Protein 2K5F (pdb70)

Nearest PDB structures (foldseek):
  2k5f-assembly1_A  TM=7.513E-01  e=4.625E-15  Chlorobaculum tepidum
  2k5l-assembly1_A  TM=8.642E-01  e=2.853E-08  Acetivibrio thermocellus ATCC 27405
  2k4y-assembly1_A  TM=8.181E-01  e=1.866E-08  Clostridium acetobutylicum
  7r7b-assembly2_B  TM=9.013E-01  e=3.863E-07  Bacteroides fragilis
  2k5i-assembly1_A  TM=9.332E-01  e=1.867E-06  Acetivibrio thermocellus

InterPro domains:
  IPR007167 Ferrous iron transporter FeoA-like domain [PF04023] (1-71)
  IPR007167 Ferrous iron transporter FeoA-like domain [SM00899] (1-73)
  IPR008988 Transcriptional repressor, C-terminal [SSF50037] (4-72)
  IPR038157 Ferrous iron transporter, core domain [G3DSA:2.30.30.90] (1-83)
  IPR052713 Fe(2+) transport protein A [PTHR42954] (1-72)

Foldseek 3Di:
DFLLPDDQFWKWFWQDWDDPPVVVVVCVVQPRDGGWIKGFHDADPVSPFTWIQTPNGTDTGGSVRRRRIDIGTPDPDDPDPDDDPDDDDDDDDDDDDPDDDPDDD

Sequence (105 aa):
MKLSELKAGDRAEVTSVAAEPAVRRRLMDLGLVRGAKLKVLRFAPLGDPIEVNCNGMLLTMRRNEAEGITVHILAGDEGHPHGWPGFRRRHRFGKRALEHHHHHHMKLSELKAGDRAEVTSVAAEPAVRRRLMDLGLVRGAKLKVLRFAPLGDPIEVNCNGMLLTMRRNEAEGITVHILAGDEGHPHGWPGFRRRHRFGKRALEHHHHHHMKLSELKAGDRAEVTSVAAEPAVRRRLMDLGLVRGAKLKVLRFAPLGDPIEVNCNGMLLTMRRNEAEGITVHILAGDEGHPHGWPGFRRRHRFGKRALEHHHHHHMKLSELKAGDRAEVTSVAAEPAVRRRLMDLGLVRGAKLKVLRFAPLGDPIEVNCNGMLLTMRRNEAEGITVHILAGDEGHPHGWPGFRRRHRFGKRALEHHHHHHMKLSELKAGDRAEVTSVAAEPAVRRRLMDLGLVRGAKLKVLRFAPLGDPIEVNCNGMLLTMRRNEAEGITVHILAGDEGHPHGWPGFRRRHRFGKRALEHHHHHHMKLSELKAGDRAEVTSVAAEPAVRRRLMDLGLVRGAKLKVLRFAPLGDPIEVNCNGMLLTMRRNEAEGITVHILAGDEGHPHGWPGFRRRHRFGKRALEHHHHHHMKLSELKAGDRAEVTSVAAEPAVRRRLMDLGLVRGAKLKVLRFAPLGDPIEVNCNGMLLTMRRNEAEGITVHILAGDEGHPHGWPGFRRRHRFGKRALEHHHHHHMKLSELKAGDRAEVTSVAAEPAVRRRLMDLGLVRGAKLKVLRFAPLGDPIEVNCNGMLLTMRRNEAEGITVHILAGDEGHPHGWPGFRRRHRFGKRALEHHHHHHMKLSELKAGDRAEVTSVAAEPAVRRRLMDLGLVRGAKLKVLRFAPLGDPIEVNCNGMLLTMRRNEAEGITVHILAGDEGHPHGWPGFRRRHRFGKRALEHHHHHHMKLSELKAGDRAEVTSVAAEPAVRRRLMDLGLVRGAKLKVLRFAPLGDPIEVNCNGMLLTMRRNEAEGITVHILAGDEGHPHGWPGFRRRHRFGKRALEHHHHHHMKLSELKAGDRAEVTSVAAEPAVRRRLMDLGLVRGAKLKVLRFAPLGDPIEVNCNGMLLTMRRNEAEGITVHILAGDEGHPHGWPGFRRRHRFGKRALEHHHHHHMKLSELKAGDRAEVTSVAAEPAVRRRLMDLGLVRGAKLKVLRFAPLGDPIEVNCNGMLLTMRRNEAEGITVHILAGDEGHPHGWPGFRRRHRFGKRALEHHHHHHMKLSELKAGDRAEVTSVAAEPAVRRRLMDLGLVRGAKLKVLRFAPLGDPIEVNCNGMLLTMRRNEAEGITVHILAGDEGHPHGWPGFRRRHRFGKRALEHHHHHHMKLSELKAGDRAEVTSVAAEPAVRRRLMDLGLVRGAKLKVLRFAPLGDPIEVNCNGMLLTMRRNEAEGITVHILAGDEGHPHGWPGFRRRHRFGKRALEHHHHHHMKLSELKAGDRAEVTSVAAEPAVRRRLMDLGLVRGAKLKVLRFAPLGDPIEVNCNGMLLTMRRNEAEGITVHILAGDEGHPHGWPGFRRRHRFGKRALEHHHHHHMKLSELKAGDRAEVTSVAAEPAVRRRLMDLGLVRGAKLKVLRFAPLGDPIEVNCNGMLLTMRRNEAEGITVHILAGDEGHPHGWPGFRRRHRFGKRALEHHHHHHMKLSELKAGDRAEVTSVAAEPAVRRRLMDLGLVRGAKLKVLRFAPLGDPIEVNCNGMLLTMRRNEAEGITVHILAGDEGHPHGWPGFRRRHRFGKRALEHHHHHHMKLSELKAGDRAEVTSVAAEPAVRRRLMDLGLVRGAKLKVLRFAPLGDPIEVNCNGMLLTMRRNEAEGITVHILAGDEGHPHGWPGFRRRHRFGKRALEHHHHHHMKLSELKAGDRAEVTSVAAEPAVRRRLMDLGLVRGAKLKVLRFAPLGDPIEVNCNGMLLTMRRNEAEGITVHILAGDEGHPHGWPGFRRRHRFGKRALEHHHHHHMKLSELKAGDRAEVTSVAAEPAVRRRLMDLGLVRGAKLKVLRFAPLGDPIEVNCNGMLLTMRRNEAEGITVHILAGDEGHPHGWPGFRRRHRFGKRALEHHHHHH

Secondary structure (DSSP, 8-state):
-BGGGS-TT-EEEEEEE-S-HHHHHHHHHHT-STT-EEEEEEE-SSS-SEEEEETTEEEEE-HHHHHHEEEEES----SS---SS-SS----S-S-SSTT-SS--

Solvent-accessible surface area: 8730 Å² total; per-residue (Å²): 93,76,0,10,95,10,131,67,33,12,135,0,43,1,44,56,10,70,37,104,91,67,37,95,156,169,10,76,100,82,17,0,55,174,31,2,112,5,94,0,62,163,52,24,130,174,17,68,38,0,77,0,35,0,76,60,80,123,9,89,3,137,112,109,31,0,72,20,0,55,7,83,47,72,35,91,101,165,72,157,85,148,62,222,121,26,141,234,198,196,175,220,201,45,160,185,82,98,134,155,90,161,166,128,254

Organism: Chlorobaculum tepidum (strain ATCC 49652 / DSM 12025 / NBRC 103806 / TLS) (NCBI:txid194439)

Structure (mmCIF, N/CA/C/O backbone):
data_2K5F
#
_entry.id   2K5F
#
loop_
_atom_site.group_PDB
_atom_site.id
_atom_site.type_symbol
_atom_site.label_atom_id
_atom_site.label_alt_id
_atom_site.label_comp_id
_atom_site.label_asym_id
_atom_site.label_entity_id
_atom_site.label_seq_id
_atom_site.pdbx_PDB_ins_code
_atom_site.Cartn_x
_atom_site.Cartn_y
_atom_site.Cartn_z
_atom_site.occupancy
_atom_site.B_iso_or_equiv
_atom_site.auth_seq_id
_atom_site.auth_comp_id
_atom_site.auth_asym_id
_atom_site.auth_atom_id
_atom_site.pdbx_PDB_model_num
ATOM 1 N N . MET A 1 1 ? -4.720 -10.895 -3.972 1.00 0.00 1 MET A N 1
ATOM 2 C CA . MET A 1 1 ? -4.844 -9.699 -4.835 1.00 0.00 1 MET A CA 1
ATOM 3 C C . MET A 1 1 ? -3.817 -8.654 -4.422 1.00 0.00 1 MET A C 1
ATOM 4 O O . MET A 1 1 ? -3.664 -8.365 -3.237 1.00 0.00 1 MET A O 1
ATOM 20 N N . LYS A 1 2 ? -3.126 -8.089 -5.398 1.00 0.00 2 LYS A N 1
ATOM 21 C CA . LYS A 1 2 ? -2.068 -7.123 -5.131 1.00 0.00 2 LYS A CA 1
ATOM 22 C C . LYS A 1 2 ? -2.633 -5.758 -4.790 1.00 0.00 2 LYS A C 1
ATOM 23 O O . LYS A 1 2 ? -3.727 -5.394 -5.224 1.00 0.00 2 LYS A O 1
ATOM 42 N N . LEU A 1 3 ? -1.868 -5.008 -4.019 1.00 0.00 3 LEU A N 1
ATOM 43 C CA . LEU A 1 3 ? -2.150 -3.602 -3.785 1.00 0.00 3 LEU A CA 1
ATOM 44 C C . LEU A 1 3 ? -1.996 -2.834 -5.098 1.00 0.00 3 LEU A C 1
ATOM 45 O O . LEU A 1 3 ? -2.676 -1.840 -5.346 1.00 0.00 3 LEU A O 1
ATOM 61 N N . SER A 1 4 ? -1.107 -3.338 -5.944 1.00 0.00 4 SER A N 1
ATOM 62 C CA . SER A 1 4 ? -0.867 -2.766 -7.263 1.00 0.00 4 SER A CA 1
ATOM 63 C C . SER A 1 4 ? -2.008 -3.107 -8.232 1.00 0.00 4 SER A C 1
ATOM 64 O O . SER A 1 4 ? -2.131 -2.501 -9.298 1.00 0.00 4 SER A O 1
ATOM 72 N N . GLU A 1 5 ? -2.858 -4.061 -7.853 1.00 0.00 5 GLU A N 1
ATOM 73 C CA . GLU A 1 5 ? -3.962 -4.478 -8.717 1.00 0.00 5 GLU A CA 1
ATOM 74 C C . GLU A 1 5 ? -5.207 -3.642 -8.452 1.00 0.00 5 GLU A C 1
ATOM 75 O O . GLU A 1 5 ? -6.268 -3.885 -9.034 1.00 0.00 5 GLU A O 1
ATOM 87 N N . LEU A 1 6 ? -5.072 -2.661 -7.575 1.00 0.00 6 LEU A N 1
ATOM 88 C CA . LEU A 1 6 ? -6.177 -1.762 -7.264 1.00 0.00 6 LEU A CA 1
ATOM 89 C C . LEU A 1 6 ? -6.341 -0.686 -8.326 1.00 0.00 6 LEU A C 1
ATOM 90 O O . LEU A 1 6 ? -5.575 -0.616 -9.290 1.00 0.00 6 LEU A O 1
ATOM 106 N N . LYS A 1 7 ? -7.352 0.146 -8.139 1.00 0.00 7 LYS A N 1
ATOM 107 C CA . LYS A 1 7 ? -7.642 1.224 -9.069 1.00 0.00 7 LYS A CA 1
ATOM 108 C C . LYS A 1 7 ? -7.447 2.567 -8.384 1.00 0.00 7 LYS A C 1
ATOM 109 O O . LYS A 1 7 ? -7.415 2.639 -7.154 1.00 0.00 7 LYS A O 1
ATOM 128 N N . ALA A 1 8 ? -7.326 3.624 -9.173 1.00 0.00 8 ALA A N 1
ATOM 129 C CA . ALA A 1 8 ? -7.221 4.965 -8.624 1.00 0.00 8 ALA A CA 1
ATOM 130 C C . ALA A 1 8 ? -8.548 5.365 -7.992 1.00 0.00 8 ALA A C 1
ATOM 131 O O . ALA A 1 8 ? -9.518 5.665 -8.688 1.00 0.00 8 ALA A O 1
ATOM 138 N N . GLY A 1 9 ? -8.587 5.340 -6.672 1.00 0.00 9 GLY A N 1
ATOM 139 C CA . GLY A 1 9 ? -9.810 5.616 -5.955 1.00 0.00 9 GLY A CA 1
ATOM 140 C C . GLY A 1 9 ? -10.361 4.381 -5.271 1.00 0.00 9 GLY A C 1
ATOM 141 O O . GLY A 1 9 ? -11.415 4.441 -4.638 1.00 0.00 9 GLY A O 1
ATOM 145 N N . ASP A 1 10 ? -9.652 3.258 -5.386 1.00 0.00 10 ASP A N 1
ATOM 146 C CA . ASP A 1 10 ? -10.120 2.007 -4.787 1.00 0.00 10 ASP A CA 1
ATOM 147 C C . ASP A 1 10 ? -9.921 2.026 -3.275 1.00 0.00 10 ASP A C 1
ATOM 148 O O . ASP A 1 10 ? -9.157 2.838 -2.745 1.00 0.00 10 ASP A O 1
ATOM 157 N N . ARG A 1 11 ? -10.598 1.115 -2.589 1.00 0.00 11 ARG A N 1
ATOM 158 C CA . ARG A 1 11 ? -10.547 1.051 -1.133 1.00 0.00 11 ARG A CA 1
ATOM 159 C C . ARG A 1 11 ? -10.215 -0.369 -0.706 1.00 0.00 11 ARG A C 1
ATOM 160 O O . ARG A 1 11 ? -10.957 -1.305 -1.016 1.00 0.00 11 ARG A O 1
ATOM 181 N N . ALA A 1 12 ? -9.118 -0.541 0.008 1.00 0.00 12 ALA A N 1
ATOM 182 C CA . ALA A 1 12 ? -8.700 -1.869 0.405 1.00 0.00 12 ALA A CA 1
ATOM 183 C C . ALA A 1 12 ? -8.163 -1.885 1.823 1.00 0.00 12 ALA A C 1
ATOM 184 O O . ALA A 1 12 ? -7.798 -0.846 2.378 1.00 0.00 12 ALA A O 1
ATOM 191 N N . GLU A 1 13 ? -8.143 -3.069 2.404 1.00 0.00 13 GLU A N 1
ATOM 192 C CA . GLU A 1 13 ? -7.540 -3.280 3.701 1.00 0.00 13 GLU A CA 1
ATOM 193 C C . GLU A 1 13 ? -6.405 -4.285 3.558 1.00 0.00 13 GLU A C 1
ATOM 194 O O . GLU A 1 13 ? -6.585 -5.355 2.972 1.00 0.00 13 GLU A O 1
ATOM 206 N N . VAL A 1 14 ? -5.234 -3.924 4.058 1.00 0.00 14 VAL A N 1
ATOM 207 C CA . VAL A 1 14 ? -4.056 -4.773 3.938 1.00 0.00 14 VAL A CA 1
ATOM 208 C C . VAL A 1 14 ? -4.228 -6.062 4.734 1.00 0.00 14 VAL A C 1
ATOM 209 O O . VAL A 1 14 ? -4.547 -6.031 5.925 1.00 0.00 14 VAL A O 1
ATOM 222 N N . THR A 1 15 ? -4.031 -7.192 4.069 1.00 0.00 15 THR A N 1
ATOM 223 C CA . THR A 1 15 ? -4.120 -8.484 4.725 1.00 0.00 15 THR A CA 1
ATOM 224 C C . THR A 1 15 ? -2.732 -9.050 5.013 1.00 0.00 15 THR A C 1
ATOM 225 O O . THR A 1 15 ? -2.513 -9.679 6.050 1.00 0.00 15 THR A O 1
ATOM 236 N N . SER A 1 16 ? -1.796 -8.817 4.099 1.00 0.00 16 SER A N 1
ATOM 237 C CA . SER A 1 16 ? -0.432 -9.296 4.267 1.00 0.00 16 SER A CA 1
ATOM 238 C C . SER A 1 16 ? 0.523 -8.518 3.364 1.00 0.00 16 SER A C 1
ATOM 239 O O . SER A 1 16 ? 0.149 -8.088 2.272 1.00 0.00 16 SER A O 1
ATOM 247 N N . VAL A 1 17 ? 1.754 -8.336 3.829 1.00 0.00 17 VAL A N 1
ATOM 248 C CA . VAL A 1 17 ? 2.769 -7.614 3.071 1.00 0.00 17 VAL A CA 1
ATOM 249 C C . VAL A 1 17 ? 3.997 -8.492 2.852 1.00 0.00 17 VAL A C 1
ATOM 250 O O . VAL A 1 17 ? 4.667 -8.890 3.811 1.00 0.00 17 VAL A O 1
ATOM 263 N N . ALA A 1 18 ? 4.280 -8.802 1.597 1.00 0.00 18 ALA A N 1
ATOM 264 C CA . ALA A 1 18 ? 5.474 -9.557 1.248 1.00 0.00 18 ALA A CA 1
ATOM 265 C C . ALA A 1 18 ? 6.507 -8.621 0.639 1.00 0.00 18 ALA A C 1
ATOM 266 O O . ALA A 1 18 ? 6.424 -8.259 -0.536 1.00 0.00 18 ALA A O 1
ATOM 273 N N . ALA A 1 19 ? 7.459 -8.206 1.458 1.00 0.00 19 ALA A N 1
ATOM 274 C CA . ALA A 1 19 ? 8.452 -7.223 1.054 1.00 0.00 19 ALA A CA 1
ATOM 275 C C . ALA A 1 19 ? 9.707 -7.371 1.895 1.00 0.00 19 ALA A C 1
ATOM 276 O O . ALA A 1 19 ? 9.812 -8.301 2.700 1.00 0.00 19 ALA A O 1
ATOM 283 N N . GLU A 1 20 ? 10.664 -6.472 1.686 1.00 0.00 20 GLU A N 1
ATOM 284 C CA . GLU A 1 20 ? 11.851 -6.411 2.525 1.00 0.00 20 GLU A CA 1
ATOM 285 C C . GLU A 1 20 ? 11.439 -6.324 3.991 1.00 0.00 20 GLU A C 1
ATOM 286 O O . GLU A 1 20 ? 10.467 -5.642 4.327 1.00 0.00 20 GLU A O 1
ATOM 298 N N . PRO A 1 21 ? 12.176 -6.993 4.882 1.00 0.00 21 PRO A N 1
ATOM 299 C CA . PRO A 1 21 ? 11.886 -6.968 6.313 1.00 0.00 21 PRO A CA 1
ATOM 300 C C . PRO A 1 21 ? 11.925 -5.550 6.868 1.00 0.00 21 PRO A C 1
ATOM 301 O O . PRO A 1 21 ? 11.116 -5.182 7.720 1.00 0.00 21 PRO A O 1
ATOM 312 N N . ALA A 1 22 ? 12.853 -4.751 6.356 1.00 0.00 22 ALA A N 1
ATOM 313 C CA . ALA A 1 22 ? 12.979 -3.364 6.772 1.00 0.00 22 ALA A CA 1
ATOM 314 C C . ALA A 1 22 ? 11.867 -2.507 6.175 1.00 0.00 22 ALA A C 1
ATOM 315 O O . ALA A 1 22 ? 11.388 -1.565 6.807 1.00 0.00 22 ALA A O 1
ATOM 322 N N . VAL A 1 23 ? 11.444 -2.853 4.964 1.00 0.00 23 VAL A N 1
ATOM 323 C CA . VAL A 1 23 ? 10.417 -2.092 4.269 1.00 0.00 23 VAL A CA 1
ATOM 324 C C . VAL A 1 23 ? 9.060 -2.350 4.901 1.00 0.00 23 VAL A C 1
ATOM 325 O O . VAL A 1 23 ? 8.310 -1.419 5.190 1.00 0.00 23 VAL A O 1
ATOM 338 N N . ARG A 1 24 ? 8.767 -3.620 5.139 1.00 0.00 24 ARG A N 1
ATOM 339 C CA . ARG A 1 24 ? 7.534 -4.011 5.798 1.00 0.00 24 ARG A CA 1
ATOM 340 C C . ARG A 1 24 ? 7.460 -3.376 7.182 1.00 0.00 24 ARG A C 1
ATOM 341 O O . ARG A 1 24 ? 6.418 -2.871 7.587 1.00 0.00 24 ARG A O 1
ATOM 362 N N . ARG A 1 25 ? 8.586 -3.386 7.884 1.00 0.00 25 ARG A N 1
ATOM 363 C CA . ARG A 1 25 ? 8.694 -2.745 9.187 1.00 0.00 25 ARG A CA 1
ATOM 364 C C . ARG A 1 25 ? 8.396 -1.253 9.058 1.00 0.00 25 ARG A C 1
ATOM 365 O O . ARG A 1 25 ? 7.556 -0.721 9.773 1.00 0.00 25 ARG A O 1
ATOM 386 N N . ARG A 1 26 ? 9.059 -0.601 8.104 1.00 0.00 26 ARG A N 1
ATOM 387 C CA . ARG A 1 26 ? 8.895 0.831 7.875 1.00 0.00 26 ARG A CA 1
ATOM 388 C C . ARG A 1 26 ? 7.434 1.177 7.605 1.00 0.00 26 ARG A C 1
ATOM 389 O O . ARG A 1 26 ? 6.897 2.134 8.169 1.00 0.00 26 ARG A O 1
ATOM 410 N N . LEU A 1 27 ? 6.797 0.388 6.748 1.00 0.00 27 LEU A N 1
ATOM 411 C CA . LEU A 1 27 ? 5.401 0.602 6.398 1.00 0.00 27 LEU A CA 1
ATOM 412 C C . LEU A 1 27 ? 4.500 0.385 7.608 1.00 0.00 27 LEU A C 1
ATOM 413 O O . LEU A 1 27 ? 3.565 1.152 7.842 1.00 0.00 27 LEU A O 1
ATOM 429 N N . MET A 1 28 ? 4.803 -0.640 8.393 1.00 0.00 28 MET A N 1
ATOM 430 C CA . MET A 1 28 ? 3.980 -0.978 9.545 1.00 0.00 28 MET A CA 1
ATOM 431 C C . MET A 1 28 ? 4.207 0.011 10.681 1.00 0.00 28 MET A C 1
ATOM 432 O O . MET A 1 28 ? 3.293 0.295 11.454 1.00 0.00 28 MET A O 1
ATOM 446 N N . ASP A 1 29 ? 5.422 0.544 10.763 1.00 0.00 29 ASP A N 1
ATOM 447 C CA . ASP A 1 29 ? 5.727 1.604 11.718 1.00 0.00 29 ASP A CA 1
ATOM 448 C C . ASP A 1 29 ? 4.925 2.857 11.390 1.00 0.00 29 ASP A C 1
ATOM 449 O O . ASP A 1 29 ? 4.571 3.633 12.281 1.00 0.00 29 ASP A O 1
ATOM 458 N N . LEU A 1 30 ? 4.653 3.058 10.103 1.00 0.00 30 LEU A N 1
ATOM 459 C CA . LEU A 1 30 ? 3.816 4.163 9.666 1.00 0.00 30 LEU A CA 1
ATOM 460 C C . LEU A 1 30 ? 2.370 3.889 10.040 1.00 0.00 30 LEU A C 1
ATOM 461 O O . LEU A 1 30 ? 1.686 4.745 10.598 1.00 0.00 30 LEU A O 1
ATOM 477 N N . GLY A 1 31 ? 1.920 2.677 9.754 1.00 0.00 31 GLY A N 1
ATOM 478 C CA . GLY A 1 31 ? 0.556 2.302 10.059 1.00 0.00 31 GLY A CA 1
ATOM 479 C C . GLY A 1 31 ? -0.005 1.308 9.064 1.00 0.00 31 GLY A C 1
ATOM 480 O O . GLY A 1 31 ? -1.146 0.863 9.200 1.00 0.00 31 GLY A O 1
ATOM 484 N N . LEU A 1 32 ? 0.792 0.961 8.061 1.00 0.00 32 LEU A N 1
ATOM 485 C CA . LEU A 1 32 ? 0.372 0.002 7.051 1.00 0.00 32 LEU A CA 1
ATOM 486 C C . LEU A 1 32 ? 0.605 -1.414 7.570 1.00 0.00 32 LEU A C 1
ATOM 487 O O . LEU A 1 32 ? 1.649 -2.017 7.329 1.00 0.00 32 LEU A O 1
ATOM 503 N N . VAL A 1 33 ? -0.358 -1.914 8.326 1.00 0.00 33 VAL A N 1
ATOM 504 C CA . VAL A 1 33 ? -0.285 -3.255 8.889 1.00 0.00 33 VAL A CA 1
ATOM 505 C C . VAL A 1 33 ? -1.478 -4.078 8.425 1.00 0.00 33 VAL A C 1
ATOM 506 O O . VAL A 1 33 ? -2.276 -3.614 7.610 1.00 0.00 33 VAL A O 1
ATOM 519 N N . ARG A 1 34 ? -1.605 -5.293 8.939 1.00 0.00 34 ARG A N 1
ATOM 520 C CA . ARG A 1 34 ? -2.789 -6.094 8.676 1.00 0.00 34 ARG A CA 1
ATOM 521 C C . ARG A 1 34 ? -3.990 -5.449 9.354 1.00 0.00 34 ARG A C 1
ATOM 522 O O . ARG A 1 34 ? -4.044 -5.350 10.582 1.00 0.00 34 ARG A O 1
ATOM 543 N N . GLY A 1 35 ? -4.944 -5.012 8.550 1.00 0.00 35 GLY A N 1
ATOM 544 C CA . GLY A 1 35 ? -6.088 -4.295 9.074 1.00 0.00 35 GLY A CA 1
ATOM 545 C C . GLY A 1 35 ? -6.030 -2.815 8.760 1.00 0.00 35 GLY A C 1
ATOM 546 O O . GLY A 1 35 ? -6.944 -2.062 9.102 1.00 0.00 35 GLY A O 1
ATOM 550 N N . ALA A 1 36 ? -4.955 -2.394 8.107 1.00 0.00 36 ALA A N 1
ATOM 551 C CA . ALA A 1 36 ? -4.819 -1.011 7.684 1.00 0.00 36 ALA A CA 1
ATOM 552 C C . ALA A 1 36 ? -5.702 -0.729 6.476 1.00 0.00 36 ALA A C 1
ATOM 553 O O . ALA A 1 36 ? -5.631 -1.435 5.469 1.00 0.00 36 ALA A O 1
ATOM 560 N N . LYS A 1 37 ? -6.528 0.300 6.583 1.00 0.00 37 LYS A N 1
ATOM 561 C CA . LYS A 1 37 ? -7.421 0.686 5.501 1.00 0.00 37 LYS A CA 1
ATOM 562 C C . LYS A 1 37 ? -6.798 1.817 4.699 1.00 0.00 37 LYS A C 1
ATOM 563 O O . LYS A 1 37 ? -6.374 2.827 5.266 1.00 0.00 37 LYS A O 1
ATOM 582 N N . LEU A 1 38 ? -6.730 1.652 3.390 1.00 0.00 38 LEU A N 1
ATOM 583 C CA . LEU A 1 38 ? -6.091 2.648 2.550 1.00 0.00 38 LEU A CA 1
ATOM 584 C C . LEU A 1 38 ? -6.862 2.869 1.257 1.00 0.00 38 LEU A C 1
ATOM 585 O O . LEU A 1 38 ? -7.502 1.955 0.731 1.00 0.00 38 LEU A O 1
ATOM 601 N N . LYS A 1 39 ? -6.802 4.094 0.763 1.00 0.00 39 LYS A N 1
ATOM 602 C CA . LYS A 1 39 ? -7.375 4.435 -0.524 1.00 0.00 39 LYS A CA 1
ATOM 603 C C . LYS A 1 39 ? -6.252 4.725 -1.510 1.00 0.00 39 LYS A C 1
ATOM 604 O O . LYS A 1 39 ? -5.371 5.540 -1.229 1.00 0.00 39 LYS A O 1
ATOM 623 N N . VAL A 1 40 ? -6.268 4.043 -2.644 1.00 0.00 40 VAL A N 1
ATOM 624 C CA . VAL A 1 40 ? -5.305 4.309 -3.701 1.00 0.00 40 VAL A CA 1
ATOM 625 C C . VAL A 1 40 ? -5.609 5.659 -4.324 1.00 0.00 40 VAL A C 1
ATOM 626 O O . VAL A 1 40 ? -6.574 5.799 -5.066 1.00 0.00 40 VAL A O 1
ATOM 639 N N . LEU A 1 41 ? -4.807 6.654 -3.991 1.00 0.00 41 LEU A N 1
ATOM 640 C CA . LEU A 1 41 ? -5.044 8.007 -4.464 1.00 0.00 41 LEU A CA 1
ATOM 641 C C . LEU A 1 41 ? -4.734 8.110 -5.944 1.00 0.00 41 LEU A C 1
ATOM 642 O O . LEU A 1 41 ? -5.612 8.400 -6.754 1.00 0.00 41 LEU A O 1
ATOM 658 N N . ARG A 1 42 ? -3.484 7.853 -6.293 1.00 0.00 42 ARG A N 1
ATOM 659 C CA . ARG A 1 42 ? -3.049 7.947 -7.672 1.00 0.00 42 ARG A CA 1
ATOM 660 C C . ARG A 1 42 ? -1.775 7.164 -7.894 1.00 0.00 42 ARG A C 1
ATOM 661 O O . ARG A 1 42 ? -0.988 6.950 -6.972 1.00 0.00 42 ARG A O 1
ATOM 682 N N . PHE A 1 43 ? -1.598 6.722 -9.119 1.00 0.00 43 PHE A N 1
ATOM 683 C CA . PHE A 1 43 ? -0.318 6.235 -9.570 1.00 0.00 43 PHE A CA 1
ATOM 684 C C . PHE A 1 43 ? 0.402 7.416 -10.194 1.00 0.00 43 PHE A C 1
ATOM 685 O O . PHE A 1 43 ? -0.253 8.361 -10.640 1.00 0.00 43 PHE A O 1
ATOM 702 N N . ALA A 1 44 ? 1.723 7.396 -10.205 1.00 0.00 44 ALA A N 1
ATOM 703 C CA . ALA A 1 44 ? 2.477 8.452 -10.858 1.00 0.00 44 ALA A CA 1
ATOM 704 C C . ALA A 1 44 ? 2.082 8.541 -12.330 1.00 0.00 44 ALA A C 1
ATOM 705 O O . ALA A 1 44 ? 1.623 7.555 -12.907 1.00 0.00 44 ALA A O 1
ATOM 712 N N . PRO A 1 45 ? 2.260 9.720 -12.954 1.00 0.00 45 PRO A N 1
ATOM 713 C CA . PRO A 1 45 ? 1.891 9.971 -14.365 1.00 0.00 45 PRO A CA 1
ATOM 714 C C . PRO A 1 45 ? 2.580 9.041 -15.376 1.00 0.00 45 PRO A C 1
ATOM 715 O O . PRO A 1 45 ? 2.455 9.231 -16.587 1.00 0.00 45 PRO A O 1
ATOM 726 N N . LEU A 1 46 ? 3.283 8.032 -14.881 1.00 0.00 46 LEU A N 1
ATOM 727 C CA . LEU A 1 46 ? 4.002 7.097 -15.732 1.00 0.00 46 LEU A CA 1
ATOM 728 C C . LEU A 1 46 ? 3.693 5.658 -15.323 1.00 0.00 46 LEU A C 1
ATOM 729 O O . LEU A 1 46 ? 3.604 4.774 -16.172 1.00 0.00 46 LEU A O 1
ATOM 745 N N . GLY A 1 47 ? 3.548 5.419 -14.022 1.00 0.00 47 GLY A N 1
ATOM 746 C CA . GLY A 1 47 ? 3.202 4.087 -13.554 1.00 0.00 47 GLY A CA 1
ATOM 747 C C . GLY A 1 47 ? 3.699 3.809 -12.149 1.00 0.00 47 GLY A C 1
ATOM 748 O O . GLY A 1 47 ? 3.146 2.972 -11.437 1.00 0.00 47 GLY A O 1
ATOM 752 N N . ASP A 1 48 ? 4.750 4.515 -11.763 1.00 0.00 48 ASP A N 1
ATOM 753 C CA . ASP A 1 48 ? 5.411 4.317 -10.476 1.00 0.00 48 ASP A CA 1
ATOM 754 C C . ASP A 1 48 ? 6.043 5.630 -10.028 1.00 0.00 48 ASP A C 1
ATOM 755 O O . ASP A 1 48 ? 6.556 6.383 -10.860 1.00 0.00 48 ASP A O 1
ATOM 764 N N . PRO A 1 49 ? 6.013 5.946 -8.725 1.00 0.00 49 PRO A N 1
ATOM 765 C CA . PRO A 1 49 ? 5.438 5.083 -7.693 1.00 0.00 49 PRO A CA 1
ATOM 766 C C . PRO A 1 49 ? 3.927 5.261 -7.531 1.00 0.00 49 PRO A C 1
ATOM 767 O O . PRO A 1 49 ? 3.263 5.879 -8.368 1.00 0.00 49 PRO A O 1
ATOM 778 N N . ILE A 1 50 ? 3.397 4.705 -6.452 1.00 0.00 50 ILE A N 1
ATOM 779 C CA . ILE A 1 50 ? 1.971 4.781 -6.152 1.00 0.00 50 ILE A CA 1
ATOM 780 C C . ILE A 1 50 ? 1.740 5.548 -4.850 1.00 0.00 50 ILE A C 1
ATOM 781 O O . ILE A 1 50 ? 2.450 5.342 -3.863 1.00 0.00 50 ILE A O 1
ATOM 797 N N . GLU A 1 51 ? 0.756 6.437 -4.854 1.00 0.00 51 GLU A N 1
ATOM 798 C CA . GLU A 1 51 ? 0.400 7.184 -3.658 1.00 0.00 51 GLU A CA 1
ATOM 799 C C . GLU A 1 51 ? -0.874 6.614 -3.049 1.00 0.00 51 GLU A C 1
ATOM 800 O O . GLU A 1 51 ? -1.930 6.615 -3.687 1.00 0.00 51 GLU A O 1
ATOM 812 N N . VAL A 1 52 ? -0.778 6.117 -1.827 1.00 0.00 52 VAL A N 1
ATOM 813 C CA . VAL A 1 52 ? -1.935 5.556 -1.147 1.00 0.00 52 VAL A CA 1
ATOM 814 C C . VAL A 1 52 ? -2.187 6.264 0.177 1.00 0.00 52 VAL A C 1
ATOM 815 O O . VAL A 1 52 ? -1.258 6.560 0.925 1.00 0.00 52 VAL A O 1
ATOM 828 N N . ASN A 1 53 ? -3.446 6.555 0.453 1.00 0.00 53 ASN A N 1
ATOM 829 C CA . ASN A 1 53 ? -3.821 7.182 1.711 1.00 0.00 53 ASN A CA 1
ATOM 830 C C . ASN A 1 53 ? -4.207 6.104 2.712 1.00 0.00 53 ASN A C 1
ATOM 831 O O . ASN A 1 53 ? -5.319 5.578 2.671 1.00 0.00 53 ASN A O 1
ATOM 842 N N . CYS A 1 54 ? -3.286 5.777 3.603 1.00 0.00 54 CYS A N 1
ATOM 843 C CA . CYS A 1 54 ? -3.475 4.679 4.533 1.00 0.00 54 CYS A CA 1
ATOM 844 C C . CYS A 1 54 ? -3.723 5.193 5.942 1.00 0.00 54 CYS A C 1
ATOM 845 O O . CYS A 1 54 ? -2.857 5.836 6.537 1.00 0.00 54 CYS A O 1
ATOM 853 N N . ASN A 1 55 ? -4.917 4.911 6.458 1.00 0.00 55 ASN A N 1
ATOM 854 C CA . ASN A 1 55 ? -5.300 5.301 7.813 1.00 0.00 55 ASN A CA 1
ATOM 855 C C . ASN A 1 55 ? -5.103 6.801 8.033 1.00 0.00 55 ASN A C 1
ATOM 856 O O . ASN A 1 55 ? -4.736 7.238 9.123 1.00 0.00 55 ASN A O 1
ATOM 867 N N . GLY A 1 56 ? -5.358 7.582 6.988 1.00 0.00 56 GLY A N 1
ATOM 868 C CA . GLY A 1 56 ? -5.258 9.026 7.090 1.00 0.00 56 GLY A CA 1
ATOM 869 C C . GLY A 1 56 ? -3.914 9.556 6.628 1.00 0.00 56 GLY A C 1
ATOM 870 O O . GLY A 1 56 ? -3.792 10.724 6.265 1.00 0.00 56 GLY A O 1
ATOM 874 N N . MET A 1 57 ? -2.914 8.693 6.606 1.00 0.00 57 MET A N 1
ATOM 875 C CA . MET A 1 57 ? -1.563 9.092 6.238 1.00 0.00 57 MET A CA 1
ATOM 876 C C . MET A 1 57 ? -1.288 8.776 4.778 1.00 0.00 57 MET A C 1
ATOM 877 O O . MET A 1 57 ? -1.576 7.680 4.306 1.00 0.00 57 MET A O 1
ATOM 891 N N . LEU A 1 58 ? -0.757 9.748 4.057 1.00 0.00 58 LEU A N 1
ATOM 892 C CA . LEU A 1 58 ? -0.418 9.550 2.657 1.00 0.00 58 LEU A CA 1
ATOM 893 C C . LEU A 1 58 ? 0.928 8.857 2.544 1.00 0.00 58 LEU A C 1
ATOM 894 O O . LEU A 1 58 ? 1.975 9.460 2.781 1.00 0.00 58 LEU A O 1
ATOM 910 N N . LEU A 1 59 ? 0.897 7.584 2.193 1.00 0.00 59 LEU A N 1
ATOM 911 C CA . LEU A 1 59 ? 2.110 6.792 2.127 1.00 0.00 59 LEU A CA 1
ATOM 912 C C . LEU A 1 59 ? 2.513 6.594 0.672 1.00 0.00 59 LEU A C 1
ATOM 913 O O . LEU A 1 59 ? 1.708 6.159 -0.154 1.00 0.00 59 LEU A O 1
ATOM 929 N N . THR A 1 60 ? 3.750 6.930 0.360 1.00 0.00 60 THR A N 1
ATOM 930 C CA . THR A 1 60 ? 4.258 6.783 -0.991 1.00 0.00 60 THR A CA 1
ATOM 931 C C . THR A 1 60 ? 5.248 5.628 -1.064 1.00 0.00 60 THR A C 1
ATOM 932 O O . THR A 1 60 ? 6.263 5.623 -0.368 1.00 0.00 60 THR A O 1
ATOM 943 N N . MET A 1 61 ? 4.943 4.651 -1.903 1.00 0.00 61 MET A N 1
ATOM 944 C CA . MET A 1 61 ? 5.795 3.483 -2.054 1.00 0.00 61 MET A CA 1
ATOM 945 C C . MET A 1 61 ? 5.871 3.073 -3.517 1.00 0.00 61 MET A C 1
ATOM 946 O O . MET A 1 61 ? 5.137 3.599 -4.356 1.00 0.00 61 MET A O 1
ATOM 960 N N . ARG A 1 62 ? 6.755 2.137 -3.819 1.00 0.00 62 ARG A N 1
ATOM 961 C CA . ARG A 1 62 ? 7.022 1.762 -5.197 1.00 0.00 62 ARG A CA 1
ATOM 962 C C . ARG A 1 62 ? 6.036 0.693 -5.649 1.00 0.00 62 ARG A C 1
ATOM 963 O O . ARG A 1 62 ? 5.553 -0.101 -4.842 1.00 0.00 62 ARG A O 1
ATOM 984 N N . ARG A 1 63 ? 5.750 0.671 -6.941 1.00 0.00 63 ARG A N 1
ATOM 985 C CA . ARG A 1 63 ? 4.778 -0.258 -7.503 1.00 0.00 63 ARG A CA 1
ATOM 986 C C . ARG A 1 63 ? 5.166 -1.710 -7.228 1.00 0.00 63 ARG A C 1
ATOM 987 O O . ARG A 1 63 ? 4.311 -2.549 -6.940 1.00 0.00 63 ARG A O 1
ATOM 1008 N N . ASN A 1 64 ? 6.460 -1.999 -7.299 1.00 0.00 64 ASN A N 1
ATOM 1009 C CA . ASN A 1 64 ? 6.946 -3.351 -7.049 1.00 0.00 64 ASN A CA 1
ATOM 1010 C C . ASN A 1 64 ? 6.698 -3.751 -5.596 1.00 0.00 64 ASN A C 1
ATOM 1011 O O . ASN A 1 64 ? 6.513 -4.930 -5.293 1.00 0.00 64 ASN A O 1
ATOM 1022 N N . GLU A 1 65 ? 6.672 -2.763 -4.705 1.00 0.00 65 GLU A N 1
ATOM 1023 C CA . GLU A 1 65 ? 6.369 -3.008 -3.302 1.00 0.00 65 GLU A CA 1
ATOM 1024 C C . GLU A 1 65 ? 4.891 -3.347 -3.154 1.00 0.00 65 GLU A C 1
ATOM 1025 O O . GLU A 1 65 ? 4.520 -4.233 -2.384 1.00 0.00 65 GLU A O 1
ATOM 1037 N N . ALA A 1 66 ? 4.061 -2.660 -3.934 1.00 0.00 66 ALA A N 1
ATOM 1038 C CA . ALA A 1 66 ? 2.619 -2.885 -3.926 1.00 0.00 66 ALA A CA 1
ATOM 1039 C C . ALA A 1 66 ? 2.266 -4.268 -4.461 1.00 0.00 66 ALA A C 1
ATOM 1040 O O . ALA A 1 66 ? 1.242 -4.844 -4.091 1.00 0.00 66 ALA A O 1
ATOM 1047 N N . GLU A 1 67 ? 3.102 -4.787 -5.350 1.00 0.00 67 GLU A N 1
ATOM 1048 C CA . GLU A 1 67 ? 2.933 -6.142 -5.861 1.00 0.00 67 GLU A CA 1
ATOM 1049 C C . GLU A 1 67 ? 3.095 -7.168 -4.745 1.00 0.00 67 GLU A C 1
ATOM 1050 O O . GLU A 1 67 ? 2.374 -8.161 -4.686 1.00 0.00 67 GLU A O 1
ATOM 1062 N N . GLY A 1 68 ? 4.064 -6.928 -3.875 1.00 0.00 68 GLY A N 1
ATOM 1063 C CA . GLY A 1 68 ? 4.278 -7.799 -2.735 1.00 0.00 68 GLY A CA 1
ATOM 1064 C C . GLY A 1 68 ? 3.147 -7.743 -1.724 1.00 0.00 68 GLY A C 1
ATOM 1065 O O . GLY A 1 68 ? 3.006 -8.631 -0.887 1.00 0.00 68 GLY A O 1
ATOM 1069 N N . ILE A 1 69 ? 2.345 -6.693 -1.786 1.00 0.00 69 ILE A N 1
ATOM 1070 C CA . ILE A 1 69 ? 1.290 -6.487 -0.807 1.00 0.00 69 ILE A CA 1
ATOM 1071 C C . ILE A 1 69 ? -0.028 -7.087 -1.280 1.00 0.00 69 ILE A C 1
ATOM 1072 O O . ILE A 1 69 ? -0.479 -6.830 -2.396 1.00 0.00 69 ILE A O 1
ATOM 1088 N N . THR A 1 70 ? -0.629 -7.890 -0.421 1.00 0.00 70 THR A N 1
ATOM 1089 C CA . THR A 1 70 ? -1.927 -8.476 -0.690 1.00 0.00 70 THR A CA 1
ATOM 1090 C C . THR A 1 70 ? -3.004 -7.690 0.058 1.00 0.00 70 THR A C 1
ATOM 1091 O O . THR A 1 70 ? -2.871 -7.425 1.258 1.00 0.00 70 THR A O 1
ATOM 1102 N N . VAL A 1 71 ? -4.056 -7.295 -0.646 1.00 0.00 71 VAL A N 1
ATOM 1103 C CA . VAL A 1 71 ? -5.110 -6.492 -0.040 1.00 0.00 71 VAL A CA 1
ATOM 1104 C C . VAL A 1 71 ? -6.469 -7.164 -0.165 1.00 0.00 71 VAL A C 1
ATOM 1105 O O . VAL A 1 71 ? -6.664 -8.056 -0.993 1.00 0.00 71 VAL A O 1
ATOM 1118 N N . HIS A 1 72 ? -7.394 -6.736 0.679 1.00 0.00 72 HIS A N 1
ATOM 1119 C CA . HIS A 1 72 ? -8.779 -7.161 0.588 1.00 0.00 72 HIS A CA 1
ATOM 1120 C C . HIS A 1 72 ? -9.650 -5.959 0.247 1.00 0.00 72 HIS A C 1
ATOM 1121 O O . HIS A 1 72 ? -9.528 -4.902 0.867 1.00 0.00 72 HIS A O 1
ATOM 1135 N N . ILE A 1 73 ? -10.512 -6.120 -0.744 1.00 0.00 73 ILE A N 1
ATOM 1136 C CA . ILE A 1 73 ? -11.359 -5.032 -1.217 1.00 0.00 73 ILE A CA 1
ATOM 1137 C C . ILE A 1 73 ? -12.439 -4.685 -0.196 1.00 0.00 73 ILE A C 1
ATOM 1138 O O . ILE A 1 73 ? -13.200 -5.548 0.240 1.00 0.00 73 ILE A O 1
ATOM 1154 N N . LEU A 1 74 ? -12.512 -3.407 0.165 1.00 0.00 74 LEU A N 1
ATOM 1155 C CA . LEU A 1 74 ? -13.491 -2.936 1.142 1.00 0.00 74 LEU A CA 1
ATOM 1156 C C . LEU A 1 74 ? -14.810 -2.595 0.471 1.00 0.00 74 LEU A C 1
ATOM 1157 O O . LEU A 1 74 ? -15.454 -1.592 0.789 1.00 0.00 74 LEU A O 1
ATOM 1173 N N . ALA A 1 75 ? -15.210 -3.460 -0.435 1.00 0.00 75 ALA A N 1
ATOM 1174 C CA . ALA A 1 75 ? -16.441 -3.290 -1.185 1.00 0.00 75 ALA A CA 1
ATOM 1175 C C . ALA A 1 75 ? -17.002 -4.648 -1.573 1.00 0.00 75 ALA A C 1
ATOM 1176 O O . ALA A 1 75 ? -16.514 -5.297 -2.501 1.00 0.00 75 ALA A O 1
ATOM 1183 N N . GLY A 1 76 ? -18.011 -5.087 -0.837 1.00 0.00 76 GLY A N 1
ATOM 1184 C CA . GLY A 1 76 ? -18.617 -6.375 -1.102 1.00 0.00 76 GLY A CA 1
ATOM 1185 C C . GLY A 1 76 ? -19.643 -6.313 -2.209 1.00 0.00 76 GLY A C 1
ATOM 1186 O O . GLY A 1 76 ? -20.847 -6.399 -1.956 1.00 0.00 76 GLY A O 1
ATOM 1190 N N . ASP A 1 77 ? -19.170 -6.144 -3.430 1.00 0.00 77 ASP A N 1
ATOM 1191 C CA . ASP A 1 77 ? -20.048 -6.102 -4.589 1.00 0.00 77 ASP A CA 1
ATOM 1192 C C . ASP A 1 77 ? -20.191 -7.494 -5.178 1.00 0.00 77 ASP A C 1
ATOM 1193 O O . ASP A 1 77 ? -19.538 -8.436 -4.728 1.00 0.00 77 ASP A O 1
ATOM 1202 N N . GLU A 1 78 ? -21.035 -7.622 -6.188 1.00 0.00 78 GLU A N 1
ATOM 1203 C CA . GLU A 1 78 ? -21.154 -8.872 -6.916 1.00 0.00 78 GLU A CA 1
ATOM 1204 C C . GLU A 1 78 ? -20.338 -8.801 -8.203 1.00 0.00 78 GLU A C 1
ATOM 1205 O O . GLU A 1 78 ? -19.486 -7.922 -8.356 1.00 0.00 78 GLU A O 1
ATOM 1217 N N . GLY A 1 79 ? -20.587 -9.722 -9.116 1.00 0.00 79 GLY A N 1
ATOM 1218 C CA . GLY A 1 79 ? -19.777 -9.806 -10.311 1.00 0.00 79 GLY A CA 1
ATOM 1219 C C . GLY A 1 79 ? -18.630 -10.764 -10.092 1.00 0.00 79 GLY A C 1
ATOM 1220 O O . GLY A 1 79 ? -17.477 -10.453 -10.404 1.00 0.00 79 GLY A O 1
ATOM 1224 N N . HIS A 1 80 ? -18.975 -11.923 -9.531 1.00 0.00 80 HIS A N 1
ATOM 1225 C CA . HIS A 1 80 ? -18.016 -12.944 -9.119 1.00 0.00 80 HIS A CA 1
ATOM 1226 C C . HIS A 1 80 ? -17.181 -12.427 -7.947 1.00 0.00 80 HIS A C 1
ATOM 1227 O O . HIS A 1 80 ? -16.026 -12.032 -8.111 1.00 0.00 80 HIS A O 1
ATOM 1241 N N . PRO A 1 81 ? -17.788 -12.389 -6.747 1.00 0.00 81 PRO A N 1
ATOM 1242 C CA . PRO A 1 81 ? -17.155 -11.827 -5.554 1.00 0.00 81 PRO A CA 1
ATOM 1243 C C . PRO A 1 81 ? -16.270 -12.822 -4.801 1.00 0.00 81 PRO A C 1
ATOM 1244 O O . PRO A 1 81 ? -15.577 -12.448 -3.852 1.00 0.00 81 PRO A O 1
ATOM 1255 N N . HIS A 1 82 ? -16.296 -14.083 -5.210 1.00 0.00 82 HIS A N 1
ATOM 1256 C CA . HIS A 1 82 ? -15.482 -15.105 -4.562 1.00 0.00 82 HIS A CA 1
ATOM 1257 C C . HIS A 1 82 ? -14.406 -15.602 -5.515 1.00 0.00 82 HIS A C 1
ATOM 1258 O O . HIS A 1 82 ? -14.690 -15.928 -6.667 1.00 0.00 82 HIS A O 1
ATOM 1272 N N . GLY A 1 83 ? -13.171 -15.642 -5.035 1.00 0.00 83 GLY A N 1
ATOM 1273 C CA . GLY A 1 83 ? -12.068 -16.082 -5.867 1.00 0.00 83 GLY A CA 1
ATOM 1274 C C . GLY A 1 83 ? -11.468 -17.390 -5.393 1.00 0.00 83 GLY A C 1
ATOM 1275 O O . GLY A 1 83 ? -12.114 -18.435 -5.451 1.00 0.00 83 GLY A O 1
ATOM 1279 N N . TRP A 1 84 ? -10.231 -17.329 -4.917 1.00 0.00 84 TRP A N 1
ATOM 1280 C CA . TRP A 1 84 ? -9.537 -18.520 -4.450 1.00 0.00 84 TRP A CA 1
ATOM 1281 C C . TRP A 1 84 ? -9.967 -18.899 -3.043 1.00 0.00 84 TRP A C 1
ATOM 1282 O O . TRP A 1 84 ? -10.286 -18.035 -2.222 1.00 0.00 84 TRP A O 1
ATOM 1303 N N . PRO A 1 85 ? -9.983 -20.205 -2.759 1.00 0.00 85 PRO A N 1
ATOM 1304 C CA . PRO A 1 85 ? -10.364 -20.726 -1.450 1.00 0.00 85 PRO A CA 1
ATOM 1305 C C . PRO A 1 85 ? -9.274 -20.512 -0.400 1.00 0.00 85 PRO A C 1
ATOM 1306 O O . PRO A 1 85 ? -8.397 -21.356 -0.209 1.00 0.00 85 PRO A O 1
ATOM 1317 N N . GLY A 1 86 ? -9.314 -19.357 0.245 1.00 0.00 86 GLY A N 1
ATOM 1318 C CA . GLY A 1 86 ? -8.371 -19.059 1.303 1.00 0.00 86 GLY A CA 1
ATOM 1319 C C . GLY A 1 86 ? -8.920 -18.030 2.267 1.00 0.00 86 GLY A C 1
ATOM 1320 O O . GLY A 1 86 ? -8.166 -17.327 2.937 1.00 0.00 86 GLY A O 1
ATOM 1324 N N . PHE A 1 87 ? -10.243 -17.941 2.330 1.00 0.00 87 PHE A N 1
ATOM 1325 C CA . PHE A 1 87 ? -10.905 -16.971 3.195 1.00 0.00 87 PHE A CA 1
ATOM 1326 C C . PHE A 1 87 ? -11.694 -17.670 4.293 1.00 0.00 87 PHE A C 1
ATOM 1327 O O . PHE A 1 87 ? -11.864 -17.130 5.388 1.00 0.00 87 PHE A O 1
ATOM 1344 N N . ARG A 1 88 ? -12.183 -18.868 3.997 1.00 0.00 88 ARG A N 1
ATOM 1345 C CA . ARG A 1 88 ? -12.921 -19.651 4.979 1.00 0.00 88 ARG A CA 1
ATOM 1346 C C . ARG A 1 88 ? -12.034 -20.760 5.520 1.00 0.00 88 ARG A C 1
ATOM 1347 O O . ARG A 1 88 ? -12.125 -21.140 6.689 1.00 0.00 88 ARG A O 1
ATOM 1368 N N . ARG A 1 89 ? -11.169 -21.262 4.656 1.00 0.00 89 ARG A N 1
ATOM 1369 C CA . ARG A 1 89 ? -10.217 -22.295 5.026 1.00 0.00 89 ARG A CA 1
ATOM 1370 C C . ARG A 1 89 ? -8.851 -21.972 4.435 1.00 0.00 89 ARG A C 1
ATOM 1371 O O . ARG A 1 89 ? -8.689 -21.912 3.218 1.00 0.00 89 ARG A O 1
ATOM 1392 N N . ARG A 1 90 ? -7.879 -21.748 5.301 1.00 0.00 90 ARG A N 1
ATOM 1393 C CA . ARG A 1 90 ? -6.537 -21.404 4.863 1.00 0.00 90 ARG A CA 1
ATOM 1394 C C . ARG A 1 90 ? -5.513 -22.228 5.631 1.00 0.00 90 ARG A C 1
ATOM 1395 O O . ARG A 1 90 ? -5.298 -22.007 6.822 1.00 0.00 90 ARG A O 1
ATOM 1416 N N . HIS A 1 91 ? -4.903 -23.194 4.958 1.00 0.00 91 HIS A N 1
ATOM 1417 C CA . HIS A 1 91 ? -3.931 -24.063 5.602 1.00 0.00 91 HIS A CA 1
ATOM 1418 C C . HIS A 1 91 ? -2.748 -24.342 4.681 1.00 0.00 91 HIS A C 1
ATOM 1419 O O . HIS A 1 91 ? -2.906 -24.905 3.595 1.00 0.00 91 HIS A O 1
ATOM 1433 N N . ARG A 1 92 ? -1.573 -23.922 5.119 1.00 0.00 92 ARG A N 1
ATOM 1434 C CA . ARG A 1 92 ? -0.326 -24.225 4.433 1.00 0.00 92 ARG A CA 1
ATOM 1435 C C . ARG A 1 92 ? 0.819 -24.244 5.436 1.00 0.00 92 ARG A C 1
ATOM 1436 O O . ARG A 1 92 ? 0.899 -23.376 6.308 1.00 0.00 92 ARG A O 1
ATOM 1457 N N . PHE A 1 93 ? 1.677 -25.249 5.330 1.00 0.00 93 PHE A N 1
ATOM 1458 C CA . PHE A 1 93 ? 2.863 -25.335 6.168 1.00 0.00 93 PHE A CA 1
ATOM 1459 C C . PHE A 1 93 ? 3.784 -24.145 5.903 1.00 0.00 93 PHE A C 1
ATOM 1460 O O . PHE A 1 93 ? 4.297 -23.976 4.795 1.00 0.00 93 PHE A O 1
ATOM 1477 N N . GLY A 1 94 ? 3.977 -23.325 6.920 1.00 0.00 94 GLY A N 1
ATOM 1478 C CA . GLY A 1 94 ? 4.809 -22.149 6.793 1.00 0.00 94 GLY A CA 1
ATOM 1479 C C . GLY A 1 94 ? 4.923 -21.422 8.112 1.00 0.00 94 GLY A C 1
ATOM 1480 O O . GLY A 1 94 ? 4.610 -22.003 9.152 1.00 0.00 94 GLY A O 1
ATOM 1484 N N . LYS A 1 95 ? 5.363 -20.160 8.067 1.00 0.00 95 LYS A N 1
ATOM 1485 C CA . LYS A 1 95 ? 5.504 -19.328 9.268 1.00 0.00 95 LYS A CA 1
ATOM 1486 C C . LYS A 1 95 ? 6.673 -19.810 10.137 1.00 0.00 95 LYS A C 1
ATOM 1487 O O . LYS A 1 95 ? 7.114 -20.954 10.030 1.00 0.00 95 LYS A O 1
ATOM 1506 N N . ARG A 1 96 ? 7.198 -18.916 10.970 1.00 0.00 96 ARG A N 1
ATOM 1507 C CA . ARG A 1 96 ? 8.167 -19.297 11.983 1.00 0.00 96 ARG A CA 1
ATOM 1508 C C . ARG A 1 96 ? 7.459 -20.147 13.034 1.00 0.00 96 ARG A C 1
ATOM 1509 O O . ARG A 1 96 ? 6.819 -19.615 13.942 1.00 0.00 96 ARG A O 1
ATOM 1530 N N . ALA A 1 97 ? 7.542 -21.462 12.868 1.00 0.00 97 ALA A N 1
ATOM 1531 C CA . ALA A 1 97 ? 6.810 -22.399 13.715 1.00 0.00 97 ALA A CA 1
ATOM 1532 C C . ALA A 1 97 ? 7.133 -22.208 15.192 1.00 0.00 97 ALA A C 1
ATOM 1533 O O . ALA A 1 97 ? 6.230 -22.206 16.032 1.00 0.00 97 ALA A O 1
ATOM 1540 N N . LEU A 1 98 ? 8.410 -22.038 15.507 1.00 0.00 98 LEU A N 1
ATOM 1541 C CA . LEU A 1 98 ? 8.828 -21.822 16.886 1.00 0.00 98 LEU A CA 1
ATOM 1542 C C . LEU A 1 98 ? 8.520 -20.389 17.317 1.00 0.00 98 LEU A C 1
ATOM 1543 O O . LEU A 1 98 ? 9.385 -19.509 17.301 1.00 0.00 98 LEU A O 1
ATOM 1559 N N . GLU A 1 99 ? 7.267 -20.156 17.678 1.00 0.00 99 GLU A N 1
ATOM 1560 C CA . GLU A 1 99 ? 6.809 -18.830 18.050 1.00 0.00 99 GLU A CA 1
ATOM 1561 C C . GLU A 1 99 ? 7.195 -18.513 19.494 1.00 0.00 99 GLU A C 1
ATOM 1562 O O . GLU A 1 99 ? 6.377 -18.630 20.410 1.00 0.00 99 GLU A O 1
ATOM 1574 N N . HIS A 1 100 ? 8.462 -18.153 19.682 1.00 0.00 100 HIS A N 1
ATOM 1575 C CA . HIS A 1 100 ? 8.982 -17.768 20.989 1.00 0.00 100 HIS A CA 1
ATOM 1576 C C . HIS A 1 100 ? 10.451 -17.370 20.875 1.00 0.00 100 HIS A C 1
ATOM 1577 O O . HIS A 1 100 ? 10.881 -16.363 21.442 1.00 0.00 100 HIS A O 1
ATOM 1591 N N . HIS A 1 101 ? 11.218 -18.161 20.134 1.00 0.00 101 HIS A N 1
ATOM 1592 C CA . HIS A 1 101 ? 12.655 -17.943 20.031 1.00 0.00 101 HIS A CA 1
ATOM 1593 C C . HIS A 1 101 ? 12.996 -17.016 18.877 1.00 0.00 101 HIS A C 1
ATOM 1594 O O . HIS A 1 101 ? 13.053 -17.428 17.718 1.00 0.00 101 HIS A O 1
ATOM 1608 N N . HIS A 1 102 ? 13.196 -15.753 19.210 1.00 0.00 102 HIS A N 1
ATOM 1609 C CA . HIS A 1 102 ? 13.589 -14.748 18.234 1.00 0.00 102 HIS A CA 1
ATOM 1610 C C . HIS A 1 102 ? 14.964 -14.191 18.590 1.00 0.00 102 HIS A C 1
ATOM 1611 O O . HIS A 1 102 ? 15.732 -13.774 17.721 1.00 0.00 102 HIS A O 1
ATOM 1625 N N . HIS A 1 103 ? 15.273 -14.206 19.878 1.00 0.00 103 HIS A N 1
ATOM 1626 C CA . HIS A 1 103 ? 16.521 -13.640 20.376 1.00 0.00 103 HIS A CA 1
ATOM 1627 C C . HIS A 1 103 ? 17.535 -14.739 20.664 1.00 0.00 103 HIS A C 1
ATOM 1628 O O . HIS A 1 103 ? 18.689 -14.463 20.994 1.00 0.00 103 HIS A O 1
ATOM 1642 N N . HIS A 1 104 ? 17.098 -15.983 20.538 1.00 0.00 104 HIS A N 1
ATOM 1643 C CA . HIS A 1 104 ? 17.938 -17.124 20.874 1.00 0.00 104 HIS A CA 1
ATOM 1644 C C . HIS A 1 104 ? 18.299 -17.931 19.640 1.00 0.00 104 HIS A C 1
ATOM 1645 O O . HIS A 1 104 ? 17.422 -18.292 18.854 1.00 0.00 104 HIS A O 1
ATOM 1659 N N . HIS A 1 105 ? 19.597 -18.185 19.482 1.00 0.00 105 HIS A N 1
ATOM 1660 C CA . HIS A 1 105 ? 20.114 -19.075 18.445 1.00 0.00 105 HIS A CA 1
ATOM 1661 C C . HIS A 1 105 ? 19.768 -18.549 17.051 1.00 0.00 105 HIS A C 1
ATOM 1662 O O . HIS A 1 105 ? 18.866 -19.111 16.390 1.00 0.00 105 HIS A O 1
ATOM 1677 N N . MET A 1 1 ? -5.633 -10.409 -3.777 1.00 0.00 1 MET A N 2
ATOM 1678 C CA . MET A 1 1 ? -5.481 -9.283 -4.727 1.00 0.00 1 MET A CA 2
ATOM 1679 C C . MET A 1 1 ? -4.289 -8.416 -4.331 1.00 0.00 1 MET A C 2
ATOM 1680 O O . MET A 1 1 ? -3.999 -8.258 -3.145 1.00 0.00 1 MET A O 2
ATOM 1696 N N . LYS A 1 2 ? -3.594 -7.868 -5.322 1.00 0.00 2 LYS A N 2
ATOM 1697 C CA . LYS A 1 2 ? -2.427 -7.028 -5.075 1.00 0.00 2 LYS A CA 2
ATOM 1698 C C . LYS A 1 2 ? -2.833 -5.595 -4.770 1.00 0.00 2 LYS A C 2
ATOM 1699 O O . LYS A 1 2 ? -3.824 -5.092 -5.299 1.00 0.00 2 LYS A O 2
ATOM 1718 N N . LEU A 1 3 ? -2.056 -4.946 -3.915 1.00 0.00 3 LEU A N 2
ATOM 1719 C CA . LEU A 1 3 ? -2.203 -3.515 -3.674 1.00 0.00 3 LEU A CA 2
ATOM 1720 C C . LEU A 1 3 ? -1.862 -2.752 -4.952 1.00 0.00 3 LEU A C 2
ATOM 1721 O O . LEU A 1 3 ? -2.409 -1.688 -5.230 1.00 0.00 3 LEU A O 2
ATOM 1737 N N . SER A 1 4 ? -0.975 -3.339 -5.739 1.00 0.00 4 SER A N 2
ATOM 1738 C CA . SER A 1 4 ? -0.591 -2.790 -7.030 1.00 0.00 4 SER A CA 2
ATOM 1739 C C . SER A 1 4 ? -1.689 -3.024 -8.077 1.00 0.00 4 SER A C 2
ATOM 1740 O O . SER A 1 4 ? -1.654 -2.448 -9.164 1.00 0.00 4 SER A O 2
ATOM 1748 N N . GLU A 1 5 ? -2.673 -3.857 -7.744 1.00 0.00 5 GLU A N 2
ATOM 1749 C CA . GLU A 1 5 ? -3.754 -4.171 -8.676 1.00 0.00 5 GLU A CA 2
ATOM 1750 C C . GLU A 1 5 ? -4.942 -3.245 -8.443 1.00 0.00 5 GLU A C 2
ATOM 1751 O O . GLU A 1 5 ? -5.948 -3.312 -9.146 1.00 0.00 5 GLU A O 2
ATOM 1763 N N . LEU A 1 6 ? -4.824 -2.379 -7.446 1.00 0.00 6 LEU A N 2
ATOM 1764 C CA . LEU A 1 6 ? -5.885 -1.429 -7.137 1.00 0.00 6 LEU A CA 2
ATOM 1765 C C . LEU A 1 6 ? -5.891 -0.274 -8.127 1.00 0.00 6 LEU A C 2
ATOM 1766 O O . LEU A 1 6 ? -4.897 -0.018 -8.808 1.00 0.00 6 LEU A O 2
ATOM 1782 N N . LYS A 1 7 ? -7.020 0.417 -8.208 1.00 0.00 7 LYS A N 2
ATOM 1783 C CA . LYS A 1 7 ? -7.160 1.548 -9.111 1.00 0.00 7 LYS A CA 2
ATOM 1784 C C . LYS A 1 7 ? -7.260 2.838 -8.301 1.00 0.00 7 LYS A C 2
ATOM 1785 O O . LYS A 1 7 ? -7.424 2.797 -7.080 1.00 0.00 7 LYS A O 2
ATOM 1804 N N . ALA A 1 8 ? -7.177 3.976 -8.977 1.00 0.00 8 ALA A N 2
ATOM 1805 C CA . ALA A 1 8 ? -7.226 5.268 -8.307 1.00 0.00 8 ALA A CA 2
ATOM 1806 C C . ALA A 1 8 ? -8.631 5.549 -7.790 1.00 0.00 8 ALA A C 2
ATOM 1807 O O . ALA A 1 8 ? -9.555 5.802 -8.565 1.00 0.00 8 ALA A O 2
ATOM 1814 N N . GLY A 1 9 ? -8.782 5.499 -6.477 1.00 0.00 9 GLY A N 2
ATOM 1815 C CA . GLY A 1 9 ? -10.079 5.687 -5.870 1.00 0.00 9 GLY A CA 2
ATOM 1816 C C . GLY A 1 9 ? -10.568 4.438 -5.165 1.00 0.00 9 GLY A C 2
ATOM 1817 O O . GLY A 1 9 ? -11.534 4.486 -4.403 1.00 0.00 9 GLY A O 2
ATOM 1821 N N . ASP A 1 10 ? -9.896 3.316 -5.412 1.00 0.00 10 ASP A N 2
ATOM 1822 C CA . ASP A 1 10 ? -10.270 2.053 -4.787 1.00 0.00 10 ASP A CA 2
ATOM 1823 C C . ASP A 1 10 ? -9.821 2.004 -3.338 1.00 0.00 10 ASP A C 2
ATOM 1824 O O . ASP A 1 10 ? -8.707 2.419 -3.004 1.00 0.00 10 ASP A O 2
ATOM 1833 N N . ARG A 1 11 ? -10.696 1.495 -2.485 1.00 0.00 11 ARG A N 2
ATOM 1834 C CA . ARG A 1 11 ? -10.431 1.430 -1.060 1.00 0.00 11 ARG A CA 2
ATOM 1835 C C . ARG A 1 11 ? -10.348 -0.026 -0.618 1.00 0.00 11 ARG A C 2
ATOM 1836 O O . ARG A 1 11 ? -11.288 -0.798 -0.816 1.00 0.00 11 ARG A O 2
ATOM 1857 N N . ALA A 1 12 ? -9.228 -0.402 -0.025 1.00 0.00 12 ALA A N 2
ATOM 1858 C CA . ALA A 1 12 ? -8.989 -1.790 0.343 1.00 0.00 12 ALA A CA 2
ATOM 1859 C C . ALA A 1 12 ? -8.267 -1.879 1.677 1.00 0.00 12 ALA A C 2
ATOM 1860 O O . ALA A 1 12 ? -7.630 -0.920 2.109 1.00 0.00 12 ALA A O 2
ATOM 1867 N N . GLU A 1 13 ? -8.372 -3.023 2.333 1.00 0.00 13 GLU A N 2
ATOM 1868 C CA . GLU A 1 13 ? -7.639 -3.245 3.567 1.00 0.00 13 GLU A CA 2
ATOM 1869 C C . GLU A 1 13 ? -6.507 -4.237 3.334 1.00 0.00 13 GLU A C 2
ATOM 1870 O O . GLU A 1 13 ? -6.632 -5.157 2.526 1.00 0.00 13 GLU A O 2
ATOM 1882 N N . VAL A 1 14 ? -5.400 -4.026 4.024 1.00 0.00 14 VAL A N 2
ATOM 1883 C CA . VAL A 1 14 ? -4.237 -4.887 3.892 1.00 0.00 14 VAL A CA 2
ATOM 1884 C C . VAL A 1 14 ? -4.457 -6.195 4.636 1.00 0.00 14 VAL A C 2
ATOM 1885 O O . VAL A 1 14 ? -4.636 -6.204 5.855 1.00 0.00 14 VAL A O 2
ATOM 1898 N N . THR A 1 15 ? -4.457 -7.293 3.901 1.00 0.00 15 THR A N 2
ATOM 1899 C CA . THR A 1 15 ? -4.629 -8.602 4.498 1.00 0.00 15 THR A CA 2
ATOM 1900 C C . THR A 1 15 ? -3.277 -9.278 4.712 1.00 0.00 15 THR A C 2
ATOM 1901 O O . THR A 1 15 ? -3.118 -10.101 5.614 1.00 0.00 15 THR A O 2
ATOM 1912 N N . SER A 1 16 ? -2.300 -8.907 3.892 1.00 0.00 16 SER A N 2
ATOM 1913 C CA . SER A 1 16 ? -0.972 -9.491 3.981 1.00 0.00 16 SER A CA 2
ATOM 1914 C C . SER A 1 16 ? 0.058 -8.581 3.316 1.00 0.00 16 SER A C 2
ATOM 1915 O O . SER A 1 16 ? -0.286 -7.758 2.466 1.00 0.00 16 SER A O 2
ATOM 1923 N N . VAL A 1 17 ? 1.316 -8.735 3.706 1.00 0.00 17 VAL A N 2
ATOM 1924 C CA . VAL A 1 17 ? 2.400 -7.929 3.161 1.00 0.00 17 VAL A CA 2
ATOM 1925 C C . VAL A 1 17 ? 3.661 -8.781 3.011 1.00 0.00 17 VAL A C 2
ATOM 1926 O O . VAL A 1 17 ? 4.033 -9.523 3.924 1.00 0.00 17 VAL A O 2
ATOM 1939 N N . ALA A 1 18 ? 4.308 -8.688 1.861 1.00 0.00 18 ALA A N 2
ATOM 1940 C CA . ALA A 1 18 ? 5.509 -9.465 1.605 1.00 0.00 18 ALA A CA 2
ATOM 1941 C C . ALA A 1 18 ? 6.601 -8.586 1.013 1.00 0.00 18 ALA A C 2
ATOM 1942 O O . ALA A 1 18 ? 6.495 -8.128 -0.126 1.00 0.00 18 ALA A O 2
ATOM 1949 N N . ALA A 1 19 ? 7.637 -8.345 1.805 1.00 0.00 19 ALA A N 2
ATOM 1950 C CA . ALA A 1 19 ? 8.756 -7.506 1.394 1.00 0.00 19 ALA A CA 2
ATOM 1951 C C . ALA A 1 19 ? 9.941 -7.720 2.326 1.00 0.00 19 ALA A C 2
ATOM 1952 O O . ALA A 1 19 ? 9.832 -8.438 3.321 1.00 0.00 19 ALA A O 2
ATOM 1959 N N . GLU A 1 20 ? 11.069 -7.106 1.991 1.00 0.00 20 GLU A N 2
ATOM 1960 C CA . GLU A 1 20 ? 12.251 -7.134 2.844 1.00 0.00 20 GLU A CA 2
ATOM 1961 C C . GLU A 1 20 ? 11.933 -6.536 4.211 1.00 0.00 20 GLU A C 2
ATOM 1962 O O . GLU A 1 20 ? 11.128 -5.610 4.313 1.00 0.00 20 GLU A O 2
ATOM 1974 N N . PRO A 1 21 ? 12.568 -7.057 5.277 1.00 0.00 21 PRO A N 2
ATOM 1975 C CA . PRO A 1 21 ? 12.298 -6.639 6.657 1.00 0.00 21 PRO A CA 2
ATOM 1976 C C . PRO A 1 21 ? 12.390 -5.125 6.855 1.00 0.00 21 PRO A C 2
ATOM 1977 O O . PRO A 1 21 ? 11.556 -4.535 7.543 1.00 0.00 21 PRO A O 2
ATOM 1988 N N . ALA A 1 22 ? 13.382 -4.493 6.231 1.00 0.00 22 ALA A N 2
ATOM 1989 C CA . ALA A 1 22 ? 13.570 -3.052 6.363 1.00 0.00 22 ALA A CA 2
ATOM 1990 C C . ALA A 1 22 ? 12.418 -2.289 5.723 1.00 0.00 22 ALA A C 2
ATOM 1991 O O . ALA A 1 22 ? 11.905 -1.317 6.287 1.00 0.00 22 ALA A O 2
ATOM 1998 N N . VAL A 1 23 ? 12.008 -2.742 4.547 1.00 0.00 23 VAL A N 2
ATOM 1999 C CA . VAL A 1 23 ? 10.911 -2.118 3.824 1.00 0.00 23 VAL A CA 2
ATOM 2000 C C . VAL A 1 23 ? 9.596 -2.370 4.554 1.00 0.00 23 VAL A C 2
ATOM 2001 O O . VAL A 1 23 ? 8.768 -1.471 4.702 1.00 0.00 23 VAL A O 2
ATOM 2014 N N . ARG A 1 24 ? 9.435 -3.596 5.033 1.00 0.00 24 ARG A N 2
ATOM 2015 C CA . ARG A 1 24 ? 8.252 -3.984 5.789 1.00 0.00 24 ARG A CA 2
ATOM 2016 C C . ARG A 1 24 ? 8.123 -3.148 7.056 1.00 0.00 24 ARG A C 2
ATOM 2017 O O . ARG A 1 24 ? 7.054 -2.624 7.356 1.00 0.00 24 ARG A O 2
ATOM 2038 N N . ARG A 1 25 ? 9.227 -3.026 7.789 1.00 0.00 25 ARG A N 2
ATOM 2039 C CA . ARG A 1 25 ? 9.261 -2.246 9.023 1.00 0.00 25 ARG A CA 2
ATOM 2040 C C . ARG A 1 25 ? 8.845 -0.804 8.758 1.00 0.00 25 ARG A C 2
ATOM 2041 O O . ARG A 1 25 ? 8.104 -0.208 9.538 1.00 0.00 25 ARG A O 2
ATOM 2062 N N . ARG A 1 26 ? 9.319 -0.257 7.646 1.00 0.00 26 ARG A N 2
ATOM 2063 C CA . ARG A 1 26 ? 8.950 1.085 7.238 1.00 0.00 26 ARG A CA 2
ATOM 2064 C C . ARG A 1 26 ? 7.446 1.176 6.992 1.00 0.00 26 ARG A C 2
ATOM 2065 O O . ARG A 1 26 ? 6.788 2.104 7.459 1.00 0.00 26 ARG A O 2
ATOM 2086 N N . LEU A 1 27 ? 6.907 0.200 6.270 1.00 0.00 27 LEU A N 2
ATOM 2087 C CA . LEU A 1 27 ? 5.480 0.164 5.982 1.00 0.00 27 LEU A CA 2
ATOM 2088 C C . LEU A 1 27 ? 4.676 0.041 7.272 1.00 0.00 27 LEU A C 2
ATOM 2089 O O . LEU A 1 27 ? 3.672 0.726 7.454 1.00 0.00 27 LEU A O 2
ATOM 2105 N N . MET A 1 28 ? 5.143 -0.817 8.174 1.00 0.00 28 MET A N 2
ATOM 2106 C CA . MET A 1 28 ? 4.476 -1.020 9.457 1.00 0.00 28 MET A CA 2
ATOM 2107 C C . MET A 1 28 ? 4.450 0.271 10.269 1.00 0.00 28 MET A C 2
ATOM 2108 O O . MET A 1 28 ? 3.460 0.576 10.935 1.00 0.00 28 MET A O 2
ATOM 2122 N N . ASP A 1 29 ? 5.535 1.035 10.200 1.00 0.00 29 ASP A N 2
ATOM 2123 C CA . ASP A 1 29 ? 5.621 2.308 10.910 1.00 0.00 29 ASP A CA 2
ATOM 2124 C C . ASP A 1 29 ? 4.692 3.339 10.275 1.00 0.00 29 ASP A C 2
ATOM 2125 O O . ASP A 1 29 ? 4.151 4.210 10.959 1.00 0.00 29 ASP A O 2
ATOM 2134 N N . LEU A 1 30 ? 4.484 3.208 8.969 1.00 0.00 30 LEU A N 2
ATOM 2135 C CA . LEU A 1 30 ? 3.591 4.095 8.228 1.00 0.00 30 LEU A CA 2
ATOM 2136 C C . LEU A 1 30 ? 2.131 3.702 8.446 1.00 0.00 30 LEU A C 2
ATOM 2137 O O . LEU A 1 30 ? 1.221 4.317 7.895 1.00 0.00 30 LEU A O 2
ATOM 2153 N N . GLY A 1 31 ? 1.920 2.667 9.247 1.00 0.00 31 GLY A N 2
ATOM 2154 C CA . GLY A 1 31 ? 0.578 2.249 9.591 1.00 0.00 31 GLY A CA 2
ATOM 2155 C C . GLY A 1 31 ? 0.025 1.213 8.637 1.00 0.00 31 GLY A C 2
ATOM 2156 O O . GLY A 1 31 ? -1.184 0.981 8.595 1.00 0.00 31 GLY A O 2
ATOM 2160 N N . LEU A 1 32 ? 0.906 0.585 7.871 1.00 0.00 32 LEU A N 2
ATOM 2161 C CA . LEU A 1 32 ? 0.496 -0.426 6.911 1.00 0.00 32 LEU A CA 2
ATOM 2162 C C . LEU A 1 32 ? 0.699 -1.817 7.509 1.00 0.00 32 LEU A C 2
ATOM 2163 O O . LEU A 1 32 ? 1.794 -2.379 7.462 1.00 0.00 32 LEU A O 2
ATOM 2179 N N . VAL A 1 33 ? -0.359 -2.344 8.106 1.00 0.00 33 VAL A N 2
ATOM 2180 C CA . VAL A 1 33 ? -0.337 -3.672 8.709 1.00 0.00 33 VAL A CA 2
ATOM 2181 C C . VAL A 1 33 ? -1.606 -4.427 8.327 1.00 0.00 33 VAL A C 2
ATOM 2182 O O . VAL A 1 33 ? -2.467 -3.880 7.638 1.00 0.00 33 VAL A O 2
ATOM 2195 N N . ARG A 1 34 ? -1.730 -5.674 8.770 1.00 0.00 34 ARG A N 2
ATOM 2196 C CA . ARG A 1 34 ? -2.938 -6.441 8.496 1.00 0.00 34 ARG A CA 2
ATOM 2197 C C . ARG A 1 34 ? -4.119 -5.809 9.221 1.00 0.00 34 ARG A C 2
ATOM 2198 O O . ARG A 1 34 ? -4.093 -5.638 10.440 1.00 0.00 34 ARG A O 2
ATOM 2219 N N . GLY A 1 35 ? -5.138 -5.446 8.464 1.00 0.00 35 GLY A N 2
ATOM 2220 C CA . GLY A 1 35 ? -6.297 -4.801 9.040 1.00 0.00 35 GLY A CA 2
ATOM 2221 C C . GLY A 1 35 ? -6.334 -3.322 8.720 1.00 0.00 35 GLY A C 2
ATOM 2222 O O . GLY A 1 35 ? -7.383 -2.682 8.822 1.00 0.00 35 GLY A O 2
ATOM 2226 N N . ALA A 1 36 ? -5.183 -2.782 8.322 1.00 0.00 36 ALA A N 2
ATOM 2227 C CA . ALA A 1 36 ? -5.084 -1.376 7.965 1.00 0.00 36 ALA A CA 2
ATOM 2228 C C . ALA A 1 36 ? -5.801 -1.124 6.653 1.00 0.00 36 ALA A C 2
ATOM 2229 O O . ALA A 1 36 ? -5.626 -1.867 5.688 1.00 0.00 36 ALA A O 2
ATOM 2236 N N . LYS A 1 37 ? -6.608 -0.085 6.626 1.00 0.00 37 LYS A N 2
ATOM 2237 C CA . LYS A 1 37 ? -7.435 0.199 5.469 1.00 0.00 37 LYS A CA 2
ATOM 2238 C C . LYS A 1 37 ? -6.947 1.439 4.738 1.00 0.00 37 LYS A C 2
ATOM 2239 O O . LYS A 1 37 ? -6.704 2.482 5.347 1.00 0.00 37 LYS A O 2
ATOM 2258 N N . LEU A 1 38 ? -6.794 1.310 3.431 1.00 0.00 38 LEU A N 2
ATOM 2259 C CA . LEU A 1 38 ? -6.214 2.362 2.622 1.00 0.00 38 LEU A CA 2
ATOM 2260 C C . LEU A 1 38 ? -7.036 2.626 1.368 1.00 0.00 38 LEU A C 2
ATOM 2261 O O . LEU A 1 38 ? -7.878 1.816 0.976 1.00 0.00 38 LEU A O 2
ATOM 2277 N N . LYS A 1 39 ? -6.787 3.766 0.747 1.00 0.00 39 LYS A N 2
ATOM 2278 C CA . LYS A 1 39 ? -7.389 4.086 -0.532 1.00 0.00 39 LYS A CA 2
ATOM 2279 C C . LYS A 1 39 ? -6.336 4.671 -1.461 1.00 0.00 39 LYS A C 2
ATOM 2280 O O . LYS A 1 39 ? -5.543 5.522 -1.052 1.00 0.00 39 LYS A O 2
ATOM 2299 N N . VAL A 1 40 ? -6.323 4.208 -2.700 1.00 0.00 40 VAL A N 2
ATOM 2300 C CA . VAL A 1 40 ? -5.371 4.695 -3.686 1.00 0.00 40 VAL A CA 2
ATOM 2301 C C . VAL A 1 40 ? -5.747 6.102 -4.134 1.00 0.00 40 VAL A C 2
ATOM 2302 O O . VAL A 1 40 ? -6.880 6.347 -4.551 1.00 0.00 40 VAL A O 2
ATOM 2315 N N . LEU A 1 41 ? -4.796 7.019 -4.039 1.00 0.00 41 LEU A N 2
ATOM 2316 C CA . LEU A 1 41 ? -5.038 8.411 -4.386 1.00 0.00 41 LEU A CA 2
ATOM 2317 C C . LEU A 1 41 ? -4.707 8.670 -5.849 1.00 0.00 41 LEU A C 2
ATOM 2318 O O . LEU A 1 41 ? -5.544 9.161 -6.603 1.00 0.00 41 LEU A O 2
ATOM 2334 N N . ARG A 1 42 ? -3.486 8.334 -6.253 1.00 0.00 42 ARG A N 2
ATOM 2335 C CA . ARG A 1 42 ? -3.048 8.577 -7.620 1.00 0.00 42 ARG A CA 2
ATOM 2336 C C . ARG A 1 42 ? -1.892 7.661 -8.003 1.00 0.00 42 ARG A C 2
ATOM 2337 O O . ARG A 1 42 ? -1.290 7.006 -7.147 1.00 0.00 42 ARG A O 2
ATOM 2358 N N . PHE A 1 43 ? -1.590 7.633 -9.293 1.00 0.00 43 PHE A N 2
ATOM 2359 C CA . PHE A 1 43 ? -0.448 6.899 -9.816 1.00 0.00 43 PHE A CA 2
ATOM 2360 C C . PHE A 1 43 ? 0.438 7.843 -10.611 1.00 0.00 43 PHE A C 2
ATOM 2361 O O . PHE A 1 43 ? -0.049 8.805 -11.205 1.00 0.00 43 PHE A O 2
ATOM 2378 N N . ALA A 1 44 ? 1.734 7.580 -10.608 1.00 0.00 44 ALA A N 2
ATOM 2379 C CA . ALA A 1 44 ? 2.660 8.320 -11.450 1.00 0.00 44 ALA A CA 2
ATOM 2380 C C . ALA A 1 44 ? 2.523 7.860 -12.905 1.00 0.00 44 ALA A C 2
ATOM 2381 O O . ALA A 1 44 ? 1.933 6.808 -13.162 1.00 0.00 44 ALA A O 2
ATOM 2388 N N . PRO A 1 45 ? 3.079 8.617 -13.874 1.00 0.00 45 PRO A N 2
ATOM 2389 C CA . PRO A 1 45 ? 2.955 8.308 -15.314 1.00 0.00 45 PRO A CA 2
ATOM 2390 C C . PRO A 1 45 ? 3.589 6.974 -15.725 1.00 0.00 45 PRO A C 2
ATOM 2391 O O . PRO A 1 45 ? 3.639 6.647 -16.910 1.00 0.00 45 PRO A O 2
ATOM 2402 N N . LEU A 1 46 ? 4.056 6.205 -14.752 1.00 0.00 46 LEU A N 2
ATOM 2403 C CA . LEU A 1 46 ? 4.704 4.929 -15.027 1.00 0.00 46 LEU A CA 2
ATOM 2404 C C . LEU A 1 46 ? 4.132 3.841 -14.127 1.00 0.00 46 LEU A C 2
ATOM 2405 O O . LEU A 1 46 ? 4.676 2.740 -14.049 1.00 0.00 46 LEU A O 2
ATOM 2421 N N . GLY A 1 47 ? 3.027 4.156 -13.451 1.00 0.00 47 GLY A N 2
ATOM 2422 C CA . GLY A 1 47 ? 2.444 3.227 -12.494 1.00 0.00 47 GLY A CA 2
ATOM 2423 C C . GLY A 1 47 ? 3.284 3.119 -11.239 1.00 0.00 47 GLY A C 2
ATOM 2424 O O . GLY A 1 47 ? 3.046 2.268 -10.385 1.00 0.00 47 GLY A O 2
ATOM 2428 N N . ASP A 1 48 ? 4.263 4.005 -11.140 1.00 0.00 48 ASP A N 2
ATOM 2429 C CA . ASP A 1 48 ? 5.226 4.004 -10.052 1.00 0.00 48 ASP A CA 2
ATOM 2430 C C . ASP A 1 48 ? 5.904 5.366 -9.988 1.00 0.00 48 ASP A C 2
ATOM 2431 O O . ASP A 1 48 ? 6.395 5.853 -11.003 1.00 0.00 48 ASP A O 2
ATOM 2440 N N . PRO A 1 49 ? 5.926 6.009 -8.812 1.00 0.00 49 PRO A N 2
ATOM 2441 C CA . PRO A 1 49 ? 5.366 5.460 -7.577 1.00 0.00 49 PRO A CA 2
ATOM 2442 C C . PRO A 1 49 ? 3.843 5.578 -7.495 1.00 0.00 49 PRO A C 2
ATOM 2443 O O . PRO A 1 49 ? 3.185 6.082 -8.411 1.00 0.00 49 PRO A O 2
ATOM 2454 N N . ILE A 1 50 ? 3.303 5.105 -6.384 1.00 0.00 50 ILE A N 2
ATOM 2455 C CA . ILE A 1 50 ? 1.877 5.150 -6.114 1.00 0.00 50 ILE A CA 2
ATOM 2456 C C . ILE A 1 50 ? 1.636 5.911 -4.812 1.00 0.00 50 ILE A C 2
ATOM 2457 O O . ILE A 1 50 ? 2.368 5.728 -3.838 1.00 0.00 50 ILE A O 2
ATOM 2473 N N . GLU A 1 51 ? 0.629 6.770 -4.790 1.00 0.00 51 GLU A N 2
ATOM 2474 C CA . GLU A 1 51 ? 0.304 7.511 -3.580 1.00 0.00 51 GLU A CA 2
ATOM 2475 C C . GLU A 1 51 ? -1.023 7.036 -3.016 1.00 0.00 51 GLU A C 2
ATOM 2476 O O . GLU A 1 51 ? -2.034 7.020 -3.720 1.00 0.00 51 GLU A O 2
ATOM 2488 N N . VAL A 1 52 ? -1.017 6.630 -1.752 1.00 0.00 52 VAL A N 2
ATOM 2489 C CA . VAL A 1 52 ? -2.211 6.085 -1.120 1.00 0.00 52 VAL A CA 2
ATOM 2490 C C . VAL A 1 52 ? -2.438 6.691 0.260 1.00 0.00 52 VAL A C 2
ATOM 2491 O O . VAL A 1 52 ? -1.511 7.203 0.890 1.00 0.00 52 VAL A O 2
ATOM 2504 N N . ASN A 1 53 ? -3.681 6.641 0.709 1.00 0.00 53 ASN A N 2
ATOM 2505 C CA . ASN A 1 53 ? -4.033 7.049 2.060 1.00 0.00 53 ASN A CA 2
ATOM 2506 C C . ASN A 1 53 ? -4.298 5.797 2.887 1.00 0.00 53 ASN A C 2
ATOM 2507 O O . ASN A 1 53 ? -5.365 5.195 2.777 1.00 0.00 53 ASN A O 2
ATOM 2518 N N . CYS A 1 54 ? -3.326 5.400 3.692 1.00 0.00 54 CYS A N 2
ATOM 2519 C CA . CYS A 1 54 ? -3.419 4.159 4.446 1.00 0.00 54 CYS A CA 2
ATOM 2520 C C . CYS A 1 54 ? -3.549 4.436 5.933 1.00 0.00 54 CYS A C 2
ATOM 2521 O O . CYS A 1 54 ? -2.638 4.985 6.544 1.00 0.00 54 CYS A O 2
ATOM 2529 N N . ASN A 1 55 ? -4.695 4.068 6.502 1.00 0.00 55 ASN A N 2
ATOM 2530 C CA . ASN A 1 55 ? -4.930 4.178 7.946 1.00 0.00 55 ASN A CA 2
ATOM 2531 C C . ASN A 1 55 ? -4.907 5.638 8.399 1.00 0.00 55 ASN A C 2
ATOM 2532 O O . ASN A 1 55 ? -4.731 5.931 9.583 1.00 0.00 55 ASN A O 2
ATOM 2543 N N . GLY A 1 56 ? -5.111 6.550 7.457 1.00 0.00 56 GLY A N 2
ATOM 2544 C CA . GLY A 1 56 ? -5.048 7.965 7.767 1.00 0.00 56 GLY A CA 2
ATOM 2545 C C . GLY A 1 56 ? -3.684 8.550 7.461 1.00 0.00 56 GLY A C 2
ATOM 2546 O O . GLY A 1 56 ? -3.450 9.746 7.649 1.00 0.00 56 GLY A O 2
ATOM 2550 N N . MET A 1 57 ? -2.784 7.701 6.994 1.00 0.00 57 MET A N 2
ATOM 2551 C CA . MET A 1 57 ? -1.444 8.120 6.613 1.00 0.00 57 MET A CA 2
ATOM 2552 C C . MET A 1 57 ? -1.384 8.362 5.114 1.00 0.00 57 MET A C 2
ATOM 2553 O O . MET A 1 57 ? -1.796 7.513 4.330 1.00 0.00 57 MET A O 2
ATOM 2567 N N . LEU A 1 58 ? -0.905 9.523 4.714 1.00 0.00 58 LEU A N 2
ATOM 2568 C CA . LEU A 1 58 ? -0.679 9.796 3.306 1.00 0.00 58 LEU A CA 2
ATOM 2569 C C . LEU A 1 58 ? 0.774 9.521 2.967 1.00 0.00 58 LEU A C 2
ATOM 2570 O O . LEU A 1 58 ? 1.669 10.287 3.329 1.00 0.00 58 LEU A O 2
ATOM 2586 N N . LEU A 1 59 ? 1.009 8.414 2.290 1.00 0.00 59 LEU A N 2
ATOM 2587 C CA . LEU A 1 59 ? 2.361 7.970 2.015 1.00 0.00 59 LEU A CA 2
ATOM 2588 C C . LEU A 1 59 ? 2.546 7.633 0.544 1.00 0.00 59 LEU A C 2
ATOM 2589 O O . LEU A 1 59 ? 1.655 7.071 -0.099 1.00 0.00 59 LEU A O 2
ATOM 2605 N N . THR A 1 60 ? 3.701 8.002 0.018 1.00 0.00 60 THR A N 2
ATOM 2606 C CA . THR A 1 60 ? 4.078 7.639 -1.332 1.00 0.00 60 THR A CA 2
ATOM 2607 C C . THR A 1 60 ? 4.925 6.372 -1.301 1.00 0.00 60 THR A C 2
ATOM 2608 O O . THR A 1 60 ? 5.931 6.302 -0.592 1.00 0.00 60 THR A O 2
ATOM 2619 N N . MET A 1 61 ? 4.511 5.377 -2.058 1.00 0.00 61 MET A N 2
ATOM 2620 C CA . MET A 1 61 ? 5.196 4.097 -2.080 1.00 0.00 61 MET A CA 2
ATOM 2621 C C . MET A 1 61 ? 5.418 3.645 -3.512 1.00 0.00 61 MET A C 2
ATOM 2622 O O . MET A 1 61 ? 4.762 4.129 -4.426 1.00 0.00 61 MET A O 2
ATOM 2636 N N . ARG A 1 62 ? 6.346 2.729 -3.711 1.00 0.00 62 ARG A N 2
ATOM 2637 C CA . ARG A 1 62 ? 6.672 2.275 -5.050 1.00 0.00 62 ARG A CA 2
ATOM 2638 C C . ARG A 1 62 ? 5.757 1.130 -5.459 1.00 0.00 62 ARG A C 2
ATOM 2639 O O . ARG A 1 62 ? 5.197 0.432 -4.609 1.00 0.00 62 ARG A O 2
ATOM 2660 N N . ARG A 1 63 ? 5.610 0.939 -6.763 1.00 0.00 63 ARG A N 2
ATOM 2661 C CA . ARG A 1 63 ? 4.733 -0.098 -7.289 1.00 0.00 63 ARG A CA 2
ATOM 2662 C C . ARG A 1 63 ? 5.195 -1.475 -6.831 1.00 0.00 63 ARG A C 2
ATOM 2663 O O . ARG A 1 63 ? 4.387 -2.285 -6.387 1.00 0.00 63 ARG A O 2
ATOM 2684 N N . ASN A 1 64 ? 6.502 -1.718 -6.913 1.00 0.00 64 ASN A N 2
ATOM 2685 C CA . ASN A 1 64 ? 7.067 -3.015 -6.541 1.00 0.00 64 ASN A CA 2
ATOM 2686 C C . ASN A 1 64 ? 6.780 -3.335 -5.075 1.00 0.00 64 ASN A C 2
ATOM 2687 O O . ASN A 1 64 ? 6.668 -4.502 -4.698 1.00 0.00 64 ASN A O 2
ATOM 2698 N N . GLU A 1 65 ? 6.648 -2.296 -4.254 1.00 0.00 65 GLU A N 2
ATOM 2699 C CA . GLU A 1 65 ? 6.333 -2.471 -2.842 1.00 0.00 65 GLU A CA 2
ATOM 2700 C C . GLU A 1 65 ? 4.882 -2.917 -2.693 1.00 0.00 65 GLU A C 2
ATOM 2701 O O . GLU A 1 65 ? 4.563 -3.776 -1.873 1.00 0.00 65 GLU A O 2
ATOM 2713 N N . ALA A 1 66 ? 4.016 -2.347 -3.523 1.00 0.00 66 ALA A N 2
ATOM 2714 C CA . ALA A 1 66 ? 2.592 -2.660 -3.500 1.00 0.00 66 ALA A CA 2
ATOM 2715 C C . ALA A 1 66 ? 2.306 -4.041 -4.089 1.00 0.00 66 ALA A C 2
ATOM 2716 O O . ALA A 1 66 ? 1.296 -4.665 -3.767 1.00 0.00 66 ALA A O 2
ATOM 2723 N N . GLU A 1 67 ? 3.187 -4.497 -4.971 1.00 0.00 67 GLU A N 2
ATOM 2724 C CA . GLU A 1 67 ? 3.064 -5.821 -5.580 1.00 0.00 67 GLU A CA 2
ATOM 2725 C C . GLU A 1 67 ? 3.096 -6.914 -4.514 1.00 0.00 67 GLU A C 2
ATOM 2726 O O . GLU A 1 67 ? 2.283 -7.840 -4.528 1.00 0.00 67 GLU A O 2
ATOM 2738 N N . GLY A 1 68 ? 4.053 -6.798 -3.601 1.00 0.00 68 GLY A N 2
ATOM 2739 C CA . GLY A 1 68 ? 4.187 -7.759 -2.518 1.00 0.00 68 GLY A CA 2
ATOM 2740 C C . GLY A 1 68 ? 3.034 -7.710 -1.529 1.00 0.00 68 GLY A C 2
ATOM 2741 O O . GLY A 1 68 ? 2.836 -8.638 -0.748 1.00 0.00 68 GLY A O 2
ATOM 2745 N N . ILE A 1 69 ? 2.270 -6.627 -1.562 1.00 0.00 69 ILE A N 2
ATOM 2746 C CA . ILE A 1 69 ? 1.205 -6.421 -0.595 1.00 0.00 69 ILE A CA 2
ATOM 2747 C C . ILE A 1 69 ? -0.120 -6.977 -1.103 1.00 0.00 69 ILE A C 2
ATOM 2748 O O . ILE A 1 69 ? -0.517 -6.742 -2.247 1.00 0.00 69 ILE A O 2
ATOM 2764 N N . THR A 1 70 ? -0.795 -7.707 -0.234 1.00 0.00 70 THR A N 2
ATOM 2765 C CA . THR A 1 70 ? -2.066 -8.321 -0.559 1.00 0.00 70 THR A CA 2
ATOM 2766 C C . THR A 1 70 ? -3.195 -7.580 0.154 1.00 0.00 70 THR A C 2
ATOM 2767 O O . THR A 1 70 ? -3.161 -7.409 1.376 1.00 0.00 70 THR A O 2
ATOM 2778 N N . VAL A 1 71 ? -4.179 -7.124 -0.609 1.00 0.00 71 VAL A N 2
ATOM 2779 C CA . VAL A 1 71 ? -5.266 -6.331 -0.056 1.00 0.00 71 VAL A CA 2
ATOM 2780 C C . VAL A 1 71 ? -6.625 -6.903 -0.438 1.00 0.00 71 VAL A C 2
ATOM 2781 O O . VAL A 1 71 ? -6.741 -7.699 -1.374 1.00 0.00 71 VAL A O 2
ATOM 2794 N N . HIS A 1 72 ? -7.638 -6.494 0.305 1.00 0.00 72 HIS A N 2
ATOM 2795 C CA . HIS A 1 72 ? -9.014 -6.862 0.023 1.00 0.00 72 HIS A CA 2
ATOM 2796 C C . HIS A 1 72 ? -9.856 -5.599 -0.097 1.00 0.00 72 HIS A C 2
ATOM 2797 O O . HIS A 1 72 ? -9.928 -4.805 0.843 1.00 0.00 72 HIS A O 2
ATOM 2811 N N . ILE A 1 73 ? -10.465 -5.406 -1.261 1.00 0.00 73 ILE A N 2
ATOM 2812 C CA . ILE A 1 73 ? -11.268 -4.218 -1.518 1.00 0.00 73 ILE A CA 2
ATOM 2813 C C . ILE A 1 73 ? -12.476 -4.175 -0.593 1.00 0.00 73 ILE A C 2
ATOM 2814 O O . ILE A 1 73 ? -13.192 -5.164 -0.439 1.00 0.00 73 ILE A O 2
ATOM 2830 N N . LEU A 1 74 ? -12.700 -3.020 0.012 1.00 0.00 74 LEU A N 2
ATOM 2831 C CA . LEU A 1 74 ? -13.798 -2.838 0.946 1.00 0.00 74 LEU A CA 2
ATOM 2832 C C . LEU A 1 74 ? -15.050 -2.393 0.219 1.00 0.00 74 LEU A C 2
ATOM 2833 O O . LEU A 1 74 ? -15.700 -1.415 0.593 1.00 0.00 74 LEU A O 2
ATOM 2849 N N . ALA A 1 75 ? -15.389 -3.137 -0.813 1.00 0.00 75 ALA A N 2
ATOM 2850 C CA . ALA A 1 75 ? -16.544 -2.827 -1.636 1.00 0.00 75 ALA A CA 2
ATOM 2851 C C . ALA A 1 75 ? -17.812 -3.350 -0.979 1.00 0.00 75 ALA A C 2
ATOM 2852 O O . ALA A 1 75 ? -18.833 -2.663 -0.919 1.00 0.00 75 ALA A O 2
ATOM 2859 N N . GLY A 1 76 ? -17.724 -4.569 -0.483 1.00 0.00 76 GLY A N 2
ATOM 2860 C CA . GLY A 1 76 ? -18.809 -5.156 0.266 1.00 0.00 76 GLY A CA 2
ATOM 2861 C C . GLY A 1 76 ? -18.374 -5.494 1.673 1.00 0.00 76 GLY A C 2
ATOM 2862 O O . GLY A 1 76 ? -18.236 -4.604 2.518 1.00 0.00 76 GLY A O 2
ATOM 2866 N N . ASP A 1 77 ? -18.132 -6.771 1.921 1.00 0.00 77 ASP A N 2
ATOM 2867 C CA . ASP A 1 77 ? -17.659 -7.218 3.222 1.00 0.00 77 ASP A CA 2
ATOM 2868 C C . ASP A 1 77 ? -16.815 -8.476 3.079 1.00 0.00 77 ASP A C 2
ATOM 2869 O O . ASP A 1 77 ? -15.608 -8.449 3.326 1.00 0.00 77 ASP A O 2
ATOM 2878 N N . GLU A 1 78 ? -17.461 -9.560 2.647 1.00 0.00 78 GLU A N 2
ATOM 2879 C CA . GLU A 1 78 ? -16.816 -10.865 2.494 1.00 0.00 78 GLU A CA 2
ATOM 2880 C C . GLU A 1 78 ? -16.371 -11.431 3.840 1.00 0.00 78 GLU A C 2
ATOM 2881 O O . GLU A 1 78 ? -15.335 -11.045 4.387 1.00 0.00 78 GLU A O 2
ATOM 2893 N N . GLY A 1 79 ? -17.170 -12.342 4.377 1.00 0.00 79 GLY A N 2
ATOM 2894 C CA . GLY A 1 79 ? -16.837 -12.970 5.637 1.00 0.00 79 GLY A CA 2
ATOM 2895 C C . GLY A 1 79 ? -15.840 -14.094 5.459 1.00 0.00 79 GLY A C 2
ATOM 2896 O O . GLY A 1 79 ? -16.216 -15.264 5.416 1.00 0.00 79 GLY A O 2
ATOM 2900 N N . HIS A 1 80 ? -14.574 -13.732 5.327 1.00 0.00 80 HIS A N 2
ATOM 2901 C CA . HIS A 1 80 ? -13.498 -14.700 5.171 1.00 0.00 80 HIS A CA 2
ATOM 2902 C C . HIS A 1 80 ? -12.679 -14.777 6.457 1.00 0.00 80 HIS A C 2
ATOM 2903 O O . HIS A 1 80 ? -11.731 -14.016 6.630 1.00 0.00 80 HIS A O 2
ATOM 2917 N N . PRO A 1 81 ? -13.076 -15.653 7.395 1.00 0.00 81 PRO A N 2
ATOM 2918 C CA . PRO A 1 81 ? -12.443 -15.748 8.716 1.00 0.00 81 PRO A CA 2
ATOM 2919 C C . PRO A 1 81 ? -10.923 -15.865 8.647 1.00 0.00 81 PRO A C 2
ATOM 2920 O O . PRO A 1 81 ? -10.379 -16.830 8.099 1.00 0.00 81 PRO A O 2
ATOM 2931 N N . HIS A 1 82 ? -10.249 -14.866 9.197 1.00 0.00 82 HIS A N 2
ATOM 2932 C CA . HIS A 1 82 ? -8.799 -14.872 9.298 1.00 0.00 82 HIS A CA 2
ATOM 2933 C C . HIS A 1 82 ? -8.382 -14.260 10.629 1.00 0.00 82 HIS A C 2
ATOM 2934 O O . HIS A 1 82 ? -9.233 -13.855 11.423 1.00 0.00 82 HIS A O 2
ATOM 2948 N N . GLY A 1 83 ? -7.085 -14.196 10.870 1.00 0.00 83 GLY A N 2
ATOM 2949 C CA . GLY A 1 83 ? -6.601 -13.685 12.133 1.00 0.00 83 GLY A CA 2
ATOM 2950 C C . GLY A 1 83 ? -6.661 -14.737 13.213 1.00 0.00 83 GLY A C 2
ATOM 2951 O O . GLY A 1 83 ? -7.271 -14.533 14.263 1.00 0.00 83 GLY A O 2
ATOM 2955 N N . TRP A 1 84 ? -6.035 -15.869 12.938 1.00 0.00 84 TRP A N 2
ATOM 2956 C CA . TRP A 1 84 ? -5.996 -16.977 13.880 1.00 0.00 84 TRP A CA 2
ATOM 2957 C C . TRP A 1 84 ? -5.191 -16.571 15.113 1.00 0.00 84 TRP A C 2
ATOM 2958 O O . TRP A 1 84 ? -4.258 -15.770 14.999 1.00 0.00 84 TRP A O 2
ATOM 2979 N N . PRO A 1 85 ? -5.576 -17.062 16.310 1.00 0.00 85 PRO A N 2
ATOM 2980 C CA . PRO A 1 85 ? -4.805 -16.863 17.542 1.00 0.00 85 PRO A CA 2
ATOM 2981 C C . PRO A 1 85 ? -3.353 -17.320 17.392 1.00 0.00 85 PRO A C 2
ATOM 2982 O O . PRO A 1 85 ? -3.004 -18.468 17.682 1.00 0.00 85 PRO A O 2
ATOM 2993 N N . GLY A 1 86 ? -2.530 -16.413 16.903 1.00 0.00 86 GLY A N 2
ATOM 2994 C CA . GLY A 1 86 ? -1.134 -16.691 16.678 1.00 0.00 86 GLY A CA 2
ATOM 2995 C C . GLY A 1 86 ? -0.367 -15.408 16.484 1.00 0.00 86 GLY A C 2
ATOM 2996 O O . GLY A 1 86 ? -0.958 -14.328 16.562 1.00 0.00 86 GLY A O 2
ATOM 3000 N N . PHE A 1 87 ? 0.927 -15.517 16.213 1.00 0.00 87 PHE A N 2
ATOM 3001 C CA . PHE A 1 87 ? 1.800 -14.353 16.110 1.00 0.00 87 PHE A CA 2
ATOM 3002 C C . PHE A 1 87 ? 1.783 -13.600 17.438 1.00 0.00 87 PHE A C 2
ATOM 3003 O O . PHE A 1 87 ? 1.198 -12.524 17.566 1.00 0.00 87 PHE A O 2
ATOM 3020 N N . ARG A 1 88 ? 2.391 -14.218 18.436 1.00 0.00 88 ARG A N 2
ATOM 3021 C CA . ARG A 1 88 ? 2.394 -13.696 19.791 1.00 0.00 88 ARG A CA 2
ATOM 3022 C C . ARG A 1 88 ? 3.766 -13.890 20.417 1.00 0.00 88 ARG A C 2
ATOM 3023 O O . ARG A 1 88 ? 4.343 -14.979 20.336 1.00 0.00 88 ARG A O 2
ATOM 3044 N N . ARG A 1 89 ? 4.288 -12.839 21.026 1.00 0.00 89 ARG A N 2
ATOM 3045 C CA . ARG A 1 89 ? 5.573 -12.915 21.699 1.00 0.00 89 ARG A CA 2
ATOM 3046 C C . ARG A 1 89 ? 5.699 -11.830 22.758 1.00 0.00 89 ARG A C 2
ATOM 3047 O O . ARG A 1 89 ? 6.046 -10.688 22.462 1.00 0.00 89 ARG A O 2
ATOM 3068 N N . ARG A 1 90 ? 5.373 -12.191 23.989 1.00 0.00 90 ARG A N 2
ATOM 3069 C CA . ARG A 1 90 ? 5.582 -11.313 25.132 1.00 0.00 90 ARG A CA 2
ATOM 3070 C C . ARG A 1 90 ? 5.639 -12.163 26.397 1.00 0.00 90 ARG A C 2
ATOM 3071 O O . ARG A 1 90 ? 5.254 -11.722 27.480 1.00 0.00 90 ARG A O 2
ATOM 3092 N N . HIS A 1 91 ? 6.120 -13.392 26.240 1.00 0.00 91 HIS A N 2
ATOM 3093 C CA . HIS A 1 91 ? 6.185 -14.342 27.341 1.00 0.00 91 HIS A CA 2
ATOM 3094 C C . HIS A 1 91 ? 7.204 -13.871 28.375 1.00 0.00 91 HIS A C 2
ATOM 3095 O O . HIS A 1 91 ? 8.409 -13.905 28.128 1.00 0.00 91 HIS A O 2
ATOM 3109 N N . ARG A 1 92 ? 6.709 -13.420 29.519 1.00 0.00 92 ARG A N 2
ATOM 3110 C CA . ARG A 1 92 ? 7.567 -12.877 30.562 1.00 0.00 92 ARG A CA 2
ATOM 3111 C C . ARG A 1 92 ? 8.251 -14.002 31.328 1.00 0.00 92 ARG A C 2
ATOM 3112 O O . ARG A 1 92 ? 7.731 -15.116 31.402 1.00 0.00 92 ARG A O 2
ATOM 3133 N N . PHE A 1 93 ? 9.413 -13.711 31.890 1.00 0.00 93 PHE A N 2
ATOM 3134 C CA . PHE A 1 93 ? 10.134 -14.685 32.693 1.00 0.00 93 PHE A CA 2
ATOM 3135 C C . PHE A 1 93 ? 10.295 -14.154 34.115 1.00 0.00 93 PHE A C 2
ATOM 3136 O O . PHE A 1 93 ? 10.412 -12.945 34.319 1.00 0.00 93 PHE A O 2
ATOM 3153 N N . GLY A 1 94 ? 10.297 -15.051 35.090 1.00 0.00 94 GLY A N 2
ATOM 3154 C CA . GLY A 1 94 ? 10.321 -14.635 36.479 1.00 0.00 94 GLY A CA 2
ATOM 3155 C C . GLY A 1 94 ? 11.713 -14.628 37.079 1.00 0.00 94 GLY A C 2
ATOM 3156 O O . GLY A 1 94 ? 12.574 -15.420 36.690 1.00 0.00 94 GLY A O 2
ATOM 3160 N N . LYS A 1 95 ? 11.931 -13.722 38.025 1.00 0.00 95 LYS A N 2
ATOM 3161 C CA . LYS A 1 95 ? 13.184 -13.644 38.766 1.00 0.00 95 LYS A CA 2
ATOM 3162 C C . LYS A 1 95 ? 12.899 -13.605 40.260 1.00 0.00 95 LYS A C 2
ATOM 3163 O O . LYS A 1 95 ? 12.324 -12.636 40.761 1.00 0.00 95 LYS A O 2
ATOM 3182 N N . ARG A 1 96 ? 13.285 -14.657 40.963 1.00 0.00 96 ARG A N 2
ATOM 3183 C CA . ARG A 1 96 ? 13.066 -14.735 42.399 1.00 0.00 96 ARG A CA 2
ATOM 3184 C C . ARG A 1 96 ? 14.127 -15.608 43.055 1.00 0.00 96 ARG A C 2
ATOM 3185 O O . ARG A 1 96 ? 14.063 -16.837 42.990 1.00 0.00 96 ARG A O 2
ATOM 3206 N N . ALA A 1 97 ? 15.124 -14.969 43.647 1.00 0.00 97 ALA A N 2
ATOM 3207 C CA . ALA A 1 97 ? 16.166 -15.683 44.368 1.00 0.00 97 ALA A CA 2
ATOM 3208 C C . ALA A 1 97 ? 15.635 -16.212 45.693 1.00 0.00 97 ALA A C 2
ATOM 3209 O O . ALA A 1 97 ? 14.726 -15.625 46.286 1.00 0.00 97 ALA A O 2
ATOM 3216 N N . LEU A 1 98 ? 16.196 -17.319 46.150 1.00 0.00 98 LEU A N 2
ATOM 3217 C CA . LEU A 1 98 ? 15.786 -17.914 47.409 1.00 0.00 98 LEU A CA 2
ATOM 3218 C C . LEU A 1 98 ? 16.451 -17.193 48.574 1.00 0.00 98 LEU A C 2
ATOM 3219 O O . LEU A 1 98 ? 17.585 -17.498 48.947 1.00 0.00 98 LEU A O 2
ATOM 3235 N N . GLU A 1 99 ? 15.752 -16.215 49.121 1.00 0.00 99 GLU A N 2
ATOM 3236 C CA . GLU A 1 99 ? 16.269 -15.438 50.234 1.00 0.00 99 GLU A CA 2
ATOM 3237 C C . GLU A 1 99 ? 15.758 -15.992 51.560 1.00 0.00 99 GLU A C 2
ATOM 3238 O O . GLU A 1 99 ? 14.550 -16.089 51.787 1.00 0.00 99 GLU A O 2
ATOM 3250 N N . HIS A 1 100 ? 16.686 -16.392 52.416 1.00 0.00 100 HIS A N 2
ATOM 3251 C CA . HIS A 1 100 ? 16.347 -16.882 53.745 1.00 0.00 100 HIS A CA 2
ATOM 3252 C C . HIS A 1 100 ? 16.716 -15.851 54.801 1.00 0.00 100 HIS A C 2
ATOM 3253 O O . HIS A 1 100 ? 17.041 -14.708 54.478 1.00 0.00 100 HIS A O 2
ATOM 3267 N N . HIS A 1 101 ? 16.664 -16.261 56.060 1.00 0.00 101 HIS A N 2
ATOM 3268 C CA . HIS A 1 101 ? 16.941 -15.362 57.173 1.00 0.00 101 HIS A CA 2
ATOM 3269 C C . HIS A 1 101 ? 18.437 -15.117 57.306 1.00 0.00 101 HIS A C 2
ATOM 3270 O O . HIS A 1 101 ? 18.889 -13.974 57.378 1.00 0.00 101 HIS A O 2
ATOM 3284 N N . HIS A 1 102 ? 19.201 -16.198 57.336 1.00 0.00 102 HIS A N 2
ATOM 3285 C CA . HIS A 1 102 ? 20.646 -16.107 57.459 1.00 0.00 102 HIS A CA 2
ATOM 3286 C C . HIS A 1 102 ? 21.306 -16.547 56.160 1.00 0.00 102 HIS A C 2
ATOM 3287 O O . HIS A 1 102 ? 20.953 -17.583 55.592 1.00 0.00 102 HIS A O 2
ATOM 3301 N N . HIS A 1 103 ? 22.248 -15.753 55.676 1.00 0.00 103 HIS A N 2
ATOM 3302 C CA . HIS A 1 103 ? 22.995 -16.108 54.476 1.00 0.00 103 HIS A CA 2
ATOM 3303 C C . HIS A 1 103 ? 24.187 -16.970 54.860 1.00 0.00 103 HIS A C 2
ATOM 3304 O O . HIS A 1 103 ? 24.679 -17.776 54.069 1.00 0.00 103 HIS A O 2
ATOM 3318 N N . HIS A 1 104 ? 24.636 -16.784 56.091 1.00 0.00 104 HIS A N 2
ATOM 3319 C CA . HIS A 1 104 ? 25.698 -17.589 56.666 1.00 0.00 104 HIS A CA 2
ATOM 3320 C C . HIS A 1 104 ? 25.181 -18.262 57.925 1.00 0.00 104 HIS A C 2
ATOM 3321 O O . HIS A 1 104 ? 24.425 -17.643 58.682 1.00 0.00 104 HIS A O 2
ATOM 3335 N N . HIS A 1 105 ? 25.576 -19.519 58.132 1.00 0.00 105 HIS A N 2
ATOM 3336 C CA . HIS A 1 105 ? 25.131 -20.308 59.285 1.00 0.00 105 HIS A CA 2
ATOM 3337 C C . HIS A 1 105 ? 23.661 -20.705 59.109 1.00 0.00 105 HIS A C 2
ATOM 3338 O O . HIS A 1 105 ? 23.084 -20.399 58.041 1.00 0.00 105 HIS A O 2
ATOM 3353 N N . MET A 1 1 ? -5.825 -9.970 -4.084 1.00 0.00 1 MET A N 3
ATOM 3354 C CA . MET A 1 1 ? -5.373 -9.041 -5.142 1.00 0.00 1 MET A CA 3
ATOM 3355 C C . MET A 1 1 ? -4.276 -8.139 -4.592 1.00 0.00 1 MET A C 3
ATOM 3356 O O . MET A 1 1 ? -4.239 -7.860 -3.394 1.00 0.00 1 MET A O 3
ATOM 3372 N N . LYS A 1 2 ? -3.368 -7.702 -5.452 1.00 0.00 2 LYS A N 3
ATOM 3373 C CA . LYS A 1 2 ? -2.241 -6.886 -5.011 1.00 0.00 2 LYS A CA 3
ATOM 3374 C C . LYS A 1 2 ? -2.625 -5.426 -4.847 1.00 0.00 2 LYS A C 3
ATOM 3375 O O . LYS A 1 2 ? -3.574 -4.943 -5.462 1.00 0.00 2 LYS A O 3
ATOM 3394 N N . LEU A 1 3 ? -1.857 -4.731 -4.020 1.00 0.00 3 LEU A N 3
ATOM 3395 C CA . LEU A 1 3 ? -1.967 -3.287 -3.882 1.00 0.00 3 LEU A CA 3
ATOM 3396 C C . LEU A 1 3 ? -1.558 -2.615 -5.195 1.00 0.00 3 LEU A C 3
ATOM 3397 O O . LEU A 1 3 ? -2.053 -1.549 -5.553 1.00 0.00 3 LEU A O 3
ATOM 3413 N N . SER A 1 4 ? -0.660 -3.275 -5.916 1.00 0.00 4 SER A N 3
ATOM 3414 C CA . SER A 1 4 ? -0.226 -2.820 -7.232 1.00 0.00 4 SER A CA 3
ATOM 3415 C C . SER A 1 4 ? -1.326 -3.021 -8.271 1.00 0.00 4 SER A C 3
ATOM 3416 O O . SER A 1 4 ? -1.331 -2.381 -9.327 1.00 0.00 4 SER A O 3
ATOM 3424 N N . GLU A 1 5 ? -2.260 -3.905 -7.962 1.00 0.00 5 GLU A N 3
ATOM 3425 C CA . GLU A 1 5 ? -3.325 -4.239 -8.888 1.00 0.00 5 GLU A CA 3
ATOM 3426 C C . GLU A 1 5 ? -4.564 -3.396 -8.612 1.00 0.00 5 GLU A C 3
ATOM 3427 O O . GLU A 1 5 ? -5.621 -3.618 -9.200 1.00 0.00 5 GLU A O 3
ATOM 3439 N N . LEU A 1 6 ? -4.430 -2.437 -7.708 1.00 0.00 6 LEU A N 3
ATOM 3440 C CA . LEU A 1 6 ? -5.540 -1.550 -7.371 1.00 0.00 6 LEU A CA 3
ATOM 3441 C C . LEU A 1 6 ? -5.670 -0.409 -8.374 1.00 0.00 6 LEU A C 3
ATOM 3442 O O . LEU A 1 6 ? -4.913 -0.322 -9.341 1.00 0.00 6 LEU A O 3
ATOM 3458 N N . LYS A 1 7 ? -6.650 0.456 -8.140 1.00 0.00 7 LYS A N 3
ATOM 3459 C CA . LYS A 1 7 ? -6.925 1.574 -9.034 1.00 0.00 7 LYS A CA 3
ATOM 3460 C C . LYS A 1 7 ? -6.933 2.881 -8.259 1.00 0.00 7 LYS A C 3
ATOM 3461 O O . LYS A 1 7 ? -6.941 2.880 -7.028 1.00 0.00 7 LYS A O 3
ATOM 3480 N N . ALA A 1 8 ? -6.952 3.993 -8.981 1.00 0.00 8 ALA A N 3
ATOM 3481 C CA . ALA A 1 8 ? -7.047 5.297 -8.355 1.00 0.00 8 ALA A CA 3
ATOM 3482 C C . ALA A 1 8 ? -8.462 5.512 -7.840 1.00 0.00 8 ALA A C 3
ATOM 3483 O O . ALA A 1 8 ? -9.406 5.661 -8.622 1.00 0.00 8 ALA A O 3
ATOM 3490 N N . GLY A 1 9 ? -8.610 5.500 -6.528 1.00 0.00 9 GLY A N 3
ATOM 3491 C CA . GLY A 1 9 ? -9.922 5.588 -5.929 1.00 0.00 9 GLY A CA 3
ATOM 3492 C C . GLY A 1 9 ? -10.359 4.262 -5.341 1.00 0.00 9 GLY A C 3
ATOM 3493 O O . GLY A 1 9 ? -11.492 4.122 -4.880 1.00 0.00 9 GLY A O 3
ATOM 3497 N N . ASP A 1 10 ? -9.459 3.281 -5.360 1.00 0.00 10 ASP A N 3
ATOM 3498 C CA . ASP A 1 10 ? -9.756 1.967 -4.807 1.00 0.00 10 ASP A CA 3
ATOM 3499 C C . ASP A 1 10 ? -9.445 1.927 -3.320 1.00 0.00 10 ASP A C 3
ATOM 3500 O O . ASP A 1 10 ? -8.307 2.146 -2.897 1.00 0.00 10 ASP A O 3
ATOM 3509 N N . ARG A 1 11 ? -10.474 1.673 -2.531 1.00 0.00 11 ARG A N 3
ATOM 3510 C CA . ARG A 1 11 ? -10.346 1.600 -1.087 1.00 0.00 11 ARG A CA 3
ATOM 3511 C C . ARG A 1 11 ? -10.294 0.138 -0.652 1.00 0.00 11 ARG A C 3
ATOM 3512 O O . ARG A 1 11 ? -11.233 -0.625 -0.888 1.00 0.00 11 ARG A O 3
ATOM 3533 N N . ALA A 1 12 ? -9.203 -0.245 -0.010 1.00 0.00 12 ALA A N 3
ATOM 3534 C CA . ALA A 1 12 ? -8.966 -1.639 0.321 1.00 0.00 12 ALA A CA 3
ATOM 3535 C C . ALA A 1 12 ? -8.479 -1.792 1.754 1.00 0.00 12 ALA A C 3
ATOM 3536 O O . ALA A 1 12 ? -8.216 -0.804 2.441 1.00 0.00 12 ALA A O 3
ATOM 3543 N N . GLU A 1 13 ? -8.379 -3.032 2.198 1.00 0.00 13 GLU A N 3
ATOM 3544 C CA . GLU A 1 13 ? -7.808 -3.342 3.498 1.00 0.00 13 GLU A CA 3
ATOM 3545 C C . GLU A 1 13 ? -6.648 -4.314 3.318 1.00 0.00 13 GLU A C 3
ATOM 3546 O O . GLU A 1 13 ? -6.774 -5.307 2.603 1.00 0.00 13 GLU A O 3
ATOM 3558 N N . VAL A 1 14 ? -5.519 -4.012 3.943 1.00 0.00 14 VAL A N 3
ATOM 3559 C CA . VAL A 1 14 ? -4.339 -4.862 3.835 1.00 0.00 14 VAL A CA 3
ATOM 3560 C C . VAL A 1 14 ? -4.541 -6.167 4.590 1.00 0.00 14 VAL A C 3
ATOM 3561 O O . VAL A 1 14 ? -4.866 -6.163 5.782 1.00 0.00 14 VAL A O 3
ATOM 3574 N N . THR A 1 15 ? -4.353 -7.276 3.893 1.00 0.00 15 THR A N 3
ATOM 3575 C CA . THR A 1 15 ? -4.455 -8.584 4.505 1.00 0.00 15 THR A CA 3
ATOM 3576 C C . THR A 1 15 ? -3.095 -9.016 5.042 1.00 0.00 15 THR A C 3
ATOM 3577 O O . THR A 1 15 ? -2.950 -9.338 6.218 1.00 0.00 15 THR A O 3
ATOM 3588 N N . SER A 1 16 ? -2.088 -8.964 4.180 1.00 0.00 16 SER A N 3
ATOM 3589 C CA . SER A 1 16 ? -0.735 -9.363 4.544 1.00 0.00 16 SER A CA 3
ATOM 3590 C C . SER A 1 16 ? 0.278 -8.630 3.671 1.00 0.00 16 SER A C 3
ATOM 3591 O O . SER A 1 16 ? 0.088 -8.496 2.460 1.00 0.00 16 SER A O 3
ATOM 3599 N N . VAL A 1 17 ? 1.347 -8.145 4.289 1.00 0.00 17 VAL A N 3
ATOM 3600 C CA . VAL A 1 17 ? 2.353 -7.376 3.577 1.00 0.00 17 VAL A CA 3
ATOM 3601 C C . VAL A 1 17 ? 3.576 -8.233 3.283 1.00 0.00 17 VAL A C 3
ATOM 3602 O O . VAL A 1 17 ? 4.345 -8.565 4.190 1.00 0.00 17 VAL A O 3
ATOM 3615 N N . ALA A 1 18 ? 3.760 -8.586 2.020 1.00 0.00 18 ALA A N 3
ATOM 3616 C CA . ALA A 1 18 ? 4.956 -9.299 1.609 1.00 0.00 18 ALA A CA 3
ATOM 3617 C C . ALA A 1 18 ? 5.955 -8.310 1.040 1.00 0.00 18 ALA A C 3
ATOM 3618 O O . ALA A 1 18 ? 5.769 -7.778 -0.048 1.00 0.00 18 ALA A O 3
ATOM 3625 N N . ALA A 1 19 ? 7.001 -8.040 1.793 1.00 0.00 19 ALA A N 3
ATOM 3626 C CA . ALA A 1 19 ? 7.951 -7.009 1.424 1.00 0.00 19 ALA A CA 3
ATOM 3627 C C . ALA A 1 19 ? 9.299 -7.286 2.053 1.00 0.00 19 ALA A C 3
ATOM 3628 O O . ALA A 1 19 ? 9.440 -8.223 2.842 1.00 0.00 19 ALA A O 3
ATOM 3635 N N . GLU A 1 20 ? 10.283 -6.475 1.697 1.00 0.00 20 GLU A N 3
ATOM 3636 C CA . GLU A 1 20 ? 11.600 -6.566 2.300 1.00 0.00 20 GLU A CA 3
ATOM 3637 C C . GLU A 1 20 ? 11.471 -6.270 3.793 1.00 0.00 20 GLU A C 3
ATOM 3638 O O . GLU A 1 20 ? 10.657 -5.430 4.183 1.00 0.00 20 GLU A O 3
ATOM 3650 N N . PRO A 1 21 ? 12.243 -6.969 4.644 1.00 0.00 21 PRO A N 3
ATOM 3651 C CA . PRO A 1 21 ? 12.173 -6.818 6.102 1.00 0.00 21 PRO A CA 3
ATOM 3652 C C . PRO A 1 21 ? 12.135 -5.359 6.556 1.00 0.00 21 PRO A C 3
ATOM 3653 O O . PRO A 1 21 ? 11.272 -4.968 7.348 1.00 0.00 21 PRO A O 3
ATOM 3664 N N . ALA A 1 22 ? 13.048 -4.552 6.033 1.00 0.00 22 ALA A N 3
ATOM 3665 C CA . ALA A 1 22 ? 13.134 -3.147 6.405 1.00 0.00 22 ALA A CA 3
ATOM 3666 C C . ALA A 1 22 ? 11.971 -2.360 5.825 1.00 0.00 22 ALA A C 3
ATOM 3667 O O . ALA A 1 22 ? 11.417 -1.481 6.481 1.00 0.00 22 ALA A O 3
ATOM 3674 N N . VAL A 1 23 ? 11.587 -2.697 4.603 1.00 0.00 23 VAL A N 3
ATOM 3675 C CA . VAL A 1 23 ? 10.520 -1.986 3.919 1.00 0.00 23 VAL A CA 3
ATOM 3676 C C . VAL A 1 23 ? 9.195 -2.208 4.637 1.00 0.00 23 VAL A C 3
ATOM 3677 O O . VAL A 1 23 ? 8.432 -1.270 4.864 1.00 0.00 23 VAL A O 3
ATOM 3690 N N . ARG A 1 24 ? 8.941 -3.453 5.014 1.00 0.00 24 ARG A N 3
ATOM 3691 C CA . ARG A 1 24 ? 7.742 -3.795 5.762 1.00 0.00 24 ARG A CA 3
ATOM 3692 C C . ARG A 1 24 ? 7.736 -3.051 7.091 1.00 0.00 24 ARG A C 3
ATOM 3693 O O . ARG A 1 24 ? 6.720 -2.496 7.503 1.00 0.00 24 ARG A O 3
ATOM 3714 N N . ARG A 1 25 ? 8.893 -3.032 7.740 1.00 0.00 25 ARG A N 3
ATOM 3715 C CA . ARG A 1 25 ? 9.071 -2.348 9.013 1.00 0.00 25 ARG A CA 3
ATOM 3716 C C . ARG A 1 25 ? 8.770 -0.859 8.871 1.00 0.00 25 ARG A C 3
ATOM 3717 O O . ARG A 1 25 ? 8.148 -0.259 9.747 1.00 0.00 25 ARG A O 3
ATOM 3738 N N . ARG A 1 26 ? 9.205 -0.275 7.761 1.00 0.00 26 ARG A N 3
ATOM 3739 C CA . ARG A 1 26 ? 8.960 1.136 7.484 1.00 0.00 26 ARG A CA 3
ATOM 3740 C C . ARG A 1 26 ? 7.487 1.383 7.190 1.00 0.00 26 ARG A C 3
ATOM 3741 O O . ARG A 1 26 ? 6.883 2.301 7.740 1.00 0.00 26 ARG A O 3
ATOM 3762 N N . LEU A 1 27 ? 6.910 0.553 6.330 1.00 0.00 27 LEU A N 3
ATOM 3763 C CA . LEU A 1 27 ? 5.504 0.680 5.966 1.00 0.00 27 LEU A CA 3
ATOM 3764 C C . LEU A 1 27 ? 4.613 0.517 7.191 1.00 0.00 27 LEU A C 3
ATOM 3765 O O . LEU A 1 27 ? 3.694 1.310 7.416 1.00 0.00 27 LEU A O 3
ATOM 3781 N N . MET A 1 28 ? 4.901 -0.497 7.997 1.00 0.00 28 MET A N 3
ATOM 3782 C CA . MET A 1 28 ? 4.113 -0.757 9.194 1.00 0.00 28 MET A CA 3
ATOM 3783 C C . MET A 1 28 ? 4.339 0.332 10.236 1.00 0.00 28 MET A C 3
ATOM 3784 O O . MET A 1 28 ? 3.449 0.634 11.033 1.00 0.00 28 MET A O 3
ATOM 3798 N N . ASP A 1 29 ? 5.522 0.934 10.209 1.00 0.00 29 ASP A N 3
ATOM 3799 C CA . ASP A 1 29 ? 5.851 2.029 11.117 1.00 0.00 29 ASP A CA 3
ATOM 3800 C C . ASP A 1 29 ? 5.019 3.255 10.775 1.00 0.00 29 ASP A C 3
ATOM 3801 O O . ASP A 1 29 ? 4.598 4.005 11.659 1.00 0.00 29 ASP A O 3
ATOM 3810 N N . LEU A 1 30 ? 4.772 3.440 9.483 1.00 0.00 30 LEU A N 3
ATOM 3811 C CA . LEU A 1 30 ? 3.936 4.535 9.010 1.00 0.00 30 LEU A CA 3
ATOM 3812 C C . LEU A 1 30 ? 2.470 4.253 9.319 1.00 0.00 30 LEU A C 3
ATOM 3813 O O . LEU A 1 30 ? 1.737 5.137 9.761 1.00 0.00 30 LEU A O 3
ATOM 3829 N N . GLY A 1 31 ? 2.051 3.014 9.097 1.00 0.00 31 GLY A N 3
ATOM 3830 C CA . GLY A 1 31 ? 0.687 2.634 9.413 1.00 0.00 31 GLY A CA 3
ATOM 3831 C C . GLY A 1 31 ? 0.101 1.633 8.435 1.00 0.00 31 GLY A C 3
ATOM 3832 O O . GLY A 1 31 ? -1.118 1.476 8.358 1.00 0.00 31 GLY A O 3
ATOM 3836 N N . LEU A 1 32 ? 0.957 0.955 7.684 1.00 0.00 32 LEU A N 3
ATOM 3837 C CA . LEU A 1 32 ? 0.503 -0.041 6.725 1.00 0.00 32 LEU A CA 3
ATOM 3838 C C . LEU A 1 32 ? 0.702 -1.439 7.307 1.00 0.00 32 LEU A C 3
ATOM 3839 O O . LEU A 1 32 ? 1.770 -2.031 7.177 1.00 0.00 32 LEU A O 3
ATOM 3855 N N . VAL A 1 33 ? -0.326 -1.939 7.979 1.00 0.00 33 VAL A N 3
ATOM 3856 C CA . VAL A 1 33 ? -0.278 -3.254 8.616 1.00 0.00 33 VAL A CA 3
ATOM 3857 C C . VAL A 1 33 ? -1.517 -4.064 8.248 1.00 0.00 33 VAL A C 3
ATOM 3858 O O . VAL A 1 33 ? -2.363 -3.597 7.488 1.00 0.00 33 VAL A O 3
ATOM 3871 N N . ARG A 1 34 ? -1.630 -5.273 8.789 1.00 0.00 34 ARG A N 3
ATOM 3872 C CA . ARG A 1 34 ? -2.821 -6.090 8.573 1.00 0.00 34 ARG A CA 3
ATOM 3873 C C . ARG A 1 34 ? -4.033 -5.440 9.229 1.00 0.00 34 ARG A C 3
ATOM 3874 O O . ARG A 1 34 ? -3.985 -5.057 10.399 1.00 0.00 34 ARG A O 3
ATOM 3895 N N . GLY A 1 35 ? -5.105 -5.300 8.466 1.00 0.00 35 GLY A N 3
ATOM 3896 C CA . GLY A 1 35 ? -6.311 -4.695 8.989 1.00 0.00 35 GLY A CA 3
ATOM 3897 C C . GLY A 1 35 ? -6.330 -3.195 8.779 1.00 0.00 35 GLY A C 3
ATOM 3898 O O . GLY A 1 35 ? -7.280 -2.513 9.170 1.00 0.00 35 GLY A O 3
ATOM 3902 N N . ALA A 1 36 ? -5.263 -2.677 8.185 1.00 0.00 36 ALA A N 3
ATOM 3903 C CA . ALA A 1 36 ? -5.191 -1.267 7.853 1.00 0.00 36 ALA A CA 3
ATOM 3904 C C . ALA A 1 36 ? -6.041 -0.970 6.629 1.00 0.00 36 ALA A C 3
ATOM 3905 O O . ALA A 1 36 ? -5.900 -1.619 5.588 1.00 0.00 36 ALA A O 3
ATOM 3912 N N . LYS A 1 37 ? -6.936 -0.009 6.768 1.00 0.00 37 LYS A N 3
ATOM 3913 C CA . LYS A 1 37 ? -7.773 0.415 5.661 1.00 0.00 37 LYS A CA 3
ATOM 3914 C C . LYS A 1 37 ? -7.109 1.569 4.931 1.00 0.00 37 LYS A C 3
ATOM 3915 O O . LYS A 1 37 ? -6.771 2.591 5.534 1.00 0.00 37 LYS A O 3
ATOM 3934 N N . LEU A 1 38 ? -6.919 1.403 3.638 1.00 0.00 38 LEU A N 3
ATOM 3935 C CA . LEU A 1 38 ? -6.226 2.392 2.844 1.00 0.00 38 LEU A CA 3
ATOM 3936 C C . LEU A 1 38 ? -6.959 2.644 1.540 1.00 0.00 38 LEU A C 3
ATOM 3937 O O . LEU A 1 38 ? -7.623 1.758 1.002 1.00 0.00 38 LEU A O 3
ATOM 3953 N N . LYS A 1 39 ? -6.843 3.856 1.045 1.00 0.00 39 LYS A N 3
ATOM 3954 C CA . LYS A 1 39 ? -7.402 4.200 -0.243 1.00 0.00 39 LYS A CA 3
ATOM 3955 C C . LYS A 1 39 ? -6.292 4.635 -1.183 1.00 0.00 39 LYS A C 3
ATOM 3956 O O . LYS A 1 39 ? -5.510 5.533 -0.862 1.00 0.00 39 LYS A O 3
ATOM 3975 N N . VAL A 1 40 ? -6.205 3.980 -2.328 1.00 0.00 40 VAL A N 3
ATOM 3976 C CA . VAL A 1 40 ? -5.232 4.357 -3.337 1.00 0.00 40 VAL A CA 3
ATOM 3977 C C . VAL A 1 40 ? -5.632 5.680 -3.958 1.00 0.00 40 VAL A C 3
ATOM 3978 O O . VAL A 1 40 ? -6.627 5.758 -4.676 1.00 0.00 40 VAL A O 3
ATOM 3991 N N . LEU A 1 41 ? -4.872 6.720 -3.658 1.00 0.00 41 LEU A N 3
ATOM 3992 C CA . LEU A 1 41 ? -5.159 8.039 -4.187 1.00 0.00 41 LEU A CA 3
ATOM 3993 C C . LEU A 1 41 ? -4.959 8.040 -5.692 1.00 0.00 41 LEU A C 3
ATOM 3994 O O . LEU A 1 41 ? -5.870 8.383 -6.449 1.00 0.00 41 LEU A O 3
ATOM 4010 N N . ARG A 1 42 ? -3.772 7.629 -6.122 1.00 0.00 42 ARG A N 3
ATOM 4011 C CA . ARG A 1 42 ? -3.476 7.510 -7.529 1.00 0.00 42 ARG A CA 3
ATOM 4012 C C . ARG A 1 42 ? -2.140 6.827 -7.733 1.00 0.00 42 ARG A C 3
ATOM 4013 O O . ARG A 1 42 ? -1.346 6.679 -6.799 1.00 0.00 42 ARG A O 3
ATOM 4034 N N . PHE A 1 43 ? -1.910 6.410 -8.960 1.00 0.00 43 PHE A N 3
ATOM 4035 C CA . PHE A 1 43 ? -0.600 5.979 -9.393 1.00 0.00 43 PHE A CA 3
ATOM 4036 C C . PHE A 1 43 ? 0.069 7.164 -10.064 1.00 0.00 43 PHE A C 3
ATOM 4037 O O . PHE A 1 43 ? -0.622 8.054 -10.568 1.00 0.00 43 PHE A O 3
ATOM 4054 N N . ALA A 1 44 ? 1.390 7.207 -10.052 1.00 0.00 44 ALA A N 3
ATOM 4055 C CA . ALA A 1 44 ? 2.107 8.254 -10.764 1.00 0.00 44 ALA A CA 3
ATOM 4056 C C . ALA A 1 44 ? 1.851 8.122 -12.262 1.00 0.00 44 ALA A C 3
ATOM 4057 O O . ALA A 1 44 ? 1.424 7.062 -12.720 1.00 0.00 44 ALA A O 3
ATOM 4064 N N . PRO A 1 45 ? 2.115 9.182 -13.050 1.00 0.00 45 PRO A N 3
ATOM 4065 C CA . PRO A 1 45 ? 1.865 9.188 -14.505 1.00 0.00 45 PRO A CA 3
ATOM 4066 C C . PRO A 1 45 ? 2.662 8.125 -15.275 1.00 0.00 45 PRO A C 3
ATOM 4067 O O . PRO A 1 45 ? 2.621 8.082 -16.504 1.00 0.00 45 PRO A O 3
ATOM 4078 N N . LEU A 1 46 ? 3.365 7.264 -14.552 1.00 0.00 46 LEU A N 3
ATOM 4079 C CA . LEU A 1 46 ? 4.151 6.204 -15.162 1.00 0.00 46 LEU A CA 3
ATOM 4080 C C . LEU A 1 46 ? 3.879 4.875 -14.464 1.00 0.00 46 LEU A C 3
ATOM 4081 O O . LEU A 1 46 ? 4.621 3.911 -14.632 1.00 0.00 46 LEU A O 3
ATOM 4097 N N . GLY A 1 47 ? 2.806 4.834 -13.675 1.00 0.00 47 GLY A N 3
ATOM 4098 C CA . GLY A 1 47 ? 2.440 3.619 -12.963 1.00 0.00 47 GLY A CA 3
ATOM 4099 C C . GLY A 1 47 ? 3.170 3.482 -11.642 1.00 0.00 47 GLY A C 3
ATOM 4100 O O . GLY A 1 47 ? 2.731 2.755 -10.750 1.00 0.00 47 GLY A O 3
ATOM 4104 N N . ASP A 1 48 ? 4.279 4.191 -11.522 1.00 0.00 48 ASP A N 3
ATOM 4105 C CA . ASP A 1 48 ? 5.120 4.140 -10.335 1.00 0.00 48 ASP A CA 3
ATOM 4106 C C . ASP A 1 48 ? 5.702 5.524 -10.069 1.00 0.00 48 ASP A C 3
ATOM 4107 O O . ASP A 1 48 ? 6.092 6.221 -11.010 1.00 0.00 48 ASP A O 3
ATOM 4116 N N . PRO A 1 49 ? 5.757 5.960 -8.799 1.00 0.00 49 PRO A N 3
ATOM 4117 C CA . PRO A 1 49 ? 5.300 5.175 -7.651 1.00 0.00 49 PRO A CA 3
ATOM 4118 C C . PRO A 1 49 ? 3.789 5.273 -7.405 1.00 0.00 49 PRO A C 3
ATOM 4119 O O . PRO A 1 49 ? 3.038 5.797 -8.234 1.00 0.00 49 PRO A O 3
ATOM 4130 N N . ILE A 1 50 ? 3.353 4.751 -6.263 1.00 0.00 50 ILE A N 3
ATOM 4131 C CA . ILE A 1 50 ? 1.939 4.747 -5.897 1.00 0.00 50 ILE A CA 3
ATOM 4132 C C . ILE A 1 50 ? 1.711 5.546 -4.616 1.00 0.00 50 ILE A C 3
ATOM 4133 O O . ILE A 1 50 ? 2.523 5.490 -3.683 1.00 0.00 50 ILE A O 3
ATOM 4149 N N . GLU A 1 51 ? 0.612 6.293 -4.584 1.00 0.00 51 GLU A N 3
ATOM 4150 C CA . GLU A 1 51 ? 0.230 7.057 -3.407 1.00 0.00 51 GLU A CA 3
ATOM 4151 C C . GLU A 1 51 ? -0.998 6.433 -2.754 1.00 0.00 51 GLU A C 3
ATOM 4152 O O . GLU A 1 51 ? -2.077 6.406 -3.347 1.00 0.00 51 GLU A O 3
ATOM 4164 N N . VAL A 1 52 ? -0.836 5.930 -1.543 1.00 0.00 52 VAL A N 3
ATOM 4165 C CA . VAL A 1 52 ? -1.943 5.320 -0.823 1.00 0.00 52 VAL A CA 3
ATOM 4166 C C . VAL A 1 52 ? -2.177 6.026 0.505 1.00 0.00 52 VAL A C 3
ATOM 4167 O O . VAL A 1 52 ? -1.234 6.361 1.216 1.00 0.00 52 VAL A O 3
ATOM 4180 N N . ASN A 1 53 ? -3.433 6.280 0.824 1.00 0.00 53 ASN A N 3
ATOM 4181 C CA . ASN A 1 53 ? -3.780 6.897 2.096 1.00 0.00 53 ASN A CA 3
ATOM 4182 C C . ASN A 1 53 ? -4.196 5.813 3.076 1.00 0.00 53 ASN A C 3
ATOM 4183 O O . ASN A 1 53 ? -5.315 5.304 3.009 1.00 0.00 53 ASN A O 3
ATOM 4194 N N . CYS A 1 54 ? -3.287 5.455 3.970 1.00 0.00 54 CYS A N 3
ATOM 4195 C CA . CYS A 1 54 ? -3.506 4.341 4.876 1.00 0.00 54 CYS A CA 3
ATOM 4196 C C . CYS A 1 54 ? -3.771 4.835 6.291 1.00 0.00 54 CYS A C 3
ATOM 4197 O O . CYS A 1 54 ? -2.878 5.382 6.939 1.00 0.00 54 CYS A O 3
ATOM 4205 N N . ASN A 1 55 ? -5.008 4.652 6.751 1.00 0.00 55 ASN A N 3
ATOM 4206 C CA . ASN A 1 55 ? -5.419 5.043 8.104 1.00 0.00 55 ASN A CA 3
ATOM 4207 C C . ASN A 1 55 ? -5.176 6.530 8.372 1.00 0.00 55 ASN A C 3
ATOM 4208 O O . ASN A 1 55 ? -5.017 6.938 9.522 1.00 0.00 55 ASN A O 3
ATOM 4219 N N . GLY A 1 56 ? -5.179 7.340 7.320 1.00 0.00 56 GLY A N 3
ATOM 4220 C CA . GLY A 1 56 ? -4.981 8.770 7.488 1.00 0.00 56 GLY A CA 3
ATOM 4221 C C . GLY A 1 56 ? -3.541 9.197 7.272 1.00 0.00 56 GLY A C 3
ATOM 4222 O O . GLY A 1 56 ? -3.214 10.384 7.371 1.00 0.00 56 GLY A O 3
ATOM 4226 N N . MET A 1 57 ? -2.678 8.230 6.994 1.00 0.00 57 MET A N 3
ATOM 4227 C CA . MET A 1 57 ? -1.289 8.509 6.660 1.00 0.00 57 MET A CA 3
ATOM 4228 C C . MET A 1 57 ? -1.063 8.308 5.171 1.00 0.00 57 MET A C 3
ATOM 4229 O O . MET A 1 57 ? -1.314 7.228 4.636 1.00 0.00 57 MET A O 3
ATOM 4243 N N . LEU A 1 58 ? -0.606 9.353 4.499 1.00 0.00 58 LEU A N 3
ATOM 4244 C CA . LEU A 1 58 ? -0.355 9.284 3.069 1.00 0.00 58 LEU A CA 3
ATOM 4245 C C . LEU A 1 58 ? 1.001 8.629 2.826 1.00 0.00 58 LEU A C 3
ATOM 4246 O O . LEU A 1 58 ? 2.050 9.213 3.110 1.00 0.00 58 LEU A O 3
ATOM 4262 N N . LEU A 1 59 ? 0.975 7.412 2.313 1.00 0.00 59 LEU A N 3
ATOM 4263 C CA . LEU A 1 59 ? 2.188 6.642 2.122 1.00 0.00 59 LEU A CA 3
ATOM 4264 C C . LEU A 1 59 ? 2.541 6.585 0.641 1.00 0.00 59 LEU A C 3
ATOM 4265 O O . LEU A 1 59 ? 1.659 6.465 -0.211 1.00 0.00 59 LEU A O 3
ATOM 4281 N N . THR A 1 60 ? 3.822 6.690 0.340 1.00 0.00 60 THR A N 3
ATOM 4282 C CA . THR A 1 60 ? 4.296 6.594 -1.030 1.00 0.00 60 THR A CA 3
ATOM 4283 C C . THR A 1 60 ? 5.397 5.546 -1.126 1.00 0.00 60 THR A C 3
ATOM 4284 O O . THR A 1 60 ? 6.346 5.560 -0.338 1.00 0.00 60 THR A O 3
ATOM 4295 N N . MET A 1 61 ? 5.261 4.631 -2.073 1.00 0.00 61 MET A N 3
ATOM 4296 C CA . MET A 1 61 ? 6.226 3.548 -2.236 1.00 0.00 61 MET A CA 3
ATOM 4297 C C . MET A 1 61 ? 6.264 3.073 -3.676 1.00 0.00 61 MET A C 3
ATOM 4298 O O . MET A 1 61 ? 5.496 3.551 -4.515 1.00 0.00 61 MET A O 3
ATOM 4312 N N . ARG A 1 62 ? 7.154 2.133 -3.960 1.00 0.00 62 ARG A N 3
ATOM 4313 C CA . ARG A 1 62 ? 7.344 1.662 -5.311 1.00 0.00 62 ARG A CA 3
ATOM 4314 C C . ARG A 1 62 ? 6.254 0.672 -5.662 1.00 0.00 62 ARG A C 3
ATOM 4315 O O . ARG A 1 62 ? 5.754 -0.040 -4.791 1.00 0.00 62 ARG A O 3
ATOM 4336 N N . ARG A 1 63 ? 5.886 0.619 -6.928 1.00 0.00 63 ARG A N 3
ATOM 4337 C CA . ARG A 1 63 ? 4.890 -0.335 -7.371 1.00 0.00 63 ARG A CA 3
ATOM 4338 C C . ARG A 1 63 ? 5.407 -1.749 -7.132 1.00 0.00 63 ARG A C 3
ATOM 4339 O O . ARG A 1 63 ? 4.634 -2.678 -6.892 1.00 0.00 63 ARG A O 3
ATOM 4360 N N . ASN A 1 64 ? 6.729 -1.889 -7.171 1.00 0.00 64 ASN A N 3
ATOM 4361 C CA . ASN A 1 64 ? 7.390 -3.131 -6.791 1.00 0.00 64 ASN A CA 3
ATOM 4362 C C . ASN A 1 64 ? 6.976 -3.559 -5.384 1.00 0.00 64 ASN A C 3
ATOM 4363 O O . ASN A 1 64 ? 6.693 -4.732 -5.141 1.00 0.00 64 ASN A O 3
ATOM 4374 N N . GLU A 1 65 ? 6.915 -2.597 -4.467 1.00 0.00 65 GLU A N 3
ATOM 4375 C CA . GLU A 1 65 ? 6.560 -2.887 -3.083 1.00 0.00 65 GLU A CA 3
ATOM 4376 C C . GLU A 1 65 ? 5.104 -3.334 -3.003 1.00 0.00 65 GLU A C 3
ATOM 4377 O O . GLU A 1 65 ? 4.753 -4.242 -2.248 1.00 0.00 65 GLU A O 3
ATOM 4389 N N . ALA A 1 66 ? 4.269 -2.692 -3.815 1.00 0.00 66 ALA A N 3
ATOM 4390 C CA . ALA A 1 66 ? 2.831 -2.913 -3.794 1.00 0.00 66 ALA A CA 3
ATOM 4391 C C . ALA A 1 66 ? 2.453 -4.292 -4.328 1.00 0.00 66 ALA A C 3
ATOM 4392 O O . ALA A 1 66 ? 1.403 -4.829 -3.977 1.00 0.00 66 ALA A O 3
ATOM 4399 N N . GLU A 1 67 ? 3.288 -4.856 -5.194 1.00 0.00 67 GLU A N 3
ATOM 4400 C CA . GLU A 1 67 ? 3.064 -6.210 -5.690 1.00 0.00 67 GLU A CA 3
ATOM 4401 C C . GLU A 1 67 ? 3.186 -7.221 -4.557 1.00 0.00 67 GLU A C 3
ATOM 4402 O O . GLU A 1 67 ? 2.504 -8.245 -4.539 1.00 0.00 67 GLU A O 3
ATOM 4414 N N . GLY A 1 68 ? 4.085 -6.941 -3.628 1.00 0.00 68 GLY A N 3
ATOM 4415 C CA . GLY A 1 68 ? 4.213 -7.772 -2.451 1.00 0.00 68 GLY A CA 3
ATOM 4416 C C . GLY A 1 68 ? 3.004 -7.680 -1.539 1.00 0.00 68 GLY A C 3
ATOM 4417 O O . GLY A 1 68 ? 2.608 -8.662 -0.909 1.00 0.00 68 GLY A O 3
ATOM 4421 N N . ILE A 1 69 ? 2.404 -6.503 -1.476 1.00 0.00 69 ILE A N 3
ATOM 4422 C CA . ILE A 1 69 ? 1.297 -6.261 -0.565 1.00 0.00 69 ILE A CA 3
ATOM 4423 C C . ILE A 1 69 ? -0.012 -6.797 -1.135 1.00 0.00 69 ILE A C 3
ATOM 4424 O O . ILE A 1 69 ? -0.424 -6.423 -2.235 1.00 0.00 69 ILE A O 3
ATOM 4440 N N . THR A 1 70 ? -0.648 -7.683 -0.389 1.00 0.00 70 THR A N 3
ATOM 4441 C CA . THR A 1 70 ? -1.944 -8.205 -0.767 1.00 0.00 70 THR A CA 3
ATOM 4442 C C . THR A 1 70 ? -3.035 -7.435 -0.030 1.00 0.00 70 THR A C 3
ATOM 4443 O O . THR A 1 70 ? -2.959 -7.244 1.188 1.00 0.00 70 THR A O 3
ATOM 4454 N N . VAL A 1 71 ? -4.029 -6.970 -0.767 1.00 0.00 71 VAL A N 3
ATOM 4455 C CA . VAL A 1 71 ? -5.115 -6.198 -0.185 1.00 0.00 71 VAL A CA 3
ATOM 4456 C C . VAL A 1 71 ? -6.459 -6.705 -0.687 1.00 0.00 71 VAL A C 3
ATOM 4457 O O . VAL A 1 71 ? -6.547 -7.301 -1.761 1.00 0.00 71 VAL A O 3
ATOM 4470 N N . HIS A 1 72 ? -7.496 -6.470 0.093 1.00 0.00 72 HIS A N 3
ATOM 4471 C CA . HIS A 1 72 ? -8.845 -6.823 -0.311 1.00 0.00 72 HIS A CA 3
ATOM 4472 C C . HIS A 1 72 ? -9.676 -5.559 -0.474 1.00 0.00 72 HIS A C 3
ATOM 4473 O O . HIS A 1 72 ? -9.783 -4.756 0.454 1.00 0.00 72 HIS A O 3
ATOM 4487 N N . ILE A 1 73 ? -10.241 -5.376 -1.659 1.00 0.00 73 ILE A N 3
ATOM 4488 C CA . ILE A 1 73 ? -11.053 -4.204 -1.946 1.00 0.00 73 ILE A CA 3
ATOM 4489 C C . ILE A 1 73 ? -12.355 -4.238 -1.167 1.00 0.00 73 ILE A C 3
ATOM 4490 O O . ILE A 1 73 ? -13.142 -5.180 -1.279 1.00 0.00 73 ILE A O 3
ATOM 4506 N N . LEU A 1 74 ? -12.572 -3.204 -0.376 1.00 0.00 74 LEU A N 3
ATOM 4507 C CA . LEU A 1 74 ? -13.786 -3.090 0.399 1.00 0.00 74 LEU A CA 3
ATOM 4508 C C . LEU A 1 74 ? -14.849 -2.383 -0.425 1.00 0.00 74 LEU A C 3
ATOM 4509 O O . LEU A 1 74 ? -15.105 -1.192 -0.252 1.00 0.00 74 LEU A O 3
ATOM 4525 N N . ALA A 1 75 ? -15.414 -3.120 -1.366 1.00 0.00 75 ALA A N 3
ATOM 4526 C CA . ALA A 1 75 ? -16.461 -2.609 -2.235 1.00 0.00 75 ALA A CA 3
ATOM 4527 C C . ALA A 1 75 ? -17.291 -3.760 -2.780 1.00 0.00 75 ALA A C 3
ATOM 4528 O O . ALA A 1 75 ? -17.100 -4.207 -3.913 1.00 0.00 75 ALA A O 3
ATOM 4535 N N . GLY A 1 76 ? -18.175 -4.268 -1.941 1.00 0.00 76 GLY A N 3
ATOM 4536 C CA . GLY A 1 76 ? -19.048 -5.351 -2.337 1.00 0.00 76 GLY A CA 3
ATOM 4537 C C . GLY A 1 76 ? -20.377 -5.266 -1.624 1.00 0.00 76 GLY A C 3
ATOM 4538 O O . GLY A 1 76 ? -21.148 -6.229 -1.596 1.00 0.00 76 GLY A O 3
ATOM 4542 N N . ASP A 1 77 ? -20.638 -4.103 -1.042 1.00 0.00 77 ASP A N 3
ATOM 4543 C CA . ASP A 1 77 ? -21.856 -3.876 -0.282 1.00 0.00 77 ASP A CA 3
ATOM 4544 C C . ASP A 1 77 ? -23.007 -3.657 -1.240 1.00 0.00 77 ASP A C 3
ATOM 4545 O O . ASP A 1 77 ? -24.057 -4.296 -1.137 1.00 0.00 77 ASP A O 3
ATOM 4554 N N . GLU A 1 78 ? -22.788 -2.752 -2.183 1.00 0.00 78 GLU A N 3
ATOM 4555 C CA . GLU A 1 78 ? -23.785 -2.414 -3.179 1.00 0.00 78 GLU A CA 3
ATOM 4556 C C . GLU A 1 78 ? -23.116 -1.685 -4.340 1.00 0.00 78 GLU A C 3
ATOM 4557 O O . GLU A 1 78 ? -22.038 -1.110 -4.178 1.00 0.00 78 GLU A O 3
ATOM 4569 N N . GLY A 1 79 ? -23.745 -1.727 -5.504 1.00 0.00 79 GLY A N 3
ATOM 4570 C CA . GLY A 1 79 ? -23.200 -1.060 -6.665 1.00 0.00 79 GLY A CA 3
ATOM 4571 C C . GLY A 1 79 ? -22.281 -1.962 -7.453 1.00 0.00 79 GLY A C 3
ATOM 4572 O O . GLY A 1 79 ? -21.257 -2.414 -6.945 1.00 0.00 79 GLY A O 3
ATOM 4576 N N . HIS A 1 80 ? -22.649 -2.237 -8.691 1.00 0.00 80 HIS A N 3
ATOM 4577 C CA . HIS A 1 80 ? -21.847 -3.101 -9.541 1.00 0.00 80 HIS A CA 3
ATOM 4578 C C . HIS A 1 80 ? -20.547 -2.404 -9.937 1.00 0.00 80 HIS A C 3
ATOM 4579 O O . HIS A 1 80 ? -20.522 -1.189 -10.145 1.00 0.00 80 HIS A O 3
ATOM 4593 N N . PRO A 1 81 ? -19.449 -3.164 -10.029 1.00 0.00 81 PRO A N 3
ATOM 4594 C CA . PRO A 1 81 ? -18.161 -2.631 -10.462 1.00 0.00 81 PRO A CA 3
ATOM 4595 C C . PRO A 1 81 ? -18.173 -2.253 -11.938 1.00 0.00 81 PRO A C 3
ATOM 4596 O O . PRO A 1 81 ? -18.338 -3.113 -12.810 1.00 0.00 81 PRO A O 3
ATOM 4607 N N . HIS A 1 82 ? -18.014 -0.965 -12.212 1.00 0.00 82 HIS A N 3
ATOM 4608 C CA . HIS A 1 82 ? -18.029 -0.469 -13.579 1.00 0.00 82 HIS A CA 3
ATOM 4609 C C . HIS A 1 82 ? -16.868 -1.021 -14.385 1.00 0.00 82 HIS A C 3
ATOM 4610 O O . HIS A 1 82 ? -15.713 -0.632 -14.200 1.00 0.00 82 HIS A O 3
ATOM 4624 N N . GLY A 1 83 ? -17.199 -1.956 -15.254 1.00 0.00 83 GLY A N 3
ATOM 4625 C CA . GLY A 1 83 ? -16.239 -2.529 -16.165 1.00 0.00 83 GLY A CA 3
ATOM 4626 C C . GLY A 1 83 ? -16.949 -3.119 -17.358 1.00 0.00 83 GLY A C 3
ATOM 4627 O O . GLY A 1 83 ? -17.596 -2.387 -18.110 1.00 0.00 83 GLY A O 3
ATOM 4631 N N . TRP A 1 84 ? -16.857 -4.433 -17.517 1.00 0.00 84 TRP A N 3
ATOM 4632 C CA . TRP A 1 84 ? -17.598 -5.133 -18.557 1.00 0.00 84 TRP A CA 3
ATOM 4633 C C . TRP A 1 84 ? -17.375 -6.635 -18.425 1.00 0.00 84 TRP A C 3
ATOM 4634 O O . TRP A 1 84 ? -16.288 -7.064 -18.042 1.00 0.00 84 TRP A O 3
ATOM 4655 N N . PRO A 1 85 ? -18.407 -7.452 -18.706 1.00 0.00 85 PRO A N 3
ATOM 4656 C CA . PRO A 1 85 ? -18.267 -8.908 -18.742 1.00 0.00 85 PRO A CA 3
ATOM 4657 C C . PRO A 1 85 ? -17.199 -9.344 -19.741 1.00 0.00 85 PRO A C 3
ATOM 4658 O O . PRO A 1 85 ? -17.377 -9.220 -20.954 1.00 0.00 85 PRO A O 3
ATOM 4669 N N . GLY A 1 86 ? -16.084 -9.829 -19.219 1.00 0.00 86 GLY A N 3
ATOM 4670 C CA . GLY A 1 86 ? -14.973 -10.212 -20.063 1.00 0.00 86 GLY A CA 3
ATOM 4671 C C . GLY A 1 86 ? -13.921 -9.127 -20.119 1.00 0.00 86 GLY A C 3
ATOM 4672 O O . GLY A 1 86 ? -12.808 -9.312 -19.622 1.00 0.00 86 GLY A O 3
ATOM 4676 N N . PHE A 1 87 ? -14.277 -8.000 -20.740 1.00 0.00 87 PHE A N 3
ATOM 4677 C CA . PHE A 1 87 ? -13.402 -6.827 -20.823 1.00 0.00 87 PHE A CA 3
ATOM 4678 C C . PHE A 1 87 ? -12.147 -7.150 -21.642 1.00 0.00 87 PHE A C 3
ATOM 4679 O O . PHE A 1 87 ? -11.124 -6.462 -21.544 1.00 0.00 87 PHE A O 3
ATOM 4696 N N . ARG A 1 88 ? -12.264 -8.183 -22.483 1.00 0.00 88 ARG A N 3
ATOM 4697 C CA . ARG A 1 88 ? -11.159 -8.679 -23.303 1.00 0.00 88 ARG A CA 3
ATOM 4698 C C . ARG A 1 88 ? -10.084 -9.316 -22.429 1.00 0.00 88 ARG A C 3
ATOM 4699 O O . ARG A 1 88 ? -9.180 -8.642 -21.927 1.00 0.00 88 ARG A O 3
ATOM 4720 N N . ARG A 1 89 ? -10.202 -10.619 -22.233 1.00 0.00 89 ARG A N 3
ATOM 4721 C CA . ARG A 1 89 ? -9.243 -11.365 -21.436 1.00 0.00 89 ARG A CA 3
ATOM 4722 C C . ARG A 1 89 ? -7.980 -11.626 -22.247 1.00 0.00 89 ARG A C 3
ATOM 4723 O O . ARG A 1 89 ? -7.951 -11.406 -23.458 1.00 0.00 89 ARG A O 3
ATOM 4744 N N . ARG A 1 90 ? -6.944 -12.107 -21.582 1.00 0.00 90 ARG A N 3
ATOM 4745 C CA . ARG A 1 90 ? -5.691 -12.413 -22.251 1.00 0.00 90 ARG A CA 3
ATOM 4746 C C . ARG A 1 90 ? -5.757 -13.803 -22.860 1.00 0.00 90 ARG A C 3
ATOM 4747 O O . ARG A 1 90 ? -5.490 -14.804 -22.192 1.00 0.00 90 ARG A O 3
ATOM 4768 N N . HIS A 1 91 ? -6.150 -13.864 -24.118 1.00 0.00 91 HIS A N 3
ATOM 4769 C CA . HIS A 1 91 ? -6.301 -15.133 -24.802 1.00 0.00 91 HIS A CA 3
ATOM 4770 C C . HIS A 1 91 ? -5.131 -15.380 -25.745 1.00 0.00 91 HIS A C 3
ATOM 4771 O O . HIS A 1 91 ? -5.048 -14.787 -26.821 1.00 0.00 91 HIS A O 3
ATOM 4785 N N . ARG A 1 92 ? -4.209 -16.226 -25.312 1.00 0.00 92 ARG A N 3
ATOM 4786 C CA . ARG A 1 92 ? -3.103 -16.647 -26.154 1.00 0.00 92 ARG A CA 3
ATOM 4787 C C . ARG A 1 92 ? -2.889 -18.147 -26.009 1.00 0.00 92 ARG A C 3
ATOM 4788 O O . ARG A 1 92 ? -2.956 -18.890 -26.988 1.00 0.00 92 ARG A O 3
ATOM 4809 N N . PHE A 1 93 ? -2.668 -18.572 -24.763 1.00 0.00 93 PHE A N 3
ATOM 4810 C CA . PHE A 1 93 ? -2.360 -19.965 -24.435 1.00 0.00 93 PHE A CA 3
ATOM 4811 C C . PHE A 1 93 ? -1.063 -20.425 -25.095 1.00 0.00 93 PHE A C 3
ATOM 4812 O O . PHE A 1 93 ? -1.034 -20.797 -26.269 1.00 0.00 93 PHE A O 3
ATOM 4829 N N . GLY A 1 94 ? 0.013 -20.381 -24.325 1.00 0.00 94 GLY A N 3
ATOM 4830 C CA . GLY A 1 94 ? 1.305 -20.795 -24.820 1.00 0.00 94 GLY A CA 3
ATOM 4831 C C . GLY A 1 94 ? 2.330 -20.859 -23.709 1.00 0.00 94 GLY A C 3
ATOM 4832 O O . GLY A 1 94 ? 2.216 -20.124 -22.723 1.00 0.00 94 GLY A O 3
ATOM 4836 N N . LYS A 1 95 ? 3.318 -21.741 -23.870 1.00 0.00 95 LYS A N 3
ATOM 4837 C CA . LYS A 1 95 ? 4.377 -21.941 -22.879 1.00 0.00 95 LYS A CA 3
ATOM 4838 C C . LYS A 1 95 ? 3.864 -22.641 -21.621 1.00 0.00 95 LYS A C 3
ATOM 4839 O O . LYS A 1 95 ? 2.655 -22.718 -21.375 1.00 0.00 95 LYS A O 3
ATOM 4858 N N . ARG A 1 96 ? 4.812 -23.162 -20.846 1.00 0.00 96 ARG A N 3
ATOM 4859 C CA . ARG A 1 96 ? 4.531 -23.901 -19.622 1.00 0.00 96 ARG A CA 3
ATOM 4860 C C . ARG A 1 96 ? 3.829 -25.215 -19.946 1.00 0.00 96 ARG A C 3
ATOM 4861 O O . ARG A 1 96 ? 2.626 -25.378 -19.733 1.00 0.00 96 ARG A O 3
ATOM 4882 N N . ALA A 1 97 ? 4.597 -26.131 -20.512 1.00 0.00 97 ALA A N 3
ATOM 4883 C CA . ALA A 1 97 ? 4.121 -27.469 -20.824 1.00 0.00 97 ALA A CA 3
ATOM 4884 C C . ALA A 1 97 ? 5.265 -28.462 -20.667 1.00 0.00 97 ALA A C 3
ATOM 4885 O O . ALA A 1 97 ? 6.348 -28.260 -21.216 1.00 0.00 97 ALA A O 3
ATOM 4892 N N . LEU A 1 98 ? 5.028 -29.529 -19.920 1.00 0.00 98 LEU A N 3
ATOM 4893 C CA . LEU A 1 98 ? 6.087 -30.480 -19.597 1.00 0.00 98 LEU A CA 3
ATOM 4894 C C . LEU A 1 98 ? 5.995 -31.729 -20.464 1.00 0.00 98 LEU A C 3
ATOM 4895 O O . LEU A 1 98 ? 6.730 -32.694 -20.247 1.00 0.00 98 LEU A O 3
ATOM 4911 N N . GLU A 1 99 ? 5.100 -31.686 -21.450 1.00 0.00 99 GLU A N 3
ATOM 4912 C CA . GLU A 1 99 ? 4.845 -32.816 -22.341 1.00 0.00 99 GLU A CA 3
ATOM 4913 C C . GLU A 1 99 ? 4.214 -33.965 -21.548 1.00 0.00 99 GLU A C 3
ATOM 4914 O O . GLU A 1 99 ? 3.814 -33.784 -20.394 1.00 0.00 99 GLU A O 3
ATOM 4926 N N . HIS A 1 100 ? 4.092 -35.129 -22.164 1.00 0.00 100 HIS A N 3
ATOM 4927 C CA . HIS A 1 100 ? 3.496 -36.276 -21.503 1.00 0.00 100 HIS A CA 3
ATOM 4928 C C . HIS A 1 100 ? 4.507 -37.407 -21.393 1.00 0.00 100 HIS A C 3
ATOM 4929 O O . HIS A 1 100 ? 4.765 -38.119 -22.365 1.00 0.00 100 HIS A O 3
ATOM 4943 N N . HIS A 1 101 ? 5.102 -37.548 -20.222 1.00 0.00 101 HIS A N 3
ATOM 4944 C CA . HIS A 1 101 ? 6.059 -38.617 -19.979 1.00 0.00 101 HIS A CA 3
ATOM 4945 C C . HIS A 1 101 ? 5.397 -39.746 -19.204 1.00 0.00 101 HIS A C 3
ATOM 4946 O O . HIS A 1 101 ? 5.090 -40.801 -19.768 1.00 0.00 101 HIS A O 3
ATOM 4960 N N . HIS A 1 102 ? 5.166 -39.502 -17.915 1.00 0.00 102 HIS A N 3
ATOM 4961 C CA . HIS A 1 102 ? 4.516 -40.467 -17.027 1.00 0.00 102 HIS A CA 3
ATOM 4962 C C . HIS A 1 102 ? 5.332 -41.754 -16.924 1.00 0.00 102 HIS A C 3
ATOM 4963 O O . HIS A 1 102 ? 6.480 -41.822 -17.372 1.00 0.00 102 HIS A O 3
ATOM 4977 N N . HIS A 1 103 ? 4.747 -42.762 -16.302 1.00 0.00 103 HIS A N 3
ATOM 4978 C CA . HIS A 1 103 ? 5.329 -44.091 -16.302 1.00 0.00 103 HIS A CA 3
ATOM 4979 C C . HIS A 1 103 ? 4.312 -45.081 -16.843 1.00 0.00 103 HIS A C 3
ATOM 4980 O O . HIS A 1 103 ? 3.271 -45.314 -16.230 1.00 0.00 103 HIS A O 3
ATOM 4994 N N . HIS A 1 104 ? 4.602 -45.628 -18.010 1.00 0.00 104 HIS A N 3
ATOM 4995 C CA . HIS A 1 104 ? 3.693 -46.558 -18.658 1.00 0.00 104 HIS A CA 3
ATOM 4996 C C . HIS A 1 104 ? 4.027 -47.984 -18.252 1.00 0.00 104 HIS A C 3
ATOM 4997 O O . HIS A 1 104 ? 3.337 -48.593 -17.433 1.00 0.00 104 HIS A O 3
ATOM 5011 N N . HIS A 1 105 ? 5.101 -48.499 -18.820 1.00 0.00 105 HIS A N 3
ATOM 5012 C CA . HIS A 1 105 ? 5.565 -49.837 -18.521 1.00 0.00 105 HIS A CA 3
ATOM 5013 C C . HIS A 1 105 ? 7.025 -49.780 -18.111 1.00 0.00 105 HIS A C 3
ATOM 5014 O O . HIS A 1 105 ? 7.327 -50.073 -16.942 1.00 0.00 105 HIS A O 3
ATOM 5029 N N . MET A 1 1 ? -5.440 -10.388 -4.645 1.00 0.00 1 MET A N 4
ATOM 5030 C CA . MET A 1 1 ? -5.568 -9.014 -5.179 1.00 0.00 1 MET A CA 4
ATOM 5031 C C . MET A 1 1 ? -4.437 -8.140 -4.652 1.00 0.00 1 MET A C 4
ATOM 5032 O O . MET A 1 1 ? -4.346 -7.881 -3.453 1.00 0.00 1 MET A O 4
ATOM 5048 N N . LYS A 1 2 ? -3.562 -7.705 -5.550 1.00 0.00 2 LYS A N 4
ATOM 5049 C CA . LYS A 1 2 ? -2.415 -6.886 -5.168 1.00 0.00 2 LYS A CA 4
ATOM 5050 C C . LYS A 1 2 ? -2.832 -5.446 -4.927 1.00 0.00 2 LYS A C 4
ATOM 5051 O O . LYS A 1 2 ? -3.842 -4.986 -5.460 1.00 0.00 2 LYS A O 4
ATOM 5070 N N . LEU A 1 3 ? -2.046 -4.743 -4.129 1.00 0.00 3 LEU A N 4
ATOM 5071 C CA . LEU A 1 3 ? -2.245 -3.319 -3.910 1.00 0.00 3 LEU A CA 4
ATOM 5072 C C . LEU A 1 3 ? -1.985 -2.553 -5.207 1.00 0.00 3 LEU A C 4
ATOM 5073 O O . LEU A 1 3 ? -2.608 -1.528 -5.477 1.00 0.00 3 LEU A O 4
ATOM 5089 N N . SER A 1 4 ? -1.073 -3.078 -6.013 1.00 0.00 4 SER A N 4
ATOM 5090 C CA . SER A 1 4 ? -0.745 -2.486 -7.300 1.00 0.00 4 SER A CA 4
ATOM 5091 C C . SER A 1 4 ? -1.801 -2.812 -8.356 1.00 0.00 4 SER A C 4
ATOM 5092 O O . SER A 1 4 ? -1.823 -2.215 -9.432 1.00 0.00 4 SER A O 4
ATOM 5100 N N . GLU A 1 5 ? -2.671 -3.765 -8.041 1.00 0.00 5 GLU A N 4
ATOM 5101 C CA . GLU A 1 5 ? -3.731 -4.169 -8.957 1.00 0.00 5 GLU A CA 4
ATOM 5102 C C . GLU A 1 5 ? -4.965 -3.299 -8.771 1.00 0.00 5 GLU A C 4
ATOM 5103 O O . GLU A 1 5 ? -5.936 -3.411 -9.524 1.00 0.00 5 GLU A O 4
ATOM 5115 N N . LEU A 1 6 ? -4.929 -2.445 -7.758 1.00 0.00 6 LEU A N 4
ATOM 5116 C CA . LEU A 1 6 ? -6.028 -1.525 -7.483 1.00 0.00 6 LEU A CA 4
ATOM 5117 C C . LEU A 1 6 ? -6.016 -0.349 -8.453 1.00 0.00 6 LEU A C 4
ATOM 5118 O O . LEU A 1 6 ? -5.132 -0.235 -9.303 1.00 0.00 6 LEU A O 4
ATOM 5134 N N . LYS A 1 7 ? -7.011 0.513 -8.333 1.00 0.00 7 LYS A N 4
ATOM 5135 C CA . LYS A 1 7 ? -7.096 1.707 -9.158 1.00 0.00 7 LYS A CA 4
ATOM 5136 C C . LYS A 1 7 ? -7.255 2.936 -8.273 1.00 0.00 7 LYS A C 4
ATOM 5137 O O . LYS A 1 7 ? -7.462 2.815 -7.065 1.00 0.00 7 LYS A O 4
ATOM 5156 N N . ALA A 1 8 ? -7.160 4.114 -8.872 1.00 0.00 8 ALA A N 4
ATOM 5157 C CA . ALA A 1 8 ? -7.318 5.357 -8.132 1.00 0.00 8 ALA A CA 4
ATOM 5158 C C . ALA A 1 8 ? -8.741 5.490 -7.599 1.00 0.00 8 ALA A C 4
ATOM 5159 O O . ALA A 1 8 ? -9.693 5.617 -8.369 1.00 0.00 8 ALA A O 4
ATOM 5166 N N . GLY A 1 9 ? -8.875 5.453 -6.279 1.00 0.00 9 GLY A N 4
ATOM 5167 C CA . GLY A 1 9 ? -10.179 5.548 -5.655 1.00 0.00 9 GLY A CA 4
ATOM 5168 C C . GLY A 1 9 ? -10.565 4.283 -4.914 1.00 0.00 9 GLY A C 4
ATOM 5169 O O . GLY A 1 9 ? -11.534 4.280 -4.151 1.00 0.00 9 GLY A O 4
ATOM 5173 N N . ASP A 1 10 ? -9.813 3.207 -5.134 1.00 0.00 10 ASP A N 4
ATOM 5174 C CA . ASP A 1 10 ? -10.089 1.936 -4.464 1.00 0.00 10 ASP A CA 4
ATOM 5175 C C . ASP A 1 10 ? -9.792 2.017 -2.974 1.00 0.00 10 ASP A C 4
ATOM 5176 O O . ASP A 1 10 ? -8.824 2.654 -2.550 1.00 0.00 10 ASP A O 4
ATOM 5185 N N . ARG A 1 11 ? -10.639 1.366 -2.190 1.00 0.00 11 ARG A N 4
ATOM 5186 C CA . ARG A 1 11 ? -10.453 1.275 -0.748 1.00 0.00 11 ARG A CA 4
ATOM 5187 C C . ARG A 1 11 ? -10.261 -0.183 -0.368 1.00 0.00 11 ARG A C 4
ATOM 5188 O O . ARG A 1 11 ? -11.132 -1.010 -0.635 1.00 0.00 11 ARG A O 4
ATOM 5209 N N . ALA A 1 12 ? -9.137 -0.501 0.247 1.00 0.00 12 ALA A N 4
ATOM 5210 C CA . ALA A 1 12 ? -8.828 -1.884 0.571 1.00 0.00 12 ALA A CA 4
ATOM 5211 C C . ALA A 1 12 ? -8.137 -1.992 1.923 1.00 0.00 12 ALA A C 4
ATOM 5212 O O . ALA A 1 12 ? -7.534 -1.030 2.396 1.00 0.00 12 ALA A O 4
ATOM 5219 N N . GLU A 1 13 ? -8.246 -3.156 2.548 1.00 0.00 13 GLU A N 4
ATOM 5220 C CA . GLU A 1 13 ? -7.496 -3.434 3.761 1.00 0.00 13 GLU A CA 4
ATOM 5221 C C . GLU A 1 13 ? -6.376 -4.420 3.454 1.00 0.00 13 GLU A C 4
ATOM 5222 O O . GLU A 1 13 ? -6.561 -5.369 2.687 1.00 0.00 13 GLU A O 4
ATOM 5234 N N . VAL A 1 14 ? -5.211 -4.172 4.030 1.00 0.00 14 VAL A N 4
ATOM 5235 C CA . VAL A 1 14 ? -4.046 -5.018 3.804 1.00 0.00 14 VAL A CA 4
ATOM 5236 C C . VAL A 1 14 ? -4.206 -6.371 4.491 1.00 0.00 14 VAL A C 4
ATOM 5237 O O . VAL A 1 14 ? -4.516 -6.435 5.680 1.00 0.00 14 VAL A O 4
ATOM 5250 N N . THR A 1 15 ? -4.008 -7.447 3.739 1.00 0.00 15 THR A N 4
ATOM 5251 C CA . THR A 1 15 ? -4.054 -8.787 4.304 1.00 0.00 15 THR A CA 4
ATOM 5252 C C . THR A 1 15 ? -2.646 -9.262 4.632 1.00 0.00 15 THR A C 4
ATOM 5253 O O . THR A 1 15 ? -2.401 -9.855 5.682 1.00 0.00 15 THR A O 4
ATOM 5264 N N . SER A 1 16 ? -1.719 -8.981 3.727 1.00 0.00 16 SER A N 4
ATOM 5265 C CA . SER A 1 16 ? -0.331 -9.367 3.902 1.00 0.00 16 SER A CA 4
ATOM 5266 C C . SER A 1 16 ? 0.573 -8.476 3.061 1.00 0.00 16 SER A C 4
ATOM 5267 O O . SER A 1 16 ? 0.209 -8.083 1.951 1.00 0.00 16 SER A O 4
ATOM 5275 N N . VAL A 1 17 ? 1.737 -8.144 3.594 1.00 0.00 17 VAL A N 4
ATOM 5276 C CA . VAL A 1 17 ? 2.697 -7.327 2.872 1.00 0.00 17 VAL A CA 4
ATOM 5277 C C . VAL A 1 17 ? 3.999 -8.098 2.661 1.00 0.00 17 VAL A C 4
ATOM 5278 O O . VAL A 1 17 ? 4.740 -8.374 3.608 1.00 0.00 17 VAL A O 4
ATOM 5291 N N . ALA A 1 18 ? 4.261 -8.471 1.414 1.00 0.00 18 ALA A N 4
ATOM 5292 C CA . ALA A 1 18 ? 5.473 -9.203 1.078 1.00 0.00 18 ALA A CA 4
ATOM 5293 C C . ALA A 1 18 ? 6.591 -8.245 0.697 1.00 0.00 18 ALA A C 4
ATOM 5294 O O . ALA A 1 18 ? 6.626 -7.716 -0.417 1.00 0.00 18 ALA A O 4
ATOM 5301 N N . ALA A 1 19 ? 7.483 -8.006 1.643 1.00 0.00 19 ALA A N 4
ATOM 5302 C CA . ALA A 1 19 ? 8.621 -7.130 1.433 1.00 0.00 19 ALA A CA 4
ATOM 5303 C C . ALA A 1 19 ? 9.708 -7.462 2.439 1.00 0.00 19 ALA A C 4
ATOM 5304 O O . ALA A 1 19 ? 9.446 -8.144 3.430 1.00 0.00 19 ALA A O 4
ATOM 5311 N N . GLU A 1 20 ? 10.918 -6.988 2.180 1.00 0.00 20 GLU A N 4
ATOM 5312 C CA . GLU A 1 20 ? 12.030 -7.198 3.095 1.00 0.00 20 GLU A CA 4
ATOM 5313 C C . GLU A 1 20 ? 11.738 -6.526 4.433 1.00 0.00 20 GLU A C 4
ATOM 5314 O O . GLU A 1 20 ? 11.110 -5.467 4.472 1.00 0.00 20 GLU A O 4
ATOM 5326 N N . PRO A 1 21 ? 12.185 -7.141 5.543 1.00 0.00 21 PRO A N 4
ATOM 5327 C CA . PRO A 1 21 ? 11.898 -6.671 6.904 1.00 0.00 21 PRO A CA 4
ATOM 5328 C C . PRO A 1 21 ? 12.129 -5.172 7.097 1.00 0.00 21 PRO A C 4
ATOM 5329 O O . PRO A 1 21 ? 11.271 -4.477 7.636 1.00 0.00 21 PRO A O 4
ATOM 5340 N N . ALA A 1 22 ? 13.280 -4.676 6.648 1.00 0.00 22 ALA A N 4
ATOM 5341 C CA . ALA A 1 22 ? 13.617 -3.259 6.794 1.00 0.00 22 ALA A CA 4
ATOM 5342 C C . ALA A 1 22 ? 12.587 -2.359 6.115 1.00 0.00 22 ALA A C 4
ATOM 5343 O O . ALA A 1 22 ? 12.222 -1.306 6.640 1.00 0.00 22 ALA A O 4
ATOM 5350 N N . VAL A 1 23 ? 12.126 -2.777 4.947 1.00 0.00 23 VAL A N 4
ATOM 5351 C CA . VAL A 1 23 ? 11.137 -2.018 4.197 1.00 0.00 23 VAL A CA 4
ATOM 5352 C C . VAL A 1 23 ? 9.761 -2.175 4.836 1.00 0.00 23 VAL A C 4
ATOM 5353 O O . VAL A 1 23 ? 9.033 -1.199 5.027 1.00 0.00 23 VAL A O 4
ATOM 5366 N N . ARG A 1 24 ? 9.433 -3.414 5.188 1.00 0.00 24 ARG A N 4
ATOM 5367 C CA . ARG A 1 24 ? 8.151 -3.741 5.800 1.00 0.00 24 ARG A CA 4
ATOM 5368 C C . ARG A 1 24 ? 7.970 -2.987 7.112 1.00 0.00 24 ARG A C 4
ATOM 5369 O O . ARG A 1 24 ? 6.891 -2.473 7.394 1.00 0.00 24 ARG A O 4
ATOM 5390 N N . ARG A 1 25 ? 9.039 -2.909 7.900 1.00 0.00 25 ARG A N 4
ATOM 5391 C CA . ARG A 1 25 ? 8.994 -2.224 9.185 1.00 0.00 25 ARG A CA 4
ATOM 5392 C C . ARG A 1 25 ? 8.565 -0.768 9.014 1.00 0.00 25 ARG A C 4
ATOM 5393 O O . ARG A 1 25 ? 7.716 -0.280 9.759 1.00 0.00 25 ARG A O 4
ATOM 5414 N N . ARG A 1 26 ? 9.139 -0.090 8.025 1.00 0.00 26 ARG A N 4
ATOM 5415 C CA . ARG A 1 26 ? 8.792 1.301 7.753 1.00 0.00 26 ARG A CA 4
ATOM 5416 C C . ARG A 1 26 ? 7.305 1.431 7.456 1.00 0.00 26 ARG A C 4
ATOM 5417 O O . ARG A 1 26 ? 6.635 2.332 7.962 1.00 0.00 26 ARG A O 4
ATOM 5438 N N . LEU A 1 27 ? 6.792 0.512 6.650 1.00 0.00 27 LEU A N 4
ATOM 5439 C CA . LEU A 1 27 ? 5.379 0.507 6.294 1.00 0.00 27 LEU A CA 4
ATOM 5440 C C . LEU A 1 27 ? 4.517 0.261 7.528 1.00 0.00 27 LEU A C 4
ATOM 5441 O O . LEU A 1 27 ? 3.471 0.889 7.706 1.00 0.00 27 LEU A O 4
ATOM 5457 N N . MET A 1 28 ? 4.984 -0.632 8.396 1.00 0.00 28 MET A N 4
ATOM 5458 C CA . MET A 1 28 ? 4.251 -0.986 9.606 1.00 0.00 28 MET A CA 4
ATOM 5459 C C . MET A 1 28 ? 4.204 0.200 10.556 1.00 0.00 28 MET A C 4
ATOM 5460 O O . MET A 1 28 ? 3.187 0.454 11.200 1.00 0.00 28 MET A O 4
ATOM 5474 N N . ASP A 1 29 ? 5.311 0.930 10.623 1.00 0.00 29 ASP A N 4
ATOM 5475 C CA . ASP A 1 29 ? 5.398 2.120 11.456 1.00 0.00 29 ASP A CA 4
ATOM 5476 C C . ASP A 1 29 ? 4.458 3.208 10.957 1.00 0.00 29 ASP A C 4
ATOM 5477 O O . ASP A 1 29 ? 3.907 3.970 11.751 1.00 0.00 29 ASP A O 4
ATOM 5486 N N . LEU A 1 30 ? 4.279 3.281 9.643 1.00 0.00 30 LEU A N 4
ATOM 5487 C CA . LEU A 1 30 ? 3.350 4.239 9.056 1.00 0.00 30 LEU A CA 4
ATOM 5488 C C . LEU A 1 30 ? 1.918 3.853 9.400 1.00 0.00 30 LEU A C 4
ATOM 5489 O O . LEU A 1 30 ? 1.082 4.707 9.688 1.00 0.00 30 LEU A O 4
ATOM 5505 N N . GLY A 1 31 ? 1.649 2.555 9.374 1.00 0.00 31 GLY A N 4
ATOM 5506 C CA . GLY A 1 31 ? 0.334 2.061 9.717 1.00 0.00 31 GLY A CA 4
ATOM 5507 C C . GLY A 1 31 ? -0.069 0.873 8.874 1.00 0.00 31 GLY A C 4
ATOM 5508 O O . GLY A 1 31 ? -1.067 0.213 9.154 1.00 0.00 31 GLY A O 4
ATOM 5512 N N . LEU A 1 32 ? 0.719 0.594 7.845 1.00 0.00 32 LEU A N 4
ATOM 5513 C CA . LEU A 1 32 ? 0.403 -0.460 6.892 1.00 0.00 32 LEU A CA 4
ATOM 5514 C C . LEU A 1 32 ? 0.651 -1.835 7.513 1.00 0.00 32 LEU A C 4
ATOM 5515 O O . LEU A 1 32 ? 1.776 -2.337 7.514 1.00 0.00 32 LEU A O 4
ATOM 5531 N N . VAL A 1 33 ? -0.408 -2.410 8.074 1.00 0.00 33 VAL A N 4
ATOM 5532 C CA . VAL A 1 33 ? -0.367 -3.746 8.665 1.00 0.00 33 VAL A CA 4
ATOM 5533 C C . VAL A 1 33 ? -1.641 -4.501 8.299 1.00 0.00 33 VAL A C 4
ATOM 5534 O O . VAL A 1 33 ? -2.514 -3.947 7.625 1.00 0.00 33 VAL A O 4
ATOM 5547 N N . ARG A 1 34 ? -1.753 -5.751 8.735 1.00 0.00 34 ARG A N 4
ATOM 5548 C CA . ARG A 1 34 ? -2.963 -6.534 8.490 1.00 0.00 34 ARG A CA 4
ATOM 5549 C C . ARG A 1 34 ? -4.190 -5.824 9.065 1.00 0.00 34 ARG A C 4
ATOM 5550 O O . ARG A 1 34 ? -4.267 -5.565 10.270 1.00 0.00 34 ARG A O 4
ATOM 5571 N N . GLY A 1 35 ? -5.135 -5.498 8.193 1.00 0.00 35 GLY A N 4
ATOM 5572 C CA . GLY A 1 35 ? -6.369 -4.874 8.627 1.00 0.00 35 GLY A CA 4
ATOM 5573 C C . GLY A 1 35 ? -6.392 -3.375 8.398 1.00 0.00 35 GLY A C 4
ATOM 5574 O O . GLY A 1 35 ? -7.442 -2.744 8.530 1.00 0.00 35 GLY A O 4
ATOM 5578 N N . ALA A 1 36 ? -5.242 -2.804 8.052 1.00 0.00 36 ALA A N 4
ATOM 5579 C CA . ALA A 1 36 ? -5.139 -1.372 7.826 1.00 0.00 36 ALA A CA 4
ATOM 5580 C C . ALA A 1 36 ? -5.897 -0.959 6.575 1.00 0.00 36 ALA A C 4
ATOM 5581 O O . ALA A 1 36 ? -5.690 -1.524 5.498 1.00 0.00 36 ALA A O 4
ATOM 5588 N N . LYS A 1 37 ? -6.777 0.021 6.724 1.00 0.00 37 LYS A N 4
ATOM 5589 C CA . LYS A 1 37 ? -7.557 0.523 5.605 1.00 0.00 37 LYS A CA 4
ATOM 5590 C C . LYS A 1 37 ? -6.757 1.561 4.831 1.00 0.00 37 LYS A C 4
ATOM 5591 O O . LYS A 1 37 ? -6.142 2.454 5.425 1.00 0.00 37 LYS A O 4
ATOM 5610 N N . LEU A 1 38 ? -6.743 1.432 3.516 1.00 0.00 38 LEU A N 4
ATOM 5611 C CA . LEU A 1 38 ? -6.087 2.411 2.669 1.00 0.00 38 LEU A CA 4
ATOM 5612 C C . LEU A 1 38 ? -6.926 2.735 1.437 1.00 0.00 38 LEU A C 4
ATOM 5613 O O . LEU A 1 38 ? -7.732 1.919 0.982 1.00 0.00 38 LEU A O 4
ATOM 5629 N N . LYS A 1 39 ? -6.751 3.942 0.925 1.00 0.00 39 LYS A N 4
ATOM 5630 C CA . LYS A 1 39 ? -7.346 4.334 -0.339 1.00 0.00 39 LYS A CA 4
ATOM 5631 C C . LYS A 1 39 ? -6.247 4.692 -1.326 1.00 0.00 39 LYS A C 4
ATOM 5632 O O . LYS A 1 39 ? -5.353 5.474 -1.003 1.00 0.00 39 LYS A O 4
ATOM 5651 N N . VAL A 1 40 ? -6.303 4.115 -2.512 1.00 0.00 40 VAL A N 4
ATOM 5652 C CA . VAL A 1 40 ? -5.360 4.462 -3.561 1.00 0.00 40 VAL A CA 4
ATOM 5653 C C . VAL A 1 40 ? -5.712 5.833 -4.115 1.00 0.00 40 VAL A C 4
ATOM 5654 O O . VAL A 1 40 ? -6.791 6.026 -4.669 1.00 0.00 40 VAL A O 4
ATOM 5667 N N . LEU A 1 41 ? -4.809 6.784 -3.950 1.00 0.00 41 LEU A N 4
ATOM 5668 C CA . LEU A 1 41 ? -5.081 8.160 -4.326 1.00 0.00 41 LEU A CA 4
ATOM 5669 C C . LEU A 1 41 ? -4.724 8.415 -5.781 1.00 0.00 41 LEU A C 4
ATOM 5670 O O . LEU A 1 41 ? -5.575 8.819 -6.575 1.00 0.00 41 LEU A O 4
ATOM 5686 N N . ARG A 1 42 ? -3.472 8.167 -6.137 1.00 0.00 42 ARG A N 4
ATOM 5687 C CA . ARG A 1 42 ? -2.991 8.524 -7.458 1.00 0.00 42 ARG A CA 4
ATOM 5688 C C . ARG A 1 42 ? -1.810 7.656 -7.856 1.00 0.00 42 ARG A C 4
ATOM 5689 O O . ARG A 1 42 ? -1.146 7.053 -7.013 1.00 0.00 42 ARG A O 4
ATOM 5710 N N . PHE A 1 43 ? -1.573 7.596 -9.149 1.00 0.00 43 PHE A N 4
ATOM 5711 C CA . PHE A 1 43 ? -0.429 6.899 -9.697 1.00 0.00 43 PHE A CA 4
ATOM 5712 C C . PHE A 1 43 ? 0.468 7.898 -10.405 1.00 0.00 43 PHE A C 4
ATOM 5713 O O . PHE A 1 43 ? -0.009 8.916 -10.913 1.00 0.00 43 PHE A O 4
ATOM 5730 N N . ALA A 1 44 ? 1.759 7.624 -10.421 1.00 0.00 44 ALA A N 4
ATOM 5731 C CA . ALA A 1 44 ? 2.691 8.436 -11.181 1.00 0.00 44 ALA A CA 4
ATOM 5732 C C . ALA A 1 44 ? 2.441 8.238 -12.677 1.00 0.00 44 ALA A C 4
ATOM 5733 O O . ALA A 1 44 ? 1.728 7.310 -13.061 1.00 0.00 44 ALA A O 4
ATOM 5740 N N . PRO A 1 45 ? 3.007 9.104 -13.540 1.00 0.00 45 PRO A N 4
ATOM 5741 C CA . PRO A 1 45 ? 2.850 9.015 -15.008 1.00 0.00 45 PRO A CA 4
ATOM 5742 C C . PRO A 1 45 ? 3.326 7.684 -15.613 1.00 0.00 45 PRO A C 4
ATOM 5743 O O . PRO A 1 45 ? 3.360 7.530 -16.836 1.00 0.00 45 PRO A O 4
ATOM 5754 N N . LEU A 1 46 ? 3.677 6.729 -14.762 1.00 0.00 46 LEU A N 4
ATOM 5755 C CA . LEU A 1 46 ? 4.187 5.438 -15.205 1.00 0.00 46 LEU A CA 4
ATOM 5756 C C . LEU A 1 46 ? 3.452 4.305 -14.491 1.00 0.00 46 LEU A C 4
ATOM 5757 O O . LEU A 1 46 ? 3.714 3.128 -14.738 1.00 0.00 46 LEU A O 4
ATOM 5773 N N . GLY A 1 47 ? 2.529 4.667 -13.605 1.00 0.00 47 GLY A N 4
ATOM 5774 C CA . GLY A 1 47 ? 1.880 3.679 -12.762 1.00 0.00 47 GLY A CA 4
ATOM 5775 C C . GLY A 1 47 ? 2.721 3.371 -11.539 1.00 0.00 47 GLY A C 4
ATOM 5776 O O . GLY A 1 47 ? 2.304 2.636 -10.647 1.00 0.00 47 GLY A O 4
ATOM 5780 N N . ASP A 1 48 ? 3.909 3.959 -11.515 1.00 0.00 48 ASP A N 4
ATOM 5781 C CA . ASP A 1 48 ? 4.864 3.777 -10.436 1.00 0.00 48 ASP A CA 4
ATOM 5782 C C . ASP A 1 48 ? 5.687 5.048 -10.281 1.00 0.00 48 ASP A C 4
ATOM 5783 O O . ASP A 1 48 ? 6.152 5.605 -11.277 1.00 0.00 48 ASP A O 4
ATOM 5792 N N . PRO A 1 49 ? 5.862 5.549 -9.045 1.00 0.00 49 PRO A N 4
ATOM 5793 C CA . PRO A 1 49 ? 5.310 4.925 -7.837 1.00 0.00 49 PRO A CA 4
ATOM 5794 C C . PRO A 1 49 ? 3.815 5.201 -7.640 1.00 0.00 49 PRO A C 4
ATOM 5795 O O . PRO A 1 49 ? 3.159 5.817 -8.487 1.00 0.00 49 PRO A O 4
ATOM 5806 N N . ILE A 1 50 ? 3.294 4.739 -6.509 1.00 0.00 50 ILE A N 4
ATOM 5807 C CA . ILE A 1 50 ? 1.877 4.853 -6.194 1.00 0.00 50 ILE A CA 4
ATOM 5808 C C . ILE A 1 50 ? 1.684 5.657 -4.909 1.00 0.00 50 ILE A C 4
ATOM 5809 O O . ILE A 1 50 ? 2.455 5.519 -3.958 1.00 0.00 50 ILE A O 4
ATOM 5825 N N . GLU A 1 51 ? 0.663 6.499 -4.895 1.00 0.00 51 GLU A N 4
ATOM 5826 C CA . GLU A 1 51 ? 0.354 7.319 -3.737 1.00 0.00 51 GLU A CA 4
ATOM 5827 C C . GLU A 1 51 ? -0.961 6.867 -3.117 1.00 0.00 51 GLU A C 4
ATOM 5828 O O . GLU A 1 51 ? -2.005 6.893 -3.774 1.00 0.00 51 GLU A O 4
ATOM 5840 N N . VAL A 1 52 ? -0.910 6.438 -1.863 1.00 0.00 52 VAL A N 4
ATOM 5841 C CA . VAL A 1 52 ? -2.095 5.936 -1.181 1.00 0.00 52 VAL A CA 4
ATOM 5842 C C . VAL A 1 52 ? -2.291 6.622 0.166 1.00 0.00 52 VAL A C 4
ATOM 5843 O O . VAL A 1 52 ? -1.359 7.201 0.725 1.00 0.00 52 VAL A O 4
ATOM 5856 N N . ASN A 1 53 ? -3.510 6.567 0.668 1.00 0.00 53 ASN A N 4
ATOM 5857 C CA . ASN A 1 53 ? -3.820 7.071 1.998 1.00 0.00 53 ASN A CA 4
ATOM 5858 C C . ASN A 1 53 ? -4.143 5.903 2.913 1.00 0.00 53 ASN A C 4
ATOM 5859 O O . ASN A 1 53 ? -5.234 5.343 2.846 1.00 0.00 53 ASN A O 4
ATOM 5870 N N . CYS A 1 54 ? -3.190 5.518 3.744 1.00 0.00 54 CYS A N 4
ATOM 5871 C CA . CYS A 1 54 ? -3.390 4.399 4.648 1.00 0.00 54 CYS A CA 4
ATOM 5872 C C . CYS A 1 54 ? -3.424 4.889 6.083 1.00 0.00 54 CYS A C 4
ATOM 5873 O O . CYS A 1 54 ? -2.516 5.593 6.525 1.00 0.00 54 CYS A O 4
ATOM 5881 N N . ASN A 1 55 ? -4.491 4.536 6.798 1.00 0.00 55 ASN A N 4
ATOM 5882 C CA . ASN A 1 55 ? -4.674 4.955 8.193 1.00 0.00 55 ASN A CA 4
ATOM 5883 C C . ASN A 1 55 ? -4.770 6.473 8.308 1.00 0.00 55 ASN A C 4
ATOM 5884 O O . ASN A 1 55 ? -4.546 7.041 9.377 1.00 0.00 55 ASN A O 4
ATOM 5895 N N . GLY A 1 56 ? -5.120 7.125 7.207 1.00 0.00 56 GLY A N 4
ATOM 5896 C CA . GLY A 1 56 ? -5.214 8.569 7.201 1.00 0.00 56 GLY A CA 4
ATOM 5897 C C . GLY A 1 56 ? -3.886 9.227 6.894 1.00 0.00 56 GLY A C 4
ATOM 5898 O O . GLY A 1 56 ? -3.784 10.452 6.849 1.00 0.00 56 GLY A O 4
ATOM 5902 N N . MET A 1 57 ? -2.864 8.413 6.674 1.00 0.00 57 MET A N 4
ATOM 5903 C CA . MET A 1 57 ? -1.532 8.918 6.390 1.00 0.00 57 MET A CA 4
ATOM 5904 C C . MET A 1 57 ? -1.224 8.776 4.906 1.00 0.00 57 MET A C 4
ATOM 5905 O O . MET A 1 57 ? -1.501 7.738 4.299 1.00 0.00 57 MET A O 4
ATOM 5919 N N . LEU A 1 58 ? -0.678 9.832 4.322 1.00 0.00 58 LEU A N 4
ATOM 5920 C CA . LEU A 1 58 ? -0.317 9.830 2.912 1.00 0.00 58 LEU A CA 4
ATOM 5921 C C . LEU A 1 58 ? 0.971 9.044 2.719 1.00 0.00 58 LEU A C 4
ATOM 5922 O O . LEU A 1 58 ? 2.047 9.505 3.099 1.00 0.00 58 LEU A O 4
ATOM 5938 N N . LEU A 1 59 ? 0.859 7.851 2.161 1.00 0.00 59 LEU A N 4
ATOM 5939 C CA . LEU A 1 59 ? 2.016 6.991 1.983 1.00 0.00 59 LEU A CA 4
ATOM 5940 C C . LEU A 1 59 ? 2.371 6.919 0.507 1.00 0.00 59 LEU A C 4
ATOM 5941 O O . LEU A 1 59 ? 1.486 6.853 -0.351 1.00 0.00 59 LEU A O 4
ATOM 5957 N N . THR A 1 60 ? 3.656 6.956 0.206 1.00 0.00 60 THR A N 4
ATOM 5958 C CA . THR A 1 60 ? 4.111 6.858 -1.167 1.00 0.00 60 THR A CA 4
ATOM 5959 C C . THR A 1 60 ? 5.215 5.816 -1.298 1.00 0.00 60 THR A C 4
ATOM 5960 O O . THR A 1 60 ? 6.279 5.921 -0.676 1.00 0.00 60 THR A O 4
ATOM 5971 N N . MET A 1 61 ? 4.947 4.809 -2.112 1.00 0.00 61 MET A N 4
ATOM 5972 C CA . MET A 1 61 ? 5.877 3.712 -2.332 1.00 0.00 61 MET A CA 4
ATOM 5973 C C . MET A 1 61 ? 5.791 3.266 -3.779 1.00 0.00 61 MET A C 4
ATOM 5974 O O . MET A 1 61 ? 4.941 3.741 -4.530 1.00 0.00 61 MET A O 4
ATOM 5988 N N . ARG A 1 62 ? 6.661 2.354 -4.167 1.00 0.00 62 ARG A N 4
ATOM 5989 C CA . ARG A 1 62 ? 6.735 1.919 -5.540 1.00 0.00 62 ARG A CA 4
ATOM 5990 C C . ARG A 1 62 ? 5.833 0.722 -5.767 1.00 0.00 62 ARG A C 4
ATOM 5991 O O . ARG A 1 62 ? 5.326 0.115 -4.817 1.00 0.00 62 ARG A O 4
ATOM 6012 N N . ARG A 1 63 ? 5.634 0.382 -7.027 1.00 0.00 63 ARG A N 4
ATOM 6013 C CA . ARG A 1 63 ? 4.832 -0.777 -7.376 1.00 0.00 63 ARG A CA 4
ATOM 6014 C C . ARG A 1 63 ? 5.515 -2.047 -6.885 1.00 0.00 63 ARG A C 4
ATOM 6015 O O . ARG A 1 63 ? 4.862 -3.049 -6.608 1.00 0.00 63 ARG A O 4
ATOM 6036 N N . ASN A 1 64 ? 6.838 -1.986 -6.780 1.00 0.00 64 ASN A N 4
ATOM 6037 C CA . ASN A 1 64 ? 7.640 -3.100 -6.278 1.00 0.00 64 ASN A CA 4
ATOM 6038 C C . ASN A 1 64 ? 7.117 -3.577 -4.928 1.00 0.00 64 ASN A C 4
ATOM 6039 O O . ASN A 1 64 ? 6.970 -4.778 -4.693 1.00 0.00 64 ASN A O 4
ATOM 6050 N N . GLU A 1 65 ? 6.837 -2.629 -4.043 1.00 0.00 65 GLU A N 4
ATOM 6051 C CA . GLU A 1 65 ? 6.264 -2.948 -2.747 1.00 0.00 65 GLU A CA 4
ATOM 6052 C C . GLU A 1 65 ? 4.808 -3.375 -2.905 1.00 0.00 65 GLU A C 4
ATOM 6053 O O . GLU A 1 65 ? 4.375 -4.366 -2.318 1.00 0.00 65 GLU A O 4
ATOM 6065 N N . ALA A 1 66 ? 4.072 -2.633 -3.727 1.00 0.00 66 ALA A N 4
ATOM 6066 C CA . ALA A 1 66 ? 2.636 -2.841 -3.904 1.00 0.00 66 ALA A CA 4
ATOM 6067 C C . ALA A 1 66 ? 2.311 -4.233 -4.448 1.00 0.00 66 ALA A C 4
ATOM 6068 O O . ALA A 1 66 ? 1.307 -4.828 -4.062 1.00 0.00 66 ALA A O 4
ATOM 6075 N N . GLU A 1 67 ? 3.150 -4.738 -5.350 1.00 0.00 67 GLU A N 4
ATOM 6076 C CA . GLU A 1 67 ? 2.991 -6.098 -5.871 1.00 0.00 67 GLU A CA 4
ATOM 6077 C C . GLU A 1 67 ? 3.066 -7.118 -4.738 1.00 0.00 67 GLU A C 4
ATOM 6078 O O . GLU A 1 67 ? 2.317 -8.096 -4.708 1.00 0.00 67 GLU A O 4
ATOM 6090 N N . GLY A 1 68 ? 3.992 -6.886 -3.814 1.00 0.00 68 GLY A N 4
ATOM 6091 C CA . GLY A 1 68 ? 4.128 -7.747 -2.659 1.00 0.00 68 GLY A CA 4
ATOM 6092 C C . GLY A 1 68 ? 2.929 -7.659 -1.733 1.00 0.00 68 GLY A C 4
ATOM 6093 O O . GLY A 1 68 ? 2.572 -8.633 -1.068 1.00 0.00 68 GLY A O 4
ATOM 6097 N N . ILE A 1 69 ? 2.308 -6.490 -1.692 1.00 0.00 69 ILE A N 4
ATOM 6098 C CA . ILE A 1 69 ? 1.193 -6.245 -0.789 1.00 0.00 69 ILE A CA 4
ATOM 6099 C C . ILE A 1 69 ? -0.107 -6.814 -1.349 1.00 0.00 69 ILE A C 4
ATOM 6100 O O . ILE A 1 69 ? -0.542 -6.450 -2.443 1.00 0.00 69 ILE A O 4
ATOM 6116 N N . THR A 1 70 ? -0.715 -7.709 -0.591 1.00 0.00 70 THR A N 4
ATOM 6117 C CA . THR A 1 70 ? -2.003 -8.269 -0.952 1.00 0.00 70 THR A CA 4
ATOM 6118 C C . THR A 1 70 ? -3.095 -7.558 -0.154 1.00 0.00 70 THR A C 4
ATOM 6119 O O . THR A 1 70 ? -2.987 -7.418 1.066 1.00 0.00 70 THR A O 4
ATOM 6130 N N . VAL A 1 71 ? -4.127 -7.084 -0.838 1.00 0.00 71 VAL A N 4
ATOM 6131 C CA . VAL A 1 71 ? -5.184 -6.321 -0.188 1.00 0.00 71 VAL A CA 4
ATOM 6132 C C . VAL A 1 71 ? -6.556 -6.895 -0.509 1.00 0.00 71 VAL A C 4
ATOM 6133 O O . VAL A 1 71 ? -6.704 -7.724 -1.409 1.00 0.00 71 VAL A O 4
ATOM 6146 N N . HIS A 1 72 ? -7.551 -6.448 0.242 1.00 0.00 72 HIS A N 4
ATOM 6147 C CA . HIS A 1 72 ? -8.932 -6.842 0.017 1.00 0.00 72 HIS A CA 4
ATOM 6148 C C . HIS A 1 72 ? -9.821 -5.604 -0.017 1.00 0.00 72 HIS A C 4
ATOM 6149 O O . HIS A 1 72 ? -9.834 -4.817 0.932 1.00 0.00 72 HIS A O 4
ATOM 6163 N N . ILE A 1 73 ? -10.552 -5.438 -1.111 1.00 0.00 73 ILE A N 4
ATOM 6164 C CA . ILE A 1 73 ? -11.372 -4.249 -1.328 1.00 0.00 73 ILE A CA 4
ATOM 6165 C C . ILE A 1 73 ? -12.533 -4.179 -0.339 1.00 0.00 73 ILE A C 4
ATOM 6166 O O . ILE A 1 73 ? -13.231 -5.167 -0.103 1.00 0.00 73 ILE A O 4
ATOM 6182 N N . LEU A 1 74 ? -12.730 -3.000 0.233 1.00 0.00 74 LEU A N 4
ATOM 6183 C CA . LEU A 1 74 ? -13.782 -2.782 1.211 1.00 0.00 74 LEU A CA 4
ATOM 6184 C C . LEU A 1 74 ? -15.011 -2.164 0.557 1.00 0.00 74 LEU A C 4
ATOM 6185 O O . LEU A 1 74 ? -15.201 -0.944 0.590 1.00 0.00 74 LEU A O 4
ATOM 6201 N N . ALA A 1 75 ? -15.826 -3.009 -0.054 1.00 0.00 75 ALA A N 4
ATOM 6202 C CA . ALA A 1 75 ? -17.043 -2.566 -0.722 1.00 0.00 75 ALA A CA 4
ATOM 6203 C C . ALA A 1 75 ? -17.989 -3.741 -0.938 1.00 0.00 75 ALA A C 4
ATOM 6204 O O . ALA A 1 75 ? -17.782 -4.560 -1.836 1.00 0.00 75 ALA A O 4
ATOM 6211 N N . GLY A 1 76 ? -19.009 -3.831 -0.098 1.00 0.00 76 GLY A N 4
ATOM 6212 C CA . GLY A 1 76 ? -19.948 -4.934 -0.188 1.00 0.00 76 GLY A CA 4
ATOM 6213 C C . GLY A 1 76 ? -21.388 -4.486 -0.067 1.00 0.00 76 GLY A C 4
ATOM 6214 O O . GLY A 1 76 ? -22.201 -5.160 0.562 1.00 0.00 76 GLY A O 4
ATOM 6218 N N . ASP A 1 77 ? -21.696 -3.335 -0.670 1.00 0.00 77 ASP A N 4
ATOM 6219 C CA . ASP A 1 77 ? -23.049 -2.764 -0.658 1.00 0.00 77 ASP A CA 4
ATOM 6220 C C . ASP A 1 77 ? -23.514 -2.444 0.762 1.00 0.00 77 ASP A C 4
ATOM 6221 O O . ASP A 1 77 ? -24.710 -2.323 1.022 1.00 0.00 77 ASP A O 4
ATOM 6230 N N . GLU A 1 78 ? -22.562 -2.278 1.670 1.00 0.00 78 GLU A N 4
ATOM 6231 C CA . GLU A 1 78 ? -22.873 -1.973 3.060 1.00 0.00 78 GLU A CA 4
ATOM 6232 C C . GLU A 1 78 ? -22.991 -0.470 3.258 1.00 0.00 78 GLU A C 4
ATOM 6233 O O . GLU A 1 78 ? -22.951 0.297 2.294 1.00 0.00 78 GLU A O 4
ATOM 6245 N N . GLY A 1 79 ? -23.129 -0.048 4.508 1.00 0.00 79 GLY A N 4
ATOM 6246 C CA . GLY A 1 79 ? -23.101 1.367 4.824 1.00 0.00 79 GLY A CA 4
ATOM 6247 C C . GLY A 1 79 ? -21.679 1.882 4.881 1.00 0.00 79 GLY A C 4
ATOM 6248 O O . GLY A 1 79 ? -21.254 2.470 5.877 1.00 0.00 79 GLY A O 4
ATOM 6252 N N . HIS A 1 80 ? -20.943 1.638 3.810 1.00 0.00 80 HIS A N 4
ATOM 6253 C CA . HIS A 1 80 ? -19.530 1.982 3.730 1.00 0.00 80 HIS A CA 4
ATOM 6254 C C . HIS A 1 80 ? -19.348 3.420 3.239 1.00 0.00 80 HIS A C 4
ATOM 6255 O O . HIS A 1 80 ? -20.296 4.030 2.739 1.00 0.00 80 HIS A O 4
ATOM 6269 N N . PRO A 1 81 ? -18.134 3.988 3.397 1.00 0.00 81 PRO A N 4
ATOM 6270 C CA . PRO A 1 81 ? -17.812 5.340 2.914 1.00 0.00 81 PRO A CA 4
ATOM 6271 C C . PRO A 1 81 ? -18.176 5.548 1.444 1.00 0.00 81 PRO A C 4
ATOM 6272 O O . PRO A 1 81 ? -18.074 4.632 0.625 1.00 0.00 81 PRO A O 4
ATOM 6283 N N . HIS A 1 82 ? -18.604 6.761 1.124 1.00 0.00 82 HIS A N 4
ATOM 6284 C CA . HIS A 1 82 ? -19.020 7.107 -0.229 1.00 0.00 82 HIS A CA 4
ATOM 6285 C C . HIS A 1 82 ? -17.839 7.620 -1.049 1.00 0.00 82 HIS A C 4
ATOM 6286 O O . HIS A 1 82 ? -16.714 7.703 -0.549 1.00 0.00 82 HIS A O 4
ATOM 6300 N N . GLY A 1 83 ? -18.095 7.950 -2.310 1.00 0.00 83 GLY A N 4
ATOM 6301 C CA . GLY A 1 83 ? -17.039 8.422 -3.184 1.00 0.00 83 GLY A CA 4
ATOM 6302 C C . GLY A 1 83 ? -16.848 9.924 -3.105 1.00 0.00 83 GLY A C 4
ATOM 6303 O O . GLY A 1 83 ? -17.095 10.534 -2.062 1.00 0.00 83 GLY A O 4
ATOM 6307 N N . TRP A 1 84 ? -16.415 10.520 -4.205 1.00 0.00 84 TRP A N 4
ATOM 6308 C CA . TRP A 1 84 ? -16.171 11.958 -4.255 1.00 0.00 84 TRP A CA 4
ATOM 6309 C C . TRP A 1 84 ? -16.471 12.491 -5.656 1.00 0.00 84 TRP A C 4
ATOM 6310 O O . TRP A 1 84 ? -16.158 11.836 -6.650 1.00 0.00 84 TRP A O 4
ATOM 6331 N N . PRO A 1 85 ? -17.069 13.691 -5.753 1.00 0.00 85 PRO A N 4
ATOM 6332 C CA . PRO A 1 85 ? -17.392 14.314 -7.040 1.00 0.00 85 PRO A CA 4
ATOM 6333 C C . PRO A 1 85 ? -16.148 14.705 -7.832 1.00 0.00 85 PRO A C 4
ATOM 6334 O O . PRO A 1 85 ? -15.421 15.624 -7.453 1.00 0.00 85 PRO A O 4
ATOM 6345 N N . GLY A 1 86 ? -15.908 14.000 -8.926 1.00 0.00 86 GLY A N 4
ATOM 6346 C CA . GLY A 1 86 ? -14.757 14.290 -9.749 1.00 0.00 86 GLY A CA 4
ATOM 6347 C C . GLY A 1 86 ? -14.823 13.623 -11.105 1.00 0.00 86 GLY A C 4
ATOM 6348 O O . GLY A 1 86 ? -14.659 14.288 -12.130 1.00 0.00 86 GLY A O 4
ATOM 6352 N N . PHE A 1 87 ? -15.073 12.313 -11.108 1.00 0.00 87 PHE A N 4
ATOM 6353 C CA . PHE A 1 87 ? -15.071 11.515 -12.339 1.00 0.00 87 PHE A CA 4
ATOM 6354 C C . PHE A 1 87 ? -13.730 11.653 -13.054 1.00 0.00 87 PHE A C 4
ATOM 6355 O O . PHE A 1 87 ? -13.659 11.712 -14.282 1.00 0.00 87 PHE A O 4
ATOM 6372 N N . ARG A 1 88 ? -12.665 11.671 -12.265 1.00 0.00 88 ARG A N 4
ATOM 6373 C CA . ARG A 1 88 ? -11.322 11.901 -12.777 1.00 0.00 88 ARG A CA 4
ATOM 6374 C C . ARG A 1 88 ? -10.605 10.583 -13.052 1.00 0.00 88 ARG A C 4
ATOM 6375 O O . ARG A 1 88 ? -9.376 10.528 -13.062 1.00 0.00 88 ARG A O 4
ATOM 6396 N N . ARG A 1 89 ? -11.367 9.524 -13.281 1.00 0.00 89 ARG A N 4
ATOM 6397 C CA . ARG A 1 89 ? -10.776 8.228 -13.571 1.00 0.00 89 ARG A CA 4
ATOM 6398 C C . ARG A 1 89 ? -11.474 7.557 -14.754 1.00 0.00 89 ARG A C 4
ATOM 6399 O O . ARG A 1 89 ? -11.968 6.432 -14.651 1.00 0.00 89 ARG A O 4
ATOM 6420 N N . ARG A 1 90 ? -11.529 8.255 -15.879 1.00 0.00 90 ARG A N 4
ATOM 6421 C CA . ARG A 1 90 ? -11.969 7.634 -17.118 1.00 0.00 90 ARG A CA 4
ATOM 6422 C C . ARG A 1 90 ? -10.812 6.881 -17.745 1.00 0.00 90 ARG A C 4
ATOM 6423 O O . ARG A 1 90 ? -9.958 7.464 -18.410 1.00 0.00 90 ARG A O 4
ATOM 6444 N N . HIS A 1 91 ? -10.767 5.588 -17.488 1.00 0.00 91 HIS A N 4
ATOM 6445 C CA . HIS A 1 91 ? -9.721 4.740 -18.021 1.00 0.00 91 HIS A CA 4
ATOM 6446 C C . HIS A 1 91 ? -10.311 3.387 -18.386 1.00 0.00 91 HIS A C 4
ATOM 6447 O O . HIS A 1 91 ? -10.536 2.534 -17.528 1.00 0.00 91 HIS A O 4
ATOM 6461 N N . ARG A 1 92 ? -10.581 3.210 -19.666 1.00 0.00 92 ARG A N 4
ATOM 6462 C CA . ARG A 1 92 ? -11.252 2.015 -20.148 1.00 0.00 92 ARG A CA 4
ATOM 6463 C C . ARG A 1 92 ? -10.244 1.000 -20.671 1.00 0.00 92 ARG A C 4
ATOM 6464 O O . ARG A 1 92 ? -10.603 0.030 -21.336 1.00 0.00 92 ARG A O 4
ATOM 6485 N N . PHE A 1 93 ? -8.982 1.229 -20.355 1.00 0.00 93 PHE A N 4
ATOM 6486 C CA . PHE A 1 93 ? -7.918 0.333 -20.768 1.00 0.00 93 PHE A CA 4
ATOM 6487 C C . PHE A 1 93 ? -7.502 -0.533 -19.592 1.00 0.00 93 PHE A C 4
ATOM 6488 O O . PHE A 1 93 ? -7.615 -0.113 -18.441 1.00 0.00 93 PHE A O 4
ATOM 6505 N N . GLY A 1 94 ? -7.039 -1.737 -19.869 1.00 0.00 94 GLY A N 4
ATOM 6506 C CA . GLY A 1 94 ? -6.637 -2.622 -18.801 1.00 0.00 94 GLY A CA 4
ATOM 6507 C C . GLY A 1 94 ? -6.012 -3.894 -19.319 1.00 0.00 94 GLY A C 4
ATOM 6508 O O . GLY A 1 94 ? -5.463 -3.908 -20.421 1.00 0.00 94 GLY A O 4
ATOM 6512 N N . LYS A 1 95 ? -6.114 -4.959 -18.523 1.00 0.00 95 LYS A N 4
ATOM 6513 C CA . LYS A 1 95 ? -5.528 -6.262 -18.849 1.00 0.00 95 LYS A CA 4
ATOM 6514 C C . LYS A 1 95 ? -4.003 -6.212 -18.846 1.00 0.00 95 LYS A C 4
ATOM 6515 O O . LYS A 1 95 ? -3.394 -5.148 -18.736 1.00 0.00 95 LYS A O 4
ATOM 6534 N N . ARG A 1 96 ? -3.402 -7.388 -18.948 1.00 0.00 96 ARG A N 4
ATOM 6535 C CA . ARG A 1 96 ? -1.964 -7.530 -19.113 1.00 0.00 96 ARG A CA 4
ATOM 6536 C C . ARG A 1 96 ? -1.676 -8.815 -19.872 1.00 0.00 96 ARG A C 4
ATOM 6537 O O . ARG A 1 96 ? -1.332 -8.788 -21.054 1.00 0.00 96 ARG A O 4
ATOM 6558 N N . ALA A 1 97 ? -1.854 -9.936 -19.185 1.00 0.00 97 ALA A N 4
ATOM 6559 C CA . ALA A 1 97 ? -1.716 -11.250 -19.795 1.00 0.00 97 ALA A CA 4
ATOM 6560 C C . ALA A 1 97 ? -2.222 -12.326 -18.848 1.00 0.00 97 ALA A C 4
ATOM 6561 O O . ALA A 1 97 ? -3.181 -13.030 -19.158 1.00 0.00 97 ALA A O 4
ATOM 6568 N N . LEU A 1 98 ? -1.583 -12.426 -17.683 1.00 0.00 98 LEU A N 4
ATOM 6569 C CA . LEU A 1 98 ? -1.927 -13.441 -16.689 1.00 0.00 98 LEU A CA 4
ATOM 6570 C C . LEU A 1 98 ? -1.840 -14.832 -17.305 1.00 0.00 98 LEU A C 4
ATOM 6571 O O . LEU A 1 98 ? -2.740 -15.657 -17.141 1.00 0.00 98 LEU A O 4
ATOM 6587 N N . GLU A 1 99 ? -0.747 -15.082 -18.014 1.00 0.00 99 GLU A N 4
ATOM 6588 C CA . GLU A 1 99 ? -0.537 -16.355 -18.685 1.00 0.00 99 GLU A CA 4
ATOM 6589 C C . GLU A 1 99 ? -0.203 -17.445 -17.674 1.00 0.00 99 GLU A C 4
ATOM 6590 O O . GLU A 1 99 ? 0.897 -17.474 -17.123 1.00 0.00 99 GLU A O 4
ATOM 6602 N N . HIS A 1 100 ? -1.153 -18.326 -17.418 1.00 0.00 100 HIS A N 4
ATOM 6603 C CA . HIS A 1 100 ? -0.918 -19.447 -16.524 1.00 0.00 100 HIS A CA 4
ATOM 6604 C C . HIS A 1 100 ? -0.350 -20.617 -17.309 1.00 0.00 100 HIS A C 4
ATOM 6605 O O . HIS A 1 100 ? -1.060 -21.269 -18.076 1.00 0.00 100 HIS A O 4
ATOM 6619 N N . HIS A 1 101 ? 0.937 -20.859 -17.141 1.00 0.00 101 HIS A N 4
ATOM 6620 C CA . HIS A 1 101 ? 1.613 -21.913 -17.880 1.00 0.00 101 HIS A CA 4
ATOM 6621 C C . HIS A 1 101 ? 1.549 -23.236 -17.126 1.00 0.00 101 HIS A C 4
ATOM 6622 O O . HIS A 1 101 ? 1.770 -23.289 -15.917 1.00 0.00 101 HIS A O 4
ATOM 6636 N N . HIS A 1 102 ? 1.216 -24.296 -17.842 1.00 0.00 102 HIS A N 4
ATOM 6637 C CA . HIS A 1 102 ? 1.239 -25.636 -17.281 1.00 0.00 102 HIS A CA 4
ATOM 6638 C C . HIS A 1 102 ? 2.198 -26.494 -18.088 1.00 0.00 102 HIS A C 4
ATOM 6639 O O . HIS A 1 102 ? 1.822 -27.089 -19.099 1.00 0.00 102 HIS A O 4
ATOM 6653 N N . HIS A 1 103 ? 3.450 -26.516 -17.660 1.00 0.00 103 HIS A N 4
ATOM 6654 C CA . HIS A 1 103 ? 4.498 -27.206 -18.394 1.00 0.00 103 HIS A CA 4
ATOM 6655 C C . HIS A 1 103 ? 4.445 -28.714 -18.152 1.00 0.00 103 HIS A C 4
ATOM 6656 O O . HIS A 1 103 ? 4.409 -29.498 -19.104 1.00 0.00 103 HIS A O 4
ATOM 6670 N N . HIS A 1 104 ? 4.427 -29.105 -16.876 1.00 0.00 104 HIS A N 4
ATOM 6671 C CA . HIS A 1 104 ? 4.409 -30.515 -16.479 1.00 0.00 104 HIS A CA 4
ATOM 6672 C C . HIS A 1 104 ? 5.652 -31.252 -16.978 1.00 0.00 104 HIS A C 4
ATOM 6673 O O . HIS A 1 104 ? 6.537 -30.662 -17.607 1.00 0.00 104 HIS A O 4
ATOM 6687 N N . HIS A 1 105 ? 5.720 -32.539 -16.686 1.00 0.00 105 HIS A N 4
ATOM 6688 C CA . HIS A 1 105 ? 6.829 -33.366 -17.125 1.00 0.00 105 HIS A CA 4
ATOM 6689 C C . HIS A 1 105 ? 6.300 -34.722 -17.569 1.00 0.00 105 HIS A C 4
ATOM 6690 O O . HIS A 1 105 ? 5.979 -35.553 -16.698 1.00 0.00 105 HIS A O 4
ATOM 6705 N N . MET A 1 1 ? -4.862 -10.316 -4.280 1.00 0.00 1 MET A N 5
ATOM 6706 C CA . MET A 1 1 ? -4.842 -9.105 -5.133 1.00 0.00 1 MET A CA 5
ATOM 6707 C C . MET A 1 1 ? -3.819 -8.114 -4.603 1.00 0.00 1 MET A C 5
ATOM 6708 O O . MET A 1 1 ? -3.733 -7.895 -3.400 1.00 0.00 1 MET A O 5
ATOM 6724 N N . LYS A 1 2 ? -3.046 -7.526 -5.500 1.00 0.00 2 LYS A N 5
ATOM 6725 C CA . LYS A 1 2 ? -1.988 -6.605 -5.111 1.00 0.00 2 LYS A CA 5
ATOM 6726 C C . LYS A 1 2 ? -2.547 -5.226 -4.814 1.00 0.00 2 LYS A C 5
ATOM 6727 O O . LYS A 1 2 ? -3.608 -4.851 -5.311 1.00 0.00 2 LYS A O 5
ATOM 6746 N N . LEU A 1 3 ? -1.818 -4.477 -4.005 1.00 0.00 3 LEU A N 5
ATOM 6747 C CA . LEU A 1 3 ? -2.125 -3.081 -3.757 1.00 0.00 3 LEU A CA 5
ATOM 6748 C C . LEU A 1 3 ? -1.944 -2.280 -5.047 1.00 0.00 3 LEU A C 5
ATOM 6749 O O . LEU A 1 3 ? -2.634 -1.290 -5.288 1.00 0.00 3 LEU A O 5
ATOM 6765 N N . SER A 1 4 ? -1.024 -2.740 -5.883 1.00 0.00 4 SER A N 5
ATOM 6766 C CA . SER A 1 4 ? -0.751 -2.106 -7.162 1.00 0.00 4 SER A CA 5
ATOM 6767 C C . SER A 1 4 ? -1.809 -2.464 -8.215 1.00 0.00 4 SER A C 5
ATOM 6768 O O . SER A 1 4 ? -1.897 -1.821 -9.263 1.00 0.00 4 SER A O 5
ATOM 6776 N N . GLU A 1 5 ? -2.614 -3.491 -7.934 1.00 0.00 5 GLU A N 5
ATOM 6777 C CA . GLU A 1 5 ? -3.667 -3.914 -8.857 1.00 0.00 5 GLU A CA 5
ATOM 6778 C C . GLU A 1 5 ? -4.930 -3.086 -8.647 1.00 0.00 5 GLU A C 5
ATOM 6779 O O . GLU A 1 5 ? -5.912 -3.217 -9.383 1.00 0.00 5 GLU A O 5
ATOM 6791 N N . LEU A 1 6 ? -4.896 -2.236 -7.633 1.00 0.00 6 LEU A N 5
ATOM 6792 C CA . LEU A 1 6 ? -6.003 -1.335 -7.350 1.00 0.00 6 LEU A CA 5
ATOM 6793 C C . LEU A 1 6 ? -6.008 -0.165 -8.322 1.00 0.00 6 LEU A C 5
ATOM 6794 O O . LEU A 1 6 ? -5.053 0.035 -9.072 1.00 0.00 6 LEU A O 5
ATOM 6810 N N . LYS A 1 7 ? -7.094 0.592 -8.321 1.00 0.00 7 LYS A N 5
ATOM 6811 C CA . LYS A 1 7 ? -7.198 1.775 -9.165 1.00 0.00 7 LYS A CA 5
ATOM 6812 C C . LYS A 1 7 ? -7.112 3.025 -8.300 1.00 0.00 7 LYS A C 5
ATOM 6813 O O . LYS A 1 7 ? -7.233 2.947 -7.076 1.00 0.00 7 LYS A O 5
ATOM 6832 N N . ALA A 1 8 ? -6.907 4.175 -8.930 1.00 0.00 8 ALA A N 5
ATOM 6833 C CA . ALA A 1 8 ? -6.840 5.436 -8.207 1.00 0.00 8 ALA A CA 5
ATOM 6834 C C . ALA A 1 8 ? -8.220 5.822 -7.692 1.00 0.00 8 ALA A C 5
ATOM 6835 O O . ALA A 1 8 ? -9.009 6.456 -8.395 1.00 0.00 8 ALA A O 5
ATOM 6842 N N . GLY A 1 9 ? -8.504 5.420 -6.465 1.00 0.00 9 GLY A N 5
ATOM 6843 C CA . GLY A 1 9 ? -9.813 5.631 -5.889 1.00 0.00 9 GLY A CA 5
ATOM 6844 C C . GLY A 1 9 ? -10.328 4.383 -5.206 1.00 0.00 9 GLY A C 5
ATOM 6845 O O . GLY A 1 9 ? -11.333 4.423 -4.493 1.00 0.00 9 GLY A O 5
ATOM 6849 N N . ASP A 1 10 ? -9.632 3.271 -5.422 1.00 0.00 10 ASP A N 5
ATOM 6850 C CA . ASP A 1 10 ? -10.010 1.994 -4.825 1.00 0.00 10 ASP A CA 5
ATOM 6851 C C . ASP A 1 10 ? -9.752 1.990 -3.330 1.00 0.00 10 ASP A C 5
ATOM 6852 O O . ASP A 1 10 ? -8.695 2.425 -2.868 1.00 0.00 10 ASP A O 5
ATOM 6861 N N . ARG A 1 11 ? -10.724 1.494 -2.582 1.00 0.00 11 ARG A N 5
ATOM 6862 C CA . ARG A 1 11 ? -10.588 1.365 -1.142 1.00 0.00 11 ARG A CA 5
ATOM 6863 C C . ARG A 1 11 ? -10.397 -0.105 -0.786 1.00 0.00 11 ARG A C 5
ATOM 6864 O O . ARG A 1 11 ? -11.190 -0.955 -1.192 1.00 0.00 11 ARG A O 5
ATOM 6885 N N . ALA A 1 12 ? -9.352 -0.408 -0.033 1.00 0.00 12 ALA A N 5
ATOM 6886 C CA . ALA A 1 12 ? -9.029 -1.787 0.289 1.00 0.00 12 ALA A CA 5
ATOM 6887 C C . ALA A 1 12 ? -8.466 -1.907 1.699 1.00 0.00 12 ALA A C 5
ATOM 6888 O O . ALA A 1 12 ? -8.240 -0.908 2.379 1.00 0.00 12 ALA A O 5
ATOM 6895 N N . GLU A 1 13 ? -8.258 -3.139 2.127 1.00 0.00 13 GLU A N 5
ATOM 6896 C CA . GLU A 1 13 ? -7.632 -3.422 3.406 1.00 0.00 13 GLU A CA 5
ATOM 6897 C C . GLU A 1 13 ? -6.437 -4.341 3.184 1.00 0.00 13 GLU A C 5
ATOM 6898 O O . GLU A 1 13 ? -6.521 -5.292 2.405 1.00 0.00 13 GLU A O 5
ATOM 6910 N N . VAL A 1 14 ? -5.324 -4.041 3.840 1.00 0.00 14 VAL A N 5
ATOM 6911 C CA . VAL A 1 14 ? -4.107 -4.829 3.681 1.00 0.00 14 VAL A CA 5
ATOM 6912 C C . VAL A 1 14 ? -4.244 -6.184 4.363 1.00 0.00 14 VAL A C 5
ATOM 6913 O O . VAL A 1 14 ? -4.267 -6.270 5.592 1.00 0.00 14 VAL A O 5
ATOM 6926 N N . THR A 1 15 ? -4.330 -7.238 3.562 1.00 0.00 15 THR A N 5
ATOM 6927 C CA . THR A 1 15 ? -4.456 -8.580 4.091 1.00 0.00 15 THR A CA 5
ATOM 6928 C C . THR A 1 15 ? -3.086 -9.185 4.376 1.00 0.00 15 THR A C 5
ATOM 6929 O O . THR A 1 15 ? -2.941 -10.001 5.287 1.00 0.00 15 THR A O 5
ATOM 6940 N N . SER A 1 16 ? -2.081 -8.782 3.599 1.00 0.00 16 SER A N 5
ATOM 6941 C CA . SER A 1 16 ? -0.703 -9.224 3.818 1.00 0.00 16 SER A CA 5
ATOM 6942 C C . SER A 1 16 ? 0.288 -8.294 3.121 1.00 0.00 16 SER A C 5
ATOM 6943 O O . SER A 1 16 ? -0.028 -7.699 2.095 1.00 0.00 16 SER A O 5
ATOM 6951 N N . VAL A 1 17 ? 1.480 -8.166 3.694 1.00 0.00 17 VAL A N 5
ATOM 6952 C CA . VAL A 1 17 ? 2.550 -7.383 3.094 1.00 0.00 17 VAL A CA 5
ATOM 6953 C C . VAL A 1 17 ? 3.768 -8.264 2.826 1.00 0.00 17 VAL A C 5
ATOM 6954 O O . VAL A 1 17 ? 4.434 -8.719 3.754 1.00 0.00 17 VAL A O 5
ATOM 6967 N N . ALA A 1 18 ? 4.041 -8.523 1.555 1.00 0.00 18 ALA A N 5
ATOM 6968 C CA . ALA A 1 18 ? 5.149 -9.395 1.182 1.00 0.00 18 ALA A CA 5
ATOM 6969 C C . ALA A 1 18 ? 6.318 -8.593 0.621 1.00 0.00 18 ALA A C 5
ATOM 6970 O O . ALA A 1 18 ? 6.367 -8.285 -0.572 1.00 0.00 18 ALA A O 5
ATOM 6977 N N . ALA A 1 19 ? 7.254 -8.257 1.486 1.00 0.00 19 ALA A N 5
ATOM 6978 C CA . ALA A 1 19 ? 8.419 -7.477 1.100 1.00 0.00 19 ALA A CA 5
ATOM 6979 C C . ALA A 1 19 ? 9.564 -7.777 2.046 1.00 0.00 19 ALA A C 5
ATOM 6980 O O . ALA A 1 19 ? 9.392 -8.548 2.994 1.00 0.00 19 ALA A O 5
ATOM 6987 N N . GLU A 1 20 ? 10.728 -7.188 1.785 1.00 0.00 20 GLU A N 5
ATOM 6988 C CA . GLU A 1 20 ? 11.873 -7.346 2.671 1.00 0.00 20 GLU A CA 5
ATOM 6989 C C . GLU A 1 20 ? 11.487 -6.974 4.097 1.00 0.00 20 GLU A C 5
ATOM 6990 O O . GLU A 1 20 ? 10.711 -6.044 4.311 1.00 0.00 20 GLU A O 5
ATOM 7002 N N . PRO A 1 21 ? 12.038 -7.690 5.086 1.00 0.00 21 PRO A N 5
ATOM 7003 C CA . PRO A 1 21 ? 11.687 -7.507 6.498 1.00 0.00 21 PRO A CA 5
ATOM 7004 C C . PRO A 1 21 ? 11.824 -6.056 6.951 1.00 0.00 21 PRO A C 5
ATOM 7005 O O . PRO A 1 21 ? 11.029 -5.579 7.763 1.00 0.00 21 PRO A O 5
ATOM 7016 N N . ALA A 1 22 ? 12.818 -5.362 6.408 1.00 0.00 22 ALA A N 5
ATOM 7017 C CA . ALA A 1 22 ? 13.039 -3.956 6.721 1.00 0.00 22 ALA A CA 5
ATOM 7018 C C . ALA A 1 22 ? 11.928 -3.083 6.147 1.00 0.00 22 ALA A C 5
ATOM 7019 O O . ALA A 1 22 ? 11.327 -2.278 6.858 1.00 0.00 22 ALA A O 5
ATOM 7026 N N . VAL A 1 23 ? 11.636 -3.277 4.865 1.00 0.00 23 VAL A N 5
ATOM 7027 C CA . VAL A 1 23 ? 10.630 -2.483 4.168 1.00 0.00 23 VAL A CA 5
ATOM 7028 C C . VAL A 1 23 ? 9.259 -2.747 4.771 1.00 0.00 23 VAL A C 5
ATOM 7029 O O . VAL A 1 23 ? 8.487 -1.825 5.034 1.00 0.00 23 VAL A O 5
ATOM 7042 N N . ARG A 1 24 ? 8.994 -4.024 5.017 1.00 0.00 24 ARG A N 5
ATOM 7043 C CA . ARG A 1 24 ? 7.765 -4.469 5.657 1.00 0.00 24 ARG A CA 5
ATOM 7044 C C . ARG A 1 24 ? 7.563 -3.738 6.984 1.00 0.00 24 ARG A C 5
ATOM 7045 O O . ARG A 1 24 ? 6.457 -3.308 7.305 1.00 0.00 24 ARG A O 5
ATOM 7066 N N . ARG A 1 25 ? 8.645 -3.583 7.740 1.00 0.00 25 ARG A N 5
ATOM 7067 C CA . ARG A 1 25 ? 8.580 -2.920 9.031 1.00 0.00 25 ARG A CA 5
ATOM 7068 C C . ARG A 1 25 ? 8.376 -1.425 8.856 1.00 0.00 25 ARG A C 5
ATOM 7069 O O . ARG A 1 25 ? 7.545 -0.828 9.525 1.00 0.00 25 ARG A O 5
ATOM 7090 N N . ARG A 1 26 ? 9.140 -0.832 7.951 1.00 0.00 26 ARG A N 5
ATOM 7091 C CA . ARG A 1 26 ? 9.079 0.607 7.715 1.00 0.00 26 ARG A CA 5
ATOM 7092 C C . ARG A 1 26 ? 7.677 1.034 7.299 1.00 0.00 26 ARG A C 5
ATOM 7093 O O . ARG A 1 26 ? 7.237 2.139 7.615 1.00 0.00 26 ARG A O 5
ATOM 7114 N N . LEU A 1 27 ? 6.978 0.154 6.598 1.00 0.00 27 LEU A N 5
ATOM 7115 C CA . LEU A 1 27 ? 5.592 0.400 6.242 1.00 0.00 27 LEU A CA 5
ATOM 7116 C C . LEU A 1 27 ? 4.720 0.361 7.489 1.00 0.00 27 LEU A C 5
ATOM 7117 O O . LEU A 1 27 ? 3.896 1.254 7.715 1.00 0.00 27 LEU A O 5
ATOM 7133 N N . MET A 1 28 ? 4.933 -0.656 8.320 1.00 0.00 28 MET A N 5
ATOM 7134 C CA . MET A 1 28 ? 4.156 -0.816 9.545 1.00 0.00 28 MET A CA 5
ATOM 7135 C C . MET A 1 28 ? 4.439 0.319 10.521 1.00 0.00 28 MET A C 5
ATOM 7136 O O . MET A 1 28 ? 3.526 0.822 11.175 1.00 0.00 28 MET A O 5
ATOM 7150 N N . ASP A 1 29 ? 5.701 0.722 10.599 1.00 0.00 29 ASP A N 5
ATOM 7151 C CA . ASP A 1 29 ? 6.118 1.809 11.482 1.00 0.00 29 ASP A CA 5
ATOM 7152 C C . ASP A 1 29 ? 5.465 3.127 11.085 1.00 0.00 29 ASP A C 5
ATOM 7153 O O . ASP A 1 29 ? 5.279 4.011 11.923 1.00 0.00 29 ASP A O 5
ATOM 7162 N N . LEU A 1 30 ? 5.128 3.273 9.809 1.00 0.00 30 LEU A N 5
ATOM 7163 C CA . LEU A 1 30 ? 4.395 4.444 9.364 1.00 0.00 30 LEU A CA 5
ATOM 7164 C C . LEU A 1 30 ? 2.931 4.317 9.758 1.00 0.00 30 LEU A C 5
ATOM 7165 O O . LEU A 1 30 ? 2.333 5.257 10.282 1.00 0.00 30 LEU A O 5
ATOM 7181 N N . GLY A 1 31 ? 2.370 3.139 9.523 1.00 0.00 31 GLY A N 5
ATOM 7182 C CA . GLY A 1 31 ? 0.969 2.907 9.822 1.00 0.00 31 GLY A CA 5
ATOM 7183 C C . GLY A 1 31 ? 0.353 1.853 8.924 1.00 0.00 31 GLY A C 5
ATOM 7184 O O . GLY A 1 31 ? -0.830 1.538 9.045 1.00 0.00 31 GLY A O 5
ATOM 7188 N N . LEU A 1 32 ? 1.152 1.306 8.018 1.00 0.00 32 LEU A N 5
ATOM 7189 C CA . LEU A 1 32 ? 0.680 0.258 7.126 1.00 0.00 32 LEU A CA 5
ATOM 7190 C C . LEU A 1 32 ? 0.938 -1.099 7.764 1.00 0.00 32 LEU A C 5
ATOM 7191 O O . LEU A 1 32 ? 1.965 -1.730 7.523 1.00 0.00 32 LEU A O 5
ATOM 7207 N N . VAL A 1 33 ? 0.024 -1.514 8.620 1.00 0.00 33 VAL A N 5
ATOM 7208 C CA . VAL A 1 33 ? 0.111 -2.821 9.244 1.00 0.00 33 VAL A CA 5
ATOM 7209 C C . VAL A 1 33 ? -0.938 -3.744 8.647 1.00 0.00 33 VAL A C 5
ATOM 7210 O O . VAL A 1 33 ? -1.787 -3.303 7.870 1.00 0.00 33 VAL A O 5
ATOM 7223 N N . ARG A 1 34 ? -0.886 -5.016 8.999 1.00 0.00 34 ARG A N 5
ATOM 7224 C CA . ARG A 1 34 ? -1.862 -5.965 8.499 1.00 0.00 34 ARG A CA 5
ATOM 7225 C C . ARG A 1 34 ? -3.215 -5.694 9.143 1.00 0.00 34 ARG A C 5
ATOM 7226 O O . ARG A 1 34 ? -3.340 -5.705 10.369 1.00 0.00 34 ARG A O 5
ATOM 7247 N N . GLY A 1 35 ? -4.213 -5.426 8.314 1.00 0.00 35 GLY A N 5
ATOM 7248 C CA . GLY A 1 35 ? -5.527 -5.082 8.819 1.00 0.00 35 GLY A CA 5
ATOM 7249 C C . GLY A 1 35 ? -5.835 -3.604 8.667 1.00 0.00 35 GLY A C 5
ATOM 7250 O O . GLY A 1 35 ? -6.939 -3.161 8.974 1.00 0.00 35 GLY A O 5
ATOM 7254 N N . ALA A 1 36 ? -4.855 -2.835 8.202 1.00 0.00 36 ALA A N 5
ATOM 7255 C CA . ALA A 1 36 ? -5.044 -1.407 7.983 1.00 0.00 36 ALA A CA 5
ATOM 7256 C C . ALA A 1 36 ? -5.872 -1.161 6.724 1.00 0.00 36 ALA A C 5
ATOM 7257 O O . ALA A 1 36 ? -5.602 -1.743 5.671 1.00 0.00 36 ALA A O 5
ATOM 7264 N N . LYS A 1 37 ? -6.879 -0.305 6.840 1.00 0.00 37 LYS A N 5
ATOM 7265 C CA . LYS A 1 37 ? -7.735 0.031 5.705 1.00 0.00 37 LYS A CA 5
ATOM 7266 C C . LYS A 1 37 ? -7.196 1.269 5.001 1.00 0.00 37 LYS A C 5
ATOM 7267 O O . LYS A 1 37 ? -6.935 2.289 5.644 1.00 0.00 37 LYS A O 5
ATOM 7286 N N . LEU A 1 38 ? -7.046 1.196 3.690 1.00 0.00 38 LEU A N 5
ATOM 7287 C CA . LEU A 1 38 ? -6.451 2.286 2.937 1.00 0.00 38 LEU A CA 5
ATOM 7288 C C . LEU A 1 38 ? -7.219 2.555 1.649 1.00 0.00 38 LEU A C 5
ATOM 7289 O O . LEU A 1 38 ? -8.026 1.738 1.209 1.00 0.00 38 LEU A O 5
ATOM 7305 N N . LYS A 1 39 ? -6.960 3.707 1.049 1.00 0.00 39 LYS A N 5
ATOM 7306 C CA . LYS A 1 39 ? -7.537 4.041 -0.240 1.00 0.00 39 LYS A CA 5
ATOM 7307 C C . LYS A 1 39 ? -6.446 4.558 -1.166 1.00 0.00 39 LYS A C 5
ATOM 7308 O O . LYS A 1 39 ? -5.631 5.394 -0.766 1.00 0.00 39 LYS A O 5
ATOM 7327 N N . VAL A 1 40 ? -6.423 4.057 -2.388 1.00 0.00 40 VAL A N 5
ATOM 7328 C CA . VAL A 1 40 ? -5.463 4.515 -3.377 1.00 0.00 40 VAL A CA 5
ATOM 7329 C C . VAL A 1 40 ? -5.847 5.904 -3.866 1.00 0.00 40 VAL A C 5
ATOM 7330 O O . VAL A 1 40 ? -7.010 6.160 -4.172 1.00 0.00 40 VAL A O 5
ATOM 7343 N N . LEU A 1 41 ? -4.876 6.802 -3.914 1.00 0.00 41 LEU A N 5
ATOM 7344 C CA . LEU A 1 41 ? -5.133 8.173 -4.321 1.00 0.00 41 LEU A CA 5
ATOM 7345 C C . LEU A 1 41 ? -4.848 8.357 -5.804 1.00 0.00 41 LEU A C 5
ATOM 7346 O O . LEU A 1 41 ? -5.724 8.768 -6.565 1.00 0.00 41 LEU A O 5
ATOM 7362 N N . ARG A 1 42 ? -3.632 8.028 -6.224 1.00 0.00 42 ARG A N 5
ATOM 7363 C CA . ARG A 1 42 ? -3.225 8.251 -7.603 1.00 0.00 42 ARG A CA 5
ATOM 7364 C C . ARG A 1 42 ? -2.060 7.346 -7.984 1.00 0.00 42 ARG A C 5
ATOM 7365 O O . ARG A 1 42 ? -1.307 6.884 -7.124 1.00 0.00 42 ARG A O 5
ATOM 7386 N N . PHE A 1 43 ? -1.928 7.110 -9.278 1.00 0.00 43 PHE A N 5
ATOM 7387 C CA . PHE A 1 43 ? -0.808 6.363 -9.831 1.00 0.00 43 PHE A CA 5
ATOM 7388 C C . PHE A 1 43 ? -0.008 7.271 -10.744 1.00 0.00 43 PHE A C 5
ATOM 7389 O O . PHE A 1 43 ? -0.583 8.057 -11.496 1.00 0.00 43 PHE A O 5
ATOM 7406 N N . ALA A 1 44 ? 1.309 7.178 -10.670 1.00 0.00 44 ALA A N 5
ATOM 7407 C CA . ALA A 1 44 ? 2.170 7.939 -11.560 1.00 0.00 44 ALA A CA 5
ATOM 7408 C C . ALA A 1 44 ? 2.037 7.423 -12.994 1.00 0.00 44 ALA A C 5
ATOM 7409 O O . ALA A 1 44 ? 1.519 6.326 -13.209 1.00 0.00 44 ALA A O 5
ATOM 7416 N N . PRO A 1 45 ? 2.515 8.196 -13.993 1.00 0.00 45 PRO A N 5
ATOM 7417 C CA . PRO A 1 45 ? 2.415 7.831 -15.425 1.00 0.00 45 PRO A CA 5
ATOM 7418 C C . PRO A 1 45 ? 3.136 6.525 -15.793 1.00 0.00 45 PRO A C 5
ATOM 7419 O O . PRO A 1 45 ? 3.215 6.163 -16.966 1.00 0.00 45 PRO A O 5
ATOM 7430 N N . LEU A 1 46 ? 3.643 5.816 -14.795 1.00 0.00 46 LEU A N 5
ATOM 7431 C CA . LEU A 1 46 ? 4.347 4.560 -15.019 1.00 0.00 46 LEU A CA 5
ATOM 7432 C C . LEU A 1 46 ? 3.830 3.490 -14.064 1.00 0.00 46 LEU A C 5
ATOM 7433 O O . LEU A 1 46 ? 4.428 2.422 -13.938 1.00 0.00 46 LEU A O 5
ATOM 7449 N N . GLY A 1 47 ? 2.715 3.780 -13.395 1.00 0.00 47 GLY A N 5
ATOM 7450 C CA . GLY A 1 47 ? 2.196 2.874 -12.382 1.00 0.00 47 GLY A CA 5
ATOM 7451 C C . GLY A 1 47 ? 3.126 2.809 -11.188 1.00 0.00 47 GLY A C 5
ATOM 7452 O O . GLY A 1 47 ? 3.082 1.873 -10.392 1.00 0.00 47 GLY A O 5
ATOM 7456 N N . ASP A 1 48 ? 3.967 3.831 -11.083 1.00 0.00 48 ASP A N 5
ATOM 7457 C CA . ASP A 1 48 ? 5.018 3.903 -10.078 1.00 0.00 48 ASP A CA 5
ATOM 7458 C C . ASP A 1 48 ? 5.667 5.278 -10.134 1.00 0.00 48 ASP A C 5
ATOM 7459 O O . ASP A 1 48 ? 6.035 5.745 -11.215 1.00 0.00 48 ASP A O 5
ATOM 7468 N N . PRO A 1 49 ? 5.782 5.964 -8.987 1.00 0.00 49 PRO A N 5
ATOM 7469 C CA . PRO A 1 49 ? 5.311 5.456 -7.693 1.00 0.00 49 PRO A CA 5
ATOM 7470 C C . PRO A 1 49 ? 3.795 5.557 -7.523 1.00 0.00 49 PRO A C 5
ATOM 7471 O O . PRO A 1 49 ? 3.083 6.038 -8.409 1.00 0.00 49 PRO A O 5
ATOM 7482 N N . ILE A 1 50 ? 3.312 5.114 -6.367 1.00 0.00 50 ILE A N 5
ATOM 7483 C CA . ILE A 1 50 ? 1.887 5.091 -6.079 1.00 0.00 50 ILE A CA 5
ATOM 7484 C C . ILE A 1 50 ? 1.582 5.930 -4.841 1.00 0.00 50 ILE A C 5
ATOM 7485 O O . ILE A 1 50 ? 2.289 5.850 -3.833 1.00 0.00 50 ILE A O 5
ATOM 7501 N N . GLU A 1 51 ? 0.537 6.740 -4.926 1.00 0.00 51 GLU A N 5
ATOM 7502 C CA . GLU A 1 51 ? 0.100 7.552 -3.801 1.00 0.00 51 GLU A CA 5
ATOM 7503 C C . GLU A 1 51 ? -1.115 6.911 -3.151 1.00 0.00 51 GLU A C 5
ATOM 7504 O O . GLU A 1 51 ? -2.151 6.739 -3.796 1.00 0.00 51 GLU A O 5
ATOM 7516 N N . VAL A 1 52 ? -0.990 6.539 -1.887 1.00 0.00 52 VAL A N 5
ATOM 7517 C CA . VAL A 1 52 ? -2.092 5.907 -1.173 1.00 0.00 52 VAL A CA 5
ATOM 7518 C C . VAL A 1 52 ? -2.312 6.552 0.189 1.00 0.00 52 VAL A C 5
ATOM 7519 O O . VAL A 1 52 ? -1.377 7.067 0.808 1.00 0.00 52 VAL A O 5
ATOM 7532 N N . ASN A 1 53 ? -3.557 6.546 0.636 1.00 0.00 53 ASN A N 5
ATOM 7533 C CA . ASN A 1 53 ? -3.882 6.968 1.986 1.00 0.00 53 ASN A CA 5
ATOM 7534 C C . ASN A 1 53 ? -4.132 5.728 2.825 1.00 0.00 53 ASN A C 5
ATOM 7535 O O . ASN A 1 53 ? -5.198 5.120 2.750 1.00 0.00 53 ASN A O 5
ATOM 7546 N N . CYS A 1 54 ? -3.138 5.348 3.606 1.00 0.00 54 CYS A N 5
ATOM 7547 C CA . CYS A 1 54 ? -3.211 4.124 4.371 1.00 0.00 54 CYS A CA 5
ATOM 7548 C C . CYS A 1 54 ? -3.548 4.403 5.823 1.00 0.00 54 CYS A C 5
ATOM 7549 O O . CYS A 1 54 ? -2.719 4.924 6.572 1.00 0.00 54 CYS A O 5
ATOM 7557 N N . ASN A 1 55 ? -4.781 4.078 6.194 1.00 0.00 55 ASN A N 5
ATOM 7558 C CA . ASN A 1 55 ? -5.215 4.100 7.587 1.00 0.00 55 ASN A CA 5
ATOM 7559 C C . ASN A 1 55 ? -5.154 5.512 8.171 1.00 0.00 55 ASN A C 5
ATOM 7560 O O . ASN A 1 55 ? -4.950 5.695 9.374 1.00 0.00 55 ASN A O 5
ATOM 7571 N N . GLY A 1 56 ? -5.371 6.506 7.317 1.00 0.00 56 GLY A N 5
ATOM 7572 C CA . GLY A 1 56 ? -5.372 7.888 7.760 1.00 0.00 56 GLY A CA 5
ATOM 7573 C C . GLY A 1 56 ? -4.034 8.564 7.554 1.00 0.00 56 GLY A C 5
ATOM 7574 O O . GLY A 1 56 ? -3.727 9.563 8.202 1.00 0.00 56 GLY A O 5
ATOM 7578 N N . MET A 1 57 ? -3.243 8.025 6.642 1.00 0.00 57 MET A N 5
ATOM 7579 C CA . MET A 1 57 ? -1.920 8.554 6.359 1.00 0.00 57 MET A CA 5
ATOM 7580 C C . MET A 1 57 ? -1.661 8.568 4.864 1.00 0.00 57 MET A C 5
ATOM 7581 O O . MET A 1 57 ? -1.870 7.574 4.185 1.00 0.00 57 MET A O 5
ATOM 7595 N N . LEU A 1 58 ? -1.226 9.707 4.351 1.00 0.00 58 LEU A N 5
ATOM 7596 C CA . LEU A 1 58 ? -0.915 9.831 2.939 1.00 0.00 58 LEU A CA 5
ATOM 7597 C C . LEU A 1 58 ? 0.573 9.616 2.720 1.00 0.00 58 LEU A C 5
ATOM 7598 O O . LEU A 1 58 ? 1.397 10.439 3.127 1.00 0.00 58 LEU A O 5
ATOM 7614 N N . LEU A 1 59 ? 0.916 8.501 2.096 1.00 0.00 59 LEU A N 5
ATOM 7615 C CA . LEU A 1 59 ? 2.308 8.156 1.866 1.00 0.00 59 LEU A CA 5
ATOM 7616 C C . LEU A 1 59 ? 2.515 7.671 0.439 1.00 0.00 59 LEU A C 5
ATOM 7617 O O . LEU A 1 59 ? 1.726 6.885 -0.090 1.00 0.00 59 LEU A O 5
ATOM 7633 N N . THR A 1 60 ? 3.563 8.180 -0.191 1.00 0.00 60 THR A N 5
ATOM 7634 C CA . THR A 1 60 ? 3.898 7.807 -1.551 1.00 0.00 60 THR A CA 5
ATOM 7635 C C . THR A 1 60 ? 5.054 6.814 -1.554 1.00 0.00 60 THR A C 5
ATOM 7636 O O . THR A 1 60 ? 6.142 7.106 -1.049 1.00 0.00 60 THR A O 5
ATOM 7647 N N . MET A 1 61 ? 4.811 5.646 -2.115 1.00 0.00 61 MET A N 5
ATOM 7648 C CA . MET A 1 61 ? 5.817 4.598 -2.159 1.00 0.00 61 MET A CA 5
ATOM 7649 C C . MET A 1 61 ? 5.843 3.953 -3.532 1.00 0.00 61 MET A C 5
ATOM 7650 O O . MET A 1 61 ? 5.064 4.321 -4.411 1.00 0.00 61 MET A O 5
ATOM 7664 N N . ARG A 1 62 ? 6.723 2.988 -3.711 1.00 0.00 62 ARG A N 5
ATOM 7665 C CA . ARG A 1 62 ? 6.971 2.434 -5.026 1.00 0.00 62 ARG A CA 5
ATOM 7666 C C . ARG A 1 62 ? 6.080 1.227 -5.294 1.00 0.00 62 ARG A C 5
ATOM 7667 O O . ARG A 1 62 ? 5.561 0.601 -4.366 1.00 0.00 62 ARG A O 5
ATOM 7688 N N . ARG A 1 63 ? 5.915 0.899 -6.568 1.00 0.00 63 ARG A N 5
ATOM 7689 C CA . ARG A 1 63 ? 5.065 -0.211 -6.970 1.00 0.00 63 ARG A CA 5
ATOM 7690 C C . ARG A 1 63 ? 5.622 -1.544 -6.483 1.00 0.00 63 ARG A C 5
ATOM 7691 O O . ARG A 1 63 ? 4.859 -2.435 -6.130 1.00 0.00 63 ARG A O 5
ATOM 7712 N N . ASN A 1 64 ? 6.947 -1.681 -6.457 1.00 0.00 64 ASN A N 5
ATOM 7713 C CA . ASN A 1 64 ? 7.574 -2.936 -6.028 1.00 0.00 64 ASN A CA 5
ATOM 7714 C C . ASN A 1 64 ? 7.142 -3.292 -4.610 1.00 0.00 64 ASN A C 5
ATOM 7715 O O . ASN A 1 64 ? 7.062 -4.467 -4.244 1.00 0.00 64 ASN A O 5
ATOM 7726 N N . GLU A 1 65 ? 6.864 -2.267 -3.820 1.00 0.00 65 GLU A N 5
ATOM 7727 C CA . GLU A 1 65 ? 6.367 -2.449 -2.470 1.00 0.00 65 GLU A CA 5
ATOM 7728 C C . GLU A 1 65 ? 4.893 -2.854 -2.504 1.00 0.00 65 GLU A C 5
ATOM 7729 O O . GLU A 1 65 ? 4.472 -3.768 -1.797 1.00 0.00 65 GLU A O 5
ATOM 7741 N N . ALA A 1 66 ? 4.127 -2.191 -3.367 1.00 0.00 66 ALA A N 5
ATOM 7742 C CA . ALA A 1 66 ? 2.690 -2.441 -3.487 1.00 0.00 66 ALA A CA 5
ATOM 7743 C C . ALA A 1 66 ? 2.395 -3.812 -4.102 1.00 0.00 66 ALA A C 5
ATOM 7744 O O . ALA A 1 66 ? 1.411 -4.454 -3.744 1.00 0.00 66 ALA A O 5
ATOM 7751 N N . GLU A 1 67 ? 3.236 -4.233 -5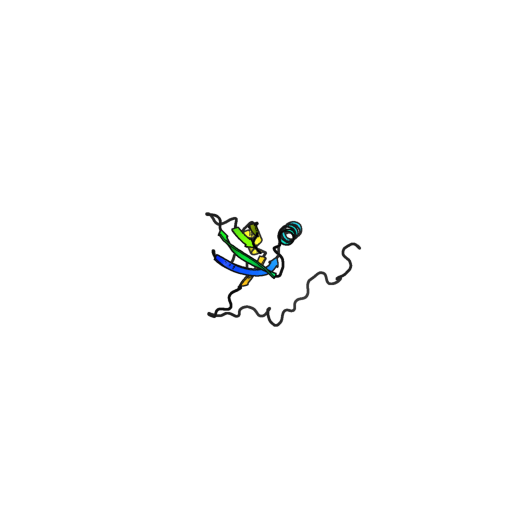.045 1.00 0.00 67 GLU A N 5
ATOM 7752 C CA . GLU A 1 67 ? 3.154 -5.579 -5.626 1.00 0.00 67 GLU A CA 5
ATOM 7753 C C . GLU A 1 67 ? 3.204 -6.642 -4.533 1.00 0.00 67 GLU A C 5
ATOM 7754 O O . GLU A 1 67 ? 2.459 -7.617 -4.560 1.00 0.00 67 GLU A O 5
ATOM 7766 N N . GLY A 1 68 ? 4.110 -6.450 -3.584 1.00 0.00 68 GLY A N 5
ATOM 7767 C CA . GLY A 1 68 ? 4.227 -7.365 -2.469 1.00 0.00 68 GLY A CA 5
ATOM 7768 C C . GLY A 1 68 ? 3.016 -7.324 -1.559 1.00 0.00 68 GLY A C 5
ATOM 7769 O O . GLY A 1 68 ? 2.684 -8.309 -0.904 1.00 0.00 68 GLY A O 5
ATOM 7773 N N . ILE A 1 69 ? 2.361 -6.179 -1.511 1.00 0.00 69 ILE A N 5
ATOM 7774 C CA . ILE A 1 69 ? 1.221 -5.994 -0.636 1.00 0.00 69 ILE A CA 5
ATOM 7775 C C . ILE A 1 69 ? -0.039 -6.590 -1.246 1.00 0.00 69 ILE A C 5
ATOM 7776 O O . ILE A 1 69 ? -0.467 -6.203 -2.332 1.00 0.00 69 ILE A O 5
ATOM 7792 N N . THR A 1 70 ? -0.616 -7.537 -0.540 1.00 0.00 70 THR A N 5
ATOM 7793 C CA . THR A 1 70 ? -1.871 -8.129 -0.933 1.00 0.00 70 THR A CA 5
ATOM 7794 C C . THR A 1 70 ? -3.006 -7.446 -0.175 1.00 0.00 70 THR A C 5
ATOM 7795 O O . THR A 1 70 ? -2.944 -7.299 1.048 1.00 0.00 70 THR A O 5
ATOM 7806 N N . VAL A 1 71 ? -4.016 -6.999 -0.901 1.00 0.00 71 VAL A N 5
ATOM 7807 C CA . VAL A 1 71 ? -5.128 -6.279 -0.304 1.00 0.00 71 VAL A CA 5
ATOM 7808 C C . VAL A 1 71 ? -6.461 -6.901 -0.699 1.00 0.00 71 VAL A C 5
ATOM 7809 O O . VAL A 1 71 ? -6.533 -7.726 -1.613 1.00 0.00 71 VAL A O 5
ATOM 7822 N N . HIS A 1 72 ? -7.506 -6.505 0.007 1.00 0.00 72 HIS A N 5
ATOM 7823 C CA . HIS A 1 72 ? -8.864 -6.896 -0.330 1.00 0.00 72 HIS A CA 5
ATOM 7824 C C . HIS A 1 72 ? -9.732 -5.648 -0.414 1.00 0.00 72 HIS A C 5
ATOM 7825 O O . HIS A 1 72 ? -9.747 -4.838 0.514 1.00 0.00 72 HIS A O 5
ATOM 7839 N N . ILE A 1 73 ? -10.425 -5.484 -1.531 1.00 0.00 73 ILE A N 5
ATOM 7840 C CA . ILE A 1 73 ? -11.256 -4.309 -1.754 1.00 0.00 73 ILE A CA 5
ATOM 7841 C C . ILE A 1 73 ? -12.427 -4.273 -0.779 1.00 0.00 73 ILE A C 5
ATOM 7842 O O . ILE A 1 73 ? -13.126 -5.269 -0.592 1.00 0.00 73 ILE A O 5
ATOM 7858 N N . LEU A 1 74 ? -12.631 -3.119 -0.162 1.00 0.00 74 LEU A N 5
ATOM 7859 C CA . LEU A 1 74 ? -13.689 -2.955 0.823 1.00 0.00 74 LEU A CA 5
ATOM 7860 C C . LEU A 1 74 ? -15.026 -2.704 0.140 1.00 0.00 74 LEU A C 5
ATOM 7861 O O . LEU A 1 74 ? -15.481 -1.565 0.023 1.00 0.00 74 LEU A O 5
ATOM 7877 N N . ALA A 1 75 ? -15.624 -3.787 -0.336 1.00 0.00 75 ALA A N 5
ATOM 7878 C CA . ALA A 1 75 ? -16.906 -3.744 -1.022 1.00 0.00 75 ALA A CA 5
ATOM 7879 C C . ALA A 1 75 ? -17.408 -5.163 -1.234 1.00 0.00 75 ALA A C 5
ATOM 7880 O O . ALA A 1 75 ? -16.835 -6.114 -0.700 1.00 0.00 75 ALA A O 5
ATOM 7887 N N . GLY A 1 76 ? -18.464 -5.309 -2.015 1.00 0.00 76 GLY A N 5
ATOM 7888 C CA . GLY A 1 76 ? -18.987 -6.623 -2.313 1.00 0.00 76 GLY A CA 5
ATOM 7889 C C . GLY A 1 76 ? -18.502 -7.127 -3.654 1.00 0.00 76 GLY A C 5
ATOM 7890 O O . GLY A 1 76 ? -19.230 -7.812 -4.372 1.00 0.00 76 GLY A O 5
ATOM 7894 N N . ASP A 1 77 ? -17.271 -6.781 -3.996 1.00 0.00 77 ASP A N 5
ATOM 7895 C CA . ASP A 1 77 ? -16.682 -7.190 -5.265 1.00 0.00 77 ASP A CA 5
ATOM 7896 C C . ASP A 1 77 ? -15.659 -8.293 -5.037 1.00 0.00 77 ASP A C 5
ATOM 7897 O O . ASP A 1 77 ? -14.578 -8.048 -4.500 1.00 0.00 77 ASP A O 5
ATOM 7906 N N . GLU A 1 78 ? -16.013 -9.507 -5.428 1.00 0.00 78 GLU A N 5
ATOM 7907 C CA . GLU A 1 78 ? -15.137 -10.649 -5.240 1.00 0.00 78 GLU A CA 5
ATOM 7908 C C . GLU A 1 78 ? -15.113 -11.524 -6.490 1.00 0.00 78 GLU A C 5
ATOM 7909 O O . GLU A 1 78 ? -16.040 -12.295 -6.741 1.00 0.00 78 GLU A O 5
ATOM 7921 N N . GLY A 1 79 ? -14.069 -11.365 -7.286 1.00 0.00 79 GLY A N 5
ATOM 7922 C CA . GLY A 1 79 ? -13.868 -12.220 -8.438 1.00 0.00 79 GLY A CA 5
ATOM 7923 C C . GLY A 1 79 ? -12.434 -12.691 -8.517 1.00 0.00 79 GLY A C 5
ATOM 7924 O O . GLY A 1 79 ? -11.903 -12.937 -9.602 1.00 0.00 79 GLY A O 5
ATOM 7928 N N . HIS A 1 80 ? -11.807 -12.809 -7.354 1.00 0.00 80 HIS A N 5
ATOM 7929 C CA . HIS A 1 80 ? -10.399 -13.164 -7.265 1.00 0.00 80 HIS A CA 5
ATOM 7930 C C . HIS A 1 80 ? -10.130 -13.912 -5.960 1.00 0.00 80 HIS A C 5
ATOM 7931 O O . HIS A 1 80 ? -10.919 -13.819 -5.019 1.00 0.00 80 HIS A O 5
ATOM 7945 N N . PRO A 1 81 ? -9.037 -14.683 -5.897 1.00 0.00 81 PRO A N 5
ATOM 7946 C CA . PRO A 1 81 ? -8.583 -15.305 -4.659 1.00 0.00 81 PRO A CA 5
ATOM 7947 C C . PRO A 1 81 ? -7.862 -14.291 -3.775 1.00 0.00 81 PRO A C 5
ATOM 7948 O O . PRO A 1 81 ? -6.941 -13.614 -4.233 1.00 0.00 81 PRO A O 5
ATOM 7959 N N . HIS A 1 82 ? -8.286 -14.187 -2.519 1.00 0.00 82 HIS A N 5
ATOM 7960 C CA . HIS A 1 82 ? -7.743 -13.187 -1.598 1.00 0.00 82 HIS A CA 5
ATOM 7961 C C . HIS A 1 82 ? -6.232 -13.336 -1.469 1.00 0.00 82 HIS A C 5
ATOM 7962 O O . HIS A 1 82 ? -5.480 -12.410 -1.776 1.00 0.00 82 HIS A O 5
ATOM 7976 N N . GLY A 1 83 ? -5.803 -14.507 -1.023 1.00 0.00 83 GLY A N 5
ATOM 7977 C CA . GLY A 1 83 ? -4.390 -14.776 -0.865 1.00 0.00 83 GLY A CA 5
ATOM 7978 C C . GLY A 1 83 ? -4.147 -16.145 -0.271 1.00 0.00 83 GLY A C 5
ATOM 7979 O O . GLY A 1 83 ? -4.911 -16.595 0.584 1.00 0.00 83 GLY A O 5
ATOM 7983 N N . TRP A 1 84 ? -3.102 -16.812 -0.729 1.00 0.00 84 TRP A N 5
ATOM 7984 C CA . TRP A 1 84 ? -2.781 -18.142 -0.242 1.00 0.00 84 TRP A CA 5
ATOM 7985 C C . TRP A 1 84 ? -1.362 -18.182 0.315 1.00 0.00 84 TRP A C 5
ATOM 7986 O O . TRP A 1 84 ? -0.465 -17.522 -0.208 1.00 0.00 84 TRP A O 5
ATOM 8007 N N . PRO A 1 85 ? -1.145 -18.951 1.392 1.00 0.00 85 PRO A N 5
ATOM 8008 C CA . PRO A 1 85 ? 0.156 -19.078 2.036 1.00 0.00 85 PRO A CA 5
ATOM 8009 C C . PRO A 1 85 ? 1.023 -20.168 1.406 1.00 0.00 85 PRO A C 5
ATOM 8010 O O . PRO A 1 85 ? 0.630 -20.810 0.427 1.00 0.00 85 PRO A O 5
ATOM 8021 N N . GLY A 1 86 ? 2.193 -20.381 1.989 1.00 0.00 86 GLY A N 5
ATOM 8022 C CA . GLY A 1 86 ? 3.127 -21.358 1.470 1.00 0.00 86 GLY A CA 5
ATOM 8023 C C . GLY A 1 86 ? 4.541 -20.827 1.508 1.00 0.00 86 GLY A C 5
ATOM 8024 O O . GLY A 1 86 ? 5.157 -20.605 0.467 1.00 0.00 86 GLY A O 5
ATOM 8028 N N . PHE A 1 87 ? 5.046 -20.615 2.715 1.00 0.00 87 PHE A N 5
ATOM 8029 C CA . PHE A 1 87 ? 6.339 -19.974 2.903 1.00 0.00 87 PHE A CA 5
ATOM 8030 C C . PHE A 1 87 ? 7.441 -21.004 3.103 1.00 0.00 87 PHE A C 5
ATOM 8031 O O . PHE A 1 87 ? 8.505 -20.900 2.493 1.00 0.00 87 PHE A O 5
ATOM 8048 N N . ARG A 1 88 ? 7.168 -22.002 3.951 1.00 0.00 88 ARG A N 5
ATOM 8049 C CA . ARG A 1 88 ? 8.157 -23.024 4.308 1.00 0.00 88 ARG A CA 5
ATOM 8050 C C . ARG A 1 88 ? 9.347 -22.382 5.014 1.00 0.00 88 ARG A C 5
ATOM 8051 O O . ARG A 1 88 ? 10.345 -22.026 4.386 1.00 0.00 88 ARG A O 5
ATOM 8072 N N . ARG A 1 89 ? 9.224 -22.218 6.323 1.00 0.00 89 ARG A N 5
ATOM 8073 C CA . ARG A 1 89 ? 10.221 -21.496 7.100 1.00 0.00 89 ARG A CA 5
ATOM 8074 C C . ARG A 1 89 ? 11.489 -22.310 7.318 1.00 0.00 89 ARG A C 5
ATOM 8075 O O . ARG A 1 89 ? 11.473 -23.543 7.301 1.00 0.00 89 ARG A O 5
ATOM 8096 N N . ARG A 1 90 ? 12.578 -21.592 7.529 1.00 0.00 90 ARG A N 5
ATOM 8097 C CA . ARG A 1 90 ? 13.854 -22.177 7.897 1.00 0.00 90 ARG A CA 5
ATOM 8098 C C . ARG A 1 90 ? 14.602 -21.192 8.783 1.00 0.00 90 ARG A C 5
ATOM 8099 O O . ARG A 1 90 ? 14.449 -19.980 8.625 1.00 0.00 90 ARG A O 5
ATOM 8120 N N . HIS A 1 91 ? 15.381 -21.701 9.722 1.00 0.00 91 HIS A N 5
ATOM 8121 C CA . HIS A 1 91 ? 16.195 -20.845 10.573 1.00 0.00 91 HIS A CA 5
ATOM 8122 C C . HIS A 1 91 ? 17.289 -21.662 11.248 1.00 0.00 91 HIS A C 5
ATOM 8123 O O . HIS A 1 91 ? 18.444 -21.608 10.832 1.00 0.00 91 HIS A O 5
ATOM 8137 N N . ARG A 1 92 ? 16.908 -22.430 12.271 1.00 0.00 92 ARG A N 5
ATOM 8138 C CA . ARG A 1 92 ? 17.847 -23.244 13.044 1.00 0.00 92 ARG A CA 5
ATOM 8139 C C . ARG A 1 92 ? 18.852 -22.380 13.808 1.00 0.00 92 ARG A C 5
ATOM 8140 O O . ARG A 1 92 ? 19.805 -21.845 13.234 1.00 0.00 92 ARG A O 5
ATOM 8161 N N . PHE A 1 93 ? 18.623 -22.243 15.107 1.00 0.00 93 PHE A N 5
ATOM 8162 C CA . PHE A 1 93 ? 19.503 -21.465 15.970 1.00 0.00 93 PHE A CA 5
ATOM 8163 C C . PHE A 1 93 ? 19.407 -21.982 17.401 1.00 0.00 93 PHE A C 5
ATOM 8164 O O . PHE A 1 93 ? 18.705 -22.961 1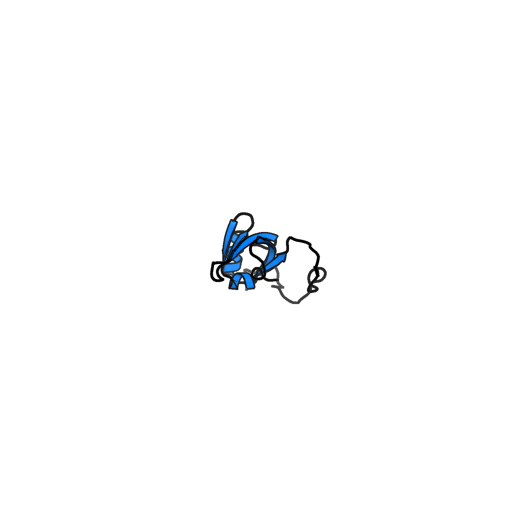7.663 1.00 0.00 93 PHE A O 5
ATOM 8181 N N . GLY A 1 94 ? 20.115 -21.341 18.320 1.00 0.00 94 GLY A N 5
ATOM 8182 C CA . GLY A 1 94 ? 20.010 -21.720 19.711 1.00 0.00 94 GLY A CA 5
ATOM 8183 C C . GLY A 1 94 ? 21.270 -21.440 20.503 1.00 0.00 94 GLY A C 5
ATOM 8184 O O . GLY A 1 94 ? 22.298 -22.086 20.299 1.00 0.00 94 GLY A O 5
ATOM 8188 N N . LYS A 1 95 ? 21.193 -20.472 21.402 1.00 0.00 95 LYS A N 5
ATOM 8189 C CA . LYS A 1 95 ? 22.285 -20.185 22.318 1.00 0.00 95 LYS A CA 5
ATOM 8190 C C . LYS A 1 95 ? 21.861 -20.489 23.744 1.00 0.00 95 LYS A C 5
ATOM 8191 O O . LYS A 1 95 ? 20.695 -20.311 24.109 1.00 0.00 95 LYS A O 5
ATOM 8210 N N . ARG A 1 96 ? 22.802 -20.959 24.544 1.00 0.00 96 ARG A N 5
ATOM 8211 C CA . ARG A 1 96 ? 22.517 -21.323 25.924 1.00 0.00 96 ARG A CA 5
ATOM 8212 C C . ARG A 1 96 ? 22.562 -20.097 26.826 1.00 0.00 96 ARG A C 5
ATOM 8213 O O . ARG A 1 96 ? 22.933 -19.004 26.392 1.00 0.00 96 ARG A O 5
ATOM 8234 N N . ALA A 1 97 ? 22.198 -20.290 28.083 1.00 0.00 97 ALA A N 5
ATOM 8235 C CA . ALA A 1 97 ? 22.246 -19.225 29.068 1.00 0.00 97 ALA A CA 5
ATOM 8236 C C . ALA A 1 97 ? 22.919 -19.722 30.337 1.00 0.00 97 ALA A C 5
ATOM 8237 O O . ALA A 1 97 ? 22.607 -20.809 30.830 1.00 0.00 97 ALA A O 5
ATOM 8244 N N . LEU A 1 98 ? 23.849 -18.940 30.856 1.00 0.00 98 LEU A N 5
ATOM 8245 C CA . LEU A 1 98 ? 24.571 -19.320 32.060 1.00 0.00 98 LEU A CA 5
ATOM 8246 C C . LEU A 1 98 ? 24.533 -18.193 33.083 1.00 0.00 98 LEU A C 5
ATOM 8247 O O . LEU A 1 98 ? 24.823 -17.039 32.768 1.00 0.00 98 LEU A O 5
ATOM 8263 N N . GLU A 1 99 ? 24.154 -18.533 34.303 1.00 0.00 99 GLU A N 5
ATOM 8264 C CA . GLU A 1 99 ? 24.078 -17.562 35.379 1.00 0.00 99 GLU A CA 5
ATOM 8265 C C . GLU A 1 99 ? 24.468 -18.209 36.705 1.00 0.00 99 GLU A C 5
ATOM 8266 O O . GLU A 1 99 ? 24.283 -19.414 36.897 1.00 0.00 99 GLU A O 5
ATOM 8278 N N . HIS A 1 100 ? 25.024 -17.407 37.602 1.00 0.00 100 HIS A N 5
ATOM 8279 C CA . HIS A 1 100 ? 25.328 -17.855 38.953 1.00 0.00 100 HIS A CA 5
ATOM 8280 C C . HIS A 1 100 ? 24.025 -18.003 39.735 1.00 0.00 100 HIS A C 5
ATOM 8281 O O . HIS A 1 100 ? 23.066 -17.268 39.495 1.00 0.00 100 HIS A O 5
ATOM 8295 N N . HIS A 1 101 ? 23.976 -18.964 40.642 1.00 0.00 101 HIS A N 5
ATOM 8296 C CA . HIS A 1 101 ? 22.776 -19.190 41.432 1.00 0.00 101 HIS A CA 5
ATOM 8297 C C . HIS A 1 101 ? 22.653 -18.124 42.516 1.00 0.00 101 HIS A C 5
ATOM 8298 O O . HIS A 1 101 ? 23.562 -17.945 43.330 1.00 0.00 101 HIS A O 5
ATOM 8312 N N . HIS A 1 102 ? 21.533 -17.415 42.522 1.00 0.00 102 HIS A N 5
ATOM 8313 C CA . HIS A 1 102 ? 21.326 -16.336 43.476 1.00 0.00 102 HIS A CA 5
ATOM 8314 C C . HIS A 1 102 ? 20.969 -16.891 44.847 1.00 0.00 102 HIS A C 5
ATOM 8315 O O . HIS A 1 102 ? 19.828 -17.269 45.108 1.00 0.00 102 HIS A O 5
ATOM 8329 N N . HIS A 1 103 ? 21.974 -16.961 45.699 1.00 0.00 103 HIS A N 5
ATOM 8330 C CA . HIS A 1 103 ? 21.815 -17.418 47.068 1.00 0.00 103 HIS A CA 5
ATOM 8331 C C . HIS A 1 103 ? 22.998 -16.913 47.873 1.00 0.00 103 HIS A C 5
ATOM 8332 O O . HIS A 1 103 ? 22.848 -16.197 48.863 1.00 0.00 103 HIS A O 5
ATOM 8346 N N . HIS A 1 104 ? 24.177 -17.288 47.410 1.00 0.00 104 HIS A N 5
ATOM 8347 C CA . HIS A 1 104 ? 25.429 -16.788 47.947 1.00 0.00 104 HIS A CA 5
ATOM 8348 C C . HIS A 1 104 ? 26.500 -16.922 46.876 1.00 0.00 104 HIS A C 5
ATOM 8349 O O . HIS A 1 104 ? 26.348 -17.711 45.937 1.00 0.00 104 HIS A O 5
ATOM 8363 N N . HIS A 1 105 ? 27.563 -16.152 46.993 1.00 0.00 105 HIS A N 5
ATOM 8364 C CA . HIS A 1 105 ? 28.599 -16.155 45.976 1.00 0.00 105 HIS A CA 5
ATOM 8365 C C . HIS A 1 105 ? 29.750 -17.063 46.397 1.00 0.00 105 HIS A C 5
ATOM 8366 O O . HIS A 1 105 ? 29.763 -18.243 45.990 1.00 0.00 105 HIS A O 5
ATOM 8381 N N . MET A 1 1 ? -5.680 -10.307 -4.614 1.00 0.00 1 MET A N 6
ATOM 8382 C CA . MET A 1 1 ? -5.360 -9.123 -5.437 1.00 0.00 1 MET A CA 6
ATOM 8383 C C . MET A 1 1 ? -4.260 -8.296 -4.781 1.00 0.00 1 MET A C 6
ATOM 8384 O O . MET A 1 1 ? -4.260 -8.101 -3.566 1.00 0.00 1 MET A O 6
ATOM 8400 N N . LYS A 1 2 ? -3.328 -7.821 -5.591 1.00 0.00 2 LYS A N 6
ATOM 8401 C CA . LYS A 1 2 ? -2.217 -7.011 -5.105 1.00 0.00 2 LYS A CA 6
ATOM 8402 C C . LYS A 1 2 ? -2.620 -5.552 -4.963 1.00 0.00 2 LYS A C 6
ATOM 8403 O O . LYS A 1 2 ? -3.585 -5.099 -5.579 1.00 0.00 2 LYS A O 6
ATOM 8422 N N . LEU A 1 3 ? -1.867 -4.823 -4.153 1.00 0.00 3 LEU A N 6
ATOM 8423 C CA . LEU A 1 3 ? -2.013 -3.379 -4.054 1.00 0.00 3 LEU A CA 6
ATOM 8424 C C . LEU A 1 3 ? -1.618 -2.734 -5.383 1.00 0.00 3 LEU A C 6
ATOM 8425 O O . LEU A 1 3 ? -2.150 -1.696 -5.772 1.00 0.00 3 LEU A O 6
ATOM 8441 N N . SER A 1 4 ? -0.702 -3.385 -6.091 1.00 0.00 4 SER A N 6
ATOM 8442 C CA . SER A 1 4 ? -0.249 -2.907 -7.390 1.00 0.00 4 SER A CA 6
ATOM 8443 C C . SER A 1 4 ? -1.290 -3.174 -8.476 1.00 0.00 4 SER A C 6
ATOM 8444 O O . SER A 1 4 ? -1.176 -2.668 -9.594 1.00 0.00 4 SER A O 6
ATOM 8452 N N . GLU A 1 5 ? -2.304 -3.971 -8.143 1.00 0.00 5 GLU A N 6
ATOM 8453 C CA . GLU A 1 5 ? -3.351 -4.309 -9.099 1.00 0.00 5 GLU A CA 6
ATOM 8454 C C . GLU A 1 5 ? -4.531 -3.360 -8.967 1.00 0.00 5 GLU A C 6
ATOM 8455 O O . GLU A 1 5 ? -5.450 -3.377 -9.789 1.00 0.00 5 GLU A O 6
ATOM 8467 N N . LEU A 1 6 ? -4.506 -2.538 -7.926 1.00 0.00 6 LEU A N 6
ATOM 8468 C CA . LEU A 1 6 ? -5.525 -1.510 -7.739 1.00 0.00 6 LEU A CA 6
ATOM 8469 C C . LEU A 1 6 ? -5.375 -0.423 -8.802 1.00 0.00 6 LEU A C 6
ATOM 8470 O O . LEU A 1 6 ? -4.337 -0.333 -9.455 1.00 0.00 6 LEU A O 6
ATOM 8486 N N . LYS A 1 7 ? -6.405 0.394 -8.990 1.00 0.00 7 LYS A N 6
ATOM 8487 C CA . LYS A 1 7 ? -6.421 1.321 -10.121 1.00 0.00 7 LYS A CA 6
ATOM 8488 C C . LYS A 1 7 ? -6.823 2.741 -9.720 1.00 0.00 7 LYS A C 6
ATOM 8489 O O . LYS A 1 7 ? -7.282 3.516 -10.562 1.00 0.00 7 LYS A O 6
ATOM 8508 N N . ALA A 1 8 ? -6.604 3.083 -8.453 1.00 0.00 8 ALA A N 6
ATOM 8509 C CA . ALA A 1 8 ? -6.948 4.403 -7.910 1.00 0.00 8 ALA A CA 6
ATOM 8510 C C . ALA A 1 8 ? -8.456 4.574 -7.772 1.00 0.00 8 ALA A C 6
ATOM 8511 O O . ALA A 1 8 ? -9.227 4.190 -8.650 1.00 0.00 8 ALA A O 6
ATOM 8518 N N . GLY A 1 9 ? -8.870 5.144 -6.651 1.00 0.00 9 GLY A N 6
ATOM 8519 C CA . GLY A 1 9 ? -10.282 5.258 -6.353 1.00 0.00 9 GLY A CA 6
ATOM 8520 C C . GLY A 1 9 ? -10.798 3.987 -5.718 1.00 0.00 9 GLY A C 6
ATOM 8521 O O . GLY A 1 9 ? -11.998 3.827 -5.486 1.00 0.00 9 GLY A O 6
ATOM 8525 N N . ASP A 1 10 ? -9.873 3.076 -5.444 1.00 0.00 10 ASP A N 6
ATOM 8526 C CA . ASP A 1 10 ? -10.200 1.795 -4.846 1.00 0.00 10 ASP A CA 6
ATOM 8527 C C . ASP A 1 10 ? -9.849 1.805 -3.370 1.00 0.00 10 ASP A C 6
ATOM 8528 O O . ASP A 1 10 ? -8.719 2.131 -2.997 1.00 0.00 10 ASP A O 6
ATOM 8537 N N . ARG A 1 11 ? -10.817 1.460 -2.540 1.00 0.00 11 ARG A N 6
ATOM 8538 C CA . ARG A 1 11 ? -10.599 1.377 -1.107 1.00 0.00 11 ARG A CA 6
ATOM 8539 C C . ARG A 1 11 ? -10.456 -0.083 -0.695 1.00 0.00 11 ARG A C 6
ATOM 8540 O O . ARG A 1 11 ? -11.368 -0.887 -0.901 1.00 0.00 11 ARG A O 6
ATOM 8561 N N . ALA A 1 12 ? -9.318 -0.424 -0.115 1.00 0.00 12 ALA A N 6
ATOM 8562 C CA . ALA A 1 12 ? -9.024 -1.803 0.228 1.00 0.00 12 ALA A CA 6
ATOM 8563 C C . ALA A 1 12 ? -8.353 -1.894 1.593 1.00 0.00 12 ALA A C 6
ATOM 8564 O O . ALA A 1 12 ? -7.754 -0.927 2.059 1.00 0.00 12 ALA A O 6
ATOM 8571 N N . GLU A 1 13 ? -8.475 -3.044 2.235 1.00 0.00 13 GLU A N 6
ATOM 8572 C CA . GLU A 1 13 ? -7.770 -3.292 3.482 1.00 0.00 13 GLU A CA 6
ATOM 8573 C C . GLU A 1 13 ? -6.588 -4.216 3.228 1.00 0.00 13 GLU A C 6
ATOM 8574 O O . GLU A 1 13 ? -6.682 -5.146 2.426 1.00 0.00 13 GLU A O 6
ATOM 8586 N N . VAL A 1 14 ? -5.480 -3.952 3.900 1.00 0.00 14 VAL A N 6
ATOM 8587 C CA . VAL A 1 14 ? -4.294 -4.786 3.781 1.00 0.00 14 VAL A CA 6
ATOM 8588 C C . VAL A 1 14 ? -4.466 -6.078 4.570 1.00 0.00 14 VAL A C 6
ATOM 8589 O O . VAL A 1 14 ? -4.470 -6.069 5.807 1.00 0.00 14 VAL A O 6
ATOM 8602 N N . THR A 1 15 ? -4.615 -7.182 3.853 1.00 0.00 15 THR A N 6
ATOM 8603 C CA . THR A 1 15 ? -4.762 -8.483 4.477 1.00 0.00 15 THR A CA 6
ATOM 8604 C C . THR A 1 15 ? -3.399 -9.070 4.822 1.00 0.00 15 THR A C 6
ATOM 8605 O O . THR A 1 15 ? -3.237 -9.735 5.844 1.00 0.00 15 THR A O 6
ATOM 8616 N N . SER A 1 16 ? -2.422 -8.823 3.960 1.00 0.00 16 SER A N 6
ATOM 8617 C CA . SER A 1 16 ? -1.052 -9.247 4.205 1.00 0.00 16 SER A CA 6
ATOM 8618 C C . SER A 1 16 ? -0.079 -8.373 3.428 1.00 0.00 16 SER A C 6
ATOM 8619 O O . SER A 1 16 ? -0.226 -8.192 2.218 1.00 0.00 16 SER A O 6
ATOM 8627 N N . VAL A 1 17 ? 0.904 -7.826 4.126 1.00 0.00 17 VAL A N 6
ATOM 8628 C CA . VAL A 1 17 ? 1.914 -6.995 3.490 1.00 0.00 17 VAL A CA 6
ATOM 8629 C C . VAL A 1 17 ? 3.263 -7.715 3.446 1.00 0.00 17 VAL A C 6
ATOM 8630 O O . VAL A 1 17 ? 3.909 -7.929 4.475 1.00 0.00 17 VAL A O 6
ATOM 8643 N N . ALA A 1 18 ? 3.664 -8.119 2.250 1.00 0.00 18 ALA A N 6
ATOM 8644 C CA . ALA A 1 18 ? 4.958 -8.744 2.046 1.00 0.00 18 ALA A CA 6
ATOM 8645 C C . ALA A 1 18 ? 5.904 -7.776 1.353 1.00 0.00 18 ALA A C 6
ATOM 8646 O O . ALA A 1 18 ? 5.490 -7.017 0.474 1.00 0.00 18 ALA A O 6
ATOM 8653 N N . ALA A 1 19 ? 7.162 -7.798 1.765 1.00 0.00 19 ALA A N 6
ATOM 8654 C CA . ALA A 1 19 ? 8.179 -6.918 1.209 1.00 0.00 19 ALA A CA 6
ATOM 8655 C C . ALA A 1 19 ? 9.542 -7.306 1.751 1.00 0.00 19 ALA A C 6
ATOM 8656 O O . ALA A 1 19 ? 9.668 -8.298 2.474 1.00 0.00 19 ALA A O 6
ATOM 8663 N N . GLU A 1 20 ? 10.567 -6.548 1.395 1.00 0.00 20 GLU A N 6
ATOM 8664 C CA . GLU A 1 20 ? 11.880 -6.757 1.975 1.00 0.00 20 GLU A CA 6
ATOM 8665 C C . GLU A 1 20 ? 11.825 -6.442 3.468 1.00 0.00 20 GLU A C 6
ATOM 8666 O O . GLU A 1 20 ? 11.108 -5.532 3.876 1.00 0.00 20 GLU A O 6
ATOM 8678 N N . PRO A 1 21 ? 12.579 -7.187 4.292 1.00 0.00 21 PRO A N 6
ATOM 8679 C CA . PRO A 1 21 ? 12.533 -7.072 5.756 1.00 0.00 21 PRO A CA 6
ATOM 8680 C C . PRO A 1 21 ? 12.604 -5.625 6.243 1.00 0.00 21 PRO A C 6
ATOM 8681 O O . PRO A 1 21 ? 11.819 -5.209 7.096 1.00 0.00 21 PRO A O 6
ATOM 8692 N N . ALA A 1 22 ? 13.531 -4.862 5.679 1.00 0.00 22 ALA A N 6
ATOM 8693 C CA . ALA A 1 22 ? 13.712 -3.467 6.058 1.00 0.00 22 ALA A CA 6
ATOM 8694 C C . ALA A 1 22 ? 12.514 -2.624 5.651 1.00 0.00 22 ALA A C 6
ATOM 8695 O O . ALA A 1 22 ? 12.000 -1.833 6.441 1.00 0.00 22 ALA A O 6
ATOM 8702 N N . VAL A 1 23 ? 12.064 -2.818 4.423 1.00 0.00 23 VAL A N 6
ATOM 8703 C CA . VAL A 1 23 ? 10.994 -2.013 3.861 1.00 0.00 23 VAL A CA 6
ATOM 8704 C C . VAL A 1 23 ? 9.663 -2.347 4.518 1.00 0.00 23 VAL A C 6
ATOM 8705 O O . VAL A 1 23 ? 8.898 -1.456 4.870 1.00 0.00 23 VAL A O 6
ATOM 8718 N N . ARG A 1 24 ? 9.404 -3.635 4.699 1.00 0.00 24 ARG A N 6
ATOM 8719 C CA . ARG A 1 24 ? 8.170 -4.088 5.321 1.00 0.00 24 ARG A CA 6
ATOM 8720 C C . ARG A 1 24 ? 8.088 -3.566 6.754 1.00 0.00 24 ARG A C 6
ATOM 8721 O O . ARG A 1 24 ? 7.022 -3.176 7.222 1.00 0.00 24 ARG A O 6
ATOM 8742 N N . ARG A 1 25 ? 9.230 -3.535 7.432 1.00 0.00 25 ARG A N 6
ATOM 8743 C CA . ARG A 1 25 ? 9.314 -2.984 8.778 1.00 0.00 25 ARG A CA 6
ATOM 8744 C C . ARG A 1 25 ? 9.050 -1.477 8.742 1.00 0.00 25 ARG A C 6
ATOM 8745 O O . ARG A 1 25 ? 8.254 -0.952 9.522 1.00 0.00 25 ARG A O 6
ATOM 8766 N N . ARG A 1 26 ? 9.710 -0.806 7.807 1.00 0.00 26 ARG A N 6
ATOM 8767 C CA . ARG A 1 26 ? 9.603 0.635 7.641 1.00 0.00 26 ARG A CA 6
ATOM 8768 C C . ARG A 1 26 ? 8.167 1.036 7.305 1.00 0.00 26 ARG A C 6
ATOM 8769 O O . ARG A 1 26 ? 7.657 2.033 7.815 1.00 0.00 26 ARG A O 6
ATOM 8790 N N . LEU A 1 27 ? 7.513 0.247 6.460 1.00 0.00 27 LEU A N 6
ATOM 8791 C CA . LEU A 1 27 ? 6.122 0.502 6.098 1.00 0.00 27 LEU A CA 6
ATOM 8792 C C . LEU A 1 27 ? 5.212 0.342 7.307 1.00 0.00 27 LEU A C 6
ATOM 8793 O O . LEU A 1 27 ? 4.272 1.118 7.498 1.00 0.00 27 LEU A O 6
ATOM 8809 N N . MET A 1 28 ? 5.507 -0.649 8.137 1.00 0.00 28 MET A N 6
ATOM 8810 C CA . MET A 1 28 ? 4.691 -0.905 9.315 1.00 0.00 28 MET A CA 6
ATOM 8811 C C . MET A 1 28 ? 4.908 0.178 10.359 1.00 0.00 28 MET A C 6
ATOM 8812 O O . MET A 1 28 ? 3.996 0.518 11.113 1.00 0.00 28 MET A O 6
ATOM 8826 N N . ASP A 1 29 ? 6.118 0.728 10.393 1.00 0.00 29 ASP A N 6
ATOM 8827 C CA . ASP A 1 29 ? 6.428 1.843 11.282 1.00 0.00 29 ASP A CA 6
ATOM 8828 C C . ASP A 1 29 ? 5.676 3.096 10.854 1.00 0.00 29 ASP A C 6
ATOM 8829 O O . ASP A 1 29 ? 5.342 3.944 11.686 1.00 0.00 29 ASP A O 6
ATOM 8838 N N . LEU A 1 30 ? 5.415 3.216 9.556 1.00 0.00 30 LEU A N 6
ATOM 8839 C CA . LEU A 1 30 ? 4.619 4.319 9.041 1.00 0.00 30 LEU A CA 6
ATOM 8840 C C . LEU A 1 30 ? 3.159 4.124 9.427 1.00 0.00 30 LEU A C 6
ATOM 8841 O O . LEU A 1 30 ? 2.491 5.062 9.865 1.00 0.00 30 LEU A O 6
ATOM 8857 N N . GLY A 1 31 ? 2.677 2.896 9.289 1.00 0.00 31 GLY A N 6
ATOM 8858 C CA . GLY A 1 31 ? 1.308 2.595 9.653 1.00 0.00 31 GLY A CA 6
ATOM 8859 C C . GLY A 1 31 ? 0.676 1.552 8.753 1.00 0.00 31 GLY A C 6
ATOM 8860 O O . GLY A 1 31 ? -0.517 1.268 8.867 1.00 0.00 31 GLY A O 6
ATOM 8864 N N . LEU A 1 32 ? 1.468 0.981 7.857 1.00 0.00 32 LEU A N 6
ATOM 8865 C CA . LEU A 1 32 ? 0.963 -0.028 6.941 1.00 0.00 32 LEU A CA 6
ATOM 8866 C C . LEU A 1 32 ? 1.168 -1.419 7.537 1.00 0.00 32 LEU A C 6
ATOM 8867 O O . LEU A 1 32 ? 2.234 -2.018 7.401 1.00 0.00 32 LEU A O 6
ATOM 8883 N N . VAL A 1 33 ? 0.150 -1.908 8.232 1.00 0.00 33 VAL A N 6
ATOM 8884 C CA . VAL A 1 33 ? 0.187 -3.235 8.836 1.00 0.00 33 VAL A CA 6
ATOM 8885 C C . VAL A 1 33 ? -1.049 -4.028 8.421 1.00 0.00 33 VAL A C 6
ATOM 8886 O O . VAL A 1 33 ? -1.877 -3.536 7.655 1.00 0.00 33 VAL A O 6
ATOM 8899 N N . ARG A 1 34 ? -1.176 -5.247 8.925 1.00 0.00 34 ARG A N 6
ATOM 8900 C CA . ARG A 1 34 ? -2.345 -6.067 8.635 1.00 0.00 34 ARG A CA 6
ATOM 8901 C C . ARG A 1 34 ? -3.582 -5.452 9.284 1.00 0.00 34 ARG A C 6
ATOM 8902 O O . ARG A 1 34 ? -3.636 -5.275 10.502 1.00 0.00 34 ARG A O 6
ATOM 8923 N N . GLY A 1 35 ? -4.568 -5.119 8.465 1.00 0.00 35 GLY A N 6
ATOM 8924 C CA . GLY A 1 35 ? -5.782 -4.521 8.979 1.00 0.00 35 GLY A CA 6
ATOM 8925 C C . GLY A 1 35 ? -5.855 -3.038 8.687 1.00 0.00 35 GLY A C 6
ATOM 8926 O O . GLY A 1 35 ? -6.806 -2.366 9.085 1.00 0.00 35 GLY A O 6
ATOM 8930 N N . ALA A 1 36 ? -4.833 -2.523 8.016 1.00 0.00 36 ALA A N 6
ATOM 8931 C CA . ALA A 1 36 ? -4.808 -1.128 7.608 1.00 0.00 36 ALA A CA 6
ATOM 8932 C C . ALA A 1 36 ? -5.726 -0.897 6.414 1.00 0.00 36 ALA A C 6
ATOM 8933 O O . ALA A 1 36 ? -5.650 -1.616 5.419 1.00 0.00 36 ALA A O 6
ATOM 8940 N N . LYS A 1 37 ? -6.598 0.093 6.521 1.00 0.00 37 LYS A N 6
ATOM 8941 C CA . LYS A 1 37 ? -7.499 0.426 5.426 1.00 0.00 37 LYS A CA 6
ATOM 8942 C C . LYS A 1 37 ? -6.903 1.554 4.601 1.00 0.00 37 LYS A C 6
ATOM 8943 O O . LYS A 1 37 ? -6.560 2.608 5.137 1.00 0.00 37 LYS A O 6
ATOM 8962 N N . LEU A 1 38 ? -6.783 1.340 3.303 1.00 0.00 38 LEU A N 6
ATOM 8963 C CA . LEU A 1 38 ? -6.199 2.340 2.431 1.00 0.00 38 LEU A CA 6
ATOM 8964 C C . LEU A 1 38 ? -7.066 2.595 1.205 1.00 0.00 38 LEU A C 6
ATOM 8965 O O . LEU A 1 38 ? -7.863 1.747 0.800 1.00 0.00 38 LEU A O 6
ATOM 8981 N N . LYS A 1 39 ? -6.925 3.783 0.643 1.00 0.00 39 LYS A N 6
ATOM 8982 C CA . LYS A 1 39 ? -7.560 4.108 -0.620 1.00 0.00 39 LYS A CA 6
ATOM 8983 C C . LYS A 1 39 ? -6.507 4.610 -1.590 1.00 0.00 39 LYS A C 6
ATOM 8984 O O . LYS A 1 39 ? -5.779 5.557 -1.282 1.00 0.00 39 LYS A O 6
ATOM 9003 N N . VAL A 1 40 ? -6.406 3.966 -2.740 1.00 0.00 40 VAL A N 6
ATOM 9004 C CA . VAL A 1 40 ? -5.446 4.380 -3.752 1.00 0.00 40 VAL A CA 6
ATOM 9005 C C . VAL A 1 40 ? -5.843 5.735 -4.319 1.00 0.00 40 VAL A C 6
ATOM 9006 O O . VAL A 1 40 ? -6.909 5.878 -4.918 1.00 0.00 40 VAL A O 6
ATOM 9019 N N . LEU A 1 41 ? -4.994 6.725 -4.108 1.00 0.00 41 LEU A N 6
ATOM 9020 C CA . LEU A 1 41 ? -5.290 8.084 -4.517 1.00 0.00 41 LEU A CA 6
ATOM 9021 C C . LEU A 1 41 ? -5.026 8.258 -6.004 1.00 0.00 41 LEU A C 6
ATOM 9022 O O . LEU A 1 41 ? -5.923 8.627 -6.768 1.00 0.00 41 LEU A O 6
ATOM 9038 N N . ARG A 1 42 ? -3.797 7.965 -6.414 1.00 0.00 42 ARG A N 6
ATOM 9039 C CA . ARG A 1 42 ? -3.394 8.121 -7.800 1.00 0.00 42 ARG A CA 6
ATOM 9040 C C . ARG A 1 42 ? -2.040 7.463 -8.010 1.00 0.00 42 ARG A C 6
ATOM 9041 O O . ARG A 1 42 ? -1.340 7.152 -7.047 1.00 0.00 42 ARG A O 6
ATOM 9062 N N . PHE A 1 43 ? -1.681 7.244 -9.258 1.00 0.00 43 PHE A N 6
ATOM 9063 C CA . PHE A 1 43 ? -0.381 6.691 -9.586 1.00 0.00 43 PHE A CA 6
ATOM 9064 C C . PHE A 1 43 ? 0.488 7.764 -10.208 1.00 0.00 43 PHE A C 6
ATOM 9065 O O . PHE A 1 43 ? -0.020 8.751 -10.743 1.00 0.00 43 PHE A O 6
ATOM 9082 N N . ALA A 1 44 ? 1.794 7.579 -10.129 1.00 0.00 44 ALA A N 6
ATOM 9083 C CA . ALA A 1 44 ? 2.723 8.435 -10.842 1.00 0.00 44 ALA A CA 6
ATOM 9084 C C . ALA A 1 44 ? 2.535 8.255 -12.348 1.00 0.00 44 ALA A C 6
ATOM 9085 O O . ALA A 1 44 ? 1.836 7.332 -12.768 1.00 0.00 44 ALA A O 6
ATOM 9092 N N . PRO A 1 45 ? 3.124 9.138 -13.182 1.00 0.00 45 PRO A N 6
ATOM 9093 C CA . PRO A 1 45 ? 3.023 9.051 -14.653 1.00 0.00 45 PRO A CA 6
ATOM 9094 C C . PRO A 1 45 ? 3.447 7.691 -15.222 1.00 0.00 45 PRO A C 6
ATOM 9095 O O . PRO A 1 45 ? 3.275 7.427 -16.411 1.00 0.00 45 PRO A O 6
ATOM 9106 N N . LEU A 1 46 ? 3.982 6.824 -14.373 1.00 0.00 46 LEU A N 6
ATOM 9107 C CA . LEU A 1 46 ? 4.425 5.503 -14.797 1.00 0.00 46 LEU A CA 6
ATOM 9108 C C . LEU A 1 46 ? 3.894 4.439 -13.843 1.00 0.00 46 LEU A C 6
ATOM 9109 O O . LEU A 1 46 ? 4.413 3.325 -13.789 1.00 0.00 46 LEU A O 6
ATOM 9125 N N . GLY A 1 47 ? 2.855 4.787 -13.095 1.00 0.00 47 GLY A N 6
ATOM 9126 C CA . GLY A 1 47 ? 2.268 3.860 -12.142 1.00 0.00 47 GLY A CA 6
ATOM 9127 C C . GLY A 1 47 ? 3.022 3.837 -10.827 1.00 0.00 47 GLY A C 6
ATOM 9128 O O . GLY A 1 47 ? 2.425 3.792 -9.756 1.00 0.00 47 GLY A O 6
ATOM 9132 N N . ASP A 1 48 ? 4.340 3.877 -10.927 1.00 0.00 48 ASP A N 6
ATOM 9133 C CA . ASP A 1 48 ? 5.223 3.858 -9.767 1.00 0.00 48 ASP A CA 6
ATOM 9134 C C . ASP A 1 48 ? 5.919 5.209 -9.613 1.00 0.00 48 ASP A C 6
ATOM 9135 O O . ASP A 1 48 ? 6.445 5.749 -10.588 1.00 0.00 48 ASP A O 6
ATOM 9144 N N . PRO A 1 49 ? 5.929 5.790 -8.395 1.00 0.00 49 PRO A N 6
ATOM 9145 C CA . PRO A 1 49 ? 5.318 5.202 -7.198 1.00 0.00 49 PRO A CA 6
ATOM 9146 C C . PRO A 1 49 ? 3.803 5.409 -7.128 1.00 0.00 49 PRO A C 6
ATOM 9147 O O . PRO A 1 49 ? 3.198 6.015 -8.017 1.00 0.00 49 PRO A O 6
ATOM 9158 N N . ILE A 1 50 ? 3.209 4.918 -6.048 1.00 0.00 50 ILE A N 6
ATOM 9159 C CA . ILE A 1 50 ? 1.766 4.953 -5.863 1.00 0.00 50 ILE A CA 6
ATOM 9160 C C . ILE A 1 50 ? 1.398 5.803 -4.648 1.00 0.00 50 ILE A C 6
ATOM 9161 O O . ILE A 1 50 ? 2.017 5.691 -3.586 1.00 0.00 50 ILE A O 6
ATOM 9177 N N . GLU A 1 51 ? 0.404 6.659 -4.821 1.00 0.00 51 GLU A N 6
ATOM 9178 C CA . GLU A 1 51 ? -0.101 7.492 -3.740 1.00 0.00 51 GLU A CA 6
ATOM 9179 C C . GLU A 1 51 ? -1.294 6.810 -3.088 1.00 0.00 51 GLU A C 6
ATOM 9180 O O . GLU A 1 51 ? -2.314 6.583 -3.742 1.00 0.00 51 GLU A O 6
ATOM 9192 N N . VAL A 1 52 ? -1.176 6.479 -1.812 1.00 0.00 52 VAL A N 6
ATOM 9193 C CA . VAL A 1 52 ? -2.259 5.800 -1.108 1.00 0.00 52 VAL A CA 6
ATOM 9194 C C . VAL A 1 52 ? -2.575 6.475 0.222 1.00 0.00 52 VAL A C 6
ATOM 9195 O O . VAL A 1 52 ? -1.681 6.938 0.931 1.00 0.00 52 VAL A O 6
ATOM 9208 N N . ASN A 1 53 ? -3.855 6.548 0.543 1.00 0.00 53 ASN A N 6
ATOM 9209 C CA . ASN A 1 53 ? -4.287 7.035 1.842 1.00 0.00 53 ASN A CA 6
ATOM 9210 C C . ASN A 1 53 ? -4.491 5.844 2.762 1.00 0.00 53 ASN A C 6
ATOM 9211 O O . ASN A 1 53 ? -5.505 5.158 2.675 1.00 0.00 53 ASN A O 6
ATOM 9222 N N . CYS A 1 54 ? -3.522 5.595 3.624 1.00 0.00 54 CYS A N 6
ATOM 9223 C CA . CYS A 1 54 ? -3.536 4.416 4.472 1.00 0.00 54 CYS A CA 6
ATOM 9224 C C . CYS A 1 54 ? -3.795 4.801 5.920 1.00 0.00 54 CYS A C 6
ATOM 9225 O O . CYS A 1 54 ? -2.986 5.495 6.535 1.00 0.00 54 CYS A O 6
ATOM 9233 N N . ASN A 1 55 ? -4.938 4.365 6.444 1.00 0.00 55 ASN A N 6
ATOM 9234 C CA . ASN A 1 55 ? -5.318 4.625 7.835 1.00 0.00 55 ASN A CA 6
ATOM 9235 C C . ASN A 1 55 ? -5.498 6.116 8.100 1.00 0.00 55 ASN A C 6
ATOM 9236 O O . ASN A 1 55 ? -5.309 6.591 9.220 1.00 0.00 55 ASN A O 6
ATOM 9247 N N . GLY A 1 56 ? -5.890 6.849 7.066 1.00 0.00 56 GLY A N 6
ATOM 9248 C CA . GLY A 1 56 ? -6.077 8.281 7.200 1.00 0.00 56 GLY A CA 6
ATOM 9249 C C . GLY A 1 56 ? -4.763 9.027 7.126 1.00 0.00 56 GLY A C 6
ATOM 9250 O O . GLY A 1 56 ? -4.672 10.200 7.492 1.00 0.00 56 GLY A O 6
ATOM 9254 N N . MET A 1 57 ? -3.738 8.329 6.668 1.00 0.00 57 MET A N 6
ATOM 9255 C CA . MET A 1 57 ? -2.417 8.907 6.522 1.00 0.00 57 MET A CA 6
ATOM 9256 C C . MET A 1 57 ? -2.008 8.871 5.056 1.00 0.00 57 MET A C 6
ATOM 9257 O O . MET A 1 57 ? -2.338 7.929 4.339 1.00 0.00 57 MET A O 6
ATOM 9271 N N . LEU A 1 58 ? -1.327 9.908 4.604 1.00 0.00 58 LEU A N 6
ATOM 9272 C CA . LEU A 1 58 ? -0.850 9.962 3.230 1.00 0.00 58 LEU A CA 6
ATOM 9273 C C . LEU A 1 58 ? 0.462 9.197 3.094 1.00 0.00 58 LEU A C 6
ATOM 9274 O O . LEU A 1 58 ? 1.486 9.603 3.643 1.00 0.00 58 LEU A O 6
ATOM 9290 N N . LEU A 1 59 ? 0.420 8.078 2.384 1.00 0.00 59 LEU A N 6
ATOM 9291 C CA . LEU A 1 59 ? 1.600 7.250 2.184 1.00 0.00 59 LEU A CA 6
ATOM 9292 C C . LEU A 1 59 ? 2.005 7.255 0.717 1.00 0.00 59 LEU A C 6
ATOM 9293 O O . LEU A 1 59 ? 1.156 7.349 -0.173 1.00 0.00 59 LEU A O 6
ATOM 9309 N N . THR A 1 60 ? 3.297 7.163 0.479 1.00 0.00 60 THR A N 6
ATOM 9310 C CA . THR A 1 60 ? 3.826 6.987 -0.863 1.00 0.00 60 THR A CA 6
ATOM 9311 C C . THR A 1 60 ? 4.769 5.791 -0.877 1.00 0.00 60 THR A C 6
ATOM 9312 O O . THR A 1 60 ? 5.768 5.768 -0.156 1.00 0.00 60 THR A O 6
ATOM 9323 N N . MET A 1 61 ? 4.440 4.795 -1.683 1.00 0.00 61 MET A N 6
ATOM 9324 C CA . MET A 1 61 ? 5.242 3.582 -1.775 1.00 0.00 61 MET A CA 6
ATOM 9325 C C . MET A 1 61 ? 5.441 3.182 -3.229 1.00 0.00 61 MET A C 6
ATOM 9326 O O . MET A 1 61 ? 4.784 3.714 -4.124 1.00 0.00 61 MET A O 6
ATOM 9340 N N . ARG A 1 62 ? 6.346 2.248 -3.463 1.00 0.00 62 ARG A N 6
ATOM 9341 C CA . ARG A 1 62 ? 6.706 1.871 -4.818 1.00 0.00 62 ARG A CA 6
ATOM 9342 C C . ARG A 1 62 ? 5.895 0.669 -5.278 1.00 0.00 62 ARG A C 6
ATOM 9343 O O . ARG A 1 62 ? 5.303 -0.042 -4.463 1.00 0.00 62 ARG A O 6
ATOM 9364 N N . ARG A 1 63 ? 5.881 0.439 -6.585 1.00 0.00 63 ARG A N 6
ATOM 9365 C CA . ARG A 1 63 ? 5.122 -0.665 -7.158 1.00 0.00 63 ARG A CA 6
ATOM 9366 C C . ARG A 1 63 ? 5.666 -2.018 -6.700 1.00 0.00 63 ARG A C 6
ATOM 9367 O O . ARG A 1 63 ? 4.897 -2.944 -6.442 1.00 0.00 63 ARG A O 6
ATOM 9388 N N . ASN A 1 64 ? 6.988 -2.129 -6.586 1.00 0.00 64 ASN A N 6
ATOM 9389 C CA . ASN A 1 64 ? 7.614 -3.390 -6.181 1.00 0.00 64 ASN A CA 6
ATOM 9390 C C . ASN A 1 64 ? 7.144 -3.799 -4.787 1.00 0.00 64 ASN A C 6
ATOM 9391 O O . ASN A 1 64 ? 6.988 -4.985 -4.496 1.00 0.00 64 ASN A O 6
ATOM 9402 N N . GLU A 1 65 ? 6.902 -2.807 -3.935 1.00 0.00 65 GLU A N 6
ATOM 9403 C CA . GLU A 1 65 ? 6.394 -3.054 -2.595 1.00 0.00 65 GLU A CA 6
ATOM 9404 C C . GLU A 1 65 ? 4.915 -3.416 -2.656 1.00 0.00 65 GLU A C 6
ATOM 9405 O O . GLU A 1 65 ? 4.434 -4.253 -1.896 1.00 0.00 65 GLU A O 6
ATOM 9417 N N . ALA A 1 66 ? 4.207 -2.796 -3.594 1.00 0.00 66 ALA A N 6
ATOM 9418 C CA . ALA A 1 66 ? 2.774 -3.002 -3.747 1.00 0.00 66 ALA A CA 6
ATOM 9419 C C . ALA A 1 66 ? 2.451 -4.422 -4.197 1.00 0.00 66 ALA A C 6
ATOM 9420 O O . ALA A 1 66 ? 1.385 -4.948 -3.882 1.00 0.00 66 ALA A O 6
ATOM 9427 N N . GLU A 1 67 ? 3.365 -5.034 -4.939 1.00 0.00 67 GLU A N 6
ATOM 9428 C CA . GLU A 1 67 ? 3.169 -6.402 -5.395 1.00 0.00 67 GLU A CA 6
ATOM 9429 C C . GLU A 1 67 ? 3.147 -7.361 -4.215 1.00 0.00 67 GLU A C 6
ATOM 9430 O O . GLU A 1 67 ? 2.395 -8.330 -4.209 1.00 0.00 67 GLU A O 6
ATOM 9442 N N . GLY A 1 68 ? 3.994 -7.093 -3.229 1.00 0.00 68 GLY A N 6
ATOM 9443 C CA . GLY A 1 68 ? 4.014 -7.897 -2.025 1.00 0.00 68 GLY A CA 6
ATOM 9444 C C . GLY A 1 68 ? 2.745 -7.745 -1.206 1.00 0.00 68 GLY A C 6
ATOM 9445 O O . GLY A 1 68 ? 2.318 -8.673 -0.521 1.00 0.00 68 GLY A O 6
ATOM 9449 N N . ILE A 1 69 ? 2.141 -6.572 -1.288 1.00 0.00 69 ILE A N 6
ATOM 9450 C CA . ILE A 1 69 ? 0.970 -6.252 -0.489 1.00 0.00 69 ILE A CA 6
ATOM 9451 C C . ILE A 1 69 ? -0.302 -6.817 -1.119 1.00 0.00 69 ILE A C 6
ATOM 9452 O O . ILE A 1 69 ? -0.636 -6.504 -2.262 1.00 0.00 69 ILE A O 6
ATOM 9468 N N . THR A 1 70 ? -0.995 -7.660 -0.371 1.00 0.00 70 THR A N 6
ATOM 9469 C CA . THR A 1 70 ? -2.277 -8.191 -0.798 1.00 0.00 70 THR A CA 6
ATOM 9470 C C . THR A 1 70 ? -3.403 -7.439 -0.088 1.00 0.00 70 THR A C 6
ATOM 9471 O O . THR A 1 70 ? -3.344 -7.224 1.127 1.00 0.00 70 THR A O 6
ATOM 9482 N N . VAL A 1 71 ? -4.406 -7.015 -0.848 1.00 0.00 71 VAL A N 6
ATOM 9483 C CA . VAL A 1 71 ? -5.489 -6.210 -0.299 1.00 0.00 71 VAL A CA 6
ATOM 9484 C C . VAL A 1 71 ? -6.855 -6.810 -0.612 1.00 0.00 71 VAL A C 6
ATOM 9485 O O . VAL A 1 71 ? -7.002 -7.613 -1.538 1.00 0.00 71 VAL A O 6
ATOM 9498 N N . HIS A 1 72 ? -7.845 -6.421 0.177 1.00 0.00 72 HIS A N 6
ATOM 9499 C CA . HIS A 1 72 ? -9.226 -6.811 -0.062 1.00 0.00 72 HIS A CA 6
ATOM 9500 C C . HIS A 1 72 ? -10.095 -5.561 -0.177 1.00 0.00 72 HIS A C 6
ATOM 9501 O O . HIS A 1 72 ? -10.134 -4.740 0.741 1.00 0.00 72 HIS A O 6
ATOM 9515 N N . ILE A 1 73 ? -10.766 -5.417 -1.312 1.00 0.00 73 ILE A N 6
ATOM 9516 C CA . ILE A 1 73 ? -11.593 -4.243 -1.583 1.00 0.00 73 ILE A CA 6
ATOM 9517 C C . ILE A 1 73 ? -12.777 -4.151 -0.622 1.00 0.00 73 ILE A C 6
ATOM 9518 O O . ILE A 1 73 ? -13.559 -5.090 -0.484 1.00 0.00 73 ILE A O 6
ATOM 9534 N N . LEU A 1 74 ? -12.897 -3.006 0.035 1.00 0.00 74 LEU A N 6
ATOM 9535 C CA . LEU A 1 74 ? -13.997 -2.758 0.949 1.00 0.00 74 LEU A CA 6
ATOM 9536 C C . LEU A 1 74 ? -15.155 -2.120 0.197 1.00 0.00 74 LEU A C 6
ATOM 9537 O O . LEU A 1 74 ? -15.314 -0.897 0.185 1.00 0.00 74 LEU A O 6
ATOM 9553 N N . ALA A 1 75 ? -15.933 -2.961 -0.460 1.00 0.00 75 ALA A N 6
ATOM 9554 C CA . ALA A 1 75 ? -17.042 -2.505 -1.286 1.00 0.00 75 ALA A CA 6
ATOM 9555 C C . ALA A 1 75 ? -18.126 -3.570 -1.344 1.00 0.00 75 ALA A C 6
ATOM 9556 O O . ALA A 1 75 ? -18.248 -4.388 -0.429 1.00 0.00 75 ALA A O 6
ATOM 9563 N N . GLY A 1 76 ? -18.916 -3.554 -2.412 1.00 0.00 76 GLY A N 6
ATOM 9564 C CA . GLY A 1 76 ? -19.981 -4.528 -2.567 1.00 0.00 76 GLY A CA 6
ATOM 9565 C C . GLY A 1 76 ? -19.473 -5.874 -3.053 1.00 0.00 76 GLY A C 6
ATOM 9566 O O . GLY A 1 76 ? -19.760 -6.288 -4.178 1.00 0.00 76 GLY A O 6
ATOM 9570 N N . ASP A 1 77 ? -18.709 -6.547 -2.207 1.00 0.00 77 ASP A N 6
ATOM 9571 C CA . ASP A 1 77 ? -18.182 -7.870 -2.519 1.00 0.00 77 ASP A CA 6
ATOM 9572 C C . ASP A 1 77 ? -18.280 -8.754 -1.285 1.00 0.00 77 ASP A C 6
ATOM 9573 O O . ASP A 1 77 ? -18.254 -8.251 -0.159 1.00 0.00 77 ASP A O 6
ATOM 9582 N N . GLU A 1 78 ? -18.425 -10.054 -1.489 1.00 0.00 78 GLU A N 6
ATOM 9583 C CA . GLU A 1 78 ? -18.536 -10.985 -0.379 1.00 0.00 78 GLU A CA 6
ATOM 9584 C C . GLU A 1 78 ? -17.155 -11.401 0.112 1.00 0.00 78 GLU A C 6
ATOM 9585 O O . GLU A 1 78 ? -16.619 -10.797 1.039 1.00 0.00 78 GLU A O 6
ATOM 9597 N N . GLY A 1 79 ? -16.576 -12.415 -0.522 1.00 0.00 79 GLY A N 6
ATOM 9598 C CA . GLY A 1 79 ? -15.253 -12.876 -0.142 1.00 0.00 79 GLY A CA 6
ATOM 9599 C C . GLY A 1 79 ? -15.213 -13.426 1.272 1.00 0.00 79 GLY A C 6
ATOM 9600 O O . GLY A 1 79 ? -15.501 -14.598 1.500 1.00 0.00 79 GLY A O 6
ATOM 9604 N N . HIS A 1 80 ? -14.867 -12.571 2.223 1.00 0.00 80 HIS A N 6
ATOM 9605 C CA . HIS A 1 80 ? -14.786 -12.956 3.623 1.00 0.00 80 HIS A CA 6
ATOM 9606 C C . HIS A 1 80 ? -15.297 -11.806 4.487 1.00 0.00 80 HIS A C 6
ATOM 9607 O O . HIS A 1 80 ? -15.428 -10.686 3.995 1.00 0.00 80 HIS A O 6
ATOM 9621 N N . PRO A 1 81 ? -15.612 -12.067 5.770 1.00 0.00 81 PRO A N 6
ATOM 9622 C CA . PRO A 1 81 ? -16.074 -11.029 6.694 1.00 0.00 81 PRO A CA 6
ATOM 9623 C C . PRO A 1 81 ? -15.083 -9.871 6.808 1.00 0.00 81 PRO A C 6
ATOM 9624 O O . PRO A 1 81 ? -14.043 -9.981 7.460 1.00 0.00 81 PRO A O 6
ATOM 9635 N N . HIS A 1 82 ? -15.408 -8.767 6.151 1.00 0.00 82 HIS A N 6
ATOM 9636 C CA . HIS A 1 82 ? -14.560 -7.583 6.168 1.00 0.00 82 HIS A CA 6
ATOM 9637 C C . HIS A 1 82 ? -14.889 -6.706 7.372 1.00 0.00 82 HIS A C 6
ATOM 9638 O O . HIS A 1 82 ? -14.247 -5.684 7.609 1.00 0.00 82 HIS A O 6
ATOM 9652 N N . GLY A 1 83 ? -15.896 -7.112 8.128 1.00 0.00 83 GLY A N 6
ATOM 9653 C CA . GLY A 1 83 ? -16.326 -6.338 9.269 1.00 0.00 83 GLY A CA 6
ATOM 9654 C C . GLY A 1 83 ? -15.688 -6.804 10.557 1.00 0.00 83 GLY A C 6
ATOM 9655 O O . GLY A 1 83 ? -16.310 -7.519 11.342 1.00 0.00 83 GLY A O 6
ATOM 9659 N N . TRP A 1 84 ? -14.442 -6.416 10.771 1.00 0.00 84 TRP A N 6
ATOM 9660 C CA . TRP A 1 84 ? -13.748 -6.738 12.010 1.00 0.00 84 TRP A CA 6
ATOM 9661 C C . TRP A 1 84 ? -14.342 -5.890 13.135 1.00 0.00 84 TRP A C 6
ATOM 9662 O O . TRP A 1 84 ? -14.731 -4.747 12.890 1.00 0.00 84 TRP A O 6
ATOM 9683 N N . PRO A 1 85 ? -14.453 -6.443 14.360 1.00 0.00 85 PRO A N 6
ATOM 9684 C CA . PRO A 1 85 ? -15.016 -5.732 15.522 1.00 0.00 85 PRO A CA 6
ATOM 9685 C C . PRO A 1 85 ? -14.457 -4.319 15.693 1.00 0.00 85 PRO A C 6
ATOM 9686 O O . PRO A 1 85 ? -13.364 -4.123 16.224 1.00 0.00 85 PRO A O 6
ATOM 9697 N N . GLY A 1 86 ? -15.220 -3.345 15.223 1.00 0.00 86 GLY A N 6
ATOM 9698 C CA . GLY A 1 86 ? -14.788 -1.968 15.268 1.00 0.00 86 GLY A CA 6
ATOM 9699 C C . GLY A 1 86 ? -15.263 -1.200 14.056 1.00 0.00 86 GLY A C 6
ATOM 9700 O O . GLY A 1 86 ? -14.540 -1.066 13.069 1.00 0.00 86 GLY A O 6
ATOM 9704 N N . PHE A 1 87 ? -16.493 -0.722 14.121 1.00 0.00 87 PHE A N 6
ATOM 9705 C CA . PHE A 1 87 ? -17.075 0.036 13.029 1.00 0.00 87 PHE A CA 6
ATOM 9706 C C . PHE A 1 87 ? -16.873 1.531 13.248 1.00 0.00 87 PHE A C 6
ATOM 9707 O O . PHE A 1 87 ? -17.491 2.140 14.123 1.00 0.00 87 PHE A O 6
ATOM 9724 N N . ARG A 1 88 ? -15.982 2.109 12.462 1.00 0.00 88 ARG A N 6
ATOM 9725 C CA . ARG A 1 88 ? -15.680 3.526 12.554 1.00 0.00 88 ARG A CA 6
ATOM 9726 C C . ARG A 1 88 ? -16.187 4.248 11.314 1.00 0.00 88 ARG A C 6
ATOM 9727 O O . ARG A 1 88 ? -15.765 3.956 10.194 1.00 0.00 88 ARG A O 6
ATOM 9748 N N . ARG A 1 89 ? -17.104 5.175 11.522 1.00 0.00 89 ARG A N 6
ATOM 9749 C CA . ARG A 1 89 ? -17.691 5.933 10.431 1.00 0.00 89 ARG A CA 6
ATOM 9750 C C . ARG A 1 89 ? -17.274 7.389 10.510 1.00 0.00 89 ARG A C 6
ATOM 9751 O O . ARG A 1 89 ? -17.059 7.920 11.601 1.00 0.00 89 ARG A O 6
ATOM 9772 N N . ARG A 1 90 ? -17.162 8.034 9.357 1.00 0.00 90 ARG A N 6
ATOM 9773 C CA . ARG A 1 90 ? -16.851 9.451 9.319 1.00 0.00 90 ARG A CA 6
ATOM 9774 C C . ARG A 1 90 ? -18.142 10.254 9.248 1.00 0.00 90 ARG A C 6
ATOM 9775 O O . ARG A 1 90 ? -18.912 10.135 8.292 1.00 0.00 90 ARG A O 6
ATOM 9796 N N . HIS A 1 91 ? -18.382 11.056 10.273 1.00 0.00 91 HIS A N 6
ATOM 9797 C CA . HIS A 1 91 ? -19.593 11.859 10.343 1.00 0.00 91 HIS A CA 6
ATOM 9798 C C . HIS A 1 91 ? -19.461 13.106 9.479 1.00 0.00 91 HIS A C 6
ATOM 9799 O O . HIS A 1 91 ? -18.700 14.018 9.801 1.00 0.00 91 HIS A O 6
ATOM 9813 N N . ARG A 1 92 ? -20.184 13.125 8.369 1.00 0.00 92 ARG A N 6
ATOM 9814 C CA . ARG A 1 92 ? -20.234 14.295 7.504 1.00 0.00 92 ARG A CA 6
ATOM 9815 C C . ARG A 1 92 ? -21.512 15.075 7.775 1.00 0.00 92 ARG A C 6
ATOM 9816 O O . ARG A 1 92 ? -22.585 14.486 7.942 1.00 0.00 92 ARG A O 6
ATOM 9837 N N . PHE A 1 93 ? -21.394 16.393 7.822 1.00 0.00 93 PHE A N 6
ATOM 9838 C CA . PHE A 1 93 ? -22.497 17.243 8.239 1.00 0.00 93 PHE A CA 6
ATOM 9839 C C . PHE A 1 93 ? -23.136 17.931 7.042 1.00 0.00 93 PHE A C 6
ATOM 9840 O O . PHE A 1 93 ? -22.451 18.312 6.090 1.00 0.00 93 PHE A O 6
ATOM 9857 N N . GLY A 1 94 ? -24.449 18.082 7.099 1.00 0.00 94 GLY A N 6
ATOM 9858 C CA . GLY A 1 94 ? -25.172 18.760 6.046 1.00 0.00 94 GLY A CA 6
ATOM 9859 C C . GLY A 1 94 ? -25.961 19.941 6.577 1.00 0.00 94 GLY A C 6
ATOM 9860 O O . GLY A 1 94 ? -26.991 19.764 7.227 1.00 0.00 94 GLY A O 6
ATOM 9864 N N . LYS A 1 95 ? -25.466 21.139 6.314 1.00 0.00 95 LYS A N 6
ATOM 9865 C CA . LYS A 1 95 ? -26.101 22.354 6.803 1.00 0.00 95 LYS A CA 6
ATOM 9866 C C . LYS A 1 95 ? -27.139 22.862 5.808 1.00 0.00 95 LYS A C 6
ATOM 9867 O O . LYS A 1 95 ? -26.960 22.743 4.594 1.00 0.00 95 LYS A O 6
ATOM 9886 N N . ARG A 1 96 ? -28.220 23.422 6.332 1.00 0.00 96 ARG A N 6
ATOM 9887 C CA . ARG A 1 96 ? -29.271 24.004 5.508 1.00 0.00 96 ARG A CA 6
ATOM 9888 C C . ARG A 1 96 ? -29.505 25.454 5.917 1.00 0.00 96 ARG A C 6
ATOM 9889 O O . ARG A 1 96 ? -29.994 25.727 7.013 1.00 0.00 96 ARG A O 6
ATOM 9910 N N . ALA A 1 97 ? -29.138 26.382 5.045 1.00 0.00 97 ALA A N 6
ATOM 9911 C CA . ALA A 1 97 ? -29.290 27.799 5.342 1.00 0.00 97 ALA A CA 6
ATOM 9912 C C . ALA A 1 97 ? -30.630 28.318 4.833 1.00 0.00 97 ALA A C 6
ATOM 9913 O O . ALA A 1 97 ? -30.936 28.219 3.644 1.00 0.00 97 ALA A O 6
ATOM 9920 N N . LEU A 1 98 ? -31.422 28.860 5.742 1.00 0.00 98 LEU A N 6
ATOM 9921 C CA . LEU A 1 98 ? -32.725 29.400 5.397 1.00 0.00 98 LEU A CA 6
ATOM 9922 C C . LEU A 1 98 ? -32.759 30.899 5.669 1.00 0.00 98 LEU A C 6
ATOM 9923 O O . LEU A 1 98 ? -32.553 31.337 6.803 1.00 0.00 98 LEU A O 6
ATOM 9939 N N . GLU A 1 99 ? -33.006 31.681 4.629 1.00 0.00 99 GLU A N 6
ATOM 9940 C CA . GLU A 1 99 ? -33.076 33.128 4.766 1.00 0.00 99 GLU A CA 6
ATOM 9941 C C . GLU A 1 99 ? -34.436 33.644 4.313 1.00 0.00 99 GLU A C 6
ATOM 9942 O O . GLU A 1 99 ? -34.939 33.254 3.256 1.00 0.00 99 GLU A O 6
ATOM 9954 N N . HIS A 1 100 ? -35.037 34.503 5.125 1.00 0.00 100 HIS A N 6
ATOM 9955 C CA . HIS A 1 100 ? -36.321 35.105 4.790 1.00 0.00 100 HIS A CA 6
ATOM 9956 C C . HIS A 1 100 ? -36.631 36.261 5.733 1.00 0.00 100 HIS A C 6
ATOM 9957 O O . HIS A 1 100 ? -36.379 36.179 6.936 1.00 0.00 100 HIS A O 6
ATOM 9971 N N . HIS A 1 101 ? -37.131 37.352 5.173 1.00 0.00 101 HIS A N 6
ATOM 9972 C CA . HIS A 1 101 ? -37.570 38.486 5.968 1.00 0.00 101 HIS A CA 6
ATOM 9973 C C . HIS A 1 101 ? -39.005 38.845 5.597 1.00 0.00 101 HIS A C 6
ATOM 9974 O O . HIS A 1 101 ? -39.322 39.041 4.423 1.00 0.00 101 HIS A O 6
ATOM 9988 N N . HIS A 1 102 ? -39.864 38.919 6.602 1.00 0.00 102 HIS A N 6
ATOM 9989 C CA . HIS A 1 102 ? -41.293 39.124 6.388 1.00 0.00 102 HIS A CA 6
ATOM 9990 C C . HIS A 1 102 ? -41.609 40.571 6.034 1.00 0.00 102 HIS A C 6
ATOM 9991 O O . HIS A 1 102 ? -42.414 40.834 5.144 1.00 0.00 102 HIS A O 6
ATOM 10005 N N . HIS A 1 103 ? -40.953 41.495 6.730 1.00 0.00 103 HIS A N 6
ATOM 10006 C CA . HIS A 1 103 ? -41.226 42.927 6.599 1.00 0.00 103 HIS A CA 6
ATOM 10007 C C . HIS A 1 103 ? -42.696 43.217 6.916 1.00 0.00 103 HIS A C 6
ATOM 10008 O O . HIS A 1 103 ? -43.491 43.535 6.027 1.00 0.00 103 HIS A O 6
ATOM 10022 N N . HIS A 1 104 ? -43.044 43.069 8.190 1.00 0.00 104 HIS A N 6
ATOM 10023 C CA . HIS A 1 104 ? -44.393 43.346 8.680 1.00 0.00 104 HIS A CA 6
ATOM 10024 C C . HIS A 1 104 ? -45.429 42.475 7.982 1.00 0.00 104 HIS A C 6
ATOM 10025 O O . HIS A 1 104 ? -46.304 42.986 7.284 1.00 0.00 104 HIS A O 6
ATOM 10039 N N . HIS A 1 105 ? -45.313 41.162 8.171 1.00 0.00 105 HIS A N 6
ATOM 10040 C CA . HIS A 1 105 ? -46.258 40.199 7.597 1.00 0.00 105 HIS A CA 6
ATOM 10041 C C . HIS A 1 105 ? -46.274 40.278 6.073 1.00 0.00 105 HIS A C 6
ATOM 10042 O O . HIS A 1 105 ? -45.372 39.698 5.437 1.00 0.00 105 HIS A O 6
ATOM 10057 N N . MET A 1 1 ? -5.489 -10.166 -4.160 1.00 0.00 1 MET A N 7
ATOM 10058 C CA . MET A 1 1 ? -5.350 -9.023 -5.088 1.00 0.00 1 MET A CA 7
ATOM 10059 C C . MET A 1 1 ? -4.192 -8.140 -4.643 1.00 0.00 1 MET A C 7
ATOM 10060 O O . MET A 1 1 ? -4.073 -7.820 -3.465 1.00 0.00 1 MET A O 7
ATOM 10076 N N . LYS A 1 2 ? -3.331 -7.764 -5.580 1.00 0.00 2 LYS A N 7
ATOM 10077 C CA . LYS A 1 2 ? -2.205 -6.888 -5.269 1.00 0.00 2 LYS A CA 7
ATOM 10078 C C . LYS A 1 2 ? -2.686 -5.468 -5.025 1.00 0.00 2 LYS A C 7
ATOM 10079 O O . LYS A 1 2 ? -3.718 -5.053 -5.554 1.00 0.00 2 LYS A O 7
ATOM 10098 N N . LEU A 1 3 ? -1.934 -4.727 -4.228 1.00 0.00 3 LEU A N 7
ATOM 10099 C CA . LEU A 1 3 ? -2.183 -3.304 -4.050 1.00 0.00 3 LEU A CA 7
ATOM 10100 C C . LEU A 1 3 ? -1.934 -2.578 -5.371 1.00 0.00 3 LEU A C 7
ATOM 10101 O O . LEU A 1 3 ? -2.574 -1.576 -5.684 1.00 0.00 3 LEU A O 7
ATOM 10117 N N . SER A 1 4 ? -1.018 -3.125 -6.154 1.00 0.00 4 SER A N 7
ATOM 10118 C CA . SER A 1 4 ? -0.678 -2.575 -7.457 1.00 0.00 4 SER A CA 7
ATOM 10119 C C . SER A 1 4 ? -1.752 -2.915 -8.499 1.00 0.00 4 SER A C 7
ATOM 10120 O O . SER A 1 4 ? -1.768 -2.351 -9.596 1.00 0.00 4 SER A O 7
ATOM 10128 N N . GLU A 1 5 ? -2.659 -3.824 -8.148 1.00 0.00 5 GLU A N 7
ATOM 10129 C CA . GLU A 1 5 ? -3.740 -4.208 -9.054 1.00 0.00 5 GLU A CA 7
ATOM 10130 C C . GLU A 1 5 ? -4.883 -3.205 -8.981 1.00 0.00 5 GLU A C 7
ATOM 10131 O O . GLU A 1 5 ? -5.770 -3.199 -9.838 1.00 0.00 5 GLU A O 7
ATOM 10143 N N . LEU A 1 6 ? -4.864 -2.370 -7.948 1.00 0.00 6 LEU A N 7
ATOM 10144 C CA . LEU A 1 6 ? -5.888 -1.341 -7.768 1.00 0.00 6 LEU A CA 7
ATOM 10145 C C . LEU A 1 6 ? -5.746 -0.242 -8.821 1.00 0.00 6 LEU A C 7
ATOM 10146 O O . LEU A 1 6 ? -4.739 -0.178 -9.531 1.00 0.00 6 LEU A O 7
ATOM 10162 N N . LYS A 1 7 ? -6.746 0.625 -8.923 1.00 0.00 7 LYS A N 7
ATOM 10163 C CA . LYS A 1 7 ? -6.810 1.570 -10.035 1.00 0.00 7 LYS A CA 7
ATOM 10164 C C . LYS A 1 7 ? -7.124 2.995 -9.579 1.00 0.00 7 LYS A C 7
ATOM 10165 O O . LYS A 1 7 ? -7.622 3.800 -10.369 1.00 0.00 7 LYS A O 7
ATOM 10184 N N . ALA A 1 8 ? -6.796 3.299 -8.324 1.00 0.00 8 ALA A N 7
ATOM 10185 C CA . ALA A 1 8 ? -7.018 4.623 -7.739 1.00 0.00 8 ALA A CA 7
ATOM 10186 C C . ALA A 1 8 ? -8.502 4.904 -7.530 1.00 0.00 8 ALA A C 7
ATOM 10187 O O . ALA A 1 8 ? -9.321 4.735 -8.429 1.00 0.00 8 ALA A O 7
ATOM 10194 N N . GLY A 1 9 ? -8.834 5.344 -6.329 1.00 0.00 9 GLY A N 7
ATOM 10195 C CA . GLY A 1 9 ? -10.221 5.509 -5.956 1.00 0.00 9 GLY A CA 7
ATOM 10196 C C . GLY A 1 9 ? -10.719 4.310 -5.185 1.00 0.00 9 GLY A C 7
ATOM 10197 O O . GLY A 1 9 ? -11.826 4.312 -4.645 1.00 0.00 9 GLY A O 7
ATOM 10201 N N . ASP A 1 10 ? -9.879 3.284 -5.128 1.00 0.00 10 ASP A N 7
ATOM 10202 C CA . ASP A 1 10 ? -10.210 2.043 -4.448 1.00 0.00 10 ASP A CA 7
ATOM 10203 C C . ASP A 1 10 ? -9.761 2.096 -3.000 1.00 0.00 10 ASP A C 7
ATOM 10204 O O . ASP A 1 10 ? -8.667 2.578 -2.699 1.00 0.00 10 ASP A O 7
ATOM 10213 N N . ARG A 1 11 ? -10.604 1.609 -2.112 1.00 0.00 11 ARG A N 7
ATOM 10214 C CA . ARG A 1 11 ? -10.234 1.467 -0.717 1.00 0.00 11 ARG A CA 7
ATOM 10215 C C . ARG A 1 11 ? -10.184 -0.014 -0.367 1.00 0.00 11 ARG A C 7
ATOM 10216 O O . ARG A 1 11 ? -11.154 -0.743 -0.579 1.00 0.00 11 ARG A O 7
ATOM 10237 N N . ALA A 1 12 ? -9.058 -0.460 0.155 1.00 0.00 12 ALA A N 7
ATOM 10238 C CA . ALA A 1 12 ? -8.849 -1.876 0.405 1.00 0.00 12 ALA A CA 7
ATOM 10239 C C . ALA A 1 12 ? -8.252 -2.111 1.786 1.00 0.00 12 ALA A C 7
ATOM 10240 O O . ALA A 1 12 ? -7.636 -1.214 2.365 1.00 0.00 12 ALA A O 7
ATOM 10247 N N . GLU A 1 13 ? -8.453 -3.312 2.311 1.00 0.00 13 GLU A N 7
ATOM 10248 C CA . GLU A 1 13 ? -7.867 -3.702 3.585 1.00 0.00 13 GLU A CA 7
ATOM 10249 C C . GLU A 1 13 ? -6.632 -4.559 3.332 1.00 0.00 13 GLU A C 7
ATOM 10250 O O . GLU A 1 13 ? -6.649 -5.445 2.473 1.00 0.00 13 GLU A O 7
ATOM 10262 N N . VAL A 1 14 ? -5.563 -4.282 4.058 1.00 0.00 14 VAL A N 7
ATOM 10263 C CA . VAL A 1 14 ? -4.339 -5.057 3.933 1.00 0.00 14 VAL A CA 7
ATOM 10264 C C . VAL A 1 14 ? -4.493 -6.410 4.616 1.00 0.00 14 VAL A C 7
ATOM 10265 O O . VAL A 1 14 ? -4.535 -6.492 5.846 1.00 0.00 14 VAL A O 7
ATOM 10278 N N . THR A 1 15 ? -4.595 -7.459 3.814 1.00 0.00 15 THR A N 7
ATOM 10279 C CA . THR A 1 15 ? -4.707 -8.807 4.339 1.00 0.00 15 THR A CA 7
ATOM 10280 C C . THR A 1 15 ? -3.323 -9.359 4.664 1.00 0.00 15 THR A C 7
ATOM 10281 O O . THR A 1 15 ? -3.144 -10.101 5.628 1.00 0.00 15 THR A O 7
ATOM 10292 N N . SER A 1 16 ? -2.344 -8.977 3.853 1.00 0.00 16 SER A N 7
ATOM 10293 C CA . SER A 1 16 ? -0.963 -9.369 4.077 1.00 0.00 16 SER A CA 7
ATOM 10294 C C . SER A 1 16 ? -0.025 -8.500 3.246 1.00 0.00 16 SER A C 7
ATOM 10295 O O . SER A 1 16 ? -0.358 -8.114 2.127 1.00 0.00 16 SER A O 7
ATOM 10303 N N . VAL A 1 17 ? 1.127 -8.173 3.804 1.00 0.00 17 VAL A N 7
ATOM 10304 C CA . VAL A 1 17 ? 2.102 -7.342 3.114 1.00 0.00 17 VAL A CA 7
ATOM 10305 C C . VAL A 1 17 ? 3.424 -8.093 2.954 1.00 0.00 17 VAL A C 7
ATOM 10306 O O . VAL A 1 17 ? 4.102 -8.403 3.933 1.00 0.00 17 VAL A O 7
ATOM 10319 N N . ALA A 1 18 ? 3.768 -8.415 1.716 1.00 0.00 18 ALA A N 7
ATOM 10320 C CA . ALA A 1 18 ? 5.018 -9.103 1.433 1.00 0.00 18 ALA A CA 7
ATOM 10321 C C . ALA A 1 18 ? 6.089 -8.103 1.037 1.00 0.00 18 ALA A C 7
ATOM 10322 O O . ALA A 1 18 ? 6.027 -7.505 -0.040 1.00 0.00 18 ALA A O 7
ATOM 10329 N N . ALA A 1 19 ? 7.060 -7.913 1.914 1.00 0.00 19 ALA A N 7
ATOM 10330 C CA . ALA A 1 19 ? 8.133 -6.963 1.676 1.00 0.00 19 ALA A CA 7
ATOM 10331 C C . ALA A 1 19 ? 9.369 -7.365 2.456 1.00 0.00 19 ALA A C 7
ATOM 10332 O O . ALA A 1 19 ? 9.282 -8.149 3.401 1.00 0.00 19 ALA A O 7
ATOM 10339 N N . GLU A 1 20 ? 10.516 -6.837 2.060 1.00 0.00 20 GLU A N 7
ATOM 10340 C CA . GLU A 1 20 ? 11.764 -7.118 2.754 1.00 0.00 20 GLU A CA 7
ATOM 10341 C C . GLU A 1 20 ? 11.683 -6.625 4.196 1.00 0.00 20 GLU A C 7
ATOM 10342 O O . GLU A 1 20 ? 11.035 -5.617 4.460 1.00 0.00 20 GLU A O 7
ATOM 10354 N N . PRO A 1 21 ? 12.338 -7.338 5.134 1.00 0.00 21 PRO A N 7
ATOM 10355 C CA . PRO A 1 21 ? 12.264 -7.062 6.573 1.00 0.00 21 PRO A CA 7
ATOM 10356 C C . PRO A 1 21 ? 12.294 -5.572 6.915 1.00 0.00 21 PRO A C 7
ATOM 10357 O O . PRO A 1 21 ? 11.411 -5.074 7.616 1.00 0.00 21 PRO A O 7
ATOM 10368 N N . ALA A 1 22 ? 13.296 -4.862 6.407 1.00 0.00 22 ALA A N 7
ATOM 10369 C CA . ALA A 1 22 ? 13.439 -3.438 6.686 1.00 0.00 22 ALA A CA 7
ATOM 10370 C C . ALA A 1 22 ? 12.268 -2.639 6.137 1.00 0.00 22 ALA A C 7
ATOM 10371 O O . ALA A 1 22 ? 11.736 -1.756 6.811 1.00 0.00 22 ALA A O 7
ATOM 10378 N N . VAL A 1 23 ? 11.862 -2.970 4.925 1.00 0.00 23 VAL A N 7
ATOM 10379 C CA . VAL A 1 23 ? 10.814 -2.237 4.237 1.00 0.00 23 VAL A CA 7
ATOM 10380 C C . VAL A 1 23 ? 9.457 -2.521 4.869 1.00 0.00 23 VAL A C 7
ATOM 10381 O O . VAL A 1 23 ? 8.656 -1.611 5.079 1.00 0.00 23 VAL A O 7
ATOM 10394 N N . ARG A 1 24 ? 9.224 -3.785 5.198 1.00 0.00 24 ARG A N 7
ATOM 10395 C CA . ARG A 1 24 ? 7.956 -4.206 5.773 1.00 0.00 24 ARG A CA 7
ATOM 10396 C C . ARG A 1 24 ? 7.734 -3.535 7.128 1.00 0.00 24 ARG A C 7
ATOM 10397 O O . ARG A 1 24 ? 6.622 -3.116 7.443 1.00 0.00 24 ARG A O 7
ATOM 10418 N N . ARG A 1 25 ? 8.797 -3.415 7.920 1.00 0.00 25 ARG A N 7
ATOM 10419 C CA . ARG A 1 25 ? 8.696 -2.766 9.221 1.00 0.00 25 ARG A CA 7
ATOM 10420 C C . ARG A 1 25 ? 8.537 -1.261 9.044 1.00 0.00 25 ARG A C 7
ATOM 10421 O O . ARG A 1 25 ? 7.774 -0.620 9.765 1.00 0.00 25 ARG A O 7
ATOM 10442 N N . ARG A 1 26 ? 9.241 -0.710 8.059 1.00 0.00 26 ARG A N 7
ATOM 10443 C CA . ARG A 1 26 ? 9.153 0.709 7.742 1.00 0.00 26 ARG A CA 7
ATOM 10444 C C . ARG A 1 26 ? 7.716 1.089 7.399 1.00 0.00 26 ARG A C 7
ATOM 10445 O O . ARG A 1 26 ? 7.202 2.113 7.857 1.00 0.00 26 ARG A O 7
ATOM 10466 N N . LEU A 1 27 ? 7.072 0.246 6.597 1.00 0.00 27 LEU A N 7
ATOM 10467 C CA . LEU A 1 27 ? 5.687 0.464 6.203 1.00 0.00 27 LEU A CA 7
ATOM 10468 C C . LEU A 1 27 ? 4.767 0.399 7.412 1.00 0.00 27 LEU A C 7
ATOM 10469 O O . LEU A 1 27 ? 3.833 1.194 7.535 1.00 0.00 27 LEU A O 7
ATOM 10485 N N . MET A 1 28 ? 5.046 -0.530 8.323 1.00 0.00 28 MET A N 7
ATOM 10486 C CA . MET A 1 28 ? 4.211 -0.696 9.505 1.00 0.00 28 MET A CA 7
ATOM 10487 C C . MET A 1 28 ? 4.374 0.491 10.441 1.00 0.00 28 MET A C 7
ATOM 10488 O O . MET A 1 28 ? 3.419 0.915 11.094 1.00 0.00 28 MET A O 7
ATOM 10502 N N . ASP A 1 29 ? 5.583 1.035 10.485 1.00 0.00 29 ASP A N 7
ATOM 10503 C CA . ASP A 1 29 ? 5.861 2.223 11.281 1.00 0.00 29 ASP A CA 7
ATOM 10504 C C . ASP A 1 29 ? 5.113 3.428 10.730 1.00 0.00 29 ASP A C 7
ATOM 10505 O O . ASP A 1 29 ? 4.774 4.350 11.473 1.00 0.00 29 ASP A O 7
ATOM 10514 N N . LEU A 1 30 ? 4.864 3.422 9.425 1.00 0.00 30 LEU A N 7
ATOM 10515 C CA . LEU A 1 30 ? 4.092 4.483 8.793 1.00 0.00 30 LEU A CA 7
ATOM 10516 C C . LEU A 1 30 ? 2.608 4.293 9.075 1.00 0.00 30 LEU A C 7
ATOM 10517 O O . LEU A 1 30 ? 1.886 5.256 9.334 1.00 0.00 30 LEU A O 7
ATOM 10533 N N . GLY A 1 31 ? 2.159 3.045 9.036 1.00 0.00 31 GLY A N 7
ATOM 10534 C CA . GLY A 1 31 ? 0.771 2.753 9.323 1.00 0.00 31 GLY A CA 7
ATOM 10535 C C . GLY A 1 31 ? 0.224 1.615 8.486 1.00 0.00 31 GLY A C 7
ATOM 10536 O O . GLY A 1 31 ? -0.960 1.290 8.569 1.00 0.00 31 GLY A O 7
ATOM 10540 N N . LEU A 1 32 ? 1.077 1.009 7.675 1.00 0.00 32 LEU A N 7
ATOM 10541 C CA . LEU A 1 32 ? 0.658 -0.095 6.825 1.00 0.00 32 LEU A CA 7
ATOM 10542 C C . LEU A 1 32 ? 0.891 -1.423 7.545 1.00 0.00 32 LEU A C 7
ATOM 10543 O O . LEU A 1 32 ? 2.004 -1.944 7.567 1.00 0.00 32 LEU A O 7
ATOM 10559 N N . VAL A 1 33 ? -0.164 -1.944 8.157 1.00 0.00 33 VAL A N 7
ATOM 10560 C CA . VAL A 1 33 ? -0.098 -3.202 8.892 1.00 0.00 33 VAL A CA 7
ATOM 10561 C C . VAL A 1 33 ? -1.247 -4.110 8.467 1.00 0.00 33 VAL A C 7
ATOM 10562 O O . VAL A 1 33 ? -2.089 -3.712 7.662 1.00 0.00 33 VAL A O 7
ATOM 10575 N N . ARG A 1 34 ? -1.285 -5.321 9.002 1.00 0.00 34 ARG A N 7
ATOM 10576 C CA . ARG A 1 34 ? -2.383 -6.235 8.719 1.00 0.00 34 ARG A CA 7
ATOM 10577 C C . ARG A 1 34 ? -3.651 -5.712 9.375 1.00 0.00 34 ARG A C 7
ATOM 10578 O O . ARG A 1 34 ? -3.736 -5.618 10.599 1.00 0.00 34 ARG A O 7
ATOM 10599 N N . GLY A 1 35 ? -4.630 -5.375 8.555 1.00 0.00 35 GLY A N 7
ATOM 10600 C CA . GLY A 1 35 ? -5.862 -4.809 9.066 1.00 0.00 35 GLY A CA 7
ATOM 10601 C C . GLY A 1 35 ? -5.960 -3.325 8.797 1.00 0.00 35 GLY A C 7
ATOM 10602 O O . GLY A 1 35 ? -6.946 -2.682 9.157 1.00 0.00 35 GLY A O 7
ATOM 10606 N N . ALA A 1 36 ? -4.928 -2.778 8.172 1.00 0.00 36 ALA A N 7
ATOM 10607 C CA . ALA A 1 36 ? -4.918 -1.373 7.808 1.00 0.00 36 ALA A CA 7
ATOM 10608 C C . ALA A 1 36 ? -5.813 -1.126 6.605 1.00 0.00 36 ALA A C 7
ATOM 10609 O O . ALA A 1 36 ? -5.905 -1.964 5.705 1.00 0.00 36 ALA A O 7
ATOM 10616 N N . LYS A 1 37 ? -6.481 0.015 6.601 1.00 0.00 37 LYS A N 7
ATOM 10617 C CA . LYS A 1 37 ? -7.331 0.385 5.489 1.00 0.00 37 LYS A CA 7
ATOM 10618 C C . LYS A 1 37 ? -6.638 1.440 4.651 1.00 0.00 37 LYS A C 7
ATOM 10619 O O . LYS A 1 37 ? -6.308 2.520 5.144 1.00 0.00 37 LYS A O 7
ATOM 10638 N N . LEU A 1 38 ? -6.417 1.132 3.393 1.00 0.00 38 LEU A N 7
ATOM 10639 C CA . LEU A 1 38 ? -5.731 2.052 2.510 1.00 0.00 38 LEU A CA 7
ATOM 10640 C C . LEU A 1 38 ? -6.601 2.435 1.323 1.00 0.00 38 LEU A C 7
ATOM 10641 O O . LEU A 1 38 ? -7.423 1.649 0.852 1.00 0.00 38 LEU A O 7
ATOM 10657 N N . LYS A 1 39 ? -6.440 3.662 0.876 1.00 0.00 39 LYS A N 7
ATOM 10658 C CA . LYS A 1 39 ? -7.136 4.143 -0.297 1.00 0.00 39 LYS A CA 7
ATOM 10659 C C . LYS A 1 39 ? -6.129 4.638 -1.324 1.00 0.00 39 LYS A C 7
ATOM 10660 O O . LYS A 1 39 ? -5.338 5.543 -1.046 1.00 0.00 39 LYS A O 7
ATOM 10679 N N . VAL A 1 40 ? -6.149 4.031 -2.497 1.00 0.00 40 VAL A N 7
ATOM 10680 C CA . VAL A 1 40 ? -5.256 4.421 -3.575 1.00 0.00 40 VAL A CA 7
ATOM 10681 C C . VAL A 1 40 ? -5.687 5.768 -4.138 1.00 0.00 40 VAL A C 7
ATOM 10682 O O . VAL A 1 40 ? -6.777 5.896 -4.693 1.00 0.00 40 VAL A O 7
ATOM 10695 N N . LEU A 1 41 ? -4.839 6.772 -3.966 1.00 0.00 41 LEU A N 7
ATOM 10696 C CA . LEU A 1 41 ? -5.167 8.128 -4.372 1.00 0.00 41 LEU A CA 7
ATOM 10697 C C . LEU A 1 41 ? -4.957 8.308 -5.865 1.00 0.00 41 LEU A C 7
ATOM 10698 O O . LEU A 1 41 ? -5.835 8.817 -6.562 1.00 0.00 41 LEU A O 7
ATOM 10714 N N . ARG A 1 42 ? -3.791 7.885 -6.352 1.00 0.00 42 ARG A N 7
ATOM 10715 C CA . ARG A 1 42 ? -3.448 8.035 -7.762 1.00 0.00 42 ARG A CA 7
ATOM 10716 C C . ARG A 1 42 ? -2.140 7.315 -8.072 1.00 0.00 42 ARG A C 7
ATOM 10717 O O . ARG A 1 42 ? -1.359 7.003 -7.171 1.00 0.00 42 ARG A O 7
ATOM 10738 N N . PHE A 1 43 ? -1.917 7.053 -9.349 1.00 0.00 43 PHE A N 7
ATOM 10739 C CA . PHE A 1 43 ? -0.669 6.467 -9.811 1.00 0.00 43 PHE A CA 7
ATOM 10740 C C . PHE A 1 43 ? 0.060 7.459 -10.703 1.00 0.00 43 PHE A C 7
ATOM 10741 O O . PHE A 1 43 ? -0.573 8.214 -11.444 1.00 0.00 43 PHE A O 7
ATOM 10758 N N . ALA A 1 44 ? 1.382 7.465 -10.625 1.00 0.00 44 ALA A N 7
ATOM 10759 C CA . ALA A 1 44 ? 2.193 8.264 -11.535 1.00 0.00 44 ALA A CA 7
ATOM 10760 C C . ALA A 1 44 ? 2.018 7.758 -12.970 1.00 0.00 44 ALA A C 7
ATOM 10761 O O . ALA A 1 44 ? 1.492 6.663 -13.174 1.00 0.00 44 ALA A O 7
ATOM 10768 N N . PRO A 1 45 ? 2.455 8.532 -13.987 1.00 0.00 45 PRO A N 7
ATOM 10769 C CA . PRO A 1 45 ? 2.293 8.163 -15.411 1.00 0.00 45 PRO A CA 7
ATOM 10770 C C . PRO A 1 45 ? 3.000 6.857 -15.799 1.00 0.00 45 PRO A C 7
ATOM 10771 O O . PRO A 1 45 ? 3.012 6.477 -16.970 1.00 0.00 45 PRO A O 7
ATOM 10782 N N . LEU A 1 46 ? 3.571 6.166 -14.820 1.00 0.00 46 LEU A N 7
ATOM 10783 C CA . LEU A 1 46 ? 4.241 4.893 -15.061 1.00 0.00 46 LEU A CA 7
ATOM 10784 C C . LEU A 1 46 ? 3.813 3.854 -14.029 1.00 0.00 46 LEU A C 7
ATOM 10785 O O . LEU A 1 46 ? 4.339 2.746 -13.994 1.00 0.00 46 LEU A O 7
ATOM 10801 N N . GLY A 1 47 ? 2.842 4.219 -13.197 1.00 0.00 47 GLY A N 7
ATOM 10802 C CA . GLY A 1 47 ? 2.397 3.333 -12.134 1.00 0.00 47 GLY A CA 7
ATOM 10803 C C . GLY A 1 47 ? 3.350 3.331 -10.956 1.00 0.00 47 GLY A C 7
ATOM 10804 O O . GLY A 1 47 ? 3.174 2.581 -9.999 1.00 0.00 47 GLY A O 7
ATOM 10808 N N . ASP A 1 48 ? 4.353 4.189 -11.038 1.00 0.00 48 ASP A N 7
ATOM 10809 C CA . ASP A 1 48 ? 5.369 4.316 -10.005 1.00 0.00 48 ASP A CA 7
ATOM 10810 C C . ASP A 1 48 ? 5.874 5.756 -9.986 1.00 0.00 48 ASP A C 7
ATOM 10811 O O . ASP A 1 48 ? 6.261 6.289 -11.028 1.00 0.00 48 ASP A O 7
ATOM 10820 N N . PRO A 1 49 ? 5.846 6.423 -8.821 1.00 0.00 49 PRO A N 7
ATOM 10821 C CA . PRO A 1 49 ? 5.388 5.833 -7.561 1.00 0.00 49 PRO A CA 7
ATOM 10822 C C . PRO A 1 49 ? 3.863 5.803 -7.416 1.00 0.00 49 PRO A C 7
ATOM 10823 O O . PRO A 1 49 ? 3.121 6.156 -8.340 1.00 0.00 49 PRO A O 7
ATOM 10834 N N . ILE A 1 50 ? 3.415 5.377 -6.242 1.00 0.00 50 ILE A N 7
ATOM 10835 C CA . ILE A 1 50 ? 1.999 5.240 -5.937 1.00 0.00 50 ILE A CA 7
ATOM 10836 C C . ILE A 1 50 ? 1.638 6.057 -4.699 1.00 0.00 50 ILE A C 7
ATOM 10837 O O . ILE A 1 50 ? 2.340 6.010 -3.685 1.00 0.00 50 ILE A O 7
ATOM 10853 N N . GLU A 1 51 ? 0.548 6.802 -4.795 1.00 0.00 51 GLU A N 7
ATOM 10854 C CA . GLU A 1 51 ? 0.054 7.600 -3.683 1.00 0.00 51 GLU A CA 7
ATOM 10855 C C . GLU A 1 51 ? -1.113 6.881 -3.014 1.00 0.00 51 GLU A C 7
ATOM 10856 O O . GLU A 1 51 ? -2.142 6.640 -3.648 1.00 0.00 51 GLU A O 7
ATOM 10868 N N . VAL A 1 52 ? -0.953 6.515 -1.748 1.00 0.00 52 VAL A N 7
ATOM 10869 C CA . VAL A 1 52 ? -2.012 5.826 -1.021 1.00 0.00 52 VAL A CA 7
ATOM 10870 C C . VAL A 1 52 ? -2.244 6.456 0.349 1.00 0.00 52 VAL A C 7
ATOM 10871 O O . VAL A 1 52 ? -1.328 7.006 0.957 1.00 0.00 52 VAL A O 7
ATOM 10884 N N . ASN A 1 53 ? -3.478 6.392 0.815 1.00 0.00 53 ASN A N 7
ATOM 10885 C CA . ASN A 1 53 ? -3.815 6.833 2.162 1.00 0.00 53 ASN A CA 7
ATOM 10886 C C . ASN A 1 53 ? -4.065 5.621 3.048 1.00 0.00 53 ASN A C 7
ATOM 10887 O O . ASN A 1 53 ? -5.082 4.946 2.906 1.00 0.00 53 ASN A O 7
ATOM 10898 N N . CYS A 1 54 ? -3.132 5.334 3.942 1.00 0.00 54 CYS A N 7
ATOM 10899 C CA . CYS A 1 54 ? -3.245 4.173 4.811 1.00 0.00 54 CYS A CA 7
ATOM 10900 C C . CYS A 1 54 ? -3.573 4.602 6.233 1.00 0.00 54 CYS A C 7
ATOM 10901 O O . CYS A 1 54 ? -2.753 5.232 6.900 1.00 0.00 54 CYS A O 7
ATOM 10909 N N . ASN A 1 55 ? -4.788 4.276 6.673 1.00 0.00 55 ASN A N 7
ATOM 10910 C CA . ASN A 1 55 ? -5.272 4.619 8.016 1.00 0.00 55 ASN A CA 7
ATOM 10911 C C . ASN A 1 55 ? -5.197 6.124 8.277 1.00 0.00 55 ASN A C 7
ATOM 10912 O O . ASN A 1 55 ? -5.088 6.560 9.424 1.00 0.00 55 ASN A O 7
ATOM 10923 N N . GLY A 1 56 ? -5.291 6.915 7.216 1.00 0.00 56 GLY A N 7
ATOM 10924 C CA . GLY A 1 56 ? -5.255 8.361 7.357 1.00 0.00 56 GLY A CA 7
ATOM 10925 C C . GLY A 1 56 ? -3.876 8.953 7.122 1.00 0.00 56 GLY A C 7
ATOM 10926 O O . GLY A 1 56 ? -3.707 10.172 7.160 1.00 0.00 56 GLY A O 7
ATOM 10930 N N . MET A 1 57 ? -2.889 8.104 6.882 1.00 0.00 57 MET A N 7
ATOM 10931 C CA . MET A 1 57 ? -1.545 8.577 6.564 1.00 0.00 57 MET A CA 7
ATOM 10932 C C . MET A 1 57 ? -1.301 8.503 5.066 1.00 0.00 57 MET A C 7
ATOM 10933 O O . MET A 1 57 ? -1.563 7.478 4.436 1.00 0.00 57 MET A O 7
ATOM 10947 N N . LEU A 1 58 ? -0.812 9.596 4.503 1.00 0.00 58 LEU A N 7
ATOM 10948 C CA . LEU A 1 58 ? -0.521 9.668 3.079 1.00 0.00 58 LEU A CA 7
ATOM 10949 C C . LEU A 1 58 ? 0.849 9.079 2.807 1.00 0.00 58 LEU A C 7
ATOM 10950 O O . LEU A 1 58 ? 1.869 9.709 3.083 1.00 0.00 58 LEU A O 7
ATOM 10966 N N . LEU A 1 59 ? 0.873 7.863 2.288 1.00 0.00 59 LEU A N 7
ATOM 10967 C CA . LEU A 1 59 ? 2.127 7.162 2.073 1.00 0.00 59 LEU A CA 7
ATOM 10968 C C . LEU A 1 59 ? 2.477 7.155 0.594 1.00 0.00 59 LEU A C 7
ATOM 10969 O O . LEU A 1 59 ? 1.623 6.884 -0.255 1.00 0.00 59 LEU A O 7
ATOM 10985 N N . THR A 1 60 ? 3.718 7.481 0.286 1.00 0.00 60 THR A N 7
ATOM 10986 C CA . THR A 1 60 ? 4.224 7.358 -1.068 1.00 0.00 60 THR A CA 7
ATOM 10987 C C . THR A 1 60 ? 5.094 6.115 -1.172 1.00 0.00 60 THR A C 7
ATOM 10988 O O . THR A 1 60 ? 6.099 5.986 -0.468 1.00 0.00 60 THR A O 7
ATOM 10999 N N . MET A 1 61 ? 4.707 5.195 -2.039 1.00 0.00 61 MET A N 7
ATOM 11000 C CA . MET A 1 61 ? 5.449 3.954 -2.199 1.00 0.00 61 MET A CA 7
ATOM 11001 C C . MET A 1 61 ? 5.725 3.696 -3.658 1.00 0.00 61 MET A C 7
ATOM 11002 O O . MET A 1 61 ? 5.188 4.374 -4.528 1.00 0.00 61 MET A O 7
ATOM 11016 N N . ARG A 1 62 ? 6.575 2.727 -3.919 1.00 0.00 62 ARG A N 7
ATOM 11017 C CA . ARG A 1 62 ? 6.888 2.349 -5.275 1.00 0.00 62 ARG A CA 7
ATOM 11018 C C . ARG A 1 62 ? 6.023 1.175 -5.693 1.00 0.00 62 ARG A C 7
ATOM 11019 O O . ARG A 1 62 ? 5.273 0.624 -4.884 1.00 0.00 62 ARG A O 7
ATOM 11040 N N . ARG A 1 63 ? 6.133 0.787 -6.950 1.00 0.00 63 ARG A N 7
ATOM 11041 C CA . ARG A 1 63 ? 5.370 -0.342 -7.459 1.00 0.00 63 ARG A CA 7
ATOM 11042 C C . ARG A 1 63 ? 5.807 -1.637 -6.774 1.00 0.00 63 ARG A C 7
ATOM 11043 O O . ARG A 1 63 ? 4.990 -2.524 -6.529 1.00 0.00 63 ARG A O 7
ATOM 11064 N N . ASN A 1 64 ? 7.094 -1.718 -6.448 1.00 0.00 64 ASN A N 7
ATOM 11065 C CA . ASN A 1 64 ? 7.681 -2.930 -5.871 1.00 0.00 64 ASN A CA 7
ATOM 11066 C C . ASN A 1 64 ? 6.912 -3.378 -4.633 1.00 0.00 64 ASN A C 7
ATOM 11067 O O . ASN A 1 64 ? 6.533 -4.546 -4.509 1.00 0.00 64 ASN A O 7
ATOM 11078 N N . GLU A 1 65 ? 6.686 -2.436 -3.727 1.00 0.00 65 GLU A N 7
ATOM 11079 C CA . GLU A 1 65 ? 5.980 -2.714 -2.488 1.00 0.00 65 GLU A CA 7
ATOM 11080 C C . GLU A 1 65 ? 4.551 -3.160 -2.776 1.00 0.00 65 GLU A C 7
ATOM 11081 O O . GLU A 1 65 ? 4.100 -4.181 -2.263 1.00 0.00 65 GLU A O 7
ATOM 11093 N N . ALA A 1 66 ? 3.867 -2.413 -3.636 1.00 0.00 66 ALA A N 7
ATOM 11094 C CA . ALA A 1 66 ? 2.455 -2.656 -3.924 1.00 0.00 66 ALA A CA 7
ATOM 11095 C C . ALA A 1 66 ? 2.220 -4.026 -4.558 1.00 0.00 66 ALA A C 7
ATOM 11096 O O . ALA A 1 66 ? 1.169 -4.636 -4.354 1.00 0.00 66 ALA A O 7
ATOM 11103 N N . GLU A 1 67 ? 3.186 -4.494 -5.341 1.00 0.00 67 GLU A N 7
ATOM 11104 C CA . GLU A 1 67 ? 3.115 -5.830 -5.929 1.00 0.00 67 GLU A CA 7
ATOM 11105 C C . GLU A 1 67 ? 3.175 -6.894 -4.837 1.00 0.00 67 GLU A C 7
ATOM 11106 O O . GLU A 1 67 ? 2.472 -7.903 -4.890 1.00 0.00 67 GLU A O 7
ATOM 11118 N N . GLY A 1 68 ? 4.045 -6.670 -3.863 1.00 0.00 68 GLY A N 7
ATOM 11119 C CA . GLY A 1 68 ? 4.165 -7.579 -2.739 1.00 0.00 68 GLY A CA 7
ATOM 11120 C C . GLY A 1 68 ? 2.941 -7.575 -1.836 1.00 0.00 68 GLY A C 7
ATOM 11121 O O . GLY A 1 68 ? 2.608 -8.590 -1.221 1.00 0.00 68 GLY A O 7
ATOM 11125 N N . ILE A 1 69 ? 2.274 -6.435 -1.747 1.00 0.00 69 ILE A N 7
ATOM 11126 C CA . ILE A 1 69 ? 1.147 -6.274 -0.837 1.00 0.00 69 ILE A CA 7
ATOM 11127 C C . ILE A 1 69 ? -0.121 -6.926 -1.381 1.00 0.00 69 ILE A C 7
ATOM 11128 O O . ILE A 1 69 ? -0.514 -6.697 -2.527 1.00 0.00 69 ILE A O 7
ATOM 11144 N N . THR A 1 70 ? -0.750 -7.737 -0.546 1.00 0.00 70 THR A N 7
ATOM 11145 C CA . THR A 1 70 ? -2.020 -8.346 -0.873 1.00 0.00 70 THR A CA 7
ATOM 11146 C C . THR A 1 70 ? -3.139 -7.618 -0.133 1.00 0.00 70 THR A C 7
ATOM 11147 O O . THR A 1 70 ? -3.143 -7.546 1.098 1.00 0.00 70 THR A O 7
ATOM 11158 N N . VAL A 1 71 ? -4.072 -7.061 -0.882 1.00 0.00 71 VAL A N 7
ATOM 11159 C CA . VAL A 1 71 ? -5.170 -6.311 -0.298 1.00 0.00 71 VAL A CA 7
ATOM 11160 C C . VAL A 1 71 ? -6.508 -6.895 -0.724 1.00 0.00 71 VAL A C 7
ATOM 11161 O O . VAL A 1 71 ? -6.575 -7.726 -1.635 1.00 0.00 71 VAL A O 7
ATOM 11174 N N . HIS A 1 72 ? -7.560 -6.466 -0.053 1.00 0.00 72 HIS A N 7
ATOM 11175 C CA . HIS A 1 72 ? -8.915 -6.848 -0.413 1.00 0.00 72 HIS A CA 7
ATOM 11176 C C . HIS A 1 72 ? -9.808 -5.613 -0.412 1.00 0.00 72 HIS A C 7
ATOM 11177 O O . HIS A 1 72 ? -9.889 -4.902 0.591 1.00 0.00 72 HIS A O 7
ATOM 11191 N N . ILE A 1 73 ? -10.452 -5.355 -1.543 1.00 0.00 73 ILE A N 7
ATOM 11192 C CA . ILE A 1 73 ? -11.288 -4.172 -1.704 1.00 0.00 73 ILE A CA 7
ATOM 11193 C C . ILE A 1 73 ? -12.454 -4.177 -0.723 1.00 0.00 73 ILE A C 7
ATOM 11194 O O . ILE A 1 73 ? -13.204 -5.150 -0.629 1.00 0.00 73 ILE A O 7
ATOM 11210 N N . LEU A 1 74 ? -12.599 -3.078 0.004 1.00 0.00 74 LEU A N 7
ATOM 11211 C CA . LEU A 1 74 ? -13.637 -2.958 1.012 1.00 0.00 74 LEU A CA 7
ATOM 11212 C C . LEU A 1 74 ? -14.950 -2.523 0.381 1.00 0.00 74 LEU A C 7
ATOM 11213 O O . LEU A 1 74 ? -15.276 -1.335 0.345 1.00 0.00 74 LEU A O 7
ATOM 11229 N N . ALA A 1 75 ? -15.679 -3.489 -0.149 1.00 0.00 75 ALA A N 7
ATOM 11230 C CA . ALA A 1 75 ? -16.967 -3.230 -0.764 1.00 0.00 75 ALA A CA 7
ATOM 11231 C C . ALA A 1 75 ? -17.751 -4.522 -0.908 1.00 0.00 75 ALA A C 7
ATOM 11232 O O . ALA A 1 75 ? -17.170 -5.597 -1.082 1.00 0.00 75 ALA A O 7
ATOM 11239 N N . GLY A 1 76 ? -19.067 -4.417 -0.825 1.00 0.00 76 GLY A N 7
ATOM 11240 C CA . GLY A 1 76 ? -19.919 -5.568 -1.031 1.00 0.00 76 GLY A CA 7
ATOM 11241 C C . GLY A 1 76 ? -20.204 -5.762 -2.499 1.00 0.00 76 GLY A C 7
ATOM 11242 O O . GLY A 1 76 ? -21.278 -5.405 -2.987 1.00 0.00 76 GLY A O 7
ATOM 11246 N N . ASP A 1 77 ? -19.232 -6.311 -3.207 1.00 0.00 77 ASP A N 7
ATOM 11247 C CA . ASP A 1 77 ? -19.322 -6.445 -4.651 1.00 0.00 77 ASP A CA 7
ATOM 11248 C C . ASP A 1 77 ? -20.083 -7.720 -5.019 1.00 0.00 77 ASP A C 7
ATOM 11249 O O . ASP A 1 77 ? -20.630 -8.398 -4.146 1.00 0.00 77 ASP A O 7
ATOM 11258 N N . GLU A 1 78 ? -20.118 -8.038 -6.307 1.00 0.00 78 GLU A N 7
ATOM 11259 C CA . GLU A 1 78 ? -20.861 -9.187 -6.804 1.00 0.00 78 GLU A CA 7
ATOM 11260 C C . GLU A 1 78 ? -20.279 -10.487 -6.262 1.00 0.00 78 GLU A C 7
ATOM 11261 O O . GLU A 1 78 ? -20.986 -11.298 -5.657 1.00 0.00 78 GLU A O 7
ATOM 11273 N N . GLY A 1 79 ? -18.990 -10.682 -6.487 1.00 0.00 79 GLY A N 7
ATOM 11274 C CA . GLY A 1 79 ? -18.329 -11.874 -6.012 1.00 0.00 79 GLY A CA 7
ATOM 11275 C C . GLY A 1 79 ? -16.891 -11.615 -5.643 1.00 0.00 79 GLY A C 7
ATOM 11276 O O . GLY A 1 79 ? -15.981 -12.030 -6.355 1.00 0.00 79 GLY A O 7
ATOM 11280 N N . HIS A 1 80 ? -16.685 -10.918 -4.539 1.00 0.00 80 HIS A N 7
ATOM 11281 C CA . HIS A 1 80 ? -15.340 -10.602 -4.076 1.00 0.00 80 HIS A CA 7
ATOM 11282 C C . HIS A 1 80 ? -14.687 -11.828 -3.434 1.00 0.00 80 HIS A C 7
ATOM 11283 O O . HIS A 1 80 ? -15.362 -12.638 -2.796 1.00 0.00 80 HIS A O 7
ATOM 11297 N N . PRO A 1 81 ? -13.368 -11.987 -3.620 1.00 0.00 81 PRO A N 7
ATOM 11298 C CA . PRO A 1 81 ? -12.626 -13.155 -3.129 1.00 0.00 81 PRO A CA 7
ATOM 11299 C C . PRO A 1 81 ? -12.512 -13.195 -1.605 1.00 0.00 81 PRO A C 7
ATOM 11300 O O . PRO A 1 81 ? -11.802 -12.395 -0.997 1.00 0.00 81 PRO A O 7
ATOM 11311 N N . HIS A 1 82 ? -13.215 -14.137 -0.997 1.00 0.00 82 HIS A N 7
ATOM 11312 C CA . HIS A 1 82 ? -13.184 -14.307 0.451 1.00 0.00 82 HIS A CA 7
ATOM 11313 C C . HIS A 1 82 ? -11.918 -15.039 0.888 1.00 0.00 82 HIS A C 7
ATOM 11314 O O . HIS A 1 82 ? -11.299 -15.763 0.103 1.00 0.00 82 HIS A O 7
ATOM 11328 N N . GLY A 1 83 ? -11.538 -14.841 2.142 1.00 0.00 83 GLY A N 7
ATOM 11329 C CA . GLY A 1 83 ? -10.358 -15.484 2.682 1.00 0.00 83 GLY A CA 7
ATOM 11330 C C . GLY A 1 83 ? -10.288 -15.347 4.186 1.00 0.00 83 GLY A C 7
ATOM 11331 O O . GLY A 1 83 ? -11.122 -14.667 4.785 1.00 0.00 83 GLY A O 7
ATOM 11335 N N . TRP A 1 84 ? -9.303 -15.986 4.801 1.00 0.00 84 TRP A N 7
ATOM 11336 C CA . TRP A 1 84 ? -9.151 -15.927 6.244 1.00 0.00 84 TRP A CA 7
ATOM 11337 C C . TRP A 1 84 ? -7.878 -15.154 6.597 1.00 0.00 84 TRP A C 7
ATOM 11338 O O . TRP A 1 84 ? -6.859 -15.291 5.918 1.00 0.00 84 TRP A O 7
ATOM 11359 N N . PRO A 1 85 ? -7.914 -14.326 7.658 1.00 0.00 85 PRO A N 7
ATOM 11360 C CA . PRO A 1 85 ? -6.757 -13.528 8.079 1.00 0.00 85 PRO A CA 7
ATOM 11361 C C . PRO A 1 85 ? -5.728 -14.331 8.877 1.00 0.00 85 PRO A C 7
ATOM 11362 O O . PRO A 1 85 ? -4.706 -13.796 9.304 1.00 0.00 85 PRO A O 7
ATOM 11373 N N . GLY A 1 86 ? -6.006 -15.609 9.082 1.00 0.00 86 GLY A N 7
ATOM 11374 C CA . GLY A 1 86 ? -5.100 -16.450 9.834 1.00 0.00 86 GLY A CA 7
ATOM 11375 C C . GLY A 1 86 ? -5.478 -16.519 11.299 1.00 0.00 86 GLY A C 7
ATOM 11376 O O . GLY A 1 86 ? -5.873 -17.579 11.788 1.00 0.00 86 GLY A O 7
ATOM 11380 N N . PHE A 1 87 ? -5.366 -15.382 11.985 1.00 0.00 87 PHE A N 7
ATOM 11381 C CA . PHE A 1 87 ? -5.688 -15.276 13.412 1.00 0.00 87 PHE A CA 7
ATOM 11382 C C . PHE A 1 87 ? -4.778 -16.174 14.253 1.00 0.00 87 PHE A C 7
ATOM 11383 O O . PHE A 1 87 ? -5.067 -17.353 14.468 1.00 0.00 87 PHE A O 7
ATOM 11400 N N . ARG A 1 88 ? -3.663 -15.612 14.701 1.00 0.00 88 ARG A N 7
ATOM 11401 C CA . ARG A 1 88 ? -2.710 -16.340 15.533 1.00 0.00 88 ARG A CA 7
ATOM 11402 C C . ARG A 1 88 ? -2.343 -15.522 16.765 1.00 0.00 88 ARG A C 7
ATOM 11403 O O . ARG A 1 88 ? -1.793 -14.423 16.644 1.00 0.00 88 ARG A O 7
ATOM 11424 N N . ARG A 1 89 ? -2.670 -16.066 17.938 1.00 0.00 89 ARG A N 7
ATOM 11425 C CA . ARG A 1 89 ? -2.317 -15.468 19.231 1.00 0.00 89 ARG A CA 7
ATOM 11426 C C . ARG A 1 89 ? -3.144 -14.212 19.526 1.00 0.00 89 ARG A C 7
ATOM 11427 O O . ARG A 1 89 ? -3.544 -13.477 18.621 1.00 0.00 89 ARG A O 7
ATOM 11448 N N . ARG A 1 90 ? -3.395 -13.974 20.807 1.00 0.00 90 ARG A N 7
ATOM 11449 C CA . ARG A 1 90 ? -4.143 -12.800 21.245 1.00 0.00 90 ARG A CA 7
ATOM 11450 C C . ARG A 1 90 ? -3.189 -11.644 21.530 1.00 0.00 90 ARG A C 7
ATOM 11451 O O . ARG A 1 90 ? -1.969 -11.808 21.458 1.00 0.00 90 ARG A O 7
ATOM 11472 N N . HIS A 1 91 ? -3.739 -10.484 21.863 1.00 0.00 91 HIS A N 7
ATOM 11473 C CA . HIS A 1 91 ? -2.919 -9.310 22.134 1.00 0.00 91 HIS A CA 7
ATOM 11474 C C . HIS A 1 91 ? -3.127 -8.807 23.562 1.00 0.00 91 HIS A C 7
ATOM 11475 O O . HIS A 1 91 ? -2.212 -8.243 24.167 1.00 0.00 91 HIS A O 7
ATOM 11489 N N . ARG A 1 92 ? -4.320 -9.007 24.104 1.00 0.00 92 ARG A N 7
ATOM 11490 C CA . ARG A 1 92 ? -4.634 -8.492 25.428 1.00 0.00 92 ARG A CA 7
ATOM 11491 C C . ARG A 1 92 ? -5.122 -9.598 26.357 1.00 0.00 92 ARG A C 7
ATOM 11492 O O . ARG A 1 92 ? -5.805 -10.531 25.932 1.00 0.00 92 ARG A O 7
ATOM 11513 N N . PHE A 1 93 ? -4.747 -9.491 27.621 1.00 0.00 93 PHE A N 7
ATOM 11514 C CA . PHE A 1 93 ? -5.273 -10.363 28.659 1.00 0.00 93 PHE A CA 7
ATOM 11515 C C . PHE A 1 93 ? -5.910 -9.484 29.731 1.00 0.00 93 PHE A C 7
ATOM 11516 O O . PHE A 1 93 ? -5.213 -8.881 30.547 1.00 0.00 93 PHE A O 7
ATOM 11533 N N . GLY A 1 94 ? -7.232 -9.398 29.706 1.00 0.00 94 GLY A N 7
ATOM 11534 C CA . GLY A 1 94 ? -7.921 -8.336 30.415 1.00 0.00 94 GLY A CA 7
ATOM 11535 C C . GLY A 1 94 ? -8.278 -8.650 31.855 1.00 0.00 94 GLY A C 7
ATOM 11536 O O . GLY A 1 94 ? -9.151 -9.482 32.119 1.00 0.00 94 GLY A O 7
ATOM 11540 N N . LYS A 1 95 ? -7.581 -7.982 32.775 1.00 0.00 95 LYS A N 7
ATOM 11541 C CA . LYS A 1 95 ? -7.946 -7.931 34.192 1.00 0.00 95 LYS A CA 7
ATOM 11542 C C . LYS A 1 95 ? -6.902 -7.104 34.942 1.00 0.00 95 LYS A C 7
ATOM 11543 O O . LYS A 1 95 ? -5.758 -7.002 34.498 1.00 0.00 95 LYS A O 7
ATOM 11562 N N . ARG A 1 96 ? -7.294 -6.505 36.058 1.00 0.00 96 ARG A N 7
ATOM 11563 C CA . ARG A 1 96 ? -6.378 -5.690 36.846 1.00 0.00 96 ARG A CA 7
ATOM 11564 C C . ARG A 1 96 ? -6.888 -5.540 38.273 1.00 0.00 96 ARG A C 7
ATOM 11565 O O . ARG A 1 96 ? -8.086 -5.346 38.491 1.00 0.00 96 ARG A O 7
ATOM 11586 N N . ALA A 1 97 ? -5.983 -5.644 39.236 1.00 0.00 97 ALA A N 7
ATOM 11587 C CA . ALA A 1 97 ? -6.312 -5.398 40.631 1.00 0.00 97 ALA A CA 7
ATOM 11588 C C . ALA A 1 97 ? -5.746 -4.051 41.059 1.00 0.00 97 ALA A C 7
ATOM 11589 O O . ALA A 1 97 ? -4.543 -3.909 41.265 1.00 0.00 97 ALA A O 7
ATOM 11596 N N . LEU A 1 98 ? -6.615 -3.060 41.176 1.00 0.00 98 LEU A N 7
ATOM 11597 C CA . LEU A 1 98 ? -6.186 -1.698 41.475 1.00 0.00 98 LEU A CA 7
ATOM 11598 C C . LEU A 1 98 ? -6.655 -1.273 42.860 1.00 0.00 98 LEU A C 7
ATOM 11599 O O . LEU A 1 98 ? -6.886 -0.092 43.120 1.00 0.00 98 LEU A O 7
ATOM 11615 N N . GLU A 1 99 ? -6.773 -2.245 43.751 1.00 0.00 99 GLU A N 7
ATOM 11616 C CA . GLU A 1 99 ? -7.171 -1.981 45.124 1.00 0.00 99 GLU A CA 7
ATOM 11617 C C . GLU A 1 99 ? -6.023 -2.251 46.087 1.00 0.00 99 GLU A C 7
ATOM 11618 O O . GLU A 1 99 ? -5.319 -3.253 45.962 1.00 0.00 99 GLU A O 7
ATOM 11630 N N . HIS A 1 100 ? -5.831 -1.347 47.036 1.00 0.00 100 HIS A N 7
ATOM 11631 C CA . HIS A 1 100 ? -4.824 -1.530 48.070 1.00 0.00 100 HIS A CA 7
ATOM 11632 C C . HIS A 1 100 ? -5.477 -2.001 49.360 1.00 0.00 100 HIS A C 7
ATOM 11633 O O . HIS A 1 100 ? -5.771 -1.208 50.259 1.00 0.00 100 HIS A O 7
ATOM 11647 N N . HIS A 1 101 ? -5.730 -3.294 49.428 1.00 0.00 101 HIS A N 7
ATOM 11648 C CA . HIS A 1 101 ? -6.337 -3.898 50.600 1.00 0.00 101 HIS A CA 7
ATOM 11649 C C . HIS A 1 101 ? -5.486 -5.073 51.060 1.00 0.00 101 HIS A C 7
ATOM 11650 O O . HIS A 1 101 ? -5.033 -5.874 50.237 1.00 0.00 101 HIS A O 7
ATOM 11664 N N . HIS A 1 102 ? -5.258 -5.152 52.365 1.00 0.00 102 HIS A N 7
ATOM 11665 C CA . HIS A 1 102 ? -4.409 -6.190 52.944 1.00 0.00 102 HIS A CA 7
ATOM 11666 C C . HIS A 1 102 ? -4.908 -7.588 52.581 1.00 0.00 102 HIS A C 7
ATOM 11667 O O . HIS A 1 102 ? -6.106 -7.872 52.630 1.00 0.00 102 HIS A O 7
ATOM 11681 N N . HIS A 1 103 ? -3.975 -8.451 52.204 1.00 0.00 103 HIS A N 7
ATOM 11682 C CA . HIS A 1 103 ? -4.290 -9.811 51.792 1.00 0.00 103 HIS A CA 7
ATOM 11683 C C . HIS A 1 103 ? -3.148 -10.745 52.179 1.00 0.00 103 HIS A C 7
ATOM 11684 O O . HIS A 1 103 ? -1.989 -10.324 52.236 1.00 0.00 103 HIS A O 7
ATOM 11698 N N . HIS A 1 104 ? -3.475 -11.998 52.465 1.00 0.00 104 HIS A N 7
ATOM 11699 C CA . HIS A 1 104 ? -2.469 -12.979 52.868 1.00 0.00 104 HIS A CA 7
ATOM 11700 C C . HIS A 1 104 ? -2.144 -13.937 51.725 1.00 0.00 104 HIS A C 7
ATOM 11701 O O . HIS A 1 104 ? -1.003 -14.384 51.585 1.00 0.00 104 HIS A O 7
ATOM 11715 N N . HIS A 1 105 ? -3.144 -14.237 50.905 1.00 0.00 105 HIS A N 7
ATOM 11716 C CA . HIS A 1 105 ? -2.961 -15.134 49.774 1.00 0.00 105 HIS A CA 7
ATOM 11717 C C . HIS A 1 105 ? -4.094 -14.946 48.776 1.00 0.00 105 HIS A C 7
ATOM 11718 O O . HIS A 1 105 ? -5.247 -15.274 49.123 1.00 0.00 105 HIS A O 7
ATOM 11733 N N . MET A 1 1 ? -5.194 -10.362 -4.630 1.00 0.00 1 MET A N 8
ATOM 11734 C CA . MET A 1 1 ? -5.072 -9.153 -5.469 1.00 0.00 1 MET A CA 8
ATOM 11735 C C . MET A 1 1 ? -4.111 -8.168 -4.823 1.00 0.00 1 MET A C 8
ATOM 11736 O O . MET A 1 1 ? -4.158 -7.938 -3.613 1.00 0.00 1 MET A O 8
ATOM 11752 N N . LYS A 1 2 ? -3.238 -7.598 -5.635 1.00 0.00 2 LYS A N 8
ATOM 11753 C CA . LYS A 1 2 ? -2.170 -6.744 -5.142 1.00 0.00 2 LYS A CA 8
ATOM 11754 C C . LYS A 1 2 ? -2.655 -5.329 -4.884 1.00 0.00 2 LYS A C 8
ATOM 11755 O O . LYS A 1 2 ? -3.668 -4.892 -5.432 1.00 0.00 2 LYS A O 8
ATOM 11774 N N . LEU A 1 3 ? -1.911 -4.623 -4.050 1.00 0.00 3 LEU A N 8
ATOM 11775 C CA . LEU A 1 3 ? -2.133 -3.207 -3.818 1.00 0.00 3 LEU A CA 8
ATOM 11776 C C . LEU A 1 3 ? -1.838 -2.424 -5.097 1.00 0.00 3 LEU A C 8
ATOM 11777 O O . LEU A 1 3 ? -2.427 -1.377 -5.358 1.00 0.00 3 LEU A O 8
ATOM 11793 N N . SER A 1 4 ? -0.934 -2.967 -5.899 1.00 0.00 4 SER A N 8
ATOM 11794 C CA . SER A 1 4 ? -0.567 -2.376 -7.179 1.00 0.00 4 SER A CA 8
ATOM 11795 C C . SER A 1 4 ? -1.650 -2.600 -8.235 1.00 0.00 4 SER A C 8
ATOM 11796 O O . SER A 1 4 ? -1.712 -1.883 -9.235 1.00 0.00 4 SER A O 8
ATOM 11804 N N . GLU A 1 5 ? -2.497 -3.598 -8.009 1.00 0.00 5 GLU A N 8
ATOM 11805 C CA . GLU A 1 5 ? -3.546 -3.944 -8.962 1.00 0.00 5 GLU A CA 8
ATOM 11806 C C . GLU A 1 5 ? -4.798 -3.121 -8.714 1.00 0.00 5 GLU A C 8
ATOM 11807 O O . GLU A 1 5 ? -5.785 -3.236 -9.446 1.00 0.00 5 GLU A O 8
ATOM 11819 N N . LEU A 1 6 ? -4.758 -2.297 -7.679 1.00 0.00 6 LEU A N 8
ATOM 11820 C CA . LEU A 1 6 ? -5.891 -1.443 -7.344 1.00 0.00 6 LEU A CA 8
ATOM 11821 C C . LEU A 1 6 ? -6.061 -0.313 -8.350 1.00 0.00 6 LEU A C 8
ATOM 11822 O O . LEU A 1 6 ? -5.255 -0.156 -9.272 1.00 0.00 6 LEU A O 8
ATOM 11838 N N . LYS A 1 7 ? -7.120 0.464 -8.168 1.00 0.00 7 LYS A N 8
ATOM 11839 C CA . LYS A 1 7 ? -7.409 1.585 -9.052 1.00 0.00 7 LYS A CA 8
ATOM 11840 C C . LYS A 1 7 ? -7.453 2.888 -8.264 1.00 0.00 7 LYS A C 8
ATOM 11841 O O . LYS A 1 7 ? -7.601 2.879 -7.040 1.00 0.00 7 LYS A O 8
ATOM 11860 N N . ALA A 1 8 ? -7.330 4.005 -8.966 1.00 0.00 8 ALA A N 8
ATOM 11861 C CA . ALA A 1 8 ? -7.341 5.313 -8.328 1.00 0.00 8 ALA A CA 8
ATOM 11862 C C . ALA A 1 8 ? -8.726 5.627 -7.780 1.00 0.00 8 ALA A C 8
ATOM 11863 O O . ALA A 1 8 ? -9.667 5.864 -8.539 1.00 0.00 8 ALA A O 8
ATOM 11870 N N . GLY A 1 9 ? -8.846 5.604 -6.460 1.00 0.00 9 GLY A N 8
ATOM 11871 C CA . GLY A 1 9 ? -10.123 5.858 -5.828 1.00 0.00 9 GLY A CA 8
ATOM 11872 C C . GLY A 1 9 ? -10.669 4.627 -5.137 1.00 0.00 9 GLY A C 8
ATOM 11873 O O . GLY A 1 9 ? -11.719 4.683 -4.495 1.00 0.00 9 GLY A O 8
ATOM 11877 N N . ASP A 1 10 ? -9.959 3.515 -5.265 1.00 0.00 10 ASP A N 8
ATOM 11878 C CA . ASP A 1 10 ? -10.383 2.260 -4.656 1.00 0.00 10 ASP A CA 8
ATOM 11879 C C . ASP A 1 10 ? -10.016 2.216 -3.177 1.00 0.00 10 ASP A C 8
ATOM 11880 O O . ASP A 1 10 ? -8.929 2.650 -2.782 1.00 0.00 10 ASP A O 8
ATOM 11889 N N . ARG A 1 11 ? -10.940 1.719 -2.361 1.00 0.00 11 ARG A N 8
ATOM 11890 C CA . ARG A 1 11 ? -10.691 1.522 -0.937 1.00 0.00 11 ARG A CA 8
ATOM 11891 C C . ARG A 1 11 ? -10.387 0.056 -0.670 1.00 0.00 11 ARG A C 8
ATOM 11892 O O . ARG A 1 11 ? -11.125 -0.824 -1.117 1.00 0.00 11 ARG A O 8
ATOM 11913 N N . ALA A 1 12 ? -9.327 -0.214 0.069 1.00 0.00 12 ALA A N 8
ATOM 11914 C CA . ALA A 1 12 ? -8.937 -1.588 0.339 1.00 0.00 12 ALA A CA 8
ATOM 11915 C C . ALA A 1 12 ? -8.446 -1.758 1.767 1.00 0.00 12 ALA A C 8
ATOM 11916 O O . ALA A 1 12 ? -8.069 -0.793 2.430 1.00 0.00 12 ALA A O 8
ATOM 11923 N N . GLU A 1 13 ? -8.476 -2.994 2.231 1.00 0.00 13 GLU A N 8
ATOM 11924 C CA . GLU A 1 13 ? -7.917 -3.356 3.518 1.00 0.00 13 GLU A CA 8
ATOM 11925 C C . GLU A 1 13 ? -6.775 -4.337 3.294 1.00 0.00 13 GLU A C 8
ATOM 11926 O O . GLU A 1 13 ? -6.938 -5.336 2.588 1.00 0.00 13 GLU A O 8
ATOM 11938 N N . VAL A 1 14 ? -5.620 -4.040 3.868 1.00 0.00 14 VAL A N 8
ATOM 11939 C CA . VAL A 1 14 ? -4.438 -4.870 3.680 1.00 0.00 14 VAL A CA 8
ATOM 11940 C C . VAL A 1 14 ? -4.588 -6.204 4.402 1.00 0.00 14 VAL A C 8
ATOM 11941 O O . VAL A 1 14 ? -4.826 -6.244 5.611 1.00 0.00 14 VAL A O 8
ATOM 11954 N N . THR A 1 15 ? -4.453 -7.291 3.656 1.00 0.00 15 THR A N 8
ATOM 11955 C CA . THR A 1 15 ? -4.568 -8.620 4.225 1.00 0.00 15 THR A CA 8
ATOM 11956 C C . THR A 1 15 ? -3.198 -9.269 4.402 1.00 0.00 15 THR A C 8
ATOM 11957 O O . THR A 1 15 ? -3.005 -10.098 5.293 1.00 0.00 15 THR A O 8
ATOM 11968 N N . SER A 1 16 ? -2.242 -8.887 3.563 1.00 0.00 16 SER A N 8
ATOM 11969 C CA . SER A 1 16 ? -0.895 -9.444 3.638 1.00 0.00 16 SER A CA 8
ATOM 11970 C C . SER A 1 16 ? 0.131 -8.476 3.058 1.00 0.00 16 SER A C 8
ATOM 11971 O O . SER A 1 16 ? -0.150 -7.771 2.093 1.00 0.00 16 SER A O 8
ATOM 11979 N N . VAL A 1 17 ? 1.316 -8.446 3.655 1.00 0.00 17 VAL A N 8
ATOM 11980 C CA . VAL A 1 17 ? 2.374 -7.536 3.221 1.00 0.00 17 VAL A CA 8
ATOM 11981 C C . VAL A 1 17 ? 3.674 -8.299 2.991 1.00 0.00 17 VAL A C 8
ATOM 11982 O O . VAL A 1 17 ? 4.111 -9.065 3.850 1.00 0.00 17 VAL A O 8
ATOM 11995 N N . ALA A 1 18 ? 4.280 -8.104 1.830 1.00 0.00 18 ALA A N 8
ATOM 11996 C CA . ALA A 1 18 ? 5.583 -8.682 1.539 1.00 0.00 18 ALA A CA 8
ATOM 11997 C C . ALA A 1 18 ? 6.500 -7.643 0.905 1.00 0.00 18 ALA A C 8
ATOM 11998 O O . ALA A 1 18 ? 6.200 -7.106 -0.163 1.00 0.00 18 ALA A O 8
ATOM 12005 N N . ALA A 1 19 ? 7.605 -7.353 1.572 1.00 0.00 19 ALA A N 8
ATOM 12006 C CA . ALA A 1 19 ? 8.574 -6.378 1.087 1.00 0.00 19 ALA A CA 8
ATOM 12007 C C . ALA A 1 19 ? 9.924 -6.634 1.731 1.00 0.00 19 ALA A C 8
ATOM 12008 O O . ALA A 1 19 ? 10.052 -7.541 2.556 1.00 0.00 19 ALA A O 8
ATOM 12015 N N . GLU A 1 20 ? 10.929 -5.852 1.352 1.00 0.00 20 GLU A N 8
ATOM 12016 C CA . GLU A 1 20 ? 12.248 -5.958 1.957 1.00 0.00 20 GLU A CA 8
ATOM 12017 C C . GLU A 1 20 ? 12.144 -5.696 3.456 1.00 0.00 20 GLU A C 8
ATOM 12018 O O . GLU A 1 20 ? 11.329 -4.882 3.880 1.00 0.00 20 GLU A O 8
ATOM 12030 N N . PRO A 1 21 ? 12.964 -6.384 4.270 1.00 0.00 21 PRO A N 8
ATOM 12031 C CA . PRO A 1 21 ? 12.875 -6.349 5.739 1.00 0.00 21 PRO A CA 8
ATOM 12032 C C . PRO A 1 21 ? 12.706 -4.941 6.319 1.00 0.00 21 PRO A C 8
ATOM 12033 O O . PRO A 1 21 ? 11.780 -4.687 7.094 1.00 0.00 21 PRO A O 8
ATOM 12044 N N . ALA A 1 22 ? 13.582 -4.027 5.924 1.00 0.00 22 ALA A N 8
ATOM 12045 C CA . ALA A 1 22 ? 13.563 -2.669 6.454 1.00 0.00 22 ALA A CA 8
ATOM 12046 C C . ALA A 1 22 ? 12.425 -1.860 5.847 1.00 0.00 22 ALA A C 8
ATOM 12047 O O . ALA A 1 22 ? 11.873 -0.960 6.483 1.00 0.00 22 ALA A O 8
ATOM 12054 N N . VAL A 1 23 ? 12.073 -2.193 4.619 1.00 0.00 23 VAL A N 8
ATOM 12055 C CA . VAL A 1 23 ? 11.034 -1.483 3.903 1.00 0.00 23 VAL A CA 8
ATOM 12056 C C . VAL A 1 23 ? 9.663 -1.873 4.443 1.00 0.00 23 VAL A C 8
ATOM 12057 O O . VAL A 1 23 ? 8.799 -1.022 4.654 1.00 0.00 23 VAL A O 8
ATOM 12070 N N . ARG A 1 24 ? 9.485 -3.165 4.695 1.00 0.00 24 ARG A N 8
ATOM 12071 C CA . ARG A 1 24 ? 8.255 -3.667 5.285 1.00 0.00 24 ARG A CA 8
ATOM 12072 C C . ARG A 1 24 ? 8.091 -3.092 6.687 1.00 0.00 24 ARG A C 8
ATOM 12073 O O . ARG A 1 24 ? 6.987 -2.730 7.094 1.00 0.00 24 ARG A O 8
ATOM 12094 N N . ARG A 1 25 ? 9.205 -2.995 7.405 1.00 0.00 25 ARG A N 8
ATOM 12095 C CA . ARG A 1 25 ? 9.228 -2.362 8.717 1.00 0.00 25 ARG A CA 8
ATOM 12096 C C . ARG A 1 25 ? 8.691 -0.942 8.625 1.00 0.00 25 ARG A C 8
ATOM 12097 O O . ARG A 1 25 ? 7.848 -0.545 9.416 1.00 0.00 25 ARG A O 8
ATOM 12118 N N . ARG A 1 26 ? 9.180 -0.193 7.644 1.00 0.00 26 ARG A N 8
ATOM 12119 C CA . ARG A 1 26 ? 8.782 1.193 7.457 1.00 0.00 26 ARG A CA 8
ATOM 12120 C C . ARG A 1 26 ? 7.281 1.290 7.193 1.00 0.00 26 ARG A C 8
ATOM 12121 O O . ARG A 1 26 ? 6.593 2.143 7.755 1.00 0.00 26 ARG A O 8
ATOM 12142 N N . LEU A 1 27 ? 6.783 0.402 6.345 1.00 0.00 27 LEU A N 8
ATOM 12143 C CA . LEU A 1 27 ? 5.364 0.362 6.018 1.00 0.00 27 LEU A CA 8
ATOM 12144 C C . LEU A 1 27 ? 4.534 0.046 7.258 1.00 0.00 27 LEU A C 8
ATOM 12145 O O . LEU A 1 27 ? 3.558 0.738 7.562 1.00 0.00 27 LEU A O 8
ATOM 12161 N N . MET A 1 28 ? 4.944 -0.987 7.983 1.00 0.00 28 MET A N 8
ATOM 12162 C CA . MET A 1 28 ? 4.231 -1.416 9.181 1.00 0.00 28 MET A CA 8
ATOM 12163 C C . MET A 1 28 ? 4.388 -0.395 10.305 1.00 0.00 28 MET A C 8
ATOM 12164 O O . MET A 1 28 ? 3.509 -0.254 11.157 1.00 0.00 28 MET A O 8
ATOM 12178 N N . ASP A 1 29 ? 5.511 0.313 10.299 1.00 0.00 29 ASP A N 8
ATOM 12179 C CA . ASP A 1 29 ? 5.784 1.356 11.284 1.00 0.00 29 ASP A CA 8
ATOM 12180 C C . ASP A 1 29 ? 4.808 2.509 11.113 1.00 0.00 29 ASP A C 8
ATOM 12181 O O . ASP A 1 29 ? 4.295 3.058 12.090 1.00 0.00 29 ASP A O 8
ATOM 12190 N N . LEU A 1 30 ? 4.546 2.864 9.861 1.00 0.00 30 LEU A N 8
ATOM 12191 C CA . LEU A 1 30 ? 3.603 3.923 9.557 1.00 0.00 30 LEU A CA 8
ATOM 12192 C C . LEU A 1 30 ? 2.193 3.483 9.918 1.00 0.00 30 LEU A C 8
ATOM 12193 O O . LEU A 1 30 ? 1.556 4.057 10.805 1.00 0.00 30 LEU A O 8
ATOM 12209 N N . GLY A 1 31 ? 1.715 2.452 9.240 1.00 0.00 31 GLY A N 8
ATOM 12210 C CA . GLY A 1 31 ? 0.390 1.947 9.504 1.00 0.00 31 GLY A CA 8
ATOM 12211 C C . GLY A 1 31 ? -0.113 1.050 8.394 1.00 0.00 31 GLY A C 8
ATOM 12212 O O . GLY A 1 31 ? -1.312 0.997 8.128 1.00 0.00 31 GLY A O 8
ATOM 12216 N N . LEU A 1 32 ? 0.803 0.356 7.733 1.00 0.00 32 LEU A N 8
ATOM 12217 C CA . LEU A 1 32 ? 0.439 -0.582 6.688 1.00 0.00 32 LEU A CA 8
ATOM 12218 C C . LEU A 1 32 ? 0.601 -1.997 7.224 1.00 0.00 32 LEU A C 8
ATOM 12219 O O . LEU A 1 32 ? 1.667 -2.599 7.117 1.00 0.00 32 LEU A O 8
ATOM 12235 N N . VAL A 1 33 ? -0.454 -2.495 7.849 1.00 0.00 33 VAL A N 8
ATOM 12236 C CA . VAL A 1 33 ? -0.436 -3.809 8.474 1.00 0.00 33 VAL A CA 8
ATOM 12237 C C . VAL A 1 33 ? -1.677 -4.598 8.078 1.00 0.00 33 VAL A C 8
ATOM 12238 O O . VAL A 1 33 ? -2.525 -4.095 7.342 1.00 0.00 33 VAL A O 8
ATOM 12251 N N . ARG A 1 34 ? -1.790 -5.823 8.569 1.00 0.00 34 ARG A N 8
ATOM 12252 C CA . ARG A 1 34 ? -2.975 -6.626 8.314 1.00 0.00 34 ARG A CA 8
ATOM 12253 C C . ARG A 1 34 ? -4.166 -5.998 9.025 1.00 0.00 34 ARG A C 8
ATOM 12254 O O . ARG A 1 34 ? -4.176 -5.888 10.252 1.00 0.00 34 ARG A O 8
ATOM 12275 N N . GLY A 1 35 ? -5.155 -5.580 8.256 1.00 0.00 35 GLY A N 8
ATOM 12276 C CA . GLY A 1 35 ? -6.315 -4.927 8.831 1.00 0.00 35 GLY A CA 8
ATOM 12277 C C . GLY A 1 35 ? -6.277 -3.426 8.641 1.00 0.00 35 GLY A C 8
ATOM 12278 O O . GLY A 1 35 ? -7.215 -2.716 9.021 1.00 0.00 35 GLY A O 8
ATOM 12282 N N . ALA A 1 36 ? -5.188 -2.938 8.060 1.00 0.00 36 ALA A N 8
ATOM 12283 C CA . ALA A 1 36 ? -5.054 -1.522 7.762 1.00 0.00 36 ALA A CA 8
ATOM 12284 C C . ALA A 1 36 ? -5.906 -1.164 6.557 1.00 0.00 36 ALA A C 8
ATOM 12285 O O . ALA A 1 36 ? -5.855 -1.839 5.527 1.00 0.00 36 ALA A O 8
ATOM 12292 N N . LYS A 1 37 ? -6.690 -0.112 6.693 1.00 0.00 37 LYS A N 8
ATOM 12293 C CA . LYS A 1 37 ? -7.628 0.278 5.655 1.00 0.00 37 LYS A CA 8
ATOM 12294 C C . LYS A 1 37 ? -7.142 1.551 4.978 1.00 0.00 37 LYS A C 8
ATOM 12295 O O . LYS A 1 37 ? -6.852 2.548 5.644 1.00 0.00 37 LYS A O 8
ATOM 12314 N N . LEU A 1 38 ? -7.037 1.513 3.659 1.00 0.00 38 LEU A N 8
ATOM 12315 C CA . LEU A 1 38 ? -6.472 2.626 2.915 1.00 0.00 38 LEU A CA 8
ATOM 12316 C C . LEU A 1 38 ? -7.291 2.947 1.671 1.00 0.00 38 LEU A C 8
ATOM 12317 O O . LEU A 1 38 ? -8.136 2.157 1.240 1.00 0.00 38 LEU A O 8
ATOM 12333 N N . LYS A 1 39 ? -7.035 4.115 1.107 1.00 0.00 39 LYS A N 8
ATOM 12334 C CA . LYS A 1 39 ? -7.662 4.527 -0.136 1.00 0.00 39 LYS A CA 8
ATOM 12335 C C . LYS A 1 39 ? -6.598 4.959 -1.133 1.00 0.00 39 LYS A C 8
ATOM 12336 O O . LYS A 1 39 ? -5.728 5.771 -0.810 1.00 0.00 39 LYS A O 8
ATOM 12355 N N . VAL A 1 40 ? -6.664 4.413 -2.335 1.00 0.00 40 VAL A N 8
ATOM 12356 C CA . VAL A 1 40 ? -5.730 4.782 -3.385 1.00 0.00 40 VAL A CA 8
ATOM 12357 C C . VAL A 1 40 ? -6.001 6.208 -3.850 1.00 0.00 40 VAL A C 8
ATOM 12358 O O . VAL A 1 40 ? -7.148 6.569 -4.140 1.00 0.00 40 VAL A O 8
ATOM 12371 N N . LEU A 1 41 ? -4.954 7.018 -3.897 1.00 0.00 41 LEU A N 8
ATOM 12372 C CA . LEU A 1 41 ? -5.076 8.396 -4.338 1.00 0.00 41 LEU A CA 8
ATOM 12373 C C . LEU A 1 41 ? -4.798 8.495 -5.828 1.00 0.00 41 LEU A C 8
ATOM 12374 O O . LEU A 1 41 ? -5.658 8.919 -6.601 1.00 0.00 41 LEU A O 8
ATOM 12390 N N . ARG A 1 42 ? -3.597 8.086 -6.230 1.00 0.00 42 ARG A N 8
ATOM 12391 C CA . ARG A 1 42 ? -3.206 8.146 -7.628 1.00 0.00 42 ARG A CA 8
ATOM 12392 C C . ARG A 1 42 ? -1.943 7.330 -7.857 1.00 0.00 42 ARG A C 8
ATOM 12393 O O . ARG A 1 42 ? -1.215 7.006 -6.916 1.00 0.00 42 ARG A O 8
ATOM 12414 N N . PHE A 1 43 ? -1.700 7.002 -9.108 1.00 0.00 43 PHE A N 8
ATOM 12415 C CA . PHE A 1 43 ? -0.499 6.298 -9.508 1.00 0.00 43 PHE A CA 8
ATOM 12416 C C . PHE A 1 43 ? 0.333 7.224 -10.375 1.00 0.00 43 PHE A C 8
ATOM 12417 O O . PHE A 1 43 ? -0.216 8.104 -11.038 1.00 0.00 43 PHE A O 8
ATOM 12434 N N . ALA A 1 44 ? 1.641 7.048 -10.357 1.00 0.00 44 ALA A N 8
ATOM 12435 C CA . ALA A 1 44 ? 2.502 7.779 -11.266 1.00 0.00 44 ALA A CA 8
ATOM 12436 C C . ALA A 1 44 ? 2.314 7.247 -12.688 1.00 0.00 44 ALA A C 8
ATOM 12437 O O . ALA A 1 44 ? 1.770 6.155 -12.870 1.00 0.00 44 ALA A O 8
ATOM 12444 N N . PRO A 1 45 ? 2.770 7.993 -13.712 1.00 0.00 45 PRO A N 8
ATOM 12445 C CA . PRO A 1 45 ? 2.603 7.614 -15.131 1.00 0.00 45 PRO A CA 8
ATOM 12446 C C . PRO A 1 45 ? 3.294 6.302 -15.514 1.00 0.00 45 PRO A C 8
ATOM 12447 O O . PRO A 1 45 ? 3.328 5.935 -16.687 1.00 0.00 45 PRO A O 8
ATOM 12458 N N . LEU A 1 46 ? 3.842 5.605 -14.534 1.00 0.00 46 LEU A N 8
ATOM 12459 C CA . LEU A 1 46 ? 4.505 4.332 -14.775 1.00 0.00 46 LEU A CA 8
ATOM 12460 C C . LEU A 1 46 ? 4.032 3.294 -13.765 1.00 0.00 46 LEU A C 8
ATOM 12461 O O . LEU A 1 46 ? 4.545 2.177 -13.721 1.00 0.00 46 LEU A O 8
ATOM 12477 N N . GLY A 1 47 ? 3.044 3.669 -12.961 1.00 0.00 47 GLY A N 8
ATOM 12478 C CA . GLY A 1 47 ? 2.565 2.790 -11.908 1.00 0.00 47 GLY A CA 8
ATOM 12479 C C . GLY A 1 47 ? 3.499 2.783 -10.717 1.00 0.00 47 GLY A C 8
ATOM 12480 O O . GLY A 1 47 ? 3.325 2.006 -9.782 1.00 0.00 47 GLY A O 8
ATOM 12484 N N . ASP A 1 48 ? 4.494 3.659 -10.764 1.00 0.00 48 ASP A N 8
ATOM 12485 C CA . ASP A 1 48 ? 5.500 3.753 -9.718 1.00 0.00 48 ASP A CA 8
ATOM 12486 C C . ASP A 1 48 ? 6.020 5.185 -9.650 1.00 0.00 48 ASP A C 8
ATOM 12487 O O . ASP A 1 48 ? 6.456 5.732 -10.662 1.00 0.00 48 ASP A O 8
ATOM 12496 N N . PRO A 1 49 ? 5.961 5.822 -8.471 1.00 0.00 49 PRO A N 8
ATOM 12497 C CA . PRO A 1 49 ? 5.414 5.226 -7.259 1.00 0.00 49 PRO A CA 8
ATOM 12498 C C . PRO A 1 49 ? 3.896 5.371 -7.160 1.00 0.00 49 PRO A C 8
ATOM 12499 O O . PRO A 1 49 ? 3.239 5.884 -8.073 1.00 0.00 49 PRO A O 8
ATOM 12510 N N . ILE A 1 50 ? 3.348 4.913 -6.047 1.00 0.00 50 ILE A N 8
ATOM 12511 C CA . ILE A 1 50 ? 1.916 4.966 -5.803 1.00 0.00 50 ILE A CA 8
ATOM 12512 C C . ILE A 1 50 ? 1.621 5.810 -4.570 1.00 0.00 50 ILE A C 8
ATOM 12513 O O . ILE A 1 50 ? 2.287 5.672 -3.540 1.00 0.00 50 ILE A O 8
ATOM 12529 N N . GLU A 1 51 ? 0.637 6.691 -4.683 1.00 0.00 51 GLU A N 8
ATOM 12530 C CA . GLU A 1 51 ? 0.212 7.514 -3.561 1.00 0.00 51 GLU A CA 8
ATOM 12531 C C . GLU A 1 51 ? -1.111 6.993 -3.010 1.00 0.00 51 GLU A C 8
ATOM 12532 O O . GLU A 1 51 ? -2.114 6.947 -3.726 1.00 0.00 51 GLU A O 8
ATOM 12544 N N . VAL A 1 52 ? -1.105 6.584 -1.752 1.00 0.00 52 VAL A N 8
ATOM 12545 C CA . VAL A 1 52 ? -2.297 6.040 -1.115 1.00 0.00 52 VAL A CA 8
ATOM 12546 C C . VAL A 1 52 ? -2.457 6.595 0.293 1.00 0.00 52 VAL A C 8
ATOM 12547 O O . VAL A 1 52 ? -1.473 6.825 0.992 1.00 0.00 52 VAL A O 8
ATOM 12560 N N . ASN A 1 53 ? -3.692 6.824 0.703 1.00 0.00 53 ASN A N 8
ATOM 12561 C CA . ASN A 1 53 ? -3.965 7.255 2.065 1.00 0.00 53 ASN A CA 8
ATOM 12562 C C . ASN A 1 53 ? -4.149 6.029 2.939 1.00 0.00 53 ASN A C 8
ATOM 12563 O O . ASN A 1 53 ? -5.207 5.403 2.924 1.00 0.00 53 ASN A O 8
ATOM 12574 N N . CYS A 1 54 ? -3.116 5.685 3.687 1.00 0.00 54 CYS A N 8
ATOM 12575 C CA . CYS A 1 54 ? -3.134 4.486 4.499 1.00 0.00 54 CYS A CA 8
ATOM 12576 C C . CYS A 1 54 ? -3.083 4.845 5.973 1.00 0.00 54 CYS A C 8
ATOM 12577 O O . CYS A 1 54 ? -2.164 5.534 6.425 1.00 0.00 54 CYS A O 8
ATOM 12585 N N . ASN A 1 55 ? -4.102 4.402 6.703 1.00 0.00 55 ASN A N 8
ATOM 12586 C CA . ASN A 1 55 ? -4.182 4.595 8.148 1.00 0.00 55 ASN A CA 8
ATOM 12587 C C . ASN A 1 55 ? -4.287 6.081 8.492 1.00 0.00 55 ASN A C 8
ATOM 12588 O O . ASN A 1 55 ? -3.918 6.508 9.584 1.00 0.00 55 ASN A O 8
ATOM 12599 N N . GLY A 1 56 ? -4.799 6.862 7.544 1.00 0.00 56 GLY A N 8
ATOM 12600 C CA . GLY A 1 56 ? -4.995 8.280 7.770 1.00 0.00 56 GLY A CA 8
ATOM 12601 C C . GLY A 1 56 ? -3.849 9.128 7.248 1.00 0.00 56 GLY A C 8
ATOM 12602 O O . GLY A 1 56 ? -3.938 10.358 7.233 1.00 0.00 56 GLY A O 8
ATOM 12606 N N . MET A 1 57 ? -2.779 8.482 6.807 1.00 0.00 57 MET A N 8
ATOM 12607 C CA . MET A 1 57 ? -1.605 9.193 6.317 1.00 0.00 57 MET A CA 8
ATOM 12608 C C . MET A 1 57 ? -1.412 8.965 4.824 1.00 0.00 57 MET A C 8
ATOM 12609 O O . MET A 1 57 ? -1.587 7.851 4.332 1.00 0.00 57 MET A O 8
ATOM 12623 N N . LEU A 1 58 ? -1.072 10.025 4.104 1.00 0.00 58 LEU A N 8
ATOM 12624 C CA . LEU A 1 58 ? -0.770 9.914 2.685 1.00 0.00 58 LEU A CA 8
ATOM 12625 C C . LEU A 1 58 ? 0.609 9.293 2.508 1.00 0.00 58 LEU A C 8
ATOM 12626 O O . LEU A 1 58 ? 1.628 9.961 2.690 1.00 0.00 58 LEU A O 8
ATOM 12642 N N . LEU A 1 59 ? 0.643 8.013 2.177 1.00 0.00 59 LEU A N 8
ATOM 12643 C CA . LEU A 1 59 ? 1.897 7.297 2.062 1.00 0.00 59 LEU A CA 8
ATOM 12644 C C . LEU A 1 59 ? 2.286 7.172 0.597 1.00 0.00 59 LEU A C 8
ATOM 12645 O O . LEU A 1 59 ? 1.428 7.169 -0.288 1.00 0.00 59 LEU A O 8
ATOM 12661 N N . THR A 1 60 ? 3.574 7.084 0.347 1.00 0.00 60 THR A N 8
ATOM 12662 C CA . THR A 1 60 ? 4.077 6.936 -1.003 1.00 0.00 60 THR A CA 8
ATOM 12663 C C . THR A 1 60 ? 5.153 5.860 -1.049 1.00 0.00 60 THR A C 8
ATOM 12664 O O . THR A 1 60 ? 6.178 5.961 -0.374 1.00 0.00 60 THR A O 8
ATOM 12675 N N . MET A 1 61 ? 4.908 4.833 -1.844 1.00 0.00 61 MET A N 8
ATOM 12676 C CA . MET A 1 61 ? 5.835 3.720 -1.970 1.00 0.00 61 MET A CA 8
ATOM 12677 C C . MET A 1 61 ? 5.891 3.248 -3.408 1.00 0.00 61 MET A C 8
ATOM 12678 O O . MET A 1 61 ? 5.125 3.721 -4.248 1.00 0.00 61 MET A O 8
ATOM 12692 N N . ARG A 1 62 ? 6.796 2.328 -3.691 1.00 0.00 62 ARG A N 8
ATOM 12693 C CA . ARG A 1 62 ? 7.002 1.877 -5.046 1.00 0.00 62 ARG A CA 8
ATOM 12694 C C . ARG A 1 62 ? 6.124 0.684 -5.365 1.00 0.00 62 ARG A C 8
ATOM 12695 O O . ARG A 1 62 ? 5.571 0.039 -4.471 1.00 0.00 62 ARG A O 8
ATOM 12716 N N . ARG A 1 63 ? 6.020 0.383 -6.646 1.00 0.00 63 ARG A N 8
ATOM 12717 C CA . ARG A 1 63 ? 5.186 -0.708 -7.111 1.00 0.00 63 ARG A CA 8
ATOM 12718 C C . ARG A 1 63 ? 5.736 -2.031 -6.596 1.00 0.00 63 ARG A C 8
ATOM 12719 O O . ARG A 1 63 ? 4.997 -2.996 -6.413 1.00 0.00 63 ARG A O 8
ATOM 12740 N N . ASN A 1 64 ? 7.046 -2.053 -6.366 1.00 0.00 64 ASN A N 8
ATOM 12741 C CA . ASN A 1 64 ? 7.735 -3.227 -5.836 1.00 0.00 64 ASN A CA 8
ATOM 12742 C C . ASN A 1 64 ? 7.074 -3.689 -4.541 1.00 0.00 64 ASN A C 8
ATOM 12743 O O . ASN A 1 64 ? 6.821 -4.881 -4.347 1.00 0.00 64 ASN A O 8
ATOM 12754 N N . GLU A 1 65 ? 6.800 -2.736 -3.654 1.00 0.00 65 GLU A N 8
ATOM 12755 C CA . GLU A 1 65 ? 6.127 -3.026 -2.398 1.00 0.00 65 GLU A CA 8
ATOM 12756 C C . GLU A 1 65 ? 4.689 -3.442 -2.650 1.00 0.00 65 GLU A C 8
ATOM 12757 O O . GLU A 1 65 ? 4.234 -4.462 -2.142 1.00 0.00 65 GLU A O 8
ATOM 12769 N N . ALA A 1 66 ? 3.991 -2.649 -3.455 1.00 0.00 66 ALA A N 8
ATOM 12770 C CA . ALA A 1 66 ? 2.570 -2.861 -3.721 1.00 0.00 66 ALA A CA 8
ATOM 12771 C C . ALA A 1 66 ? 2.293 -4.253 -4.286 1.00 0.00 66 ALA A C 8
ATOM 12772 O O . ALA A 1 66 ? 1.256 -4.848 -3.997 1.00 0.00 66 ALA A O 8
ATOM 12779 N N . GLU A 1 67 ? 3.218 -4.756 -5.095 1.00 0.00 67 GLU A N 8
ATOM 12780 C CA . GLU A 1 67 ? 3.126 -6.115 -5.625 1.00 0.00 67 GLU A CA 8
ATOM 12781 C C . GLU A 1 67 ? 3.184 -7.142 -4.495 1.00 0.00 67 GLU A C 8
ATOM 12782 O O . GLU A 1 67 ? 2.447 -8.127 -4.493 1.00 0.00 67 GLU A O 8
ATOM 12794 N N . GLY A 1 68 ? 4.088 -6.917 -3.551 1.00 0.00 68 GLY A N 8
ATOM 12795 C CA . GLY A 1 68 ? 4.200 -7.784 -2.390 1.00 0.00 68 GLY A CA 8
ATOM 12796 C C . GLY A 1 68 ? 3.004 -7.693 -1.460 1.00 0.00 68 GLY A C 8
ATOM 12797 O O . GLY A 1 68 ? 2.767 -8.590 -0.646 1.00 0.00 68 GLY A O 8
ATOM 12801 N N . ILE A 1 69 ? 2.256 -6.608 -1.562 1.00 0.00 69 ILE A N 8
ATOM 12802 C CA . ILE A 1 69 ? 1.125 -6.379 -0.677 1.00 0.00 69 ILE A CA 8
ATOM 12803 C C . ILE A 1 69 ? -0.168 -6.917 -1.286 1.00 0.00 69 ILE A C 8
ATOM 12804 O O . ILE A 1 69 ? -0.542 -6.565 -2.405 1.00 0.00 69 ILE A O 8
ATOM 12820 N N . THR A 1 70 ? -0.838 -7.776 -0.539 1.00 0.00 70 THR A N 8
ATOM 12821 C CA . THR A 1 70 ? -2.133 -8.295 -0.931 1.00 0.00 70 THR A CA 8
ATOM 12822 C C . THR A 1 70 ? -3.227 -7.524 -0.195 1.00 0.00 70 THR A C 8
ATOM 12823 O O . THR A 1 70 ? -3.162 -7.356 1.027 1.00 0.00 70 THR A O 8
ATOM 12834 N N . VAL A 1 71 ? -4.212 -7.033 -0.932 1.00 0.00 71 VAL A N 8
ATOM 12835 C CA . VAL A 1 71 ? -5.279 -6.240 -0.335 1.00 0.00 71 VAL A CA 8
ATOM 12836 C C . VAL A 1 71 ? -6.646 -6.814 -0.667 1.00 0.00 71 VAL A C 8
ATOM 12837 O O . VAL A 1 71 ? -6.789 -7.621 -1.588 1.00 0.00 71 VAL A O 8
ATOM 12850 N N . HIS A 1 72 ? -7.643 -6.394 0.091 1.00 0.00 72 HIS A N 8
ATOM 12851 C CA . HIS A 1 72 ? -9.021 -6.761 -0.183 1.00 0.00 72 HIS A CA 8
ATOM 12852 C C . HIS A 1 72 ? -9.877 -5.503 -0.265 1.00 0.00 72 HIS A C 8
ATOM 12853 O O . HIS A 1 72 ? -9.886 -4.691 0.660 1.00 0.00 72 HIS A O 8
ATOM 12867 N N . ILE A 1 73 ? -10.574 -5.341 -1.382 1.00 0.00 73 ILE A N 8
ATOM 12868 C CA . ILE A 1 73 ? -11.407 -4.166 -1.613 1.00 0.00 73 ILE A CA 8
ATOM 12869 C C . ILE A 1 73 ? -12.567 -4.109 -0.623 1.00 0.00 73 ILE A C 8
ATOM 12870 O O . ILE A 1 73 ? -13.304 -5.083 -0.454 1.00 0.00 73 ILE A O 8
ATOM 12886 N N . LEU A 1 74 ? -12.716 -2.963 0.027 1.00 0.00 74 LEU A N 8
ATOM 12887 C CA . LEU A 1 74 ? -13.764 -2.778 1.019 1.00 0.00 74 LEU A CA 8
ATOM 12888 C C . LEU A 1 74 ? -15.075 -2.395 0.351 1.00 0.00 74 LEU A C 8
ATOM 12889 O O . LEU A 1 74 ? -15.530 -1.254 0.442 1.00 0.00 74 LEU A O 8
ATOM 12905 N N . ALA A 1 75 ? -15.653 -3.363 -0.345 1.00 0.00 75 ALA A N 8
ATOM 12906 C CA . ALA A 1 75 ? -16.928 -3.193 -1.029 1.00 0.00 75 ALA A CA 8
ATOM 12907 C C . ALA A 1 75 ? -17.418 -4.536 -1.547 1.00 0.00 75 ALA A C 8
ATOM 12908 O O . ALA A 1 75 ? -16.952 -5.024 -2.576 1.00 0.00 75 ALA A O 8
ATOM 12915 N N . GLY A 1 76 ? -18.331 -5.147 -0.810 1.00 0.00 76 GLY A N 8
ATOM 12916 C CA . GLY A 1 76 ? -18.864 -6.434 -1.210 1.00 0.00 76 GLY A CA 8
ATOM 12917 C C . GLY A 1 76 ? -18.729 -7.473 -0.118 1.00 0.00 76 GLY A C 8
ATOM 12918 O O . GLY A 1 76 ? -18.469 -8.645 -0.394 1.00 0.00 76 GLY A O 8
ATOM 12922 N N . ASP A 1 77 ? -18.890 -7.036 1.121 1.00 0.00 77 ASP A N 8
ATOM 12923 C CA . ASP A 1 77 ? -18.829 -7.925 2.270 1.00 0.00 77 ASP A CA 8
ATOM 12924 C C . ASP A 1 77 ? -19.853 -7.488 3.308 1.00 0.00 77 ASP A C 8
ATOM 12925 O O . ASP A 1 77 ? -19.650 -6.499 4.015 1.00 0.00 77 ASP A O 8
ATOM 12934 N N . GLU A 1 78 ? -20.969 -8.199 3.364 1.00 0.00 78 GLU A N 8
ATOM 12935 C CA . GLU A 1 78 ? -22.043 -7.866 4.289 1.00 0.00 78 GLU A CA 8
ATOM 12936 C C . GLU A 1 78 ? -21.680 -8.269 5.715 1.00 0.00 78 GLU A C 8
ATOM 12937 O O . GLU A 1 78 ? -20.920 -9.217 5.934 1.00 0.00 78 GLU A O 8
ATOM 12949 N N . GLY A 1 79 ? -22.214 -7.536 6.682 1.00 0.00 79 GLY A N 8
ATOM 12950 C CA . GLY A 1 79 ? -21.849 -7.751 8.067 1.00 0.00 79 GLY A CA 8
ATOM 12951 C C . GLY A 1 79 ? -20.785 -6.768 8.504 1.00 0.00 79 GLY A C 8
ATOM 12952 O O . GLY A 1 79 ? -20.170 -6.916 9.564 1.00 0.00 79 GLY A O 8
ATOM 12956 N N . HIS A 1 80 ? -20.570 -5.763 7.668 1.00 0.00 80 HIS A N 8
ATOM 12957 C CA . HIS A 1 80 ? -19.560 -4.746 7.914 1.00 0.00 80 HIS A CA 8
ATOM 12958 C C . HIS A 1 80 ? -20.086 -3.687 8.882 1.00 0.00 80 HIS A C 8
ATOM 12959 O O . HIS A 1 80 ? -21.295 -3.483 8.987 1.00 0.00 80 HIS A O 8
ATOM 12973 N N . PRO A 1 81 ? -19.188 -3.009 9.611 1.00 0.00 81 PRO A N 8
ATOM 12974 C CA . PRO A 1 81 ? -19.566 -1.916 10.510 1.00 0.00 81 PRO A CA 8
ATOM 12975 C C . PRO A 1 81 ? -20.128 -0.725 9.743 1.00 0.00 81 PRO A C 8
ATOM 12976 O O . PRO A 1 81 ? -19.462 -0.171 8.863 1.00 0.00 81 PRO A O 8
ATOM 12987 N N . HIS A 1 82 ? -21.356 -0.343 10.063 1.00 0.00 82 HIS A N 8
ATOM 12988 C CA . HIS A 1 82 ? -21.994 0.785 9.405 1.00 0.00 82 HIS A CA 8
ATOM 12989 C C . HIS A 1 82 ? -22.801 1.597 10.410 1.00 0.00 82 HIS A C 8
ATOM 12990 O O . HIS A 1 82 ? -23.922 1.231 10.776 1.00 0.00 82 HIS A O 8
ATOM 13004 N N . GLY A 1 83 ? -22.211 2.688 10.871 1.00 0.00 83 GLY A N 8
ATOM 13005 C CA . GLY A 1 83 ? -22.882 3.565 11.808 1.00 0.00 83 GLY A CA 8
ATOM 13006 C C . GLY A 1 83 ? -22.200 4.911 11.903 1.00 0.00 83 GLY A C 8
ATOM 13007 O O . GLY A 1 83 ? -22.363 5.636 12.885 1.00 0.00 83 GLY A O 8
ATOM 13011 N N . TRP A 1 84 ? -21.442 5.247 10.870 1.00 0.00 84 TRP A N 8
ATOM 13012 C CA . TRP A 1 84 ? -20.663 6.472 10.855 1.00 0.00 84 TRP A CA 8
ATOM 13013 C C . TRP A 1 84 ? -20.845 7.172 9.509 1.00 0.00 84 TRP A C 8
ATOM 13014 O O . TRP A 1 84 ? -20.984 6.506 8.478 1.00 0.00 84 TRP A O 8
ATOM 13035 N N . PRO A 1 85 ? -20.881 8.519 9.503 1.00 0.00 85 PRO A N 8
ATOM 13036 C CA . PRO A 1 85 ? -21.002 9.311 8.269 1.00 0.00 85 PRO A CA 8
ATOM 13037 C C . PRO A 1 85 ? -19.946 8.951 7.219 1.00 0.00 85 PRO A C 8
ATOM 13038 O O . PRO A 1 85 ? -18.912 8.351 7.533 1.00 0.00 85 PRO A O 8
ATOM 13049 N N . GLY A 1 86 ? -20.214 9.331 5.974 1.00 0.00 86 GLY A N 8
ATOM 13050 C CA . GLY A 1 86 ? -19.320 9.004 4.882 1.00 0.00 86 GLY A CA 8
ATOM 13051 C C . GLY A 1 86 ? -18.097 9.897 4.839 1.00 0.00 86 GLY A C 8
ATOM 13052 O O . GLY A 1 86 ? -18.007 10.881 5.575 1.00 0.00 86 GLY A O 8
ATOM 13056 N N . PHE A 1 87 ? -17.162 9.562 3.965 1.00 0.00 87 PHE A N 8
ATOM 13057 C CA . PHE A 1 87 ? -15.925 10.311 3.844 1.00 0.00 87 PHE A CA 8
ATOM 13058 C C . PHE A 1 87 ? -15.853 11.001 2.484 1.00 0.00 87 PHE A C 8
ATOM 13059 O O . PHE A 1 87 ? -16.554 10.602 1.550 1.00 0.00 87 PHE A O 8
ATOM 13076 N N . ARG A 1 88 ? -14.995 12.022 2.397 1.00 0.00 88 ARG A N 8
ATOM 13077 C CA . ARG A 1 88 ? -14.781 12.809 1.178 1.00 0.00 88 ARG A CA 8
ATOM 13078 C C . ARG A 1 88 ? -15.930 13.783 0.945 1.00 0.00 88 ARG A C 8
ATOM 13079 O O . ARG A 1 88 ? -17.102 13.416 1.002 1.00 0.00 88 ARG A O 8
ATOM 13100 N N . ARG A 1 89 ? -15.574 15.033 0.691 1.00 0.00 89 ARG A N 8
ATOM 13101 C CA . ARG A 1 89 ? -16.553 16.091 0.498 1.00 0.00 89 ARG A CA 8
ATOM 13102 C C . ARG A 1 89 ? -16.910 16.209 -0.981 1.00 0.00 89 ARG A C 8
ATOM 13103 O O . ARG A 1 89 ? -16.201 15.681 -1.839 1.00 0.00 89 ARG A O 8
ATOM 13124 N N . ARG A 1 90 ? -18.012 16.885 -1.279 1.00 0.00 90 ARG A N 8
ATOM 13125 C CA . ARG A 1 90 ? -18.414 17.106 -2.659 1.00 0.00 90 ARG A CA 8
ATOM 13126 C C . ARG A 1 90 ? -17.526 18.180 -3.287 1.00 0.00 90 ARG A C 8
ATOM 13127 O O . ARG A 1 90 ? -17.673 19.372 -3.009 1.00 0.00 90 ARG A O 8
ATOM 13148 N N . HIS A 1 91 ? -16.585 17.744 -4.108 1.00 0.00 91 HIS A N 8
ATOM 13149 C CA . HIS A 1 91 ? -15.663 18.655 -4.772 1.00 0.00 91 HIS A CA 8
ATOM 13150 C C . HIS A 1 91 ? -16.032 18.837 -6.234 1.00 0.00 91 HIS A C 8
ATOM 13151 O O . HIS A 1 91 ? -16.916 18.151 -6.753 1.00 0.00 91 HIS A O 8
ATOM 13165 N N . ARG A 1 92 ? -15.350 19.769 -6.889 1.00 0.00 92 ARG A N 8
ATOM 13166 C CA . ARG A 1 92 ? -15.536 20.006 -8.313 1.00 0.00 92 ARG A CA 8
ATOM 13167 C C . ARG A 1 92 ? -15.173 18.766 -9.118 1.00 0.00 92 ARG A C 8
ATOM 13168 O O . ARG A 1 92 ? -14.297 17.991 -8.728 1.00 0.00 92 ARG A O 8
ATOM 13189 N N . PHE A 1 93 ? -15.850 18.585 -10.237 1.00 0.00 93 PHE A N 8
ATOM 13190 C CA . PHE A 1 93 ? -15.641 17.419 -11.076 1.00 0.00 93 PHE A CA 8
ATOM 13191 C C . PHE A 1 93 ? -14.459 17.638 -12.012 1.00 0.00 93 PHE A C 8
ATOM 13192 O O . PHE A 1 93 ? -14.338 18.693 -12.640 1.00 0.00 93 PHE A O 8
ATOM 13209 N N . GLY A 1 94 ? -13.576 16.650 -12.075 1.00 0.00 94 GLY A N 8
ATOM 13210 C CA . GLY A 1 94 ? -12.454 16.708 -12.991 1.00 0.00 94 GLY A CA 8
ATOM 13211 C C . GLY A 1 94 ? -12.870 16.432 -14.421 1.00 0.00 94 GLY A C 8
ATOM 13212 O O . GLY A 1 94 ? -12.935 15.278 -14.848 1.00 0.00 94 GLY A O 8
ATOM 13216 N N . LYS A 1 95 ? -13.162 17.495 -15.155 1.00 0.00 95 LYS A N 8
ATOM 13217 C CA . LYS A 1 95 ? -13.590 17.376 -16.540 1.00 0.00 95 LYS A CA 8
ATOM 13218 C C . LYS A 1 95 ? -12.386 17.248 -17.462 1.00 0.00 95 LYS A C 8
ATOM 13219 O O . LYS A 1 95 ? -11.306 17.762 -17.164 1.00 0.00 95 LYS A O 8
ATOM 13238 N N . ARG A 1 96 ? -12.572 16.561 -18.574 1.00 0.00 96 ARG A N 8
ATOM 13239 C CA . ARG A 1 96 ? -11.521 16.425 -19.567 1.00 0.00 96 ARG A CA 8
ATOM 13240 C C . ARG A 1 96 ? -12.025 16.892 -20.929 1.00 0.00 96 ARG A C 8
ATOM 13241 O O . ARG A 1 96 ? -12.966 16.324 -21.490 1.00 0.00 96 ARG A O 8
ATOM 13262 N N . ALA A 1 97 ? -11.418 17.949 -21.442 1.00 0.00 97 ALA A N 8
ATOM 13263 C CA . ALA A 1 97 ? -11.823 18.506 -22.720 1.00 0.00 97 ALA A CA 8
ATOM 13264 C C . ALA A 1 97 ? -11.274 17.670 -23.867 1.00 0.00 97 ALA A C 8
ATOM 13265 O O . ALA A 1 97 ? -10.109 17.267 -23.852 1.00 0.00 97 ALA A O 8
ATOM 13272 N N . LEU A 1 98 ? -12.115 17.414 -24.855 1.00 0.00 98 LEU A N 8
ATOM 13273 C CA . LEU A 1 98 ? -11.731 16.592 -25.989 1.00 0.00 98 LEU A CA 8
ATOM 13274 C C . LEU A 1 98 ? -10.967 17.419 -27.014 1.00 0.00 98 LEU A C 8
ATOM 13275 O O . LEU A 1 98 ? -11.487 18.406 -27.538 1.00 0.00 98 LEU A O 8
ATOM 13291 N N . GLU A 1 99 ? -9.729 17.026 -27.274 1.00 0.00 99 GLU A N 8
ATOM 13292 C CA . GLU A 1 99 ? -8.908 17.688 -28.273 1.00 0.00 99 GLU A CA 8
ATOM 13293 C C . GLU A 1 99 ? -8.807 16.816 -29.521 1.00 0.00 99 GLU A C 8
ATOM 13294 O O . GLU A 1 99 ? -7.926 15.961 -29.631 1.00 0.00 99 GLU A O 8
ATOM 13306 N N . HIS A 1 100 ? -9.744 17.007 -30.437 1.00 0.00 100 HIS A N 8
ATOM 13307 C CA . HIS A 1 100 ? -9.779 16.232 -31.670 1.00 0.00 100 HIS A CA 8
ATOM 13308 C C . HIS A 1 100 ? -9.410 17.106 -32.858 1.00 0.00 100 HIS A C 8
ATOM 13309 O O . HIS A 1 100 ? -8.683 16.671 -33.752 1.00 0.00 100 HIS A O 8
ATOM 13323 N N . HIS A 1 101 ? -9.921 18.342 -32.847 1.00 0.00 101 HIS A N 8
ATOM 13324 C CA . HIS A 1 101 ? -9.701 19.309 -33.929 1.00 0.00 101 HIS A CA 8
ATOM 13325 C C . HIS A 1 101 ? -10.427 18.886 -35.207 1.00 0.00 101 HIS A C 8
ATOM 13326 O O . HIS A 1 101 ? -10.747 17.712 -35.403 1.00 0.00 101 HIS A O 8
ATOM 13340 N N . HIS A 1 102 ? -10.695 19.844 -36.080 1.00 0.00 102 HIS A N 8
ATOM 13341 C CA . HIS A 1 102 ? -11.382 19.550 -37.329 1.00 0.00 102 HIS A CA 8
ATOM 13342 C C . HIS A 1 102 ? -10.397 19.170 -38.425 1.00 0.00 102 HIS A C 8
ATOM 13343 O O . HIS A 1 102 ? -10.317 19.824 -39.465 1.00 0.00 102 HIS A O 8
ATOM 13357 N N . HIS A 1 103 ? -9.634 18.116 -38.173 1.00 0.00 103 HIS A N 8
ATOM 13358 C CA . HIS A 1 103 ? -8.773 17.536 -39.191 1.00 0.00 103 HIS A CA 8
ATOM 13359 C C . HIS A 1 103 ? -9.603 16.602 -40.061 1.00 0.00 103 HIS A C 8
ATOM 13360 O O . HIS A 1 103 ? -9.317 16.407 -41.243 1.00 0.00 103 HIS A O 8
ATOM 13374 N N . HIS A 1 104 ? -10.653 16.052 -39.449 1.00 0.00 104 HIS A N 8
ATOM 13375 C CA . HIS A 1 104 ? -11.599 15.165 -40.124 1.00 0.00 104 HIS A CA 8
ATOM 13376 C C . HIS A 1 104 ? -10.903 13.875 -40.572 1.00 0.00 104 HIS A C 8
ATOM 13377 O O . HIS A 1 104 ? -9.797 13.570 -40.125 1.00 0.00 104 HIS A O 8
ATOM 13391 N N . HIS A 1 105 ? -11.554 13.115 -41.436 1.00 0.00 105 HIS A N 8
ATOM 13392 C CA . HIS A 1 105 ? -11.005 11.855 -41.907 1.00 0.00 105 HIS A CA 8
ATOM 13393 C C . HIS A 1 105 ? -10.407 12.031 -43.292 1.00 0.00 105 HIS A C 8
ATOM 13394 O O . HIS A 1 105 ? -11.179 12.105 -44.269 1.00 0.00 105 HIS A O 8
ATOM 13409 N N . MET A 1 1 ? -6.036 -9.467 -3.220 1.00 0.00 1 MET A N 9
ATOM 13410 C CA . MET A 1 1 ? -5.550 -8.787 -4.445 1.00 0.00 1 MET A CA 9
ATOM 13411 C C . MET A 1 1 ? -4.380 -7.875 -4.094 1.00 0.00 1 MET A C 9
ATOM 13412 O O . MET A 1 1 ? -4.268 -7.437 -2.958 1.00 0.00 1 MET A O 9
ATOM 13428 N N . LYS A 1 2 ? -3.499 -7.600 -5.047 1.00 0.00 2 LYS A N 9
ATOM 13429 C CA . LYS A 1 2 ? -2.319 -6.786 -4.768 1.00 0.00 2 LYS A CA 9
ATOM 13430 C C . LYS A 1 2 ? -2.669 -5.312 -4.707 1.00 0.00 2 LYS A C 9
ATOM 13431 O O . LYS A 1 2 ? -3.622 -4.860 -5.340 1.00 0.00 2 LYS A O 9
ATOM 13450 N N . LEU A 1 3 ? -1.882 -4.567 -3.944 1.00 0.00 3 LEU A N 9
ATOM 13451 C CA . LEU A 1 3 ? -2.011 -3.121 -3.892 1.00 0.00 3 LEU A CA 9
ATOM 13452 C C . LEU A 1 3 ? -1.657 -2.533 -5.258 1.00 0.00 3 LEU A C 9
ATOM 13453 O O . LEU A 1 3 ? -2.197 -1.511 -5.674 1.00 0.00 3 LEU A O 9
ATOM 13469 N N . SER A 1 4 ? -0.766 -3.221 -5.964 1.00 0.00 4 SER A N 9
ATOM 13470 C CA . SER A 1 4 ? -0.368 -2.822 -7.307 1.00 0.00 4 SER A CA 9
ATOM 13471 C C . SER A 1 4 ? -1.436 -3.199 -8.337 1.00 0.00 4 SER A C 9
ATOM 13472 O O . SER A 1 4 ? -1.401 -2.730 -9.475 1.00 0.00 4 SER A O 9
ATOM 13480 N N . GLU A 1 5 ? -2.384 -4.039 -7.939 1.00 0.00 5 GLU A N 9
ATOM 13481 C CA . GLU A 1 5 ? -3.447 -4.466 -8.841 1.00 0.00 5 GLU A CA 9
ATOM 13482 C C . GLU A 1 5 ? -4.667 -3.569 -8.686 1.00 0.00 5 GLU A C 9
ATOM 13483 O O . GLU A 1 5 ? -5.673 -3.747 -9.370 1.00 0.00 5 GLU A O 9
ATOM 13495 N N . LEU A 1 6 ? -4.568 -2.603 -7.786 1.00 0.00 6 LEU A N 9
ATOM 13496 C CA . LEU A 1 6 ? -5.661 -1.671 -7.543 1.00 0.00 6 LEU A CA 9
ATOM 13497 C C . LEU A 1 6 ? -5.725 -0.583 -8.606 1.00 0.00 6 LEU A C 9
ATOM 13498 O O . LEU A 1 6 ? -4.917 -0.542 -9.540 1.00 0.00 6 LEU A O 9
ATOM 13514 N N . LYS A 1 7 ? -6.705 0.291 -8.455 1.00 0.00 7 LYS A N 9
ATOM 13515 C CA . LYS A 1 7 ? -6.924 1.390 -9.379 1.00 0.00 7 LYS A CA 9
ATOM 13516 C C . LYS A 1 7 ? -7.134 2.682 -8.600 1.00 0.00 7 LYS A C 9
ATOM 13517 O O . LYS A 1 7 ? -7.501 2.646 -7.424 1.00 0.00 7 LYS A O 9
ATOM 13536 N N . ALA A 1 8 ? -6.892 3.813 -9.251 1.00 0.00 8 ALA A N 9
ATOM 13537 C CA . ALA A 1 8 ? -7.045 5.112 -8.610 1.00 0.00 8 ALA A CA 9
ATOM 13538 C C . ALA A 1 8 ? -8.499 5.343 -8.223 1.00 0.00 8 ALA A C 9
ATOM 13539 O O . ALA A 1 8 ? -9.365 5.482 -9.088 1.00 0.00 8 ALA A O 9
ATOM 13546 N N . GLY A 1 9 ? -8.761 5.362 -6.926 1.00 0.00 9 GLY A N 9
ATOM 13547 C CA . GLY A 1 9 ? -10.113 5.510 -6.440 1.00 0.00 9 GLY A CA 9
ATOM 13548 C C . GLY A 1 9 ? -10.592 4.278 -5.696 1.00 0.00 9 GLY A C 9
ATOM 13549 O O . GLY A 1 9 ? -11.681 4.282 -5.118 1.00 0.00 9 GLY A O 9
ATOM 13553 N N . ASP A 1 10 ? -9.783 3.222 -5.706 1.00 0.00 10 ASP A N 9
ATOM 13554 C CA . ASP A 1 10 ? -10.149 1.978 -5.032 1.00 0.00 10 ASP A CA 9
ATOM 13555 C C . ASP A 1 10 ? -9.852 2.071 -3.545 1.00 0.00 10 ASP A C 9
ATOM 13556 O O . ASP A 1 10 ? -8.953 2.805 -3.129 1.00 0.00 10 ASP A O 9
ATOM 13565 N N . ARG A 1 11 ? -10.595 1.319 -2.755 1.00 0.00 11 ARG A N 9
ATOM 13566 C CA . ARG A 1 11 ? -10.423 1.315 -1.317 1.00 0.00 11 ARG A CA 9
ATOM 13567 C C . ARG A 1 11 ? -10.344 -0.120 -0.813 1.00 0.00 11 ARG A C 9
ATOM 13568 O O . ARG A 1 11 ? -11.248 -0.922 -1.057 1.00 0.00 11 ARG A O 9
ATOM 13589 N N . ALA A 1 12 ? -9.270 -0.445 -0.112 1.00 0.00 12 ALA A N 9
ATOM 13590 C CA . ALA A 1 12 ? -9.055 -1.808 0.341 1.00 0.00 12 ALA A CA 9
ATOM 13591 C C . ALA A 1 12 ? -8.407 -1.843 1.717 1.00 0.00 12 ALA A C 9
ATOM 13592 O O . ALA A 1 12 ? -7.857 -0.845 2.184 1.00 0.00 12 ALA A O 9
ATOM 13599 N N . GLU A 1 13 ? -8.483 -2.997 2.359 1.00 0.00 13 GLU A N 9
ATOM 13600 C CA . GLU A 1 13 ? -7.861 -3.205 3.654 1.00 0.00 13 GLU A CA 9
ATOM 13601 C C . GLU A 1 13 ? -6.710 -4.189 3.510 1.00 0.00 13 GLU A C 9
ATOM 13602 O O . GLU A 1 13 ? -6.876 -5.265 2.938 1.00 0.00 13 GLU A O 9
ATOM 13614 N N . VAL A 1 14 ? -5.544 -3.811 4.004 1.00 0.00 14 VAL A N 9
ATOM 13615 C CA . VAL A 1 14 ? -4.363 -4.652 3.894 1.00 0.00 14 VAL A CA 9
ATOM 13616 C C . VAL A 1 14 ? -4.496 -5.900 4.762 1.00 0.00 14 VAL A C 9
ATOM 13617 O O . VAL A 1 14 ? -4.763 -5.805 5.959 1.00 0.00 14 VAL A O 9
ATOM 13630 N N . THR A 1 15 ? -4.324 -7.066 4.151 1.00 0.00 15 THR A N 9
ATOM 13631 C CA . THR A 1 15 ? -4.381 -8.321 4.881 1.00 0.00 15 THR A CA 9
ATOM 13632 C C . THR A 1 15 ? -2.978 -8.881 5.105 1.00 0.00 15 THR A C 9
ATOM 13633 O O . THR A 1 15 ? -2.759 -9.694 6.006 1.00 0.00 15 THR A O 9
ATOM 13644 N N . SER A 1 16 ? -2.028 -8.437 4.288 1.00 0.00 16 SER A N 9
ATOM 13645 C CA . SER A 1 16 ? -0.648 -8.886 4.406 1.00 0.00 16 SER A CA 9
ATOM 13646 C C . SER A 1 16 ? 0.289 -7.976 3.620 1.00 0.00 16 SER A C 9
ATOM 13647 O O . SER A 1 16 ? -0.007 -7.588 2.488 1.00 0.00 16 SER A O 9
ATOM 13655 N N . VAL A 1 17 ? 1.416 -7.628 4.230 1.00 0.00 17 VAL A N 9
ATOM 13656 C CA . VAL A 1 17 ? 2.425 -6.815 3.569 1.00 0.00 17 VAL A CA 9
ATOM 13657 C C . VAL A 1 17 ? 3.677 -7.649 3.329 1.00 0.00 17 VAL A C 9
ATOM 13658 O O . VAL A 1 17 ? 4.391 -7.990 4.270 1.00 0.00 17 VAL A O 9
ATOM 13671 N N . ALA A 1 18 ? 3.935 -7.989 2.076 1.00 0.00 18 ALA A N 9
ATOM 13672 C CA . ALA A 1 18 ? 5.125 -8.750 1.740 1.00 0.00 18 ALA A CA 9
ATOM 13673 C C . ALA A 1 18 ? 6.156 -7.865 1.059 1.00 0.00 18 ALA A C 9
ATOM 13674 O O . ALA A 1 18 ? 5.835 -7.117 0.140 1.00 0.00 18 ALA A O 9
ATOM 13681 N N . ALA A 1 19 ? 7.388 -7.949 1.531 1.00 0.00 19 ALA A N 9
ATOM 13682 C CA . ALA A 1 19 ? 8.498 -7.186 0.976 1.00 0.00 19 ALA A CA 9
ATOM 13683 C C . ALA A 1 19 ? 9.781 -7.613 1.662 1.00 0.00 19 ALA A C 9
ATOM 13684 O O . ALA A 1 19 ? 9.755 -8.499 2.522 1.00 0.00 19 ALA A O 9
ATOM 13691 N N . GLU A 1 20 ? 10.891 -6.989 1.293 1.00 0.00 20 GLU A N 9
ATOM 13692 C CA . GLU A 1 20 ? 12.158 -7.220 1.974 1.00 0.00 20 GLU A CA 9
ATOM 13693 C C . GLU A 1 20 ? 12.006 -6.882 3.451 1.00 0.00 20 GLU A C 9
ATOM 13694 O O . GLU A 1 20 ? 11.301 -5.938 3.789 1.00 0.00 20 GLU A O 9
ATOM 13706 N N . PRO A 1 21 ? 12.661 -7.642 4.340 1.00 0.00 21 PRO A N 9
ATOM 13707 C CA . PRO A 1 21 ? 12.516 -7.496 5.792 1.00 0.00 21 PRO A CA 9
ATOM 13708 C C . PRO A 1 21 ? 12.574 -6.041 6.264 1.00 0.00 21 PRO A C 9
ATOM 13709 O O . PRO A 1 21 ? 11.710 -5.597 7.021 1.00 0.00 21 PRO A O 9
ATOM 13720 N N . ALA A 1 22 ? 13.572 -5.302 5.797 1.00 0.00 22 ALA A N 9
ATOM 13721 C CA . ALA A 1 22 ? 13.750 -3.914 6.204 1.00 0.00 22 ALA A CA 9
ATOM 13722 C C . ALA A 1 22 ? 12.642 -3.025 5.650 1.00 0.00 22 ALA A C 9
ATOM 13723 O O . ALA A 1 22 ? 12.032 -2.244 6.385 1.00 0.00 22 ALA A O 9
ATOM 13730 N N . VAL A 1 23 ? 12.380 -3.154 4.358 1.00 0.00 23 VAL A N 9
ATOM 13731 C CA . VAL A 1 23 ? 11.392 -2.320 3.688 1.00 0.00 23 VAL A CA 9
ATOM 13732 C C . VAL A 1 23 ? 9.992 -2.630 4.209 1.00 0.00 23 VAL A C 9
ATOM 13733 O O . VAL A 1 23 ? 9.182 -1.730 4.437 1.00 0.00 23 VAL A O 9
ATOM 13746 N N . ARG A 1 24 ? 9.737 -3.915 4.422 1.00 0.00 24 ARG A N 9
ATOM 13747 C CA . ARG A 1 24 ? 8.459 -4.389 4.928 1.00 0.00 24 ARG A CA 9
ATOM 13748 C C . ARG A 1 24 ? 8.138 -3.732 6.262 1.00 0.00 24 ARG A C 9
ATOM 13749 O O . ARG A 1 24 ? 7.068 -3.150 6.439 1.00 0.00 24 ARG A O 9
ATOM 13770 N N . ARG A 1 25 ? 9.086 -3.801 7.186 1.00 0.00 25 ARG A N 9
ATOM 13771 C CA . ARG A 1 25 ? 8.877 -3.272 8.524 1.00 0.00 25 ARG A CA 9
ATOM 13772 C C . ARG A 1 25 ? 8.879 -1.752 8.518 1.00 0.00 25 ARG A C 9
ATOM 13773 O O . ARG A 1 25 ? 8.266 -1.127 9.373 1.00 0.00 25 ARG A O 9
ATOM 13794 N N . ARG A 1 26 ? 9.558 -1.161 7.546 1.00 0.00 26 ARG A N 9
ATOM 13795 C CA . ARG A 1 26 ? 9.585 0.287 7.420 1.00 0.00 26 ARG A CA 9
ATOM 13796 C C . ARG A 1 26 ? 8.172 0.805 7.167 1.00 0.00 26 ARG A C 9
ATOM 13797 O O . ARG A 1 26 ? 7.753 1.811 7.734 1.00 0.00 26 ARG A O 9
ATOM 13818 N N . LEU A 1 27 ? 7.432 0.081 6.333 1.00 0.00 27 LEU A N 9
ATOM 13819 C CA . LEU A 1 27 ? 6.052 0.432 6.025 1.00 0.00 27 LEU A CA 9
ATOM 13820 C C . LEU A 1 27 ? 5.133 0.079 7.190 1.00 0.00 27 LEU A C 9
ATOM 13821 O O . LEU A 1 27 ? 4.209 0.828 7.519 1.00 0.00 27 LEU A O 9
ATOM 13837 N N . MET A 1 28 ? 5.402 -1.060 7.824 1.00 0.00 28 MET A N 9
ATOM 13838 C CA . MET A 1 28 ? 4.573 -1.535 8.926 1.00 0.00 28 MET A CA 9
ATOM 13839 C C . MET A 1 28 ? 4.674 -0.588 10.112 1.00 0.00 28 MET A C 9
ATOM 13840 O O . MET A 1 28 ? 3.678 -0.278 10.768 1.00 0.00 28 MET A O 9
ATOM 13854 N N . ASP A 1 29 ? 5.887 -0.119 10.370 1.00 0.00 29 ASP A N 9
ATOM 13855 C CA . ASP A 1 29 ? 6.136 0.823 11.452 1.00 0.00 29 ASP A CA 9
ATOM 13856 C C . ASP A 1 29 ? 5.484 2.177 11.181 1.00 0.00 29 ASP A C 9
ATOM 13857 O O . ASP A 1 29 ? 5.164 2.911 12.118 1.00 0.00 29 ASP A O 9
ATOM 13866 N N . LEU A 1 30 ? 5.283 2.515 9.906 1.00 0.00 30 LEU A N 9
ATOM 13867 C CA . LEU A 1 30 ? 4.578 3.739 9.556 1.00 0.00 30 LEU A CA 9
ATOM 13868 C C . LEU A 1 30 ? 3.101 3.599 9.885 1.00 0.00 30 LEU A C 9
ATOM 13869 O O . LEU A 1 30 ? 2.484 4.518 10.419 1.00 0.00 30 LEU A O 9
ATOM 13885 N N . GLY A 1 31 ? 2.549 2.432 9.586 1.00 0.00 31 GLY A N 9
ATOM 13886 C CA . GLY A 1 31 ? 1.142 2.196 9.836 1.00 0.00 31 GLY A CA 9
ATOM 13887 C C . GLY A 1 31 ? 0.515 1.292 8.798 1.00 0.00 31 GLY A C 9
ATOM 13888 O O . GLY A 1 31 ? -0.684 1.013 8.851 1.00 0.00 31 GLY A O 9
ATOM 13892 N N . LEU A 1 32 ? 1.315 0.831 7.847 1.00 0.00 32 LEU A N 9
ATOM 13893 C CA . LEU A 1 32 ? 0.817 -0.057 6.811 1.00 0.00 32 LEU A CA 9
ATOM 13894 C C . LEU A 1 32 ? 0.930 -1.505 7.285 1.00 0.00 32 LEU A C 9
ATOM 13895 O O . LEU A 1 32 ? 1.948 -2.163 7.078 1.00 0.00 32 LEU A O 9
ATOM 13911 N N . VAL A 1 33 ? -0.106 -1.966 7.968 1.00 0.00 33 VAL A N 9
ATOM 13912 C CA . VAL A 1 33 ? -0.151 -3.325 8.493 1.00 0.00 33 VAL A CA 9
ATOM 13913 C C . VAL A 1 33 ? -1.495 -3.959 8.167 1.00 0.00 33 VAL A C 9
ATOM 13914 O O . VAL A 1 33 ? -2.323 -3.354 7.485 1.00 0.00 33 VAL A O 9
ATOM 13927 N N . ARG A 1 34 ? -1.714 -5.173 8.650 1.00 0.00 34 ARG A N 9
ATOM 13928 C CA . ARG A 1 34 ? -2.999 -5.825 8.475 1.00 0.00 34 ARG A CA 9
ATOM 13929 C C . ARG A 1 34 ? -4.079 -5.042 9.211 1.00 0.00 34 ARG A C 9
ATOM 13930 O O . ARG A 1 34 ? -3.963 -4.783 10.408 1.00 0.00 34 ARG A O 9
ATOM 13951 N N . GLY A 1 35 ? -5.115 -4.656 8.493 1.00 0.00 35 GLY A N 9
ATOM 13952 C CA . GLY A 1 35 ? -6.171 -3.875 9.095 1.00 0.00 35 GLY A CA 9
ATOM 13953 C C . GLY A 1 35 ? -6.098 -2.424 8.686 1.00 0.00 35 GLY A C 9
ATOM 13954 O O . GLY A 1 35 ? -7.002 -1.637 8.982 1.00 0.00 35 GLY A O 9
ATOM 13958 N N . ALA A 1 36 ? -5.010 -2.065 8.020 1.00 0.00 36 ALA A N 9
ATOM 13959 C CA . ALA A 1 36 ? -4.863 -0.731 7.475 1.00 0.00 36 ALA A CA 9
ATOM 13960 C C . ALA A 1 36 ? -5.807 -0.548 6.299 1.00 0.00 36 ALA A C 9
ATOM 13961 O O . ALA A 1 36 ? -5.673 -1.215 5.271 1.00 0.00 36 ALA A O 9
ATOM 13968 N N . LYS A 1 37 ? -6.781 0.327 6.471 1.00 0.00 37 LYS A N 9
ATOM 13969 C CA . LYS A 1 37 ? -7.753 0.596 5.427 1.00 0.00 37 LYS A CA 9
ATOM 13970 C C . LYS A 1 37 ? -7.285 1.792 4.616 1.00 0.00 37 LYS A C 9
ATOM 13971 O O . LYS A 1 37 ? -7.157 2.900 5.147 1.00 0.00 37 LYS A O 9
ATOM 13990 N N . LEU A 1 38 ? -7.024 1.575 3.343 1.00 0.00 38 LEU A N 9
ATOM 13991 C CA . LEU A 1 38 ? -6.440 2.609 2.510 1.00 0.00 38 LEU A CA 9
ATOM 13992 C C . LEU A 1 38 ? -7.221 2.816 1.222 1.00 0.00 38 LEU A C 9
ATOM 13993 O O . LEU A 1 38 ? -7.946 1.930 0.763 1.00 0.00 38 LEU A O 9
ATOM 14009 N N . LYS A 1 39 ? -7.076 4.001 0.657 1.00 0.00 39 LYS A N 9
ATOM 14010 C CA . LYS A 1 39 ? -7.657 4.311 -0.634 1.00 0.00 39 LYS A CA 9
ATOM 14011 C C . LYS A 1 39 ? -6.565 4.792 -1.578 1.00 0.00 39 LYS A C 9
ATOM 14012 O O . LYS A 1 39 ? -5.792 5.689 -1.235 1.00 0.00 39 LYS A O 9
ATOM 14031 N N . VAL A 1 40 ? -6.493 4.187 -2.752 1.00 0.00 40 VAL A N 9
ATOM 14032 C CA . VAL A 1 40 ? -5.529 4.598 -3.757 1.00 0.00 40 VAL A CA 9
ATOM 14033 C C . VAL A 1 40 ? -5.959 5.924 -4.360 1.00 0.00 40 VAL A C 9
ATOM 14034 O O . VAL A 1 40 ? -7.070 6.047 -4.878 1.00 0.00 40 VAL A O 9
ATOM 14047 N N . LEU A 1 41 ? -5.092 6.916 -4.273 1.00 0.00 41 LEU A N 9
ATOM 14048 C CA . LEU A 1 41 ? -5.401 8.238 -4.789 1.00 0.00 41 LEU A CA 9
ATOM 14049 C C . LEU A 1 41 ? -5.139 8.294 -6.287 1.00 0.00 41 LEU A C 9
ATOM 14050 O O . LEU A 1 41 ? -6.068 8.432 -7.085 1.00 0.00 41 LEU A O 9
ATOM 14066 N N . ARG A 1 42 ? -3.870 8.165 -6.663 1.00 0.00 42 ARG A N 9
ATOM 14067 C CA . ARG A 1 42 ? -3.468 8.225 -8.063 1.00 0.00 42 ARG A CA 9
ATOM 14068 C C . ARG A 1 42 ? -2.186 7.439 -8.281 1.00 0.00 42 ARG A C 9
ATOM 14069 O O . ARG A 1 42 ? -1.471 7.117 -7.328 1.00 0.00 42 ARG A O 9
ATOM 14090 N N . PHE A 1 43 ? -1.906 7.132 -9.535 1.00 0.00 43 PHE A N 9
ATOM 14091 C CA . PHE A 1 43 ? -0.654 6.504 -9.910 1.00 0.00 43 PHE A CA 9
ATOM 14092 C C . PHE A 1 43 ? 0.226 7.520 -10.618 1.00 0.00 43 PHE A C 9
ATOM 14093 O O . PHE A 1 43 ? -0.278 8.393 -11.327 1.00 0.00 43 PHE A O 9
ATOM 14110 N N . ALA A 1 44 ? 1.530 7.426 -10.413 1.00 0.00 44 ALA A N 9
ATOM 14111 C CA . ALA A 1 44 ? 2.468 8.275 -11.131 1.00 0.00 44 ALA A CA 9
ATOM 14112 C C . ALA A 1 44 ? 2.419 7.961 -12.628 1.00 0.00 44 ALA A C 9
ATOM 14113 O O . ALA A 1 44 ? 1.912 6.909 -13.017 1.00 0.00 44 ALA A O 9
ATOM 14120 N N . PRO A 1 45 ? 2.948 8.859 -13.487 1.00 0.00 45 PRO A N 9
ATOM 14121 C CA . PRO A 1 45 ? 2.913 8.692 -14.956 1.00 0.00 45 PRO A CA 9
ATOM 14122 C C . PRO A 1 45 ? 3.654 7.449 -15.462 1.00 0.00 45 PRO A C 9
ATOM 14123 O O . PRO A 1 45 ? 3.791 7.251 -16.669 1.00 0.00 45 PRO A O 9
ATOM 14134 N N . LEU A 1 46 ? 4.123 6.614 -14.544 1.00 0.00 46 LEU A N 9
ATOM 14135 C CA . LEU A 1 46 ? 4.843 5.397 -14.894 1.00 0.00 46 LEU A CA 9
ATOM 14136 C C . LEU A 1 46 ? 4.293 4.215 -14.097 1.00 0.00 46 LEU A C 9
ATOM 14137 O O . LEU A 1 46 ? 4.873 3.131 -14.093 1.00 0.00 46 LEU A O 9
ATOM 14153 N N . GLY A 1 47 ? 3.159 4.435 -13.431 1.00 0.00 47 GLY A N 9
ATOM 14154 C CA . GLY A 1 47 ? 2.561 3.398 -12.603 1.00 0.00 47 GLY A CA 9
ATOM 14155 C C . GLY A 1 47 ? 3.342 3.174 -11.324 1.00 0.00 47 GLY A C 9
ATOM 14156 O O . GLY A 1 47 ? 3.132 2.188 -10.618 1.00 0.00 47 GLY A O 9
ATOM 14160 N N . ASP A 1 48 ? 4.233 4.109 -11.028 1.00 0.00 48 ASP A N 9
ATOM 14161 C CA . ASP A 1 48 ? 5.144 4.002 -9.897 1.00 0.00 48 ASP A CA 9
ATOM 14162 C C . ASP A 1 48 ? 5.826 5.348 -9.673 1.00 0.00 48 ASP A C 9
ATOM 14163 O O . ASP A 1 48 ? 6.354 5.937 -10.619 1.00 0.00 48 ASP A O 9
ATOM 14172 N N . PRO A 1 49 ? 5.813 5.873 -8.435 1.00 0.00 49 PRO A N 9
ATOM 14173 C CA . PRO A 1 49 ? 5.190 5.214 -7.281 1.00 0.00 49 PRO A CA 9
ATOM 14174 C C . PRO A 1 49 ? 3.670 5.398 -7.217 1.00 0.00 49 PRO A C 9
ATOM 14175 O O . PRO A 1 49 ? 3.039 5.850 -8.178 1.00 0.00 49 PRO A O 9
ATOM 14186 N N . ILE A 1 50 ? 3.100 5.035 -6.074 1.00 0.00 50 ILE A N 9
ATOM 14187 C CA . ILE A 1 50 ? 1.661 5.121 -5.854 1.00 0.00 50 ILE A CA 9
ATOM 14188 C C . ILE A 1 50 ? 1.358 5.949 -4.605 1.00 0.00 50 ILE A C 9
ATOM 14189 O O . ILE A 1 50 ? 2.054 5.839 -3.590 1.00 0.00 50 ILE A O 9
ATOM 14205 N N . GLU A 1 51 ? 0.335 6.790 -4.696 1.00 0.00 51 GLU A N 9
ATOM 14206 C CA . GLU A 1 51 ? -0.115 7.586 -3.559 1.00 0.00 51 GLU A CA 9
ATOM 14207 C C . GLU A 1 51 ? -1.356 6.949 -2.949 1.00 0.00 51 GLU A C 9
ATOM 14208 O O . GLU A 1 51 ? -2.387 6.827 -3.615 1.00 0.00 51 GLU A O 9
ATOM 14220 N N . VAL A 1 52 ? -1.263 6.537 -1.695 1.00 0.00 52 VAL A N 9
ATOM 14221 C CA . VAL A 1 52 ? -2.388 5.912 -1.020 1.00 0.00 52 VAL A CA 9
ATOM 14222 C C . VAL A 1 52 ? -2.694 6.606 0.300 1.00 0.00 52 VAL A C 9
ATOM 14223 O O . VAL A 1 52 ? -1.788 6.994 1.042 1.00 0.00 52 VAL A O 9
ATOM 14236 N N . ASN A 1 53 ? -3.973 6.787 0.575 1.00 0.00 53 ASN A N 9
ATOM 14237 C CA . ASN A 1 53 ? -4.402 7.319 1.857 1.00 0.00 53 ASN A CA 9
ATOM 14238 C C . ASN A 1 53 ? -4.692 6.158 2.796 1.00 0.00 53 ASN A C 9
ATOM 14239 O O . ASN A 1 53 ? -5.737 5.520 2.698 1.00 0.00 53 ASN A O 9
ATOM 14250 N N . CYS A 1 54 ? -3.757 5.881 3.685 1.00 0.00 54 CYS A N 9
ATOM 14251 C CA . CYS A 1 54 ? -3.843 4.717 4.550 1.00 0.00 54 CYS A CA 9
ATOM 14252 C C . CYS A 1 54 ? -4.205 5.127 5.967 1.00 0.00 54 CYS A C 9
ATOM 14253 O O . CYS A 1 54 ? -3.429 5.807 6.635 1.00 0.00 54 CYS A O 9
ATOM 14261 N N . ASN A 1 55 ? -5.400 4.732 6.408 1.00 0.00 55 ASN A N 9
ATOM 14262 C CA . ASN A 1 55 ? -5.859 5.002 7.775 1.00 0.00 55 ASN A CA 9
ATOM 14263 C C . ASN A 1 55 ? -6.045 6.498 8.025 1.00 0.00 55 ASN A C 9
ATOM 14264 O O . ASN A 1 55 ? -6.069 6.945 9.175 1.00 0.00 55 ASN A O 9
ATOM 14275 N N . GLY A 1 56 ? -6.210 7.263 6.953 1.00 0.00 56 GLY A N 9
ATOM 14276 C CA . GLY A 1 56 ? -6.309 8.705 7.076 1.00 0.00 56 GLY A CA 9
ATOM 14277 C C . GLY A 1 56 ? -4.942 9.356 7.081 1.00 0.00 56 GLY A C 9
ATOM 14278 O O . GLY A 1 56 ? -4.795 10.536 7.402 1.00 0.00 56 GLY A O 9
ATOM 14282 N N . MET A 1 57 ? -3.938 8.572 6.734 1.00 0.00 57 MET A N 9
ATOM 14283 C CA . MET A 1 57 ? -2.567 9.037 6.698 1.00 0.00 57 MET A CA 9
ATOM 14284 C C . MET A 1 57 ? -2.025 8.929 5.276 1.00 0.00 57 MET A C 9
ATOM 14285 O O . MET A 1 57 ? -2.335 7.982 4.558 1.00 0.00 57 MET A O 9
ATOM 14299 N N . LEU A 1 58 ? -1.240 9.911 4.861 1.00 0.00 58 LEU A N 9
ATOM 14300 C CA . LEU A 1 58 ? -0.731 9.950 3.499 1.00 0.00 58 LEU A CA 9
ATOM 14301 C C . LEU A 1 58 ? 0.515 9.080 3.380 1.00 0.00 58 LEU A C 9
ATOM 14302 O O . LEU A 1 58 ? 1.559 9.392 3.951 1.00 0.00 58 LEU A O 9
ATOM 14318 N N . LEU A 1 59 ? 0.394 7.988 2.640 1.00 0.00 59 LEU A N 9
ATOM 14319 C CA . LEU A 1 59 ? 1.503 7.070 2.442 1.00 0.00 59 LEU A CA 9
ATOM 14320 C C . LEU A 1 59 ? 1.916 7.094 0.977 1.00 0.00 59 LEU A C 9
ATOM 14321 O O . LEU A 1 59 ? 1.082 7.266 0.086 1.00 0.00 59 LEU A O 9
ATOM 14337 N N . THR A 1 60 ? 3.201 6.944 0.738 1.00 0.00 60 THR A N 9
ATOM 14338 C CA . THR A 1 60 ? 3.736 6.904 -0.611 1.00 0.00 60 THR A CA 9
ATOM 14339 C C . THR A 1 60 ? 4.739 5.769 -0.729 1.00 0.00 60 THR A C 9
ATOM 14340 O O . THR A 1 60 ? 5.731 5.730 -0.001 1.00 0.00 60 THR A O 9
ATOM 14351 N N . MET A 1 61 ? 4.468 4.842 -1.628 1.00 0.00 61 MET A N 9
ATOM 14352 C CA . MET A 1 61 ? 5.325 3.682 -1.812 1.00 0.00 61 MET A CA 9
ATOM 14353 C C . MET A 1 61 ? 5.454 3.333 -3.283 1.00 0.00 61 MET A C 9
ATOM 14354 O O . MET A 1 61 ? 4.689 3.819 -4.116 1.00 0.00 61 MET A O 9
ATOM 14368 N N . ARG A 1 62 ? 6.425 2.489 -3.590 1.00 0.00 62 ARG A N 9
ATOM 14369 C CA . ARG A 1 62 ? 6.721 2.125 -4.962 1.00 0.00 62 ARG A CA 9
ATOM 14370 C C . ARG A 1 62 ? 5.949 0.875 -5.353 1.00 0.00 62 ARG A C 9
ATOM 14371 O O . ARG A 1 62 ? 5.415 0.171 -4.491 1.00 0.00 62 ARG A O 9
ATOM 14392 N N . ARG A 1 63 ? 5.886 0.591 -6.648 1.00 0.00 63 ARG A N 9
ATOM 14393 C CA . ARG A 1 63 ? 5.135 -0.559 -7.121 1.00 0.00 63 ARG A CA 9
ATOM 14394 C C . ARG A 1 63 ? 5.734 -1.861 -6.601 1.00 0.00 63 ARG A C 9
ATOM 14395 O O . ARG A 1 63 ? 5.007 -2.800 -6.295 1.00 0.00 63 ARG A O 9
ATOM 14416 N N . ASN A 1 64 ? 7.055 -1.914 -6.493 1.00 0.00 64 ASN A N 9
ATOM 14417 C CA . ASN A 1 64 ? 7.730 -3.122 -6.026 1.00 0.00 64 ASN A CA 9
ATOM 14418 C C . ASN A 1 64 ? 7.284 -3.470 -4.605 1.00 0.00 64 ASN A C 9
ATOM 14419 O O . ASN A 1 64 ? 7.299 -4.634 -4.209 1.00 0.00 64 ASN A O 9
ATOM 14430 N N . GLU A 1 65 ? 6.892 -2.454 -3.838 1.00 0.00 65 GLU A N 9
ATOM 14431 C CA . GLU A 1 65 ? 6.268 -2.684 -2.542 1.00 0.00 65 GLU A CA 9
ATOM 14432 C C . GLU A 1 65 ? 4.825 -3.145 -2.731 1.00 0.00 65 GLU A C 9
ATOM 14433 O O . GLU A 1 65 ? 4.396 -4.132 -2.143 1.00 0.00 65 GLU A O 9
ATOM 14445 N N . ALA A 1 66 ? 4.093 -2.429 -3.581 1.00 0.00 66 ALA A N 9
ATOM 14446 C CA . ALA A 1 66 ? 2.669 -2.686 -3.807 1.00 0.00 66 ALA A CA 9
ATOM 14447 C C . ALA A 1 66 ? 2.399 -4.094 -4.336 1.00 0.00 66 ALA A C 9
ATOM 14448 O O . ALA A 1 66 ? 1.324 -4.655 -4.112 1.00 0.00 66 ALA A O 9
ATOM 14455 N N . GLU A 1 67 ? 3.354 -4.642 -5.068 1.00 0.00 67 GLU A N 9
ATOM 14456 C CA . GLU A 1 67 ? 3.255 -6.010 -5.555 1.00 0.00 67 GLU A CA 9
ATOM 14457 C C . GLU A 1 67 ? 3.265 -6.994 -4.388 1.00 0.00 67 GLU A C 9
ATOM 14458 O O . GLU A 1 67 ? 2.474 -7.937 -4.341 1.00 0.00 67 GLU A O 9
ATOM 14470 N N . GLY A 1 68 ? 4.175 -6.774 -3.454 1.00 0.00 68 GLY A N 9
ATOM 14471 C CA . GLY A 1 68 ? 4.239 -7.599 -2.268 1.00 0.00 68 GLY A CA 9
ATOM 14472 C C . GLY A 1 68 ? 3.030 -7.421 -1.369 1.00 0.00 68 GLY A C 9
ATOM 14473 O O . GLY A 1 68 ? 2.577 -8.372 -0.729 1.00 0.00 68 GLY A O 9
ATOM 14477 N N . ILE A 1 69 ? 2.503 -6.206 -1.324 1.00 0.00 69 ILE A N 9
ATOM 14478 C CA . ILE A 1 69 ? 1.379 -5.894 -0.450 1.00 0.00 69 ILE A CA 9
ATOM 14479 C C . ILE A 1 69 ? 0.087 -6.484 -1.002 1.00 0.00 69 ILE A C 9
ATOM 14480 O O . ILE A 1 69 ? -0.287 -6.235 -2.150 1.00 0.00 69 ILE A O 9
ATOM 14496 N N . THR A 1 70 ? -0.586 -7.264 -0.177 1.00 0.00 70 THR A N 9
ATOM 14497 C CA . THR A 1 70 ? -1.831 -7.887 -0.563 1.00 0.00 70 THR A CA 9
ATOM 14498 C C . THR A 1 70 ? -2.984 -7.317 0.262 1.00 0.00 70 THR A C 9
ATOM 14499 O O . THR A 1 70 ? -2.935 -7.288 1.495 1.00 0.00 70 THR A O 9
ATOM 14510 N N . VAL A 1 71 ? -4.003 -6.843 -0.432 1.00 0.00 71 VAL A N 9
ATOM 14511 C CA . VAL A 1 71 ? -5.133 -6.191 0.196 1.00 0.00 71 VAL A CA 9
ATOM 14512 C C . VAL A 1 71 ? -6.430 -6.935 -0.099 1.00 0.00 71 VAL A C 9
ATOM 14513 O O . VAL A 1 71 ? -6.525 -7.684 -1.079 1.00 0.00 71 VAL A O 9
ATOM 14526 N N . HIS A 1 72 ? -7.411 -6.732 0.760 1.00 0.00 72 HIS A N 9
ATOM 14527 C CA . HIS A 1 72 ? -8.748 -7.250 0.542 1.00 0.00 72 HIS A CA 9
ATOM 14528 C C . HIS A 1 72 ? -9.675 -6.082 0.230 1.00 0.00 72 HIS A C 9
ATOM 14529 O O . HIS A 1 72 ? -9.718 -5.098 0.970 1.00 0.00 72 HIS A O 9
ATOM 14543 N N . ILE A 1 73 ? -10.388 -6.187 -0.876 1.00 0.00 73 ILE A N 9
ATOM 14544 C CA . ILE A 1 73 ? -11.233 -5.102 -1.359 1.00 0.00 73 ILE A CA 9
ATOM 14545 C C . ILE A 1 73 ? -12.376 -4.781 -0.402 1.00 0.00 73 ILE A C 9
ATOM 14546 O O . ILE A 1 73 ? -13.174 -5.650 -0.037 1.00 0.00 73 ILE A O 9
ATOM 14562 N N . LEU A 1 74 ? -12.442 -3.519 0.004 1.00 0.00 74 LEU A N 9
ATOM 14563 C CA . LEU A 1 74 ? -13.527 -3.044 0.842 1.00 0.00 74 LEU A CA 9
ATOM 14564 C C . LEU A 1 74 ? -14.655 -2.520 -0.032 1.00 0.00 74 LEU A C 9
ATOM 14565 O O . LEU A 1 74 ? -14.721 -1.331 -0.339 1.00 0.00 74 LEU A O 9
ATOM 14581 N N . ALA A 1 75 ? -15.513 -3.424 -0.465 1.00 0.00 75 ALA A N 9
ATOM 14582 C CA . ALA A 1 75 ? -16.625 -3.070 -1.325 1.00 0.00 75 ALA A CA 9
ATOM 14583 C C . ALA A 1 75 ? -17.782 -4.026 -1.099 1.00 0.00 75 ALA A C 9
ATOM 14584 O O . ALA A 1 75 ? -17.688 -4.934 -0.275 1.00 0.00 75 ALA A O 9
ATOM 14591 N N . GLY A 1 76 ? -18.857 -3.833 -1.844 1.00 0.00 76 GLY A N 9
ATOM 14592 C CA . GLY A 1 76 ? -20.042 -4.634 -1.653 1.00 0.00 76 GLY A CA 9
ATOM 14593 C C . GLY A 1 76 ? -21.126 -3.854 -0.945 1.00 0.00 76 GLY A C 9
ATOM 14594 O O . GLY A 1 76 ? -21.699 -2.922 -1.513 1.00 0.00 76 GLY A O 9
ATOM 14598 N N . ASP A 1 77 ? -21.384 -4.203 0.304 1.00 0.00 77 ASP A N 9
ATOM 14599 C CA . ASP A 1 77 ? -22.441 -3.561 1.068 1.00 0.00 77 ASP A CA 9
ATOM 14600 C C . ASP A 1 77 ? -22.247 -3.837 2.555 1.00 0.00 77 ASP A C 9
ATOM 14601 O O . ASP A 1 77 ? -21.365 -4.615 2.926 1.00 0.00 77 ASP A O 9
ATOM 14610 N N . GLU A 1 78 ? -23.063 -3.188 3.387 1.00 0.00 78 GLU A N 9
ATOM 14611 C CA . GLU A 1 78 ? -22.983 -3.306 4.843 1.00 0.00 78 GLU A CA 9
ATOM 14612 C C . GLU A 1 78 ? -21.711 -2.641 5.368 1.00 0.00 78 GLU A C 9
ATOM 14613 O O . GLU A 1 78 ? -20.632 -3.241 5.376 1.00 0.00 78 GLU A O 9
ATOM 14625 N N . GLY A 1 79 ? -21.845 -1.392 5.784 1.00 0.00 79 GLY A N 9
ATOM 14626 C CA . GLY A 1 79 ? -20.714 -0.646 6.293 1.00 0.00 79 GLY A CA 9
ATOM 14627 C C . GLY A 1 79 ? -21.162 0.545 7.110 1.00 0.00 79 GLY A C 9
ATOM 14628 O O . GLY A 1 79 ? -22.283 0.561 7.616 1.00 0.00 79 GLY A O 9
ATOM 14632 N N . HIS A 1 80 ? -20.297 1.538 7.233 1.00 0.00 80 HIS A N 9
ATOM 14633 C CA . HIS A 1 80 ? -20.605 2.740 7.997 1.00 0.00 80 HIS A CA 9
ATOM 14634 C C . HIS A 1 80 ? -20.691 3.936 7.049 1.00 0.00 80 HIS A C 9
ATOM 14635 O O . HIS A 1 80 ? -19.690 4.600 6.780 1.00 0.00 80 HIS A O 9
ATOM 14649 N N . PRO A 1 81 ? -21.886 4.181 6.490 1.00 0.00 81 PRO A N 9
ATOM 14650 C CA . PRO A 1 81 ? -22.087 5.161 5.416 1.00 0.00 81 PRO A CA 9
ATOM 14651 C C . PRO A 1 81 ? -21.939 6.616 5.865 1.00 0.00 81 PRO A C 9
ATOM 14652 O O . PRO A 1 81 ? -22.770 7.141 6.609 1.00 0.00 81 PRO A O 9
ATOM 14663 N N . HIS A 1 82 ? -20.869 7.253 5.409 1.00 0.00 82 HIS A N 9
ATOM 14664 C CA . HIS A 1 82 ? -20.684 8.689 5.585 1.00 0.00 82 HIS A CA 9
ATOM 14665 C C . HIS A 1 82 ? -20.791 9.397 4.240 1.00 0.00 82 HIS A C 9
ATOM 14666 O O . HIS A 1 82 ? -21.459 10.425 4.114 1.00 0.00 82 HIS A O 9
ATOM 14680 N N . GLY A 1 83 ? -20.141 8.828 3.235 1.00 0.00 83 GLY A N 9
ATOM 14681 C CA . GLY A 1 83 ? -20.138 9.421 1.915 1.00 0.00 83 GLY A CA 9
ATOM 14682 C C . GLY A 1 83 ? -18.880 10.224 1.659 1.00 0.00 83 GLY A C 9
ATOM 14683 O O . GLY A 1 83 ? -18.346 10.861 2.569 1.00 0.00 83 GLY A O 9
ATOM 14687 N N . TRP A 1 84 ? -18.405 10.195 0.425 1.00 0.00 84 TRP A N 9
ATOM 14688 C CA . TRP A 1 84 ? -17.174 10.878 0.072 1.00 0.00 84 TRP A CA 9
ATOM 14689 C C . TRP A 1 84 ? -17.395 11.725 -1.181 1.00 0.00 84 TRP A C 9
ATOM 14690 O O . TRP A 1 84 ? -18.127 11.314 -2.084 1.00 0.00 84 TRP A O 9
ATOM 14711 N N . PRO A 1 85 ? -16.787 12.922 -1.252 1.00 0.00 85 PRO A N 9
ATOM 14712 C CA . PRO A 1 85 ? -16.900 13.801 -2.425 1.00 0.00 85 PRO A CA 9
ATOM 14713 C C . PRO A 1 85 ? -16.283 13.185 -3.679 1.00 0.00 85 PRO A C 9
ATOM 14714 O O . PRO A 1 85 ? -16.939 13.071 -4.716 1.00 0.00 85 PRO A O 9
ATOM 14725 N N . GLY A 1 86 ? -15.025 12.781 -3.574 1.00 0.00 86 GLY A N 9
ATOM 14726 C CA . GLY A 1 86 ? -14.335 12.190 -4.700 1.00 0.00 86 GLY A CA 9
ATOM 14727 C C . GLY A 1 86 ? -13.416 13.181 -5.382 1.00 0.00 86 GLY A C 9
ATOM 14728 O O . GLY A 1 86 ? -12.933 14.122 -4.752 1.00 0.00 86 GLY A O 9
ATOM 14732 N N . PHE A 1 87 ? -13.180 12.980 -6.669 1.00 0.00 87 PHE A N 9
ATOM 14733 C CA . PHE A 1 87 ? -12.299 13.852 -7.429 1.00 0.00 87 PHE A CA 9
ATOM 14734 C C . PHE A 1 87 ? -12.998 14.353 -8.682 1.00 0.00 87 PHE A C 9
ATOM 14735 O O . PHE A 1 87 ? -13.154 13.613 -9.655 1.00 0.00 87 PHE A O 9
ATOM 14752 N N . ARG A 1 88 ? -13.428 15.605 -8.646 1.00 0.00 88 ARG A N 9
ATOM 14753 C CA . ARG A 1 88 ? -14.069 16.230 -9.797 1.00 0.00 88 ARG A CA 9
ATOM 14754 C C . ARG A 1 88 ? -13.015 16.739 -10.775 1.00 0.00 88 ARG A C 9
ATOM 14755 O O . ARG A 1 88 ? -13.334 17.242 -11.854 1.00 0.00 88 ARG A O 9
ATOM 14776 N N . ARG A 1 89 ? -11.757 16.617 -10.382 1.00 0.00 89 ARG A N 9
ATOM 14777 C CA . ARG A 1 89 ? -10.654 17.062 -11.210 1.00 0.00 89 ARG A CA 9
ATOM 14778 C C . ARG A 1 89 ? -9.647 15.942 -11.419 1.00 0.00 89 ARG A C 9
ATOM 14779 O O . ARG A 1 89 ? -9.267 15.241 -10.479 1.00 0.00 89 ARG A O 9
ATOM 14800 N N . ARG A 1 90 ? -9.238 15.777 -12.664 1.00 0.00 90 ARG A N 9
ATOM 14801 C CA . ARG A 1 90 ? -8.279 14.756 -13.042 1.00 0.00 90 ARG A CA 9
ATOM 14802 C C . ARG A 1 90 ? -7.366 15.306 -14.122 1.00 0.00 90 ARG A C 9
ATOM 14803 O O . ARG A 1 90 ? -7.790 16.148 -14.921 1.00 0.00 90 ARG A O 9
ATOM 14824 N N . HIS A 1 91 ? -6.120 14.839 -14.130 1.00 0.00 91 HIS A N 9
ATOM 14825 C CA . HIS A 1 91 ? -5.126 15.281 -15.106 1.00 0.00 91 HIS A CA 9
ATOM 14826 C C . HIS A 1 91 ? -4.861 16.782 -14.995 1.00 0.00 91 HIS A C 9
ATOM 14827 O O . HIS A 1 91 ? -5.274 17.434 -14.028 1.00 0.00 91 HIS A O 9
ATOM 14841 N N . ARG A 1 92 ? -4.143 17.311 -15.977 1.00 0.00 92 ARG A N 9
ATOM 14842 C CA . ARG A 1 92 ? -3.859 18.737 -16.063 1.00 0.00 92 ARG A CA 9
ATOM 14843 C C . ARG A 1 92 ? -3.214 19.050 -17.406 1.00 0.00 92 ARG A C 9
ATOM 14844 O O . ARG A 1 92 ? -2.404 19.971 -17.517 1.00 0.00 92 ARG A O 9
ATOM 14865 N N . PHE A 1 93 ? -3.604 18.278 -18.419 1.00 0.00 93 PHE A N 9
ATOM 14866 C CA . PHE A 1 93 ? -3.041 18.378 -19.766 1.00 0.00 93 PHE A CA 9
ATOM 14867 C C . PHE A 1 93 ? -1.595 17.891 -19.805 1.00 0.00 93 PHE A C 9
ATOM 14868 O O . PHE A 1 93 ? -1.026 17.491 -18.784 1.00 0.00 93 PHE A O 9
ATOM 14885 N N . GLY A 1 94 ? -1.015 17.902 -20.995 1.00 0.00 94 GLY A N 9
ATOM 14886 C CA . GLY A 1 94 ? 0.336 17.424 -21.179 1.00 0.00 94 GLY A CA 9
ATOM 14887 C C . GLY A 1 94 ? 0.476 16.698 -22.496 1.00 0.00 94 GLY A C 9
ATOM 14888 O O . GLY A 1 94 ? -0.257 16.990 -23.441 1.00 0.00 94 GLY A O 9
ATOM 14892 N N . LYS A 1 95 ? 1.400 15.754 -22.569 1.00 0.00 95 LYS A N 9
ATOM 14893 C CA . LYS A 1 95 ? 1.585 14.975 -23.783 1.00 0.00 95 LYS A CA 9
ATOM 14894 C C . LYS A 1 95 ? 1.979 13.541 -23.442 1.00 0.00 95 LYS A C 9
ATOM 14895 O O . LYS A 1 95 ? 3.012 13.292 -22.818 1.00 0.00 95 LYS A O 9
ATOM 14914 N N . ARG A 1 96 ? 1.129 12.602 -23.816 1.00 0.00 96 ARG A N 9
ATOM 14915 C CA . ARG A 1 96 ? 1.421 11.193 -23.607 1.00 0.00 96 ARG A CA 9
ATOM 14916 C C . ARG A 1 96 ? 1.788 10.546 -24.933 1.00 0.00 96 ARG A C 9
ATOM 14917 O O . ARG A 1 96 ? 0.919 10.209 -25.735 1.00 0.00 96 ARG A O 9
ATOM 14938 N N . ALA A 1 97 ? 3.080 10.404 -25.170 1.00 0.00 97 ALA A N 9
ATOM 14939 C CA . ALA A 1 97 ? 3.567 9.822 -26.404 1.00 0.00 97 ALA A CA 9
ATOM 14940 C C . ALA A 1 97 ? 4.508 8.665 -26.117 1.00 0.00 97 ALA A C 9
ATOM 14941 O O . ALA A 1 97 ? 5.620 8.864 -25.619 1.00 0.00 97 ALA A O 9
ATOM 14948 N N . LEU A 1 98 ? 4.047 7.459 -26.401 1.00 0.00 98 LEU A N 9
ATOM 14949 C CA . LEU A 1 98 ? 4.880 6.277 -26.286 1.00 0.00 98 LEU A CA 9
ATOM 14950 C C . LEU A 1 98 ? 5.646 6.104 -27.590 1.00 0.00 98 LEU A C 9
ATOM 14951 O O . LEU A 1 98 ? 5.187 5.432 -28.517 1.00 0.00 98 LEU A O 9
ATOM 14967 N N . GLU A 1 99 ? 6.793 6.757 -27.666 1.00 0.00 99 GLU A N 9
ATOM 14968 C CA . GLU A 1 99 ? 7.580 6.780 -28.886 1.00 0.00 99 GLU A CA 9
ATOM 14969 C C . GLU A 1 99 ? 8.255 5.436 -29.125 1.00 0.00 99 GLU A C 9
ATOM 14970 O O . GLU A 1 99 ? 8.544 4.696 -28.181 1.00 0.00 99 GLU A O 9
ATOM 14982 N N . HIS A 1 100 ? 8.491 5.129 -30.391 1.00 0.00 100 HIS A N 9
ATOM 14983 C CA . HIS A 1 100 ? 9.129 3.875 -30.771 1.00 0.00 100 HIS A CA 9
ATOM 14984 C C . HIS A 1 100 ? 10.635 3.978 -30.595 1.00 0.00 100 HIS A C 9
ATOM 14985 O O . HIS A 1 100 ? 11.180 5.078 -30.473 1.00 0.00 100 HIS A O 9
ATOM 14999 N N . HIS A 1 101 ? 11.310 2.843 -30.584 1.00 0.00 101 HIS A N 9
ATOM 15000 C CA . HIS A 1 101 ? 12.755 2.826 -30.438 1.00 0.00 101 HIS A CA 9
ATOM 15001 C C . HIS A 1 101 ? 13.387 1.850 -31.424 1.00 0.00 101 HIS A C 9
ATOM 15002 O O . HIS A 1 101 ? 12.921 0.718 -31.572 1.00 0.00 101 HIS A O 9
ATOM 15016 N N . HIS A 1 102 ? 14.423 2.323 -32.118 1.00 0.00 102 HIS A N 9
ATOM 15017 C CA . HIS A 1 102 ? 15.216 1.497 -33.033 1.00 0.00 102 HIS A CA 9
ATOM 15018 C C . HIS A 1 102 ? 14.385 1.020 -34.234 1.00 0.00 102 HIS A C 9
ATOM 15019 O O . HIS A 1 102 ? 13.177 1.265 -34.319 1.00 0.00 102 HIS A O 9
ATOM 15033 N N . HIS A 1 103 ? 15.047 0.366 -35.178 1.00 0.00 103 HIS A N 9
ATOM 15034 C CA . HIS A 1 103 ? 14.376 -0.190 -36.344 1.00 0.00 103 HIS A CA 9
ATOM 15035 C C . HIS A 1 103 ? 14.389 -1.715 -36.286 1.00 0.00 103 HIS A C 9
ATOM 15036 O O . HIS A 1 103 ? 15.359 -2.313 -35.814 1.00 0.00 103 HIS A O 9
ATOM 15050 N N . HIS A 1 104 ? 13.305 -2.330 -36.762 1.00 0.00 104 HIS A N 9
ATOM 15051 C CA . HIS A 1 104 ? 13.162 -3.791 -36.746 1.00 0.00 104 HIS A CA 9
ATOM 15052 C C . HIS A 1 104 ? 13.235 -4.337 -35.317 1.00 0.00 104 HIS A C 9
ATOM 15053 O O . HIS A 1 104 ? 13.053 -3.595 -34.348 1.00 0.00 104 HIS A O 9
ATOM 15067 N N . HIS A 1 105 ? 13.451 -5.649 -35.217 1.00 0.00 105 HIS A N 9
ATOM 15068 C CA . HIS A 1 105 ? 13.723 -6.326 -33.949 1.00 0.00 105 HIS A CA 9
ATOM 15069 C C . HIS A 1 105 ? 12.494 -6.336 -33.044 1.00 0.00 105 HIS A C 9
ATOM 15070 O O . HIS A 1 105 ? 11.643 -7.230 -33.226 1.00 0.00 105 HIS A O 9
ATOM 15085 N N . MET A 1 1 ? -5.390 -10.338 -4.031 1.00 0.00 1 MET A N 10
ATOM 15086 C CA . MET A 1 1 ? -5.184 -9.177 -4.925 1.00 0.00 1 MET A CA 10
ATOM 15087 C C . MET A 1 1 ? -4.025 -8.337 -4.414 1.00 0.00 1 MET A C 10
ATOM 15088 O O . MET A 1 1 ? -3.810 -8.240 -3.209 1.00 0.00 1 MET A O 10
ATOM 15104 N N . LYS A 1 2 ? -3.270 -7.745 -5.322 1.00 0.00 2 LYS A N 10
ATOM 15105 C CA . LYS A 1 2 ? -2.124 -6.933 -4.943 1.00 0.00 2 LYS A CA 10
ATOM 15106 C C . LYS A 1 2 ? -2.530 -5.481 -4.792 1.00 0.00 2 LYS A C 10
ATOM 15107 O O . LYS A 1 2 ? -3.484 -5.025 -5.421 1.00 0.00 2 LYS A O 10
ATOM 15126 N N . LEU A 1 3 ? -1.798 -4.756 -3.966 1.00 0.00 3 LEU A N 10
ATOM 15127 C CA . LEU A 1 3 ? -2.010 -3.327 -3.818 1.00 0.00 3 LEU A CA 10
ATOM 15128 C C . LEU A 1 3 ? -1.671 -2.611 -5.123 1.00 0.00 3 LEU A C 10
ATOM 15129 O O . LEU A 1 3 ? -2.253 -1.582 -5.451 1.00 0.00 3 LEU A O 10
ATOM 15145 N N . SER A 1 4 ? -0.737 -3.181 -5.871 1.00 0.00 4 SER A N 10
ATOM 15146 C CA . SER A 1 4 ? -0.348 -2.629 -7.159 1.00 0.00 4 SER A CA 10
ATOM 15147 C C . SER A 1 4 ? -1.414 -2.892 -8.224 1.00 0.00 4 SER A C 10
ATOM 15148 O O . SER A 1 4 ? -1.410 -2.265 -9.284 1.00 0.00 4 SER A O 10
ATOM 15156 N N . GLU A 1 5 ? -2.329 -3.814 -7.935 1.00 0.00 5 GLU A N 10
ATOM 15157 C CA . GLU A 1 5 ? -3.395 -4.158 -8.870 1.00 0.00 5 GLU A CA 10
ATOM 15158 C C . GLU A 1 5 ? -4.609 -3.264 -8.663 1.00 0.00 5 GLU A C 10
ATOM 15159 O O . GLU A 1 5 ? -5.508 -3.218 -9.507 1.00 0.00 5 GLU A O 10
ATOM 15171 N N . LEU A 1 6 ? -4.639 -2.568 -7.532 1.00 0.00 6 LEU A N 10
ATOM 15172 C CA . LEU A 1 6 ? -5.758 -1.690 -7.205 1.00 0.00 6 LEU A CA 10
ATOM 15173 C C . LEU A 1 6 ? -5.897 -0.553 -8.208 1.00 0.00 6 LEU A C 10
ATOM 15174 O O . LEU A 1 6 ? -5.002 -0.298 -9.018 1.00 0.00 6 LEU A O 10
ATOM 15190 N N . LYS A 1 7 ? -7.029 0.127 -8.147 1.00 0.00 7 LYS A N 10
ATOM 15191 C CA . LYS A 1 7 ? -7.336 1.200 -9.076 1.00 0.00 7 LYS A CA 10
ATOM 15192 C C . LYS A 1 7 ? -7.331 2.535 -8.347 1.00 0.00 7 LYS A C 10
ATOM 15193 O O . LYS A 1 7 ? -7.453 2.577 -7.121 1.00 0.00 7 LYS A O 10
ATOM 15212 N N . ALA A 1 8 ? -7.197 3.620 -9.097 1.00 0.00 8 ALA A N 10
ATOM 15213 C CA . ALA A 1 8 ? -7.181 4.949 -8.512 1.00 0.00 8 ALA A CA 10
ATOM 15214 C C . ALA A 1 8 ? -8.557 5.306 -7.967 1.00 0.00 8 ALA A C 10
ATOM 15215 O O . ALA A 1 8 ? -9.479 5.606 -8.725 1.00 0.00 8 ALA A O 10
ATOM 15222 N N . GLY A 1 9 ? -8.691 5.252 -6.650 1.00 0.00 9 GLY A N 10
ATOM 15223 C CA . GLY A 1 9 ? -9.958 5.551 -6.022 1.00 0.00 9 GLY A CA 10
ATOM 15224 C C . GLY A 1 9 ? -10.559 4.355 -5.312 1.00 0.00 9 GLY A C 10
ATOM 15225 O O . GLY A 1 9 ? -11.584 4.482 -4.642 1.00 0.00 9 GLY A O 10
ATOM 15229 N N . ASP A 1 10 ? -9.933 3.194 -5.451 1.00 0.00 10 ASP A N 10
ATOM 15230 C CA . ASP A 1 10 ? -10.443 1.980 -4.817 1.00 0.00 10 ASP A CA 10
ATOM 15231 C C . ASP A 1 10 ? -10.018 1.890 -3.355 1.00 0.00 10 ASP A C 10
ATOM 15232 O O . ASP A 1 10 ? -8.933 2.344 -2.975 1.00 0.00 10 ASP A O 10
ATOM 15241 N N . ARG A 1 11 ? -10.891 1.307 -2.542 1.00 0.00 11 ARG A N 10
ATOM 15242 C CA . ARG A 1 11 ? -10.668 1.178 -1.104 1.00 0.00 11 ARG A CA 10
ATOM 15243 C C . ARG A 1 11 ? -10.459 -0.289 -0.741 1.00 0.00 11 ARG A C 10
ATOM 15244 O O . ARG A 1 11 ? -11.269 -1.143 -1.104 1.00 0.00 11 ARG A O 10
ATOM 15265 N N . ALA A 1 12 ? -9.383 -0.589 -0.023 1.00 0.00 12 ALA A N 10
ATOM 15266 C CA . ALA A 1 12 ? -9.056 -1.973 0.286 1.00 0.00 12 ALA A CA 10
ATOM 15267 C C . ALA A 1 12 ? -8.564 -2.147 1.716 1.00 0.00 12 ALA A C 10
ATOM 15268 O O . ALA A 1 12 ? -8.260 -1.175 2.412 1.00 0.00 12 ALA A O 10
ATOM 15275 N N . GLU A 1 13 ? -8.511 -3.402 2.133 1.00 0.00 13 GLU A N 10
ATOM 15276 C CA . GLU A 1 13 ? -8.000 -3.791 3.437 1.00 0.00 13 GLU A CA 10
ATOM 15277 C C . GLU A 1 13 ? -6.689 -4.555 3.266 1.00 0.00 13 GLU A C 10
ATOM 15278 O O . GLU A 1 13 ? -6.600 -5.446 2.415 1.00 0.00 13 GLU A O 10
ATOM 15290 N N . VAL A 1 14 ? -5.677 -4.211 4.050 1.00 0.00 14 VAL A N 10
ATOM 15291 C CA . VAL A 1 14 ? -4.418 -4.941 4.005 1.00 0.00 14 VAL A CA 10
ATOM 15292 C C . VAL A 1 14 ? -4.551 -6.261 4.753 1.00 0.00 14 VAL A C 10
ATOM 15293 O O . VAL A 1 14 ? -4.653 -6.284 5.982 1.00 0.00 14 VAL A O 10
ATOM 15306 N N . THR A 1 15 ? -4.560 -7.357 4.010 1.00 0.00 15 THR A N 10
ATOM 15307 C CA . THR A 1 15 ? -4.660 -8.672 4.611 1.00 0.00 15 THR A CA 10
ATOM 15308 C C . THR A 1 15 ? -3.275 -9.217 4.936 1.00 0.00 15 THR A C 10
ATOM 15309 O O . THR A 1 15 ? -3.056 -9.802 5.998 1.00 0.00 15 THR A O 10
ATOM 15320 N N . SER A 1 16 ? -2.336 -9.009 4.025 1.00 0.00 16 SER A N 10
ATOM 15321 C CA . SER A 1 16 ? -0.962 -9.438 4.230 1.00 0.00 16 SER A CA 10
ATOM 15322 C C . SER A 1 16 ? -0.004 -8.585 3.407 1.00 0.00 16 SER A C 10
ATOM 15323 O O . SER A 1 16 ? 0.065 -8.706 2.184 1.00 0.00 16 SER A O 10
ATOM 15331 N N . VAL A 1 17 ? 0.716 -7.705 4.083 1.00 0.00 17 VAL A N 10
ATOM 15332 C CA . VAL A 1 17 ? 1.717 -6.881 3.428 1.00 0.00 17 VAL A CA 10
ATOM 15333 C C . VAL A 1 17 ? 3.054 -7.620 3.368 1.00 0.00 17 VAL A C 10
ATOM 15334 O O . VAL A 1 17 ? 3.697 -7.855 4.391 1.00 0.00 17 VAL A O 10
ATOM 15347 N N . ALA A 1 18 ? 3.445 -8.025 2.170 1.00 0.00 18 ALA A N 10
ATOM 15348 C CA . ALA A 1 18 ? 4.736 -8.660 1.973 1.00 0.00 18 ALA A CA 10
ATOM 15349 C C . ALA A 1 18 ? 5.689 -7.695 1.291 1.00 0.00 18 ALA A C 10
ATOM 15350 O O . ALA A 1 18 ? 5.291 -6.936 0.410 1.00 0.00 18 ALA A O 10
ATOM 15357 N N . ALA A 1 19 ? 6.938 -7.718 1.719 1.00 0.00 19 ALA A N 10
ATOM 15358 C CA . ALA A 1 19 ? 7.955 -6.828 1.188 1.00 0.00 19 ALA A CA 10
ATOM 15359 C C . ALA A 1 19 ? 9.303 -7.209 1.769 1.00 0.00 19 ALA A C 10
ATOM 15360 O O . ALA A 1 19 ? 9.398 -8.189 2.512 1.00 0.00 19 ALA A O 10
ATOM 15367 N N . GLU A 1 20 ? 10.335 -6.450 1.432 1.00 0.00 20 GLU A N 10
ATOM 15368 C CA . GLU A 1 20 ? 11.641 -6.641 2.039 1.00 0.00 20 GLU A CA 10
ATOM 15369 C C . GLU A 1 20 ? 11.502 -6.462 3.549 1.00 0.00 20 GLU A C 10
ATOM 15370 O O . GLU A 1 20 ? 10.724 -5.617 3.992 1.00 0.00 20 GLU A O 10
ATOM 15382 N N . PRO A 1 21 ? 12.232 -7.245 4.361 1.00 0.00 21 PRO A N 10
ATOM 15383 C CA . PRO A 1 21 ? 12.149 -7.168 5.824 1.00 0.00 21 PRO A CA 10
ATOM 15384 C C . PRO A 1 21 ? 12.287 -5.736 6.339 1.00 0.00 21 PRO A C 10
ATOM 15385 O O . PRO A 1 21 ? 11.533 -5.306 7.212 1.00 0.00 21 PRO A O 10
ATOM 15396 N N . ALA A 1 22 ? 13.237 -5.002 5.773 1.00 0.00 22 ALA A N 10
ATOM 15397 C CA . ALA A 1 22 ? 13.461 -3.611 6.149 1.00 0.00 22 ALA A CA 10
ATOM 15398 C C . ALA A 1 22 ? 12.288 -2.724 5.736 1.00 0.00 22 ALA A C 10
ATOM 15399 O O . ALA A 1 22 ? 11.853 -1.857 6.497 1.00 0.00 22 ALA A O 10
ATOM 15406 N N . VAL A 1 23 ? 11.765 -2.960 4.541 1.00 0.00 23 VAL A N 10
ATOM 15407 C CA . VAL A 1 23 ? 10.704 -2.128 3.993 1.00 0.00 23 VAL A CA 10
ATOM 15408 C C . VAL A 1 23 ? 9.390 -2.413 4.702 1.00 0.00 23 VAL A C 10
ATOM 15409 O O . VAL A 1 23 ? 8.666 -1.493 5.080 1.00 0.00 23 VAL A O 10
ATOM 15422 N N . ARG A 1 24 ? 9.104 -3.693 4.899 1.00 0.00 24 ARG A N 10
ATOM 15423 C CA . ARG A 1 24 ? 7.900 -4.108 5.599 1.00 0.00 24 ARG A CA 10
ATOM 15424 C C . ARG A 1 24 ? 7.893 -3.536 7.010 1.00 0.00 24 ARG A C 10
ATOM 15425 O O . ARG A 1 24 ? 6.874 -3.040 7.480 1.00 0.00 24 ARG A O 10
ATOM 15446 N N . ARG A 1 25 ? 9.044 -3.589 7.665 1.00 0.00 25 ARG A N 10
ATOM 15447 C CA . ARG A 1 25 ? 9.207 -3.006 8.988 1.00 0.00 25 ARG A CA 10
ATOM 15448 C C . ARG A 1 25 ? 8.877 -1.513 8.959 1.00 0.00 25 ARG A C 10
ATOM 15449 O O . ARG A 1 25 ? 8.150 -1.013 9.814 1.00 0.00 25 ARG A O 10
ATOM 15470 N N . ARG A 1 26 ? 9.394 -0.815 7.955 1.00 0.00 26 ARG A N 10
ATOM 15471 C CA . ARG A 1 26 ? 9.172 0.613 7.827 1.00 0.00 26 ARG A CA 10
ATOM 15472 C C . ARG A 1 26 ? 7.698 0.906 7.561 1.00 0.00 26 ARG A C 10
ATOM 15473 O O . ARG A 1 26 ? 7.107 1.777 8.197 1.00 0.00 26 ARG A O 10
ATOM 15494 N N . LEU A 1 27 ? 7.108 0.162 6.634 1.00 0.00 27 LEU A N 10
ATOM 15495 C CA . LEU A 1 27 ? 5.701 0.330 6.294 1.00 0.00 27 LEU A CA 10
ATOM 15496 C C . LEU A 1 27 ? 4.818 0.082 7.511 1.00 0.00 27 LEU A C 10
ATOM 15497 O O . LEU A 1 27 ? 3.919 0.873 7.808 1.00 0.00 27 LEU A O 10
ATOM 15513 N N . MET A 1 28 ? 5.095 -1.003 8.226 1.00 0.00 28 MET A N 10
ATOM 15514 C CA . MET A 1 28 ? 4.311 -1.366 9.404 1.00 0.00 28 MET A CA 10
ATOM 15515 C C . MET A 1 28 ? 4.465 -0.320 10.499 1.00 0.00 28 MET A C 10
ATOM 15516 O O . MET A 1 28 ? 3.529 -0.045 11.250 1.00 0.00 28 MET A O 10
ATOM 15530 N N . ASP A 1 29 ? 5.649 0.269 10.573 1.00 0.00 29 ASP A N 10
ATOM 15531 C CA . ASP A 1 29 ? 5.944 1.280 11.579 1.00 0.00 29 ASP A CA 10
ATOM 15532 C C . ASP A 1 29 ? 5.234 2.590 11.254 1.00 0.00 29 ASP A C 10
ATOM 15533 O O . ASP A 1 29 ? 4.866 3.349 12.155 1.00 0.00 29 ASP A O 10
ATOM 15542 N N . LEU A 1 30 ? 5.029 2.849 9.964 1.00 0.00 30 LEU A N 10
ATOM 15543 C CA . LEU A 1 30 ? 4.282 4.020 9.537 1.00 0.00 30 LEU A CA 10
ATOM 15544 C C . LEU A 1 30 ? 2.804 3.833 9.851 1.00 0.00 30 LEU A C 10
ATOM 15545 O O . LEU A 1 30 ? 2.150 4.736 10.364 1.00 0.00 30 LEU A O 10
ATOM 15561 N N . GLY A 1 31 ? 2.292 2.643 9.557 1.00 0.00 31 GLY A N 10
ATOM 15562 C CA . GLY A 1 31 ? 0.898 2.355 9.818 1.00 0.00 31 GLY A CA 10
ATOM 15563 C C . GLY A 1 31 ? 0.337 1.277 8.912 1.00 0.00 31 GLY A C 10
ATOM 15564 O O . GLY A 1 31 ? -0.773 0.792 9.133 1.00 0.00 31 GLY A O 10
ATOM 15568 N N . LEU A 1 32 ? 1.103 0.893 7.898 1.00 0.00 32 LEU A N 10
ATOM 15569 C CA . LEU A 1 32 ? 0.656 -0.118 6.954 1.00 0.00 32 LEU A CA 10
ATOM 15570 C C . LEU A 1 32 ? 0.843 -1.507 7.556 1.00 0.00 32 LEU A C 10
ATOM 15571 O O . LEU A 1 32 ? 1.897 -2.127 7.421 1.00 0.00 32 LEU A O 10
ATOM 15587 N N . VAL A 1 33 ? -0.180 -1.968 8.251 1.00 0.00 33 VAL A N 10
ATOM 15588 C CA . VAL A 1 33 ? -0.162 -3.279 8.876 1.00 0.00 33 VAL A CA 10
ATOM 15589 C C . VAL A 1 33 ? -1.387 -4.073 8.449 1.00 0.00 33 VAL A C 10
ATOM 15590 O O . VAL A 1 33 ? -2.214 -3.582 7.683 1.00 0.00 33 VAL A O 10
ATOM 15603 N N . ARG A 1 34 ? -1.498 -5.296 8.939 1.00 0.00 34 ARG A N 10
ATOM 15604 C CA . ARG A 1 34 ? -2.681 -6.105 8.692 1.00 0.00 34 ARG A CA 10
ATOM 15605 C C . ARG A 1 34 ? -3.881 -5.464 9.381 1.00 0.00 34 ARG A C 10
ATOM 15606 O O . ARG A 1 34 ? -3.920 -5.356 10.606 1.00 0.00 34 ARG A O 10
ATOM 15627 N N . GLY A 1 35 ? -4.841 -5.014 8.591 1.00 0.00 35 GLY A N 10
ATOM 15628 C CA . GLY A 1 35 ? -5.990 -4.329 9.146 1.00 0.00 35 GLY A CA 10
ATOM 15629 C C . GLY A 1 35 ? -5.949 -2.835 8.886 1.00 0.00 35 GLY A C 10
ATOM 15630 O O . GLY A 1 35 ? -6.830 -2.095 9.329 1.00 0.00 35 GLY A O 10
ATOM 15634 N N . ALA A 1 36 ? -4.902 -2.383 8.207 1.00 0.00 36 ALA A N 10
ATOM 15635 C CA . ALA A 1 36 ? -4.813 -0.998 7.776 1.00 0.00 36 ALA A CA 10
ATOM 15636 C C . ALA A 1 36 ? -5.706 -0.749 6.567 1.00 0.00 36 ALA A C 10
ATOM 15637 O O . ALA A 1 36 ? -5.470 -1.296 5.488 1.00 0.00 36 ALA A O 10
ATOM 15644 N N . LYS A 1 37 ? -6.731 0.070 6.754 1.00 0.00 37 LYS A N 10
ATOM 15645 C CA . LYS A 1 37 ? -7.601 0.466 5.655 1.00 0.00 37 LYS A CA 10
ATOM 15646 C C . LYS A 1 37 ? -6.909 1.528 4.821 1.00 0.00 37 LYS A C 10
ATOM 15647 O O . LYS A 1 37 ? -6.448 2.543 5.352 1.00 0.00 37 LYS A O 10
ATOM 15666 N N . LEU A 1 38 ? -6.827 1.306 3.525 1.00 0.00 38 LEU A N 10
ATOM 15667 C CA . LEU A 1 38 ? -6.132 2.230 2.659 1.00 0.00 38 LEU A CA 10
ATOM 15668 C C . LEU A 1 38 ? -6.901 2.462 1.370 1.00 0.00 38 LEU A C 10
ATOM 15669 O O . LEU A 1 38 ? -7.724 1.641 0.960 1.00 0.00 38 LEU A O 10
ATOM 15685 N N . LYS A 1 39 ? -6.631 3.595 0.747 1.00 0.00 39 LYS A N 10
ATOM 15686 C CA . LYS A 1 39 ? -7.233 3.943 -0.526 1.00 0.00 39 LYS A CA 10
ATOM 15687 C C . LYS A 1 39 ? -6.162 4.431 -1.491 1.00 0.00 39 LYS A C 10
ATOM 15688 O O . LYS A 1 39 ? -5.314 5.251 -1.127 1.00 0.00 39 LYS A O 10
ATOM 15707 N N . VAL A 1 40 ? -6.193 3.911 -2.709 1.00 0.00 40 VAL A N 10
ATOM 15708 C CA . VAL A 1 40 ? -5.267 4.335 -3.746 1.00 0.00 40 VAL A CA 10
ATOM 15709 C C . VAL A 1 40 ? -5.654 5.715 -4.253 1.00 0.00 40 VAL A C 10
ATOM 15710 O O . VAL A 1 40 ? -6.735 5.901 -4.809 1.00 0.00 40 VAL A O 10
ATOM 15723 N N . LEU A 1 41 ? -4.772 6.680 -4.036 1.00 0.00 41 LEU A N 10
ATOM 15724 C CA . LEU A 1 41 ? -5.050 8.065 -4.380 1.00 0.00 41 LEU A CA 10
ATOM 15725 C C . LEU A 1 41 ? -4.859 8.300 -5.871 1.00 0.00 41 LEU A C 10
ATOM 15726 O O . LEU A 1 41 ? -5.767 8.778 -6.557 1.00 0.00 41 LEU A O 10
ATOM 15742 N N . ARG A 1 42 ? -3.671 7.968 -6.363 1.00 0.00 42 ARG A N 10
ATOM 15743 C CA . ARG A 1 42 ? -3.341 8.151 -7.767 1.00 0.00 42 ARG A CA 10
ATOM 15744 C C . ARG A 1 42 ? -2.033 7.434 -8.078 1.00 0.00 42 ARG A C 10
ATOM 15745 O O . ARG A 1 42 ? -1.280 7.078 -7.169 1.00 0.00 42 ARG A O 10
ATOM 15766 N N . PHE A 1 43 ? -1.778 7.216 -9.354 1.00 0.00 43 PHE A N 10
ATOM 15767 C CA . PHE A 1 43 ? -0.537 6.605 -9.798 1.00 0.00 43 PHE A CA 10
ATOM 15768 C C . PHE A 1 43 ? 0.329 7.655 -10.475 1.00 0.00 43 PHE A C 10
ATOM 15769 O O . PHE A 1 43 ? -0.190 8.624 -11.031 1.00 0.00 43 PHE A O 10
ATOM 15786 N N . ALA A 1 44 ? 1.637 7.475 -10.416 1.00 0.00 44 ALA A N 10
ATOM 15787 C CA . ALA A 1 44 ? 2.550 8.342 -11.147 1.00 0.00 44 ALA A CA 10
ATOM 15788 C C . ALA A 1 44 ? 2.384 8.119 -12.650 1.00 0.00 44 ALA A C 10
ATOM 15789 O O . ALA A 1 44 ? 1.768 7.134 -13.058 1.00 0.00 44 ALA A O 10
ATOM 15796 N N . PRO A 1 45 ? 2.926 9.019 -13.499 1.00 0.00 45 PRO A N 10
ATOM 15797 C CA . PRO A 1 45 ? 2.789 8.933 -14.971 1.00 0.00 45 PRO A CA 10
ATOM 15798 C C . PRO A 1 45 ? 3.358 7.645 -15.587 1.00 0.00 45 PRO A C 10
ATOM 15799 O O . PRO A 1 45 ? 3.379 7.493 -16.806 1.00 0.00 45 PRO A O 10
ATOM 15810 N N . LEU A 1 46 ? 3.802 6.718 -14.752 1.00 0.00 46 LEU A N 10
ATOM 15811 C CA . LEU A 1 46 ? 4.341 5.451 -15.226 1.00 0.00 46 LEU A CA 10
ATOM 15812 C C . LEU A 1 46 ? 3.740 4.293 -14.434 1.00 0.00 46 LEU A C 10
ATOM 15813 O O . LEU A 1 46 ? 4.219 3.163 -14.506 1.00 0.00 46 LEU A O 10
ATOM 15829 N N . GLY A 1 47 ? 2.685 4.584 -13.675 1.00 0.00 47 GLY A N 10
ATOM 15830 C CA . GLY A 1 47 ? 2.057 3.572 -12.840 1.00 0.00 47 GLY A CA 10
ATOM 15831 C C . GLY A 1 47 ? 2.882 3.270 -11.606 1.00 0.00 47 GLY A C 10
ATOM 15832 O O . GLY A 1 47 ? 2.548 2.382 -10.823 1.00 0.00 47 GLY A O 10
ATOM 15836 N N . ASP A 1 48 ? 3.956 4.030 -11.442 1.00 0.00 48 ASP A N 10
ATOM 15837 C CA . ASP A 1 48 ? 4.899 3.850 -10.350 1.00 0.00 48 ASP A CA 10
ATOM 15838 C C . ASP A 1 48 ? 5.715 5.127 -10.172 1.00 0.00 48 ASP A C 10
ATOM 15839 O O . ASP A 1 48 ? 6.215 5.682 -11.152 1.00 0.00 48 ASP A O 10
ATOM 15848 N N . PRO A 1 49 ? 5.857 5.626 -8.932 1.00 0.00 49 PRO A N 10
ATOM 15849 C CA . PRO A 1 49 ? 5.293 4.996 -7.729 1.00 0.00 49 PRO A CA 10
ATOM 15850 C C . PRO A 1 49 ? 3.790 5.235 -7.559 1.00 0.00 49 PRO A C 10
ATOM 15851 O O . PRO A 1 49 ? 3.108 5.703 -8.477 1.00 0.00 49 PRO A O 10
ATOM 15862 N N . ILE A 1 50 ? 3.280 4.901 -6.378 1.00 0.00 50 ILE A N 10
ATOM 15863 C CA . ILE A 1 50 ? 1.853 5.002 -6.096 1.00 0.00 50 ILE A CA 10
ATOM 15864 C C . ILE A 1 50 ? 1.604 5.790 -4.810 1.00 0.00 50 ILE A C 10
ATOM 15865 O O . ILE A 1 50 ? 2.327 5.630 -3.824 1.00 0.00 50 ILE A O 10
ATOM 15881 N N . GLU A 1 51 ? 0.586 6.646 -4.829 1.00 0.00 51 GLU A N 10
ATOM 15882 C CA . GLU A 1 51 ? 0.172 7.371 -3.634 1.00 0.00 51 GLU A CA 10
ATOM 15883 C C . GLU A 1 51 ? -0.989 6.649 -2.965 1.00 0.00 51 GLU A C 10
ATOM 15884 O O . GLU A 1 51 ? -2.027 6.422 -3.593 1.00 0.00 51 GLU A O 10
ATOM 15896 N N . VAL A 1 52 ? -0.825 6.289 -1.701 1.00 0.00 52 VAL A N 10
ATOM 15897 C CA . VAL A 1 52 ? -1.888 5.610 -0.973 1.00 0.00 52 VAL A CA 10
ATOM 15898 C C . VAL A 1 52 ? -2.202 6.314 0.344 1.00 0.00 52 VAL A C 10
ATOM 15899 O O . VAL A 1 52 ? -1.310 6.812 1.032 1.00 0.00 52 VAL A O 10
ATOM 15912 N N . ASN A 1 53 ? -3.483 6.374 0.672 1.00 0.00 53 ASN A N 10
ATOM 15913 C CA . ASN A 1 53 ? -3.924 6.904 1.954 1.00 0.00 53 ASN A CA 10
ATOM 15914 C C . ASN A 1 53 ? -4.127 5.747 2.918 1.00 0.00 53 ASN A C 10
ATOM 15915 O O . ASN A 1 53 ? -5.128 5.035 2.839 1.00 0.00 53 ASN A O 10
ATOM 15926 N N . CYS A 1 54 ? -3.167 5.543 3.803 1.00 0.00 54 CYS A N 10
ATOM 15927 C CA . CYS A 1 54 ? -3.235 4.446 4.749 1.00 0.00 54 CYS A CA 10
ATOM 15928 C C . CYS A 1 54 ? -3.564 4.966 6.143 1.00 0.00 54 CYS A C 10
ATOM 15929 O O . CYS A 1 54 ? -2.773 5.692 6.745 1.00 0.00 54 CYS A O 10
ATOM 15937 N N . ASN A 1 55 ? -4.754 4.617 6.625 1.00 0.00 55 ASN A N 10
ATOM 15938 C CA . ASN A 1 55 ? -5.199 4.971 7.976 1.00 0.00 55 ASN A CA 10
ATOM 15939 C C . ASN A 1 55 ? -5.212 6.484 8.195 1.00 0.00 55 ASN A C 10
ATOM 15940 O O . ASN A 1 55 ? -5.044 6.965 9.318 1.00 0.00 55 ASN A O 10
ATOM 15951 N N . GLY A 1 56 ? -5.440 7.231 7.122 1.00 0.00 56 GLY A N 10
ATOM 15952 C CA . GLY A 1 56 ? -5.553 8.672 7.230 1.00 0.00 56 GLY A CA 10
ATOM 15953 C C . GLY A 1 56 ? -4.248 9.384 6.937 1.00 0.00 56 GLY A C 10
ATOM 15954 O O . GLY A 1 56 ? -4.177 10.613 6.992 1.00 0.00 56 GLY A O 10
ATOM 15958 N N . MET A 1 57 ? -3.213 8.618 6.631 1.00 0.00 57 MET A N 10
ATOM 15959 C CA . MET A 1 57 ? -1.910 9.184 6.321 1.00 0.00 57 MET A CA 10
ATOM 15960 C C . MET A 1 57 ? -1.594 9.034 4.842 1.00 0.00 57 MET A C 10
ATOM 15961 O O . MET A 1 57 ? -1.887 8.006 4.232 1.00 0.00 57 MET A O 10
ATOM 15975 N N . LEU A 1 58 ? -1.020 10.077 4.267 1.00 0.00 58 LEU A N 10
ATOM 15976 C CA . LEU A 1 58 ? -0.646 10.071 2.863 1.00 0.00 58 LEU A CA 10
ATOM 15977 C C . LEU A 1 58 ? 0.818 9.682 2.718 1.00 0.00 58 LEU A C 10
ATOM 15978 O O . LEU A 1 58 ? 1.709 10.479 3.008 1.00 0.00 58 LEU A O 10
ATOM 15994 N N . LEU A 1 59 ? 1.066 8.455 2.293 1.00 0.00 59 LEU A N 10
ATOM 15995 C CA . LEU A 1 59 ? 2.428 7.984 2.118 1.00 0.00 59 LEU A CA 10
ATOM 15996 C C . LEU A 1 59 ? 2.617 7.402 0.725 1.00 0.00 59 LEU A C 10
ATOM 15997 O O . LEU A 1 59 ? 1.787 6.630 0.239 1.00 0.00 59 LEU A O 10
ATOM 16013 N N . THR A 1 60 ? 3.699 7.799 0.077 1.00 0.00 60 THR A N 10
ATOM 16014 C CA . THR A 1 60 ? 3.972 7.369 -1.280 1.00 0.00 60 THR A CA 10
ATOM 16015 C C . THR A 1 60 ? 5.066 6.307 -1.305 1.00 0.00 60 THR A C 10
ATOM 16016 O O . THR A 1 60 ? 6.185 6.539 -0.841 1.00 0.00 60 THR A O 10
ATOM 16027 N N . MET A 1 61 ? 4.737 5.144 -1.847 1.00 0.00 61 MET A N 10
ATOM 16028 C CA . MET A 1 61 ? 5.690 4.051 -1.947 1.00 0.00 61 MET A CA 10
ATOM 16029 C C . MET A 1 61 ? 5.801 3.582 -3.391 1.00 0.00 61 MET A C 10
ATOM 16030 O O . MET A 1 61 ? 5.082 4.067 -4.264 1.00 0.00 61 MET A O 10
ATOM 16044 N N . ARG A 1 62 ? 6.699 2.642 -3.640 1.00 0.00 62 ARG A N 10
ATOM 16045 C CA . ARG A 1 62 ? 6.979 2.193 -4.998 1.00 0.00 62 ARG A CA 10
ATOM 16046 C C . ARG A 1 62 ? 6.063 1.027 -5.374 1.00 0.00 62 ARG A C 10
ATOM 16047 O O . ARG A 1 62 ? 5.659 0.249 -4.511 1.00 0.00 62 ARG A O 10
ATOM 16068 N N . ARG A 1 63 ? 5.750 0.897 -6.659 1.00 0.00 63 ARG A N 10
ATOM 16069 C CA . ARG A 1 63 ? 4.813 -0.124 -7.123 1.00 0.00 63 ARG A CA 10
ATOM 16070 C C . ARG A 1 63 ? 5.345 -1.524 -6.841 1.00 0.00 63 ARG A C 10
ATOM 16071 O O . ARG A 1 63 ? 4.577 -2.448 -6.575 1.00 0.00 63 ARG A O 10
ATOM 16092 N N . ASN A 1 64 ? 6.665 -1.668 -6.891 1.00 0.00 64 ASN A N 10
ATOM 16093 C CA . ASN A 1 64 ? 7.310 -2.945 -6.603 1.00 0.00 64 ASN A CA 10
ATOM 16094 C C . ASN A 1 64 ? 7.056 -3.363 -5.158 1.00 0.00 64 ASN A C 10
ATOM 16095 O O . ASN A 1 64 ? 6.985 -4.555 -4.853 1.00 0.00 64 ASN A O 10
ATOM 16106 N N . GLU A 1 65 ? 6.893 -2.378 -4.281 1.00 0.00 65 GLU A N 10
ATOM 16107 C CA . GLU A 1 65 ? 6.566 -2.642 -2.887 1.00 0.00 65 GLU A CA 10
ATOM 16108 C C . GLU A 1 65 ? 5.110 -3.083 -2.787 1.00 0.00 65 GLU A C 10
ATOM 16109 O O . GLU A 1 65 ? 4.768 -4.014 -2.061 1.00 0.00 65 GLU A O 10
ATOM 16121 N N . ALA A 1 66 ? 4.266 -2.411 -3.565 1.00 0.00 66 ALA A N 10
ATOM 16122 C CA . ALA A 1 66 ? 2.832 -2.671 -3.585 1.00 0.00 66 ALA A CA 10
ATOM 16123 C C . ALA A 1 66 ? 2.515 -4.057 -4.139 1.00 0.00 66 ALA A C 10
ATOM 16124 O O . ALA A 1 66 ? 1.456 -4.618 -3.858 1.00 0.00 66 ALA A O 10
ATOM 16131 N N . GLU A 1 67 ? 3.414 -4.587 -4.963 1.00 0.00 67 GLU A N 10
ATOM 16132 C CA . GLU A 1 67 ? 3.254 -5.932 -5.509 1.00 0.00 67 GLU A CA 10
ATOM 16133 C C . GLU A 1 67 ? 3.240 -6.975 -4.400 1.00 0.00 67 GLU A C 10
ATOM 16134 O O . GLU A 1 67 ? 2.428 -7.897 -4.414 1.00 0.00 67 GLU A O 10
ATOM 16146 N N . GLY A 1 68 ? 4.153 -6.829 -3.448 1.00 0.00 68 GLY A N 10
ATOM 16147 C CA . GLY A 1 68 ? 4.198 -7.738 -2.319 1.00 0.00 68 GLY A CA 10
ATOM 16148 C C . GLY A 1 68 ? 2.981 -7.605 -1.423 1.00 0.00 68 GLY A C 10
ATOM 16149 O O . GLY A 1 68 ? 2.545 -8.573 -0.794 1.00 0.00 68 GLY A O 10
ATOM 16153 N N . ILE A 1 69 ? 2.428 -6.402 -1.366 1.00 0.00 69 ILE A N 10
ATOM 16154 C CA . ILE A 1 69 ? 1.300 -6.118 -0.493 1.00 0.00 69 ILE A CA 10
ATOM 16155 C C . ILE A 1 69 ? 0.015 -6.722 -1.046 1.00 0.00 69 ILE A C 10
ATOM 16156 O O . ILE A 1 69 ? -0.432 -6.369 -2.137 1.00 0.00 69 ILE A O 10
ATOM 16172 N N . THR A 1 70 ? -0.562 -7.640 -0.288 1.00 0.00 70 THR A N 10
ATOM 16173 C CA . THR A 1 70 ? -1.802 -8.288 -0.670 1.00 0.00 70 THR A CA 10
ATOM 16174 C C . THR A 1 70 ? -2.979 -7.616 0.038 1.00 0.00 70 THR A C 10
ATOM 16175 O O . THR A 1 70 ? -3.003 -7.516 1.270 1.00 0.00 70 THR A O 10
ATOM 16186 N N . VAL A 1 71 ? -3.934 -7.143 -0.742 1.00 0.00 71 VAL A N 10
ATOM 16187 C CA . VAL A 1 71 ? -5.087 -6.439 -0.206 1.00 0.00 71 VAL A CA 10
ATOM 16188 C C . VAL A 1 71 ? -6.381 -7.075 -0.695 1.00 0.00 71 VAL A C 10
ATOM 16189 O O . VAL A 1 71 ? -6.381 -7.865 -1.642 1.00 0.00 71 VAL A O 10
ATOM 16202 N N . HIS A 1 72 ? -7.476 -6.730 -0.039 1.00 0.00 72 HIS A N 10
ATOM 16203 C CA . HIS A 1 72 ? -8.795 -7.138 -0.483 1.00 0.00 72 HIS A CA 10
ATOM 16204 C C . HIS A 1 72 ? -9.712 -5.923 -0.494 1.00 0.00 72 HIS A C 10
ATOM 16205 O O . HIS A 1 72 ? -9.810 -5.206 0.504 1.00 0.00 72 HIS A O 10
ATOM 16219 N N . ILE A 1 73 ? -10.356 -5.682 -1.627 1.00 0.00 73 ILE A N 10
ATOM 16220 C CA . ILE A 1 73 ? -11.230 -4.527 -1.789 1.00 0.00 73 ILE A CA 10
ATOM 16221 C C . ILE A 1 73 ? -12.390 -4.576 -0.799 1.00 0.00 73 ILE A C 10
ATOM 16222 O O . ILE A 1 73 ? -13.076 -5.593 -0.675 1.00 0.00 73 ILE A O 10
ATOM 16238 N N . LEU A 1 74 ? -12.593 -3.477 -0.088 1.00 0.00 74 LEU A N 10
ATOM 16239 C CA . LEU A 1 74 ? -13.641 -3.402 0.919 1.00 0.00 74 LEU A CA 10
ATOM 16240 C C . LEU A 1 74 ? -14.987 -3.097 0.281 1.00 0.00 74 LEU A C 10
ATOM 16241 O O . LEU A 1 74 ? -15.403 -1.941 0.191 1.00 0.00 74 LEU A O 10
ATOM 16257 N N . ALA A 1 75 ? -15.649 -4.144 -0.180 1.00 0.00 75 ALA A N 10
ATOM 16258 C CA . ALA A 1 75 ? -16.963 -4.028 -0.787 1.00 0.00 75 ALA A CA 10
ATOM 16259 C C . ALA A 1 75 ? -17.650 -5.384 -0.783 1.00 0.00 75 ALA A C 10
ATOM 16260 O O . ALA A 1 75 ? -17.082 -6.367 -0.305 1.00 0.00 75 ALA A O 10
ATOM 16267 N N . GLY A 1 76 ? -18.864 -5.434 -1.307 1.00 0.00 76 GLY A N 10
ATOM 16268 C CA . GLY A 1 76 ? -19.576 -6.692 -1.402 1.00 0.00 76 GLY A CA 10
ATOM 16269 C C . GLY A 1 76 ? -19.165 -7.482 -2.629 1.00 0.00 76 GLY A C 10
ATOM 16270 O O . GLY A 1 76 ? -18.115 -7.223 -3.219 1.00 0.00 76 GLY A O 10
ATOM 16274 N N . ASP A 1 77 ? -19.989 -8.440 -3.022 1.00 0.00 77 ASP A N 10
ATOM 16275 C CA . ASP A 1 77 ? -19.696 -9.252 -4.196 1.00 0.00 77 ASP A CA 10
ATOM 16276 C C . ASP A 1 77 ? -20.096 -8.506 -5.459 1.00 0.00 77 ASP A C 10
ATOM 16277 O O . ASP A 1 77 ? -21.278 -8.441 -5.812 1.00 0.00 77 ASP A O 10
ATOM 16286 N N . GLU A 1 78 ? -19.112 -7.901 -6.108 1.00 0.00 78 GLU A N 10
ATOM 16287 C CA . GLU A 1 78 ? -19.357 -7.149 -7.325 1.00 0.00 78 GLU A CA 10
ATOM 16288 C C . GLU A 1 78 ? -19.737 -8.103 -8.450 1.00 0.00 78 GLU A C 10
ATOM 16289 O O . GLU A 1 78 ? -18.906 -8.862 -8.947 1.00 0.00 78 GLU A O 10
ATOM 16301 N N . GLY A 1 79 ? -21.001 -8.073 -8.822 1.00 0.00 79 GLY A N 10
ATOM 16302 C CA . GLY A 1 79 ? -21.484 -8.907 -9.895 1.00 0.00 79 GLY A CA 10
ATOM 16303 C C . GLY A 1 79 ? -22.789 -8.382 -10.439 1.00 0.00 79 GLY A C 10
ATOM 16304 O O . GLY A 1 79 ? -23.652 -9.150 -10.859 1.00 0.00 79 GLY A O 10
ATOM 16308 N N . HIS A 1 80 ? -22.932 -7.065 -10.426 1.00 0.00 80 HIS A N 10
ATOM 16309 C CA . HIS A 1 80 ? -24.161 -6.416 -10.864 1.00 0.00 80 HIS A CA 10
ATOM 16310 C C . HIS A 1 80 ? -23.831 -5.204 -11.720 1.00 0.00 80 HIS A C 10
ATOM 16311 O O . HIS A 1 80 ? -22.746 -4.637 -11.594 1.00 0.00 80 HIS A O 10
ATOM 16325 N N . PRO A 1 81 ? -24.739 -4.804 -12.623 1.00 0.00 81 PRO A N 10
ATOM 16326 C CA . PRO A 1 81 ? -24.563 -3.592 -13.426 1.00 0.00 81 PRO A CA 10
ATOM 16327 C C . PRO A 1 81 ? -24.587 -2.338 -12.557 1.00 0.00 81 PRO A C 10
ATOM 16328 O O . PRO A 1 81 ? -25.632 -1.702 -12.397 1.00 0.00 81 PRO A O 10
ATOM 16339 N N . HIS A 1 82 ? -23.429 -2.021 -11.976 1.00 0.00 82 HIS A N 10
ATOM 16340 C CA . HIS A 1 82 ? -23.280 -0.917 -11.032 1.00 0.00 82 HIS A CA 10
ATOM 16341 C C . HIS A 1 82 ? -24.227 -1.095 -9.841 1.00 0.00 82 HIS A C 10
ATOM 16342 O O . HIS A 1 82 ? -25.344 -0.571 -9.825 1.00 0.00 82 HIS A O 10
ATOM 16356 N N . GLY A 1 83 ? -23.778 -1.857 -8.851 1.00 0.00 83 GLY A N 10
ATOM 16357 C CA . GLY A 1 83 ? -24.604 -2.142 -7.688 1.00 0.00 83 GLY A CA 10
ATOM 16358 C C . GLY A 1 83 ? -24.377 -1.161 -6.554 1.00 0.00 83 GLY A C 10
ATOM 16359 O O . GLY A 1 83 ? -24.657 -1.464 -5.392 1.00 0.00 83 GLY A O 10
ATOM 16363 N N . TRP A 1 84 ? -23.873 0.017 -6.885 1.00 0.00 84 TRP A N 10
ATOM 16364 C CA . TRP A 1 84 ? -23.621 1.047 -5.891 1.00 0.00 84 TRP A CA 10
ATOM 16365 C C . TRP A 1 84 ? -24.556 2.228 -6.086 1.00 0.00 84 TRP A C 10
ATOM 16366 O O . TRP A 1 84 ? -25.004 2.493 -7.201 1.00 0.00 84 TRP A O 10
ATOM 16387 N N . PRO A 1 85 ? -24.876 2.932 -4.989 1.00 0.00 85 PRO A N 10
ATOM 16388 C CA . PRO A 1 85 ? -25.756 4.105 -5.021 1.00 0.00 85 PRO A CA 10
ATOM 16389 C C . PRO A 1 85 ? -25.243 5.185 -5.968 1.00 0.00 85 PRO A C 10
ATOM 16390 O O . PRO A 1 85 ? -24.133 5.699 -5.798 1.00 0.00 85 PRO A O 10
ATOM 16401 N N . GLY A 1 86 ? -26.053 5.517 -6.960 1.00 0.00 86 GLY A N 10
ATOM 16402 C CA . GLY A 1 86 ? -25.667 6.502 -7.943 1.00 0.00 86 GLY A CA 10
ATOM 16403 C C . GLY A 1 86 ? -25.578 5.912 -9.333 1.00 0.00 86 GLY A C 10
ATOM 16404 O O . GLY A 1 86 ? -26.336 5.005 -9.680 1.00 0.00 86 GLY A O 10
ATOM 16408 N N . PHE A 1 87 ? -24.651 6.422 -10.129 1.00 0.00 87 PHE A N 10
ATOM 16409 C CA . PHE A 1 87 ? -24.462 5.941 -11.488 1.00 0.00 87 PHE A CA 10
ATOM 16410 C C . PHE A 1 87 ? -23.071 6.308 -11.995 1.00 0.00 87 PHE A C 10
ATOM 16411 O O . PHE A 1 87 ? -22.753 7.483 -12.169 1.00 0.00 87 PHE A O 10
ATOM 16428 N N . ARG A 1 88 ? -22.235 5.301 -12.207 1.00 0.00 88 ARG A N 10
ATOM 16429 C CA . ARG A 1 88 ? -20.893 5.533 -12.718 1.00 0.00 88 ARG A CA 10
ATOM 16430 C C . ARG A 1 88 ? -20.605 4.653 -13.926 1.00 0.00 88 ARG A C 10
ATOM 16431 O O . ARG A 1 88 ? -20.326 3.459 -13.798 1.00 0.00 88 ARG A O 10
ATOM 16452 N N . ARG A 1 89 ? -20.693 5.258 -15.097 1.00 0.00 89 ARG A N 10
ATOM 16453 C CA . ARG A 1 89 ? -20.360 4.601 -16.345 1.00 0.00 89 ARG A CA 10
ATOM 16454 C C . ARG A 1 89 ? -19.591 5.601 -17.203 1.00 0.00 89 ARG A C 10
ATOM 16455 O O . ARG A 1 89 ? -20.157 6.286 -18.056 1.00 0.00 89 ARG A O 10
ATOM 16476 N N . ARG A 1 90 ? -18.301 5.712 -16.927 1.00 0.00 90 ARG A N 10
ATOM 16477 C CA . ARG A 1 90 ? -17.485 6.775 -17.498 1.00 0.00 90 ARG A CA 10
ATOM 16478 C C . ARG A 1 90 ? -16.518 6.231 -18.543 1.00 0.00 90 ARG A C 10
ATOM 16479 O O . ARG A 1 90 ? -15.651 6.952 -19.041 1.00 0.00 90 ARG A O 10
ATOM 16500 N N . HIS A 1 91 ? -16.675 4.961 -18.888 1.00 0.00 91 HIS A N 10
ATOM 16501 C CA . HIS A 1 91 ? -15.803 4.328 -19.869 1.00 0.00 91 HIS A CA 10
ATOM 16502 C C . HIS A 1 91 ? -16.189 4.745 -21.285 1.00 0.00 91 HIS A C 10
ATOM 16503 O O . HIS A 1 91 ? -16.764 3.963 -22.040 1.00 0.00 91 HIS A O 10
ATOM 16517 N N . ARG A 1 92 ? -15.898 5.996 -21.614 1.00 0.00 92 ARG A N 10
ATOM 16518 C CA . ARG A 1 92 ? -16.160 6.536 -22.938 1.00 0.00 92 ARG A CA 10
ATOM 16519 C C . ARG A 1 92 ? -15.418 7.851 -23.124 1.00 0.00 92 ARG A C 10
ATOM 16520 O O . ARG A 1 92 ? -15.823 8.888 -22.591 1.00 0.00 92 ARG A O 10
ATOM 16541 N N . PHE A 1 93 ? -14.325 7.799 -23.864 1.00 0.00 93 PHE A N 10
ATOM 16542 C CA . PHE A 1 93 ? -13.538 8.984 -24.153 1.00 0.00 93 PHE A CA 10
ATOM 16543 C C . PHE A 1 93 ? -13.936 9.546 -25.510 1.00 0.00 93 PHE A C 10
ATOM 16544 O O . PHE A 1 93 ? -14.158 10.749 -25.658 1.00 0.00 93 PHE A O 10
ATOM 16561 N N . GLY A 1 94 ? -14.053 8.660 -26.489 1.00 0.00 94 GLY A N 10
ATOM 16562 C CA . GLY A 1 94 ? -14.463 9.070 -27.814 1.00 0.00 94 GLY A CA 10
ATOM 16563 C C . GLY A 1 94 ? -13.429 8.731 -28.866 1.00 0.00 94 GLY A C 10
ATOM 16564 O O . GLY A 1 94 ? -12.229 8.878 -28.636 1.00 0.00 94 GLY A O 10
ATOM 16568 N N . LYS A 1 95 ? -13.893 8.268 -30.017 1.00 0.00 95 LYS A N 10
ATOM 16569 C CA . LYS A 1 95 ? -13.010 7.944 -31.125 1.00 0.00 95 LYS A CA 10
ATOM 16570 C C . LYS A 1 95 ? -13.696 8.276 -32.445 1.00 0.00 95 LYS A C 10
ATOM 16571 O O . LYS A 1 95 ? -14.647 7.604 -32.849 1.00 0.00 95 LYS A O 10
ATOM 16590 N N . ARG A 1 96 ? -13.217 9.321 -33.102 1.00 0.00 96 ARG A N 10
ATOM 16591 C CA . ARG A 1 96 ? -13.862 9.835 -34.301 1.00 0.00 96 ARG A CA 10
ATOM 16592 C C . ARG A 1 96 ? -13.470 9.052 -35.545 1.00 0.00 96 ARG A C 10
ATOM 16593 O O . ARG A 1 96 ? -12.287 8.893 -35.855 1.00 0.00 96 ARG A O 10
ATOM 16614 N N . ALA A 1 97 ? -14.476 8.562 -36.248 1.00 0.00 97 ALA A N 10
ATOM 16615 C CA . ALA A 1 97 ? -14.277 7.954 -37.550 1.00 0.00 97 ALA A CA 10
ATOM 16616 C C . ALA A 1 97 ? -14.635 8.969 -38.623 1.00 0.00 97 ALA A C 10
ATOM 16617 O O . ALA A 1 97 ? -15.763 9.464 -38.666 1.00 0.00 97 ALA A O 10
ATOM 16624 N N . LEU A 1 98 ? -13.671 9.306 -39.462 1.00 0.00 98 LEU A N 10
ATOM 16625 C CA . LEU A 1 98 ? -13.883 10.296 -40.505 1.00 0.00 98 LEU A CA 10
ATOM 16626 C C . LEU A 1 98 ? -13.224 9.873 -41.816 1.00 0.00 98 LEU A C 10
ATOM 16627 O O . LEU A 1 98 ? -12.032 10.096 -42.037 1.00 0.00 98 LEU A O 10
ATOM 16643 N N . GLU A 1 99 ? -14.006 9.235 -42.670 1.00 0.00 99 GLU A N 10
ATOM 16644 C CA . GLU A 1 99 ? -13.523 8.796 -43.967 1.00 0.00 99 GLU A CA 10
ATOM 16645 C C . GLU A 1 99 ? -14.583 9.027 -45.044 1.00 0.00 99 GLU A C 10
ATOM 16646 O O . GLU A 1 99 ? -15.326 8.121 -45.428 1.00 0.00 99 GLU A O 10
ATOM 16658 N N . HIS A 1 100 ? -14.673 10.265 -45.501 1.00 0.00 100 HIS A N 10
ATOM 16659 C CA . HIS A 1 100 ? -15.613 10.622 -46.551 1.00 0.00 100 HIS A CA 10
ATOM 16660 C C . HIS A 1 100 ? -15.126 10.084 -47.892 1.00 0.00 100 HIS A C 10
ATOM 16661 O O . HIS A 1 100 ? -15.739 9.174 -48.450 1.00 0.00 100 HIS A O 10
ATOM 16675 N N . HIS A 1 101 ? -14.021 10.649 -48.382 1.00 0.00 101 HIS A N 10
ATOM 16676 C CA . HIS A 1 101 ? -13.408 10.235 -49.643 1.00 0.00 101 HIS A CA 10
ATOM 16677 C C . HIS A 1 101 ? -14.343 10.493 -50.824 1.00 0.00 101 HIS A C 10
ATOM 16678 O O . HIS A 1 101 ? -15.327 9.776 -51.032 1.00 0.00 101 HIS A O 10
ATOM 16692 N N . HIS A 1 102 ? -14.039 11.522 -51.591 1.00 0.00 102 HIS A N 10
ATOM 16693 C CA . HIS A 1 102 ? -14.830 11.841 -52.768 1.00 0.00 102 HIS A CA 10
ATOM 16694 C C . HIS A 1 102 ? -13.971 11.726 -54.018 1.00 0.00 102 HIS A C 10
ATOM 16695 O O . HIS A 1 102 ? -12.749 11.882 -53.963 1.00 0.00 102 HIS A O 10
ATOM 16709 N N . HIS A 1 103 ? -14.613 11.437 -55.131 1.00 0.00 103 HIS A N 10
ATOM 16710 C CA . HIS A 1 103 ? -13.940 11.358 -56.415 1.00 0.00 103 HIS A CA 10
ATOM 16711 C C . HIS A 1 103 ? -14.792 12.052 -57.466 1.00 0.00 103 HIS A C 10
ATOM 16712 O O . HIS A 1 103 ? -15.936 12.413 -57.196 1.00 0.00 103 HIS A O 10
ATOM 16726 N N . HIS A 1 104 ? -14.245 12.256 -58.648 1.00 0.00 104 HIS A N 10
ATOM 16727 C CA . HIS A 1 104 ? -15.005 12.864 -59.728 1.00 0.00 104 HIS A CA 10
ATOM 16728 C C . HIS A 1 104 ? -14.676 12.187 -61.045 1.00 0.00 104 HIS A C 10
ATOM 16729 O O . HIS A 1 104 ? -13.643 11.526 -61.173 1.00 0.00 104 HIS A O 10
ATOM 16743 N N . HIS A 1 105 ? -15.563 12.332 -62.010 1.00 0.00 105 HIS A N 10
ATOM 16744 C CA . HIS A 1 105 ? -15.404 11.669 -63.286 1.00 0.00 105 HIS A CA 10
ATOM 16745 C C . HIS A 1 105 ? -15.800 12.615 -64.407 1.00 0.00 105 HIS A C 10
ATOM 16746 O O . HIS A 1 105 ? -17.002 12.702 -64.714 1.00 0.00 105 HIS A O 10
ATOM 16761 N N . MET A 1 1 ? -5.222 -10.483 -4.567 1.00 0.00 1 MET A N 11
ATOM 16762 C CA . MET A 1 1 ? -5.217 -9.204 -5.307 1.00 0.00 1 MET A CA 11
ATOM 16763 C C . MET A 1 1 ? -4.175 -8.260 -4.717 1.00 0.00 1 MET A C 11
ATOM 16764 O O . MET A 1 1 ? -4.111 -8.069 -3.503 1.00 0.00 1 MET A O 11
ATOM 16780 N N . LYS A 1 2 ? -3.360 -7.677 -5.585 1.00 0.00 2 LYS A N 11
ATOM 16781 C CA . LYS A 1 2 ? -2.257 -6.823 -5.162 1.00 0.00 2 LYS A CA 11
ATOM 16782 C C . LYS A 1 2 ? -2.730 -5.399 -4.921 1.00 0.00 2 LYS A C 11
ATOM 16783 O O . LYS A 1 2 ? -3.730 -4.961 -5.492 1.00 0.00 2 LYS A O 11
ATOM 16802 N N . LEU A 1 3 ? -2.001 -4.684 -4.081 1.00 0.00 3 LEU A N 11
ATOM 16803 C CA . LEU A 1 3 ? -2.248 -3.264 -3.865 1.00 0.00 3 LEU A CA 11
ATOM 16804 C C . LEU A 1 3 ? -1.950 -2.486 -5.149 1.00 0.00 3 LEU A C 11
ATOM 16805 O O . LEU A 1 3 ? -2.587 -1.476 -5.445 1.00 0.00 3 LEU A O 11
ATOM 16821 N N . SER A 1 4 ? -0.990 -2.988 -5.915 1.00 0.00 4 SER A N 11
ATOM 16822 C CA . SER A 1 4 ? -0.614 -2.387 -7.187 1.00 0.00 4 SER A CA 11
ATOM 16823 C C . SER A 1 4 ? -1.629 -2.704 -8.286 1.00 0.00 4 SER A C 11
ATOM 16824 O O . SER A 1 4 ? -1.619 -2.078 -9.349 1.00 0.00 4 SER A O 11
ATOM 16832 N N . GLU A 1 5 ? -2.497 -3.680 -8.031 1.00 0.00 5 GLU A N 11
ATOM 16833 C CA . GLU A 1 5 ? -3.510 -4.071 -9.003 1.00 0.00 5 GLU A CA 11
ATOM 16834 C C . GLU A 1 5 ? -4.760 -3.220 -8.843 1.00 0.00 5 GLU A C 11
ATOM 16835 O O . GLU A 1 5 ? -5.693 -3.309 -9.643 1.00 0.00 5 GLU A O 11
ATOM 16847 N N . LEU A 1 6 ? -4.775 -2.400 -7.803 1.00 0.00 6 LEU A N 11
ATOM 16848 C CA . LEU A 1 6 ? -5.865 -1.459 -7.597 1.00 0.00 6 LEU A CA 11
ATOM 16849 C C . LEU A 1 6 ? -5.772 -0.334 -8.617 1.00 0.00 6 LEU A C 11
ATOM 16850 O O . LEU A 1 6 ? -4.738 -0.155 -9.260 1.00 0.00 6 LEU A O 11
ATOM 16866 N N . LYS A 1 7 ? -6.842 0.423 -8.769 1.00 0.00 7 LYS A N 11
ATOM 16867 C CA . LYS A 1 7 ? -6.955 1.345 -9.891 1.00 0.00 7 LYS A CA 11
ATOM 16868 C C . LYS A 1 7 ? -7.413 2.733 -9.450 1.00 0.00 7 LYS A C 11
ATOM 16869 O O . LYS A 1 7 ? -8.079 3.443 -10.208 1.00 0.00 7 LYS A O 11
ATOM 16888 N N . ALA A 1 8 ? -7.020 3.109 -8.232 1.00 0.00 8 ALA A N 11
ATOM 16889 C CA . ALA A 1 8 ? -7.298 4.431 -7.662 1.00 0.00 8 ALA A CA 11
ATOM 16890 C C . ALA A 1 8 ? -8.765 4.593 -7.280 1.00 0.00 8 ALA A C 11
ATOM 16891 O O . ALA A 1 8 ? -9.666 4.200 -8.019 1.00 0.00 8 ALA A O 11
ATOM 16898 N N . GLY A 1 9 ? -8.996 5.177 -6.111 1.00 0.00 9 GLY A N 11
ATOM 16899 C CA . GLY A 1 9 ? -10.348 5.343 -5.612 1.00 0.00 9 GLY A CA 11
ATOM 16900 C C . GLY A 1 9 ? -10.826 4.118 -4.858 1.00 0.00 9 GLY A C 11
ATOM 16901 O O . GLY A 1 9 ? -11.887 4.133 -4.235 1.00 0.00 9 GLY A O 11
ATOM 16905 N N . ASP A 1 10 ? -10.032 3.062 -4.910 1.00 0.00 10 ASP A N 11
ATOM 16906 C CA . ASP A 1 10 ? -10.380 1.799 -4.277 1.00 0.00 10 ASP A CA 11
ATOM 16907 C C . ASP A 1 10 ? -10.098 1.842 -2.786 1.00 0.00 10 ASP A C 11
ATOM 16908 O O . ASP A 1 10 ? -9.042 2.316 -2.363 1.00 0.00 10 ASP A O 11
ATOM 16917 N N . ARG A 1 11 ? -11.046 1.358 -1.994 1.00 0.00 11 ARG A N 11
ATOM 16918 C CA . ARG A 1 11 ? -10.829 1.197 -0.563 1.00 0.00 11 ARG A CA 11
ATOM 16919 C C . ARG A 1 11 ? -10.555 -0.272 -0.276 1.00 0.00 11 ARG A C 11
ATOM 16920 O O . ARG A 1 11 ? -11.398 -1.129 -0.545 1.00 0.00 11 ARG A O 11
ATOM 16941 N N . ALA A 1 12 ? -9.389 -0.567 0.269 1.00 0.00 12 ALA A N 11
ATOM 16942 C CA . ALA A 1 12 ? -8.987 -1.947 0.458 1.00 0.00 12 ALA A CA 11
ATOM 16943 C C . ALA A 1 12 ? -8.405 -2.171 1.841 1.00 0.00 12 ALA A C 11
ATOM 16944 O O . ALA A 1 12 ? -7.708 -1.306 2.383 1.00 0.00 12 ALA A O 11
ATOM 16951 N N . GLU A 1 13 ? -8.703 -3.328 2.410 1.00 0.00 13 GLU A N 11
ATOM 16952 C CA . GLU A 1 13 ? -8.132 -3.726 3.682 1.00 0.00 13 GLU A CA 11
ATOM 16953 C C . GLU A 1 13 ? -6.856 -4.519 3.434 1.00 0.00 13 GLU A C 11
ATOM 16954 O O . GLU A 1 13 ? -6.832 -5.425 2.595 1.00 0.00 13 GLU A O 11
ATOM 16966 N N . VAL A 1 14 ? -5.797 -4.164 4.139 1.00 0.00 14 VAL A N 11
ATOM 16967 C CA . VAL A 1 14 ? -4.536 -4.871 4.022 1.00 0.00 14 VAL A CA 11
ATOM 16968 C C . VAL A 1 14 ? -4.580 -6.158 4.833 1.00 0.00 14 VAL A C 11
ATOM 16969 O O . VAL A 1 14 ? -4.702 -6.128 6.061 1.00 0.00 14 VAL A O 11
ATOM 16982 N N . THR A 1 15 ? -4.497 -7.286 4.144 1.00 0.00 15 THR A N 11
ATOM 16983 C CA . THR A 1 15 ? -4.534 -8.580 4.798 1.00 0.00 15 THR A CA 11
ATOM 16984 C C . THR A 1 15 ? -3.127 -9.141 5.005 1.00 0.00 15 THR A C 11
ATOM 16985 O O . THR A 1 15 ? -2.851 -9.802 6.011 1.00 0.00 15 THR A O 11
ATOM 16996 N N . SER A 1 16 ? -2.231 -8.864 4.064 1.00 0.00 16 SER A N 11
ATOM 16997 C CA . SER A 1 16 ? -0.856 -9.342 4.146 1.00 0.00 16 SER A CA 11
ATOM 16998 C C . SER A 1 16 ? 0.081 -8.423 3.369 1.00 0.00 16 SER A C 11
ATOM 16999 O O . SER A 1 16 ? -0.303 -7.860 2.344 1.00 0.00 16 SER A O 11
ATOM 17007 N N . VAL A 1 17 ? 1.304 -8.273 3.864 1.00 0.00 17 VAL A N 11
ATOM 17008 C CA . VAL A 1 17 ? 2.280 -7.383 3.247 1.00 0.00 17 VAL A CA 11
ATOM 17009 C C . VAL A 1 17 ? 3.568 -8.134 2.942 1.00 0.00 17 VAL A C 11
ATOM 17010 O O . VAL A 1 17 ? 4.266 -8.581 3.855 1.00 0.00 17 VAL A O 11
ATOM 17023 N N . ALA A 1 18 ? 3.867 -8.294 1.665 1.00 0.00 18 ALA A N 11
ATOM 17024 C CA . ALA A 1 18 ? 5.141 -8.857 1.253 1.00 0.00 18 ALA A CA 11
ATOM 17025 C C . ALA A 1 18 ? 6.043 -7.754 0.725 1.00 0.00 18 ALA A C 11
ATOM 17026 O O . ALA A 1 18 ? 5.706 -7.078 -0.244 1.00 0.00 18 ALA A O 11
ATOM 17033 N N . ALA A 1 19 ? 7.174 -7.555 1.379 1.00 0.00 19 ALA A N 11
ATOM 17034 C CA . ALA A 1 19 ? 8.102 -6.508 0.985 1.00 0.00 19 ALA A CA 11
ATOM 17035 C C . ALA A 1 19 ? 9.501 -6.836 1.464 1.00 0.00 19 ALA A C 11
ATOM 17036 O O . ALA A 1 19 ? 9.716 -7.850 2.133 1.00 0.00 19 ALA A O 11
ATOM 17043 N N . GLU A 1 20 ? 10.445 -5.977 1.116 1.00 0.00 20 GLU A N 11
ATOM 17044 C CA . GLU A 1 20 ? 11.810 -6.112 1.584 1.00 0.00 20 GLU A CA 11
ATOM 17045 C C . GLU A 1 20 ? 11.811 -5.957 3.105 1.00 0.00 20 GLU A C 11
ATOM 17046 O O . GLU A 1 20 ? 11.059 -5.140 3.636 1.00 0.00 20 GLU A O 11
ATOM 17058 N N . PRO A 1 21 ? 12.634 -6.742 3.820 1.00 0.00 21 PRO A N 11
ATOM 17059 C CA . PRO A 1 21 ? 12.670 -6.750 5.288 1.00 0.00 21 PRO A CA 11
ATOM 17060 C C . PRO A 1 21 ? 12.689 -5.353 5.909 1.00 0.00 21 PRO A C 11
ATOM 17061 O O . PRO A 1 21 ? 11.925 -5.065 6.834 1.00 0.00 21 PRO A O 11
ATOM 17072 N N . ALA A 1 22 ? 13.540 -4.482 5.387 1.00 0.00 22 ALA A N 11
ATOM 17073 C CA . ALA A 1 22 ? 13.682 -3.137 5.923 1.00 0.00 22 ALA A CA 11
ATOM 17074 C C . ALA A 1 22 ? 12.509 -2.255 5.510 1.00 0.00 22 ALA A C 11
ATOM 17075 O O . ALA A 1 22 ? 12.000 -1.464 6.307 1.00 0.00 22 ALA A O 11
ATOM 17082 N N . VAL A 1 23 ? 12.070 -2.413 4.267 1.00 0.00 23 VAL A N 11
ATOM 17083 C CA . VAL A 1 23 ? 11.001 -1.587 3.721 1.00 0.00 23 VAL A CA 11
ATOM 17084 C C . VAL A 1 23 ? 9.664 -1.929 4.371 1.00 0.00 23 VAL A C 11
ATOM 17085 O O . VAL A 1 23 ? 8.849 -1.046 4.647 1.00 0.00 23 VAL A O 11
ATOM 17098 N N . ARG A 1 24 ? 9.460 -3.214 4.633 1.00 0.00 24 ARG A N 11
ATOM 17099 C CA . ARG A 1 24 ? 8.237 -3.692 5.265 1.00 0.00 24 ARG A CA 11
ATOM 17100 C C . ARG A 1 24 ? 8.024 -3.016 6.612 1.00 0.00 24 ARG A C 11
ATOM 17101 O O . ARG A 1 24 ? 6.937 -2.522 6.906 1.00 0.00 24 ARG A O 11
ATOM 17122 N N . ARG A 1 25 ? 9.075 -2.981 7.420 1.00 0.00 25 ARG A N 11
ATOM 17123 C CA . ARG A 1 25 ? 8.981 -2.428 8.762 1.00 0.00 25 ARG A CA 11
ATOM 17124 C C . ARG A 1 25 ? 8.720 -0.934 8.731 1.00 0.00 25 ARG A C 11
ATOM 17125 O O . ARG A 1 25 ? 8.049 -0.410 9.611 1.00 0.00 25 ARG A O 11
ATOM 17146 N N . ARG A 1 26 ? 9.240 -0.251 7.720 1.00 0.00 26 ARG A N 11
ATOM 17147 C CA . ARG A 1 26 ? 8.981 1.166 7.565 1.00 0.00 26 ARG A CA 11
ATOM 17148 C C . ARG A 1 26 ? 7.493 1.396 7.325 1.00 0.00 26 ARG A C 11
ATOM 17149 O O . ARG A 1 26 ? 6.888 2.296 7.904 1.00 0.00 26 ARG A O 11
ATOM 17170 N N . LEU A 1 27 ? 6.910 0.553 6.482 1.00 0.00 27 LEU A N 11
ATOM 17171 C CA . LEU A 1 27 ? 5.486 0.619 6.192 1.00 0.00 27 LEU A CA 11
ATOM 17172 C C . LEU A 1 27 ? 4.680 0.293 7.442 1.00 0.00 27 LEU A C 11
ATOM 17173 O O . LEU A 1 27 ? 3.729 0.998 7.780 1.00 0.00 27 LEU A O 11
ATOM 17189 N N . MET A 1 28 ? 5.086 -0.765 8.137 1.00 0.00 28 MET A N 11
ATOM 17190 C CA . MET A 1 28 ? 4.412 -1.191 9.359 1.00 0.00 28 MET A CA 11
ATOM 17191 C C . MET A 1 28 ? 4.498 -0.111 10.430 1.00 0.00 28 MET A C 11
ATOM 17192 O O . MET A 1 28 ? 3.509 0.194 11.095 1.00 0.00 28 MET A O 11
ATOM 17206 N N . ASP A 1 29 ? 5.691 0.461 10.590 1.00 0.00 29 ASP A N 11
ATOM 17207 C CA . ASP A 1 29 ? 5.914 1.555 11.535 1.00 0.00 29 ASP A CA 11
ATOM 17208 C C . ASP A 1 29 ? 4.963 2.721 11.271 1.00 0.00 29 ASP A C 11
ATOM 17209 O O . ASP A 1 29 ? 4.420 3.314 12.207 1.00 0.00 29 ASP A O 11
ATOM 17218 N N . LEU A 1 30 ? 4.752 3.037 9.994 1.00 0.00 30 LEU A N 11
ATOM 17219 C CA . LEU A 1 30 ? 3.870 4.135 9.618 1.00 0.00 30 LEU A CA 11
ATOM 17220 C C . LEU A 1 30 ? 2.420 3.796 9.933 1.00 0.00 30 LEU A C 11
ATOM 17221 O O . LEU A 1 30 ? 1.648 4.659 10.354 1.00 0.00 30 LEU A O 11
ATOM 17237 N N . GLY A 1 31 ? 2.054 2.539 9.732 1.00 0.00 31 GLY A N 11
ATOM 17238 C CA . GLY A 1 31 ? 0.710 2.105 10.054 1.00 0.00 31 GLY A CA 11
ATOM 17239 C C . GLY A 1 31 ? 0.169 1.072 9.087 1.00 0.00 31 GLY A C 11
ATOM 17240 O O . GLY A 1 31 ? -0.966 0.618 9.233 1.00 0.00 31 GLY A O 11
ATOM 17244 N N . LEU A 1 32 ? 0.975 0.694 8.103 1.00 0.00 32 LEU A N 11
ATOM 17245 C CA . LEU A 1 32 ? 0.544 -0.270 7.101 1.00 0.00 32 LEU A CA 11
ATOM 17246 C C . LEU A 1 32 ? 0.723 -1.689 7.634 1.00 0.00 32 LEU A C 11
ATOM 17247 O O . LEU A 1 32 ? 1.795 -2.285 7.514 1.00 0.00 32 LEU A O 11
ATOM 17263 N N . VAL A 1 33 ? -0.326 -2.196 8.264 1.00 0.00 33 VAL A N 11
ATOM 17264 C CA . VAL A 1 33 ? -0.344 -3.550 8.806 1.00 0.00 33 VAL A CA 11
ATOM 17265 C C . VAL A 1 33 ? -1.668 -4.217 8.458 1.00 0.00 33 VAL A C 11
ATOM 17266 O O . VAL A 1 33 ? -2.494 -3.626 7.762 1.00 0.00 33 VAL A O 11
ATOM 17279 N N . ARG A 1 34 ? -1.888 -5.437 8.934 1.00 0.00 34 ARG A N 11
ATOM 17280 C CA . ARG A 1 34 ? -3.161 -6.098 8.690 1.00 0.00 34 ARG A CA 11
ATOM 17281 C C . ARG A 1 34 ? -4.266 -5.382 9.452 1.00 0.00 34 ARG A C 11
ATOM 17282 O O . ARG A 1 34 ? -4.139 -5.115 10.649 1.00 0.00 34 ARG A O 11
ATOM 17303 N N . GLY A 1 35 ? -5.335 -5.057 8.751 1.00 0.00 35 GLY A N 11
ATOM 17304 C CA . GLY A 1 35 ? -6.421 -4.324 9.362 1.00 0.00 35 GLY A CA 11
ATOM 17305 C C . GLY A 1 35 ? -6.394 -2.873 8.950 1.00 0.00 35 GLY A C 11
ATOM 17306 O O . GLY A 1 35 ? -7.363 -2.138 9.151 1.00 0.00 35 GLY A O 11
ATOM 17310 N N . ALA A 1 36 ? -5.268 -2.456 8.383 1.00 0.00 36 ALA A N 11
ATOM 17311 C CA . ALA A 1 36 ? -5.146 -1.125 7.822 1.00 0.00 36 ALA A CA 11
ATOM 17312 C C . ALA A 1 36 ? -5.977 -1.033 6.558 1.00 0.00 36 ALA A C 11
ATOM 17313 O O . ALA A 1 36 ? -5.933 -1.921 5.708 1.00 0.00 36 ALA A O 11
ATOM 17320 N N . LYS A 1 37 ? -6.747 0.029 6.449 1.00 0.00 37 LYS A N 11
ATOM 17321 C CA . LYS A 1 37 ? -7.658 0.189 5.337 1.00 0.00 37 LYS A CA 11
ATOM 17322 C C . LYS A 1 37 ? -7.371 1.494 4.630 1.00 0.00 37 LYS A C 11
ATOM 17323 O O . LYS A 1 37 ? -7.490 2.577 5.208 1.00 0.00 37 LYS A O 11
ATOM 17342 N N . LEU A 1 38 ? -6.984 1.381 3.379 1.00 0.00 38 LEU A N 11
ATOM 17343 C CA . LEU A 1 38 ? -6.463 2.515 2.643 1.00 0.00 38 LEU A CA 11
ATOM 17344 C C . LEU A 1 38 ? -7.252 2.779 1.375 1.00 0.00 38 LEU A C 11
ATOM 17345 O O . LEU A 1 38 ? -8.034 1.938 0.926 1.00 0.00 38 LEU A O 11
ATOM 17361 N N . LYS A 1 39 ? -7.047 3.959 0.817 1.00 0.00 39 LYS A N 11
ATOM 17362 C CA . LYS A 1 39 ? -7.605 4.294 -0.474 1.00 0.00 39 LYS A CA 11
ATOM 17363 C C . LYS A 1 39 ? -6.483 4.670 -1.429 1.00 0.00 39 LYS A C 11
ATOM 17364 O O . LYS A 1 39 ? -5.633 5.504 -1.106 1.00 0.00 39 LYS A O 11
ATOM 17383 N N . VAL A 1 40 ? -6.470 4.036 -2.589 1.00 0.00 40 VAL A N 11
ATOM 17384 C CA . VAL A 1 40 ? -5.480 4.333 -3.611 1.00 0.00 40 VAL A CA 11
ATOM 17385 C C . VAL A 1 40 ? -5.718 5.723 -4.181 1.00 0.00 40 VAL A C 11
ATOM 17386 O O . VAL A 1 40 ? -6.783 5.998 -4.737 1.00 0.00 40 VAL A O 11
ATOM 17399 N N . LEU A 1 41 ? -4.740 6.601 -4.020 1.00 0.00 41 LEU A N 11
ATOM 17400 C CA . LEU A 1 41 ? -4.872 7.982 -4.459 1.00 0.00 41 LEU A CA 11
ATOM 17401 C C . LEU A 1 41 ? -4.609 8.097 -5.952 1.00 0.00 41 LEU A C 11
ATOM 17402 O O . LEU A 1 41 ? -5.495 8.481 -6.717 1.00 0.00 41 LEU A O 11
ATOM 17418 N N . ARG A 1 42 ? -3.400 7.744 -6.370 1.00 0.00 42 ARG A N 11
ATOM 17419 C CA . ARG A 1 42 ? -3.034 7.835 -7.772 1.00 0.00 42 ARG A CA 11
ATOM 17420 C C . ARG A 1 42 ? -1.738 7.088 -8.030 1.00 0.00 42 ARG A C 11
ATOM 17421 O O . ARG A 1 42 ? -0.992 6.768 -7.100 1.00 0.00 42 ARG A O 11
ATOM 17442 N N . PHE A 1 43 ? -1.485 6.813 -9.294 1.00 0.00 43 PHE A N 11
ATOM 17443 C CA . PHE A 1 43 ? -0.225 6.243 -9.726 1.00 0.00 43 PHE A CA 11
ATOM 17444 C C . PHE A 1 43 ? 0.574 7.323 -10.431 1.00 0.00 43 PHE A C 11
ATOM 17445 O O . PHE A 1 43 ? -0.006 8.210 -11.066 1.00 0.00 43 PHE A O 11
ATOM 17462 N N . ALA A 1 44 ? 1.890 7.271 -10.305 1.00 0.00 44 ALA A N 11
ATOM 17463 C CA . ALA A 1 44 ? 2.753 8.204 -11.014 1.00 0.00 44 ALA A CA 11
ATOM 17464 C C . ALA A 1 44 ? 2.627 7.988 -12.525 1.00 0.00 44 ALA A C 11
ATOM 17465 O O . ALA A 1 44 ? 2.089 6.965 -12.958 1.00 0.00 44 ALA A O 11
ATOM 17472 N N . PRO A 1 45 ? 3.111 8.941 -13.347 1.00 0.00 45 PRO A N 11
ATOM 17473 C CA . PRO A 1 45 ? 2.985 8.878 -14.817 1.00 0.00 45 PRO A CA 11
ATOM 17474 C C . PRO A 1 45 ? 3.664 7.658 -15.458 1.00 0.00 45 PRO A C 11
ATOM 17475 O O . PRO A 1 45 ? 3.708 7.544 -16.682 1.00 0.00 45 PRO A O 11
ATOM 17486 N N . LEU A 1 46 ? 4.181 6.752 -14.638 1.00 0.00 46 LEU A N 11
ATOM 17487 C CA . LEU A 1 46 ? 4.808 5.532 -15.136 1.00 0.00 46 LEU A CA 11
ATOM 17488 C C . LEU A 1 46 ? 4.326 4.315 -14.345 1.00 0.00 46 LEU A C 11
ATOM 17489 O O . LEU A 1 46 ? 4.890 3.226 -14.458 1.00 0.00 46 LEU A O 11
ATOM 17505 N N . GLY A 1 47 ? 3.286 4.507 -13.536 1.00 0.00 47 GLY A N 11
ATOM 17506 C CA . GLY A 1 47 ? 2.752 3.417 -12.729 1.00 0.00 47 GLY A CA 11
ATOM 17507 C C . GLY A 1 47 ? 3.520 3.228 -11.434 1.00 0.00 47 GLY A C 11
ATOM 17508 O O . GLY A 1 47 ? 3.131 2.435 -10.576 1.00 0.00 47 GLY A O 11
ATOM 17512 N N . ASP A 1 48 ? 4.611 3.964 -11.307 1.00 0.00 48 ASP A N 11
ATOM 17513 C CA . ASP A 1 48 ? 5.478 3.907 -10.137 1.00 0.00 48 ASP A CA 11
ATOM 17514 C C . ASP A 1 48 ? 6.110 5.278 -9.921 1.00 0.00 48 ASP A C 11
ATOM 17515 O O . ASP A 1 48 ? 6.555 5.905 -10.883 1.00 0.00 48 ASP A O 11
ATOM 17524 N N . PRO A 1 49 ? 6.133 5.785 -8.675 1.00 0.00 49 PRO A N 11
ATOM 17525 C CA . PRO A 1 49 ? 5.613 5.085 -7.499 1.00 0.00 49 PRO A CA 11
ATOM 17526 C C . PRO A 1 49 ? 4.091 5.183 -7.367 1.00 0.00 49 PRO A C 11
ATOM 17527 O O . PRO A 1 49 ? 3.403 5.700 -8.255 1.00 0.00 49 PRO A O 11
ATOM 17538 N N . ILE A 1 50 ? 3.576 4.686 -6.249 1.00 0.00 50 ILE A N 11
ATOM 17539 C CA . ILE A 1 50 ? 2.141 4.675 -5.995 1.00 0.00 50 ILE A CA 11
ATOM 17540 C C . ILE A 1 50 ? 1.827 5.442 -4.714 1.00 0.00 50 ILE A C 11
ATOM 17541 O O . ILE A 1 50 ? 2.518 5.290 -3.704 1.00 0.00 50 ILE A O 11
ATOM 17557 N N . GLU A 1 51 ? 0.792 6.271 -4.765 1.00 0.00 51 GLU A N 11
ATOM 17558 C CA . GLU A 1 51 ? 0.393 7.071 -3.617 1.00 0.00 51 GLU A CA 11
ATOM 17559 C C . GLU A 1 51 ? -0.912 6.540 -3.033 1.00 0.00 51 GLU A C 11
ATOM 17560 O O . GLU A 1 51 ? -1.912 6.412 -3.743 1.00 0.00 51 GLU A O 11
ATOM 17572 N N . VAL A 1 52 ? -0.900 6.222 -1.747 1.00 0.00 52 VAL A N 11
ATOM 17573 C CA . VAL A 1 52 ? -2.085 5.706 -1.078 1.00 0.00 52 VAL A CA 11
ATOM 17574 C C . VAL A 1 52 ? -2.301 6.398 0.265 1.00 0.00 52 VAL A C 11
ATOM 17575 O O . VAL A 1 52 ? -1.346 6.841 0.908 1.00 0.00 52 VAL A O 11
ATOM 17588 N N . ASN A 1 53 ? -3.559 6.515 0.665 1.00 0.00 53 ASN A N 11
ATOM 17589 C CA . ASN A 1 53 ? -3.897 7.054 1.976 1.00 0.00 53 ASN A CA 11
ATOM 17590 C C . ASN A 1 53 ? -4.267 5.907 2.907 1.00 0.00 53 ASN A C 11
ATOM 17591 O O . ASN A 1 53 ? -5.370 5.367 2.824 1.00 0.00 53 ASN A O 11
ATOM 17602 N N . CYS A 1 54 ? -3.338 5.527 3.769 1.00 0.00 54 CYS A N 11
ATOM 17603 C CA . CYS A 1 54 ? -3.543 4.399 4.659 1.00 0.00 54 CYS A CA 11
ATOM 17604 C C . CYS A 1 54 ? -3.813 4.871 6.083 1.00 0.00 54 CYS A C 11
ATOM 17605 O O . CYS A 1 54 ? -2.925 5.407 6.746 1.00 0.00 54 CYS A O 11
ATOM 17613 N N . ASN A 1 55 ? -5.057 4.702 6.525 1.00 0.00 55 ASN A N 11
ATOM 17614 C CA . ASN A 1 55 ? -5.453 4.981 7.911 1.00 0.00 55 ASN A CA 11
ATOM 17615 C C . ASN A 1 55 ? -5.247 6.451 8.268 1.00 0.00 55 ASN A C 11
ATOM 17616 O O . ASN A 1 55 ? -5.000 6.792 9.427 1.00 0.00 55 ASN A O 11
ATOM 17627 N N . GLY A 1 56 ? -5.379 7.321 7.276 1.00 0.00 56 GLY A N 11
ATOM 17628 C CA . GLY A 1 56 ? -5.222 8.742 7.509 1.00 0.00 56 GLY A CA 11
ATOM 17629 C C . GLY A 1 56 ? -3.824 9.229 7.191 1.00 0.00 56 GLY A C 11
ATOM 17630 O O . GLY A 1 56 ? -3.554 10.432 7.231 1.00 0.00 56 GLY A O 11
ATOM 17634 N N . MET A 1 57 ? -2.930 8.300 6.890 1.00 0.00 57 MET A N 11
ATOM 17635 C CA . MET A 1 57 ? -1.572 8.648 6.500 1.00 0.00 57 MET A CA 11
ATOM 17636 C C . MET A 1 57 ? -1.427 8.610 4.992 1.00 0.00 57 MET A C 11
ATOM 17637 O O . MET A 1 57 ? -1.804 7.635 4.349 1.00 0.00 57 MET A O 11
ATOM 17651 N N . LEU A 1 58 ? -0.902 9.682 4.432 1.00 0.00 58 LEU A N 11
ATOM 17652 C CA . LEU A 1 58 ? -0.616 9.732 3.011 1.00 0.00 58 LEU A CA 11
ATOM 17653 C C . LEU A 1 58 ? 0.838 9.370 2.787 1.00 0.00 58 LEU A C 11
ATOM 17654 O O . LEU A 1 58 ? 1.742 10.121 3.164 1.00 0.00 58 LEU A O 11
ATOM 17670 N N . LEU A 1 59 ? 1.067 8.206 2.209 1.00 0.00 59 LEU A N 11
ATOM 17671 C CA . LEU A 1 59 ? 2.423 7.726 2.006 1.00 0.00 59 LEU A CA 11
ATOM 17672 C C . LEU A 1 59 ? 2.609 7.159 0.606 1.00 0.00 59 LEU A C 11
ATOM 17673 O O . LEU A 1 59 ? 1.731 6.481 0.068 1.00 0.00 59 LEU A O 11
ATOM 17689 N N . THR A 1 60 ? 3.757 7.461 0.024 1.00 0.00 60 THR A N 11
ATOM 17690 C CA . THR A 1 60 ? 4.085 7.023 -1.317 1.00 0.00 60 THR A CA 11
ATOM 17691 C C . THR A 1 60 ? 5.200 5.982 -1.272 1.00 0.00 60 THR A C 11
ATOM 17692 O O . THR A 1 60 ? 6.232 6.198 -0.635 1.00 0.00 60 THR A O 11
ATOM 17703 N N . MET A 1 61 ? 4.985 4.856 -1.935 1.00 0.00 61 MET A N 11
ATOM 17704 C CA . MET A 1 61 ? 5.978 3.791 -1.968 1.00 0.00 61 MET A CA 11
ATOM 17705 C C . MET A 1 61 ? 6.136 3.254 -3.379 1.00 0.00 61 MET A C 11
ATOM 17706 O O . MET A 1 61 ? 5.430 3.680 -4.295 1.00 0.00 61 MET A O 11
ATOM 17720 N N . ARG A 1 62 ? 7.061 2.323 -3.550 1.00 0.00 62 ARG A N 11
ATOM 17721 C CA . ARG A 1 62 ? 7.397 1.826 -4.872 1.00 0.00 62 ARG A CA 11
ATOM 17722 C C . ARG A 1 62 ? 6.428 0.727 -5.290 1.00 0.00 62 ARG A C 11
ATOM 17723 O O . ARG A 1 62 ? 5.893 0.010 -4.444 1.00 0.00 62 ARG A O 11
ATOM 17744 N N . ARG A 1 63 ? 6.225 0.586 -6.595 1.00 0.00 63 ARG A N 11
ATOM 17745 C CA . ARG A 1 63 ? 5.332 -0.438 -7.131 1.00 0.00 63 ARG A CA 11
ATOM 17746 C C . ARG A 1 63 ? 5.770 -1.834 -6.681 1.00 0.00 63 ARG A C 11
ATOM 17747 O O . ARG A 1 63 ? 4.945 -2.732 -6.517 1.00 0.00 63 ARG A O 11
ATOM 17768 N N . ASN A 1 64 ? 7.076 -1.987 -6.466 1.00 0.00 64 ASN A N 11
ATOM 17769 C CA . ASN A 1 64 ? 7.659 -3.258 -6.032 1.00 0.00 64 ASN A CA 11
ATOM 17770 C C . ASN A 1 64 ? 6.981 -3.763 -4.763 1.00 0.00 64 ASN A C 11
ATOM 17771 O O . ASN A 1 64 ? 6.654 -4.947 -4.645 1.00 0.00 64 ASN A O 11
ATOM 17782 N N . GLU A 1 65 ? 6.768 -2.851 -3.822 1.00 0.00 65 GLU A N 11
ATOM 17783 C CA . GLU A 1 65 ? 6.153 -3.187 -2.547 1.00 0.00 65 GLU A CA 11
ATOM 17784 C C . GLU A 1 65 ? 4.669 -3.466 -2.721 1.00 0.00 65 GLU A C 11
ATOM 17785 O O . GLU A 1 65 ? 4.133 -4.400 -2.133 1.00 0.00 65 GLU A O 11
ATOM 17797 N N . ALA A 1 66 ? 4.014 -2.662 -3.546 1.00 0.00 66 ALA A N 11
ATOM 17798 C CA . ALA A 1 66 ? 2.578 -2.791 -3.759 1.00 0.00 66 ALA A CA 11
ATOM 17799 C C . ALA A 1 66 ? 2.225 -4.139 -4.380 1.00 0.00 66 ALA A C 11
ATOM 17800 O O . ALA A 1 66 ? 1.143 -4.678 -4.139 1.00 0.00 66 ALA A O 11
ATOM 17807 N N . GLU A 1 67 ? 3.136 -4.667 -5.191 1.00 0.00 67 GLU A N 11
ATOM 17808 C CA . GLU A 1 67 ? 2.994 -6.012 -5.743 1.00 0.00 67 GLU A CA 11
ATOM 17809 C C . GLU A 1 67 ? 2.973 -7.047 -4.622 1.00 0.00 67 GLU A C 11
ATOM 17810 O O . GLU A 1 67 ? 2.177 -7.984 -4.635 1.00 0.00 67 GLU A O 11
ATOM 17822 N N . GLY A 1 68 ? 3.872 -6.879 -3.663 1.00 0.00 68 GLY A N 11
ATOM 17823 C CA . GLY A 1 68 ? 3.936 -7.777 -2.528 1.00 0.00 68 GLY A CA 11
ATOM 17824 C C . GLY A 1 68 ? 2.724 -7.669 -1.619 1.00 0.00 68 GLY A C 11
ATOM 17825 O O . GLY A 1 68 ? 2.291 -8.660 -1.025 1.00 0.00 68 GLY A O 11
ATOM 17829 N N . ILE A 1 69 ? 2.184 -6.466 -1.497 1.00 0.00 69 ILE A N 11
ATOM 17830 C CA . ILE A 1 69 ? 1.064 -6.224 -0.597 1.00 0.00 69 ILE A CA 11
ATOM 17831 C C . ILE A 1 69 ? -0.228 -6.799 -1.165 1.00 0.00 69 ILE A C 11
ATOM 17832 O O . ILE A 1 69 ? -0.639 -6.464 -2.276 1.00 0.00 69 ILE A O 11
ATOM 17848 N N . THR A 1 70 ? -0.853 -7.670 -0.391 1.00 0.00 70 THR A N 11
ATOM 17849 C CA . THR A 1 70 ? -2.114 -8.273 -0.768 1.00 0.00 70 THR A CA 11
ATOM 17850 C C . THR A 1 70 ? -3.254 -7.567 -0.045 1.00 0.00 70 THR A C 11
ATOM 17851 O O . THR A 1 70 ? -3.275 -7.500 1.190 1.00 0.00 70 THR A O 11
ATOM 17862 N N . VAL A 1 71 ? -4.189 -7.028 -0.809 1.00 0.00 71 VAL A N 11
ATOM 17863 C CA . VAL A 1 71 ? -5.291 -6.270 -0.241 1.00 0.00 71 VAL A CA 11
ATOM 17864 C C . VAL A 1 71 ? -6.631 -6.873 -0.632 1.00 0.00 71 VAL A C 11
ATOM 17865 O O . VAL A 1 71 ? -6.721 -7.651 -1.584 1.00 0.00 71 VAL A O 11
ATOM 17878 N N . HIS A 1 72 ? -7.658 -6.517 0.116 1.00 0.00 72 HIS A N 11
ATOM 17879 C CA . HIS A 1 72 ? -9.007 -6.971 -0.162 1.00 0.00 72 HIS A CA 11
ATOM 17880 C C . HIS A 1 72 ? -9.943 -5.766 -0.242 1.00 0.00 72 HIS A C 11
ATOM 17881 O O . HIS A 1 72 ? -10.101 -5.029 0.735 1.00 0.00 72 HIS A O 11
ATOM 17895 N N . ILE A 1 73 ? -10.537 -5.556 -1.411 1.00 0.00 73 ILE A N 11
ATOM 17896 C CA . ILE A 1 73 ? -11.433 -4.426 -1.627 1.00 0.00 73 ILE A CA 11
ATOM 17897 C C . ILE A 1 73 ? -12.678 -4.543 -0.754 1.00 0.00 73 ILE A C 11
ATOM 17898 O O . ILE A 1 73 ? -13.371 -5.562 -0.772 1.00 0.00 73 ILE A O 11
ATOM 17914 N N . LEU A 1 74 ? -12.969 -3.489 -0.006 1.00 0.00 74 LEU A N 11
ATOM 17915 C CA . LEU A 1 74 ? -14.113 -3.486 0.898 1.00 0.00 74 LEU A CA 11
ATOM 17916 C C . LEU A 1 74 ? -15.394 -3.144 0.151 1.00 0.00 74 LEU A C 11
ATOM 17917 O O . LEU A 1 74 ? -16.074 -2.163 0.461 1.00 0.00 74 LEU A O 11
ATOM 17933 N N . ALA A 1 75 ? -15.712 -3.976 -0.830 1.00 0.00 75 ALA A N 11
ATOM 17934 C CA . ALA A 1 75 ? -16.871 -3.768 -1.691 1.00 0.00 75 ALA A CA 11
ATOM 17935 C C . ALA A 1 75 ? -16.991 -4.890 -2.710 1.00 0.00 75 ALA A C 11
ATOM 17936 O O . ALA A 1 75 ? -18.095 -5.300 -3.074 1.00 0.00 75 ALA A O 11
ATOM 17943 N N . GLY A 1 76 ? -15.850 -5.384 -3.166 1.00 0.00 76 GLY A N 11
ATOM 17944 C CA . GLY A 1 76 ? -15.838 -6.372 -4.226 1.00 0.00 76 GLY A CA 11
ATOM 17945 C C . GLY A 1 76 ? -15.716 -7.792 -3.714 1.00 0.00 76 GLY A C 11
ATOM 17946 O O . GLY A 1 76 ? -15.114 -8.029 -2.665 1.00 0.00 76 GLY A O 11
ATOM 17950 N N . ASP A 1 77 ? -16.310 -8.723 -4.462 1.00 0.00 77 ASP A N 11
ATOM 17951 C CA . ASP A 1 77 ? -16.240 -10.157 -4.166 1.00 0.00 77 ASP A CA 11
ATOM 17952 C C . ASP A 1 77 ? -16.899 -10.464 -2.816 1.00 0.00 77 ASP A C 11
ATOM 17953 O O . ASP A 1 77 ? -17.741 -9.697 -2.341 1.00 0.00 77 ASP A O 11
ATOM 17962 N N . GLU A 1 78 ? -16.550 -11.596 -2.224 1.00 0.00 78 GLU A N 11
ATOM 17963 C CA . GLU A 1 78 ? -17.119 -12.002 -0.950 1.00 0.00 78 GLU A CA 11
ATOM 17964 C C . GLU A 1 78 ? -16.329 -11.396 0.205 1.00 0.00 78 GLU A C 11
ATOM 17965 O O . GLU A 1 78 ? -15.102 -11.492 0.245 1.00 0.00 78 GLU A O 11
ATOM 17977 N N . GLY A 1 79 ? -17.035 -10.769 1.131 1.00 0.00 79 GLY A N 11
ATOM 17978 C CA . GLY A 1 79 ? -16.391 -10.198 2.294 1.00 0.00 79 GLY A CA 11
ATOM 17979 C C . GLY A 1 79 ? -16.503 -11.103 3.504 1.00 0.00 79 GLY A C 11
ATOM 17980 O O . GLY A 1 79 ? -17.290 -12.054 3.504 1.00 0.00 79 GLY A O 11
ATOM 17984 N N . HIS A 1 80 ? -15.714 -10.819 4.528 1.00 0.00 80 HIS A N 11
ATOM 17985 C CA . HIS A 1 80 ? -15.753 -11.586 5.765 1.00 0.00 80 HIS A CA 11
ATOM 17986 C C . HIS A 1 80 ? -16.677 -10.911 6.775 1.00 0.00 80 HIS A C 11
ATOM 17987 O O . HIS A 1 80 ? -16.904 -9.704 6.690 1.00 0.00 80 HIS A O 11
ATOM 18001 N N . PRO A 1 81 ? -17.228 -11.685 7.733 1.00 0.00 81 PRO A N 11
ATOM 18002 C CA . PRO A 1 81 ? -18.202 -11.193 8.717 1.00 0.00 81 PRO A CA 11
ATOM 18003 C C . PRO A 1 81 ? -17.782 -9.885 9.383 1.00 0.00 81 PRO A C 11
ATOM 18004 O O . PRO A 1 81 ? -18.519 -8.897 9.351 1.00 0.00 81 PRO A O 11
ATOM 18015 N N . HIS A 1 82 ? -16.600 -9.867 9.979 1.00 0.00 82 HIS A N 11
ATOM 18016 C CA . HIS A 1 82 ? -16.126 -8.670 10.655 1.00 0.00 82 HIS A CA 11
ATOM 18017 C C . HIS A 1 82 ? -15.100 -7.938 9.792 1.00 0.00 82 HIS A C 11
ATOM 18018 O O . HIS A 1 82 ? -13.892 -8.140 9.930 1.00 0.00 82 HIS A O 11
ATOM 18032 N N . GLY A 1 83 ? -15.600 -7.121 8.876 1.00 0.00 83 GLY A N 11
ATOM 18033 C CA . GLY A 1 83 ? -14.740 -6.300 8.049 1.00 0.00 83 GLY A CA 11
ATOM 18034 C C . GLY A 1 83 ? -14.886 -4.837 8.399 1.00 0.00 83 GLY A C 11
ATOM 18035 O O . GLY A 1 83 ? -14.036 -4.277 9.095 1.00 0.00 83 GLY A O 11
ATOM 18039 N N . TRP A 1 84 ? -15.979 -4.231 7.932 1.00 0.00 84 TRP A N 11
ATOM 18040 C CA . TRP A 1 84 ? -16.330 -2.850 8.253 1.00 0.00 84 TRP A CA 11
ATOM 18041 C C . TRP A 1 84 ? -15.412 -1.832 7.583 1.00 0.00 84 TRP A C 11
ATOM 18042 O O . TRP A 1 84 ? -14.238 -2.094 7.326 1.00 0.00 84 TRP A O 11
ATOM 18063 N N . PRO A 1 85 ? -15.956 -0.641 7.294 1.00 0.00 85 PRO A N 11
ATOM 18064 C CA . PRO A 1 85 ? -15.192 0.448 6.682 1.00 0.00 85 PRO A CA 11
ATOM 18065 C C . PRO A 1 85 ? -14.200 1.072 7.659 1.00 0.00 85 PRO A C 11
ATOM 18066 O O . PRO A 1 85 ? -13.229 1.714 7.254 1.00 0.00 85 PRO A O 11
ATOM 18077 N N . GLY A 1 86 ? -14.443 0.870 8.943 1.00 0.00 86 GLY A N 11
ATOM 18078 C CA . GLY A 1 86 ? -13.573 1.413 9.957 1.00 0.00 86 GLY A CA 11
ATOM 18079 C C . GLY A 1 86 ? -14.219 2.557 10.703 1.00 0.00 86 GLY A C 11
ATOM 18080 O O . GLY A 1 86 ? -15.193 2.357 11.428 1.00 0.00 86 GLY A O 11
ATOM 18084 N N . PHE A 1 87 ? -13.692 3.756 10.511 1.00 0.00 87 PHE A N 11
ATOM 18085 C CA . PHE A 1 87 ? -14.223 4.936 11.173 1.00 0.00 87 PHE A CA 11
ATOM 18086 C C . PHE A 1 87 ? -14.843 5.885 10.152 1.00 0.00 87 PHE A C 11
ATOM 18087 O O . PHE A 1 87 ? -14.272 6.127 9.085 1.00 0.00 87 PHE A O 11
ATOM 18104 N N . ARG A 1 88 ? -16.014 6.414 10.481 1.00 0.00 88 ARG A N 11
ATOM 18105 C CA . ARG A 1 88 ? -16.707 7.338 9.599 1.00 0.00 88 ARG A CA 11
ATOM 18106 C C . ARG A 1 88 ? -16.508 8.772 10.074 1.00 0.00 88 ARG A C 11
ATOM 18107 O O . ARG A 1 88 ? -17.078 9.185 11.085 1.00 0.00 88 ARG A O 11
ATOM 18128 N N . ARG A 1 89 ? -15.684 9.521 9.360 1.00 0.00 89 ARG A N 11
ATOM 18129 C CA . ARG A 1 89 ? -15.513 10.934 9.644 1.00 0.00 89 ARG A CA 11
ATOM 18130 C C . ARG A 1 89 ? -16.174 11.744 8.539 1.00 0.00 89 ARG A C 11
ATOM 18131 O O . ARG A 1 89 ? -15.651 11.835 7.428 1.00 0.00 89 ARG A O 11
ATOM 18152 N N . ARG A 1 90 ? -17.336 12.297 8.837 1.00 0.00 90 ARG A N 11
ATOM 18153 C CA . ARG A 1 90 ? -18.148 12.945 7.825 1.00 0.00 90 ARG A CA 11
ATOM 18154 C C . ARG A 1 90 ? -18.972 14.077 8.434 1.00 0.00 90 ARG A C 11
ATOM 18155 O O . ARG A 1 90 ? -19.991 13.842 9.086 1.00 0.00 90 ARG A O 11
ATOM 18176 N N . HIS A 1 91 ? -18.495 15.302 8.250 1.00 0.00 91 HIS A N 11
ATOM 18177 C CA . HIS A 1 91 ? -19.190 16.490 8.730 1.00 0.00 91 HIS A CA 11
ATOM 18178 C C . HIS A 1 91 ? -18.717 17.706 7.938 1.00 0.00 91 HIS A C 11
ATOM 18179 O O . HIS A 1 91 ? -17.515 17.945 7.825 1.00 0.00 91 HIS A O 11
ATOM 18193 N N . ARG A 1 92 ? -19.657 18.464 7.389 1.00 0.00 92 ARG A N 11
ATOM 18194 C CA . ARG A 1 92 ? -19.317 19.593 6.524 1.00 0.00 92 ARG A CA 11
ATOM 18195 C C . ARG A 1 92 ? -20.515 20.499 6.264 1.00 0.00 92 ARG A C 11
ATOM 18196 O O . ARG A 1 92 ? -20.355 21.647 5.847 1.00 0.00 92 ARG A O 11
ATOM 18217 N N . PHE A 1 93 ? -21.712 19.985 6.504 1.00 0.00 93 PHE A N 11
ATOM 18218 C CA . PHE A 1 93 ? -22.924 20.738 6.240 1.00 0.00 93 PHE A CA 11
ATOM 18219 C C . PHE A 1 93 ? -23.190 21.730 7.363 1.00 0.00 93 PHE A C 11
ATOM 18220 O O . PHE A 1 93 ? -23.631 21.358 8.453 1.00 0.00 93 PHE A O 11
ATOM 18237 N N . GLY A 1 94 ? -22.892 22.989 7.094 1.00 0.00 94 GLY A N 11
ATOM 18238 C CA . GLY A 1 94 ? -23.102 24.032 8.069 1.00 0.00 94 GLY A CA 11
ATOM 18239 C C . GLY A 1 94 ? -23.674 25.270 7.426 1.00 0.00 94 GLY A C 11
ATOM 18240 O O . GLY A 1 94 ? -23.227 26.385 7.688 1.00 0.00 94 GLY A O 11
ATOM 18244 N N . LYS A 1 95 ? -24.648 25.069 6.559 1.00 0.00 95 LYS A N 11
ATOM 18245 C CA . LYS A 1 95 ? -25.294 26.168 5.871 1.00 0.00 95 LYS A CA 11
ATOM 18246 C C . LYS A 1 95 ? -26.678 26.414 6.457 1.00 0.00 95 LYS A C 11
ATOM 18247 O O . LYS A 1 95 ? -27.652 25.767 6.066 1.00 0.00 95 LYS A O 11
ATOM 18266 N N . ARG A 1 96 ? -26.759 27.318 7.420 1.00 0.00 96 ARG A N 11
ATOM 18267 C CA . ARG A 1 96 ? -28.041 27.675 8.000 1.00 0.00 96 ARG A CA 11
ATOM 18268 C C . ARG A 1 96 ? -28.687 28.783 7.177 1.00 0.00 96 ARG A C 11
ATOM 18269 O O . ARG A 1 96 ? -28.068 29.812 6.899 1.00 0.00 96 ARG A O 11
ATOM 18290 N N . ALA A 1 97 ? -29.914 28.547 6.751 1.00 0.00 97 ALA A N 11
ATOM 18291 C CA . ALA A 1 97 ? -30.637 29.512 5.943 1.00 0.00 97 ALA A CA 11
ATOM 18292 C C . ALA A 1 97 ? -32.099 29.562 6.356 1.00 0.00 97 ALA A C 11
ATOM 18293 O O . ALA A 1 97 ? -32.812 28.557 6.285 1.00 0.00 97 ALA A O 11
ATOM 18300 N N . LEU A 1 98 ? -32.529 30.731 6.798 1.00 0.00 98 LEU A N 11
ATOM 18301 C CA . LEU A 1 98 ? -33.903 30.946 7.224 1.00 0.00 98 LEU A CA 11
ATOM 18302 C C . LEU A 1 98 ? -34.270 32.415 7.047 1.00 0.00 98 LEU A C 11
ATOM 18303 O O . LEU A 1 98 ? -33.754 33.292 7.745 1.00 0.00 98 LEU A O 11
ATOM 18319 N N . GLU A 1 99 ? -35.139 32.685 6.089 1.00 0.00 99 GLU A N 11
ATOM 18320 C CA . GLU A 1 99 ? -35.522 34.050 5.769 1.00 0.00 99 GLU A CA 11
ATOM 18321 C C . GLU A 1 99 ? -36.759 34.459 6.555 1.00 0.00 99 GLU A C 11
ATOM 18322 O O . GLU A 1 99 ? -37.724 33.701 6.644 1.00 0.00 99 GLU A O 11
ATOM 18334 N N . HIS A 1 100 ? -36.723 35.652 7.131 1.00 0.00 100 HIS A N 11
ATOM 18335 C CA . HIS A 1 100 ? -37.848 36.161 7.906 1.00 0.00 100 HIS A CA 11
ATOM 18336 C C . HIS A 1 100 ? -38.290 37.525 7.395 1.00 0.00 100 HIS A C 11
ATOM 18337 O O . HIS A 1 100 ? -37.567 38.515 7.527 1.00 0.00 100 HIS A O 11
ATOM 18351 N N . HIS A 1 101 ? -39.470 37.561 6.801 1.00 0.00 101 HIS A N 11
ATOM 18352 C CA . HIS A 1 101 ? -40.065 38.805 6.336 1.00 0.00 101 HIS A CA 11
ATOM 18353 C C . HIS A 1 101 ? -41.567 38.749 6.590 1.00 0.00 101 HIS A C 11
ATOM 18354 O O . HIS A 1 101 ? -42.088 37.677 6.901 1.00 0.00 101 HIS A O 11
ATOM 18368 N N . HIS A 1 102 ? -42.246 39.886 6.432 1.00 0.00 102 HIS A N 11
ATOM 18369 C CA . HIS A 1 102 ? -43.669 40.015 6.757 1.00 0.00 102 HIS A CA 11
ATOM 18370 C C . HIS A 1 102 ? -43.886 39.926 8.263 1.00 0.00 102 HIS A C 11
ATOM 18371 O O . HIS A 1 102 ? -44.082 38.844 8.812 1.00 0.00 102 HIS A O 11
ATOM 18385 N N . HIS A 1 103 ? -43.822 41.070 8.930 1.00 0.00 103 HIS A N 11
ATOM 18386 C CA . HIS A 1 103 ? -44.038 41.129 10.368 1.00 0.00 103 HIS A CA 11
ATOM 18387 C C . HIS A 1 103 ? -44.722 42.440 10.743 1.00 0.00 103 HIS A C 11
ATOM 18388 O O . HIS A 1 103 ? -44.055 43.422 11.066 1.00 0.00 103 HIS A O 11
ATOM 18402 N N . HIS A 1 104 ? -46.051 42.436 10.649 1.00 0.00 104 HIS A N 11
ATOM 18403 C CA . HIS A 1 104 ? -46.899 43.581 10.993 1.00 0.00 104 HIS A CA 11
ATOM 18404 C C . HIS A 1 104 ? -46.351 44.900 10.442 1.00 0.00 104 HIS A C 11
ATOM 18405 O O . HIS A 1 104 ? -45.696 45.671 11.156 1.00 0.00 104 HIS A O 11
ATOM 18419 N N . HIS A 1 105 ? -46.610 45.141 9.167 1.00 0.00 105 HIS A N 11
ATOM 18420 C CA . HIS A 1 105 ? -46.184 46.362 8.503 1.00 0.00 105 HIS A CA 11
ATOM 18421 C C . HIS A 1 105 ? -46.956 46.518 7.197 1.00 0.00 105 HIS A C 11
ATOM 18422 O O . HIS A 1 105 ? -46.563 45.890 6.191 1.00 0.00 105 HIS A O 11
ATOM 18437 N N . MET A 1 1 ? -4.981 -10.666 -4.652 1.00 0.00 1 MET A N 12
ATOM 18438 C CA . MET A 1 1 ? -4.992 -9.360 -5.346 1.00 0.00 1 MET A CA 12
ATOM 18439 C C . MET A 1 1 ? -4.048 -8.394 -4.653 1.00 0.00 1 MET A C 12
ATOM 18440 O O . MET A 1 1 ? -4.028 -8.299 -3.424 1.00 0.00 1 MET A O 12
ATOM 18456 N N . LYS A 1 2 ? -3.264 -7.684 -5.448 1.00 0.00 2 LYS A N 12
ATOM 18457 C CA . LYS A 1 2 ? -2.183 -6.864 -4.922 1.00 0.00 2 LYS A CA 12
ATOM 18458 C C . LYS A 1 2 ? -2.651 -5.439 -4.656 1.00 0.00 2 LYS A C 12
ATOM 18459 O O . LYS A 1 2 ? -3.633 -4.979 -5.239 1.00 0.00 2 LYS A O 12
ATOM 18478 N N . LEU A 1 3 ? -1.933 -4.753 -3.779 1.00 0.00 3 LEU A N 12
ATOM 18479 C CA . LEU A 1 3 ? -2.104 -3.320 -3.581 1.00 0.00 3 LEU A CA 12
ATOM 18480 C C . LEU A 1 3 ? -1.684 -2.583 -4.853 1.00 0.00 3 LEU A C 12
ATOM 18481 O O . LEU A 1 3 ? -2.243 -1.550 -5.213 1.00 0.00 3 LEU A O 12
ATOM 18497 N N . SER A 1 4 ? -0.708 -3.157 -5.540 1.00 0.00 4 SER A N 12
ATOM 18498 C CA . SER A 1 4 ? -0.240 -2.647 -6.825 1.00 0.00 4 SER A CA 12
ATOM 18499 C C . SER A 1 4 ? -1.237 -2.966 -7.939 1.00 0.00 4 SER A C 12
ATOM 18500 O O . SER A 1 4 ? -1.163 -2.421 -9.047 1.00 0.00 4 SER A O 12
ATOM 18508 N N . GLU A 1 5 ? -2.181 -3.838 -7.630 1.00 0.00 5 GLU A N 12
ATOM 18509 C CA . GLU A 1 5 ? -3.152 -4.300 -8.603 1.00 0.00 5 GLU A CA 12
ATOM 18510 C C . GLU A 1 5 ? -4.463 -3.538 -8.432 1.00 0.00 5 GLU A C 12
ATOM 18511 O O . GLU A 1 5 ? -5.438 -3.765 -9.152 1.00 0.00 5 GLU A O 12
ATOM 18523 N N . LEU A 1 6 ? -4.478 -2.624 -7.471 1.00 0.00 6 LEU A N 12
ATOM 18524 C CA . LEU A 1 6 ? -5.638 -1.770 -7.247 1.00 0.00 6 LEU A CA 12
ATOM 18525 C C . LEU A 1 6 ? -5.665 -0.625 -8.255 1.00 0.00 6 LEU A C 12
ATOM 18526 O O . LEU A 1 6 ? -4.714 -0.429 -9.012 1.00 0.00 6 LEU A O 12
ATOM 18542 N N . LYS A 1 7 ? -6.755 0.125 -8.260 1.00 0.00 7 LYS A N 12
ATOM 18543 C CA . LYS A 1 7 ? -6.922 1.227 -9.195 1.00 0.00 7 LYS A CA 12
ATOM 18544 C C . LYS A 1 7 ? -6.987 2.549 -8.447 1.00 0.00 7 LYS A C 12
ATOM 18545 O O . LYS A 1 7 ? -7.280 2.574 -7.249 1.00 0.00 7 LYS A O 12
ATOM 18564 N N . ALA A 1 8 ? -6.711 3.640 -9.151 1.00 0.00 8 ALA A N 12
ATOM 18565 C CA . ALA A 1 8 ? -6.819 4.970 -8.568 1.00 0.00 8 ALA A CA 12
ATOM 18566 C C . ALA A 1 8 ? -8.270 5.278 -8.220 1.00 0.00 8 ALA A C 12
ATOM 18567 O O . ALA A 1 8 ? -9.082 5.586 -9.094 1.00 0.00 8 ALA A O 12
ATOM 18574 N N . GLY A 1 9 ? -8.594 5.168 -6.942 1.00 0.00 9 GLY A N 12
ATOM 18575 C CA . GLY A 1 9 ? -9.961 5.345 -6.505 1.00 0.00 9 GLY A CA 12
ATOM 18576 C C . GLY A 1 9 ? -10.462 4.144 -5.732 1.00 0.00 9 GLY A C 12
ATOM 18577 O O . GLY A 1 9 ? -11.512 4.197 -5.089 1.00 0.00 9 GLY A O 12
ATOM 18581 N N . ASP A 1 10 ? -9.707 3.053 -5.791 1.00 0.00 10 ASP A N 12
ATOM 18582 C CA . ASP A 1 10 ? -10.079 1.836 -5.085 1.00 0.00 10 ASP A CA 12
ATOM 18583 C C . ASP A 1 10 ? -9.623 1.883 -3.636 1.00 0.00 10 ASP A C 12
ATOM 18584 O O . ASP A 1 10 ? -8.586 2.467 -3.313 1.00 0.00 10 ASP A O 12
ATOM 18593 N N . ARG A 1 11 ? -10.414 1.271 -2.772 1.00 0.00 11 ARG A N 12
ATOM 18594 C CA . ARG A 1 11 ? -10.175 1.307 -1.341 1.00 0.00 11 ARG A CA 12
ATOM 18595 C C . ARG A 1 11 ? -10.231 -0.107 -0.777 1.00 0.00 11 ARG A C 12
ATOM 18596 O O . ARG A 1 11 ? -11.197 -0.837 -1.011 1.00 0.00 11 ARG A O 12
ATOM 18617 N N . ALA A 1 12 ? -9.203 -0.497 -0.043 1.00 0.00 12 ALA A N 12
ATOM 18618 C CA . ALA A 1 12 ? -9.084 -1.871 0.415 1.00 0.00 12 ALA A CA 12
ATOM 18619 C C . ALA A 1 12 ? -8.371 -1.946 1.755 1.00 0.00 12 ALA A C 12
ATOM 18620 O O . ALA A 1 12 ? -7.759 -0.974 2.196 1.00 0.00 12 ALA A O 12
ATOM 18627 N N . GLU A 1 13 ? -8.464 -3.101 2.402 1.00 0.00 13 GLU A N 12
ATOM 18628 C CA . GLU A 1 13 ? -7.704 -3.358 3.616 1.00 0.00 13 GLU A CA 12
ATOM 18629 C C . GLU A 1 13 ? -6.589 -4.351 3.320 1.00 0.00 13 GLU A C 12
ATOM 18630 O O . GLU A 1 13 ? -6.746 -5.241 2.480 1.00 0.00 13 GLU A O 12
ATOM 18642 N N . VAL A 1 14 ? -5.464 -4.189 3.991 1.00 0.00 14 VAL A N 12
ATOM 18643 C CA . VAL A 1 14 ? -4.325 -5.066 3.789 1.00 0.00 14 VAL A CA 12
ATOM 18644 C C . VAL A 1 14 ? -4.490 -6.361 4.571 1.00 0.00 14 VAL A C 12
ATOM 18645 O O . VAL A 1 14 ? -4.588 -6.347 5.798 1.00 0.00 14 VAL A O 12
ATOM 18658 N N . THR A 1 15 ? -4.516 -7.477 3.859 1.00 0.00 15 THR A N 12
ATOM 18659 C CA . THR A 1 15 ? -4.637 -8.773 4.494 1.00 0.00 15 THR A CA 12
ATOM 18660 C C . THR A 1 15 ? -3.260 -9.368 4.773 1.00 0.00 15 THR A C 12
ATOM 18661 O O . THR A 1 15 ? -3.072 -10.100 5.743 1.00 0.00 15 THR A O 12
ATOM 18672 N N . SER A 1 16 ? -2.293 -9.041 3.922 1.00 0.00 16 SER A N 12
ATOM 18673 C CA . SER A 1 16 ? -0.932 -9.543 4.075 1.00 0.00 16 SER A CA 12
ATOM 18674 C C . SER A 1 16 ? 0.069 -8.597 3.424 1.00 0.00 16 SER A C 12
ATOM 18675 O O . SER A 1 16 ? -0.161 -8.102 2.326 1.00 0.00 16 SER A O 12
ATOM 18683 N N . VAL A 1 17 ? 1.177 -8.340 4.105 1.00 0.00 17 VAL A N 12
ATOM 18684 C CA . VAL A 1 17 ? 2.196 -7.447 3.574 1.00 0.00 17 VAL A CA 12
ATOM 18685 C C . VAL A 1 17 ? 3.456 -8.228 3.214 1.00 0.00 17 VAL A C 12
ATOM 18686 O O . VAL A 1 17 ? 4.165 -8.708 4.098 1.00 0.00 17 VAL A O 12
ATOM 18699 N N . ALA A 1 18 ? 3.719 -8.375 1.926 1.00 0.00 18 ALA A N 12
ATOM 18700 C CA . ALA A 1 18 ? 4.964 -8.972 1.474 1.00 0.00 18 ALA A CA 12
ATOM 18701 C C . ALA A 1 18 ? 5.884 -7.901 0.909 1.00 0.00 18 ALA A C 12
ATOM 18702 O O . ALA A 1 18 ? 5.551 -7.233 -0.067 1.00 0.00 18 ALA A O 12
ATOM 18709 N N . ALA A 1 19 ? 7.031 -7.732 1.539 1.00 0.00 19 ALA A N 12
ATOM 18710 C CA . ALA A 1 19 ? 7.998 -6.724 1.132 1.00 0.00 19 ALA A CA 12
ATOM 18711 C C . ALA A 1 19 ? 9.337 -7.032 1.767 1.00 0.00 19 ALA A C 12
ATOM 18712 O O . ALA A 1 19 ? 9.423 -7.931 2.609 1.00 0.00 19 ALA A O 12
ATOM 18719 N N . GLU A 1 20 ? 10.368 -6.297 1.377 1.00 0.00 20 GLU A N 12
ATOM 18720 C CA . GLU A 1 20 ? 11.683 -6.454 1.982 1.00 0.00 20 GLU A CA 12
ATOM 18721 C C . GLU A 1 20 ? 11.563 -6.128 3.470 1.00 0.00 20 GLU A C 12
ATOM 18722 O O . GLU A 1 20 ? 10.828 -5.216 3.834 1.00 0.00 20 GLU A O 12
ATOM 18734 N N . PRO A 1 21 ? 12.252 -6.874 4.344 1.00 0.00 21 PRO A N 12
ATOM 18735 C CA . PRO A 1 21 ? 12.205 -6.651 5.789 1.00 0.00 21 PRO A CA 12
ATOM 18736 C C . PRO A 1 21 ? 12.432 -5.190 6.176 1.00 0.00 21 PRO A C 12
ATOM 18737 O O . PRO A 1 21 ? 11.753 -4.666 7.063 1.00 0.00 21 PRO A O 12
ATOM 18748 N N . ALA A 1 22 ? 13.363 -4.527 5.496 1.00 0.00 22 ALA A N 12
ATOM 18749 C CA . ALA A 1 22 ? 13.651 -3.125 5.766 1.00 0.00 22 ALA A CA 12
ATOM 18750 C C . ALA A 1 22 ? 12.470 -2.245 5.375 1.00 0.00 22 ALA A C 12
ATOM 18751 O O . ALA A 1 22 ? 12.085 -1.336 6.110 1.00 0.00 22 ALA A O 12
ATOM 18758 N N . VAL A 1 23 ? 11.895 -2.531 4.218 1.00 0.00 23 VAL A N 12
ATOM 18759 C CA . VAL A 1 23 ? 10.747 -1.784 3.724 1.00 0.00 23 VAL A CA 12
ATOM 18760 C C . VAL A 1 23 ? 9.517 -2.083 4.580 1.00 0.00 23 VAL A C 12
ATOM 18761 O O . VAL A 1 23 ? 8.748 -1.189 4.920 1.00 0.00 23 VAL A O 12
ATOM 18774 N N . ARG A 1 24 ? 9.378 -3.351 4.947 1.00 0.00 24 ARG A N 12
ATOM 18775 C CA . ARG A 1 24 ? 8.262 -3.830 5.759 1.00 0.00 24 ARG A CA 12
ATOM 18776 C C . ARG A 1 24 ? 8.188 -3.079 7.082 1.00 0.00 24 ARG A C 12
ATOM 18777 O O . ARG A 1 24 ? 7.122 -2.623 7.487 1.00 0.00 24 ARG A O 12
ATOM 18798 N N . ARG A 1 25 ? 9.334 -2.952 7.740 1.00 0.00 25 ARG A N 12
ATOM 18799 C CA . ARG A 1 25 ? 9.436 -2.229 9.003 1.00 0.00 25 ARG A CA 12
ATOM 18800 C C . ARG A 1 25 ? 8.966 -0.787 8.830 1.00 0.00 25 ARG A C 12
ATOM 18801 O O . ARG A 1 25 ? 8.218 -0.260 9.655 1.00 0.00 25 ARG A O 12
ATOM 18822 N N . ARG A 1 26 ? 9.392 -0.171 7.735 1.00 0.00 26 ARG A N 12
ATOM 18823 C CA . ARG A 1 26 ? 9.005 1.197 7.414 1.00 0.00 26 ARG A CA 12
ATOM 18824 C C . ARG A 1 26 ? 7.505 1.289 7.130 1.00 0.00 26 ARG A C 12
ATOM 18825 O O . ARG A 1 26 ? 6.849 2.251 7.526 1.00 0.00 26 ARG A O 12
ATOM 18846 N N . LEU A 1 27 ? 6.969 0.277 6.457 1.00 0.00 27 LEU A N 12
ATOM 18847 C CA . LEU A 1 27 ? 5.546 0.238 6.134 1.00 0.00 27 LEU A CA 12
ATOM 18848 C C . LEU A 1 27 ? 4.710 0.021 7.388 1.00 0.00 27 LEU A C 12
ATOM 18849 O O . LEU A 1 27 ? 3.700 0.691 7.589 1.00 0.00 27 LEU A O 12
ATOM 18865 N N . MET A 1 28 ? 5.142 -0.904 8.240 1.00 0.00 28 MET A N 12
ATOM 18866 C CA . MET A 1 28 ? 4.445 -1.170 9.497 1.00 0.00 28 MET A CA 12
ATOM 18867 C C . MET A 1 28 ? 4.460 0.072 10.382 1.00 0.00 28 MET A C 12
ATOM 18868 O O . MET A 1 28 ? 3.513 0.335 11.127 1.00 0.00 28 MET A O 12
ATOM 18882 N N . ASP A 1 29 ? 5.541 0.836 10.276 1.00 0.00 29 ASP A N 12
ATOM 18883 C CA . ASP A 1 29 ? 5.676 2.109 10.979 1.00 0.00 29 ASP A CA 12
ATOM 18884 C C . ASP A 1 29 ? 4.656 3.121 10.469 1.00 0.00 29 ASP A C 12
ATOM 18885 O O . ASP A 1 29 ? 4.166 3.964 11.218 1.00 0.00 29 ASP A O 12
ATOM 18894 N N . LEU A 1 30 ? 4.327 3.013 9.193 1.00 0.00 30 LEU A N 12
ATOM 18895 C CA . LEU A 1 30 ? 3.351 3.897 8.570 1.00 0.00 30 LEU A CA 12
ATOM 18896 C C . LEU A 1 30 ? 1.940 3.330 8.704 1.00 0.00 30 LEU A C 12
ATOM 18897 O O . LEU A 1 30 ? 1.021 3.749 8.001 1.00 0.00 30 LEU A O 12
ATOM 18913 N N . GLY A 1 31 ? 1.786 2.365 9.602 1.00 0.00 31 GLY A N 12
ATOM 18914 C CA . GLY A 1 31 ? 0.473 1.830 9.906 1.00 0.00 31 GLY A CA 12
ATOM 18915 C C . GLY A 1 31 ? -0.009 0.824 8.882 1.00 0.00 31 GLY A C 12
ATOM 18916 O O . GLY A 1 31 ? -1.181 0.456 8.872 1.00 0.00 31 GLY A O 12
ATOM 18920 N N . LEU A 1 32 ? 0.889 0.377 8.017 1.00 0.00 32 LEU A N 12
ATOM 18921 C CA . LEU A 1 32 ? 0.529 -0.590 6.994 1.00 0.00 32 LEU A CA 12
ATOM 18922 C C . LEU A 1 32 ? 0.685 -2.004 7.550 1.00 0.00 32 LEU A C 12
ATOM 18923 O O . LEU A 1 32 ? 1.749 -2.617 7.452 1.00 0.00 32 LEU A O 12
ATOM 18939 N N . VAL A 1 33 ? -0.377 -2.491 8.172 1.00 0.00 33 VAL A N 12
ATOM 18940 C CA . VAL A 1 33 ? -0.391 -3.822 8.760 1.00 0.00 33 VAL A CA 12
ATOM 18941 C C . VAL A 1 33 ? -1.656 -4.569 8.350 1.00 0.00 33 VAL A C 12
ATOM 18942 O O . VAL A 1 33 ? -2.436 -4.079 7.534 1.00 0.00 33 VAL A O 12
ATOM 18955 N N . ARG A 1 34 ? -1.857 -5.750 8.917 1.00 0.00 34 ARG A N 12
ATOM 18956 C CA . ARG A 1 34 ? -3.037 -6.544 8.609 1.00 0.00 34 ARG A CA 12
ATOM 18957 C C . ARG A 1 34 ? -4.284 -5.892 9.198 1.00 0.00 34 ARG A C 12
ATOM 18958 O O . ARG A 1 34 ? -4.397 -5.720 10.413 1.00 0.00 34 ARG A O 12
ATOM 18979 N N . GLY A 1 35 ? -5.206 -5.516 8.327 1.00 0.00 35 GLY A N 12
ATOM 18980 C CA . GLY A 1 35 ? -6.410 -4.841 8.762 1.00 0.00 35 GLY A CA 12
ATOM 18981 C C . GLY A 1 35 ? -6.342 -3.349 8.514 1.00 0.00 35 GLY A C 12
ATOM 18982 O O . GLY A 1 35 ? -7.309 -2.624 8.768 1.00 0.00 35 GLY A O 12
ATOM 18986 N N . ALA A 1 36 ? -5.191 -2.888 8.030 1.00 0.00 36 ALA A N 12
ATOM 18987 C CA . ALA A 1 36 ? -5.014 -1.492 7.677 1.00 0.00 36 ALA A CA 12
ATOM 18988 C C . ALA A 1 36 ? -5.796 -1.168 6.419 1.00 0.00 36 ALA A C 12
ATOM 18989 O O . ALA A 1 36 ? -5.571 -1.762 5.365 1.00 0.00 36 ALA A O 12
ATOM 18996 N N . LYS A 1 37 ? -6.721 -0.240 6.545 1.00 0.00 37 LYS A N 12
ATOM 18997 C CA . LYS A 1 37 ? -7.591 0.128 5.444 1.00 0.00 37 LYS A CA 12
ATOM 18998 C C . LYS A 1 37 ? -7.072 1.388 4.774 1.00 0.00 37 LYS A C 12
ATOM 18999 O O . LYS A 1 37 ? -6.918 2.430 5.421 1.00 0.00 37 LYS A O 12
ATOM 19018 N N . LEU A 1 38 ? -6.807 1.294 3.486 1.00 0.00 38 LEU A N 12
ATOM 19019 C CA . LEU A 1 38 ? -6.198 2.389 2.761 1.00 0.00 38 LEU A CA 12
ATOM 19020 C C . LEU A 1 38 ? -6.912 2.647 1.444 1.00 0.00 38 LEU A C 12
ATOM 19021 O O . LEU A 1 38 ? -7.550 1.759 0.876 1.00 0.00 38 LEU A O 12
ATOM 19037 N N . LYS A 1 39 ? -6.797 3.873 0.971 1.00 0.00 39 LYS A N 12
ATOM 19038 C CA . LYS A 1 39 ? -7.379 4.268 -0.298 1.00 0.00 39 LYS A CA 12
ATOM 19039 C C . LYS A 1 39 ? -6.276 4.615 -1.288 1.00 0.00 39 LYS A C 12
ATOM 19040 O O . LYS A 1 39 ? -5.389 5.416 -0.982 1.00 0.00 39 LYS A O 12
ATOM 19059 N N . VAL A 1 40 ? -6.319 4.006 -2.463 1.00 0.00 40 VAL A N 12
ATOM 19060 C CA . VAL A 1 40 ? -5.352 4.314 -3.505 1.00 0.00 40 VAL A CA 12
ATOM 19061 C C . VAL A 1 40 ? -5.698 5.654 -4.140 1.00 0.00 40 VAL A C 12
ATOM 19062 O O . VAL A 1 40 ? -6.713 5.784 -4.826 1.00 0.00 40 VAL A O 12
ATOM 19075 N N . LEU A 1 41 ? -4.860 6.645 -3.892 1.00 0.00 41 LEU A N 12
ATOM 19076 C CA . LEU A 1 41 ? -5.132 8.003 -4.335 1.00 0.00 41 LEU A CA 12
ATOM 19077 C C . LEU A 1 41 ? -4.784 8.175 -5.806 1.00 0.00 41 LEU A C 12
ATOM 19078 O O . LEU A 1 41 ? -5.658 8.452 -6.629 1.00 0.00 41 LEU A O 12
ATOM 19094 N N . ARG A 1 42 ? -3.509 7.988 -6.130 1.00 0.00 42 ARG A N 12
ATOM 19095 C CA . ARG A 1 42 ? -3.021 8.214 -7.482 1.00 0.00 42 ARG A CA 12
ATOM 19096 C C . ARG A 1 42 ? -1.780 7.387 -7.759 1.00 0.00 42 ARG A C 12
ATOM 19097 O O . ARG A 1 42 ? -1.002 7.086 -6.852 1.00 0.00 42 ARG A O 12
ATOM 19118 N N . PHE A 1 43 ? -1.611 7.021 -9.013 1.00 0.00 43 PHE A N 12
ATOM 19119 C CA . PHE A 1 43 ? -0.367 6.447 -9.482 1.00 0.00 43 PHE A CA 12
ATOM 19120 C C . PHE A 1 43 ? 0.407 7.532 -10.206 1.00 0.00 43 PHE A C 12
ATOM 19121 O O . PHE A 1 43 ? -0.195 8.430 -10.805 1.00 0.00 43 PHE A O 12
ATOM 19138 N N . ALA A 1 44 ? 1.724 7.473 -10.151 1.00 0.00 44 ALA A N 12
ATOM 19139 C CA . ALA A 1 44 ? 2.540 8.397 -10.920 1.00 0.00 44 ALA A CA 12
ATOM 19140 C C . ALA A 1 44 ? 2.299 8.168 -12.410 1.00 0.00 44 ALA A C 12
ATOM 19141 O O . ALA A 1 44 ? 1.806 7.106 -12.794 1.00 0.00 44 ALA A O 12
ATOM 19148 N N . PRO A 1 45 ? 2.646 9.142 -13.273 1.00 0.00 45 PRO A N 12
ATOM 19149 C CA . PRO A 1 45 ? 2.398 9.055 -14.724 1.00 0.00 45 PRO A CA 12
ATOM 19150 C C . PRO A 1 45 ? 3.106 7.876 -15.407 1.00 0.00 45 PRO A C 12
ATOM 19151 O O . PRO A 1 45 ? 3.037 7.727 -16.626 1.00 0.00 45 PRO A O 12
ATOM 19162 N N . LEU A 1 46 ? 3.748 7.025 -14.620 1.00 0.00 46 LEU A N 12
ATOM 19163 C CA . LEU A 1 46 ? 4.499 5.895 -15.152 1.00 0.00 46 LEU A CA 12
ATOM 19164 C C . LEU A 1 46 ? 4.133 4.613 -14.404 1.00 0.00 46 LEU A C 12
ATOM 19165 O O . LEU A 1 46 ? 4.807 3.593 -14.537 1.00 0.00 46 LEU A O 12
ATOM 19181 N N . GLY A 1 47 ? 3.061 4.679 -13.614 1.00 0.00 47 GLY A N 12
ATOM 19182 C CA . GLY A 1 47 ? 2.598 3.512 -12.874 1.00 0.00 47 GLY A CA 12
ATOM 19183 C C . GLY A 1 47 ? 3.315 3.347 -11.546 1.00 0.00 47 GLY A C 12
ATOM 19184 O O . GLY A 1 47 ? 2.879 2.588 -10.681 1.00 0.00 47 GLY A O 12
ATOM 19188 N N . ASP A 1 48 ? 4.409 4.073 -11.396 1.00 0.00 48 ASP A N 12
ATOM 19189 C CA . ASP A 1 48 ? 5.240 4.015 -10.203 1.00 0.00 48 ASP A CA 12
ATOM 19190 C C . ASP A 1 48 ? 5.877 5.375 -9.968 1.00 0.00 48 ASP A C 12
ATOM 19191 O O . ASP A 1 48 ? 6.312 6.025 -10.920 1.00 0.00 48 ASP A O 12
ATOM 19200 N N . PRO A 1 49 ? 5.928 5.843 -8.715 1.00 0.00 49 PRO A N 12
ATOM 19201 C CA . PRO A 1 49 ? 5.396 5.130 -7.552 1.00 0.00 49 PRO A CA 12
ATOM 19202 C C . PRO A 1 49 ? 3.883 5.297 -7.392 1.00 0.00 49 PRO A C 12
ATOM 19203 O O . PRO A 1 49 ? 3.201 5.814 -8.283 1.00 0.00 49 PRO A O 12
ATOM 19214 N N . ILE A 1 50 ? 3.373 4.853 -6.250 1.00 0.00 50 ILE A N 12
ATOM 19215 C CA . ILE A 1 50 ? 1.949 4.930 -5.942 1.00 0.00 50 ILE A CA 12
ATOM 19216 C C . ILE A 1 50 ? 1.726 5.740 -4.667 1.00 0.00 50 ILE A C 12
ATOM 19217 O O . ILE A 1 50 ? 2.481 5.611 -3.701 1.00 0.00 50 ILE A O 12
ATOM 19233 N N . GLU A 1 51 ? 0.700 6.578 -4.675 1.00 0.00 51 GLU A N 12
ATOM 19234 C CA . GLU A 1 51 ? 0.337 7.356 -3.502 1.00 0.00 51 GLU A CA 12
ATOM 19235 C C . GLU A 1 51 ? -0.919 6.781 -2.862 1.00 0.00 51 GLU A C 12
ATOM 19236 O O . GLU A 1 51 ? -1.996 6.802 -3.461 1.00 0.00 51 GLU A O 12
ATOM 19248 N N . VAL A 1 52 ? -0.780 6.253 -1.655 1.00 0.00 52 VAL A N 12
ATOM 19249 C CA . VAL A 1 52 ? -1.907 5.652 -0.960 1.00 0.00 52 VAL A CA 12
ATOM 19250 C C . VAL A 1 52 ? -2.168 6.348 0.369 1.00 0.00 52 VAL A C 12
ATOM 19251 O O . VAL A 1 52 ? -1.238 6.796 1.045 1.00 0.00 52 VAL A O 12
ATOM 19264 N N . ASN A 1 53 ? -3.437 6.455 0.723 1.00 0.00 53 ASN A N 12
ATOM 19265 C CA . ASN A 1 53 ? -3.830 7.033 2.000 1.00 0.00 53 ASN A CA 12
ATOM 19266 C C . ASN A 1 53 ? -4.192 5.920 2.972 1.00 0.00 53 ASN A C 12
ATOM 19267 O O . ASN A 1 53 ? -5.283 5.352 2.900 1.00 0.00 53 ASN A O 12
ATOM 19278 N N . CYS A 1 54 ? -3.270 5.599 3.864 1.00 0.00 54 CYS A N 12
ATOM 19279 C CA . CYS A 1 54 ? -3.460 4.504 4.800 1.00 0.00 54 CYS A CA 12
ATOM 19280 C C . CYS A 1 54 ? -3.595 5.032 6.220 1.00 0.00 54 CYS A C 12
ATOM 19281 O O . CYS A 1 54 ? -2.690 5.691 6.732 1.00 0.00 54 CYS A O 12
ATOM 19289 N N . ASN A 1 55 ? -4.743 4.757 6.841 1.00 0.00 55 ASN A N 12
ATOM 19290 C CA . ASN A 1 55 ? -4.997 5.142 8.234 1.00 0.00 55 ASN A CA 12
ATOM 19291 C C . ASN A 1 55 ? -4.887 6.653 8.441 1.00 0.00 55 ASN A C 12
ATOM 19292 O O . ASN A 1 55 ? -4.578 7.119 9.541 1.00 0.00 55 ASN A O 12
ATOM 19303 N N . GLY A 1 56 ? -5.160 7.416 7.392 1.00 0.00 56 GLY A N 12
ATOM 19304 C CA . GLY A 1 56 ? -5.126 8.864 7.498 1.00 0.00 56 GLY A CA 12
ATOM 19305 C C . GLY A 1 56 ? -3.747 9.434 7.224 1.00 0.00 56 GLY A C 12
ATOM 19306 O O . GLY A 1 56 ? -3.460 10.584 7.564 1.00 0.00 56 GLY A O 12
ATOM 19310 N N . MET A 1 57 ? -2.893 8.623 6.621 1.00 0.00 57 MET A N 12
ATOM 19311 C CA . MET A 1 57 ? -1.552 9.046 6.256 1.00 0.00 57 MET A CA 12
ATOM 19312 C C . MET A 1 57 ? -1.335 8.846 4.766 1.00 0.00 57 MET A C 12
ATOM 19313 O O . MET A 1 57 ? -1.670 7.797 4.218 1.00 0.00 57 MET A O 12
ATOM 19327 N N . LEU A 1 58 ? -0.805 9.864 4.111 1.00 0.00 58 LEU A N 12
ATOM 19328 C CA . LEU A 1 58 ? -0.547 9.796 2.685 1.00 0.00 58 LEU A CA 12
ATOM 19329 C C . LEU A 1 58 ? 0.894 9.399 2.432 1.00 0.00 58 LEU A C 12
ATOM 19330 O O . LEU A 1 58 ? 1.809 10.214 2.545 1.00 0.00 58 LEU A O 12
ATOM 19346 N N . LEU A 1 59 ? 1.090 8.143 2.088 1.00 0.00 59 LEU A N 12
ATOM 19347 C CA . LEU A 1 59 ? 2.427 7.621 1.867 1.00 0.00 59 LEU A CA 12
ATOM 19348 C C . LEU A 1 59 ? 2.619 7.207 0.418 1.00 0.00 59 LEU A C 12
ATOM 19349 O O . LEU A 1 59 ? 1.822 6.449 -0.141 1.00 0.00 59 LEU A O 12
ATOM 19365 N N . THR A 1 60 ? 3.667 7.733 -0.188 1.00 0.00 60 THR A N 12
ATOM 19366 C CA . THR A 1 60 ? 4.017 7.398 -1.552 1.00 0.00 60 THR A CA 12
ATOM 19367 C C . THR A 1 60 ? 5.164 6.396 -1.556 1.00 0.00 60 THR A C 12
ATOM 19368 O O . THR A 1 60 ? 6.235 6.667 -1.011 1.00 0.00 60 THR A O 12
ATOM 19379 N N . MET A 1 61 ? 4.938 5.241 -2.153 1.00 0.00 61 MET A N 12
ATOM 19380 C CA . MET A 1 61 ? 5.947 4.196 -2.176 1.00 0.00 61 MET A CA 12
ATOM 19381 C C . MET A 1 61 ? 5.985 3.520 -3.537 1.00 0.00 61 MET A C 12
ATOM 19382 O O . MET A 1 61 ? 5.099 3.730 -4.367 1.00 0.00 61 MET A O 12
ATOM 19396 N N . ARG A 1 62 ? 7.000 2.694 -3.752 1.00 0.00 62 ARG A N 12
ATOM 19397 C CA . ARG A 1 62 ? 7.224 2.083 -5.057 1.00 0.00 62 ARG A CA 12
ATOM 19398 C C . ARG A 1 62 ? 6.227 0.960 -5.311 1.00 0.00 62 ARG A C 12
ATOM 19399 O O . ARG A 1 62 ? 5.814 0.252 -4.387 1.00 0.00 62 ARG A O 12
ATOM 19420 N N . ARG A 1 63 ? 5.857 0.797 -6.574 1.00 0.00 63 ARG A N 12
ATOM 19421 C CA . ARG A 1 63 ? 4.856 -0.186 -6.966 1.00 0.00 63 ARG A CA 12
ATOM 19422 C C . ARG A 1 63 ? 5.335 -1.614 -6.709 1.00 0.00 63 ARG A C 12
ATOM 19423 O O . ARG A 1 63 ? 4.536 -2.501 -6.420 1.00 0.00 63 ARG A O 12
ATOM 19444 N N . ASN A 1 64 ? 6.641 -1.826 -6.800 1.00 0.00 64 ASN A N 12
ATOM 19445 C CA . ASN A 1 64 ? 7.210 -3.162 -6.624 1.00 0.00 64 ASN A CA 12
ATOM 19446 C C . ASN A 1 64 ? 6.902 -3.740 -5.242 1.00 0.00 64 ASN A C 12
ATOM 19447 O O . ASN A 1 64 ? 6.590 -4.925 -5.121 1.00 0.00 64 ASN A O 12
ATOM 19458 N N . GLU A 1 65 ? 6.976 -2.916 -4.200 1.00 0.00 65 GLU A N 12
ATOM 19459 C CA . GLU A 1 65 ? 6.658 -3.383 -2.852 1.00 0.00 65 GLU A CA 12
ATOM 19460 C C . GLU A 1 65 ? 5.144 -3.518 -2.678 1.00 0.00 65 GLU A C 12
ATOM 19461 O O . GLU A 1 65 ? 4.667 -4.381 -1.945 1.00 0.00 65 GLU A O 12
ATOM 19473 N N . ALA A 1 66 ? 4.399 -2.667 -3.382 1.00 0.00 66 ALA A N 12
ATOM 19474 C CA . ALA A 1 66 ? 2.935 -2.704 -3.363 1.00 0.00 66 ALA A CA 12
ATOM 19475 C C . ALA A 1 66 ? 2.407 -4.033 -3.897 1.00 0.00 66 ALA A C 12
ATOM 19476 O O . ALA A 1 66 ? 1.306 -4.459 -3.549 1.00 0.00 66 ALA A O 12
ATOM 19483 N N . GLU A 1 67 ? 3.190 -4.671 -4.756 1.00 0.00 67 GLU A N 12
ATOM 19484 C CA . GLU A 1 67 ? 2.823 -5.961 -5.331 1.00 0.00 67 GLU A CA 12
ATOM 19485 C C . GLU A 1 67 ? 2.735 -7.045 -4.266 1.00 0.00 67 GLU A C 12
ATOM 19486 O O . GLU A 1 67 ? 1.792 -7.838 -4.253 1.00 0.00 67 GLU A O 12
ATOM 19498 N N . GLY A 1 68 ? 3.718 -7.079 -3.377 1.00 0.00 68 GLY A N 12
ATOM 19499 C CA . GLY A 1 68 ? 3.727 -8.075 -2.325 1.00 0.00 68 GLY A CA 12
ATOM 19500 C C . GLY A 1 68 ? 2.584 -7.886 -1.349 1.00 0.00 68 GLY A C 12
ATOM 19501 O O . GLY A 1 68 ? 2.125 -8.836 -0.714 1.00 0.00 68 GLY A O 12
ATOM 19505 N N . ILE A 1 69 ? 2.118 -6.659 -1.230 1.00 0.00 69 ILE A N 12
ATOM 19506 C CA . ILE A 1 69 ? 1.028 -6.351 -0.327 1.00 0.00 69 ILE A CA 12
ATOM 19507 C C . ILE A 1 69 ? -0.294 -6.843 -0.903 1.00 0.00 69 ILE A C 12
ATOM 19508 O O . ILE A 1 69 ? -0.745 -6.379 -1.949 1.00 0.00 69 ILE A O 12
ATOM 19524 N N . THR A 1 70 ? -0.891 -7.801 -0.221 1.00 0.00 70 THR A N 12
ATOM 19525 C CA . THR A 1 70 ? -2.156 -8.375 -0.633 1.00 0.00 70 THR A CA 12
ATOM 19526 C C . THR A 1 70 ? -3.298 -7.666 0.087 1.00 0.00 70 THR A C 12
ATOM 19527 O O . THR A 1 70 ? -3.236 -7.447 1.301 1.00 0.00 70 THR A O 12
ATOM 19538 N N . VAL A 1 71 ? -4.330 -7.296 -0.658 1.00 0.00 71 VAL A N 12
ATOM 19539 C CA . VAL A 1 71 ? -5.418 -6.504 -0.100 1.00 0.00 71 VAL A CA 12
ATOM 19540 C C . VAL A 1 71 ? -6.784 -7.112 -0.396 1.00 0.00 71 VAL A C 12
ATOM 19541 O O . VAL A 1 71 ? -6.921 -8.033 -1.207 1.00 0.00 71 VAL A O 12
ATOM 19554 N N . HIS A 1 72 ? -7.788 -6.587 0.289 1.00 0.00 72 HIS A N 12
ATOM 19555 C CA . HIS A 1 72 ? -9.172 -6.963 0.060 1.00 0.00 72 HIS A CA 12
ATOM 19556 C C . HIS A 1 72 ? -10.027 -5.702 -0.023 1.00 0.00 72 HIS A C 12
ATOM 19557 O O . HIS A 1 72 ? -10.069 -4.912 0.920 1.00 0.00 72 HIS A O 12
ATOM 19571 N N . ILE A 1 73 ? -10.691 -5.511 -1.157 1.00 0.00 73 ILE A N 12
ATOM 19572 C CA . ILE A 1 73 ? -11.470 -4.300 -1.399 1.00 0.00 73 ILE A CA 12
ATOM 19573 C C . ILE A 1 73 ? -12.676 -4.218 -0.472 1.00 0.00 73 ILE A C 12
ATOM 19574 O O . ILE A 1 73 ? -13.486 -5.144 -0.397 1.00 0.00 73 ILE A O 12
ATOM 19590 N N . LEU A 1 74 ? -12.793 -3.096 0.222 1.00 0.00 74 LEU A N 12
ATOM 19591 C CA . LEU A 1 74 ? -13.884 -2.887 1.158 1.00 0.00 74 LEU A CA 12
ATOM 19592 C C . LEU A 1 74 ? -14.980 -2.047 0.522 1.00 0.00 74 LEU A C 12
ATOM 19593 O O . LEU A 1 74 ? -15.234 -0.911 0.930 1.00 0.00 74 LEU A O 12
ATOM 19609 N N . ALA A 1 75 ? -15.604 -2.620 -0.495 1.00 0.00 75 ALA A N 12
ATOM 19610 C CA . ALA A 1 75 ? -16.691 -1.969 -1.217 1.00 0.00 75 ALA A CA 12
ATOM 19611 C C . ALA A 1 75 ? -17.291 -2.923 -2.241 1.00 0.00 75 ALA A C 12
ATOM 19612 O O . ALA A 1 75 ? -16.746 -3.096 -3.337 1.00 0.00 75 ALA A O 12
ATOM 19619 N N . GLY A 1 76 ? -18.392 -3.561 -1.875 1.00 0.00 76 GLY A N 12
ATOM 19620 C CA . GLY A 1 76 ? -19.044 -4.479 -2.784 1.00 0.00 76 GLY A CA 12
ATOM 19621 C C . GLY A 1 76 ? -20.433 -4.862 -2.321 1.00 0.00 76 GLY A C 12
ATOM 19622 O O . GLY A 1 76 ? -20.598 -5.416 -1.235 1.00 0.00 76 GLY A O 12
ATOM 19626 N N . ASP A 1 77 ? -21.430 -4.565 -3.141 1.00 0.00 77 ASP A N 12
ATOM 19627 C CA . ASP A 1 77 ? -22.808 -4.918 -2.825 1.00 0.00 77 ASP A CA 12
ATOM 19628 C C . ASP A 1 77 ? -23.112 -6.317 -3.332 1.00 0.00 77 ASP A C 12
ATOM 19629 O O . ASP A 1 77 ? -22.385 -6.835 -4.183 1.00 0.00 77 ASP A O 12
ATOM 19638 N N . GLU A 1 78 ? -24.184 -6.914 -2.811 1.00 0.00 78 GLU A N 12
ATOM 19639 C CA . GLU A 1 78 ? -24.651 -8.224 -3.262 1.00 0.00 78 GLU A CA 12
ATOM 19640 C C . GLU A 1 78 ? -23.629 -9.317 -2.953 1.00 0.00 78 GLU A C 12
ATOM 19641 O O . GLU A 1 78 ? -22.699 -9.560 -3.726 1.00 0.00 78 GLU A O 12
ATOM 19653 N N . GLY A 1 79 ? -23.794 -9.956 -1.805 1.00 0.00 79 GLY A N 12
ATOM 19654 C CA . GLY A 1 79 ? -22.922 -11.054 -1.443 1.00 0.00 79 GLY A CA 12
ATOM 19655 C C . GLY A 1 79 ? -22.893 -11.322 0.046 1.00 0.00 79 GLY A C 12
ATOM 19656 O O . GLY A 1 79 ? -22.992 -12.474 0.472 1.00 0.00 79 GLY A O 12
ATOM 19660 N N . HIS A 1 80 ? -22.765 -10.257 0.833 1.00 0.00 80 HIS A N 12
ATOM 19661 C CA . HIS A 1 80 ? -22.646 -10.365 2.289 1.00 0.00 80 HIS A CA 12
ATOM 19662 C C . HIS A 1 80 ? -21.366 -11.112 2.658 1.00 0.00 80 HIS A C 12
ATOM 19663 O O . HIS A 1 80 ? -21.372 -12.330 2.844 1.00 0.00 80 HIS A O 12
ATOM 19677 N N . PRO A 1 81 ? -20.243 -10.386 2.739 1.00 0.00 81 PRO A N 12
ATOM 19678 C CA . PRO A 1 81 ? -18.926 -10.979 2.984 1.00 0.00 81 PRO A CA 12
ATOM 19679 C C . PRO A 1 81 ? -18.813 -11.603 4.371 1.00 0.00 81 PRO A C 12
ATOM 19680 O O . PRO A 1 81 ? -19.417 -11.122 5.334 1.00 0.00 81 PRO A O 12
ATOM 19691 N N . HIS A 1 82 ? -18.043 -12.676 4.466 1.00 0.00 82 HIS A N 12
ATOM 19692 C CA . HIS A 1 82 ? -17.779 -13.319 5.741 1.00 0.00 82 HIS A CA 12
ATOM 19693 C C . HIS A 1 82 ? -16.539 -12.711 6.378 1.00 0.00 82 HIS A C 12
ATOM 19694 O O . HIS A 1 82 ? -15.409 -13.002 5.974 1.00 0.00 82 HIS A O 12
ATOM 19708 N N . GLY A 1 83 ? -16.761 -11.842 7.353 1.00 0.00 83 GLY A N 12
ATOM 19709 C CA . GLY A 1 83 ? -15.662 -11.196 8.037 1.00 0.00 83 GLY A CA 12
ATOM 19710 C C . GLY A 1 83 ? -15.041 -12.086 9.093 1.00 0.00 83 GLY A C 12
ATOM 19711 O O . GLY A 1 83 ? -15.275 -13.298 9.113 1.00 0.00 83 GLY A O 12
ATOM 19715 N N . TRP A 1 84 ? -14.256 -11.489 9.974 1.00 0.00 84 TRP A N 12
ATOM 19716 C CA . TRP A 1 84 ? -13.581 -12.239 11.019 1.00 0.00 84 TRP A CA 12
ATOM 19717 C C . TRP A 1 84 ? -13.473 -11.389 12.281 1.00 0.00 84 TRP A C 12
ATOM 19718 O O . TRP A 1 84 ? -13.286 -10.175 12.200 1.00 0.00 84 TRP A O 12
ATOM 19739 N N . PRO A 1 85 ? -13.595 -12.013 13.463 1.00 0.00 85 PRO A N 12
ATOM 19740 C CA . PRO A 1 85 ? -13.465 -11.309 14.743 1.00 0.00 85 PRO A CA 12
ATOM 19741 C C . PRO A 1 85 ? -12.043 -10.804 14.976 1.00 0.00 85 PRO A C 12
ATOM 19742 O O . PRO A 1 85 ? -11.831 -9.802 15.661 1.00 0.00 85 PRO A O 12
ATOM 19753 N N . GLY A 1 86 ? -11.077 -11.499 14.392 1.00 0.00 86 GLY A N 12
ATOM 19754 C CA . GLY A 1 86 ? -9.692 -11.090 14.502 1.00 0.00 86 GLY A CA 12
ATOM 19755 C C . GLY A 1 86 ? -9.032 -11.595 15.770 1.00 0.00 86 GLY A C 12
ATOM 19756 O O . GLY A 1 86 ? -9.470 -12.589 16.355 1.00 0.00 86 GLY A O 12
ATOM 19760 N N . PHE A 1 87 ? -7.979 -10.911 16.193 1.00 0.00 87 PHE A N 12
ATOM 19761 C CA . PHE A 1 87 ? -7.252 -11.286 17.398 1.00 0.00 87 PHE A CA 12
ATOM 19762 C C . PHE A 1 87 ? -7.068 -10.081 18.307 1.00 0.00 87 PHE A C 12
ATOM 19763 O O . PHE A 1 87 ? -7.183 -8.936 17.868 1.00 0.00 87 PHE A O 12
ATOM 19780 N N . ARG A 1 88 ? -6.784 -10.348 19.569 1.00 0.00 88 ARG A N 12
ATOM 19781 C CA . ARG A 1 88 ? -6.563 -9.295 20.546 1.00 0.00 88 ARG A CA 12
ATOM 19782 C C . ARG A 1 88 ? -5.171 -9.429 21.145 1.00 0.00 88 ARG A C 12
ATOM 19783 O O . ARG A 1 88 ? -4.777 -10.511 21.582 1.00 0.00 88 ARG A O 12
ATOM 19804 N N . ARG A 1 89 ? -4.421 -8.334 21.140 1.00 0.00 89 ARG A N 12
ATOM 19805 C CA . ARG A 1 89 ? -3.093 -8.323 21.735 1.00 0.00 89 ARG A CA 12
ATOM 19806 C C . ARG A 1 89 ? -3.195 -8.635 23.220 1.00 0.00 89 ARG A C 12
ATOM 19807 O O . ARG A 1 89 ? -4.044 -8.085 23.922 1.00 0.00 89 ARG A O 12
ATOM 19828 N N . ARG A 1 90 ? -2.350 -9.534 23.692 1.00 0.00 90 ARG A N 12
ATOM 19829 C CA . ARG A 1 90 ? -2.370 -9.926 25.089 1.00 0.00 90 ARG A CA 12
ATOM 19830 C C . ARG A 1 90 ? -1.595 -8.921 25.924 1.00 0.00 90 ARG A C 12
ATOM 19831 O O . ARG A 1 90 ? -0.366 -8.975 26.002 1.00 0.00 90 ARG A O 12
ATOM 19852 N N . HIS A 1 91 ? -2.317 -7.983 26.513 1.00 0.00 91 HIS A N 12
ATOM 19853 C CA . HIS A 1 91 ? -1.707 -6.968 27.356 1.00 0.00 91 HIS A CA 12
ATOM 19854 C C . HIS A 1 91 ? -1.306 -7.584 28.688 1.00 0.00 91 HIS A C 12
ATOM 19855 O O . HIS A 1 91 ? -2.082 -8.327 29.292 1.00 0.00 91 HIS A O 12
ATOM 19869 N N . ARG A 1 92 ? -0.097 -7.287 29.136 1.00 0.00 92 ARG A N 12
ATOM 19870 C CA . ARG A 1 92 ? 0.397 -7.839 30.387 1.00 0.00 92 ARG A CA 12
ATOM 19871 C C . ARG A 1 92 ? -0.288 -7.175 31.570 1.00 0.00 92 ARG A C 12
ATOM 19872 O O . ARG A 1 92 ? -0.615 -5.986 31.524 1.00 0.00 92 ARG A O 12
ATOM 19893 N N . PHE A 1 93 ? -0.513 -7.949 32.617 1.00 0.00 93 PHE A N 12
ATOM 19894 C CA . PHE A 1 93 ? -1.119 -7.438 33.834 1.00 0.00 93 PHE A CA 12
ATOM 19895 C C . PHE A 1 93 ? -0.096 -7.463 34.960 1.00 0.00 93 PHE A C 12
ATOM 19896 O O . PHE A 1 93 ? 0.443 -8.520 35.297 1.00 0.00 93 PHE A O 12
ATOM 19913 N N . GLY A 1 94 ? 0.175 -6.304 35.530 1.00 0.00 94 GLY A N 12
ATOM 19914 C CA . GLY A 1 94 ? 1.179 -6.211 36.566 1.00 0.00 94 GLY A CA 12
ATOM 19915 C C . GLY A 1 94 ? 0.593 -5.840 37.906 1.00 0.00 94 GLY A C 12
ATOM 19916 O O . GLY A 1 94 ? -0.410 -5.125 37.983 1.00 0.00 94 GLY A O 12
ATOM 19920 N N . LYS A 1 95 ? 1.214 -6.337 38.961 1.00 0.00 95 LYS A N 12
ATOM 19921 C CA . LYS A 1 95 ? 0.793 -6.036 40.318 1.00 0.00 95 LYS A CA 12
ATOM 19922 C C . LYS A 1 95 ? 1.678 -4.939 40.895 1.00 0.00 95 LYS A C 12
ATOM 19923 O O . LYS A 1 95 ? 2.810 -4.748 40.445 1.00 0.00 95 LYS A O 12
ATOM 19942 N N . ARG A 1 96 ? 1.172 -4.223 41.883 1.00 0.00 96 ARG A N 12
ATOM 19943 C CA . ARG A 1 96 ? 1.938 -3.153 42.502 1.00 0.00 96 ARG A CA 12
ATOM 19944 C C . ARG A 1 96 ? 2.664 -3.665 43.742 1.00 0.00 96 ARG A C 12
ATOM 19945 O O . ARG A 1 96 ? 2.226 -4.630 44.375 1.00 0.00 96 ARG A O 12
ATOM 19966 N N . ALA A 1 97 ? 3.774 -3.029 44.077 1.00 0.00 97 ALA A N 12
ATOM 19967 C CA . ALA A 1 97 ? 4.540 -3.405 45.251 1.00 0.00 97 ALA A CA 12
ATOM 19968 C C . ALA A 1 97 ? 4.174 -2.518 46.438 1.00 0.00 97 ALA A C 12
ATOM 19969 O O . ALA A 1 97 ? 3.625 -1.426 46.261 1.00 0.00 97 ALA A O 12
ATOM 19976 N N . LEU A 1 98 ? 4.476 -2.986 47.642 1.00 0.00 98 LEU A N 12
ATOM 19977 C CA . LEU A 1 98 ? 4.148 -2.244 48.852 1.00 0.00 98 LEU A CA 12
ATOM 19978 C C . LEU A 1 98 ? 5.213 -1.200 49.144 1.00 0.00 98 LEU A C 12
ATOM 19979 O O . LEU A 1 98 ? 6.365 -1.334 48.722 1.00 0.00 98 LEU A O 12
ATOM 19995 N N . GLU A 1 99 ? 4.825 -0.161 49.867 1.00 0.00 99 GLU A N 12
ATOM 19996 C CA . GLU A 1 99 ? 5.723 0.940 50.167 1.00 0.00 99 GLU A CA 12
ATOM 19997 C C . GLU A 1 99 ? 6.559 0.630 51.405 1.00 0.00 99 GLU A C 12
ATOM 19998 O O . GLU A 1 99 ? 6.021 0.319 52.470 1.00 0.00 99 GLU A O 12
ATOM 20010 N N . HIS A 1 100 ? 7.870 0.703 51.255 1.00 0.00 100 HIS A N 12
ATOM 20011 C CA . HIS A 1 100 ? 8.776 0.433 52.358 1.00 0.00 100 HIS A CA 12
ATOM 20012 C C . HIS A 1 100 ? 9.427 1.722 52.843 1.00 0.00 100 HIS A C 12
ATOM 20013 O O . HIS A 1 100 ? 9.537 2.690 52.086 1.00 0.00 100 HIS A O 12
ATOM 20027 N N . HIS A 1 101 ? 9.849 1.714 54.108 1.00 0.00 101 HIS A N 12
ATOM 20028 C CA . HIS A 1 101 ? 10.489 2.866 54.749 1.00 0.00 101 HIS A CA 12
ATOM 20029 C C . HIS A 1 101 ? 9.478 4.010 54.936 1.00 0.00 101 HIS A C 12
ATOM 20030 O O . HIS A 1 101 ? 8.276 3.823 54.731 1.00 0.00 101 HIS A O 12
ATOM 20044 N N . HIS A 1 102 ? 9.974 5.172 55.367 1.00 0.00 102 HIS A N 12
ATOM 20045 C CA . HIS A 1 102 ? 9.144 6.359 55.600 1.00 0.00 102 HIS A CA 12
ATOM 20046 C C . HIS A 1 102 ? 8.195 6.148 56.780 1.00 0.00 102 HIS A C 12
ATOM 20047 O O . HIS A 1 102 ? 7.188 6.845 56.918 1.00 0.00 102 HIS A O 12
ATOM 20061 N N . HIS A 1 103 ? 8.542 5.200 57.638 1.00 0.00 103 HIS A N 12
ATOM 20062 C CA . HIS A 1 103 ? 7.762 4.918 58.833 1.00 0.00 103 HIS A CA 12
ATOM 20063 C C . HIS A 1 103 ? 8.570 5.319 60.065 1.00 0.00 103 HIS A C 12
ATOM 20064 O O . HIS A 1 103 ? 9.521 4.628 60.441 1.00 0.00 103 HIS A O 12
ATOM 20078 N N . HIS A 1 104 ? 8.208 6.458 60.655 1.00 0.00 104 HIS A N 12
ATOM 20079 C CA . HIS A 1 104 ? 8.951 7.042 61.778 1.00 0.00 104 HIS A CA 12
ATOM 20080 C C . HIS A 1 104 ? 10.366 7.423 61.343 1.00 0.00 104 HIS A C 12
ATOM 20081 O O . HIS A 1 104 ? 10.664 7.470 60.147 1.00 0.00 104 HIS A O 12
ATOM 20095 N N . HIS A 1 105 ? 11.229 7.706 62.305 1.00 0.00 105 HIS A N 12
ATOM 20096 C CA . HIS A 1 105 ? 12.606 8.080 62.004 1.00 0.00 105 HIS A CA 12
ATOM 20097 C C . HIS A 1 105 ? 13.562 7.112 62.683 1.00 0.00 105 HIS A C 12
ATOM 20098 O O . HIS A 1 105 ? 14.045 7.426 63.788 1.00 0.00 105 HIS A O 12
ATOM 20113 N N . MET A 1 1 ? -5.494 -10.952 -4.434 1.00 0.00 1 MET A N 13
ATOM 20114 C CA . MET A 1 1 ? -5.646 -9.578 -4.967 1.00 0.00 1 MET A CA 13
ATOM 20115 C C . MET A 1 1 ? -4.534 -8.679 -4.438 1.00 0.00 1 MET A C 13
ATOM 20116 O O . MET A 1 1 ? -4.343 -8.556 -3.227 1.00 0.00 1 MET A O 13
ATOM 20132 N N . LYS A 1 2 ? -3.801 -8.060 -5.349 1.00 0.00 2 LYS A N 13
ATOM 20133 C CA . LYS A 1 2 ? -2.666 -7.224 -4.989 1.00 0.00 2 LYS A CA 13
ATOM 20134 C C . LYS A 1 2 ? -3.055 -5.763 -4.838 1.00 0.00 2 LYS A C 13
ATOM 20135 O O . LYS A 1 2 ? -4.059 -5.311 -5.392 1.00 0.00 2 LYS A O 13
ATOM 20154 N N . LEU A 1 3 ? -2.243 -5.035 -4.087 1.00 0.00 3 LEU A N 13
ATOM 20155 C CA . LEU A 1 3 ? -2.419 -3.600 -3.922 1.00 0.00 3 LEU A CA 13
ATOM 20156 C C . LEU A 1 3 ? -2.173 -2.886 -5.251 1.00 0.00 3 LEU A C 13
ATOM 20157 O O . LEU A 1 3 ? -2.830 -1.898 -5.570 1.00 0.00 3 LEU A O 13
ATOM 20173 N N . SER A 1 4 ? -1.236 -3.409 -6.033 1.00 0.00 4 SER A N 13
ATOM 20174 C CA . SER A 1 4 ? -0.940 -2.850 -7.347 1.00 0.00 4 SER A CA 13
ATOM 20175 C C . SER A 1 4 ? -2.022 -3.207 -8.369 1.00 0.00 4 SER A C 13
ATOM 20176 O O . SER A 1 4 ? -2.076 -2.629 -9.455 1.00 0.00 4 SER A O 13
ATOM 20184 N N . GLU A 1 5 ? -2.881 -4.159 -8.020 1.00 0.00 5 GLU A N 13
ATOM 20185 C CA . GLU A 1 5 ? -3.969 -4.564 -8.904 1.00 0.00 5 GLU A CA 13
ATOM 20186 C C . GLU A 1 5 ? -5.199 -3.698 -8.665 1.00 0.00 5 GLU A C 13
ATOM 20187 O O . GLU A 1 5 ? -6.212 -3.827 -9.355 1.00 0.00 5 GLU A O 13
ATOM 20199 N N . LEU A 1 6 ? -5.101 -2.820 -7.680 1.00 0.00 6 LEU A N 13
ATOM 20200 C CA . LEU A 1 6 ? -6.167 -1.869 -7.399 1.00 0.00 6 LEU A CA 13
ATOM 20201 C C . LEU A 1 6 ? -6.119 -0.700 -8.375 1.00 0.00 6 LEU A C 13
ATOM 20202 O O . LEU A 1 6 ? -5.243 -0.628 -9.243 1.00 0.00 6 LEU A O 13
ATOM 20218 N N . LYS A 1 7 ? -7.071 0.208 -8.234 1.00 0.00 7 LYS A N 13
ATOM 20219 C CA . LYS A 1 7 ? -7.133 1.392 -9.073 1.00 0.00 7 LYS A CA 13
ATOM 20220 C C . LYS A 1 7 ? -7.128 2.631 -8.195 1.00 0.00 7 LYS A C 13
ATOM 20221 O O . LYS A 1 7 ? -7.447 2.553 -7.006 1.00 0.00 7 LYS A O 13
ATOM 20240 N N . ALA A 1 8 ? -6.769 3.766 -8.772 1.00 0.00 8 ALA A N 13
ATOM 20241 C CA . ALA A 1 8 ? -6.794 5.021 -8.043 1.00 0.00 8 ALA A CA 13
ATOM 20242 C C . ALA A 1 8 ? -8.227 5.396 -7.694 1.00 0.00 8 ALA A C 13
ATOM 20243 O O . ALA A 1 8 ? -9.025 5.737 -8.567 1.00 0.00 8 ALA A O 13
ATOM 20250 N N . GLY A 1 9 ? -8.547 5.312 -6.413 1.00 0.00 9 GLY A N 13
ATOM 20251 C CA . GLY A 1 9 ? -9.899 5.546 -5.965 1.00 0.00 9 GLY A CA 13
ATOM 20252 C C . GLY A 1 9 ? -10.439 4.371 -5.177 1.00 0.00 9 GLY A C 13
ATOM 20253 O O . GLY A 1 9 ? -11.374 4.517 -4.389 1.00 0.00 9 GLY A O 13
ATOM 20257 N N . ASP A 1 10 ? -9.842 3.203 -5.385 1.00 0.00 10 ASP A N 13
ATOM 20258 C CA . ASP A 1 10 ? -10.275 1.985 -4.707 1.00 0.00 10 ASP A CA 13
ATOM 20259 C C . ASP A 1 10 ? -9.740 1.929 -3.284 1.00 0.00 10 ASP A C 13
ATOM 20260 O O . ASP A 1 10 ? -8.614 2.355 -3.010 1.00 0.00 10 ASP A O 13
ATOM 20269 N N . ARG A 1 11 ? -10.562 1.419 -2.379 1.00 0.00 11 ARG A N 13
ATOM 20270 C CA . ARG A 1 11 ? -10.167 1.234 -0.993 1.00 0.00 11 ARG A CA 13
ATOM 20271 C C . ARG A 1 11 ? -9.988 -0.245 -0.691 1.00 0.00 11 ARG A C 13
ATOM 20272 O O . ARG A 1 11 ? -10.686 -1.089 -1.254 1.00 0.00 11 ARG A O 13
ATOM 20293 N N . ALA A 1 12 ? -9.061 -0.564 0.196 1.00 0.00 12 ALA A N 13
ATOM 20294 C CA . ALA A 1 12 ? -8.795 -1.949 0.535 1.00 0.00 12 ALA A CA 13
ATOM 20295 C C . ALA A 1 12 ? -8.324 -2.092 1.976 1.00 0.00 12 ALA A C 13
ATOM 20296 O O . ALA A 1 12 ? -7.906 -1.119 2.604 1.00 0.00 12 ALA A O 13
ATOM 20303 N N . GLU A 1 13 ? -8.424 -3.308 2.489 1.00 0.00 13 GLU A N 13
ATOM 20304 C CA . GLU A 1 13 ? -7.890 -3.660 3.793 1.00 0.00 13 GLU A CA 13
ATOM 20305 C C . GLU A 1 13 ? -6.737 -4.642 3.606 1.00 0.00 13 GLU A C 13
ATOM 20306 O O . GLU A 1 13 ? -6.892 -5.670 2.943 1.00 0.00 13 GLU A O 13
ATOM 20318 N N . VAL A 1 14 ? -5.581 -4.310 4.156 1.00 0.00 14 VAL A N 13
ATOM 20319 C CA . VAL A 1 14 ? -4.393 -5.142 4.000 1.00 0.00 14 VAL A CA 13
ATOM 20320 C C . VAL A 1 14 ? -4.534 -6.446 4.774 1.00 0.00 14 VAL A C 13
ATOM 20321 O O . VAL A 1 14 ? -4.739 -6.438 5.989 1.00 0.00 14 VAL A O 13
ATOM 20334 N N . THR A 1 15 ? -4.429 -7.562 4.065 1.00 0.00 15 THR A N 13
ATOM 20335 C CA . THR A 1 15 ? -4.512 -8.871 4.690 1.00 0.00 15 THR A CA 13
ATOM 20336 C C . THR A 1 15 ? -3.119 -9.443 4.943 1.00 0.00 15 THR A C 13
ATOM 20337 O O . THR A 1 15 ? -2.884 -10.101 5.954 1.00 0.00 15 THR A O 13
ATOM 20348 N N . SER A 1 16 ? -2.199 -9.182 4.020 1.00 0.00 16 SER A N 13
ATOM 20349 C CA . SER A 1 16 ? -0.820 -9.627 4.166 1.00 0.00 16 SER A CA 13
ATOM 20350 C C . SER A 1 16 ? 0.100 -8.784 3.286 1.00 0.00 16 SER A C 13
ATOM 20351 O O . SER A 1 16 ? -0.227 -8.485 2.141 1.00 0.00 16 SER A O 13
ATOM 20359 N N . VAL A 1 17 ? 1.244 -8.396 3.829 1.00 0.00 17 VAL A N 13
ATOM 20360 C CA . VAL A 1 17 ? 2.199 -7.573 3.098 1.00 0.00 17 VAL A CA 13
ATOM 20361 C C . VAL A 1 17 ? 3.515 -8.325 2.902 1.00 0.00 17 VAL A C 13
ATOM 20362 O O . VAL A 1 17 ? 4.010 -8.977 3.823 1.00 0.00 17 VAL A O 13
ATOM 20375 N N . ALA A 1 18 ? 4.063 -8.259 1.692 1.00 0.00 18 ALA A N 13
ATOM 20376 C CA . ALA A 1 18 ? 5.356 -8.866 1.405 1.00 0.00 18 ALA A CA 13
ATOM 20377 C C . ALA A 1 18 ? 6.242 -7.903 0.624 1.00 0.00 18 ALA A C 13
ATOM 20378 O O . ALA A 1 18 ? 5.947 -7.550 -0.515 1.00 0.00 18 ALA A O 13
ATOM 20385 N N . ALA A 1 19 ? 7.328 -7.483 1.251 1.00 0.00 19 ALA A N 13
ATOM 20386 C CA . ALA A 1 19 ? 8.246 -6.522 0.660 1.00 0.00 19 ALA A CA 13
ATOM 20387 C C . ALA A 1 19 ? 9.628 -6.705 1.258 1.00 0.00 19 ALA A C 13
ATOM 20388 O O . ALA A 1 19 ? 9.821 -7.589 2.096 1.00 0.00 19 ALA A O 13
ATOM 20395 N N . GLU A 1 20 ? 10.582 -5.883 0.841 1.00 0.00 20 GLU A N 13
ATOM 20396 C CA . GLU A 1 20 ? 11.911 -5.920 1.435 1.00 0.00 20 GLU A CA 13
ATOM 20397 C C . GLU A 1 20 ? 11.804 -5.560 2.912 1.00 0.00 20 GLU A C 13
ATOM 20398 O O . GLU A 1 20 ? 10.994 -4.718 3.279 1.00 0.00 20 GLU A O 13
ATOM 20410 N N . PRO A 1 21 ? 12.615 -6.187 3.775 1.00 0.00 21 PRO A N 13
ATOM 20411 C CA . PRO A 1 21 ? 12.528 -6.002 5.231 1.00 0.00 21 PRO A CA 13
ATOM 20412 C C . PRO A 1 21 ? 12.516 -4.529 5.638 1.00 0.00 21 PRO A C 13
ATOM 20413 O O . PRO A 1 21 ? 11.655 -4.091 6.404 1.00 0.00 21 PRO A O 13
ATOM 20424 N N . ALA A 1 22 ? 13.455 -3.767 5.092 1.00 0.00 22 ALA A N 13
ATOM 20425 C CA . ALA A 1 22 ? 13.587 -2.352 5.408 1.00 0.00 22 ALA A CA 13
ATOM 20426 C C . ALA A 1 22 ? 12.383 -1.556 4.921 1.00 0.00 22 ALA A C 13
ATOM 20427 O O . ALA A 1 22 ? 11.944 -0.607 5.572 1.00 0.00 22 ALA A O 13
ATOM 20434 N N . VAL A 1 23 ? 11.854 -1.944 3.771 1.00 0.00 23 VAL A N 13
ATOM 20435 C CA . VAL A 1 23 ? 10.702 -1.272 3.195 1.00 0.00 23 VAL A CA 13
ATOM 20436 C C . VAL A 1 23 ? 9.435 -1.665 3.945 1.00 0.00 23 VAL A C 13
ATOM 20437 O O . VAL A 1 23 ? 8.572 -0.829 4.221 1.00 0.00 23 VAL A O 13
ATOM 20450 N N . ARG A 1 24 ? 9.356 -2.939 4.304 1.00 0.00 24 ARG A N 13
ATOM 20451 C CA . ARG A 1 24 ? 8.187 -3.485 4.968 1.00 0.00 24 ARG A CA 13
ATOM 20452 C C . ARG A 1 24 ? 7.931 -2.782 6.293 1.00 0.00 24 ARG A C 13
ATOM 20453 O O . ARG A 1 24 ? 6.806 -2.361 6.563 1.00 0.00 24 ARG A O 13
ATOM 20474 N N . ARG A 1 25 ? 8.969 -2.633 7.117 1.00 0.00 25 ARG A N 13
ATOM 20475 C CA . ARG A 1 25 ? 8.777 -2.023 8.426 1.00 0.00 25 ARG A CA 13
ATOM 20476 C C . ARG A 1 25 ? 8.399 -0.557 8.283 1.00 0.00 25 ARG A C 13
ATOM 20477 O O . ARG A 1 25 ? 7.582 -0.049 9.042 1.00 0.00 25 ARG A O 13
ATOM 20498 N N . ARG A 1 26 ? 8.993 0.115 7.305 1.00 0.00 26 ARG A N 13
ATOM 20499 C CA . ARG A 1 26 ? 8.674 1.510 7.042 1.00 0.00 26 ARG A CA 13
ATOM 20500 C C . ARG A 1 26 ? 7.179 1.676 6.806 1.00 0.00 26 ARG A C 13
ATOM 20501 O O . ARG A 1 26 ? 6.559 2.592 7.336 1.00 0.00 26 ARG A O 13
ATOM 20522 N N . LEU A 1 27 ? 6.603 0.765 6.033 1.00 0.00 27 LEU A N 13
ATOM 20523 C CA . LEU A 1 27 ? 5.168 0.774 5.788 1.00 0.00 27 LEU A CA 13
ATOM 20524 C C . LEU A 1 27 ? 4.404 0.469 7.074 1.00 0.00 27 LEU A C 13
ATOM 20525 O O . LEU A 1 27 ? 3.404 1.116 7.385 1.00 0.00 27 LEU A O 13
ATOM 20541 N N . MET A 1 28 ? 4.912 -0.490 7.834 1.00 0.00 28 MET A N 13
ATOM 20542 C CA . MET A 1 28 ? 4.261 -0.930 9.066 1.00 0.00 28 MET A CA 13
ATOM 20543 C C . MET A 1 28 ? 4.260 0.182 10.107 1.00 0.00 28 MET A C 13
ATOM 20544 O O . MET A 1 28 ? 3.298 0.349 10.858 1.00 0.00 28 MET A O 13
ATOM 20558 N N . ASP A 1 29 ? 5.350 0.932 10.148 1.00 0.00 29 ASP A N 13
ATOM 20559 C CA . ASP A 1 29 ? 5.482 2.051 11.071 1.00 0.00 29 ASP A CA 13
ATOM 20560 C C . ASP A 1 29 ? 4.642 3.240 10.627 1.00 0.00 29 ASP A C 13
ATOM 20561 O O . ASP A 1 29 ? 4.133 3.993 11.461 1.00 0.00 29 ASP A O 13
ATOM 20570 N N . LEU A 1 30 ? 4.500 3.414 9.316 1.00 0.00 30 LEU A N 13
ATOM 20571 C CA . LEU A 1 30 ? 3.655 4.471 8.778 1.00 0.00 30 LEU A CA 13
ATOM 20572 C C . LEU A 1 30 ? 2.196 4.190 9.108 1.00 0.00 30 LEU A C 13
ATOM 20573 O O . LEU A 1 30 ? 1.446 5.094 9.459 1.00 0.00 30 LEU A O 13
ATOM 20589 N N . GLY A 1 31 ? 1.801 2.931 8.992 1.00 0.00 31 GLY A N 13
ATOM 20590 C CA . GLY A 1 31 ? 0.449 2.548 9.345 1.00 0.00 31 GLY A CA 13
ATOM 20591 C C . GLY A 1 31 ? -0.112 1.471 8.443 1.00 0.00 31 GLY A C 13
ATOM 20592 O O . GLY A 1 31 ? -1.326 1.284 8.369 1.00 0.00 31 GLY A O 13
ATOM 20596 N N . LEU A 1 32 ? 0.763 0.765 7.749 1.00 0.00 32 LEU A N 13
ATOM 20597 C CA . LEU A 1 32 ? 0.340 -0.280 6.834 1.00 0.00 32 LEU A CA 13
ATOM 20598 C C . LEU A 1 32 ? 0.588 -1.652 7.459 1.00 0.00 32 LEU A C 13
ATOM 20599 O O . LEU A 1 32 ? 1.689 -2.198 7.381 1.00 0.00 32 LEU A O 13
ATOM 20615 N N . VAL A 1 33 ? -0.438 -2.179 8.115 1.00 0.00 33 VAL A N 13
ATOM 20616 C CA . VAL A 1 33 ? -0.374 -3.493 8.745 1.00 0.00 33 VAL A CA 13
ATOM 20617 C C . VAL A 1 33 ? -1.625 -4.290 8.392 1.00 0.00 33 VAL A C 13
ATOM 20618 O O . VAL A 1 33 ? -2.435 -3.836 7.582 1.00 0.00 33 VAL A O 13
ATOM 20631 N N . ARG A 1 34 ? -1.803 -5.465 8.987 1.00 0.00 34 ARG A N 13
ATOM 20632 C CA . ARG A 1 34 ? -2.994 -6.256 8.713 1.00 0.00 34 ARG A CA 13
ATOM 20633 C C . ARG A 1 34 ? -4.203 -5.587 9.355 1.00 0.00 34 ARG A C 13
ATOM 20634 O O . ARG A 1 34 ? -4.184 -5.246 10.541 1.00 0.00 34 ARG A O 13
ATOM 20655 N N . GLY A 1 35 ? -5.239 -5.374 8.563 1.00 0.00 35 GLY A N 13
ATOM 20656 C CA . GLY A 1 35 ? -6.420 -4.700 9.056 1.00 0.00 35 GLY A CA 13
ATOM 20657 C C . GLY A 1 35 ? -6.375 -3.212 8.783 1.00 0.00 35 GLY A C 13
ATOM 20658 O O . GLY A 1 35 ? -7.296 -2.480 9.141 1.00 0.00 35 GLY A O 13
ATOM 20662 N N . ALA A 1 36 ? -5.290 -2.758 8.168 1.00 0.00 36 ALA A N 13
ATOM 20663 C CA . ALA A 1 36 ? -5.163 -1.363 7.787 1.00 0.00 36 ALA A CA 13
ATOM 20664 C C . ALA A 1 36 ? -6.004 -1.072 6.555 1.00 0.00 36 ALA A C 13
ATOM 20665 O O . ALA A 1 36 ? -5.902 -1.769 5.544 1.00 0.00 36 ALA A O 13
ATOM 20672 N N . LYS A 1 37 ? -6.838 -0.050 6.650 1.00 0.00 37 LYS A N 13
ATOM 20673 C CA . LYS A 1 37 ? -7.695 0.343 5.547 1.00 0.00 37 LYS A CA 13
ATOM 20674 C C . LYS A 1 37 ? -7.113 1.563 4.850 1.00 0.00 37 LYS A C 13
ATOM 20675 O O . LYS A 1 37 ? -6.811 2.572 5.492 1.00 0.00 37 LYS A O 13
ATOM 20694 N N . LEU A 1 38 ? -6.949 1.466 3.543 1.00 0.00 38 LEU A N 13
ATOM 20695 C CA . LEU A 1 38 ? -6.326 2.530 2.776 1.00 0.00 38 LEU A CA 13
ATOM 20696 C C . LEU A 1 38 ? -7.053 2.760 1.461 1.00 0.00 38 LEU A C 13
ATOM 20697 O O . LEU A 1 38 ? -7.712 1.861 0.935 1.00 0.00 38 LEU A O 13
ATOM 20713 N N . LYS A 1 39 ? -6.937 3.973 0.947 1.00 0.00 39 LYS A N 13
ATOM 20714 C CA . LYS A 1 39 ? -7.447 4.302 -0.370 1.00 0.00 39 LYS A CA 13
ATOM 20715 C C . LYS A 1 39 ? -6.283 4.606 -1.302 1.00 0.00 39 LYS A C 13
ATOM 20716 O O . LYS A 1 39 ? -5.395 5.386 -0.953 1.00 0.00 39 LYS A O 13
ATOM 20735 N N . VAL A 1 40 ? -6.275 3.983 -2.469 1.00 0.00 40 VAL A N 13
ATOM 20736 C CA . VAL A 1 40 ? -5.275 4.289 -3.477 1.00 0.00 40 VAL A CA 13
ATOM 20737 C C . VAL A 1 40 ? -5.552 5.673 -4.051 1.00 0.00 40 VAL A C 13
ATOM 20738 O O . VAL A 1 40 ? -6.600 5.901 -4.651 1.00 0.00 40 VAL A O 13
ATOM 20751 N N . LEU A 1 41 ? -4.625 6.596 -3.847 1.00 0.00 41 LEU A N 13
ATOM 20752 C CA . LEU A 1 41 ? -4.839 7.982 -4.237 1.00 0.00 41 LEU A CA 13
ATOM 20753 C C . LEU A 1 41 ? -4.447 8.214 -5.686 1.00 0.00 41 LEU A C 13
ATOM 20754 O O . LEU A 1 41 ? -5.299 8.519 -6.521 1.00 0.00 41 LEU A O 13
ATOM 20770 N N . ARG A 1 42 ? -3.162 8.063 -5.982 1.00 0.00 42 ARG A N 13
ATOM 20771 C CA . ARG A 1 42 ? -2.648 8.348 -7.311 1.00 0.00 42 ARG A CA 13
ATOM 20772 C C . ARG A 1 42 ? -1.454 7.466 -7.629 1.00 0.00 42 ARG A C 13
ATOM 20773 O O . ARG A 1 42 ? -0.769 6.972 -6.729 1.00 0.00 42 ARG A O 13
ATOM 20794 N N . PHE A 1 43 ? -1.214 7.277 -8.909 1.00 0.00 43 PHE A N 13
ATOM 20795 C CA . PHE A 1 43 ? -0.025 6.596 -9.368 1.00 0.00 43 PHE A CA 13
ATOM 20796 C C . PHE A 1 43 ? 0.928 7.627 -9.947 1.00 0.00 43 PHE A C 13
ATOM 20797 O O . PHE A 1 43 ? 0.489 8.654 -10.472 1.00 0.00 43 PHE A O 13
ATOM 20814 N N . ALA A 1 44 ? 2.219 7.385 -9.814 1.00 0.00 44 ALA A N 13
ATOM 20815 C CA . ALA A 1 44 ? 3.213 8.257 -10.415 1.00 0.00 44 ALA A CA 13
ATOM 20816 C C . ALA A 1 44 ? 3.146 8.150 -11.939 1.00 0.00 44 ALA A C 13
ATOM 20817 O O . ALA A 1 44 ? 2.529 7.220 -12.460 1.00 0.00 44 ALA A O 13
ATOM 20824 N N . PRO A 1 45 ? 3.773 9.093 -12.674 1.00 0.00 45 PRO A N 13
ATOM 20825 C CA . PRO A 1 45 ? 3.778 9.097 -14.151 1.00 0.00 45 PRO A CA 13
ATOM 20826 C C . PRO A 1 45 ? 4.365 7.827 -14.781 1.00 0.00 45 PRO A C 13
ATOM 20827 O O . PRO A 1 45 ? 4.500 7.741 -16.001 1.00 0.00 45 PRO A O 13
ATOM 20838 N N . LEU A 1 46 ? 4.694 6.845 -13.955 1.00 0.00 46 LEU A N 13
ATOM 20839 C CA . LEU A 1 46 ? 5.267 5.594 -14.428 1.00 0.00 46 LEU A CA 13
ATOM 20840 C C . LEU A 1 46 ? 4.557 4.407 -13.783 1.00 0.00 46 LEU A C 13
ATOM 20841 O O . LEU A 1 46 ? 4.971 3.259 -13.944 1.00 0.00 46 LEU A O 13
ATOM 20857 N N . GLY A 1 47 ? 3.482 4.690 -13.053 1.00 0.00 47 GLY A N 13
ATOM 20858 C CA . GLY A 1 47 ? 2.778 3.649 -12.318 1.00 0.00 47 GLY A CA 13
ATOM 20859 C C . GLY A 1 47 ? 3.536 3.237 -11.071 1.00 0.00 47 GLY A C 13
ATOM 20860 O O . GLY A 1 47 ? 3.124 2.332 -10.345 1.00 0.00 47 GLY A O 13
ATOM 20864 N N . ASP A 1 48 ? 4.647 3.920 -10.841 1.00 0.00 48 ASP A N 13
ATOM 20865 C CA . ASP A 1 48 ? 5.538 3.650 -9.725 1.00 0.00 48 ASP A CA 13
ATOM 20866 C C . ASP A 1 48 ? 6.360 4.903 -9.439 1.00 0.00 48 ASP A C 13
ATOM 20867 O O . ASP A 1 48 ? 6.964 5.465 -10.354 1.00 0.00 48 ASP A O 13
ATOM 20876 N N . PRO A 1 49 ? 6.387 5.385 -8.185 1.00 0.00 49 PRO A N 13
ATOM 20877 C CA . PRO A 1 49 ? 5.715 4.753 -7.042 1.00 0.00 49 PRO A CA 13
ATOM 20878 C C . PRO A 1 49 ? 4.199 4.984 -7.009 1.00 0.00 49 PRO A C 13
ATOM 20879 O O . PRO A 1 49 ? 3.609 5.517 -7.955 1.00 0.00 49 PRO A O 13
ATOM 20890 N N . ILE A 1 50 ? 3.586 4.571 -5.905 1.00 0.00 50 ILE A N 13
ATOM 20891 C CA . ILE A 1 50 ? 2.150 4.712 -5.693 1.00 0.00 50 ILE A CA 13
ATOM 20892 C C . ILE A 1 50 ? 1.890 5.476 -4.398 1.00 0.00 50 ILE A C 13
ATOM 20893 O O . ILE A 1 50 ? 2.586 5.268 -3.400 1.00 0.00 50 ILE A O 13
ATOM 20909 N N . GLU A 1 51 ? 0.907 6.366 -4.422 1.00 0.00 51 GLU A N 13
ATOM 20910 C CA . GLU A 1 51 ? 0.519 7.108 -3.230 1.00 0.00 51 GLU A CA 13
ATOM 20911 C C . GLU A 1 51 ? -0.804 6.580 -2.690 1.00 0.00 51 GLU A C 13
ATOM 20912 O O . GLU A 1 51 ? -1.812 6.562 -3.402 1.00 0.00 51 GLU A O 13
ATOM 20924 N N . VAL A 1 52 ? -0.801 6.145 -1.440 1.00 0.00 52 VAL A N 13
ATOM 20925 C CA . VAL A 1 52 ? -2.002 5.609 -0.816 1.00 0.00 52 VAL A CA 13
ATOM 20926 C C . VAL A 1 52 ? -2.268 6.280 0.527 1.00 0.00 52 VAL A C 13
ATOM 20927 O O . VAL A 1 52 ? -1.339 6.584 1.275 1.00 0.00 52 VAL A O 13
ATOM 20940 N N . ASN A 1 53 ? -3.533 6.519 0.819 1.00 0.00 53 ASN A N 13
ATOM 20941 C CA . ASN A 1 53 ? -3.927 7.103 2.094 1.00 0.00 53 ASN A CA 13
ATOM 20942 C C . ASN A 1 53 ? -4.351 5.993 3.047 1.00 0.00 53 ASN A C 13
ATOM 20943 O O . ASN A 1 53 ? -5.443 5.441 2.915 1.00 0.00 53 ASN A O 13
ATOM 20954 N N . CYS A 1 54 ? -3.481 5.657 3.989 1.00 0.00 54 CYS A N 13
ATOM 20955 C CA . CYS A 1 54 ? -3.750 4.574 4.920 1.00 0.00 54 CYS A CA 13
ATOM 20956 C C . CYS A 1 54 ? -3.971 5.114 6.328 1.00 0.00 54 CYS A C 13
ATOM 20957 O O . CYS A 1 54 ? -3.073 5.717 6.919 1.00 0.00 54 CYS A O 13
ATOM 20965 N N . ASN A 1 55 ? -5.182 4.913 6.846 1.00 0.00 55 ASN A N 13
ATOM 20966 C CA . ASN A 1 55 ? -5.540 5.337 8.203 1.00 0.00 55 ASN A CA 13
ATOM 20967 C C . ASN A 1 55 ? -5.414 6.851 8.384 1.00 0.00 55 ASN A C 13
ATOM 20968 O O . ASN A 1 55 ? -5.237 7.343 9.502 1.00 0.00 55 ASN A O 13
ATOM 20979 N N . GLY A 1 56 ? -5.530 7.589 7.288 1.00 0.00 56 GLY A N 13
ATOM 20980 C CA . GLY A 1 56 ? -5.471 9.037 7.357 1.00 0.00 56 GLY A CA 13
ATOM 20981 C C . GLY A 1 56 ? -4.080 9.573 7.081 1.00 0.00 56 GLY A C 13
ATOM 20982 O O . GLY A 1 56 ? -3.850 10.780 7.128 1.00 0.00 56 GLY A O 13
ATOM 20986 N N . MET A 1 57 ? -3.151 8.675 6.801 1.00 0.00 57 MET A N 13
ATOM 20987 C CA . MET A 1 57 ? -1.780 9.056 6.507 1.00 0.00 57 MET A CA 13
ATOM 20988 C C . MET A 1 57 ? -1.428 8.687 5.076 1.00 0.00 57 MET A C 13
ATOM 20989 O O . MET A 1 57 ? -1.617 7.547 4.655 1.00 0.00 57 MET A O 13
ATOM 21003 N N . LEU A 1 58 ? -0.942 9.666 4.326 1.00 0.00 58 LEU A N 13
ATOM 21004 C CA . LEU A 1 58 ? -0.598 9.459 2.929 1.00 0.00 58 LEU A CA 13
ATOM 21005 C C . LEU A 1 58 ? 0.803 8.879 2.822 1.00 0.00 58 LEU A C 13
ATOM 21006 O O . LEU A 1 58 ? 1.787 9.535 3.172 1.00 0.00 58 LEU A O 13
ATOM 21022 N N . LEU A 1 59 ? 0.885 7.645 2.357 1.00 0.00 59 LEU A N 13
ATOM 21023 C CA . LEU A 1 59 ? 2.150 6.938 2.287 1.00 0.00 59 LEU A CA 13
ATOM 21024 C C . LEU A 1 59 ? 2.532 6.719 0.828 1.00 0.00 59 LEU A C 13
ATOM 21025 O O . LEU A 1 59 ? 1.690 6.342 0.011 1.00 0.00 59 LEU A O 13
ATOM 21041 N N . THR A 1 60 ? 3.788 6.967 0.504 1.00 0.00 60 THR A N 13
ATOM 21042 C CA . THR A 1 60 ? 4.287 6.739 -0.841 1.00 0.00 60 THR A CA 13
ATOM 21043 C C . THR A 1 60 ? 5.294 5.596 -0.834 1.00 0.00 60 THR A C 13
ATOM 21044 O O . THR A 1 60 ? 6.253 5.611 -0.060 1.00 0.00 60 THR A O 13
ATOM 21055 N N . MET A 1 61 ? 5.069 4.603 -1.678 1.00 0.00 61 MET A N 13
ATOM 21056 C CA . MET A 1 61 ? 5.975 3.466 -1.782 1.00 0.00 61 MET A CA 13
ATOM 21057 C C . MET A 1 61 ? 6.001 2.940 -3.207 1.00 0.00 61 MET A C 13
ATOM 21058 O O . MET A 1 61 ? 5.165 3.314 -4.027 1.00 0.00 61 MET A O 13
ATOM 21072 N N . ARG A 1 62 ? 6.961 2.077 -3.494 1.00 0.00 62 ARG A N 13
ATOM 21073 C CA . ARG A 1 62 ? 7.178 1.604 -4.853 1.00 0.00 62 ARG A CA 13
ATOM 21074 C C . ARG A 1 62 ? 6.155 0.542 -5.234 1.00 0.00 62 ARG A C 13
ATOM 21075 O O . ARG A 1 62 ? 5.776 -0.290 -4.407 1.00 0.00 62 ARG A O 13
ATOM 21096 N N . ARG A 1 63 ? 5.734 0.562 -6.495 1.00 0.00 63 ARG A N 13
ATOM 21097 C CA . ARG A 1 63 ? 4.713 -0.357 -6.991 1.00 0.00 63 ARG A CA 13
ATOM 21098 C C . ARG A 1 63 ? 5.124 -1.810 -6.783 1.00 0.00 63 ARG A C 13
ATOM 21099 O O . ARG A 1 63 ? 4.290 -2.666 -6.491 1.00 0.00 63 ARG A O 13
ATOM 21120 N N . ASN A 1 64 ? 6.409 -2.084 -6.943 1.00 0.00 64 ASN A N 13
ATOM 21121 C CA . ASN A 1 64 ? 6.929 -3.439 -6.791 1.00 0.00 64 ASN A CA 13
ATOM 21122 C C . ASN A 1 64 ? 6.631 -3.993 -5.402 1.00 0.00 64 ASN A C 13
ATOM 21123 O O . ASN A 1 64 ? 6.398 -5.192 -5.240 1.00 0.00 64 ASN A O 13
ATOM 21134 N N . GLU A 1 65 ? 6.612 -3.119 -4.406 1.00 0.00 65 GLU A N 13
ATOM 21135 C CA . GLU A 1 65 ? 6.290 -3.532 -3.049 1.00 0.00 65 GLU A CA 13
ATOM 21136 C C . GLU A 1 65 ? 4.791 -3.758 -2.908 1.00 0.00 65 GLU A C 13
ATOM 21137 O O . GLU A 1 65 ? 4.361 -4.678 -2.219 1.00 0.00 65 GLU A O 13
ATOM 21149 N N . ALA A 1 66 ? 4.004 -2.929 -3.593 1.00 0.00 66 ALA A N 13
ATOM 21150 C CA . ALA A 1 66 ? 2.547 -3.070 -3.605 1.00 0.00 66 ALA A CA 13
ATOM 21151 C C . ALA A 1 66 ? 2.132 -4.396 -4.233 1.00 0.00 66 ALA A C 13
ATOM 21152 O O . ALA A 1 66 ? 1.100 -4.966 -3.878 1.00 0.00 66 ALA A O 13
ATOM 21159 N N . GLU A 1 67 ? 2.929 -4.872 -5.185 1.00 0.00 67 GLU A N 13
ATOM 21160 C CA . GLU A 1 67 ? 2.699 -6.175 -5.798 1.00 0.00 67 GLU A CA 13
ATOM 21161 C C . GLU A 1 67 ? 2.886 -7.283 -4.763 1.00 0.00 67 GLU A C 13
ATOM 21162 O O . GLU A 1 67 ? 2.202 -8.303 -4.795 1.00 0.00 67 GLU A O 13
ATOM 21174 N N . GLY A 1 68 ? 3.836 -7.080 -3.860 1.00 0.00 68 GLY A N 13
ATOM 21175 C CA . GLY A 1 68 ? 4.019 -7.985 -2.741 1.00 0.00 68 GLY A CA 13
ATOM 21176 C C . GLY A 1 68 ? 2.874 -7.923 -1.739 1.00 0.00 68 GLY A C 13
ATOM 21177 O O . GLY A 1 68 ? 2.683 -8.841 -0.938 1.00 0.00 68 GLY A O 13
ATOM 21181 N N . ILE A 1 69 ? 2.125 -6.829 -1.770 1.00 0.00 69 ILE A N 13
ATOM 21182 C CA . ILE A 1 69 ? 1.049 -6.605 -0.815 1.00 0.00 69 ILE A CA 13
ATOM 21183 C C . ILE A 1 69 ? -0.260 -7.224 -1.294 1.00 0.00 69 ILE A C 13
ATOM 21184 O O . ILE A 1 69 ? -0.715 -6.976 -2.412 1.00 0.00 69 ILE A O 13
ATOM 21200 N N . THR A 1 70 ? -0.855 -8.028 -0.430 1.00 0.00 70 THR A N 13
ATOM 21201 C CA . THR A 1 70 ? -2.140 -8.638 -0.696 1.00 0.00 70 THR A CA 13
ATOM 21202 C C . THR A 1 70 ? -3.225 -7.909 0.092 1.00 0.00 70 THR A C 13
ATOM 21203 O O . THR A 1 70 ? -3.131 -7.770 1.315 1.00 0.00 70 THR A O 13
ATOM 21214 N N . VAL A 1 71 ? -4.240 -7.424 -0.608 1.00 0.00 71 VAL A N 13
ATOM 21215 C CA . VAL A 1 71 ? -5.290 -6.641 0.025 1.00 0.00 71 VAL A CA 13
ATOM 21216 C C . VAL A 1 71 ? -6.672 -7.190 -0.305 1.00 0.00 71 VAL A C 13
ATOM 21217 O O . VAL A 1 71 ? -6.852 -7.922 -1.283 1.00 0.00 71 VAL A O 13
ATOM 21230 N N . HIS A 1 72 ? -7.634 -6.839 0.530 1.00 0.00 72 HIS A N 13
ATOM 21231 C CA . HIS A 1 72 ? -9.030 -7.163 0.295 1.00 0.00 72 HIS A CA 13
ATOM 21232 C C . HIS A 1 72 ? -9.813 -5.862 0.133 1.00 0.00 72 HIS A C 13
ATOM 21233 O O . HIS A 1 72 ? -9.836 -5.035 1.041 1.00 0.00 72 HIS A O 13
ATOM 21247 N N . ILE A 1 73 ? -10.433 -5.680 -1.025 1.00 0.00 73 ILE A N 13
ATOM 21248 C CA . ILE A 1 73 ? -11.117 -4.430 -1.346 1.00 0.00 73 ILE A CA 13
ATOM 21249 C C . ILE A 1 73 ? -12.239 -4.132 -0.353 1.00 0.00 73 ILE A C 13
ATOM 21250 O O . ILE A 1 73 ? -13.005 -5.019 0.022 1.00 0.00 73 ILE A O 13
ATOM 21266 N N . LEU A 1 74 ? -12.323 -2.873 0.066 1.00 0.00 74 LEU A N 13
ATOM 21267 C CA . LEU A 1 74 ? -13.376 -2.433 0.968 1.00 0.00 74 LEU A CA 13
ATOM 21268 C C . LEU A 1 74 ? -14.668 -2.218 0.195 1.00 0.00 74 LEU A C 13
ATOM 21269 O O . LEU A 1 74 ? -15.081 -1.084 -0.064 1.00 0.00 74 LEU A O 13
ATOM 21285 N N . ALA A 1 75 ? -15.273 -3.326 -0.197 1.00 0.00 75 ALA A N 13
ATOM 21286 C CA . ALA A 1 75 ? -16.496 -3.330 -0.980 1.00 0.00 75 ALA A CA 13
ATOM 21287 C C . ALA A 1 75 ? -16.976 -4.763 -1.145 1.00 0.00 75 ALA A C 13
ATOM 21288 O O . ALA A 1 75 ? -16.400 -5.683 -0.562 1.00 0.00 75 ALA A O 13
ATOM 21295 N N . GLY A 1 76 ? -18.015 -4.957 -1.936 1.00 0.00 76 GLY A N 13
ATOM 21296 C CA . GLY A 1 76 ? -18.507 -6.291 -2.179 1.00 0.00 76 GLY A CA 13
ATOM 21297 C C . GLY A 1 76 ? -19.969 -6.426 -1.839 1.00 0.00 76 GLY A C 13
ATOM 21298 O O . GLY A 1 76 ? -20.378 -6.195 -0.699 1.00 0.00 76 GLY A O 13
ATOM 21302 N N . ASP A 1 77 ? -20.763 -6.791 -2.830 1.00 0.00 77 ASP A N 13
ATOM 21303 C CA . ASP A 1 77 ? -22.188 -6.965 -2.628 1.00 0.00 77 ASP A CA 13
ATOM 21304 C C . ASP A 1 77 ? -22.474 -8.283 -1.935 1.00 0.00 77 ASP A C 13
ATOM 21305 O O . ASP A 1 77 ? -21.994 -9.338 -2.351 1.00 0.00 77 ASP A O 13
ATOM 21314 N N . GLU A 1 78 ? -23.264 -8.203 -0.876 1.00 0.00 78 GLU A N 13
ATOM 21315 C CA . GLU A 1 78 ? -23.630 -9.366 -0.077 1.00 0.00 78 GLU A CA 13
ATOM 21316 C C . GLU A 1 78 ? -24.443 -10.361 -0.904 1.00 0.00 78 GLU A C 13
ATOM 21317 O O . GLU A 1 78 ? -24.453 -11.561 -0.624 1.00 0.00 78 GLU A O 13
ATOM 21329 N N . GLY A 1 79 ? -25.106 -9.856 -1.935 1.00 0.00 79 GLY A N 13
ATOM 21330 C CA . GLY A 1 79 ? -25.918 -10.704 -2.786 1.00 0.00 79 GLY A CA 13
ATOM 21331 C C . GLY A 1 79 ? -25.101 -11.442 -3.833 1.00 0.00 79 GLY A C 13
ATOM 21332 O O . GLY A 1 79 ? -25.650 -12.226 -4.612 1.00 0.00 79 GLY A O 13
ATOM 21336 N N . HIS A 1 80 ? -23.792 -11.200 -3.853 1.00 0.00 80 HIS A N 13
ATOM 21337 C CA . HIS A 1 80 ? -22.900 -11.841 -4.819 1.00 0.00 80 HIS A CA 13
ATOM 21338 C C . HIS A 1 80 ? -21.818 -12.648 -4.104 1.00 0.00 80 HIS A C 13
ATOM 21339 O O . HIS A 1 80 ? -20.730 -12.136 -3.826 1.00 0.00 80 HIS A O 13
ATOM 21353 N N . PRO A 1 81 ? -22.113 -13.910 -3.757 1.00 0.00 81 PRO A N 13
ATOM 21354 C CA . PRO A 1 81 ? -21.169 -14.788 -3.085 1.00 0.00 81 PRO A CA 13
ATOM 21355 C C . PRO A 1 81 ? -20.235 -15.485 -4.070 1.00 0.00 81 PRO A C 13
ATOM 21356 O O . PRO A 1 81 ? -20.562 -16.542 -4.618 1.00 0.00 81 PRO A O 13
ATOM 21367 N N . HIS A 1 82 ? -19.089 -14.875 -4.320 1.00 0.00 82 HIS A N 13
ATOM 21368 C CA . HIS A 1 82 ? -18.097 -15.455 -5.213 1.00 0.00 82 HIS A CA 13
ATOM 21369 C C . HIS A 1 82 ? -16.814 -15.756 -4.457 1.00 0.00 82 HIS A C 13
ATOM 21370 O O . HIS A 1 82 ? -16.038 -14.853 -4.145 1.00 0.00 82 HIS A O 13
ATOM 21384 N N . GLY A 1 83 ? -16.610 -17.024 -4.142 1.00 0.00 83 GLY A N 13
ATOM 21385 C CA . GLY A 1 83 ? -15.410 -17.428 -3.441 1.00 0.00 83 GLY A CA 13
ATOM 21386 C C . GLY A 1 83 ? -14.656 -18.502 -4.194 1.00 0.00 83 GLY A C 13
ATOM 21387 O O . GLY A 1 83 ? -15.214 -19.152 -5.079 1.00 0.00 83 GLY A O 13
ATOM 21391 N N . TRP A 1 84 ? -13.393 -18.694 -3.855 1.00 0.00 84 TRP A N 13
ATOM 21392 C CA . TRP A 1 84 ? -12.574 -19.689 -4.522 1.00 0.00 84 TRP A CA 13
ATOM 21393 C C . TRP A 1 84 ? -11.659 -20.381 -3.514 1.00 0.00 84 TRP A C 13
ATOM 21394 O O . TRP A 1 84 ? -11.159 -19.747 -2.582 1.00 0.00 84 TRP A O 13
ATOM 21415 N N . PRO A 1 85 ? -11.428 -21.689 -3.689 1.00 0.00 85 PRO A N 13
ATOM 21416 C CA . PRO A 1 85 ? -10.575 -22.473 -2.796 1.00 0.00 85 PRO A CA 13
ATOM 21417 C C . PRO A 1 85 ? -9.088 -22.366 -3.145 1.00 0.00 85 PRO A C 13
ATOM 21418 O O . PRO A 1 85 ? -8.680 -21.518 -3.943 1.00 0.00 85 PRO A O 13
ATOM 21429 N N . GLY A 1 86 ? -8.284 -23.229 -2.541 1.00 0.00 86 GLY A N 13
ATOM 21430 C CA . GLY A 1 86 ? -6.862 -23.243 -2.807 1.00 0.00 86 GLY A CA 13
ATOM 21431 C C . GLY A 1 86 ? -6.117 -24.175 -1.875 1.00 0.00 86 GLY A C 13
ATOM 21432 O O . GLY A 1 86 ? -6.470 -24.297 -0.699 1.00 0.00 86 GLY A O 13
ATOM 21436 N N . PHE A 1 87 ? -5.093 -24.837 -2.393 1.00 0.00 87 PHE A N 13
ATOM 21437 C CA . PHE A 1 87 ? -4.316 -25.785 -1.602 1.00 0.00 87 PHE A CA 13
ATOM 21438 C C . PHE A 1 87 ? -2.842 -25.394 -1.603 1.00 0.00 87 PHE A C 13
ATOM 21439 O O . PHE A 1 87 ? -2.305 -24.973 -0.576 1.00 0.00 87 PHE A O 13
ATOM 21456 N N . ARG A 1 88 ? -2.201 -25.537 -2.764 1.00 0.00 88 ARG A N 13
ATOM 21457 C CA . ARG A 1 88 ? -0.796 -25.172 -2.946 1.00 0.00 88 ARG A CA 13
ATOM 21458 C C . ARG A 1 88 ? 0.127 -25.975 -2.035 1.00 0.00 88 ARG A C 13
ATOM 21459 O O . ARG A 1 88 ? 1.134 -25.456 -1.551 1.00 0.00 88 ARG A O 13
ATOM 21480 N N . ARG A 1 89 ? -0.194 -27.244 -1.814 1.00 0.00 89 ARG A N 13
ATOM 21481 C CA . ARG A 1 89 ? 0.676 -28.095 -1.020 1.00 0.00 89 ARG A CA 13
ATOM 21482 C C . ARG A 1 89 ? 1.840 -28.565 -1.876 1.00 0.00 89 ARG A C 13
ATOM 21483 O O . ARG A 1 89 ? 1.718 -29.517 -2.651 1.00 0.00 89 ARG A O 13
ATOM 21504 N N . ARG A 1 90 ? 2.958 -27.875 -1.762 1.00 0.00 90 ARG A N 13
ATOM 21505 C CA . ARG A 1 90 ? 4.139 -28.229 -2.517 1.00 0.00 90 ARG A CA 13
ATOM 21506 C C . ARG A 1 90 ? 4.911 -29.313 -1.780 1.00 0.00 90 ARG A C 13
ATOM 21507 O O . ARG A 1 90 ? 5.085 -29.240 -0.562 1.00 0.00 90 ARG A O 13
ATOM 21528 N N . HIS A 1 91 ? 5.351 -30.322 -2.518 1.00 0.00 91 HIS A N 13
ATOM 21529 C CA . HIS A 1 91 ? 6.031 -31.463 -1.922 1.00 0.00 91 HIS A CA 13
ATOM 21530 C C . HIS A 1 91 ? 7.322 -31.037 -1.239 1.00 0.00 91 HIS A C 13
ATOM 21531 O O . HIS A 1 91 ? 7.964 -30.064 -1.641 1.00 0.00 91 HIS A O 13
ATOM 21545 N N . ARG A 1 92 ? 7.695 -31.772 -0.209 1.00 0.00 92 ARG A N 13
ATOM 21546 C CA . ARG A 1 92 ? 8.851 -31.425 0.598 1.00 0.00 92 ARG A CA 13
ATOM 21547 C C . ARG A 1 92 ? 9.921 -32.511 0.506 1.00 0.00 92 ARG A C 13
ATOM 21548 O O . ARG A 1 92 ? 9.865 -33.363 -0.382 1.00 0.00 92 ARG A O 13
ATOM 21569 N N . PHE A 1 93 ? 10.876 -32.472 1.436 1.00 0.00 93 PHE A N 13
ATOM 21570 C CA . PHE A 1 93 ? 12.012 -33.391 1.445 1.00 0.00 93 PHE A CA 13
ATOM 21571 C C . PHE A 1 93 ? 12.899 -33.140 0.228 1.00 0.00 93 PHE A C 13
ATOM 21572 O O . PHE A 1 93 ? 12.727 -33.751 -0.831 1.00 0.00 93 PHE A O 13
ATOM 21589 N N . GLY A 1 94 ? 13.824 -32.208 0.381 1.00 0.00 94 GLY A N 13
ATOM 21590 C CA . GLY A 1 94 ? 14.708 -31.844 -0.703 1.00 0.00 94 GLY A CA 13
ATOM 21591 C C . GLY A 1 94 ? 16.144 -31.763 -0.248 1.00 0.00 94 GLY A C 13
ATOM 21592 O O . GLY A 1 94 ? 16.413 -31.588 0.942 1.00 0.00 94 GLY A O 13
ATOM 21596 N N . LYS A 1 95 ? 17.063 -31.868 -1.192 1.00 0.00 95 LYS A N 13
ATOM 21597 C CA . LYS A 1 95 ? 18.482 -31.913 -0.879 1.00 0.00 95 LYS A CA 13
ATOM 21598 C C . LYS A 1 95 ? 19.011 -30.532 -0.521 1.00 0.00 95 LYS A C 13
ATOM 21599 O O . LYS A 1 95 ? 18.735 -29.545 -1.210 1.00 0.00 95 LYS A O 13
ATOM 21618 N N . ARG A 1 96 ? 19.756 -30.473 0.569 1.00 0.00 96 ARG A N 13
ATOM 21619 C CA . ARG A 1 96 ? 20.461 -29.264 0.966 1.00 0.00 96 ARG A CA 13
ATOM 21620 C C . ARG A 1 96 ? 21.926 -29.593 1.198 1.00 0.00 96 ARG A C 13
ATOM 21621 O O . ARG A 1 96 ? 22.253 -30.404 2.060 1.00 0.00 96 ARG A O 13
ATOM 21642 N N . ALA A 1 97 ? 22.803 -28.975 0.421 1.00 0.00 97 ALA A N 13
ATOM 21643 C CA . ALA A 1 97 ? 24.236 -29.202 0.552 1.00 0.00 97 ALA A CA 13
ATOM 21644 C C . ALA A 1 97 ? 24.840 -28.235 1.562 1.00 0.00 97 ALA A C 13
ATOM 21645 O O . ALA A 1 97 ? 26.050 -27.996 1.568 1.00 0.00 97 ALA A O 13
ATOM 21652 N N . LEU A 1 98 ? 23.979 -27.689 2.414 1.00 0.00 98 LEU A N 13
ATOM 21653 C CA . LEU A 1 98 ? 24.391 -26.742 3.437 1.00 0.00 98 LEU A CA 13
ATOM 21654 C C . LEU A 1 98 ? 25.316 -27.437 4.433 1.00 0.00 98 LEU A C 13
ATOM 21655 O O . LEU A 1 98 ? 24.871 -28.236 5.262 1.00 0.00 98 LEU A O 13
ATOM 21671 N N . GLU A 1 99 ? 26.601 -27.141 4.340 1.00 0.00 99 GLU A N 13
ATOM 21672 C CA . GLU A 1 99 ? 27.592 -27.791 5.174 1.00 0.00 99 GLU A CA 13
ATOM 21673 C C . GLU A 1 99 ? 28.182 -26.806 6.175 1.00 0.00 99 GLU A C 13
ATOM 21674 O O . GLU A 1 99 ? 29.173 -26.133 5.896 1.00 0.00 99 GLU A O 13
ATOM 21686 N N . HIS A 1 100 ? 27.540 -26.701 7.327 1.00 0.00 100 HIS A N 13
ATOM 21687 C CA . HIS A 1 100 ? 28.048 -25.878 8.413 1.00 0.00 100 HIS A CA 13
ATOM 21688 C C . HIS A 1 100 ? 28.307 -26.747 9.630 1.00 0.00 100 HIS A C 13
ATOM 21689 O O . HIS A 1 100 ? 27.844 -27.888 9.685 1.00 0.00 100 HIS A O 13
ATOM 21703 N N . HIS A 1 101 ? 29.034 -26.196 10.597 1.00 0.00 101 HIS A N 13
ATOM 21704 C CA . HIS A 1 101 ? 29.443 -26.933 11.788 1.00 0.00 101 HIS A CA 13
ATOM 21705 C C . HIS A 1 101 ? 30.408 -28.049 11.431 1.00 0.00 101 HIS A C 13
ATOM 21706 O O . HIS A 1 101 ? 30.061 -29.229 11.457 1.00 0.00 101 HIS A O 13
ATOM 21720 N N . HIS A 1 102 ? 31.617 -27.656 11.069 1.00 0.00 102 HIS A N 13
ATOM 21721 C CA . HIS A 1 102 ? 32.697 -28.601 10.827 1.00 0.00 102 HIS A CA 13
ATOM 21722 C C . HIS A 1 102 ? 33.456 -28.841 12.124 1.00 0.00 102 HIS A C 13
ATOM 21723 O O . HIS A 1 102 ? 34.502 -29.497 12.142 1.00 0.00 102 HIS A O 13
ATOM 21737 N N . HIS A 1 103 ? 32.900 -28.284 13.202 1.00 0.00 103 HIS A N 13
ATOM 21738 C CA . HIS A 1 103 ? 33.433 -28.428 14.551 1.00 0.00 103 HIS A CA 13
ATOM 21739 C C . HIS A 1 103 ? 34.735 -27.655 14.698 1.00 0.00 103 HIS A C 13
ATOM 21740 O O . HIS A 1 103 ? 35.115 -26.901 13.799 1.00 0.00 103 HIS A O 13
ATOM 21754 N N . HIS A 1 104 ? 35.392 -27.815 15.845 1.00 0.00 104 HIS A N 13
ATOM 21755 C CA . HIS A 1 104 ? 36.628 -27.090 16.143 1.00 0.00 104 HIS A CA 13
ATOM 21756 C C . HIS A 1 104 ? 36.335 -25.598 16.260 1.00 0.00 104 HIS A C 13
ATOM 21757 O O . HIS A 1 104 ? 37.158 -24.761 15.877 1.00 0.00 104 HIS A O 13
ATOM 21771 N N . HIS A 1 105 ? 35.160 -25.291 16.818 1.00 0.00 105 HIS A N 13
ATOM 21772 C CA . HIS A 1 105 ? 34.665 -23.918 16.951 1.00 0.00 105 HIS A CA 13
ATOM 21773 C C . HIS A 1 105 ? 34.349 -23.325 15.584 1.00 0.00 105 HIS A C 13
ATOM 21774 O O . HIS A 1 105 ? 33.331 -23.732 14.988 1.00 0.00 105 HIS A O 13
ATOM 21789 N N . MET A 1 1 ? -5.843 -10.581 -4.371 1.00 0.00 1 MET A N 14
ATOM 21790 C CA . MET A 1 1 ? -5.689 -9.324 -5.135 1.00 0.00 1 MET A CA 14
ATOM 21791 C C . MET A 1 1 ? -4.582 -8.470 -4.528 1.00 0.00 1 MET A C 14
ATOM 21792 O O . MET A 1 1 ? -4.444 -8.395 -3.309 1.00 0.00 1 MET A O 14
ATOM 21808 N N . LYS A 1 2 ? -3.786 -7.837 -5.380 1.00 0.00 2 LYS A N 14
ATOM 21809 C CA . LYS A 1 2 ? -2.673 -7.017 -4.914 1.00 0.00 2 LYS A CA 14
ATOM 21810 C C . LYS A 1 2 ? -3.071 -5.558 -4.792 1.00 0.00 2 LYS A C 14
ATOM 21811 O O . LYS A 1 2 ? -4.044 -5.115 -5.403 1.00 0.00 2 LYS A O 14
ATOM 21830 N N . LEU A 1 3 ? -2.304 -4.819 -4.006 1.00 0.00 3 LEU A N 14
ATOM 21831 C CA . LEU A 1 3 ? -2.483 -3.381 -3.881 1.00 0.00 3 LEU A CA 14
ATOM 21832 C C . LEU A 1 3 ? -2.170 -2.702 -5.213 1.00 0.00 3 LEU A C 14
ATOM 21833 O O . LEU A 1 3 ? -2.758 -1.678 -5.557 1.00 0.00 3 LEU A O 14
ATOM 21849 N N . SER A 1 4 ? -1.254 -3.297 -5.971 1.00 0.00 4 SER A N 14
ATOM 21850 C CA . SER A 1 4 ? -0.892 -2.785 -7.286 1.00 0.00 4 SER A CA 14
ATOM 21851 C C . SER A 1 4 ? -1.960 -3.129 -8.324 1.00 0.00 4 SER A C 14
ATOM 21852 O O . SER A 1 4 ? -1.932 -2.630 -9.449 1.00 0.00 4 SER A O 14
ATOM 21860 N N . GLU A 1 5 ? -2.890 -4.001 -7.947 1.00 0.00 5 GLU A N 14
ATOM 21861 C CA . GLU A 1 5 ? -3.976 -4.391 -8.836 1.00 0.00 5 GLU A CA 14
ATOM 21862 C C . GLU A 1 5 ? -5.160 -3.462 -8.641 1.00 0.00 5 GLU A C 14
ATOM 21863 O O . GLU A 1 5 ? -6.122 -3.487 -9.408 1.00 0.00 5 GLU A O 14
ATOM 21875 N N . LEU A 1 6 ? -5.085 -2.650 -7.598 1.00 0.00 6 LEU A N 14
ATOM 21876 C CA . LEU A 1 6 ? -6.124 -1.665 -7.324 1.00 0.00 6 LEU A CA 14
ATOM 21877 C C . LEU A 1 6 ? -6.013 -0.480 -8.273 1.00 0.00 6 LEU A C 14
ATOM 21878 O O . LEU A 1 6 ? -5.053 -0.367 -9.038 1.00 0.00 6 LEU A O 14
ATOM 21894 N N . LYS A 1 7 ? -7.001 0.398 -8.226 1.00 0.00 7 LYS A N 14
ATOM 21895 C CA . LYS A 1 7 ? -7.021 1.566 -9.089 1.00 0.00 7 LYS A CA 14
ATOM 21896 C C . LYS A 1 7 ? -7.103 2.836 -8.256 1.00 0.00 7 LYS A C 14
ATOM 21897 O O . LYS A 1 7 ? -7.328 2.781 -7.048 1.00 0.00 7 LYS A O 14
ATOM 21916 N N . ALA A 1 8 ? -6.919 3.977 -8.910 1.00 0.00 8 ALA A N 14
ATOM 21917 C CA . ALA A 1 8 ? -7.006 5.266 -8.239 1.00 0.00 8 ALA A CA 14
ATOM 21918 C C . ALA A 1 8 ? -8.419 5.490 -7.719 1.00 0.00 8 ALA A C 14
ATOM 21919 O O . ALA A 1 8 ? -9.362 5.635 -8.500 1.00 0.00 8 ALA A O 14
ATOM 21926 N N . GLY A 1 9 ? -8.563 5.490 -6.404 1.00 0.00 9 GLY A N 14
ATOM 21927 C CA . GLY A 1 9 ? -9.867 5.649 -5.800 1.00 0.00 9 GLY A CA 14
ATOM 21928 C C . GLY A 1 9 ? -10.366 4.369 -5.159 1.00 0.00 9 GLY A C 14
ATOM 21929 O O . GLY A 1 9 ? -11.316 4.391 -4.375 1.00 0.00 9 GLY A O 14
ATOM 21933 N N . ASP A 1 10 ? -9.723 3.251 -5.479 1.00 0.00 10 ASP A N 14
ATOM 21934 C CA . ASP A 1 10 ? -10.122 1.957 -4.933 1.00 0.00 10 ASP A CA 14
ATOM 21935 C C . ASP A 1 10 ? -9.701 1.824 -3.475 1.00 0.00 10 ASP A C 14
ATOM 21936 O O . ASP A 1 10 ? -8.567 2.137 -3.108 1.00 0.00 10 ASP A O 14
ATOM 21945 N N . ARG A 1 11 ? -10.639 1.380 -2.648 1.00 0.00 11 ARG A N 14
ATOM 21946 C CA . ARG A 1 11 ? -10.413 1.229 -1.218 1.00 0.00 11 ARG A CA 14
ATOM 21947 C C . ARG A 1 11 ? -10.218 -0.243 -0.885 1.00 0.00 11 ARG A C 14
ATOM 21948 O O . ARG A 1 11 ? -10.943 -1.095 -1.402 1.00 0.00 11 ARG A O 14
ATOM 21969 N N . ALA A 1 12 ? -9.264 -0.553 -0.020 1.00 0.00 12 ALA A N 14
ATOM 21970 C CA . ALA A 1 12 ? -9.002 -1.941 0.329 1.00 0.00 12 ALA A CA 14
ATOM 21971 C C . ALA A 1 12 ? -8.407 -2.070 1.721 1.00 0.00 12 ALA A C 14
ATOM 21972 O O . ALA A 1 12 ? -7.920 -1.097 2.297 1.00 0.00 12 ALA A O 14
ATOM 21979 N N . GLU A 1 13 ? -8.465 -3.279 2.254 1.00 0.00 13 GLU A N 14
ATOM 21980 C CA . GLU A 1 13 ? -7.866 -3.587 3.538 1.00 0.00 13 GLU A CA 14
ATOM 21981 C C . GLU A 1 13 ? -6.678 -4.516 3.328 1.00 0.00 13 GLU A C 14
ATOM 21982 O O . GLU A 1 13 ? -6.776 -5.504 2.596 1.00 0.00 13 GLU A O 14
ATOM 21994 N N . VAL A 1 14 ? -5.563 -4.190 3.956 1.00 0.00 14 VAL A N 14
ATOM 21995 C CA . VAL A 1 14 ? -4.329 -4.935 3.771 1.00 0.00 14 VAL A CA 14
ATOM 21996 C C . VAL A 1 14 ? -4.360 -6.254 4.532 1.00 0.00 14 VAL A C 14
ATOM 21997 O O . VAL A 1 14 ? -4.367 -6.275 5.763 1.00 0.00 14 VAL A O 14
ATOM 22010 N N . THR A 1 15 ? -4.370 -7.347 3.789 1.00 0.00 15 THR A N 14
ATOM 22011 C CA . THR A 1 15 ? -4.416 -8.670 4.377 1.00 0.00 15 THR A CA 14
ATOM 22012 C C . THR A 1 15 ? -3.009 -9.210 4.632 1.00 0.00 15 THR A C 14
ATOM 22013 O O . THR A 1 15 ? -2.800 -10.039 5.521 1.00 0.00 15 THR A O 14
ATOM 22024 N N . SER A 1 16 ? -2.046 -8.733 3.848 1.00 0.00 16 SER A N 14
ATOM 22025 C CA . SER A 1 16 ? -0.651 -9.112 4.028 1.00 0.00 16 SER A CA 14
ATOM 22026 C C . SER A 1 16 ? 0.260 -8.171 3.246 1.00 0.00 16 SER A C 14
ATOM 22027 O O . SER A 1 16 ? -0.156 -7.583 2.249 1.00 0.00 16 SER A O 14
ATOM 22035 N N . VAL A 1 17 ? 1.500 -8.035 3.703 1.00 0.00 17 VAL A N 14
ATOM 22036 C CA . VAL A 1 17 ? 2.478 -7.186 3.036 1.00 0.00 17 VAL A CA 14
ATOM 22037 C C . VAL A 1 17 ? 3.746 -7.978 2.749 1.00 0.00 17 VAL A C 14
ATOM 22038 O O . VAL A 1 17 ? 4.484 -8.333 3.669 1.00 0.00 17 VAL A O 14
ATOM 22051 N N . ALA A 1 18 ? 3.993 -8.260 1.481 1.00 0.00 18 ALA A N 14
ATOM 22052 C CA . ALA A 1 18 ? 5.205 -8.959 1.090 1.00 0.00 18 ALA A CA 14
ATOM 22053 C C . ALA A 1 18 ? 6.256 -7.960 0.627 1.00 0.00 18 ALA A C 14
ATOM 22054 O O . ALA A 1 18 ? 6.181 -7.425 -0.478 1.00 0.00 18 ALA A O 14
ATOM 22061 N N . ALA A 1 19 ? 7.218 -7.690 1.492 1.00 0.00 19 ALA A N 14
ATOM 22062 C CA . ALA A 1 19 ? 8.275 -6.737 1.188 1.00 0.00 19 ALA A CA 14
ATOM 22063 C C . ALA A 1 19 ? 9.520 -7.054 1.994 1.00 0.00 19 ALA A C 14
ATOM 22064 O O . ALA A 1 19 ? 9.505 -7.954 2.840 1.00 0.00 19 ALA A O 14
ATOM 22071 N N . GLU A 1 20 ? 10.586 -6.318 1.715 1.00 0.00 20 GLU A N 14
ATOM 22072 C CA . GLU A 1 20 ? 11.824 -6.418 2.470 1.00 0.00 20 GLU A CA 14
ATOM 22073 C C . GLU A 1 20 ? 11.533 -6.131 3.942 1.00 0.00 20 GLU A C 14
ATOM 22074 O O . GLU A 1 20 ? 10.707 -5.274 4.241 1.00 0.00 20 GLU A O 14
ATOM 22086 N N . PRO A 1 21 ? 12.189 -6.851 4.873 1.00 0.00 21 PRO A N 14
ATOM 22087 C CA . PRO A 1 21 ? 11.974 -6.690 6.313 1.00 0.00 21 PRO A CA 14
ATOM 22088 C C . PRO A 1 21 ? 11.910 -5.226 6.752 1.00 0.00 21 PRO A C 14
ATOM 22089 O O . PRO A 1 21 ? 10.956 -4.816 7.423 1.00 0.00 21 PRO A O 14
ATOM 22100 N N . ALA A 1 22 ? 12.903 -4.442 6.355 1.00 0.00 22 ALA A N 14
ATOM 22101 C CA . ALA A 1 22 ? 12.965 -3.041 6.746 1.00 0.00 22 ALA A CA 14
ATOM 22102 C C . ALA A 1 22 ? 11.876 -2.222 6.061 1.00 0.00 22 ALA A C 14
ATOM 22103 O O . ALA A 1 22 ? 11.209 -1.413 6.708 1.00 0.00 22 ALA A O 14
ATOM 22110 N N . VAL A 1 23 ? 11.678 -2.445 4.763 1.00 0.00 23 VAL A N 14
ATOM 22111 C CA . VAL A 1 23 ? 10.679 -1.699 4.009 1.00 0.00 23 VAL A CA 14
ATOM 22112 C C . VAL A 1 23 ? 9.281 -1.999 4.544 1.00 0.00 23 VAL A C 14
ATOM 22113 O O . VAL A 1 23 ? 8.461 -1.096 4.732 1.00 0.00 23 VAL A O 14
ATOM 22126 N N . ARG A 1 24 ? 9.040 -3.271 4.820 1.00 0.00 24 ARG A N 14
ATOM 22127 C CA . ARG A 1 24 ? 7.759 -3.733 5.332 1.00 0.00 24 ARG A CA 14
ATOM 22128 C C . ARG A 1 24 ? 7.445 -3.085 6.675 1.00 0.00 24 ARG A C 14
ATOM 22129 O O . ARG A 1 24 ? 6.382 -2.493 6.858 1.00 0.00 24 ARG A O 14
ATOM 22150 N N . ARG A 1 25 ? 8.389 -3.177 7.605 1.00 0.00 25 ARG A N 14
ATOM 22151 C CA . ARG A 1 25 ? 8.180 -2.656 8.946 1.00 0.00 25 ARG A CA 14
ATOM 22152 C C . ARG A 1 25 ? 8.199 -1.130 8.945 1.00 0.00 25 ARG A C 14
ATOM 22153 O O . ARG A 1 25 ? 7.590 -0.498 9.806 1.00 0.00 25 ARG A O 14
ATOM 22174 N N . ARG A 1 26 ? 8.887 -0.537 7.973 1.00 0.00 26 ARG A N 14
ATOM 22175 C CA . ARG A 1 26 ? 8.863 0.905 7.809 1.00 0.00 26 ARG A CA 14
ATOM 22176 C C . ARG A 1 26 ? 7.455 1.354 7.444 1.00 0.00 26 ARG A C 14
ATOM 22177 O O . ARG A 1 26 ? 6.929 2.306 8.017 1.00 0.00 26 ARG A O 14
ATOM 22198 N N . LEU A 1 27 ? 6.850 0.651 6.491 1.00 0.00 27 LEU A N 14
ATOM 22199 C CA . LEU A 1 27 ? 5.483 0.937 6.080 1.00 0.00 27 LEU A CA 14
ATOM 22200 C C . LEU A 1 27 ? 4.526 0.717 7.244 1.00 0.00 27 LEU A C 14
ATOM 22201 O O . LEU A 1 27 ? 3.616 1.516 7.469 1.00 0.00 27 LEU A O 14
ATOM 22217 N N . MET A 1 28 ? 4.748 -0.359 7.996 1.00 0.00 28 MET A N 14
ATOM 22218 C CA . MET A 1 28 ? 3.921 -0.654 9.161 1.00 0.00 28 MET A CA 14
ATOM 22219 C C . MET A 1 28 ? 4.055 0.443 10.210 1.00 0.00 28 MET A C 14
ATOM 22220 O O . MET A 1 28 ? 3.078 0.821 10.854 1.00 0.00 28 MET A O 14
ATOM 22234 N N . ASP A 1 29 ? 5.266 0.962 10.361 1.00 0.00 29 ASP A N 14
ATOM 22235 C CA . ASP A 1 29 ? 5.526 2.058 11.289 1.00 0.00 29 ASP A CA 14
ATOM 22236 C C . ASP A 1 29 ? 4.796 3.324 10.849 1.00 0.00 29 ASP A C 14
ATOM 22237 O O . ASP A 1 29 ? 4.352 4.125 11.676 1.00 0.00 29 ASP A O 14
ATOM 22246 N N . LEU A 1 30 ? 4.672 3.496 9.539 1.00 0.00 30 LEU A N 14
ATOM 22247 C CA . LEU A 1 30 ? 3.948 4.630 8.981 1.00 0.00 30 LEU A CA 14
ATOM 22248 C C . LEU A 1 30 ? 2.450 4.465 9.201 1.00 0.00 30 LEU A C 14
ATOM 22249 O O . LEU A 1 30 ? 1.729 5.445 9.392 1.00 0.00 30 LEU A O 14
ATOM 22265 N N . GLY A 1 31 ? 1.988 3.224 9.167 1.00 0.00 31 GLY A N 14
ATOM 22266 C CA . GLY A 1 31 ? 0.587 2.957 9.411 1.00 0.00 31 GLY A CA 14
ATOM 22267 C C . GLY A 1 31 ? 0.050 1.821 8.566 1.00 0.00 31 GLY A C 14
ATOM 22268 O O . GLY A 1 31 ? -1.111 1.438 8.702 1.00 0.00 31 GLY A O 14
ATOM 22272 N N . LEU A 1 32 ? 0.888 1.284 7.692 1.00 0.00 32 LEU A N 14
ATOM 22273 C CA . LEU A 1 32 ? 0.473 0.211 6.800 1.00 0.00 32 LEU A CA 14
ATOM 22274 C C . LEU A 1 32 ? 0.828 -1.141 7.411 1.00 0.00 32 LEU A C 14
ATOM 22275 O O . LEU A 1 32 ? 1.879 -1.708 7.124 1.00 0.00 32 LEU A O 14
ATOM 22291 N N . VAL A 1 33 ? -0.042 -1.634 8.280 1.00 0.00 33 VAL A N 14
ATOM 22292 C CA . VAL A 1 33 ? 0.161 -2.926 8.920 1.00 0.00 33 VAL A CA 14
ATOM 22293 C C . VAL A 1 33 ? -0.841 -3.942 8.387 1.00 0.00 33 VAL A C 14
ATOM 22294 O O . VAL A 1 33 ? -1.691 -3.612 7.558 1.00 0.00 33 VAL A O 14
ATOM 22307 N N . ARG A 1 34 ? -0.750 -5.173 8.863 1.00 0.00 34 ARG A N 14
ATOM 22308 C CA . ARG A 1 34 ? -1.717 -6.188 8.488 1.00 0.00 34 ARG A CA 14
ATOM 22309 C C . ARG A 1 34 ? -3.044 -5.896 9.176 1.00 0.00 34 ARG A C 14
ATOM 22310 O O . ARG A 1 34 ? -3.141 -5.946 10.403 1.00 0.00 34 ARG A O 14
ATOM 22331 N N . GLY A 1 35 ? -4.056 -5.594 8.380 1.00 0.00 35 GLY A N 14
ATOM 22332 C CA . GLY A 1 35 ? -5.330 -5.179 8.923 1.00 0.00 35 GLY A CA 14
ATOM 22333 C C . GLY A 1 35 ? -5.568 -3.694 8.734 1.00 0.00 35 GLY A C 14
ATOM 22334 O O . GLY A 1 35 ? -6.596 -3.164 9.155 1.00 0.00 35 GLY A O 14
ATOM 22338 N N . ALA A 1 36 ? -4.609 -3.020 8.108 1.00 0.00 36 ALA A N 14
ATOM 22339 C CA . ALA A 1 36 ? -4.735 -1.597 7.828 1.00 0.00 36 ALA A CA 14
ATOM 22340 C C . ALA A 1 36 ? -5.702 -1.358 6.677 1.00 0.00 36 ALA A C 14
ATOM 22341 O O . ALA A 1 36 ? -5.783 -2.159 5.748 1.00 0.00 36 ALA A O 14
ATOM 22348 N N . LYS A 1 37 ? -6.431 -0.258 6.743 1.00 0.00 37 LYS A N 14
ATOM 22349 C CA . LYS A 1 37 ? -7.430 0.054 5.736 1.00 0.00 37 LYS A CA 14
ATOM 22350 C C . LYS A 1 37 ? -7.018 1.309 4.981 1.00 0.00 37 LYS A C 14
ATOM 22351 O O . LYS A 1 37 ? -6.711 2.336 5.593 1.00 0.00 37 LYS A O 14
ATOM 22370 N N . LEU A 1 38 ? -6.991 1.231 3.657 1.00 0.00 38 LEU A N 14
ATOM 22371 C CA . LEU A 1 38 ? -6.470 2.328 2.857 1.00 0.00 38 LEU A CA 14
ATOM 22372 C C . LEU A 1 38 ? -7.250 2.540 1.568 1.00 0.00 38 LEU A C 14
ATOM 22373 O O . LEU A 1 38 ? -8.093 1.727 1.180 1.00 0.00 38 LEU A O 14
ATOM 22389 N N . LYS A 1 39 ? -6.949 3.653 0.917 1.00 0.00 39 LYS A N 14
ATOM 22390 C CA . LYS A 1 39 ? -7.461 3.949 -0.408 1.00 0.00 39 LYS A CA 14
ATOM 22391 C C . LYS A 1 39 ? -6.308 4.375 -1.308 1.00 0.00 39 LYS A C 14
ATOM 22392 O O . LYS A 1 39 ? -5.479 5.203 -0.912 1.00 0.00 39 LYS A O 14
ATOM 22411 N N . VAL A 1 40 ? -6.241 3.804 -2.502 1.00 0.00 40 VAL A N 14
ATOM 22412 C CA . VAL A 1 40 ? -5.228 4.197 -3.470 1.00 0.00 40 VAL A CA 14
ATOM 22413 C C . VAL A 1 40 ? -5.524 5.602 -3.978 1.00 0.00 40 VAL A C 14
ATOM 22414 O O . VAL A 1 40 ? -6.588 5.854 -4.544 1.00 0.00 40 VAL A O 14
ATOM 22427 N N . LEU A 1 41 ? -4.590 6.514 -3.762 1.00 0.00 41 LEU A N 14
ATOM 22428 C CA . LEU A 1 41 ? -4.786 7.899 -4.144 1.00 0.00 41 LEU A CA 14
ATOM 22429 C C . LEU A 1 41 ? -4.501 8.089 -5.625 1.00 0.00 41 LEU A C 14
ATOM 22430 O O . LEU A 1 41 ? -5.402 8.406 -6.403 1.00 0.00 41 LEU A O 14
ATOM 22446 N N . ARG A 1 42 ? -3.252 7.870 -6.014 1.00 0.00 42 ARG A N 14
ATOM 22447 C CA . ARG A 1 42 ? -2.830 8.104 -7.383 1.00 0.00 42 ARG A CA 14
ATOM 22448 C C . ARG A 1 42 ? -1.683 7.189 -7.765 1.00 0.00 42 ARG A C 14
ATOM 22449 O O . ARG A 1 42 ? -0.904 6.744 -6.917 1.00 0.00 42 ARG A O 14
ATOM 22470 N N . PHE A 1 43 ? -1.606 6.903 -9.048 1.00 0.00 43 PHE A N 14
ATOM 22471 C CA . PHE A 1 43 ? -0.448 6.262 -9.628 1.00 0.00 43 PHE A CA 14
ATOM 22472 C C . PHE A 1 43 ? 0.299 7.301 -10.439 1.00 0.00 43 PHE A C 14
ATOM 22473 O O . PHE A 1 43 ? -0.317 8.027 -11.228 1.00 0.00 43 PHE A O 14
ATOM 22490 N N . ALA A 1 44 ? 1.605 7.395 -10.236 1.00 0.00 44 ALA A N 14
ATOM 22491 C CA . ALA A 1 44 ? 2.421 8.338 -10.987 1.00 0.00 44 ALA A CA 14
ATOM 22492 C C . ALA A 1 44 ? 2.280 8.081 -12.488 1.00 0.00 44 ALA A C 14
ATOM 22493 O O . ALA A 1 44 ? 1.902 6.981 -12.893 1.00 0.00 44 ALA A O 14
ATOM 22500 N N . PRO A 1 45 ? 2.595 9.078 -13.336 1.00 0.00 45 PRO A N 14
ATOM 22501 C CA . PRO A 1 45 ? 2.468 8.967 -14.805 1.00 0.00 45 PRO A CA 14
ATOM 22502 C C . PRO A 1 45 ? 3.335 7.862 -15.420 1.00 0.00 45 PRO A C 14
ATOM 22503 O O . PRO A 1 45 ? 3.412 7.731 -16.641 1.00 0.00 45 PRO A O 14
ATOM 22514 N N . LEU A 1 46 ? 3.973 7.069 -14.575 1.00 0.00 46 LEU A N 14
ATOM 22515 C CA . LEU A 1 46 ? 4.853 6.002 -15.026 1.00 0.00 46 LEU A CA 14
ATOM 22516 C C . LEU A 1 46 ? 4.532 4.708 -14.283 1.00 0.00 46 LEU A C 14
ATOM 22517 O O . LEU A 1 46 ? 5.307 3.751 -14.315 1.00 0.00 46 LEU A O 14
ATOM 22533 N N . GLY A 1 47 ? 3.384 4.691 -13.608 1.00 0.00 47 GLY A N 14
ATOM 22534 C CA . GLY A 1 47 ? 2.963 3.512 -12.868 1.00 0.00 47 GLY A CA 14
ATOM 22535 C C . GLY A 1 47 ? 3.807 3.272 -11.632 1.00 0.00 47 GLY A C 14
ATOM 22536 O O . GLY A 1 47 ? 3.758 2.198 -11.036 1.00 0.00 47 GLY A O 14
ATOM 22540 N N . ASP A 1 48 ? 4.571 4.287 -11.252 1.00 0.00 48 ASP A N 14
ATOM 22541 C CA . ASP A 1 48 ? 5.499 4.204 -10.131 1.00 0.00 48 ASP A CA 14
ATOM 22542 C C . ASP A 1 48 ? 6.115 5.574 -9.884 1.00 0.00 48 ASP A C 14
ATOM 22543 O O . ASP A 1 48 ? 6.548 6.234 -10.830 1.00 0.00 48 ASP A O 14
ATOM 22552 N N . PRO A 1 49 ? 6.155 6.033 -8.624 1.00 0.00 49 PRO A N 14
ATOM 22553 C CA . PRO A 1 49 ? 5.667 5.273 -7.468 1.00 0.00 49 PRO A CA 14
ATOM 22554 C C . PRO A 1 49 ? 4.144 5.333 -7.307 1.00 0.00 49 PRO A C 14
ATOM 22555 O O . PRO A 1 49 ? 3.436 5.888 -8.154 1.00 0.00 49 PRO A O 14
ATOM 22566 N N . ILE A 1 50 ? 3.653 4.743 -6.226 1.00 0.00 50 ILE A N 14
ATOM 22567 C CA . ILE A 1 50 ? 2.223 4.700 -5.948 1.00 0.00 50 ILE A CA 14
ATOM 22568 C C . ILE A 1 50 ? 1.928 5.374 -4.614 1.00 0.00 50 ILE A C 14
ATOM 22569 O O . ILE A 1 50 ? 2.632 5.157 -3.624 1.00 0.00 50 ILE A O 14
ATOM 22585 N N . GLU A 1 51 ? 0.897 6.201 -4.601 1.00 0.00 51 GLU A N 14
ATOM 22586 C CA . GLU A 1 51 ? 0.524 6.945 -3.409 1.00 0.00 51 GLU A CA 14
ATOM 22587 C C . GLU A 1 51 ? -0.800 6.433 -2.855 1.00 0.00 51 GLU A C 14
ATOM 22588 O O . GLU A 1 51 ? -1.803 6.389 -3.568 1.00 0.00 51 GLU A O 14
ATOM 22600 N N . VAL A 1 52 ? -0.804 6.044 -1.588 1.00 0.00 52 VAL A N 14
ATOM 22601 C CA . VAL A 1 52 ? -2.010 5.525 -0.951 1.00 0.00 52 VAL A CA 14
ATOM 22602 C C . VAL A 1 52 ? -2.242 6.187 0.404 1.00 0.00 52 VAL A C 14
ATOM 22603 O O . VAL A 1 52 ? -1.294 6.538 1.102 1.00 0.00 52 VAL A O 14
ATOM 22616 N N . ASN A 1 53 ? -3.502 6.369 0.763 1.00 0.00 53 ASN A N 14
ATOM 22617 C CA . ASN A 1 53 ? -3.852 6.927 2.063 1.00 0.00 53 ASN A CA 14
ATOM 22618 C C . ASN A 1 53 ? -4.195 5.798 3.021 1.00 0.00 53 ASN A C 14
ATOM 22619 O O . ASN A 1 53 ? -5.268 5.203 2.924 1.00 0.00 53 ASN A O 14
ATOM 22630 N N . CYS A 1 54 ? -3.281 5.493 3.928 1.00 0.00 54 CYS A N 14
ATOM 22631 C CA . CYS A 1 54 ? -3.453 4.368 4.831 1.00 0.00 54 CYS A CA 14
ATOM 22632 C C . CYS A 1 54 ? -3.724 4.846 6.250 1.00 0.00 54 CYS A C 14
ATOM 22633 O O . CYS A 1 54 ? -2.843 5.409 6.899 1.00 0.00 54 CYS A O 14
ATOM 22641 N N . ASN A 1 55 ? -4.955 4.631 6.714 1.00 0.00 55 ASN A N 14
ATOM 22642 C CA . ASN A 1 55 ? -5.356 4.985 8.078 1.00 0.00 55 ASN A CA 14
ATOM 22643 C C . ASN A 1 55 ? -5.151 6.472 8.362 1.00 0.00 55 ASN A C 14
ATOM 22644 O O . ASN A 1 55 ? -4.935 6.869 9.503 1.00 0.00 55 ASN A O 14
ATOM 22655 N N . GLY A 1 56 ? -5.242 7.292 7.325 1.00 0.00 56 GLY A N 14
ATOM 22656 C CA . GLY A 1 56 ? -5.112 8.728 7.499 1.00 0.00 56 GLY A CA 14
ATOM 22657 C C . GLY A 1 56 ? -3.707 9.231 7.229 1.00 0.00 56 GLY A C 14
ATOM 22658 O O . GLY A 1 56 ? -3.457 10.438 7.263 1.00 0.00 56 GLY A O 14
ATOM 22662 N N . MET A 1 57 ? -2.790 8.311 6.972 1.00 0.00 57 MET A N 14
ATOM 22663 C CA . MET A 1 57 ? -1.423 8.667 6.621 1.00 0.00 57 MET A CA 14
ATOM 22664 C C . MET A 1 57 ? -1.186 8.428 5.138 1.00 0.00 57 MET A C 14
ATOM 22665 O O . MET A 1 57 ? -1.392 7.325 4.637 1.00 0.00 57 MET A O 14
ATOM 22679 N N . LEU A 1 58 ? -0.772 9.473 4.437 1.00 0.00 58 LEU A N 14
ATOM 22680 C CA . LEU A 1 58 ? -0.499 9.369 3.013 1.00 0.00 58 LEU A CA 14
ATOM 22681 C C . LEU A 1 58 ? 0.883 8.779 2.794 1.00 0.00 58 LEU A C 14
ATOM 22682 O O . LEU A 1 58 ? 1.899 9.433 3.041 1.00 0.00 58 LEU A O 14
ATOM 22698 N N . LEU A 1 59 ? 0.914 7.540 2.341 1.00 0.00 59 LEU A N 14
ATOM 22699 C CA . LEU A 1 59 ? 2.159 6.818 2.186 1.00 0.00 59 LEU A CA 14
ATOM 22700 C C . LEU A 1 59 ? 2.518 6.728 0.710 1.00 0.00 59 LEU A C 14
ATOM 22701 O O . LEU A 1 59 ? 1.640 6.732 -0.154 1.00 0.00 59 LEU A O 14
ATOM 22717 N N . THR A 1 60 ? 3.802 6.662 0.426 1.00 0.00 60 THR A N 14
ATOM 22718 C CA . THR A 1 60 ? 4.271 6.508 -0.939 1.00 0.00 60 THR A CA 14
ATOM 22719 C C . THR A 1 60 ? 5.350 5.435 -1.018 1.00 0.00 60 THR A C 14
ATOM 22720 O O . THR A 1 60 ? 6.393 5.531 -0.368 1.00 0.00 60 THR A O 14
ATOM 22731 N N . MET A 1 61 ? 5.082 4.411 -1.809 1.00 0.00 61 MET A N 14
ATOM 22732 C CA . MET A 1 61 ? 6.016 3.314 -1.997 1.00 0.00 61 MET A CA 14
ATOM 22733 C C . MET A 1 61 ? 6.184 3.025 -3.479 1.00 0.00 61 MET A C 14
ATOM 22734 O O . MET A 1 61 ? 5.553 3.676 -4.315 1.00 0.00 61 MET A O 14
ATOM 22748 N N . ARG A 1 62 ? 7.026 2.062 -3.813 1.00 0.00 62 ARG A N 14
ATOM 22749 C CA . ARG A 1 62 ? 7.292 1.765 -5.208 1.00 0.00 62 ARG A CA 14
ATOM 22750 C C . ARG A 1 62 ? 6.299 0.734 -5.721 1.00 0.00 62 ARG A C 14
ATOM 22751 O O . ARG A 1 62 ? 5.704 -0.005 -4.936 1.00 0.00 62 ARG A O 14
ATOM 22772 N N . ARG A 1 63 ? 6.135 0.687 -7.037 1.00 0.00 63 ARG A N 14
ATOM 22773 C CA . ARG A 1 63 ? 5.195 -0.231 -7.677 1.00 0.00 63 ARG A CA 14
ATOM 22774 C C . ARG A 1 63 ? 5.425 -1.673 -7.227 1.00 0.00 63 ARG A C 14
ATOM 22775 O O . ARG A 1 63 ? 4.473 -2.413 -6.968 1.00 0.00 63 ARG A O 14
ATOM 22796 N N . ASN A 1 64 ? 6.690 -2.054 -7.110 1.00 0.00 64 ASN A N 14
ATOM 22797 C CA . ASN A 1 64 ? 7.049 -3.418 -6.737 1.00 0.00 64 ASN A CA 14
ATOM 22798 C C . ASN A 1 64 ? 6.573 -3.748 -5.322 1.00 0.00 64 ASN A C 14
ATOM 22799 O O . ASN A 1 64 ? 6.249 -4.897 -5.021 1.00 0.00 64 ASN A O 14
ATOM 22810 N N . GLU A 1 65 ? 6.520 -2.737 -4.461 1.00 0.00 65 GLU A N 14
ATOM 22811 C CA . GLU A 1 65 ? 6.098 -2.942 -3.083 1.00 0.00 65 GLU A CA 14
ATOM 22812 C C . GLU A 1 65 ? 4.603 -3.225 -3.033 1.00 0.00 65 GLU A C 14
ATOM 22813 O O . GLU A 1 65 ? 4.147 -4.085 -2.283 1.00 0.00 65 GLU A O 14
ATOM 22825 N N . ALA A 1 66 ? 3.853 -2.511 -3.865 1.00 0.00 66 ALA A N 14
ATOM 22826 C CA . ALA A 1 66 ? 2.409 -2.683 -3.937 1.00 0.00 66 ALA A CA 14
ATOM 22827 C C . ALA A 1 66 ? 2.051 -4.061 -4.485 1.00 0.00 66 ALA A C 14
ATOM 22828 O O . ALA A 1 66 ? 0.980 -4.595 -4.191 1.00 0.00 66 ALA A O 14
ATOM 22835 N N . GLU A 1 67 ? 2.948 -4.621 -5.292 1.00 0.00 67 GLU A N 14
ATOM 22836 C CA . GLU A 1 67 ? 2.781 -5.984 -5.787 1.00 0.00 67 GLU A CA 14
ATOM 22837 C C . GLU A 1 67 ? 2.857 -6.979 -4.641 1.00 0.00 67 GLU A C 14
ATOM 22838 O O . GLU A 1 67 ? 2.156 -7.988 -4.630 1.00 0.00 67 GLU A O 14
ATOM 22850 N N . GLY A 1 68 ? 3.746 -6.704 -3.699 1.00 0.00 68 GLY A N 14
ATOM 22851 C CA . GLY A 1 68 ? 3.880 -7.548 -2.530 1.00 0.00 68 GLY A CA 14
ATOM 22852 C C . GLY A 1 68 ? 2.667 -7.484 -1.625 1.00 0.00 68 GLY A C 14
ATOM 22853 O O . GLY A 1 68 ? 2.269 -8.486 -1.030 1.00 0.00 68 GLY A O 14
ATOM 22857 N N . ILE A 1 69 ? 2.078 -6.304 -1.525 1.00 0.00 69 ILE A N 14
ATOM 22858 C CA . ILE A 1 69 ? 0.963 -6.080 -0.621 1.00 0.00 69 ILE A CA 14
ATOM 22859 C C . ILE A 1 69 ? -0.321 -6.707 -1.161 1.00 0.00 69 ILE A C 14
ATOM 22860 O O . ILE A 1 69 ? -0.785 -6.371 -2.253 1.00 0.00 69 ILE A O 14
ATOM 22876 N N . THR A 1 70 ? -0.878 -7.621 -0.388 1.00 0.00 70 THR A N 14
ATOM 22877 C CA . THR A 1 70 ? -2.124 -8.279 -0.738 1.00 0.00 70 THR A CA 14
ATOM 22878 C C . THR A 1 70 ? -3.270 -7.645 0.043 1.00 0.00 70 THR A C 14
ATOM 22879 O O . THR A 1 70 ? -3.185 -7.495 1.263 1.00 0.00 70 THR A O 14
ATOM 22890 N N . VAL A 1 71 ? -4.325 -7.258 -0.660 1.00 0.00 71 VAL A N 14
ATOM 22891 C CA . VAL A 1 71 ? -5.437 -6.545 -0.042 1.00 0.00 71 VAL A CA 14
ATOM 22892 C C . VAL A 1 71 ? -6.777 -7.090 -0.522 1.00 0.00 71 VAL A C 14
ATOM 22893 O O . VAL A 1 71 ? -6.857 -7.747 -1.562 1.00 0.00 71 VAL A O 14
ATOM 22906 N N . HIS A 1 72 ? -7.819 -6.818 0.242 1.00 0.00 72 HIS A N 14
ATOM 22907 C CA . HIS A 1 72 ? -9.180 -7.108 -0.183 1.00 0.00 72 HIS A CA 14
ATOM 22908 C C . HIS A 1 72 ? -9.990 -5.816 -0.212 1.00 0.00 72 HIS A C 14
ATOM 22909 O O . HIS A 1 72 ? -9.955 -5.031 0.736 1.00 0.00 72 HIS A O 14
ATOM 22923 N N . ILE A 1 73 ? -10.688 -5.588 -1.316 1.00 0.00 73 ILE A N 14
ATOM 22924 C CA . ILE A 1 73 ? -11.420 -4.343 -1.527 1.00 0.00 73 ILE A CA 14
ATOM 22925 C C . ILE A 1 73 ? -12.507 -4.141 -0.472 1.00 0.00 73 ILE A C 14
ATOM 22926 O O . ILE A 1 73 ? -13.279 -5.054 -0.169 1.00 0.00 73 ILE A O 14
ATOM 22942 N N . LEU A 1 74 ? -12.554 -2.933 0.079 1.00 0.00 74 LEU A N 14
ATOM 22943 C CA . LEU A 1 74 ? -13.527 -2.588 1.102 1.00 0.00 74 LEU A CA 14
ATOM 22944 C C . LEU A 1 74 ? -14.891 -2.331 0.476 1.00 0.00 74 LEU A C 14
ATOM 22945 O O . LEU A 1 74 ? -15.296 -1.185 0.279 1.00 0.00 74 LEU A O 14
ATOM 22961 N N . ALA A 1 75 ? -15.575 -3.415 0.147 1.00 0.00 75 ALA A N 14
ATOM 22962 C CA . ALA A 1 75 ? -16.877 -3.351 -0.500 1.00 0.00 75 ALA A CA 14
ATOM 22963 C C . ALA A 1 75 ? -17.553 -4.709 -0.464 1.00 0.00 75 ALA A C 14
ATOM 22964 O O . ALA A 1 75 ? -18.776 -4.811 -0.553 1.00 0.00 75 ALA A O 14
ATOM 22971 N N . GLY A 1 76 ? -16.747 -5.755 -0.345 1.00 0.00 76 GLY A N 14
ATOM 22972 C CA . GLY A 1 76 ? -17.281 -7.097 -0.284 1.00 0.00 76 GLY A CA 14
ATOM 22973 C C . GLY A 1 76 ? -16.760 -7.962 -1.407 1.00 0.00 76 GLY A C 14
ATOM 22974 O O . GLY A 1 76 ? -16.958 -7.650 -2.583 1.00 0.00 76 GLY A O 14
ATOM 22978 N N . ASP A 1 77 ? -16.083 -9.038 -1.052 1.00 0.00 77 ASP A N 14
ATOM 22979 C CA . ASP A 1 77 ? -15.542 -9.957 -2.041 1.00 0.00 77 ASP A CA 14
ATOM 22980 C C . ASP A 1 77 ? -16.179 -11.328 -1.858 1.00 0.00 77 ASP A C 14
ATOM 22981 O O . ASP A 1 77 ? -16.594 -11.681 -0.750 1.00 0.00 77 ASP A O 14
ATOM 22990 N N . GLU A 1 78 ? -16.271 -12.092 -2.937 1.00 0.00 78 GLU A N 14
ATOM 22991 C CA . GLU A 1 78 ? -16.981 -13.368 -2.914 1.00 0.00 78 GLU A CA 14
ATOM 22992 C C . GLU A 1 78 ? -16.095 -14.511 -2.421 1.00 0.00 78 GLU A C 14
ATOM 22993 O O . GLU A 1 78 ? -16.550 -15.651 -2.312 1.00 0.00 78 GLU A O 14
ATOM 23005 N N . GLY A 1 79 ? -14.835 -14.224 -2.131 1.00 0.00 79 GLY A N 14
ATOM 23006 C CA . GLY A 1 79 ? -13.957 -15.255 -1.623 1.00 0.00 79 GLY A CA 14
ATOM 23007 C C . GLY A 1 79 ? -12.588 -14.734 -1.257 1.00 0.00 79 GLY A C 14
ATOM 23008 O O . GLY A 1 79 ? -11.642 -14.853 -2.037 1.00 0.00 79 GLY A O 14
ATOM 23012 N N . HIS A 1 80 ? -12.475 -14.166 -0.069 1.00 0.00 80 HIS A N 14
ATOM 23013 C CA . HIS A 1 80 ? -11.195 -13.689 0.428 1.00 0.00 80 HIS A CA 14
ATOM 23014 C C . HIS A 1 80 ? -10.844 -14.392 1.739 1.00 0.00 80 HIS A C 14
ATOM 23015 O O . HIS A 1 80 ? -11.156 -13.911 2.829 1.00 0.00 80 HIS A O 14
ATOM 23029 N N . PRO A 1 81 ? -10.231 -15.579 1.639 1.00 0.00 81 PRO A N 14
ATOM 23030 C CA . PRO A 1 81 ? -9.875 -16.386 2.787 1.00 0.00 81 PRO A CA 14
ATOM 23031 C C . PRO A 1 81 ? -8.451 -16.124 3.266 1.00 0.00 81 PRO A C 14
ATOM 23032 O O . PRO A 1 81 ? -7.477 -16.513 2.614 1.00 0.00 81 PRO A O 14
ATOM 23043 N N . HIS A 1 82 ? -8.326 -15.451 4.397 1.00 0.00 82 HIS A N 14
ATOM 23044 C CA . HIS A 1 82 ? -7.018 -15.189 4.964 1.00 0.00 82 HIS A CA 14
ATOM 23045 C C . HIS A 1 82 ? -6.551 -16.403 5.750 1.00 0.00 82 HIS A C 14
ATOM 23046 O O . HIS A 1 82 ? -6.869 -16.560 6.928 1.00 0.00 82 HIS A O 14
ATOM 23060 N N . GLY A 1 83 ? -5.850 -17.287 5.068 1.00 0.00 83 GLY A N 14
ATOM 23061 C CA . GLY A 1 83 ? -5.312 -18.462 5.708 1.00 0.00 83 GLY A CA 14
ATOM 23062 C C . GLY A 1 83 ? -3.888 -18.713 5.282 1.00 0.00 83 GLY A C 14
ATOM 23063 O O . GLY A 1 83 ? -3.622 -19.603 4.477 1.00 0.00 83 GLY A O 14
ATOM 23067 N N . TRP A 1 84 ? -2.972 -17.921 5.805 1.00 0.00 84 TRP A N 14
ATOM 23068 C CA . TRP A 1 84 ? -1.581 -18.016 5.407 1.00 0.00 84 TRP A CA 14
ATOM 23069 C C . TRP A 1 84 ? -0.790 -18.794 6.449 1.00 0.00 84 TRP A C 14
ATOM 23070 O O . TRP A 1 84 ? -1.086 -18.715 7.645 1.00 0.00 84 TRP A O 14
ATOM 23091 N N . PRO A 1 85 ? 0.200 -19.585 6.008 1.00 0.00 85 PRO A N 14
ATOM 23092 C CA . PRO A 1 85 ? 1.100 -20.313 6.910 1.00 0.00 85 PRO A CA 14
ATOM 23093 C C . PRO A 1 85 ? 2.003 -19.377 7.717 1.00 0.00 85 PRO A C 14
ATOM 23094 O O . PRO A 1 85 ? 1.759 -18.172 7.804 1.00 0.00 85 PRO A O 14
ATOM 23105 N N . GLY A 1 86 ? 3.044 -19.936 8.309 1.00 0.00 86 GLY A N 14
ATOM 23106 C CA . GLY A 1 86 ? 3.961 -19.139 9.093 1.00 0.00 86 GLY A CA 14
ATOM 23107 C C . GLY A 1 86 ? 5.406 -19.489 8.819 1.00 0.00 86 GLY A C 14
ATOM 23108 O O . GLY A 1 86 ? 5.728 -20.646 8.539 1.00 0.00 86 GLY A O 14
ATOM 23112 N N . PHE A 1 87 ? 6.275 -18.496 8.893 1.00 0.00 87 PHE A N 14
ATOM 23113 C CA . PHE A 1 87 ? 7.691 -18.711 8.667 1.00 0.00 87 PHE A CA 14
ATOM 23114 C C . PHE A 1 87 ? 8.348 -19.191 9.953 1.00 0.00 87 PHE A C 14
ATOM 23115 O O . PHE A 1 87 ? 8.342 -18.490 10.969 1.00 0.00 87 PHE A O 14
ATOM 23132 N N . ARG A 1 88 ? 8.906 -20.390 9.917 1.00 0.00 88 ARG A N 14
ATOM 23133 C CA . ARG A 1 88 ? 9.511 -20.973 11.104 1.00 0.00 88 ARG A CA 14
ATOM 23134 C C . ARG A 1 88 ? 11.031 -20.896 11.044 1.00 0.00 88 ARG A C 14
ATOM 23135 O O . ARG A 1 88 ? 11.632 -20.941 9.968 1.00 0.00 88 ARG A O 14
ATOM 23156 N N . ARG A 1 89 ? 11.633 -20.768 12.212 1.00 0.00 89 ARG A N 14
ATOM 23157 C CA . ARG A 1 89 ? 13.080 -20.731 12.348 1.00 0.00 89 ARG A CA 14
ATOM 23158 C C . ARG A 1 89 ? 13.481 -21.548 13.565 1.00 0.00 89 ARG A C 14
ATOM 23159 O O . ARG A 1 89 ? 12.627 -22.161 14.207 1.00 0.00 89 ARG A O 14
ATOM 23180 N N . ARG A 1 90 ? 14.764 -21.571 13.880 1.00 0.00 90 ARG A N 14
ATOM 23181 C CA . ARG A 1 90 ? 15.236 -22.309 15.040 1.00 0.00 90 ARG A CA 14
ATOM 23182 C C . ARG A 1 90 ? 15.186 -21.442 16.286 1.00 0.00 90 ARG A C 14
ATOM 23183 O O . ARG A 1 90 ? 14.973 -20.232 16.207 1.00 0.00 90 ARG A O 14
ATOM 23204 N N . HIS A 1 91 ? 15.384 -22.065 17.434 1.00 0.00 91 HIS A N 14
ATOM 23205 C CA . HIS A 1 91 ? 15.369 -21.362 18.709 1.00 0.00 91 HIS A CA 14
ATOM 23206 C C . HIS A 1 91 ? 16.790 -20.979 19.102 1.00 0.00 91 HIS A C 14
ATOM 23207 O O . HIS A 1 91 ? 17.119 -20.896 20.289 1.00 0.00 91 HIS A O 14
ATOM 23221 N N . ARG A 1 92 ? 17.612 -20.718 18.080 1.00 0.00 92 ARG A N 14
ATOM 23222 C CA . ARG A 1 92 ? 19.037 -20.429 18.242 1.00 0.00 92 ARG A CA 14
ATOM 23223 C C . ARG A 1 92 ? 19.799 -21.673 18.689 1.00 0.00 92 ARG A C 14
ATOM 23224 O O . ARG A 1 92 ? 20.564 -22.245 17.912 1.00 0.00 92 ARG A O 14
ATOM 23245 N N . PHE A 1 93 ? 19.559 -22.096 19.926 1.00 0.00 93 PHE A N 14
ATOM 23246 C CA . PHE A 1 93 ? 20.211 -23.271 20.501 1.00 0.00 93 PHE A CA 14
ATOM 23247 C C . PHE A 1 93 ? 21.732 -23.116 20.473 1.00 0.00 93 PHE A C 14
ATOM 23248 O O . PHE A 1 93 ? 22.423 -23.679 19.619 1.00 0.00 93 PHE A O 14
ATOM 23265 N N . GLY A 1 94 ? 22.236 -22.307 21.387 1.00 0.00 94 GLY A N 14
ATOM 23266 C CA . GLY A 1 94 ? 23.660 -22.110 21.518 1.00 0.00 94 GLY A CA 14
ATOM 23267 C C . GLY A 1 94 ? 24.034 -21.854 22.960 1.00 0.00 94 GLY A C 14
ATOM 23268 O O . GLY A 1 94 ? 23.176 -21.485 23.764 1.00 0.00 94 GLY A O 14
ATOM 23272 N N . LYS A 1 95 ? 25.296 -22.052 23.297 1.00 0.00 95 LYS A N 14
ATOM 23273 C CA . LYS A 1 95 ? 25.742 -21.898 24.673 1.00 0.00 95 LYS A CA 14
ATOM 23274 C C . LYS A 1 95 ? 26.638 -20.677 24.822 1.00 0.00 95 LYS A C 14
ATOM 23275 O O . LYS A 1 95 ? 26.318 -19.751 25.568 1.00 0.00 95 LYS A O 14
ATOM 23294 N N . ARG A 1 96 ? 27.753 -20.686 24.092 1.00 0.00 96 ARG A N 14
ATOM 23295 C CA . ARG A 1 96 ? 28.784 -19.658 24.207 1.00 0.00 96 ARG A CA 14
ATOM 23296 C C . ARG A 1 96 ? 29.319 -19.611 25.636 1.00 0.00 96 ARG A C 14
ATOM 23297 O O . ARG A 1 96 ? 28.905 -18.780 26.448 1.00 0.00 96 ARG A O 14
ATOM 23318 N N . ALA A 1 97 ? 30.208 -20.537 25.949 1.00 0.00 97 ALA A N 14
ATOM 23319 C CA . ALA A 1 97 ? 30.789 -20.619 27.277 1.00 0.00 97 ALA A CA 14
ATOM 23320 C C . ALA A 1 97 ? 32.091 -19.837 27.351 1.00 0.00 97 ALA A C 14
ATOM 23321 O O . ALA A 1 97 ? 32.867 -19.803 26.393 1.00 0.00 97 ALA A O 14
ATOM 23328 N N . LEU A 1 98 ? 32.319 -19.200 28.487 1.00 0.00 98 LEU A N 14
ATOM 23329 C CA . LEU A 1 98 ? 33.541 -18.447 28.710 1.00 0.00 98 LEU A CA 14
ATOM 23330 C C . LEU A 1 98 ? 34.184 -18.885 30.016 1.00 0.00 98 LEU A C 14
ATOM 23331 O O . LEU A 1 98 ? 33.526 -18.945 31.054 1.00 0.00 98 LEU A O 14
ATOM 23347 N N . GLU A 1 99 ? 35.462 -19.213 29.962 1.00 0.00 99 GLU A N 14
ATOM 23348 C CA . GLU A 1 99 ? 36.190 -19.623 31.152 1.00 0.00 99 GLU A CA 14
ATOM 23349 C C . GLU A 1 99 ? 36.777 -18.413 31.862 1.00 0.00 99 GLU A C 14
ATOM 23350 O O . GLU A 1 99 ? 36.669 -17.282 31.377 1.00 0.00 99 GLU A O 14
ATOM 23362 N N . HIS A 1 100 ? 37.385 -18.650 33.011 1.00 0.00 100 HIS A N 14
ATOM 23363 C CA . HIS A 1 100 ? 37.963 -17.580 33.803 1.00 0.00 100 HIS A CA 14
ATOM 23364 C C . HIS A 1 100 ? 39.229 -18.067 34.497 1.00 0.00 100 HIS A C 14
ATOM 23365 O O . HIS A 1 100 ? 39.217 -19.094 35.177 1.00 0.00 100 HIS A O 14
ATOM 23379 N N . HIS A 1 101 ? 40.319 -17.335 34.309 1.00 0.00 101 HIS A N 14
ATOM 23380 C CA . HIS A 1 101 ? 41.597 -17.701 34.904 1.00 0.00 101 HIS A CA 14
ATOM 23381 C C . HIS A 1 101 ? 41.630 -17.321 36.383 1.00 0.00 101 HIS A C 14
ATOM 23382 O O . HIS A 1 101 ? 40.828 -16.499 36.836 1.00 0.00 101 HIS A O 14
ATOM 23396 N N . HIS A 1 102 ? 42.576 -17.911 37.111 1.00 0.00 102 HIS A N 14
ATOM 23397 C CA . HIS A 1 102 ? 42.677 -17.760 38.563 1.00 0.00 102 HIS A CA 14
ATOM 23398 C C . HIS A 1 102 ? 41.491 -18.429 39.251 1.00 0.00 102 HIS A C 14
ATOM 23399 O O . HIS A 1 102 ? 40.393 -17.869 39.331 1.00 0.00 102 HIS A O 14
ATOM 23413 N N . HIS A 1 103 ? 41.715 -19.638 39.733 1.00 0.00 103 HIS A N 14
ATOM 23414 C CA . HIS A 1 103 ? 40.675 -20.399 40.408 1.00 0.00 103 HIS A CA 14
ATOM 23415 C C . HIS A 1 103 ? 41.257 -21.189 41.573 1.00 0.00 103 HIS A C 14
ATOM 23416 O O . HIS A 1 103 ? 42.474 -21.381 41.651 1.00 0.00 103 HIS A O 14
ATOM 23430 N N . HIS A 1 104 ? 40.376 -21.630 42.468 1.00 0.00 104 HIS A N 14
ATOM 23431 C CA . HIS A 1 104 ? 40.761 -22.345 43.685 1.00 0.00 104 HIS A CA 14
ATOM 23432 C C . HIS A 1 104 ? 41.543 -21.436 44.628 1.00 0.00 104 HIS A C 14
ATOM 23433 O O . HIS A 1 104 ? 42.760 -21.292 44.509 1.00 0.00 104 HIS A O 14
ATOM 23447 N N . HIS A 1 105 ? 40.823 -20.806 45.547 1.00 0.00 105 HIS A N 14
ATOM 23448 C CA . HIS A 1 105 ? 41.439 -19.946 46.546 1.00 0.00 105 HIS A CA 14
ATOM 23449 C C . HIS A 1 105 ? 42.084 -20.798 47.633 1.00 0.00 105 HIS A C 14
ATOM 23450 O O . HIS A 1 105 ? 41.370 -21.222 48.566 1.00 0.00 105 HIS A O 14
ATOM 23465 N N . MET A 1 1 ? -6.597 -8.997 -3.833 1.00 0.00 1 MET A N 15
ATOM 23466 C CA . MET A 1 1 ? -5.549 -9.041 -4.875 1.00 0.00 1 MET A CA 15
ATOM 23467 C C . MET A 1 1 ? -4.434 -8.065 -4.525 1.00 0.00 1 MET A C 15
ATOM 23468 O O . MET A 1 1 ? -4.357 -7.611 -3.386 1.00 0.00 1 MET A O 15
ATOM 23484 N N . LYS A 1 2 ? -3.569 -7.741 -5.478 1.00 0.00 2 LYS A N 15
ATOM 23485 C CA . LYS A 1 2 ? -2.401 -6.918 -5.186 1.00 0.00 2 LYS A CA 15
ATOM 23486 C C . LYS A 1 2 ? -2.773 -5.455 -5.032 1.00 0.00 2 LYS A C 15
ATOM 23487 O O . LYS A 1 2 ? -3.741 -4.980 -5.626 1.00 0.00 2 LYS A O 15
ATOM 23506 N N . LEU A 1 3 ? -1.995 -4.751 -4.224 1.00 0.00 3 LEU A N 15
ATOM 23507 C CA . LEU A 1 3 ? -2.133 -3.313 -4.073 1.00 0.00 3 LEU A CA 15
ATOM 23508 C C . LEU A 1 3 ? -1.777 -2.627 -5.392 1.00 0.00 3 LEU A C 15
ATOM 23509 O O . LEU A 1 3 ? -2.316 -1.577 -5.736 1.00 0.00 3 LEU A O 15
ATOM 23525 N N . SER A 1 4 ? -0.881 -3.257 -6.138 1.00 0.00 4 SER A N 15
ATOM 23526 C CA . SER A 1 4 ? -0.532 -2.805 -7.478 1.00 0.00 4 SER A CA 15
ATOM 23527 C C . SER A 1 4 ? -1.695 -3.022 -8.450 1.00 0.00 4 SER A C 15
ATOM 23528 O O . SER A 1 4 ? -1.796 -2.351 -9.479 1.00 0.00 4 SER A O 15
ATOM 23536 N N . GLU A 1 5 ? -2.586 -3.949 -8.111 1.00 0.00 5 GLU A N 15
ATOM 23537 C CA . GLU A 1 5 ? -3.711 -4.278 -8.979 1.00 0.00 5 GLU A CA 15
ATOM 23538 C C . GLU A 1 5 ? -4.921 -3.406 -8.666 1.00 0.00 5 GLU A C 15
ATOM 23539 O O . GLU A 1 5 ? -5.959 -3.502 -9.326 1.00 0.00 5 GLU A O 15
ATOM 23551 N N . LEU A 1 6 ? -4.786 -2.562 -7.653 1.00 0.00 6 LEU A N 15
ATOM 23552 C CA . LEU A 1 6 ? -5.854 -1.648 -7.273 1.00 0.00 6 LEU A CA 15
ATOM 23553 C C . LEU A 1 6 ? -5.941 -0.473 -8.237 1.00 0.00 6 LEU A C 15
ATOM 23554 O O . LEU A 1 6 ? -5.028 -0.230 -9.029 1.00 0.00 6 LEU A O 15
ATOM 23570 N N . LYS A 1 7 ? -7.043 0.252 -8.160 1.00 0.00 7 LYS A N 15
ATOM 23571 C CA . LYS A 1 7 ? -7.287 1.373 -9.049 1.00 0.00 7 LYS A CA 15
ATOM 23572 C C . LYS A 1 7 ? -7.422 2.653 -8.239 1.00 0.00 7 LYS A C 15
ATOM 23573 O O . LYS A 1 7 ? -7.664 2.608 -7.031 1.00 0.00 7 LYS A O 15
ATOM 23592 N N . ALA A 1 8 ? -7.261 3.790 -8.900 1.00 0.00 8 ALA A N 15
ATOM 23593 C CA . ALA A 1 8 ? -7.395 5.081 -8.239 1.00 0.00 8 ALA A CA 15
ATOM 23594 C C . ALA A 1 8 ? -8.817 5.275 -7.721 1.00 0.00 8 ALA A C 15
ATOM 23595 O O . ALA A 1 8 ? -9.778 5.285 -8.496 1.00 0.00 8 ALA A O 15
ATOM 23602 N N . GLY A 1 9 ? -8.945 5.412 -6.410 1.00 0.00 9 GLY A N 15
ATOM 23603 C CA . GLY A 1 9 ? -10.248 5.576 -5.801 1.00 0.00 9 GLY A CA 15
ATOM 23604 C C . GLY A 1 9 ? -10.732 4.309 -5.118 1.00 0.00 9 GLY A C 15
ATOM 23605 O O . GLY A 1 9 ? -11.712 4.333 -4.372 1.00 0.00 9 GLY A O 15
ATOM 23609 N N . ASP A 1 10 ? -10.050 3.199 -5.380 1.00 0.00 10 ASP A N 15
ATOM 23610 C CA . ASP A 1 10 ? -10.393 1.921 -4.763 1.00 0.00 10 ASP A CA 15
ATOM 23611 C C . ASP A 1 10 ? -9.835 1.850 -3.351 1.00 0.00 10 ASP A C 15
ATOM 23612 O O . ASP A 1 10 ? -8.733 2.335 -3.087 1.00 0.00 10 ASP A O 15
ATOM 23621 N N . ARG A 1 11 ? -10.602 1.263 -2.440 1.00 0.00 11 ARG A N 15
ATOM 23622 C CA . ARG A 1 11 ? -10.196 1.195 -1.045 1.00 0.00 11 ARG A CA 15
ATOM 23623 C C . ARG A 1 11 ? -10.193 -0.250 -0.565 1.00 0.00 11 ARG A C 15
ATOM 23624 O O . ARG A 1 11 ? -11.160 -0.987 -0.767 1.00 0.00 11 ARG A O 15
ATOM 23645 N N . ALA A 1 12 ? -9.108 -0.650 0.072 1.00 0.00 12 ALA A N 15
ATOM 23646 C CA . ALA A 1 12 ? -8.949 -2.022 0.510 1.00 0.00 12 ALA A CA 15
ATOM 23647 C C . ALA A 1 12 ? -8.264 -2.080 1.864 1.00 0.00 12 ALA A C 15
ATOM 23648 O O . ALA A 1 12 ? -7.877 -1.051 2.420 1.00 0.00 12 ALA A O 15
ATOM 23655 N N . GLU A 1 13 ? -8.135 -3.283 2.389 1.00 0.00 13 GLU A N 15
ATOM 23656 C CA . GLU A 1 13 ? -7.449 -3.510 3.648 1.00 0.00 13 GLU A CA 15
ATOM 23657 C C . GLU A 1 13 ? -6.285 -4.473 3.435 1.00 0.00 13 GLU A C 15
ATOM 23658 O O . GLU A 1 13 ? -6.434 -5.495 2.769 1.00 0.00 13 GLU A O 15
ATOM 23670 N N . VAL A 1 14 ? -5.128 -4.135 3.984 1.00 0.00 14 VAL A N 15
ATOM 23671 C CA . VAL A 1 14 ? -3.945 -4.971 3.837 1.00 0.00 14 VAL A CA 15
ATOM 23672 C C . VAL A 1 14 ? -4.075 -6.236 4.672 1.00 0.00 14 VAL A C 15
ATOM 23673 O O . VAL A 1 14 ? -4.085 -6.183 5.904 1.00 0.00 14 VAL A O 15
ATOM 23686 N N . THR A 1 15 ? -4.191 -7.369 3.999 1.00 0.00 15 THR A N 15
ATOM 23687 C CA . THR A 1 15 ? -4.284 -8.646 4.677 1.00 0.00 15 THR A CA 15
ATOM 23688 C C . THR A 1 15 ? -2.898 -9.236 4.895 1.00 0.00 15 THR A C 15
ATOM 23689 O O . THR A 1 15 ? -2.621 -9.838 5.934 1.00 0.00 15 THR A O 15
ATOM 23700 N N . SER A 1 16 ? -2.022 -9.051 3.917 1.00 0.00 16 SER A N 15
ATOM 23701 C CA . SER A 1 16 ? -0.655 -9.536 4.014 1.00 0.00 16 SER A CA 15
ATOM 23702 C C . SER A 1 16 ? 0.276 -8.710 3.132 1.00 0.00 16 SER A C 15
ATOM 23703 O O . SER A 1 16 ? 0.125 -8.667 1.910 1.00 0.00 16 SER A O 15
ATOM 23711 N N . VAL A 1 17 ? 1.224 -8.035 3.762 1.00 0.00 17 VAL A N 15
ATOM 23712 C CA . VAL A 1 17 ? 2.225 -7.273 3.037 1.00 0.00 17 VAL A CA 15
ATOM 23713 C C . VAL A 1 17 ? 3.507 -8.090 2.888 1.00 0.00 17 VAL A C 15
ATOM 23714 O O . VAL A 1 17 ? 4.221 -8.342 3.859 1.00 0.00 17 VAL A O 15
ATOM 23727 N N . ALA A 1 18 ? 3.780 -8.525 1.669 1.00 0.00 18 ALA A N 15
ATOM 23728 C CA . ALA A 1 18 ? 4.984 -9.288 1.394 1.00 0.00 18 ALA A CA 15
ATOM 23729 C C . ALA A 1 18 ? 6.086 -8.369 0.897 1.00 0.00 18 ALA A C 15
ATOM 23730 O O . ALA A 1 18 ? 6.062 -7.905 -0.241 1.00 0.00 18 ALA A O 15
ATOM 23737 N N . ALA A 1 19 ? 7.038 -8.102 1.770 1.00 0.00 19 ALA A N 15
ATOM 23738 C CA . ALA A 1 19 ? 8.156 -7.234 1.449 1.00 0.00 19 ALA A CA 15
ATOM 23739 C C . ALA A 1 19 ? 9.348 -7.607 2.308 1.00 0.00 19 ALA A C 15
ATOM 23740 O O . ALA A 1 19 ? 9.221 -8.427 3.223 1.00 0.00 19 ALA A O 15
ATOM 23747 N N . GLU A 1 20 ? 10.491 -7.008 2.020 1.00 0.00 20 GLU A N 15
ATOM 23748 C CA . GLU A 1 20 ? 11.708 -7.286 2.766 1.00 0.00 20 GLU A CA 15
ATOM 23749 C C . GLU A 1 20 ? 11.569 -6.776 4.198 1.00 0.00 20 GLU A C 15
ATOM 23750 O O . GLU A 1 20 ? 10.867 -5.794 4.443 1.00 0.00 20 GLU A O 15
ATOM 23762 N N . PRO A 1 21 ? 12.231 -7.449 5.158 1.00 0.00 21 PRO A N 15
ATOM 23763 C CA . PRO A 1 21 ? 12.069 -7.193 6.598 1.00 0.00 21 PRO A CA 15
ATOM 23764 C C . PRO A 1 21 ? 12.109 -5.710 6.971 1.00 0.00 21 PRO A C 15
ATOM 23765 O O . PRO A 1 21 ? 11.292 -5.244 7.769 1.00 0.00 21 PRO A O 15
ATOM 23776 N N . ALA A 1 22 ? 13.040 -4.967 6.390 1.00 0.00 22 ALA A N 15
ATOM 23777 C CA . ALA A 1 22 ? 13.175 -3.552 6.704 1.00 0.00 22 ALA A CA 15
ATOM 23778 C C . ALA A 1 22 ? 12.049 -2.742 6.081 1.00 0.00 22 ALA A C 15
ATOM 23779 O O . ALA A 1 22 ? 11.387 -1.964 6.763 1.00 0.00 22 ALA A O 15
ATOM 23786 N N . VAL A 1 23 ? 11.807 -2.962 4.797 1.00 0.00 23 VAL A N 15
ATOM 23787 C CA . VAL A 1 23 ? 10.820 -2.185 4.060 1.00 0.00 23 VAL A CA 15
ATOM 23788 C C . VAL A 1 23 ? 9.422 -2.436 4.609 1.00 0.00 23 VAL A C 15
ATOM 23789 O O . VAL A 1 23 ? 8.622 -1.512 4.751 1.00 0.00 23 VAL A O 15
ATOM 23802 N N . ARG A 1 24 ? 9.159 -3.689 4.950 1.00 0.00 24 ARG A N 15
ATOM 23803 C CA . ARG A 1 24 ? 7.867 -4.093 5.484 1.00 0.00 24 ARG A CA 15
ATOM 23804 C C . ARG A 1 24 ? 7.529 -3.299 6.743 1.00 0.00 24 ARG A C 15
ATOM 23805 O O . ARG A 1 24 ? 6.464 -2.689 6.835 1.00 0.00 24 ARG A O 15
ATOM 23826 N N . ARG A 1 25 ? 8.452 -3.279 7.697 1.00 0.00 25 ARG A N 15
ATOM 23827 C CA . ARG A 1 25 ? 8.209 -2.605 8.963 1.00 0.00 25 ARG A CA 15
ATOM 23828 C C . ARG A 1 25 ? 8.239 -1.092 8.810 1.00 0.00 25 ARG A C 15
ATOM 23829 O O . ARG A 1 25 ? 7.636 -0.373 9.606 1.00 0.00 25 ARG A O 15
ATOM 23850 N N . ARG A 1 26 ? 8.944 -0.602 7.800 1.00 0.00 26 ARG A N 15
ATOM 23851 C CA . ARG A 1 26 ? 8.946 0.828 7.519 1.00 0.00 26 ARG A CA 15
ATOM 23852 C C . ARG A 1 26 ? 7.586 1.260 6.986 1.00 0.00 26 ARG A C 15
ATOM 23853 O O . ARG A 1 26 ? 7.114 2.357 7.285 1.00 0.00 26 ARG A O 15
ATOM 23874 N N . LEU A 1 27 ? 6.956 0.385 6.208 1.00 0.00 27 LEU A N 15
ATOM 23875 C CA . LEU A 1 27 ? 5.591 0.614 5.754 1.00 0.00 27 LEU A CA 15
ATOM 2387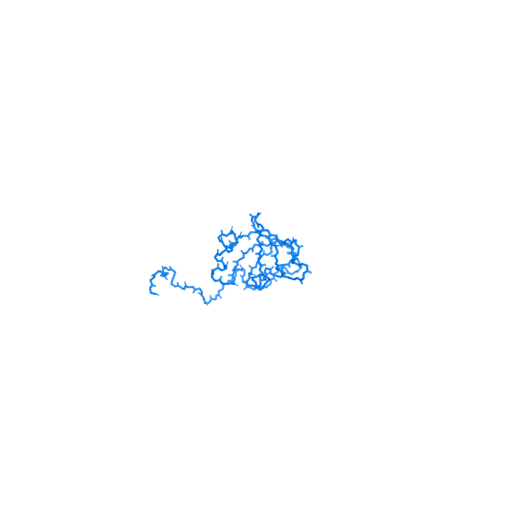6 C C . LEU A 1 27 ? 4.630 0.485 6.931 1.00 0.00 27 LEU A C 15
ATOM 23877 O O . LEU A 1 27 ? 3.709 1.286 7.082 1.00 0.00 27 LEU A O 15
ATOM 23893 N N . MET A 1 28 ? 4.871 -0.519 7.774 1.00 0.00 28 MET A N 15
ATOM 23894 C CA . MET A 1 28 ? 4.076 -0.728 8.984 1.00 0.00 28 MET A CA 15
ATOM 23895 C C . MET A 1 28 ? 4.124 0.505 9.879 1.00 0.00 28 MET A C 15
ATOM 23896 O O . MET A 1 28 ? 3.108 0.925 10.432 1.00 0.00 28 MET A O 15
ATOM 23910 N N . ASP A 1 29 ? 5.315 1.075 10.006 1.00 0.00 29 ASP A N 15
ATOM 23911 C CA . ASP A 1 29 ? 5.520 2.307 10.769 1.00 0.00 29 ASP A CA 15
ATOM 23912 C C . ASP A 1 29 ? 4.691 3.451 10.187 1.00 0.00 29 ASP A C 15
ATOM 23913 O O . ASP A 1 29 ? 4.227 4.332 10.913 1.00 0.00 29 ASP A O 15
ATOM 23922 N N . LEU A 1 30 ? 4.489 3.419 8.875 1.00 0.00 30 LEU A N 15
ATOM 23923 C CA . LEU A 1 30 ? 3.696 4.436 8.187 1.00 0.00 30 LEU A CA 15
ATOM 23924 C C . LEU A 1 30 ? 2.209 4.094 8.243 1.00 0.00 30 LEU A C 15
ATOM 23925 O O . LEU A 1 30 ? 1.381 4.754 7.617 1.00 0.00 30 LEU A O 15
ATOM 23941 N N . GLY A 1 31 ? 1.880 3.048 8.987 1.00 0.00 31 GLY A N 15
ATOM 23942 C CA . GLY A 1 31 ? 0.494 2.695 9.191 1.00 0.00 31 GLY A CA 15
ATOM 23943 C C . GLY A 1 31 ? 0.040 1.547 8.317 1.00 0.00 31 GLY A C 15
ATOM 23944 O O . GLY A 1 31 ? -1.101 1.098 8.423 1.00 0.00 31 GLY A O 15
ATOM 23948 N N . LEU A 1 32 ? 0.922 1.061 7.455 1.00 0.00 32 LEU A N 15
ATOM 23949 C CA . LEU A 1 32 ? 0.580 -0.038 6.562 1.00 0.00 32 LEU A CA 15
ATOM 23950 C C . LEU A 1 32 ? 0.869 -1.365 7.256 1.00 0.00 32 LEU A C 15
ATOM 23951 O O . LEU A 1 32 ? 1.953 -1.932 7.130 1.00 0.00 32 LEU A O 15
ATOM 23967 N N . VAL A 1 33 ? -0.103 -1.829 8.024 1.00 0.00 33 VAL A N 15
ATOM 23968 C CA . VAL A 1 33 ? 0.012 -3.090 8.744 1.00 0.00 33 VAL A CA 15
ATOM 23969 C C . VAL A 1 33 ? -1.102 -4.040 8.319 1.00 0.00 33 VAL A C 15
ATOM 23970 O O . VAL A 1 33 ? -1.904 -3.712 7.448 1.00 0.00 33 VAL A O 15
ATOM 23983 N N . ARG A 1 34 ? -1.153 -5.212 8.933 1.00 0.00 34 ARG A N 15
ATOM 23984 C CA . ARG A 1 34 ? -2.243 -6.138 8.681 1.00 0.00 34 ARG A CA 15
ATOM 23985 C C . ARG A 1 34 ? -3.516 -5.607 9.328 1.00 0.00 34 ARG A C 15
ATOM 23986 O O . ARG A 1 34 ? -3.560 -5.385 10.537 1.00 0.00 34 ARG A O 15
ATOM 24007 N N . GLY A 1 35 ? -4.535 -5.378 8.516 1.00 0.00 35 GLY A N 15
ATOM 24008 C CA . GLY A 1 35 ? -5.762 -4.798 9.017 1.00 0.00 35 GLY A CA 15
ATOM 24009 C C . GLY A 1 35 ? -5.844 -3.314 8.728 1.00 0.00 35 GLY A C 15
ATOM 24010 O O . GLY A 1 35 ? -6.811 -2.648 9.102 1.00 0.00 35 GLY A O 15
ATOM 24014 N N . ALA A 1 36 ? -4.814 -2.796 8.074 1.00 0.00 36 ALA A N 15
ATOM 24015 C CA . ALA A 1 36 ? -4.772 -1.393 7.697 1.00 0.00 36 ALA A CA 15
ATOM 24016 C C . ALA A 1 36 ? -5.664 -1.119 6.492 1.00 0.00 36 ALA A C 15
ATOM 24017 O O . ALA A 1 36 ? -5.543 -1.774 5.457 1.00 0.00 36 ALA A O 15
ATOM 24024 N N . LYS A 1 37 ? -6.558 -0.156 6.637 1.00 0.00 37 LYS A N 15
ATOM 24025 C CA . LYS A 1 37 ? -7.432 0.248 5.547 1.00 0.00 37 LYS A CA 15
ATOM 24026 C C . LYS A 1 37 ? -6.806 1.409 4.785 1.00 0.00 37 LYS A C 15
ATOM 24027 O O . LYS A 1 37 ? -6.407 2.413 5.384 1.00 0.00 37 LYS A O 15
ATOM 24046 N N . LEU A 1 38 ? -6.713 1.276 3.472 1.00 0.00 38 LEU A N 15
ATOM 24047 C CA . LEU A 1 38 ? -6.091 2.298 2.647 1.00 0.00 38 LEU A CA 15
ATOM 24048 C C . LEU A 1 38 ? -6.871 2.509 1.358 1.00 0.00 38 LEU A C 15
ATOM 24049 O O . LEU A 1 38 ? -7.474 1.578 0.821 1.00 0.00 38 LEU A O 15
ATOM 24065 N N . LYS A 1 39 ? -6.860 3.739 0.873 1.00 0.00 39 LYS A N 15
ATOM 24066 C CA . LYS A 1 39 ? -7.469 4.065 -0.407 1.00 0.00 39 LYS A CA 15
ATOM 24067 C C . LYS A 1 39 ? -6.391 4.526 -1.377 1.00 0.00 39 LYS A C 15
ATOM 24068 O O . LYS A 1 39 ? -5.548 5.354 -1.023 1.00 0.00 39 LYS A O 15
ATOM 24087 N N . VAL A 1 40 ? -6.406 3.978 -2.583 1.00 0.00 40 VAL A N 15
ATOM 24088 C CA . VAL A 1 40 ? -5.453 4.376 -3.609 1.00 0.00 40 VAL A CA 15
ATOM 24089 C C . VAL A 1 40 ? -5.775 5.782 -4.097 1.00 0.00 40 VAL A C 15
ATOM 24090 O O . VAL A 1 40 ? -6.871 6.038 -4.599 1.00 0.00 40 VAL A O 15
ATOM 24103 N N . LEU A 1 41 ? -4.825 6.689 -3.933 1.00 0.00 41 LEU A N 15
ATOM 24104 C CA . LEU A 1 41 ? -5.042 8.088 -4.263 1.00 0.00 41 LEU A CA 15
ATOM 24105 C C . LEU A 1 41 ? -4.679 8.376 -5.708 1.00 0.00 41 LEU A C 15
ATOM 24106 O O . LEU A 1 41 ? -5.539 8.721 -6.514 1.00 0.00 41 LEU A O 15
ATOM 24122 N N . ARG A 1 42 ? -3.406 8.214 -6.038 1.00 0.00 42 ARG A N 15
ATOM 24123 C CA . ARG A 1 42 ? -2.918 8.601 -7.348 1.00 0.00 42 ARG A CA 15
ATOM 24124 C C . ARG A 1 42 ? -1.727 7.741 -7.738 1.00 0.00 42 ARG A C 15
ATOM 24125 O O . ARG A 1 42 ? -1.081 7.130 -6.883 1.00 0.00 42 ARG A O 15
ATOM 24146 N N . PHE A 1 43 ? -1.446 7.706 -9.025 1.00 0.00 43 PHE A N 15
ATOM 24147 C CA . PHE A 1 43 ? -0.263 7.032 -9.534 1.00 0.00 43 PHE A CA 15
ATOM 24148 C C . PHE A 1 43 ? 0.640 8.054 -10.202 1.00 0.00 43 PHE A C 15
ATOM 24149 O O . PHE A 1 43 ? 0.172 9.104 -10.648 1.00 0.00 43 PHE A O 15
ATOM 24166 N N . ALA A 1 44 ? 1.927 7.764 -10.253 1.00 0.00 44 ALA A N 15
ATOM 24167 C CA . ALA A 1 44 ? 2.856 8.593 -11.000 1.00 0.00 44 ALA A CA 15
ATOM 24168 C C . ALA A 1 44 ? 2.690 8.321 -12.496 1.00 0.00 44 ALA A C 15
ATOM 24169 O O . ALA A 1 44 ? 2.117 7.297 -12.873 1.00 0.00 44 ALA A O 15
ATOM 24176 N N . PRO A 1 45 ? 3.197 9.213 -13.371 1.00 0.00 45 PRO A N 15
ATOM 24177 C CA . PRO A 1 45 ? 3.024 9.093 -14.833 1.00 0.00 45 PRO A CA 15
ATOM 24178 C C . PRO A 1 45 ? 3.701 7.855 -15.429 1.00 0.00 45 PRO A C 15
ATOM 24179 O O . PRO A 1 45 ? 3.717 7.673 -16.648 1.00 0.00 45 PRO A O 15
ATOM 24190 N N . LEU A 1 46 ? 4.243 7.003 -14.572 1.00 0.00 46 LEU A N 15
ATOM 24191 C CA . LEU A 1 46 ? 4.956 5.817 -15.017 1.00 0.00 46 LEU A CA 15
ATOM 24192 C C . LEU A 1 46 ? 4.497 4.590 -14.235 1.00 0.00 46 LEU A C 15
ATOM 24193 O O . LEU A 1 46 ? 5.144 3.544 -14.268 1.00 0.00 46 LEU A O 15
ATOM 24209 N N . GLY A 1 47 ? 3.376 4.727 -13.530 1.00 0.00 47 GLY A N 15
ATOM 24210 C CA . GLY A 1 47 ? 2.833 3.612 -12.769 1.00 0.00 47 GLY A CA 15
ATOM 24211 C C . GLY A 1 47 ? 3.566 3.386 -11.463 1.00 0.00 47 GLY A C 15
ATOM 24212 O O . GLY A 1 47 ? 3.250 2.466 -10.715 1.00 0.00 47 GLY A O 15
ATOM 24216 N N . ASP A 1 48 ? 4.538 4.243 -11.196 1.00 0.00 48 ASP A N 15
ATOM 24217 C CA . ASP A 1 48 ? 5.352 4.159 -9.987 1.00 0.00 48 ASP A CA 15
ATOM 24218 C C . ASP A 1 48 ? 6.036 5.498 -9.757 1.00 0.00 48 ASP A C 15
ATOM 24219 O O . ASP A 1 48 ? 6.547 6.100 -10.704 1.00 0.00 48 ASP A O 15
ATOM 24228 N N . PRO A 1 49 ? 6.044 5.994 -8.512 1.00 0.00 49 PRO A N 15
ATOM 24229 C CA . PRO A 1 49 ? 5.454 5.306 -7.364 1.00 0.00 49 PRO A CA 15
ATOM 24230 C C . PRO A 1 49 ? 3.936 5.477 -7.270 1.00 0.00 49 PRO A C 15
ATOM 24231 O O . PRO A 1 49 ? 3.312 6.148 -8.096 1.00 0.00 49 PRO A O 15
ATOM 24242 N N . ILE A 1 50 ? 3.360 4.855 -6.252 1.00 0.00 50 ILE A N 15
ATOM 24243 C CA . ILE A 1 50 ? 1.930 4.921 -5.996 1.00 0.00 50 ILE A CA 15
ATOM 24244 C C . ILE A 1 50 ? 1.683 5.633 -4.670 1.00 0.00 50 ILE A C 15
ATOM 24245 O O . ILE A 1 50 ? 2.414 5.423 -3.699 1.00 0.00 50 ILE A O 15
ATOM 24261 N N . GLU A 1 51 ? 0.674 6.483 -4.634 1.00 0.00 51 GLU A N 15
ATOM 24262 C CA . GLU A 1 51 ? 0.347 7.217 -3.425 1.00 0.00 51 GLU A CA 15
ATOM 24263 C C . GLU A 1 51 ? -1.002 6.770 -2.885 1.00 0.00 51 GLU A C 15
ATOM 24264 O O . GLU A 1 51 ? -1.999 6.755 -3.611 1.00 0.00 51 GLU A O 15
ATOM 24276 N N . VAL A 1 52 ? -1.027 6.390 -1.616 1.00 0.00 52 VAL A N 15
ATOM 24277 C CA . VAL A 1 52 ? -2.241 5.884 -0.991 1.00 0.00 52 VAL A CA 15
ATOM 24278 C C . VAL A 1 52 ? -2.481 6.553 0.357 1.00 0.00 52 VAL A C 15
ATOM 24279 O O . VAL A 1 52 ? -1.551 7.065 0.985 1.00 0.00 52 VAL A O 15
ATOM 24292 N N . ASN A 1 53 ? -3.735 6.563 0.785 1.00 0.00 53 ASN A N 15
ATOM 24293 C CA . ASN A 1 53 ? -4.097 7.090 2.096 1.00 0.00 53 ASN A CA 15
ATOM 24294 C C . ASN A 1 53 ? -4.431 5.940 3.038 1.00 0.00 53 ASN A C 15
ATOM 24295 O O . ASN A 1 53 ? -5.520 5.357 2.961 1.00 0.00 53 ASN A O 15
ATOM 24306 N N . CYS A 1 54 ? -3.492 5.601 3.905 1.00 0.00 54 CYS A N 15
ATOM 24307 C CA . CYS A 1 54 ? -3.679 4.501 4.838 1.00 0.00 54 CYS A CA 15
ATOM 24308 C C . CYS A 1 54 ? -3.733 5.021 6.268 1.00 0.00 54 CYS A C 15
ATOM 24309 O O . CYS A 1 54 ? -2.821 5.715 6.711 1.00 0.00 54 CYS A O 15
ATOM 24317 N N . ASN A 1 55 ? -4.823 4.703 6.972 1.00 0.00 55 ASN A N 15
ATOM 24318 C CA . ASN A 1 55 ? -4.998 5.098 8.377 1.00 0.00 55 ASN A CA 15
ATOM 24319 C C . ASN A 1 55 ? -5.037 6.615 8.547 1.00 0.00 55 ASN A C 15
ATOM 24320 O O . ASN A 1 55 ? -4.829 7.128 9.646 1.00 0.00 55 ASN A O 15
ATOM 24331 N N . GLY A 1 56 ? -5.330 7.328 7.467 1.00 0.00 56 GLY A N 15
ATOM 24332 C CA . GLY A 1 56 ? -5.364 8.775 7.526 1.00 0.00 56 GLY A CA 15
ATOM 24333 C C . GLY A 1 56 ? -4.002 9.378 7.263 1.00 0.00 56 GLY A C 15
ATOM 24334 O O . GLY A 1 56 ? -3.754 10.547 7.571 1.00 0.00 56 GLY A O 15
ATOM 24338 N N . MET A 1 57 ? -3.112 8.569 6.712 1.00 0.00 57 MET A N 15
ATOM 24339 C CA . MET A 1 57 ? -1.783 9.020 6.350 1.00 0.00 57 MET A CA 15
ATOM 24340 C C . MET A 1 57 ? -1.593 8.904 4.846 1.00 0.00 57 MET A C 15
ATOM 24341 O O . MET A 1 57 ? -1.887 7.867 4.257 1.00 0.00 57 MET A O 15
ATOM 24355 N N . LEU A 1 58 ? -1.137 9.979 4.222 1.00 0.00 58 LEU A N 15
ATOM 24356 C CA . LEU A 1 58 ? -0.872 9.965 2.794 1.00 0.00 58 LEU A CA 15
ATOM 24357 C C . LEU A 1 58 ? 0.596 9.669 2.542 1.00 0.00 58 LEU A C 15
ATOM 24358 O O . LEU A 1 58 ? 1.455 10.541 2.687 1.00 0.00 58 LEU A O 15
ATOM 24374 N N . LEU A 1 59 ? 0.878 8.440 2.163 1.00 0.00 59 LEU A N 15
ATOM 24375 C CA . LEU A 1 59 ? 2.249 7.991 2.003 1.00 0.00 59 LEU A CA 15
ATOM 24376 C C . LEU A 1 59 ? 2.513 7.542 0.575 1.00 0.00 59 LEU A C 15
ATOM 24377 O O . LEU A 1 59 ? 1.613 7.062 -0.120 1.00 0.00 59 LEU A O 15
ATOM 24393 N N . THR A 1 60 ? 3.750 7.713 0.144 1.00 0.00 60 THR A N 15
ATOM 24394 C CA . THR A 1 60 ? 4.165 7.330 -1.192 1.00 0.00 60 THR A CA 15
ATOM 24395 C C . THR A 1 60 ? 4.993 6.051 -1.141 1.00 0.00 60 THR A C 15
ATOM 24396 O O . THR A 1 60 ? 5.952 5.954 -0.377 1.00 0.00 60 THR A O 15
ATOM 24407 N N . MET A 1 61 ? 4.612 5.075 -1.947 1.00 0.00 61 MET A N 15
ATOM 24408 C CA . MET A 1 61 ? 5.274 3.781 -1.953 1.00 0.00 61 MET A CA 15
ATOM 24409 C C . MET A 1 61 ? 5.449 3.272 -3.369 1.00 0.00 61 MET A C 15
ATOM 24410 O O . MET A 1 61 ? 4.916 3.844 -4.312 1.00 0.00 61 MET A O 15
ATOM 24424 N N . ARG A 1 62 ? 6.192 2.190 -3.511 1.00 0.00 62 ARG A N 15
ATOM 24425 C CA . ARG A 1 62 ? 6.565 1.700 -4.824 1.00 0.00 62 ARG A CA 15
ATOM 24426 C C . ARG A 1 62 ? 5.614 0.615 -5.307 1.00 0.00 62 ARG A C 15
ATOM 24427 O O . ARG A 1 62 ? 5.046 -0.132 -4.508 1.00 0.00 62 ARG A O 15
ATOM 24448 N N . ARG A 1 63 ? 5.448 0.539 -6.621 1.00 0.00 63 ARG A N 15
ATOM 24449 C CA . ARG A 1 63 ? 4.615 -0.481 -7.232 1.00 0.00 63 ARG A CA 15
ATOM 24450 C C . ARG A 1 63 ? 5.164 -1.868 -6.928 1.00 0.00 63 ARG A C 15
ATOM 24451 O O . ARG A 1 63 ? 4.413 -2.790 -6.632 1.00 0.00 63 ARG A O 15
ATOM 24472 N N . ASN A 1 64 ? 6.480 -2.001 -7.007 1.00 0.00 64 ASN A N 15
ATOM 24473 C CA . ASN A 1 64 ? 7.146 -3.277 -6.748 1.00 0.00 64 ASN A CA 15
ATOM 24474 C C . ASN A 1 64 ? 6.880 -3.765 -5.328 1.00 0.00 64 ASN A C 15
ATOM 24475 O O . ASN A 1 64 ? 6.811 -4.967 -5.078 1.00 0.00 64 ASN A O 15
ATOM 24486 N N . GLU A 1 65 ? 6.715 -2.830 -4.401 1.00 0.00 65 GLU A N 15
ATOM 24487 C CA . GLU A 1 65 ? 6.319 -3.180 -3.045 1.00 0.00 65 GLU A CA 15
ATOM 24488 C C . GLU A 1 65 ? 4.834 -3.535 -3.018 1.00 0.00 65 GLU A C 15
ATOM 24489 O O . GLU A 1 65 ? 4.416 -4.468 -2.335 1.00 0.00 65 GLU A O 15
ATOM 24501 N N . ALA A 1 66 ? 4.051 -2.794 -3.797 1.00 0.00 66 ALA A N 15
ATOM 24502 C CA . ALA A 1 66 ? 2.608 -3.007 -3.898 1.00 0.00 66 ALA A CA 15
ATOM 24503 C C . ALA A 1 66 ? 2.284 -4.365 -4.517 1.00 0.00 66 ALA A C 15
ATOM 24504 O O . ALA A 1 66 ? 1.202 -4.910 -4.303 1.00 0.00 66 ALA A O 15
ATOM 24511 N N . GLU A 1 67 ? 3.207 -4.880 -5.319 1.00 0.00 67 GLU A N 15
ATOM 24512 C CA . GLU A 1 67 ? 3.086 -6.225 -5.867 1.00 0.00 67 GLU A CA 15
ATOM 24513 C C . GLU A 1 67 ? 3.084 -7.244 -4.730 1.00 0.00 67 GLU A C 15
ATOM 24514 O O . GLU A 1 67 ? 2.248 -8.146 -4.683 1.00 0.00 67 GLU A O 15
ATOM 24526 N N . GLY A 1 68 ? 4.029 -7.086 -3.813 1.00 0.00 68 GLY A N 15
ATOM 24527 C CA . GLY A 1 68 ? 4.102 -7.957 -2.658 1.00 0.00 68 GLY A CA 15
ATOM 24528 C C . GLY A 1 68 ? 2.918 -7.787 -1.726 1.00 0.00 68 GLY A C 15
ATOM 24529 O O . GLY A 1 68 ? 2.491 -8.735 -1.065 1.00 0.00 68 GLY A O 15
ATOM 24533 N N . ILE A 1 69 ? 2.381 -6.579 -1.672 1.00 0.00 69 ILE A N 15
ATOM 24534 C CA . ILE A 1 69 ? 1.260 -6.280 -0.791 1.00 0.00 69 ILE A CA 15
ATOM 24535 C C . ILE A 1 69 ? -0.043 -6.840 -1.347 1.00 0.00 69 ILE A C 15
ATOM 24536 O O . ILE A 1 69 ? -0.477 -6.483 -2.445 1.00 0.00 69 ILE A O 15
ATOM 24552 N N . THR A 1 70 ? -0.658 -7.721 -0.581 1.00 0.00 70 THR A N 15
ATOM 24553 C CA . THR A 1 70 ? -1.939 -8.289 -0.936 1.00 0.00 70 THR A CA 15
ATOM 24554 C C . THR A 1 70 ? -3.037 -7.644 -0.099 1.00 0.00 70 THR A C 15
ATOM 24555 O O . THR A 1 70 ? -2.959 -7.608 1.134 1.00 0.00 70 THR A O 15
ATOM 24566 N N . VAL A 1 71 ? -4.040 -7.112 -0.778 1.00 0.00 71 VAL A N 15
ATOM 24567 C CA . VAL A 1 71 ? -5.107 -6.383 -0.122 1.00 0.00 71 VAL A CA 15
ATOM 24568 C C . VAL A 1 71 ? -6.449 -7.078 -0.312 1.00 0.00 71 VAL A C 15
ATOM 24569 O O . VAL A 1 71 ? -6.637 -7.864 -1.244 1.00 0.00 71 VAL A O 15
ATOM 24582 N N . HIS A 1 72 ? -7.366 -6.783 0.588 1.00 0.00 72 HIS A N 15
ATOM 24583 C CA . HIS A 1 72 ? -8.729 -7.274 0.509 1.00 0.00 72 HIS A CA 15
ATOM 24584 C C . HIS A 1 72 ? -9.676 -6.084 0.393 1.00 0.00 72 HIS A C 15
ATOM 24585 O O . HIS A 1 72 ? -9.652 -5.184 1.232 1.00 0.00 72 HIS A O 15
ATOM 24599 N N . ILE A 1 73 ? -10.486 -6.078 -0.652 1.00 0.00 73 ILE A N 15
ATOM 24600 C CA . ILE A 1 73 ? -11.351 -4.942 -0.957 1.00 0.00 73 ILE A CA 15
ATOM 24601 C C . ILE A 1 73 ? -12.396 -4.708 0.129 1.00 0.00 73 ILE A C 15
ATOM 24602 O O . ILE A 1 73 ? -13.086 -5.638 0.563 1.00 0.00 73 ILE A O 15
ATOM 24618 N N . LEU A 1 74 ? -12.500 -3.456 0.567 1.00 0.00 74 LEU A N 15
ATOM 24619 C CA . LEU A 1 74 ? -13.489 -3.066 1.558 1.00 0.00 74 LEU A CA 15
ATOM 24620 C C . LEU A 1 74 ? -14.849 -2.905 0.902 1.00 0.00 74 LEU A C 15
ATOM 24621 O O . LEU A 1 74 ? -15.306 -1.791 0.641 1.00 0.00 74 LEU A O 15
ATOM 24637 N N . ALA A 1 75 ? -15.468 -4.037 0.613 1.00 0.00 75 ALA A N 15
ATOM 24638 C CA . ALA A 1 75 ? -16.753 -4.078 -0.057 1.00 0.00 75 ALA A CA 15
ATOM 24639 C C . ALA A 1 75 ? -17.298 -5.500 -0.010 1.00 0.00 75 ALA A C 15
ATOM 24640 O O . ALA A 1 75 ? -16.676 -6.384 0.583 1.00 0.00 75 ALA A O 15
ATOM 24647 N N . GLY A 1 76 ? -18.453 -5.723 -0.614 1.00 0.00 76 GLY A N 15
ATOM 24648 C CA . GLY A 1 76 ? -19.031 -7.053 -0.630 1.00 0.00 76 GLY A CA 15
ATOM 24649 C C . GLY A 1 76 ? -20.086 -7.236 0.438 1.00 0.00 76 GLY A C 15
ATOM 24650 O O . GLY A 1 76 ? -21.052 -7.971 0.237 1.00 0.00 76 GLY A O 15
ATOM 24654 N N . ASP A 1 77 ? -19.874 -6.589 1.584 1.00 0.00 77 ASP A N 15
ATOM 24655 C CA . ASP A 1 77 ? -20.842 -6.571 2.691 1.00 0.00 77 ASP A CA 15
ATOM 24656 C C . ASP A 1 77 ? -20.951 -7.917 3.415 1.00 0.00 77 ASP A C 15
ATOM 24657 O O . ASP A 1 77 ? -21.451 -7.976 4.539 1.00 0.00 77 ASP A O 15
ATOM 24666 N N . GLU A 1 78 ? -20.491 -8.994 2.784 1.00 0.00 78 GLU A N 15
ATOM 24667 C CA . GLU A 1 78 ? -20.459 -10.304 3.435 1.00 0.00 78 GLU A CA 15
ATOM 24668 C C . GLU A 1 78 ? -19.452 -10.307 4.581 1.00 0.00 78 GLU A C 15
ATOM 24669 O O . GLU A 1 78 ? -19.633 -11.003 5.579 1.00 0.00 78 GLU A O 15
ATOM 24681 N N . GLY A 1 79 ? -18.387 -9.526 4.420 1.00 0.00 79 GLY A N 15
ATOM 24682 C CA . GLY A 1 79 ? -17.399 -9.387 5.471 1.00 0.00 79 GLY A CA 15
ATOM 24683 C C . GLY A 1 79 ? -16.348 -10.477 5.432 1.00 0.00 79 GLY A C 15
ATOM 24684 O O . GLY A 1 79 ? -15.519 -10.513 4.518 1.00 0.00 79 GLY A O 15
ATOM 24688 N N . HIS A 1 80 ? -16.402 -11.362 6.427 1.00 0.00 80 HIS A N 15
ATOM 24689 C CA . HIS A 1 80 ? -15.443 -12.455 6.573 1.00 0.00 80 HIS A CA 15
ATOM 24690 C C . HIS A 1 80 ? -14.042 -11.917 6.858 1.00 0.00 80 HIS A C 15
ATOM 24691 O O . HIS A 1 80 ? -13.247 -11.702 5.940 1.00 0.00 80 HIS A O 15
ATOM 24705 N N . PRO A 1 81 ? -13.736 -11.660 8.140 1.00 0.00 81 PRO A N 15
ATOM 24706 C CA . PRO A 1 81 ? -12.421 -11.164 8.557 1.00 0.00 81 PRO A CA 15
ATOM 24707 C C . PRO A 1 81 ? -11.306 -12.140 8.196 1.00 0.00 81 PRO A C 15
ATOM 24708 O O . PRO A 1 81 ? -11.390 -13.333 8.494 1.00 0.00 81 PRO A O 15
ATOM 24719 N N . HIS A 1 82 ? -10.270 -11.630 7.544 1.00 0.00 82 HIS A N 15
ATOM 24720 C CA . HIS A 1 82 ? -9.143 -12.458 7.143 1.00 0.00 82 HIS A CA 15
ATOM 24721 C C . HIS A 1 82 ? -8.264 -12.745 8.354 1.00 0.00 82 HIS A C 15
ATOM 24722 O O . HIS A 1 82 ? -7.311 -12.016 8.636 1.00 0.00 82 HIS A O 15
ATOM 24736 N N . GLY A 1 83 ? -8.619 -13.781 9.090 1.00 0.00 83 GLY A N 15
ATOM 24737 C CA . GLY A 1 83 ? -7.912 -14.105 10.308 1.00 0.00 83 GLY A CA 15
ATOM 24738 C C . GLY A 1 83 ? -8.815 -13.961 11.514 1.00 0.00 83 GLY A C 15
ATOM 24739 O O . GLY A 1 83 ? -10.022 -13.770 11.364 1.00 0.00 83 GLY A O 15
ATOM 24743 N N . TRP A 1 84 ? -8.242 -14.043 12.702 1.00 0.00 84 TRP A N 15
ATOM 24744 C CA . TRP A 1 84 ? -9.023 -13.947 13.924 1.00 0.00 84 TRP A CA 15
ATOM 24745 C C . TRP A 1 84 ? -8.809 -12.581 14.582 1.00 0.00 84 TRP A C 15
ATOM 24746 O O . TRP A 1 84 ? -7.694 -12.050 14.569 1.00 0.00 84 TRP A O 15
ATOM 24767 N N . PRO A 1 85 ? -9.873 -11.989 15.151 1.00 0.00 85 PRO A N 15
ATOM 24768 C CA . PRO A 1 85 ? -9.780 -10.725 15.883 1.00 0.00 85 PRO A CA 15
ATOM 24769 C C . PRO A 1 85 ? -9.216 -10.910 17.288 1.00 0.00 85 PRO A C 15
ATOM 24770 O O . PRO A 1 85 ? -9.500 -11.902 17.963 1.00 0.00 85 PRO A O 15
ATOM 24781 N N . GLY A 1 86 ? -8.425 -9.948 17.728 1.00 0.00 86 GLY A N 15
ATOM 24782 C CA . GLY A 1 86 ? -7.792 -10.048 19.023 1.00 0.00 86 GLY A CA 15
ATOM 24783 C C . GLY A 1 86 ? -6.287 -10.000 18.907 1.00 0.00 86 GLY A C 15
ATOM 24784 O O . GLY A 1 86 ? -5.586 -10.861 19.441 1.00 0.00 86 GLY A O 15
ATOM 24788 N N . PHE A 1 87 ? -5.797 -9.003 18.189 1.00 0.00 87 PHE A N 15
ATOM 24789 C CA . PHE A 1 87 ? -4.370 -8.830 17.987 1.00 0.00 87 PHE A CA 15
ATOM 24790 C C . PHE A 1 87 ? -3.977 -7.381 18.247 1.00 0.00 87 PHE A C 15
ATOM 24791 O O . PHE A 1 87 ? -4.247 -6.495 17.437 1.00 0.00 87 PHE A O 15
ATOM 24808 N N . ARG A 1 88 ? -3.372 -7.148 19.398 1.00 0.00 88 ARG A N 15
ATOM 24809 C CA . ARG A 1 88 ? -2.894 -5.825 19.766 1.00 0.00 88 ARG A CA 15
ATOM 24810 C C . ARG A 1 88 ? -1.743 -5.960 20.750 1.00 0.00 88 ARG A C 15
ATOM 24811 O O . ARG A 1 88 ? -1.849 -6.674 21.749 1.00 0.00 88 ARG A O 15
ATOM 24832 N N . ARG A 1 89 ? -0.636 -5.300 20.467 1.00 0.00 89 ARG A N 15
ATOM 24833 C CA . ARG A 1 89 ? 0.536 -5.421 21.311 1.00 0.00 89 ARG A CA 15
ATOM 24834 C C . ARG A 1 89 ? 1.396 -4.164 21.259 1.00 0.00 89 ARG A C 15
ATOM 24835 O O . ARG A 1 89 ? 2.225 -3.986 20.367 1.00 0.00 89 ARG A O 15
ATOM 24856 N N . ARG A 1 90 ? 1.162 -3.278 22.210 1.00 0.00 90 ARG A N 15
ATOM 24857 C CA . ARG A 1 90 ? 1.999 -2.112 22.393 1.00 0.00 90 ARG A CA 15
ATOM 24858 C C . ARG A 1 90 ? 2.534 -2.143 23.817 1.00 0.00 90 ARG A C 15
ATOM 24859 O O . ARG A 1 90 ? 1.892 -1.655 24.748 1.00 0.00 90 ARG A O 15
ATOM 24880 N N . HIS A 1 91 ? 3.693 -2.752 23.988 1.00 0.00 91 HIS A N 15
ATOM 24881 C CA . HIS A 1 91 ? 4.221 -2.995 25.317 1.00 0.00 91 HIS A CA 15
ATOM 24882 C C . HIS A 1 91 ? 5.582 -2.340 25.495 1.00 0.00 91 HIS A C 15
ATOM 24883 O O . HIS A 1 91 ? 6.613 -2.908 25.136 1.00 0.00 91 HIS A O 15
ATOM 24897 N N . ARG A 1 92 ? 5.570 -1.128 26.023 1.00 0.00 92 ARG A N 15
ATOM 24898 C CA . ARG A 1 92 ? 6.792 -0.450 26.410 1.00 0.00 92 ARG A CA 15
ATOM 24899 C C . ARG A 1 92 ? 6.473 0.578 27.481 1.00 0.00 92 ARG A C 15
ATOM 24900 O O . ARG A 1 92 ? 6.260 1.757 27.191 1.00 0.00 92 ARG A O 15
ATOM 24921 N N . PHE A 1 93 ? 6.390 0.105 28.712 1.00 0.00 93 PHE A N 15
ATOM 24922 C CA . PHE A 1 93 ? 6.070 0.955 29.842 1.00 0.00 93 PHE A CA 15
ATOM 24923 C C . PHE A 1 93 ? 7.335 1.230 30.636 1.00 0.00 93 PHE A C 15
ATOM 24924 O O . PHE A 1 93 ? 8.130 0.318 30.879 1.00 0.00 93 PHE A O 15
ATOM 24941 N N . GLY A 1 94 ? 7.537 2.479 31.016 1.00 0.00 94 GLY A N 15
ATOM 24942 C CA . GLY A 1 94 ? 8.747 2.836 31.718 1.00 0.00 94 GLY A CA 15
ATOM 24943 C C . GLY A 1 94 ? 8.475 3.348 33.114 1.00 0.00 94 GLY A C 15
ATOM 24944 O O . GLY A 1 94 ? 8.672 2.631 34.097 1.00 0.00 94 GLY A O 15
ATOM 24948 N N . LYS A 1 95 ? 8.020 4.587 33.197 1.00 0.00 95 LYS A N 15
ATOM 24949 C CA . LYS A 1 95 ? 7.800 5.240 34.479 1.00 0.00 95 LYS A CA 15
ATOM 24950 C C . LYS A 1 95 ? 6.513 4.765 35.144 1.00 0.00 95 LYS A C 15
ATOM 24951 O O . LYS A 1 95 ? 5.483 4.583 34.492 1.00 0.00 95 LYS A O 15
ATOM 24970 N N . ARG A 1 96 ? 6.594 4.559 36.449 1.00 0.00 96 ARG A N 15
ATOM 24971 C CA . ARG A 1 96 ? 5.433 4.207 37.257 1.00 0.00 96 ARG A CA 15
ATOM 24972 C C . ARG A 1 96 ? 5.603 4.720 38.684 1.00 0.00 96 ARG A C 15
ATOM 24973 O O . ARG A 1 96 ? 4.649 4.748 39.464 1.00 0.00 96 ARG A O 15
ATOM 24994 N N . ALA A 1 97 ? 6.824 5.128 39.017 1.00 0.00 97 ALA A N 15
ATOM 24995 C CA . ALA A 1 97 ? 7.088 5.786 40.284 1.00 0.00 97 ALA A CA 15
ATOM 24996 C C . ALA A 1 97 ? 6.864 7.283 40.127 1.00 0.00 97 ALA A C 15
ATOM 24997 O O . ALA A 1 97 ? 7.734 8.008 39.637 1.00 0.00 97 ALA A O 15
ATOM 25004 N N . LEU A 1 98 ? 5.688 7.735 40.528 1.00 0.00 98 LEU A N 15
ATOM 25005 C CA . LEU A 1 98 ? 5.266 9.103 40.291 1.00 0.00 98 LEU A CA 15
ATOM 25006 C C . LEU A 1 98 ? 5.461 9.953 41.537 1.00 0.00 98 LEU A C 15
ATOM 25007 O O . LEU A 1 98 ? 4.877 11.034 41.652 1.00 0.00 98 LEU A O 15
ATOM 25023 N N . GLU A 1 99 ? 6.282 9.451 42.464 1.00 0.00 99 GLU A N 15
ATOM 25024 C CA . GLU A 1 99 ? 6.579 10.146 43.719 1.00 0.00 99 GLU A CA 15
ATOM 25025 C C . GLU A 1 99 ? 5.343 10.209 44.610 1.00 0.00 99 GLU A C 15
ATOM 25026 O O . GLU A 1 99 ? 4.288 9.662 44.278 1.00 0.00 99 GLU A O 15
ATOM 25038 N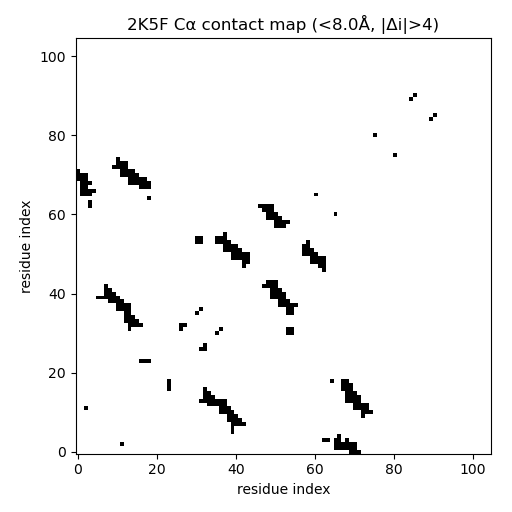 N . HIS A 1 100 ? 5.483 10.869 45.744 1.00 0.00 100 HIS A N 15
ATOM 25039 C CA . HIS A 1 100 ? 4.352 11.151 46.606 1.00 0.00 100 HIS A CA 15
ATOM 25040 C C . HIS A 1 100 ? 4.256 12.656 46.802 1.00 0.00 100 HIS A C 15
ATOM 25041 O O . HIS A 1 100 ? 4.594 13.188 47.858 1.00 0.00 100 HIS A O 15
ATOM 25055 N N . HIS A 1 101 ? 3.846 13.340 45.746 1.00 0.00 101 HIS A N 15
ATOM 25056 C CA . HIS A 1 101 ? 3.759 14.789 45.758 1.00 0.00 101 HIS A CA 15
ATOM 25057 C C . HIS A 1 101 ? 2.318 15.216 46.004 1.00 0.00 101 HIS A C 15
ATOM 25058 O O . HIS A 1 101 ? 1.468 15.133 45.110 1.00 0.00 101 HIS A O 15
ATOM 25072 N N . HIS A 1 102 ? 2.045 15.643 47.224 1.00 0.00 102 HIS A N 15
ATOM 25073 C CA . HIS A 1 102 ? 0.704 16.025 47.623 1.00 0.00 102 HIS A CA 15
ATOM 25074 C C . HIS A 1 102 ? 0.769 17.030 48.766 1.00 0.00 102 HIS A C 15
ATOM 25075 O O . HIS A 1 102 ? 1.011 16.667 49.922 1.00 0.00 102 HIS A O 15
ATOM 25089 N N . HIS A 1 103 ? 0.575 18.293 48.435 1.00 0.00 103 HIS A N 15
ATOM 25090 C CA . HIS A 1 103 ? 0.629 19.363 49.421 1.00 0.00 103 HIS A CA 15
ATOM 25091 C C . HIS A 1 103 ? -0.414 20.426 49.097 1.00 0.00 103 HIS A C 15
ATOM 25092 O O . HIS A 1 103 ? -0.522 20.880 47.952 1.00 0.00 103 HIS A O 15
ATOM 25106 N N . HIS A 1 104 ? -1.195 20.801 50.093 1.00 0.00 104 HIS A N 15
ATOM 25107 C CA . HIS A 1 104 ? -2.209 21.832 49.928 1.00 0.00 104 HIS A CA 15
ATOM 25108 C C . HIS A 1 104 ? -2.679 22.338 51.286 1.00 0.00 104 HIS A C 15
ATOM 25109 O O . HIS A 1 104 ? -2.805 21.570 52.242 1.00 0.00 104 HIS A O 15
ATOM 25123 N N . HIS A 1 105 ? -2.921 23.630 51.367 1.00 0.00 105 HIS A N 15
ATOM 25124 C CA . HIS A 1 105 ? -3.443 24.233 52.576 1.00 0.00 105 HIS A CA 15
ATOM 25125 C C . HIS A 1 105 ? -4.378 25.377 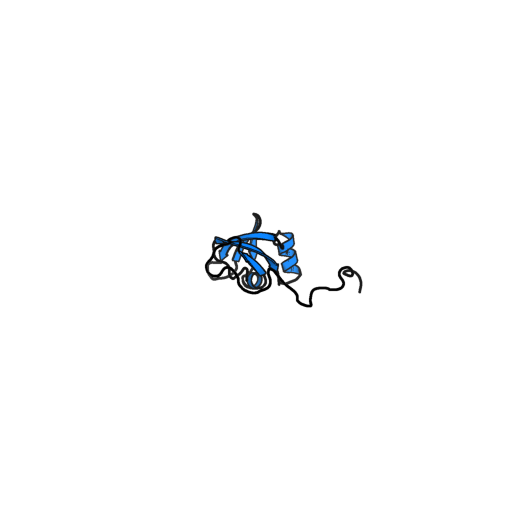52.210 1.00 0.00 105 HIS A C 15
ATOM 25126 O O . HIS A 1 105 ? -5.607 25.157 52.230 1.00 0.00 105 HIS A O 15
ATOM 25141 N N . MET A 1 1 ? -5.689 -10.229 -4.416 1.00 0.00 1 MET A N 16
ATOM 25142 C CA . MET A 1 1 ? -5.534 -9.033 -5.273 1.00 0.00 1 MET A CA 16
ATOM 25143 C C . MET A 1 1 ? -4.389 -8.174 -4.754 1.00 0.00 1 MET A C 16
ATOM 25144 O O . MET A 1 1 ? -4.293 -7.923 -3.552 1.00 0.00 1 MET A O 16
ATOM 25160 N N . LYS A 1 2 ? -3.511 -7.746 -5.650 1.00 0.00 2 LYS A N 16
ATOM 25161 C CA . LYS A 1 2 ? -2.376 -6.922 -5.265 1.00 0.00 2 LYS A CA 16
ATOM 25162 C C . LYS A 1 2 ? -2.808 -5.495 -4.997 1.00 0.00 2 LYS A C 16
ATOM 25163 O O . LYS A 1 2 ? -3.792 -5.014 -5.560 1.00 0.00 2 LYS A O 16
ATOM 25182 N N . LEU A 1 3 ? -2.056 -4.821 -4.147 1.00 0.00 3 LEU A N 16
ATOM 25183 C CA . LEU A 1 3 ? -2.258 -3.404 -3.906 1.00 0.00 3 LEU A CA 16
ATOM 25184 C C . LEU A 1 3 ? -1.944 -2.622 -5.182 1.00 0.00 3 LEU A C 16
ATOM 25185 O O . LEU A 1 3 ? -2.528 -1.573 -5.449 1.00 0.00 3 LEU A O 16
ATOM 25201 N N . SER A 1 4 ? -1.032 -3.169 -5.979 1.00 0.00 4 SER A N 16
ATOM 25202 C CA . SER A 1 4 ? -0.666 -2.578 -7.260 1.00 0.00 4 SER A CA 16
ATOM 25203 C C . SER A 1 4 ? -1.710 -2.881 -8.341 1.00 0.00 4 SER A C 16
ATOM 25204 O O . SER A 1 4 ? -1.639 -2.345 -9.446 1.00 0.00 4 SER A O 16
ATOM 25212 N N . GLU A 1 5 ? -2.674 -3.745 -8.025 1.00 0.00 5 GLU A N 16
ATOM 25213 C CA . GLU A 1 5 ? -3.713 -4.102 -8.987 1.00 0.00 5 GLU A CA 16
ATOM 25214 C C . GLU A 1 5 ? -4.930 -3.203 -8.839 1.00 0.00 5 GLU A C 16
ATOM 25215 O O . GLU A 1 5 ? -5.854 -3.253 -9.654 1.00 0.00 5 GLU A O 16
ATOM 25227 N N . LEU A 1 6 ? -4.937 -2.397 -7.790 1.00 0.00 6 LEU A N 16
ATOM 25228 C CA . LEU A 1 6 ? -6.016 -1.440 -7.577 1.00 0.00 6 LEU A CA 16
ATOM 25229 C C . LEU A 1 6 ? -5.959 -0.336 -8.630 1.00 0.00 6 LEU A C 16
ATOM 25230 O O . LEU A 1 6 ? -4.946 -0.172 -9.307 1.00 0.00 6 LEU A O 16
ATOM 25246 N N . LYS A 1 7 ? -7.043 0.415 -8.780 1.00 0.00 7 LYS A N 16
ATOM 25247 C CA . LYS A 1 7 ? -7.156 1.350 -9.891 1.00 0.00 7 LYS A CA 16
ATOM 25248 C C . LYS A 1 7 ? -7.583 2.749 -9.448 1.00 0.00 7 LYS A C 16
ATOM 25249 O O . LYS A 1 7 ? -8.251 3.467 -10.201 1.00 0.00 7 LYS A O 16
ATOM 25268 N N . ALA A 1 8 ? -7.152 3.135 -8.245 1.00 0.00 8 ALA A N 16
ATOM 25269 C CA . ALA A 1 8 ? -7.388 4.475 -7.696 1.00 0.00 8 ALA A CA 16
ATOM 25270 C C . ALA A 1 8 ? -8.860 4.712 -7.371 1.00 0.00 8 ALA A C 16
ATOM 25271 O O . ALA A 1 8 ? -9.752 4.386 -8.155 1.00 0.00 8 ALA A O 16
ATOM 25278 N N . GLY A 1 9 ? -9.104 5.289 -6.203 1.00 0.00 9 GLY A N 16
ATOM 25279 C CA . GLY A 1 9 ? -10.461 5.475 -5.735 1.00 0.00 9 GLY A CA 16
ATOM 25280 C C . GLY A 1 9 ? -10.966 4.234 -5.037 1.00 0.00 9 GLY A C 16
ATOM 25281 O O . GLY A 1 9 ? -12.140 4.134 -4.676 1.00 0.00 9 GLY A O 16
ATOM 25285 N N . ASP A 1 10 ? -10.058 3.287 -4.848 1.00 0.00 10 ASP A N 16
ATOM 25286 C CA . ASP A 1 10 ? -10.389 2.001 -4.259 1.00 0.00 10 ASP A CA 16
ATOM 25287 C C . ASP A 1 10 ? -9.954 1.958 -2.810 1.00 0.00 10 ASP A C 16
ATOM 25288 O O . ASP A 1 10 ? -8.832 2.346 -2.472 1.00 0.00 10 ASP A O 16
ATOM 25297 N N . ARG A 1 11 ? -10.848 1.504 -1.954 1.00 0.00 11 ARG A N 16
ATOM 25298 C CA . ARG A 1 11 ? -10.546 1.358 -0.546 1.00 0.00 11 ARG A CA 16
ATOM 25299 C C . ARG A 1 11 ? -10.411 -0.118 -0.219 1.00 0.00 11 ARG A C 16
ATOM 25300 O O . ARG A 1 11 ? -11.336 -0.899 -0.444 1.00 0.00 11 ARG A O 16
ATOM 25321 N N . ALA A 1 12 ? -9.254 -0.502 0.289 1.00 0.00 12 ALA A N 16
ATOM 25322 C CA . ALA A 1 12 ? -8.961 -1.903 0.537 1.00 0.00 12 ALA A CA 16
ATOM 25323 C C . ALA A 1 12 ? -8.344 -2.092 1.912 1.00 0.00 12 ALA A C 16
ATOM 25324 O O . ALA A 1 12 ? -7.929 -1.129 2.556 1.00 0.00 12 ALA A O 16
ATOM 25331 N N . GLU A 1 13 ? -8.298 -3.334 2.355 1.00 0.00 13 GLU A N 16
ATOM 25332 C CA . GLU A 1 13 ? -7.663 -3.676 3.615 1.00 0.00 13 GLU A CA 16
ATOM 25333 C C . GLU A 1 13 ? -6.451 -4.561 3.354 1.00 0.00 13 GLU A C 16
ATOM 25334 O O . GLU A 1 13 ? -6.529 -5.521 2.582 1.00 0.00 13 GLU A O 16
ATOM 25346 N N . VAL A 1 14 ? -5.332 -4.222 3.979 1.00 0.00 14 VAL A N 16
ATOM 25347 C CA . VAL A 1 14 ? -4.107 -4.984 3.805 1.00 0.00 14 VAL A CA 16
ATOM 25348 C C . VAL A 1 14 ? -4.178 -6.301 4.563 1.00 0.00 14 VAL A C 16
ATOM 25349 O O . VAL A 1 14 ? -4.278 -6.322 5.794 1.00 0.00 14 VAL A O 16
ATOM 25362 N N . THR A 1 15 ? -4.133 -7.393 3.820 1.00 0.00 15 THR A N 16
ATOM 25363 C CA . THR A 1 15 ? -4.203 -8.718 4.406 1.00 0.00 15 THR A CA 16
ATOM 25364 C C . THR A 1 15 ? -2.808 -9.262 4.711 1.00 0.00 15 THR A C 16
ATOM 25365 O O . THR A 1 15 ? -2.604 -9.957 5.709 1.00 0.00 15 THR A O 16
ATOM 25376 N N . SER A 1 16 ? -1.850 -8.930 3.854 1.00 0.00 16 SER A N 16
ATOM 25377 C CA . SER A 1 16 ? -0.474 -9.372 4.035 1.00 0.00 16 SER A CA 16
ATOM 25378 C C . SER A 1 16 ? 0.484 -8.504 3.225 1.00 0.00 16 SER A C 16
ATOM 25379 O O . SER A 1 16 ? 0.166 -8.080 2.112 1.00 0.00 16 SER A O 16
ATOM 25387 N N . VAL A 1 17 ? 1.648 -8.225 3.795 1.00 0.00 17 VAL A N 16
ATOM 25388 C CA . VAL A 1 17 ? 2.656 -7.418 3.123 1.00 0.00 17 VAL A CA 16
ATOM 25389 C C . VAL A 1 17 ? 3.889 -8.255 2.818 1.00 0.00 17 VAL A C 16
ATOM 25390 O O . VAL A 1 17 ? 4.629 -8.635 3.729 1.00 0.00 17 VAL A O 16
ATOM 25403 N N . ALA A 1 18 ? 4.105 -8.546 1.543 1.00 0.00 18 ALA A N 16
ATOM 25404 C CA . ALA A 1 18 ? 5.269 -9.313 1.127 1.00 0.00 18 ALA A CA 16
ATOM 25405 C C . ALA A 1 18 ? 6.373 -8.382 0.650 1.00 0.00 18 ALA A C 16
ATOM 25406 O O . ALA A 1 18 ? 6.305 -7.827 -0.447 1.00 0.00 18 ALA A O 16
ATOM 25413 N N . ALA A 1 19 ? 7.376 -8.197 1.495 1.00 0.00 19 ALA A N 16
ATOM 25414 C CA . ALA A 1 19 ? 8.481 -7.301 1.196 1.00 0.00 19 ALA A CA 16
ATOM 25415 C C . ALA A 1 19 ? 9.658 -7.595 2.109 1.00 0.00 19 ALA A C 16
ATOM 25416 O O . ALA A 1 19 ? 9.586 -8.492 2.951 1.00 0.00 19 ALA A O 16
ATOM 25423 N N . GLU A 1 20 ? 10.739 -6.844 1.931 1.00 0.00 20 GLU A N 16
ATOM 25424 C CA . GLU A 1 20 ? 11.899 -6.950 2.805 1.00 0.00 20 GLU A CA 16
ATOM 25425 C C . GLU A 1 20 ? 11.492 -6.612 4.236 1.00 0.00 20 GLU A C 16
ATOM 25426 O O . GLU A 1 20 ? 10.650 -5.740 4.444 1.00 0.00 20 GLU A O 16
ATOM 25438 N N . PRO A 1 21 ? 12.080 -7.285 5.236 1.00 0.00 21 PRO A N 16
ATOM 25439 C CA . PRO A 1 21 ? 11.742 -7.070 6.647 1.00 0.00 21 PRO A CA 16
ATOM 25440 C C . PRO A 1 21 ? 11.847 -5.600 7.056 1.00 0.00 21 PRO A C 16
ATOM 25441 O O . PRO A 1 21 ? 10.949 -5.059 7.705 1.00 0.00 21 PRO A O 16
ATOM 25452 N N . ALA A 1 22 ? 12.932 -4.949 6.642 1.00 0.00 22 ALA A N 16
ATOM 25453 C CA . ALA A 1 22 ? 13.143 -3.540 6.950 1.00 0.00 22 ALA A CA 16
ATOM 25454 C C . ALA A 1 22 ? 12.068 -2.671 6.305 1.00 0.00 22 ALA A C 16
ATOM 25455 O O . ALA A 1 22 ? 11.592 -1.708 6.906 1.00 0.00 22 ALA A O 16
ATOM 25462 N N . VAL A 1 23 ? 11.686 -3.030 5.086 1.00 0.00 23 VAL A N 16
ATOM 25463 C CA . VAL A 1 23 ? 10.675 -2.292 4.343 1.00 0.00 23 VAL A CA 16
ATOM 25464 C C . VAL A 1 23 ? 9.294 -2.540 4.938 1.00 0.00 23 VAL A C 16
ATOM 25465 O O . VAL A 1 23 ? 8.506 -1.614 5.120 1.00 0.00 23 VAL A O 16
ATOM 25478 N N . ARG A 1 24 ? 9.028 -3.797 5.258 1.00 0.00 24 ARG A N 16
ATOM 25479 C CA . ARG A 1 24 ? 7.766 -4.200 5.861 1.00 0.00 24 ARG A CA 16
ATOM 25480 C C . ARG A 1 24 ? 7.518 -3.420 7.148 1.00 0.00 24 ARG A C 16
ATOM 25481 O O . ARG A 1 24 ? 6.451 -2.836 7.338 1.00 0.00 24 ARG A O 16
ATOM 25502 N N . ARG A 1 25 ? 8.523 -3.399 8.017 1.00 0.00 25 ARG A N 16
ATOM 25503 C CA . ARG A 1 25 ? 8.429 -2.682 9.280 1.00 0.00 25 ARG A CA 16
ATOM 25504 C C . ARG A 1 25 ? 8.343 -1.178 9.035 1.00 0.00 25 ARG A C 16
ATOM 25505 O O . ARG A 1 25 ? 7.634 -0.466 9.742 1.00 0.00 25 ARG A O 16
ATOM 25526 N N . ARG A 1 26 ? 9.050 -0.704 8.016 1.00 0.00 26 ARG A N 16
ATOM 25527 C CA . ARG A 1 26 ? 9.007 0.700 7.637 1.00 0.00 26 ARG A CA 16
ATOM 25528 C C . ARG A 1 26 ? 7.586 1.110 7.270 1.00 0.00 26 ARG A C 16
ATOM 25529 O O . ARG A 1 26 ? 7.116 2.181 7.659 1.00 0.00 26 ARG A O 16
ATOM 25550 N N . LEU A 1 27 ? 6.902 0.251 6.526 1.00 0.00 27 LEU A N 16
ATOM 25551 C CA . LEU A 1 27 ? 5.518 0.496 6.156 1.00 0.00 27 LEU A CA 16
ATOM 25552 C C . LEU A 1 27 ? 4.625 0.454 7.391 1.00 0.00 27 LEU A C 16
ATOM 25553 O O . LEU A 1 27 ? 3.705 1.261 7.529 1.00 0.00 27 LEU A O 16
ATOM 25569 N N . MET A 1 28 ? 4.923 -0.470 8.299 1.00 0.00 28 MET A N 16
ATOM 25570 C CA . MET A 1 28 ? 4.151 -0.615 9.530 1.00 0.00 28 MET A CA 16
ATOM 25571 C C . MET A 1 28 ? 4.282 0.636 10.390 1.00 0.00 28 MET A C 16
ATOM 25572 O O . MET A 1 28 ? 3.310 1.094 10.990 1.00 0.00 28 MET A O 16
ATOM 25586 N N . ASP A 1 29 ? 5.488 1.185 10.436 1.00 0.00 29 ASP A N 16
ATOM 25587 C CA . ASP A 1 29 ? 5.751 2.419 11.167 1.00 0.00 29 ASP A CA 16
ATOM 25588 C C . ASP A 1 29 ? 4.995 3.593 10.561 1.00 0.00 29 ASP A C 16
ATOM 25589 O O . ASP A 1 29 ? 4.585 4.511 11.272 1.00 0.00 29 ASP A O 16
ATOM 25598 N N . LEU A 1 30 ? 4.823 3.570 9.246 1.00 0.00 30 LEU A N 16
ATOM 25599 C CA . LEU A 1 30 ? 4.071 4.611 8.558 1.00 0.00 30 LEU A CA 16
ATOM 25600 C C . LEU A 1 30 ? 2.583 4.478 8.854 1.00 0.00 30 LEU A C 16
ATOM 25601 O O . LEU A 1 30 ? 1.896 5.470 9.094 1.00 0.00 30 LEU A O 16
ATOM 25617 N N . GLY A 1 31 ? 2.093 3.247 8.835 1.00 0.00 31 GLY A N 16
ATOM 25618 C CA . GLY A 1 31 ? 0.689 3.004 9.100 1.00 0.00 31 GLY A CA 16
ATOM 25619 C C . GLY A 1 31 ? 0.130 1.871 8.267 1.00 0.00 31 GLY A C 16
ATOM 25620 O O . GLY A 1 31 ? -1.073 1.601 8.297 1.00 0.00 31 GLY A O 16
ATOM 25624 N N . LEU A 1 32 ? 0.999 1.207 7.519 1.00 0.00 32 LEU A N 16
ATOM 25625 C CA . LEU A 1 32 ? 0.590 0.114 6.654 1.00 0.00 32 LEU A CA 16
ATOM 25626 C C . LEU A 1 32 ? 0.842 -1.216 7.358 1.00 0.00 32 LEU A C 16
ATOM 25627 O O . LEU A 1 32 ? 1.959 -1.736 7.358 1.00 0.00 32 LEU A O 16
ATOM 25643 N N . VAL A 1 33 ? -0.195 -1.741 7.990 1.00 0.00 33 VAL A N 16
ATOM 25644 C CA . VAL A 1 33 ? -0.104 -3.000 8.718 1.00 0.00 33 VAL A CA 16
ATOM 25645 C C . VAL A 1 33 ? -1.219 -3.940 8.285 1.00 0.00 33 VAL A C 16
ATOM 25646 O O . VAL A 1 33 ? -2.112 -3.548 7.533 1.00 0.00 33 VAL A O 16
ATOM 25659 N N . ARG A 1 34 ? -1.173 -5.174 8.755 1.00 0.00 34 ARG A N 16
ATOM 25660 C CA . ARG A 1 34 ? -2.248 -6.119 8.503 1.00 0.00 34 ARG A CA 16
ATOM 25661 C C . ARG A 1 34 ? -3.503 -5.674 9.246 1.00 0.00 34 ARG A C 16
ATOM 25662 O O . ARG A 1 34 ? -3.508 -5.573 10.475 1.00 0.00 34 ARG A O 16
ATOM 25683 N N . GLY A 1 35 ? -4.553 -5.389 8.494 1.00 0.00 35 GLY A N 16
ATOM 25684 C CA . GLY A 1 35 ? -5.769 -4.879 9.091 1.00 0.00 35 GLY A CA 16
ATOM 25685 C C . GLY A 1 35 ? -5.917 -3.387 8.876 1.00 0.00 35 GLY A C 16
ATOM 25686 O O . GLY A 1 35 ? -6.916 -2.790 9.280 1.00 0.00 35 GLY A O 16
ATOM 25690 N N . ALA A 1 36 ? -4.907 -2.780 8.264 1.00 0.00 36 ALA A N 16
ATOM 25691 C CA . ALA A 1 36 ? -4.965 -1.370 7.911 1.00 0.00 36 ALA A CA 16
ATOM 25692 C C . ALA A 1 36 ? -5.838 -1.170 6.684 1.00 0.00 36 ALA A C 16
ATOM 25693 O O . ALA A 1 36 ? -5.740 -1.921 5.709 1.00 0.00 36 ALA A O 16
ATOM 25700 N N . LYS A 1 37 ? -6.696 -0.168 6.739 1.00 0.00 37 LYS A N 16
ATOM 25701 C CA . LYS A 1 37 ? -7.584 0.141 5.634 1.00 0.00 37 LYS A CA 16
ATOM 25702 C C . LYS A 1 37 ? -7.084 1.393 4.924 1.00 0.00 37 LYS A C 16
ATOM 25703 O O . LYS A 1 37 ? -6.867 2.428 5.559 1.00 0.00 37 LYS A O 16
ATOM 25722 N N . LEU A 1 38 ? -6.889 1.302 3.617 1.00 0.00 38 LEU A N 16
ATOM 25723 C CA . LEU A 1 38 ? -6.291 2.400 2.873 1.00 0.00 38 LEU A CA 16
ATOM 25724 C C . LEU A 1 38 ? -7.060 2.704 1.592 1.00 0.00 38 LEU A C 16
ATOM 25725 O O . LEU A 1 38 ? -7.782 1.855 1.065 1.00 0.00 38 LEU A O 16
ATOM 25741 N N . LYS A 1 39 ? -6.889 3.921 1.100 1.00 0.00 39 LYS A N 16
ATOM 25742 C CA . LYS A 1 39 ? -7.505 4.352 -0.143 1.00 0.00 39 LYS A CA 16
ATOM 25743 C C . LYS A 1 39 ? -6.430 4.682 -1.174 1.00 0.00 39 LYS A C 16
ATOM 25744 O O . LYS A 1 39 ? -5.593 5.558 -0.947 1.00 0.00 39 LYS A O 16
ATOM 25763 N N . VAL A 1 40 ? -6.444 3.977 -2.294 1.00 0.00 40 VAL A N 16
ATOM 25764 C CA . VAL A 1 40 ? -5.524 4.271 -3.385 1.00 0.00 40 VAL A CA 16
ATOM 25765 C C . VAL A 1 40 ? -5.914 5.588 -4.043 1.00 0.00 40 VAL A C 16
ATOM 25766 O O . VAL A 1 40 ? -7.008 5.718 -4.587 1.00 0.00 40 VAL A O 16
ATOM 25779 N N . LEU A 1 41 ? -5.021 6.564 -3.978 1.00 0.00 41 LEU A N 16
ATOM 25780 C CA . LEU A 1 41 ? -5.324 7.902 -4.456 1.00 0.00 41 LEU A CA 16
ATOM 25781 C C . LEU A 1 41 ? -4.943 8.064 -5.915 1.00 0.00 41 LEU A C 16
ATOM 25782 O O . LEU A 1 41 ? -5.799 8.312 -6.766 1.00 0.00 41 LEU A O 16
ATOM 25798 N N . ARG A 1 42 ? -3.660 7.909 -6.214 1.00 0.00 42 ARG A N 16
ATOM 25799 C CA . ARG A 1 42 ? -3.169 8.211 -7.541 1.00 0.00 42 ARG A CA 16
ATOM 25800 C C . ARG A 1 42 ? -2.003 7.307 -7.905 1.00 0.00 42 ARG A C 16
ATOM 25801 O O . ARG A 1 42 ? -1.353 6.722 -7.039 1.00 0.00 42 ARG A O 16
ATOM 25822 N N . PHE A 1 43 ? -1.758 7.201 -9.193 1.00 0.00 43 PHE A N 16
ATOM 25823 C CA . PHE A 1 43 ? -0.582 6.525 -9.702 1.00 0.00 43 PHE A CA 16
ATOM 25824 C C . PHE A 1 43 ? 0.234 7.529 -10.484 1.00 0.00 43 PHE A C 16
ATOM 25825 O O . PHE A 1 43 ? -0.333 8.372 -11.186 1.00 0.00 43 PHE A O 16
ATOM 25842 N N . ALA A 1 44 ? 1.545 7.473 -10.350 1.00 0.00 44 ALA A N 16
ATOM 25843 C CA . ALA A 1 44 ? 2.407 8.355 -11.114 1.00 0.00 44 ALA A CA 16
ATOM 25844 C C . ALA A 1 44 ? 2.299 8.027 -12.601 1.00 0.00 44 ALA A C 16
ATOM 25845 O O . ALA A 1 44 ? 1.902 6.920 -12.963 1.00 0.00 44 ALA A O 16
ATOM 25852 N N . PRO A 1 45 ? 2.651 8.982 -13.480 1.00 0.00 45 PRO A N 16
ATOM 25853 C CA . PRO A 1 45 ? 2.586 8.809 -14.947 1.00 0.00 45 PRO A CA 16
ATOM 25854 C C . PRO A 1 45 ? 3.456 7.662 -15.478 1.00 0.00 45 PRO A C 16
ATOM 25855 O O . PRO A 1 45 ? 3.582 7.477 -16.689 1.00 0.00 45 PRO A O 16
ATOM 25866 N N . LEU A 1 46 ? 4.041 6.889 -14.575 1.00 0.00 46 LEU A N 16
ATOM 25867 C CA . LEU A 1 46 ? 4.903 5.781 -14.945 1.00 0.00 46 LEU A CA 16
ATOM 25868 C C . LEU A 1 46 ? 4.506 4.531 -14.166 1.00 0.00 46 LEU A C 16
ATOM 25869 O O . LEU A 1 46 ? 5.241 3.545 -14.138 1.00 0.00 46 LEU A O 16
ATOM 25885 N N . GLY A 1 47 ? 3.334 4.583 -13.534 1.00 0.00 47 GLY A N 16
ATOM 25886 C CA . GLY A 1 47 ? 2.837 3.449 -12.766 1.00 0.00 47 GLY A CA 16
ATOM 25887 C C . GLY A 1 47 ? 3.576 3.277 -11.456 1.00 0.00 47 GLY A C 16
ATOM 25888 O O . GLY A 1 47 ? 3.385 2.288 -10.747 1.00 0.00 47 GLY A O 16
ATOM 25892 N N . ASP A 1 48 ? 4.400 4.263 -11.136 1.00 0.00 48 ASP A N 16
ATOM 25893 C CA . ASP A 1 48 ? 5.279 4.220 -9.974 1.00 0.00 48 ASP A CA 16
ATOM 25894 C C . ASP A 1 48 ? 5.900 5.595 -9.755 1.00 0.00 48 ASP A C 16
ATOM 25895 O O . ASP A 1 48 ? 6.371 6.222 -10.709 1.00 0.00 48 ASP A O 16
ATOM 25904 N N . PRO A 1 49 ? 5.900 6.100 -8.512 1.00 0.00 49 PRO A N 16
ATOM 25905 C CA . PRO A 1 49 ? 5.352 5.390 -7.351 1.00 0.00 49 PRO A CA 16
ATOM 25906 C C . PRO A 1 49 ? 3.827 5.477 -7.258 1.00 0.00 49 PRO A C 16
ATOM 25907 O O . PRO A 1 49 ? 3.163 6.025 -8.146 1.00 0.00 49 PRO A O 16
ATOM 25918 N N . ILE A 1 50 ? 3.282 4.933 -6.178 1.00 0.00 50 ILE A N 16
ATOM 25919 C CA . ILE A 1 50 ? 1.844 4.920 -5.957 1.00 0.00 50 ILE A CA 16
ATOM 25920 C C . ILE A 1 50 ? 1.493 5.725 -4.712 1.00 0.00 50 ILE A C 16
ATOM 25921 O O . ILE A 1 50 ? 2.138 5.593 -3.666 1.00 0.00 50 ILE A O 16
ATOM 25937 N N . GLU A 1 51 ? 0.470 6.557 -4.846 1.00 0.00 51 GLU A N 16
ATOM 25938 C CA . GLU A 1 51 ? 0.008 7.405 -3.761 1.00 0.00 51 GLU A CA 16
ATOM 25939 C C . GLU A 1 51 ? -1.193 6.764 -3.079 1.00 0.00 51 GLU A C 16
ATOM 25940 O O . GLU A 1 51 ? -2.251 6.609 -3.695 1.00 0.00 51 GLU A O 16
ATOM 25952 N N . VAL A 1 52 ? -1.038 6.378 -1.823 1.00 0.00 52 VAL A N 16
ATOM 25953 C CA . VAL A 1 52 ? -2.131 5.756 -1.091 1.00 0.00 52 VAL A CA 16
ATOM 25954 C C . VAL A 1 52 ? -2.339 6.419 0.266 1.00 0.00 52 VAL A C 16
ATOM 25955 O O . VAL A 1 52 ? -1.381 6.728 0.972 1.00 0.00 52 VAL A O 16
ATOM 25968 N N . ASN A 1 53 ? -3.593 6.655 0.619 1.00 0.00 53 ASN A N 16
ATOM 25969 C CA . ASN A 1 53 ? -3.924 7.138 1.950 1.00 0.00 53 ASN A CA 16
ATOM 25970 C C . ASN A 1 53 ? -4.132 5.945 2.862 1.00 0.00 53 ASN A C 16
ATOM 25971 O O . ASN A 1 53 ? -5.173 5.293 2.814 1.00 0.00 53 ASN A O 16
ATOM 25982 N N . CYS A 1 54 ? -3.135 5.641 3.667 1.00 0.00 54 CYS A N 16
ATOM 25983 C CA . CYS A 1 54 ? -3.194 4.478 4.525 1.00 0.00 54 CYS A CA 16
ATOM 25984 C C . CYS A 1 54 ? -3.352 4.891 5.975 1.00 0.00 54 CYS A C 16
ATOM 25985 O O . CYS A 1 54 ? -2.451 5.495 6.561 1.00 0.00 54 CYS A O 16
ATOM 25993 N N . ASN A 1 55 ? -4.517 4.582 6.535 1.00 0.00 55 ASN A N 16
ATOM 25994 C CA . ASN A 1 55 ? -4.796 4.822 7.948 1.00 0.00 55 ASN A CA 16
ATOM 25995 C C . ASN A 1 55 ? -4.739 6.317 8.269 1.00 0.00 55 ASN A C 16
ATOM 25996 O O . ASN A 1 55 ? -4.438 6.715 9.396 1.00 0.00 55 ASN A O 16
ATOM 26007 N N . GLY A 1 56 ? -5.068 7.140 7.273 1.00 0.00 56 GLY A N 16
ATOM 26008 C CA . GLY A 1 56 ? -5.058 8.580 7.451 1.00 0.00 56 GLY A CA 16
ATOM 26009 C C . GLY A 1 56 ? -3.781 9.238 6.951 1.00 0.00 56 GLY A C 16
ATOM 26010 O O . GLY A 1 56 ? -3.766 10.438 6.680 1.00 0.00 56 GLY A O 16
ATOM 26014 N N . MET A 1 57 ? -2.719 8.458 6.806 1.00 0.00 57 MET A N 16
ATOM 26015 C CA . MET A 1 57 ? -1.437 8.988 6.354 1.00 0.00 57 MET A CA 16
ATOM 26016 C C . MET A 1 57 ? -1.248 8.771 4.863 1.00 0.00 57 MET A C 16
ATOM 26017 O O . MET A 1 57 ? -1.494 7.681 4.348 1.00 0.00 57 MET A O 16
ATOM 26031 N N . LEU A 1 58 ? -0.829 9.823 4.173 1.00 0.00 58 LEU A N 16
ATOM 26032 C CA . LEU A 1 58 ? -0.496 9.731 2.759 1.00 0.00 58 LEU A CA 16
ATOM 26033 C C . LEU A 1 58 ? 0.847 9.037 2.603 1.00 0.00 58 LEU A C 16
ATOM 26034 O O . LEU A 1 58 ? 1.891 9.622 2.889 1.00 0.00 58 LEU A O 16
ATOM 26050 N N . LEU A 1 59 ? 0.823 7.789 2.171 1.00 0.00 59 LEU A N 16
ATOM 26051 C CA . LEU A 1 59 ? 2.046 7.017 2.046 1.00 0.00 59 LEU A CA 16
ATOM 26052 C C . LEU A 1 59 ? 2.416 6.868 0.581 1.00 0.00 59 LEU A C 16
ATOM 26053 O O . LEU A 1 59 ? 1.573 6.520 -0.248 1.00 0.00 59 LEU A O 16
ATOM 26069 N N . THR A 1 60 ? 3.666 7.139 0.267 1.00 0.00 60 THR A N 16
ATOM 26070 C CA . THR A 1 60 ? 4.166 6.941 -1.079 1.00 0.00 60 THR A CA 16
ATOM 26071 C C . THR A 1 60 ? 5.118 5.757 -1.112 1.00 0.00 60 THR A C 16
ATOM 26072 O O . THR A 1 60 ? 6.146 5.753 -0.433 1.00 0.00 60 THR A O 16
ATOM 26083 N N . MET A 1 61 ? 4.776 4.758 -1.902 1.00 0.00 61 MET A N 16
ATOM 26084 C CA . MET A 1 61 ? 5.614 3.580 -2.032 1.00 0.00 61 MET A CA 16
ATOM 26085 C C . MET A 1 61 ? 5.741 3.188 -3.494 1.00 0.00 61 MET A C 16
ATOM 26086 O O . MET A 1 61 ? 5.036 3.724 -4.350 1.00 0.00 61 MET A O 16
ATOM 26100 N N . ARG A 1 62 ? 6.644 2.268 -3.780 1.00 0.00 62 ARG A N 16
ATOM 26101 C CA . ARG A 1 62 ? 6.946 1.908 -5.152 1.00 0.00 62 ARG A CA 16
ATOM 26102 C C . ARG A 1 62 ? 6.027 0.795 -5.628 1.00 0.00 62 ARG A C 16
ATOM 26103 O O . ARG A 1 62 ? 5.492 0.032 -4.820 1.00 0.00 62 ARG A O 16
ATOM 26124 N N . ARG A 1 63 ? 5.859 0.699 -6.942 1.00 0.00 63 ARG A N 16
ATOM 26125 C CA . ARG A 1 63 ? 5.047 -0.356 -7.538 1.00 0.00 63 ARG A CA 16
ATOM 26126 C C . ARG A 1 63 ? 5.533 -1.723 -7.068 1.00 0.00 63 ARG A C 16
ATOM 26127 O O . ARG A 1 63 ? 4.733 -2.625 -6.819 1.00 0.00 63 ARG A O 16
ATOM 26148 N N . ASN A 1 64 ? 6.849 -1.842 -6.933 1.00 0.00 64 ASN A N 16
ATOM 26149 C CA . ASN A 1 64 ? 7.497 -3.081 -6.500 1.00 0.00 64 ASN A CA 16
ATOM 26150 C C . ASN A 1 64 ? 6.909 -3.554 -5.178 1.00 0.00 64 ASN A C 16
ATOM 26151 O O . ASN A 1 64 ? 6.617 -4.737 -4.990 1.00 0.00 64 ASN A O 16
ATOM 26162 N N . GLU A 1 65 ? 6.727 -2.604 -4.275 1.00 0.00 65 GLU A N 16
ATOM 26163 C CA . GLU A 1 65 ? 6.254 -2.888 -2.933 1.00 0.00 65 GLU A CA 16
ATOM 26164 C C . GLU A 1 65 ? 4.772 -3.238 -2.959 1.00 0.00 65 GLU A C 16
ATOM 26165 O O . GLU A 1 65 ? 4.326 -4.150 -2.265 1.00 0.00 65 GLU A O 16
ATOM 26177 N N . ALA A 1 66 ? 4.024 -2.528 -3.793 1.00 0.00 66 ALA A N 16
ATOM 26178 C CA . ALA A 1 66 ? 2.592 -2.761 -3.941 1.00 0.00 66 ALA A CA 16
ATOM 26179 C C . ALA A 1 66 ? 2.312 -4.131 -4.554 1.00 0.00 66 ALA A C 16
ATOM 26180 O O . ALA A 1 66 ? 1.232 -4.694 -4.366 1.00 0.00 66 ALA A O 16
ATOM 26187 N N . GLU A 1 67 ? 3.268 -4.642 -5.323 1.00 0.00 67 GLU A N 16
ATOM 26188 C CA . GLU A 1 67 ? 3.182 -5.997 -5.863 1.00 0.00 67 GLU A CA 16
ATOM 26189 C C . GLU A 1 67 ? 3.163 -7.023 -4.732 1.00 0.00 67 GLU A C 16
ATOM 26190 O O . GLU A 1 67 ? 2.369 -7.964 -4.741 1.00 0.00 67 GLU A O 16
ATOM 26202 N N . GLY A 1 68 ? 4.056 -6.837 -3.772 1.00 0.00 68 GLY A N 16
ATOM 26203 C CA . GLY A 1 68 ? 4.130 -7.728 -2.630 1.00 0.00 68 GLY A CA 16
ATOM 26204 C C . GLY A 1 68 ? 2.905 -7.651 -1.737 1.00 0.00 68 GLY A C 16
ATOM 26205 O O . GLY A 1 68 ? 2.469 -8.660 -1.175 1.00 0.00 68 GLY A O 16
ATOM 26209 N N . ILE A 1 69 ? 2.345 -6.458 -1.604 1.00 0.00 69 ILE A N 16
ATOM 26210 C CA . ILE A 1 69 ? 1.219 -6.242 -0.707 1.00 0.00 69 ILE A CA 16
ATOM 26211 C C . ILE A 1 69 ? -0.068 -6.819 -1.288 1.00 0.00 69 ILE A C 16
ATOM 26212 O O . ILE A 1 69 ? -0.475 -6.477 -2.400 1.00 0.00 69 ILE A O 16
ATOM 26228 N N . THR A 1 70 ? -0.696 -7.702 -0.530 1.00 0.00 70 THR A N 16
ATOM 26229 C CA . THR A 1 70 ? -1.964 -8.286 -0.919 1.00 0.00 70 THR A CA 16
ATOM 26230 C C . THR A 1 70 ? -3.091 -7.636 -0.117 1.00 0.00 70 THR A C 16
ATOM 26231 O O . THR A 1 70 ? -3.015 -7.550 1.112 1.00 0.00 70 THR A O 16
ATOM 26242 N N . VAL A 1 71 ? -4.114 -7.160 -0.814 1.00 0.00 71 VAL A N 16
ATOM 26243 C CA . VAL A 1 71 ? -5.233 -6.477 -0.177 1.00 0.00 71 VAL A CA 16
ATOM 26244 C C . VAL A 1 71 ? -6.557 -7.011 -0.708 1.00 0.00 71 VAL A C 16
ATOM 26245 O O . VAL A 1 71 ? -6.594 -7.715 -1.722 1.00 0.00 71 VAL A O 16
ATOM 26258 N N . HIS A 1 72 ? -7.637 -6.687 -0.021 1.00 0.00 72 HIS A N 16
ATOM 26259 C CA . HIS A 1 72 ? -8.974 -6.984 -0.510 1.00 0.00 72 HIS A CA 16
ATOM 26260 C C . HIS A 1 72 ? -9.829 -5.725 -0.455 1.00 0.00 72 HIS A C 16
ATOM 26261 O O . HIS A 1 72 ? -9.809 -4.993 0.538 1.00 0.00 72 HIS A O 16
ATOM 26275 N N . ILE A 1 73 ? -10.555 -5.465 -1.533 1.00 0.00 73 ILE A N 16
ATOM 26276 C CA . ILE A 1 73 ? -11.355 -4.252 -1.641 1.00 0.00 73 ILE A CA 16
ATOM 26277 C C . ILE A 1 73 ? -12.536 -4.288 -0.679 1.00 0.00 73 ILE A C 16
ATOM 26278 O O . ILE A 1 73 ? -13.282 -5.271 -0.626 1.00 0.00 73 ILE A O 16
ATOM 26294 N N . LEU A 1 74 ? -12.690 -3.215 0.082 1.00 0.00 74 LEU A N 16
ATOM 26295 C CA . LEU A 1 74 ? -13.772 -3.105 1.043 1.00 0.00 74 LEU A CA 16
ATOM 26296 C C . LEU A 1 74 ? -15.044 -2.645 0.345 1.00 0.00 74 LEU A C 16
ATOM 26297 O O . LEU A 1 74 ? -15.319 -1.447 0.244 1.00 0.00 74 LEU A O 16
ATOM 26313 N N . ALA A 1 75 ? -15.787 -3.606 -0.172 1.00 0.00 75 ALA A N 16
ATOM 26314 C CA . ALA A 1 75 ? -17.023 -3.327 -0.882 1.00 0.00 75 ALA A CA 16
ATOM 26315 C C . ALA A 1 75 ? -17.981 -4.503 -0.743 1.00 0.00 75 ALA A C 16
ATOM 26316 O O . ALA A 1 75 ? -18.586 -4.945 -1.722 1.00 0.00 75 ALA A O 16
ATOM 26323 N N . GLY A 1 76 ? -18.114 -5.001 0.484 1.00 0.00 76 GLY A N 16
ATOM 26324 C CA . GLY A 1 76 ? -19.001 -6.122 0.744 1.00 0.00 76 GLY A CA 16
ATOM 26325 C C . GLY A 1 76 ? -20.437 -5.775 0.423 1.00 0.00 76 GLY A C 16
ATOM 26326 O O . GLY A 1 76 ? -21.113 -6.495 -0.315 1.00 0.00 76 GLY A O 16
ATOM 26330 N N . ASP A 1 77 ? -20.899 -4.663 0.970 1.00 0.00 77 ASP A N 16
ATOM 26331 C CA . ASP A 1 77 ? -22.213 -4.139 0.640 1.00 0.00 77 ASP A CA 16
ATOM 26332 C C . ASP A 1 77 ? -22.157 -2.625 0.604 1.00 0.00 77 ASP A C 16
ATOM 26333 O O . ASP A 1 77 ? -21.453 -2.015 1.413 1.00 0.00 77 ASP A O 16
ATOM 26342 N N . GLU A 1 78 ? -22.885 -2.036 -0.338 1.00 0.00 78 GLU A N 16
ATOM 26343 C CA . GLU A 1 78 ? -22.853 -0.596 -0.566 1.00 0.00 78 GLU A CA 16
ATOM 26344 C C . GLU A 1 78 ? -21.464 -0.164 -1.034 1.00 0.00 78 GLU A C 16
ATOM 26345 O O . GLU A 1 78 ? -20.572 0.119 -0.232 1.00 0.00 78 GLU A O 16
ATOM 26357 N N . GLY A 1 79 ? -21.283 -0.144 -2.343 1.00 0.00 79 GLY A N 16
ATOM 26358 C CA . GLY A 1 79 ? -20.003 0.208 -2.909 1.00 0.00 79 GLY A CA 16
ATOM 26359 C C . GLY A 1 79 ? -20.135 0.713 -4.324 1.00 0.00 79 GLY A C 16
ATOM 26360 O O . GLY A 1 79 ? -19.773 0.018 -5.274 1.00 0.00 79 GLY A O 16
ATOM 26364 N N . HIS A 1 80 ? -20.676 1.914 -4.462 1.00 0.00 80 HIS A N 16
ATOM 26365 C CA . HIS A 1 80 ? -20.831 2.537 -5.771 1.00 0.00 80 HIS A CA 16
ATOM 26366 C C . HIS A 1 80 ? -19.472 2.940 -6.325 1.00 0.00 80 HIS A C 16
ATOM 26367 O O . HIS A 1 80 ? -18.541 3.194 -5.564 1.00 0.00 80 HIS A O 16
ATOM 26381 N N . PRO A 1 81 ? -19.336 3.001 -7.660 1.00 0.00 81 PRO A N 16
ATOM 26382 C CA . PRO A 1 81 ? -18.093 3.438 -8.301 1.00 0.00 81 PRO A CA 16
ATOM 26383 C C . PRO A 1 81 ? -17.795 4.907 -8.011 1.00 0.00 81 PRO A C 16
ATOM 26384 O O . PRO A 1 81 ? -16.649 5.352 -8.114 1.00 0.00 81 PRO A O 16
ATOM 26395 N N . HIS A 1 82 ? -18.848 5.652 -7.656 1.00 0.00 82 HIS A N 16
ATOM 26396 C CA . HIS A 1 82 ? -18.743 7.074 -7.316 1.00 0.00 82 HIS A CA 16
ATOM 26397 C C . HIS A 1 82 ? -18.117 7.867 -8.462 1.00 0.00 82 HIS A C 16
ATOM 26398 O O . HIS A 1 82 ? -17.429 8.864 -8.242 1.00 0.00 82 HIS A O 16
ATOM 26412 N N . GLY A 1 83 ? -18.373 7.421 -9.682 1.00 0.00 83 GLY A N 16
ATOM 26413 C CA . GLY A 1 83 ? -17.833 8.079 -10.852 1.00 0.00 83 GLY A CA 16
ATOM 26414 C C . GLY A 1 83 ? -18.834 8.113 -11.981 1.00 0.00 83 GLY A C 16
ATOM 26415 O O . GLY A 1 83 ? -20.003 8.436 -11.768 1.00 0.00 83 GLY A O 16
ATOM 26419 N N . TRP A 1 84 ? -18.391 7.761 -13.178 1.00 0.00 84 TRP A N 16
ATOM 26420 C CA . TRP A 1 84 ? -19.264 7.753 -14.339 1.00 0.00 84 TRP A CA 16
ATOM 26421 C C . TRP A 1 84 ? -18.783 6.706 -15.347 1.00 0.00 84 TRP A C 16
ATOM 26422 O O . TRP A 1 84 ? -17.576 6.521 -15.526 1.00 0.00 84 TRP A O 16
ATOM 26443 N N . PRO A 1 85 ? -19.717 6.002 -16.010 1.00 0.00 85 PRO A N 16
ATOM 26444 C CA . PRO A 1 85 ? -19.393 4.997 -17.026 1.00 0.00 85 PRO A CA 16
ATOM 26445 C C . PRO A 1 85 ? -19.009 5.622 -18.367 1.00 0.00 85 PRO A C 16
ATOM 26446 O O . PRO A 1 85 ? -19.809 6.325 -18.992 1.00 0.00 85 PRO A O 16
ATOM 26457 N N . GLY A 1 86 ? -17.783 5.361 -18.801 1.00 0.00 86 GLY A N 16
ATOM 26458 C CA . GLY A 1 86 ? -17.322 5.861 -20.081 1.00 0.00 86 GLY A CA 16
ATOM 26459 C C . GLY A 1 86 ? -17.495 4.830 -21.178 1.00 0.00 86 GLY A C 16
ATOM 26460 O O . GLY A 1 86 ? -18.015 3.738 -20.930 1.00 0.00 86 GLY A O 16
ATOM 26464 N N . PHE A 1 87 ? -17.059 5.168 -22.384 1.00 0.00 87 PHE A N 16
ATOM 26465 C CA . PHE A 1 87 ? -17.183 4.268 -23.520 1.00 0.00 87 PHE A CA 16
ATOM 26466 C C . PHE A 1 87 ? -15.808 3.803 -23.998 1.00 0.00 87 PHE A C 16
ATOM 26467 O O . PHE A 1 87 ? -15.537 2.604 -24.026 1.00 0.00 87 PHE A O 16
ATOM 26484 N N . ARG A 1 88 ? -14.951 4.769 -24.356 1.00 0.00 88 ARG A N 16
ATOM 26485 C CA . ARG A 1 88 ? -13.593 4.495 -24.851 1.00 0.00 88 ARG A CA 16
ATOM 26486 C C . ARG A 1 88 ? -13.606 3.864 -26.245 1.00 0.00 88 ARG A C 16
ATOM 26487 O O . ARG A 1 88 ? -14.088 2.748 -26.441 1.00 0.00 88 ARG A O 16
ATOM 26508 N N . ARG A 1 89 ? -13.073 4.597 -27.214 1.00 0.00 89 ARG A N 16
ATOM 26509 C CA . ARG A 1 89 ? -12.932 4.090 -28.573 1.00 0.00 89 ARG A CA 16
ATOM 26510 C C . ARG A 1 89 ? -11.537 3.507 -28.768 1.00 0.00 89 ARG A C 16
ATOM 26511 O O . ARG A 1 89 ? -10.687 3.624 -27.882 1.00 0.00 89 ARG A O 16
ATOM 26532 N N . ARG A 1 90 ? -11.312 2.893 -29.930 1.00 0.00 90 ARG A N 16
ATOM 26533 C CA . ARG A 1 90 ? -10.028 2.263 -30.250 1.00 0.00 90 ARG A CA 16
ATOM 26534 C C . ARG A 1 90 ? -9.680 1.227 -29.183 1.00 0.00 90 ARG A C 16
ATOM 26535 O O . ARG A 1 90 ? -8.516 1.057 -28.807 1.00 0.00 90 ARG A O 16
ATOM 26556 N N . HIS A 1 91 ? -10.699 0.525 -28.707 1.00 0.00 91 HIS A N 16
ATOM 26557 C CA . HIS A 1 91 ? -10.532 -0.400 -27.600 1.00 0.00 91 HIS A CA 16
ATOM 26558 C C . HIS A 1 91 ? -9.927 -1.717 -28.076 1.00 0.00 91 HIS A C 16
ATOM 26559 O O . HIS A 1 91 ? -10.638 -2.660 -28.425 1.00 0.00 91 HIS A O 16
ATOM 26573 N N . ARG A 1 92 ? -8.604 -1.755 -28.120 1.00 0.00 92 ARG A N 16
ATOM 26574 C CA . ARG A 1 92 ? -7.877 -2.961 -28.476 1.00 0.00 92 ARG A CA 16
ATOM 26575 C C . ARG A 1 92 ? -6.580 -3.039 -27.684 1.00 0.00 92 ARG A C 16
ATOM 26576 O O . ARG A 1 92 ? -5.710 -2.176 -27.811 1.00 0.00 92 ARG A O 16
ATOM 26597 N N . PHE A 1 93 ? -6.465 -4.062 -26.855 1.00 0.00 93 PHE A N 16
ATOM 26598 C CA . PHE A 1 93 ? -5.242 -4.295 -26.107 1.00 0.00 93 PHE A CA 16
ATOM 26599 C C . PHE A 1 93 ? -4.253 -5.034 -26.995 1.00 0.00 93 PHE A C 16
ATOM 26600 O O . PHE A 1 93 ? -4.406 -6.228 -27.259 1.00 0.00 93 PHE A O 16
ATOM 26617 N N . GLY A 1 94 ? -3.263 -4.303 -27.481 1.00 0.00 94 GLY A N 16
ATOM 26618 C CA . GLY A 1 94 ? -2.365 -4.834 -28.481 1.00 0.00 94 GLY A CA 16
ATOM 26619 C C . GLY A 1 94 ? -1.312 -5.771 -27.931 1.00 0.00 94 GLY A C 16
ATOM 26620 O O . GLY A 1 94 ? -1.070 -5.828 -26.722 1.00 0.00 94 GLY A O 16
ATOM 26624 N N . LYS A 1 95 ? -0.693 -6.506 -28.840 1.00 0.00 95 LYS A N 16
ATOM 26625 C CA . LYS A 1 95 ? 0.406 -7.398 -28.517 1.00 0.00 95 LYS A CA 16
ATOM 26626 C C . LYS A 1 95 ? 1.581 -7.078 -29.435 1.00 0.00 95 LYS A C 16
ATOM 26627 O O . LYS A 1 95 ? 1.382 -6.844 -30.629 1.00 0.00 95 LYS A O 16
ATOM 26646 N N . ARG A 1 96 ? 2.793 -7.062 -28.884 1.00 0.00 96 ARG A N 16
ATOM 26647 C CA . ARG A 1 96 ? 3.974 -6.698 -29.662 1.00 0.00 96 ARG A CA 16
ATOM 26648 C C . ARG A 1 96 ? 4.187 -7.706 -30.789 1.00 0.00 96 ARG A C 16
ATOM 26649 O O . ARG A 1 96 ? 3.880 -8.892 -30.636 1.00 0.00 96 ARG A O 16
ATOM 26670 N N . ALA A 1 97 ? 4.682 -7.222 -31.920 1.00 0.00 97 ALA A N 16
ATOM 26671 C CA . ALA A 1 97 ? 4.906 -8.069 -33.085 1.00 0.00 97 ALA A CA 16
ATOM 26672 C C . ALA A 1 97 ? 5.925 -9.156 -32.781 1.00 0.00 97 ALA A C 16
ATOM 26673 O O . ALA A 1 97 ? 7.114 -8.881 -32.619 1.00 0.00 97 ALA A O 16
ATOM 26680 N N . LEU A 1 98 ? 5.456 -10.389 -32.708 1.00 0.00 98 LEU A N 16
ATOM 26681 C CA . LEU A 1 98 ? 6.317 -11.502 -32.361 1.00 0.00 98 LEU A CA 16
ATOM 26682 C C . LEU A 1 98 ? 6.547 -12.378 -33.583 1.00 0.00 98 LEU A C 16
ATOM 26683 O O . LEU A 1 98 ? 5.623 -13.023 -34.087 1.00 0.00 98 LEU A O 16
ATOM 26699 N N . GLU A 1 99 ? 7.774 -12.371 -34.072 1.00 0.00 99 GLU A N 16
ATOM 26700 C CA . GLU A 1 99 ? 8.164 -13.240 -35.164 1.00 0.00 99 GLU A CA 16
ATOM 26701 C C . GLU A 1 99 ? 9.009 -14.374 -34.600 1.00 0.00 99 GLU A C 16
ATOM 26702 O O . GLU A 1 99 ? 10.053 -14.134 -33.985 1.00 0.00 99 GLU A O 16
ATOM 26714 N N . HIS A 1 100 ? 8.534 -15.600 -34.794 1.00 0.00 100 HIS A N 16
ATOM 26715 C CA . HIS A 1 100 ? 9.083 -16.771 -34.112 1.00 0.00 100 HIS A CA 16
ATOM 26716 C C . HIS A 1 100 ? 10.574 -16.960 -34.402 1.00 0.00 100 HIS A C 16
ATOM 26717 O O . HIS A 1 100 ? 11.056 -16.672 -35.497 1.00 0.00 100 HIS A O 16
ATOM 26731 N N . HIS A 1 101 ? 11.283 -17.459 -33.394 1.00 0.00 101 HIS A N 16
ATOM 26732 C CA . HIS A 1 101 ? 12.731 -17.611 -33.445 1.00 0.00 101 HIS A CA 16
ATOM 26733 C C . HIS A 1 101 ? 13.140 -18.757 -34.363 1.00 0.00 101 HIS A C 16
ATOM 26734 O O . HIS A 1 101 ? 12.314 -19.579 -34.770 1.00 0.00 101 HIS A O 16
ATOM 26748 N N . HIS A 1 102 ? 14.429 -18.818 -34.670 1.00 0.00 102 HIS A N 16
ATOM 26749 C CA . HIS A 1 102 ? 14.956 -19.812 -35.595 1.00 0.00 102 HIS A CA 16
ATOM 26750 C C . HIS A 1 102 ? 15.334 -21.090 -34.857 1.00 0.00 102 HIS A C 16
ATOM 26751 O O . HIS A 1 102 ? 15.714 -21.052 -33.684 1.00 0.00 102 HIS A O 16
ATOM 26765 N N . HIS A 1 103 ? 15.229 -22.212 -35.549 1.00 0.00 103 HIS A N 16
ATOM 26766 C CA . HIS A 1 103 ? 15.614 -23.500 -34.987 1.00 0.00 103 HIS A CA 16
ATOM 26767 C C . HIS A 1 103 ? 16.458 -24.276 -35.992 1.00 0.00 103 HIS A C 16
ATOM 26768 O O . HIS A 1 103 ? 16.528 -23.908 -37.166 1.00 0.00 103 HIS A O 16
ATOM 26782 N N . HIS A 1 104 ? 17.105 -25.334 -35.526 1.00 0.00 104 HIS A N 16
ATOM 26783 C CA . HIS A 1 104 ? 18.008 -26.109 -36.366 1.00 0.00 104 HIS A CA 16
ATOM 26784 C C . HIS A 1 104 ? 17.233 -27.034 -37.291 1.00 0.00 104 HIS A C 16
ATOM 26785 O O . HIS A 1 104 ? 16.390 -27.815 -36.842 1.00 0.00 104 HIS A O 16
ATOM 26799 N N . HIS A 1 105 ? 17.512 -26.929 -38.581 1.00 0.00 105 HIS A N 16
ATOM 26800 C CA . HIS A 1 105 ? 16.855 -27.757 -39.580 1.00 0.00 105 HIS A CA 16
ATOM 26801 C C . HIS A 1 105 ? 17.703 -28.979 -39.894 1.00 0.00 105 HIS A C 16
ATOM 26802 O O . HIS A 1 105 ? 17.464 -30.039 -39.280 1.00 0.00 105 HIS A O 16
ATOM 26817 N N . MET A 1 1 ? -5.806 -9.991 -3.821 1.00 0.00 1 MET A N 17
ATOM 26818 C CA . MET A 1 1 ? -5.484 -8.930 -4.800 1.00 0.00 1 MET A CA 17
ATOM 26819 C C . MET A 1 1 ? -4.254 -8.156 -4.336 1.00 0.00 1 MET A C 17
ATOM 26820 O O . MET A 1 1 ? -3.983 -8.090 -3.142 1.00 0.00 1 MET A O 17
ATOM 26836 N N . LYS A 1 2 ? -3.497 -7.594 -5.269 1.00 0.00 2 LYS A N 17
ATOM 26837 C CA . LYS A 1 2 ? -2.322 -6.797 -4.914 1.00 0.00 2 LYS A CA 17
ATOM 26838 C C . LYS A 1 2 ? -2.721 -5.358 -4.647 1.00 0.00 2 LYS A C 17
ATOM 26839 O O . LYS A 1 2 ? -3.716 -4.869 -5.182 1.00 0.00 2 LYS A O 17
ATOM 26858 N N . LEU A 1 3 ? -1.936 -4.687 -3.823 1.00 0.00 3 LEU A N 17
ATOM 26859 C CA . LEU A 1 3 ? -2.110 -3.262 -3.585 1.00 0.00 3 LEU A CA 17
ATOM 26860 C C . LEU A 1 3 ? -1.820 -2.478 -4.868 1.00 0.00 3 LEU A C 17
ATOM 26861 O O . LEU A 1 3 ? -2.436 -1.450 -5.137 1.00 0.00 3 LEU A O 17
ATOM 26877 N N . SER A 1 4 ? -0.906 -3.004 -5.671 1.00 0.00 4 SER A N 17
ATOM 26878 C CA . SER A 1 4 ? -0.532 -2.386 -6.937 1.00 0.00 4 SER A CA 17
ATOM 26879 C C . SER A 1 4 ? -1.535 -2.710 -8.050 1.00 0.00 4 SER A C 17
ATOM 26880 O O . SER A 1 4 ? -1.377 -2.266 -9.188 1.00 0.00 4 SER A O 17
ATOM 26888 N N . GLU A 1 5 ? -2.555 -3.495 -7.724 1.00 0.00 5 GLU A N 17
ATOM 26889 C CA . GLU A 1 5 ? -3.593 -3.837 -8.690 1.00 0.00 5 GLU A CA 17
ATOM 26890 C C . GLU A 1 5 ? -4.710 -2.809 -8.643 1.00 0.00 5 GLU A C 17
ATOM 26891 O O . GLU A 1 5 ? -5.439 -2.623 -9.617 1.00 0.00 5 GLU A O 17
ATOM 26903 N N . LEU A 1 6 ? -4.833 -2.148 -7.498 1.00 0.00 6 LEU A N 17
ATOM 26904 C CA . LEU A 1 6 ? -5.838 -1.104 -7.317 1.00 0.00 6 LEU A CA 17
ATOM 26905 C C . LEU A 1 6 ? -5.592 0.049 -8.280 1.00 0.00 6 LEU A C 17
ATOM 26906 O O . LEU A 1 6 ? -4.451 0.334 -8.620 1.00 0.00 6 LEU A O 17
ATOM 26922 N N . LYS A 1 7 ? -6.655 0.719 -8.707 1.00 0.00 7 LYS A N 17
ATOM 26923 C CA . LYS A 1 7 ? -6.536 1.698 -9.788 1.00 0.00 7 LYS A CA 17
ATOM 26924 C C . LYS A 1 7 ? -6.998 3.100 -9.378 1.00 0.00 7 LYS A C 17
ATOM 26925 O O . LYS A 1 7 ? -7.680 3.780 -10.144 1.00 0.00 7 LYS A O 17
ATOM 26944 N N . ALA A 1 8 ? -6.588 3.528 -8.182 1.00 0.00 8 ALA A N 17
ATOM 26945 C CA . ALA A 1 8 ? -6.835 4.891 -7.688 1.00 0.00 8 ALA A CA 17
ATOM 26946 C C . ALA A 1 8 ? -8.315 5.159 -7.407 1.00 0.00 8 ALA A C 17
ATOM 26947 O O . ALA A 1 8 ? -9.174 5.020 -8.277 1.00 0.00 8 ALA A O 17
ATOM 26954 N N . GLY A 1 9 ? -8.600 5.570 -6.180 1.00 0.00 9 GLY A N 17
ATOM 26955 C CA . GLY A 1 9 ? -9.971 5.794 -5.767 1.00 0.00 9 GLY A CA 17
ATOM 26956 C C . GLY A 1 9 ? -10.540 4.585 -5.064 1.00 0.00 9 GLY A C 17
ATOM 26957 O O . GLY A 1 9 ? -11.574 4.662 -4.402 1.00 0.00 9 GLY A O 17
ATOM 26961 N N . ASP A 1 10 ? -9.844 3.466 -5.202 1.00 0.00 10 ASP A N 17
ATOM 26962 C CA . ASP A 1 10 ? -10.267 2.211 -4.603 1.00 0.00 10 ASP A CA 17
ATOM 26963 C C . ASP A 1 10 ? -9.906 2.165 -3.129 1.00 0.00 10 ASP A C 17
ATOM 26964 O O . ASP A 1 10 ? -8.901 2.738 -2.706 1.00 0.00 10 ASP A O 17
ATOM 26973 N N . ARG A 1 11 ? -10.732 1.480 -2.354 1.00 0.00 11 ARG A N 17
ATOM 26974 C CA . ARG A 1 11 ? -10.486 1.311 -0.932 1.00 0.00 11 ARG A CA 17
ATOM 26975 C C . ARG A 1 11 ? -10.248 -0.160 -0.643 1.00 0.00 11 ARG A C 17
ATOM 26976 O O . ARG A 1 11 ? -11.046 -1.009 -1.038 1.00 0.00 11 ARG A O 17
ATOM 26997 N N . ALA A 1 12 ? -9.163 -0.472 0.036 1.00 0.00 12 ALA A N 17
ATOM 26998 C CA . ALA A 1 12 ? -8.834 -1.857 0.316 1.00 0.00 12 ALA A CA 17
ATOM 26999 C C . ALA A 1 12 ? -8.402 -2.034 1.759 1.00 0.00 12 ALA A C 17
ATOM 27000 O O . ALA A 1 12 ? -8.109 -1.063 2.457 1.00 0.00 12 ALA A O 17
ATOM 27007 N N . GLU A 1 13 ? -8.386 -3.278 2.196 1.00 0.00 13 GLU A N 17
ATOM 27008 C CA . GLU A 1 13 ? -7.898 -3.627 3.515 1.00 0.00 13 GLU A CA 17
ATOM 27009 C C . GLU A 1 13 ? -6.741 -4.608 3.372 1.00 0.00 13 GLU A C 17
ATOM 27010 O O . GLU A 1 13 ? -6.861 -5.614 2.668 1.00 0.00 13 GLU A O 17
ATOM 27022 N N . VAL A 1 14 ? -5.621 -4.299 4.009 1.00 0.00 14 VAL A N 17
ATOM 27023 C CA . VAL A 1 14 ? -4.428 -5.136 3.912 1.00 0.00 14 VAL A CA 17
ATOM 27024 C C . VAL A 1 14 ? -4.622 -6.447 4.666 1.00 0.00 14 VAL A C 17
ATOM 27025 O O . VAL A 1 14 ? -4.972 -6.445 5.850 1.00 0.00 14 VAL A O 17
ATOM 27038 N N . THR A 1 15 ? -4.407 -7.557 3.977 1.00 0.00 15 THR A N 17
ATOM 27039 C CA . THR A 1 15 ? -4.492 -8.867 4.599 1.00 0.00 15 THR A CA 17
ATOM 27040 C C . THR A 1 15 ? -3.097 -9.401 4.918 1.00 0.00 15 THR A C 17
ATOM 27041 O O . THR A 1 15 ? -2.892 -10.085 5.921 1.00 0.00 15 THR A O 17
ATOM 27052 N N . SER A 1 16 ? -2.132 -9.073 4.067 1.00 0.00 16 SER A N 17
ATOM 27053 C CA . SER A 1 16 ? -0.757 -9.493 4.274 1.00 0.00 16 SER A CA 17
ATOM 27054 C C . SER A 1 16 ? 0.194 -8.589 3.494 1.00 0.00 16 SER A C 17
ATOM 27055 O O . SER A 1 16 ? -0.156 -8.079 2.428 1.00 0.00 16 SER A O 17
ATOM 27063 N N . VAL A 1 17 ? 1.386 -8.387 4.033 1.00 0.00 17 VAL A N 17
ATOM 27064 C CA . VAL A 1 17 ? 2.395 -7.561 3.388 1.00 0.00 17 VAL A CA 17
ATOM 27065 C C . VAL A 1 17 ? 3.713 -8.328 3.255 1.00 0.00 17 VAL A C 17
ATOM 27066 O O . VAL A 1 17 ? 4.368 -8.657 4.248 1.00 0.00 17 VAL A O 17
ATOM 27079 N N . ALA A 1 18 ? 4.079 -8.647 2.024 1.00 0.00 18 ALA A N 17
ATOM 27080 C CA . ALA A 1 18 ? 5.294 -9.399 1.762 1.00 0.00 18 ALA A CA 17
ATOM 27081 C C . ALA A 1 18 ? 6.385 -8.497 1.203 1.00 0.00 18 ALA A C 17
ATOM 27082 O O . ALA A 1 18 ? 6.265 -7.977 0.095 1.00 0.00 18 ALA A O 17
ATOM 27089 N N . ALA A 1 19 ? 7.436 -8.308 1.985 1.00 0.00 19 ALA A N 17
ATOM 27090 C CA . ALA A 1 19 ? 8.567 -7.489 1.578 1.00 0.00 19 ALA A CA 17
ATOM 27091 C C . ALA A 1 19 ? 9.769 -7.804 2.452 1.00 0.00 19 ALA A C 17
ATOM 27092 O O . ALA A 1 19 ? 9.647 -8.545 3.431 1.00 0.00 19 ALA A O 17
ATOM 27099 N N . GLU A 1 20 ? 10.926 -7.259 2.091 1.00 0.00 20 GLU A N 17
ATOM 27100 C CA . GLU A 1 20 ? 12.129 -7.404 2.903 1.00 0.00 20 GLU A CA 17
ATOM 27101 C C . GLU A 1 20 ? 11.909 -6.758 4.268 1.00 0.00 20 GLU A C 17
ATOM 27102 O O . GLU A 1 20 ? 11.165 -5.784 4.373 1.00 0.00 20 GLU A O 17
ATOM 27114 N N . PRO A 1 21 ? 12.543 -7.295 5.325 1.00 0.00 21 PRO A N 17
ATOM 27115 C CA . PRO A 1 21 ? 12.358 -6.831 6.705 1.00 0.00 21 PRO A CA 17
ATOM 27116 C C . PRO A 1 21 ? 12.368 -5.305 6.841 1.00 0.00 21 PRO A C 17
ATOM 27117 O O . PRO A 1 21 ? 11.434 -4.725 7.397 1.00 0.00 21 PRO A O 17
ATOM 27128 N N . ALA A 1 22 ? 13.400 -4.660 6.306 1.00 0.00 22 ALA A N 17
ATOM 27129 C CA . ALA A 1 22 ? 13.539 -3.210 6.410 1.00 0.00 22 ALA A CA 17
ATOM 27130 C C . ALA A 1 22 ? 12.409 -2.495 5.683 1.00 0.00 22 ALA A C 17
ATOM 27131 O O . ALA A 1 22 ? 11.832 -1.535 6.197 1.00 0.00 22 ALA A O 17
ATOM 27138 N N . VAL A 1 23 ? 12.080 -2.988 4.499 1.00 0.00 23 VAL A N 17
ATOM 27139 C CA . VAL A 1 23 ? 11.057 -2.374 3.666 1.00 0.00 23 VAL A CA 17
ATOM 27140 C C . VAL A 1 23 ? 9.679 -2.573 4.288 1.00 0.00 23 VAL A C 17
ATOM 27141 O O . VAL A 1 23 ? 8.884 -1.639 4.382 1.00 0.00 23 VAL A O 17
ATOM 27154 N N . ARG A 1 24 ? 9.419 -3.797 4.736 1.00 0.00 24 ARG A N 17
ATOM 27155 C CA . ARG A 1 24 ? 8.155 -4.127 5.376 1.00 0.00 24 ARG A CA 17
ATOM 27156 C C . ARG A 1 24 ? 7.979 -3.301 6.642 1.00 0.00 24 ARG A C 17
ATOM 27157 O O . ARG A 1 24 ? 6.900 -2.773 6.904 1.00 0.00 24 ARG A O 17
ATOM 27178 N N . ARG A 1 25 ? 9.053 -3.188 7.416 1.00 0.00 25 ARG A N 17
ATOM 27179 C CA . ARG A 1 25 ? 9.030 -2.414 8.644 1.00 0.00 25 ARG A CA 17
ATOM 27180 C C . ARG A 1 25 ? 8.651 -0.972 8.361 1.00 0.00 25 ARG A C 17
ATOM 27181 O O . ARG A 1 25 ? 7.837 -0.405 9.071 1.00 0.00 25 ARG A O 17
ATOM 27202 N N . ARG A 1 26 ? 9.236 -0.390 7.323 1.00 0.00 26 ARG A N 17
ATOM 27203 C CA . ARG A 1 26 ? 8.930 0.987 6.952 1.00 0.0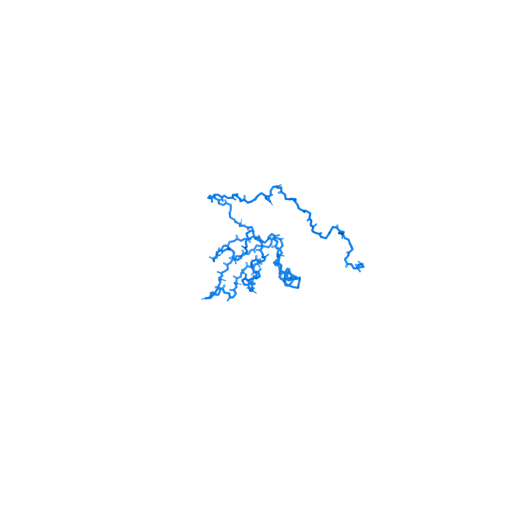0 26 ARG A CA 17
ATOM 27204 C C . ARG A 1 26 ? 7.444 1.152 6.661 1.00 0.00 26 ARG A C 17
ATOM 27205 O O . ARG A 1 26 ? 6.802 2.065 7.174 1.00 0.00 26 ARG A O 17
ATOM 27226 N N . LEU A 1 27 ? 6.898 0.248 5.859 1.00 0.00 27 LEU A N 17
ATOM 27227 C CA . LEU A 1 27 ? 5.481 0.277 5.524 1.00 0.00 27 LEU A CA 17
ATOM 27228 C C . LEU A 1 27 ? 4.626 0.125 6.780 1.00 0.00 27 LEU A C 17
ATOM 27229 O O . LEU A 1 27 ? 3.681 0.886 7.005 1.00 0.00 27 LEU A O 17
ATOM 27245 N N . MET A 1 28 ? 4.984 -0.846 7.612 1.00 0.00 28 MET A N 17
ATOM 27246 C CA . MET A 1 28 ? 4.234 -1.123 8.836 1.00 0.00 28 MET A CA 17
ATOM 27247 C C . MET A 1 28 ? 4.376 0.017 9.839 1.00 0.00 28 MET A C 17
ATOM 27248 O O . MET A 1 28 ? 3.430 0.351 10.551 1.00 0.00 28 MET A O 17
ATOM 27262 N N . ASP A 1 29 ? 5.560 0.618 9.873 1.00 0.00 29 ASP A N 17
ATOM 27263 C CA . ASP A 1 29 ? 5.862 1.698 10.808 1.00 0.00 29 ASP A CA 17
ATOM 27264 C C . ASP A 1 29 ? 5.098 2.962 10.431 1.00 0.00 29 ASP A C 17
ATOM 27265 O O . ASP A 1 29 ? 4.724 3.756 11.294 1.00 0.00 29 ASP A O 17
ATOM 27274 N N . LEU A 1 30 ? 4.874 3.147 9.134 1.00 0.00 30 LEU A N 17
ATOM 27275 C CA . LEU A 1 30 ? 4.097 4.281 8.656 1.00 0.00 30 LEU A CA 17
ATOM 27276 C C . LEU A 1 30 ? 2.628 4.109 9.023 1.00 0.00 30 LEU A C 17
ATOM 27277 O O . LEU A 1 30 ? 1.962 5.069 9.417 1.00 0.00 30 LEU A O 17
ATOM 27293 N N . GLY A 1 31 ? 2.130 2.882 8.903 1.00 0.00 31 GLY A N 17
ATOM 27294 C CA . GLY A 1 31 ? 0.758 2.600 9.274 1.00 0.00 31 GLY A CA 17
ATOM 27295 C C . GLY A 1 31 ? 0.103 1.567 8.379 1.00 0.00 31 GLY A C 17
ATOM 27296 O O . GLY A 1 31 ? -1.125 1.481 8.319 1.00 0.00 31 GLY A O 17
ATOM 27300 N N . LEU A 1 32 ? 0.910 0.784 7.671 1.00 0.00 32 LEU A N 17
ATOM 27301 C CA . LEU A 1 32 ? 0.383 -0.242 6.783 1.00 0.00 32 LEU A CA 17
ATOM 27302 C C . LEU A 1 32 ? 0.571 -1.623 7.408 1.00 0.00 32 LEU A C 17
ATOM 27303 O O . LEU A 1 32 ? 1.659 -2.198 7.361 1.00 0.00 32 LEU A O 17
ATOM 27319 N N . VAL A 1 33 ? -0.494 -2.131 8.017 1.00 0.00 33 VAL A N 17
ATOM 27320 C CA . VAL A 1 33 ? -0.480 -3.446 8.651 1.00 0.00 33 VAL A CA 17
ATOM 27321 C C . VAL A 1 33 ? -1.743 -4.215 8.284 1.00 0.00 33 VAL A C 17
ATOM 27322 O O . VAL A 1 33 ? -2.588 -3.704 7.550 1.00 0.00 33 VAL A O 17
ATOM 27335 N N . ARG A 1 34 ? -1.876 -5.431 8.795 1.00 0.00 34 ARG A N 17
ATOM 27336 C CA . ARG A 1 34 ? -3.064 -6.231 8.539 1.00 0.00 34 ARG A CA 17
ATOM 27337 C C . ARG A 1 34 ? -4.275 -5.610 9.222 1.00 0.00 34 ARG A C 17
ATOM 27338 O O . ARG A 1 34 ? -4.247 -5.319 10.416 1.00 0.00 34 ARG A O 17
ATOM 27359 N N . GLY A 1 35 ? -5.332 -5.396 8.457 1.00 0.00 35 GLY A N 17
ATOM 27360 C CA . GLY A 1 35 ? -6.524 -4.786 9.006 1.00 0.00 35 GLY A CA 17
ATOM 27361 C C . GLY A 1 35 ? -6.545 -3.290 8.783 1.00 0.00 35 GLY A C 17
ATOM 27362 O O . GLY A 1 35 ? -7.509 -2.613 9.135 1.00 0.00 35 GLY A O 17
ATOM 27366 N N . ALA A 1 36 ? -5.462 -2.764 8.230 1.00 0.00 36 ALA A N 17
ATOM 27367 C CA . ALA A 1 36 ? -5.396 -1.354 7.889 1.00 0.00 36 ALA A CA 17
ATOM 27368 C C . ALA A 1 36 ? -6.188 -1.084 6.621 1.00 0.00 36 ALA A C 17
ATOM 27369 O O . ALA A 1 36 ? -5.998 -1.758 5.604 1.00 0.00 36 ALA A O 17
ATOM 27376 N N . LYS A 1 37 ? -7.087 -0.117 6.690 1.00 0.00 37 LYS A N 17
ATOM 27377 C CA . LYS A 1 37 ? -7.873 0.275 5.533 1.00 0.00 37 LYS A CA 17
ATOM 27378 C C . LYS A 1 37 ? -7.199 1.452 4.842 1.00 0.00 37 LYS A C 17
ATOM 27379 O O . LYS A 1 37 ? -6.847 2.442 5.492 1.00 0.00 37 LYS A O 17
ATOM 27398 N N . LEU A 1 38 ? -7.001 1.347 3.539 1.00 0.00 38 LEU A N 17
ATOM 27399 C CA . LEU A 1 38 ? -6.315 2.389 2.802 1.00 0.00 38 LEU A CA 17
ATOM 27400 C C . LEU A 1 38 ? -7.025 2.699 1.492 1.00 0.00 38 LEU A C 17
ATOM 27401 O O . LEU A 1 38 ? -7.605 1.814 0.856 1.00 0.00 38 LEU A O 17
ATOM 27417 N N . LYS A 1 39 ? -6.983 3.964 1.108 1.00 0.00 39 LYS A N 17
ATOM 27418 C CA . LYS A 1 39 ? -7.533 4.404 -0.161 1.00 0.00 39 LYS A CA 17
ATOM 27419 C C . LYS A 1 39 ? -6.403 4.810 -1.098 1.00 0.00 39 LYS A C 17
ATOM 27420 O O . LYS A 1 39 ? -5.568 5.648 -0.748 1.00 0.00 39 LYS A O 17
ATOM 27439 N N . VAL A 1 40 ? -6.369 4.214 -2.277 1.00 0.00 40 VAL A N 17
ATOM 27440 C CA . VAL A 1 40 ? -5.371 4.571 -3.275 1.00 0.00 40 VAL A CA 17
ATOM 27441 C C . VAL A 1 40 ? -5.686 5.946 -3.854 1.00 0.00 40 VAL A C 17
ATOM 27442 O O . VAL A 1 40 ? -6.803 6.194 -4.302 1.00 0.00 40 VAL A O 17
ATOM 27455 N N . LEU A 1 41 ? -4.709 6.840 -3.826 1.00 0.00 41 LEU A N 17
ATOM 27456 C CA . LEU A 1 41 ? -4.901 8.195 -4.316 1.00 0.00 41 LEU A CA 17
ATOM 27457 C C . LEU A 1 41 ? -4.779 8.228 -5.832 1.00 0.00 41 LEU A C 17
ATOM 27458 O O . LEU A 1 41 ? -5.746 8.523 -6.533 1.00 0.00 41 LEU A O 17
ATOM 27474 N N . ARG A 1 42 ? -3.596 7.895 -6.335 1.00 0.00 42 ARG A N 17
ATOM 27475 C CA . ARG A 1 42 ? -3.361 7.875 -7.771 1.00 0.00 42 ARG A CA 17
ATOM 27476 C C . ARG A 1 42 ? -2.011 7.238 -8.068 1.00 0.00 42 ARG A C 17
ATOM 27477 O O . ARG A 1 42 ? -1.204 7.024 -7.161 1.00 0.00 42 ARG A O 17
ATOM 27498 N N . PHE A 1 43 ? -1.783 6.927 -9.333 1.00 0.00 43 PHE A N 17
ATOM 27499 C CA . PHE A 1 43 ? -0.486 6.454 -9.784 1.00 0.00 43 PHE A CA 17
ATOM 27500 C C . PHE A 1 43 ? 0.339 7.617 -10.301 1.00 0.00 43 PHE A C 17
ATOM 27501 O O . PHE A 1 43 ? -0.191 8.700 -10.564 1.00 0.00 43 PHE A O 17
ATOM 27518 N N . ALA A 1 44 ? 1.632 7.392 -10.436 1.00 0.00 44 ALA A N 17
ATOM 27519 C CA . ALA A 1 44 ? 2.482 8.286 -11.196 1.00 0.00 44 ALA A CA 17
ATOM 27520 C C . ALA A 1 44 ? 2.273 8.002 -12.682 1.00 0.00 44 ALA A C 17
ATOM 27521 O O . ALA A 1 44 ? 1.678 6.976 -13.026 1.00 0.00 44 ALA A O 17
ATOM 27528 N N . PRO A 1 45 ? 2.741 8.885 -13.588 1.00 0.00 45 PRO A N 17
ATOM 27529 C CA . PRO A 1 45 ? 2.519 8.744 -15.042 1.00 0.00 45 PRO A CA 17
ATOM 27530 C C . PRO A 1 45 ? 3.054 7.435 -15.642 1.00 0.00 45 PRO A C 17
ATOM 27531 O O . PRO A 1 45 ? 2.942 7.210 -16.847 1.00 0.00 45 PRO A O 17
ATOM 27542 N N . LEU A 1 46 ? 3.615 6.570 -14.808 1.00 0.00 46 LEU A N 17
ATOM 27543 C CA . LEU A 1 46 ? 4.221 5.333 -15.281 1.00 0.00 46 LEU A CA 17
ATOM 27544 C C . LEU A 1 46 ? 3.759 4.144 -14.442 1.00 0.00 46 LEU A C 17
ATOM 27545 O O . LEU A 1 46 ? 4.254 3.031 -14.600 1.00 0.00 46 LEU A O 17
ATOM 27561 N N . GLY A 1 47 ? 2.798 4.383 -13.555 1.00 0.00 47 GLY A N 17
ATOM 27562 C CA . GLY A 1 47 ? 2.311 3.324 -12.687 1.00 0.00 47 GLY A CA 17
ATOM 27563 C C . GLY A 1 47 ? 3.198 3.135 -11.473 1.00 0.00 47 GLY A C 17
ATOM 27564 O O . GLY A 1 47 ? 2.914 2.317 -10.600 1.00 0.00 47 GLY A O 17
ATOM 27568 N N . ASP A 1 48 ? 4.277 3.897 -11.434 1.00 0.00 48 ASP A N 17
ATOM 27569 C CA . ASP A 1 48 ? 5.212 3.878 -10.320 1.00 0.00 48 ASP A CA 17
ATOM 27570 C C . ASP A 1 48 ? 5.829 5.258 -10.155 1.00 0.00 48 ASP A C 17
ATOM 27571 O O . ASP A 1 48 ? 6.245 5.871 -11.142 1.00 0.00 48 ASP A O 17
ATOM 27580 N N . PRO A 1 49 ? 5.880 5.784 -8.921 1.00 0.00 49 PRO A N 17
ATOM 27581 C CA . PRO A 1 49 ? 5.356 5.114 -7.727 1.00 0.00 49 PRO A CA 17
ATOM 27582 C C . PRO A 1 49 ? 3.835 5.236 -7.598 1.00 0.00 49 PRO A C 17
ATOM 27583 O O . PRO A 1 49 ? 3.154 5.707 -8.512 1.00 0.00 49 PRO A O 17
ATOM 27594 N N . ILE A 1 50 ? 3.317 4.811 -6.451 1.00 0.00 50 ILE A N 17
ATOM 27595 C CA . ILE A 1 50 ? 1.883 4.826 -6.186 1.00 0.00 50 ILE A CA 17
ATOM 27596 C C . ILE A 1 50 ? 1.599 5.619 -4.913 1.00 0.00 50 ILE A C 17
ATOM 27597 O O . ILE A 1 50 ? 2.314 5.489 -3.919 1.00 0.00 50 ILE A O 17
ATOM 27613 N N . GLU A 1 51 ? 0.569 6.450 -4.948 1.00 0.00 51 GLU A N 17
ATOM 27614 C CA . GLU A 1 51 ? 0.191 7.246 -3.789 1.00 0.00 51 GLU A CA 17
ATOM 27615 C C . GLU A 1 51 ? -1.044 6.661 -3.116 1.00 0.00 51 GLU A C 17
ATOM 27616 O O . GLU A 1 51 ? -2.047 6.399 -3.781 1.00 0.00 51 GLU A O 17
ATOM 27628 N N . VAL A 1 52 ? -0.972 6.453 -1.805 1.00 0.00 52 VAL A N 17
ATOM 27629 C CA . VAL A 1 52 ? -2.093 5.890 -1.059 1.00 0.00 52 VAL A CA 17
ATOM 27630 C C . VAL A 1 52 ? -2.296 6.612 0.274 1.00 0.00 52 VAL A C 17
ATOM 27631 O O . VAL A 1 52 ? -1.363 7.199 0.828 1.00 0.00 52 VAL A O 17
ATOM 27644 N N . ASN A 1 53 ? -3.526 6.583 0.765 1.00 0.00 53 ASN A N 17
ATOM 27645 C CA . ASN A 1 53 ? -3.836 7.068 2.105 1.00 0.00 53 ASN A CA 17
ATOM 27646 C C . ASN A 1 53 ? -4.171 5.880 2.995 1.00 0.00 53 ASN A C 17
ATOM 27647 O O . ASN A 1 53 ? -5.275 5.338 2.933 1.00 0.00 53 ASN A O 17
ATOM 27658 N N . CYS A 1 54 ? -3.210 5.466 3.807 1.00 0.00 54 CYS A N 17
ATOM 27659 C CA . CYS A 1 54 ? -3.371 4.280 4.632 1.00 0.00 54 CYS A CA 17
ATOM 27660 C C . CYS A 1 54 ? -3.573 4.650 6.095 1.00 0.00 54 CYS A C 17
ATOM 27661 O O . CYS A 1 54 ? -2.681 5.217 6.727 1.00 0.00 54 CYS A O 17
ATOM 27669 N N . ASN A 1 55 ? -4.758 4.336 6.616 1.00 0.00 55 ASN A N 17
ATOM 27670 C CA . ASN A 1 55 ? -5.069 4.507 8.040 1.00 0.00 55 ASN A CA 17
ATOM 27671 C C . ASN A 1 55 ? -4.918 5.970 8.476 1.00 0.00 55 ASN A C 17
ATOM 27672 O O . ASN A 1 55 ? -4.673 6.264 9.647 1.00 0.00 55 ASN A O 17
ATOM 27683 N N . GLY A 1 56 ? -5.105 6.887 7.534 1.00 0.00 56 GLY A N 17
ATOM 27684 C CA . GLY A 1 56 ? -5.000 8.304 7.839 1.00 0.00 56 GLY A CA 17
ATOM 27685 C C . GLY A 1 56 ? -3.646 8.898 7.492 1.00 0.00 56 GLY A C 17
ATOM 27686 O O . GLY A 1 56 ? -3.455 10.110 7.592 1.00 0.00 56 GLY A O 17
ATOM 27690 N N . MET A 1 57 ? -2.708 8.061 7.081 1.00 0.00 57 MET A N 17
ATOM 27691 C CA . MET A 1 57 ? -1.412 8.542 6.626 1.00 0.00 57 MET A CA 17
ATOM 27692 C C . MET A 1 57 ? -1.360 8.543 5.111 1.00 0.00 57 MET A C 17
ATOM 27693 O O . MET A 1 57 ? -1.660 7.539 4.476 1.00 0.00 57 MET A O 17
ATOM 27707 N N . LEU A 1 58 ? -1.008 9.678 4.531 1.00 0.00 58 LEU A N 17
ATOM 27708 C CA . LEU A 1 58 ? -0.849 9.765 3.089 1.00 0.00 58 LEU A CA 17
ATOM 27709 C C . LEU A 1 58 ? 0.615 9.568 2.727 1.00 0.00 58 LEU A C 17
ATOM 27710 O O . LEU A 1 58 ? 1.459 10.418 3.021 1.00 0.00 58 LEU A O 17
ATOM 27726 N N . LEU A 1 59 ? 0.915 8.443 2.103 1.00 0.00 59 LEU A N 17
ATOM 27727 C CA . LEU A 1 59 ? 2.290 8.089 1.796 1.00 0.00 59 LEU A CA 17
ATOM 27728 C C . LEU A 1 59 ? 2.438 7.630 0.352 1.00 0.00 59 LEU A C 17
ATOM 27729 O O . LEU A 1 59 ? 1.616 6.868 -0.159 1.00 0.00 59 LEU A O 17
ATOM 27745 N N . THR A 1 60 ? 3.478 8.119 -0.303 1.00 0.00 60 THR A N 17
ATOM 27746 C CA . THR A 1 60 ? 3.815 7.677 -1.640 1.00 0.00 60 THR A CA 17
ATOM 27747 C C . THR A 1 60 ? 4.788 6.509 -1.558 1.00 0.00 60 THR A C 17
ATOM 27748 O O . THR A 1 60 ? 5.862 6.627 -0.961 1.00 0.00 60 THR A O 17
ATOM 27759 N N . MET A 1 61 ? 4.413 5.394 -2.154 1.00 0.00 61 MET A N 17
ATOM 27760 C CA . MET A 1 61 ? 5.192 4.174 -2.049 1.00 0.00 61 MET A CA 17
ATOM 27761 C C . MET A 1 61 ? 5.517 3.612 -3.421 1.00 0.00 61 MET A C 17
ATOM 27762 O O . MET A 1 61 ? 4.911 3.987 -4.419 1.00 0.00 61 MET A O 17
ATOM 27776 N N . ARG A 1 62 ? 6.478 2.710 -3.455 1.00 0.00 62 ARG A N 17
ATOM 27777 C CA . ARG A 1 62 ? 7.001 2.187 -4.703 1.00 0.00 62 ARG A CA 17
ATOM 27778 C C . ARG A 1 62 ? 6.161 1.007 -5.181 1.00 0.00 62 ARG A C 17
ATOM 27779 O O . ARG A 1 62 ? 5.583 0.279 -4.372 1.00 0.00 62 ARG A O 17
ATOM 27800 N N . ARG A 1 63 ? 6.093 0.822 -6.494 1.00 0.00 63 ARG A N 17
ATOM 27801 C CA . ARG A 1 63 ? 5.321 -0.270 -7.077 1.00 0.00 63 ARG A CA 17
ATOM 27802 C C . ARG A 1 63 ? 5.812 -1.626 -6.577 1.00 0.00 63 ARG A C 17
ATOM 27803 O O . ARG A 1 63 ? 5.006 -2.514 -6.300 1.00 0.00 63 ARG A O 17
ATOM 27824 N N . ASN A 1 64 ? 7.126 -1.773 -6.442 1.00 0.00 64 ASN A N 17
ATOM 27825 C CA . ASN A 1 64 ? 7.704 -3.032 -5.978 1.00 0.00 64 ASN A CA 17
ATOM 27826 C C . ASN A 1 64 ? 7.211 -3.371 -4.572 1.00 0.00 64 ASN A C 17
ATOM 27827 O O . ASN A 1 64 ? 7.066 -4.542 -4.220 1.00 0.00 64 ASN A O 17
ATOM 27838 N N . GLU A 1 65 ? 6.928 -2.338 -3.784 1.00 0.00 65 GLU A N 17
ATOM 27839 C CA . GLU A 1 65 ? 6.437 -2.526 -2.428 1.00 0.00 65 GLU A CA 17
ATOM 27840 C C . GLU A 1 65 ? 4.976 -2.962 -2.457 1.00 0.00 65 GLU A C 17
ATOM 27841 O O . GLU A 1 65 ? 4.580 -3.889 -1.754 1.00 0.00 65 GLU A O 17
ATOM 27853 N N . ALA A 1 66 ? 4.190 -2.307 -3.307 1.00 0.00 66 ALA A N 17
ATOM 27854 C CA . ALA A 1 66 ? 2.759 -2.574 -3.408 1.00 0.00 66 ALA A CA 17
ATOM 27855 C C . ALA A 1 66 ? 2.475 -3.959 -3.989 1.00 0.00 66 ALA A C 17
ATOM 27856 O O . ALA A 1 66 ? 1.463 -4.579 -3.660 1.00 0.00 66 ALA A O 17
ATOM 27863 N N . GLU A 1 67 ? 3.362 -4.429 -4.861 1.00 0.00 67 GLU A N 17
ATOM 27864 C CA . GLU A 1 67 ? 3.234 -5.762 -5.454 1.00 0.00 67 GLU A CA 17
ATOM 27865 C C . GLU A 1 67 ? 3.250 -6.846 -4.382 1.00 0.00 67 GLU A C 17
ATOM 27866 O O . GLU A 1 67 ? 2.465 -7.794 -4.435 1.00 0.00 67 GLU A O 17
ATOM 27878 N N . GLY A 1 68 ? 4.168 -6.714 -3.433 1.00 0.00 68 GLY A N 17
ATOM 27879 C CA . GLY A 1 68 ? 4.261 -7.664 -2.338 1.00 0.00 68 GLY A CA 17
ATOM 27880 C C . GLY A 1 68 ? 3.073 -7.604 -1.396 1.00 0.00 68 GLY A C 17
ATOM 27881 O O . GLY A 1 68 ? 2.809 -8.550 -0.655 1.00 0.00 68 GLY A O 17
ATOM 27885 N N . ILE A 1 69 ? 2.355 -6.492 -1.417 1.00 0.00 69 ILE A N 17
ATOM 27886 C CA . ILE A 1 69 ? 1.256 -6.287 -0.489 1.00 0.00 69 ILE A CA 17
ATOM 27887 C C . ILE A 1 69 ? -0.042 -6.858 -1.042 1.00 0.00 69 ILE A C 17
ATOM 27888 O O . ILE A 1 69 ? -0.467 -6.522 -2.149 1.00 0.00 69 ILE A O 17
ATOM 27904 N N . THR A 1 70 ? -0.662 -7.727 -0.261 1.00 0.00 70 THR A N 17
ATOM 27905 C CA . THR A 1 70 ? -1.915 -8.342 -0.641 1.00 0.00 70 THR A CA 17
ATOM 27906 C C . THR A 1 70 ? -3.068 -7.672 0.101 1.00 0.00 70 THR A C 17
ATOM 27907 O O . THR A 1 70 ? -3.075 -7.605 1.334 1.00 0.00 70 THR A O 17
ATOM 27918 N N . VAL A 1 71 ? -4.024 -7.158 -0.653 1.00 0.00 71 VAL A N 17
ATOM 27919 C CA . VAL A 1 71 ? -5.164 -6.460 -0.085 1.00 0.00 71 VAL A CA 17
ATOM 27920 C C . VAL A 1 71 ? -6.467 -7.039 -0.621 1.00 0.00 71 VAL A C 17
ATOM 27921 O O . VAL A 1 71 ? -6.466 -7.823 -1.573 1.00 0.00 71 VAL A O 17
ATOM 27934 N N . HIS A 1 72 ? -7.566 -6.658 0.002 1.00 0.00 72 HIS A N 17
ATOM 27935 C CA . HIS A 1 72 ? -8.884 -6.990 -0.505 1.00 0.00 72 HIS A CA 17
ATOM 27936 C C . HIS A 1 72 ? -9.735 -5.728 -0.554 1.00 0.00 72 HIS A C 17
ATOM 27937 O O . HIS A 1 72 ? -9.775 -4.965 0.413 1.00 0.00 72 HIS A O 17
ATOM 27951 N N . ILE A 1 73 ? -10.388 -5.502 -1.686 1.00 0.00 73 ILE A N 17
ATOM 27952 C CA . ILE A 1 73 ? -11.190 -4.303 -1.884 1.00 0.00 73 ILE A CA 17
ATOM 27953 C C . ILE A 1 73 ? -12.408 -4.291 -0.963 1.00 0.00 73 ILE A C 17
ATOM 27954 O O . ILE A 1 73 ? -13.161 -5.268 -0.890 1.00 0.00 73 ILE A O 17
ATOM 27970 N N . LEU A 1 74 ? -12.600 -3.179 -0.270 1.00 0.00 74 LEU A N 17
ATOM 27971 C CA . LEU A 1 74 ? -13.746 -3.014 0.607 1.00 0.00 74 LEU A CA 17
ATOM 27972 C C . LEU A 1 74 ? -14.939 -2.510 -0.193 1.00 0.00 74 LEU A C 17
ATOM 27973 O O . LEU A 1 74 ? -15.260 -1.322 -0.187 1.00 0.00 74 LEU A O 17
ATOM 27989 N N . ALA A 1 75 ? -15.556 -3.427 -0.920 1.00 0.00 75 ALA A N 17
ATOM 27990 C CA . ALA A 1 75 ? -16.688 -3.112 -1.776 1.00 0.00 75 ALA A CA 17
ATOM 27991 C C . ALA A 1 75 ? -17.486 -4.378 -2.059 1.00 0.00 75 ALA A C 17
ATOM 27992 O O . ALA A 1 75 ? -17.085 -5.470 -1.654 1.00 0.00 75 ALA A O 17
ATOM 27999 N N . GLY A 1 76 ? -18.607 -4.232 -2.749 1.00 0.00 76 GLY A N 17
ATOM 28000 C CA . GLY A 1 76 ? -19.431 -5.384 -3.063 1.00 0.00 76 GLY A CA 17
ATOM 28001 C C . GLY A 1 76 ? -19.324 -5.783 -4.517 1.00 0.00 76 GLY A C 17
ATOM 28002 O O . GLY A 1 76 ? -19.917 -6.774 -4.948 1.00 0.00 76 GLY A O 17
ATOM 28006 N N . ASP A 1 77 ? -18.565 -5.007 -5.270 1.00 0.00 77 ASP A N 17
ATOM 28007 C CA . ASP A 1 77 ? -18.379 -5.256 -6.689 1.00 0.00 77 ASP A CA 17
ATOM 28008 C C . ASP A 1 77 ? -17.347 -6.350 -6.905 1.00 0.00 77 ASP A C 17
ATOM 28009 O O . ASP A 1 77 ? -16.143 -6.091 -6.873 1.00 0.00 77 ASP A O 17
ATOM 28018 N N . GLU A 1 78 ? -17.840 -7.565 -7.126 1.00 0.00 78 GLU A N 17
ATOM 28019 C CA . GLU A 1 78 ? -17.000 -8.742 -7.314 1.00 0.00 78 GLU A CA 17
ATOM 28020 C C . GLU A 1 78 ? -16.028 -8.918 -6.151 1.00 0.00 78 GLU A C 17
ATOM 28021 O O . GLU A 1 78 ? -14.822 -8.710 -6.293 1.00 0.00 78 GLU A O 17
ATOM 28033 N N . GLY A 1 79 ? -16.571 -9.277 -4.996 1.00 0.00 79 GLY A N 17
ATOM 28034 C CA . GLY A 1 79 ? -15.747 -9.538 -3.833 1.00 0.00 79 GLY A CA 17
ATOM 28035 C C . GLY A 1 79 ? -15.232 -10.959 -3.844 1.00 0.00 79 GLY A C 17
ATOM 28036 O O . GLY A 1 79 ? -14.138 -11.236 -3.348 1.00 0.00 79 GLY A O 17
ATOM 28040 N N . HIS A 1 80 ? -16.048 -11.845 -4.424 1.00 0.00 80 HIS A N 17
ATOM 28041 C CA . HIS A 1 80 ? -15.699 -13.254 -4.635 1.00 0.00 80 HIS A CA 17
ATOM 28042 C C . HIS A 1 80 ? -15.614 -14.038 -3.325 1.00 0.00 80 HIS A C 17
ATOM 28043 O O . HIS A 1 80 ? -15.274 -13.493 -2.272 1.00 0.00 80 HIS A O 17
ATOM 28057 N N . PRO A 1 81 ? -15.968 -15.332 -3.371 1.00 0.00 81 PRO A N 17
ATOM 28058 C CA . PRO A 1 81 ? -15.740 -16.251 -2.257 1.00 0.00 81 PRO A CA 17
ATOM 28059 C C . PRO A 1 81 ? -14.252 -16.514 -2.080 1.00 0.00 81 PRO A C 17
ATOM 28060 O O . PRO A 1 81 ? -13.533 -16.721 -3.060 1.00 0.00 81 PRO A O 17
ATOM 28071 N N . HIS A 1 82 ? -13.782 -16.500 -0.844 1.00 0.00 82 HIS A N 17
ATOM 28072 C CA . HIS A 1 82 ? -12.355 -16.591 -0.584 1.00 0.00 82 HIS A CA 17
ATOM 28073 C C . HIS A 1 82 ? -11.935 -18.016 -0.244 1.00 0.00 82 HIS A C 17
ATOM 28074 O O . HIS A 1 82 ? -12.165 -18.501 0.866 1.00 0.00 82 HIS A O 17
ATOM 28088 N N . GLY A 1 83 ? -11.338 -18.688 -1.218 1.00 0.00 83 GLY A N 17
ATOM 28089 C CA . GLY A 1 83 ? -10.802 -20.009 -0.985 1.00 0.00 83 GLY A CA 17
ATOM 28090 C C . GLY A 1 83 ? -9.350 -19.943 -0.561 1.00 0.00 83 GLY A C 17
ATOM 28091 O O . GLY A 1 83 ? -8.468 -19.683 -1.381 1.00 0.00 83 GLY A O 17
ATOM 28095 N N . TRP A 1 84 ? -9.103 -20.164 0.721 1.00 0.00 84 TRP A N 17
ATOM 28096 C CA . TRP A 1 84 ? -7.760 -20.039 1.272 1.00 0.00 84 TRP A CA 17
ATOM 28097 C C . TRP A 1 84 ? -6.943 -21.304 1.065 1.00 0.00 84 TRP A C 17
ATOM 28098 O O . TRP A 1 84 ? -7.475 -22.416 1.092 1.00 0.00 84 TRP A O 17
ATOM 28119 N N . PRO A 1 85 ? -5.632 -21.136 0.831 1.00 0.00 85 PRO A N 17
ATOM 28120 C CA . PRO A 1 85 ? -4.686 -22.249 0.721 1.00 0.00 85 PRO A CA 17
ATOM 28121 C C . PRO A 1 85 ? -4.493 -22.947 2.063 1.00 0.00 85 PRO A C 17
ATOM 28122 O O . PRO A 1 85 ? -4.496 -22.303 3.115 1.00 0.00 85 PRO A O 17
ATOM 28133 N N . GLY A 1 86 ? -4.322 -24.260 2.027 1.00 0.00 86 GLY A N 17
ATOM 28134 C CA . GLY A 1 86 ? -4.225 -25.019 3.255 1.00 0.00 86 GLY A CA 17
ATOM 28135 C C . GLY A 1 86 ? -2.835 -25.570 3.507 1.00 0.00 86 GLY A C 17
ATOM 28136 O O . GLY A 1 86 ? -2.013 -25.642 2.590 1.00 0.00 86 GLY A O 17
ATOM 28140 N N . PHE A 1 87 ? -2.588 -25.940 4.764 1.00 0.00 87 PHE A N 17
ATOM 28141 C CA . PHE A 1 87 ? -1.337 -26.568 5.195 1.00 0.00 87 PHE A CA 17
ATOM 28142 C C . PHE A 1 87 ? -0.182 -25.568 5.245 1.00 0.00 87 PHE A C 17
ATOM 28143 O O . PHE A 1 87 ? 0.436 -25.246 4.228 1.00 0.00 87 PHE A O 17
ATOM 28160 N N . ARG A 1 88 ? 0.091 -25.080 6.446 1.00 0.00 88 ARG A N 17
ATOM 28161 C CA . ARG A 1 88 ? 1.244 -24.231 6.695 1.00 0.00 88 ARG A CA 17
ATOM 28162 C C . ARG A 1 88 ? 1.947 -24.709 7.961 1.00 0.00 88 ARG A C 17
ATOM 28163 O O . ARG A 1 88 ? 1.300 -24.967 8.980 1.00 0.00 88 ARG A O 17
ATOM 28184 N N . ARG A 1 89 ? 3.260 -24.850 7.898 1.00 0.00 89 ARG A N 17
ATOM 28185 C CA . ARG A 1 89 ? 4.012 -25.380 9.022 1.00 0.00 89 ARG A CA 17
ATOM 28186 C C . ARG A 1 89 ? 5.442 -24.868 8.982 1.00 0.00 89 ARG A C 17
ATOM 28187 O O . ARG A 1 89 ? 6.155 -25.073 8.004 1.00 0.00 89 ARG A O 17
ATOM 28208 N N . ARG A 1 90 ? 5.854 -24.207 10.050 1.00 0.00 90 ARG A N 17
ATOM 28209 C CA . ARG A 1 90 ? 7.175 -23.602 10.111 1.00 0.00 90 ARG A CA 17
ATOM 28210 C C . ARG A 1 90 ? 8.187 -24.602 10.665 1.00 0.00 90 ARG A C 17
ATOM 28211 O O . ARG A 1 90 ? 9.319 -24.686 10.194 1.00 0.00 90 ARG A O 17
ATOM 28232 N N . HIS A 1 91 ? 7.761 -25.377 11.651 1.00 0.00 91 HIS A N 17
ATOM 28233 C CA . HIS A 1 91 ? 8.626 -26.373 12.266 1.00 0.00 91 HIS A CA 17
ATOM 28234 C C . HIS A 1 91 ? 8.243 -27.780 11.838 1.00 0.00 91 HIS A C 17
ATOM 28235 O O . HIS A 1 91 ? 7.250 -28.338 12.307 1.00 0.00 91 HIS A O 17
ATOM 28249 N N . ARG A 1 92 ? 9.025 -28.348 10.935 1.00 0.00 92 ARG A N 17
ATOM 28250 C CA . ARG A 1 92 ? 8.844 -29.736 10.535 1.00 0.00 92 ARG A CA 17
ATOM 28251 C C . ARG A 1 92 ? 9.738 -30.645 11.368 1.00 0.00 92 ARG A C 17
ATOM 28252 O O . ARG A 1 92 ? 10.755 -31.142 10.882 1.00 0.00 92 ARG A O 17
ATOM 28273 N N . PHE A 1 93 ? 9.364 -30.825 12.637 1.00 0.00 93 PHE A N 17
ATOM 28274 C CA . PHE A 1 93 ? 10.113 -31.672 13.567 1.00 0.00 93 PHE A CA 17
ATOM 28275 C C . PHE A 1 93 ? 11.571 -31.227 13.657 1.00 0.00 93 PHE A C 17
ATOM 28276 O O . PHE A 1 93 ? 12.489 -32.051 13.632 1.00 0.00 93 PHE A O 17
ATOM 28293 N N . GLY A 1 94 ? 11.774 -29.920 13.766 1.00 0.00 94 GLY A N 17
ATOM 28294 C CA . GLY A 1 94 ? 13.115 -29.374 13.828 1.00 0.00 94 GLY A CA 17
ATOM 28295 C C . GLY A 1 94 ? 13.743 -29.527 15.197 1.00 0.00 94 GLY A C 17
ATOM 28296 O O . GLY A 1 94 ? 13.991 -28.537 15.886 1.00 0.00 94 GLY A O 17
ATOM 28300 N N . LYS A 1 95 ? 13.984 -30.769 15.593 1.00 0.00 95 LYS A N 17
ATOM 28301 C CA . LYS A 1 95 ? 14.618 -31.072 16.871 1.00 0.00 95 LYS A CA 17
ATOM 28302 C C . LYS A 1 95 ? 15.603 -32.223 16.724 1.00 0.00 95 LYS A C 17
ATOM 28303 O O . LYS A 1 95 ? 15.197 -33.369 16.522 1.00 0.00 95 LYS A O 17
ATOM 28322 N N . ARG A 1 96 ? 16.892 -31.890 16.795 1.00 0.00 96 ARG A N 17
ATOM 28323 C CA . ARG A 1 96 ? 17.977 -32.874 16.827 1.00 0.00 96 ARG A CA 17
ATOM 28324 C C . ARG A 1 96 ? 18.101 -33.662 15.521 1.00 0.00 96 ARG A C 17
ATOM 28325 O O . ARG A 1 96 ? 17.259 -34.497 15.182 1.00 0.00 96 ARG A O 17
ATOM 28346 N N . ALA A 1 97 ? 19.166 -33.384 14.788 1.00 0.00 97 ALA A N 17
ATOM 28347 C CA . ALA A 1 97 ? 19.481 -34.131 13.583 1.00 0.00 97 ALA A CA 17
ATOM 28348 C C . ALA A 1 97 ? 20.365 -35.327 13.928 1.00 0.00 97 ALA A C 17
ATOM 28349 O O . ALA A 1 97 ? 21.066 -35.317 14.943 1.00 0.00 97 ALA A O 17
ATOM 28356 N N . LEU A 1 98 ? 20.323 -36.352 13.094 1.00 0.00 98 LEU A N 17
ATOM 28357 C CA . LEU A 1 98 ? 21.093 -37.564 13.340 1.00 0.00 98 LEU A CA 17
ATOM 28358 C C . LEU A 1 98 ? 22.563 -37.353 12.991 1.00 0.00 98 LEU A C 17
ATOM 28359 O O . LEU A 1 98 ? 22.888 -36.810 11.933 1.00 0.00 98 LEU A O 17
ATOM 28375 N N . GLU A 1 99 ? 23.441 -37.778 13.886 1.00 0.00 99 GLU A N 17
ATOM 28376 C CA . GLU A 1 99 ? 24.877 -37.666 13.666 1.00 0.00 99 GLU A CA 17
ATOM 28377 C C . GLU A 1 99 ? 25.415 -38.950 13.053 1.00 0.00 99 GLU A C 17
ATOM 28378 O O . GLU A 1 99 ? 24.884 -40.034 13.302 1.00 0.00 99 GLU A O 17
ATOM 28390 N N . HIS A 1 100 ? 26.462 -38.825 12.255 1.00 0.00 100 HIS A N 17
ATOM 28391 C CA . HIS A 1 100 ? 27.008 -39.968 11.536 1.00 0.00 100 HIS A CA 17
ATOM 28392 C C . HIS A 1 100 ? 28.137 -40.621 12.336 1.00 0.00 100 HIS A C 17
ATOM 28393 O O . HIS A 1 100 ? 28.550 -40.108 13.379 1.00 0.00 100 HIS A O 17
ATOM 28407 N N . HIS A 1 101 ? 28.636 -41.743 11.838 1.00 0.00 101 HIS A N 17
ATOM 28408 C CA . HIS A 1 101 ? 29.663 -42.511 12.530 1.00 0.00 101 HIS A CA 17
ATOM 28409 C C . HIS A 1 101 ? 30.949 -42.500 11.713 1.00 0.00 101 HIS A C 17
ATOM 28410 O O . HIS A 1 101 ? 30.913 -42.665 10.494 1.00 0.00 101 HIS A O 17
ATOM 28424 N N . HIS A 1 102 ? 32.080 -42.319 12.375 1.00 0.00 102 HIS A N 17
ATOM 28425 C CA . HIS A 1 102 ? 33.363 -42.292 11.682 1.00 0.00 102 HIS A CA 17
ATOM 28426 C C . HIS A 1 102 ? 34.047 -43.651 11.751 1.00 0.00 102 HIS A C 17
ATOM 28427 O O . HIS A 1 102 ? 34.009 -44.421 10.793 1.00 0.00 102 HIS A O 17
ATOM 28441 N N . HIS A 1 103 ? 34.651 -43.948 12.893 1.00 0.00 103 HIS A N 17
ATOM 28442 C CA . HIS A 1 103 ? 35.381 -45.194 13.065 1.00 0.00 103 HIS A CA 17
ATOM 28443 C C . HIS A 1 103 ? 34.789 -45.985 14.232 1.00 0.00 103 HIS A C 17
ATOM 28444 O O . HIS A 1 103 ? 33.897 -45.492 14.929 1.00 0.00 103 HIS A O 17
ATOM 28458 N N . HIS A 1 104 ? 35.283 -47.198 14.439 1.00 0.00 104 HIS A N 17
ATOM 28459 C CA . HIS A 1 104 ? 34.728 -48.099 15.441 1.00 0.00 104 HIS A CA 17
ATOM 28460 C C . HIS A 1 104 ? 35.835 -48.726 16.284 1.00 0.00 104 HIS A C 17
ATOM 28461 O O . HIS A 1 104 ? 36.978 -48.823 15.842 1.00 0.00 104 HIS A O 17
ATOM 28475 N N . HIS A 1 105 ? 35.471 -49.149 17.494 1.00 0.00 105 HIS A N 17
ATOM 28476 C CA . HIS A 1 105 ? 36.384 -49.831 18.415 1.00 0.00 105 HIS A CA 17
ATOM 28477 C C . HIS A 1 105 ? 37.667 -49.039 18.635 1.00 0.00 105 HIS A C 17
ATOM 28478 O O . HIS A 1 105 ? 37.599 -47.972 19.283 1.00 0.00 105 HIS A O 17
ATOM 28493 N N . MET A 1 1 ? -6.274 -9.420 -3.701 1.00 0.00 1 MET A N 18
ATOM 28494 C CA . MET A 1 1 ? -5.588 -8.894 -4.909 1.00 0.00 1 MET A CA 18
ATOM 28495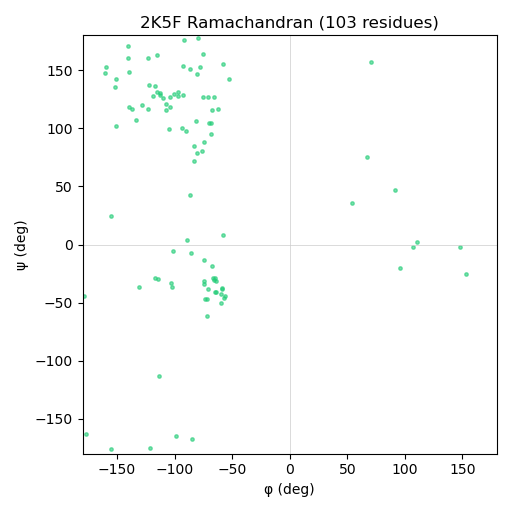 C C . MET A 1 1 ? -4.344 -8.122 -4.499 1.00 0.00 1 MET A C 18
ATOM 28496 O O . MET A 1 1 ? -4.085 -7.954 -3.313 1.00 0.00 1 MET A O 18
ATOM 28512 N N . LYS A 1 2 ? -3.577 -7.643 -5.470 1.00 0.00 2 LYS A N 18
ATOM 28513 C CA . LYS A 1 2 ? -2.391 -6.855 -5.164 1.00 0.00 2 LYS A CA 18
ATOM 28514 C C . LYS A 1 2 ? -2.751 -5.392 -4.983 1.00 0.00 2 LYS A C 18
ATOM 28515 O O . LYS A 1 2 ? -3.712 -4.902 -5.575 1.00 0.00 2 LYS A O 18
ATOM 28534 N N . LEU A 1 3 ? -1.971 -4.703 -4.163 1.00 0.00 3 LEU A N 18
ATOM 28535 C CA . LEU A 1 3 ? -2.136 -3.271 -3.968 1.00 0.00 3 LEU A CA 18
ATOM 28536 C C . LEU A 1 3 ? -1.831 -2.525 -5.267 1.00 0.00 3 LEU A C 18
ATOM 28537 O O . LEU A 1 3 ? -2.425 -1.491 -5.561 1.00 0.00 3 LEU A O 18
ATOM 28553 N N . SER A 1 4 ? -0.920 -3.083 -6.051 1.00 0.00 4 SER A N 18
ATOM 28554 C CA . SER A 1 4 ? -0.569 -2.519 -7.347 1.00 0.00 4 SER A CA 18
ATOM 28555 C C . SER A 1 4 ? -1.642 -2.823 -8.392 1.00 0.00 4 SER A C 18
ATOM 28556 O O . SER A 1 4 ? -1.680 -2.208 -9.457 1.00 0.00 4 SER A O 18
ATOM 28564 N N . GLU A 1 5 ? -2.513 -3.773 -8.074 1.00 0.00 5 GLU A N 18
ATOM 28565 C CA . GLU A 1 5 ? -3.541 -4.213 -9.009 1.00 0.00 5 GLU A CA 18
ATOM 28566 C C . GLU A 1 5 ? -4.854 -3.483 -8.764 1.00 0.00 5 GLU A C 18
ATOM 28567 O O . GLU A 1 5 ? -5.854 -3.742 -9.431 1.00 0.00 5 GLU A O 18
ATOM 28579 N N . LEU A 1 6 ? -4.839 -2.573 -7.803 1.00 0.00 6 LEU A N 18
ATOM 28580 C CA . LEU A 1 6 ? -6.011 -1.763 -7.494 1.00 0.00 6 LEU A CA 18
ATOM 28581 C C . LEU A 1 6 ? -6.205 -0.643 -8.510 1.00 0.00 6 LEU A C 18
ATOM 28582 O O . LEU A 1 6 ? -5.464 -0.530 -9.491 1.00 0.00 6 LEU A O 18
ATOM 28598 N N . LYS A 1 7 ? -7.216 0.176 -8.266 1.00 0.00 7 LYS A N 18
ATOM 28599 C CA . LYS A 1 7 ? -7.521 1.312 -9.119 1.00 0.00 7 LYS A CA 18
ATOM 28600 C C . LYS A 1 7 ? -7.438 2.596 -8.309 1.00 0.00 7 LYS A C 18
ATOM 28601 O O . LYS A 1 7 ? -7.697 2.588 -7.101 1.00 0.00 7 LYS A O 18
ATOM 28620 N N . ALA A 1 8 ? -7.076 3.689 -8.963 1.00 0.00 8 ALA A N 18
ATOM 28621 C CA . ALA A 1 8 ? -7.009 4.980 -8.301 1.00 0.00 8 ALA A CA 18
ATOM 28622 C C . ALA A 1 8 ? -8.408 5.426 -7.896 1.00 0.00 8 ALA A C 18
ATOM 28623 O O . ALA A 1 8 ? -9.216 5.816 -8.742 1.00 0.00 8 ALA A O 18
ATOM 28630 N N . GLY A 1 9 ? -8.688 5.341 -6.604 1.00 0.00 9 GLY A N 18
ATOM 28631 C CA . GLY A 1 9 ? -10.006 5.656 -6.099 1.00 0.00 9 GLY A CA 18
ATOM 28632 C C . GLY A 1 9 ? -10.588 4.514 -5.292 1.00 0.00 9 GLY A C 18
ATOM 28633 O O . GLY A 1 9 ? -11.506 4.710 -4.497 1.00 0.00 9 GLY A O 18
ATOM 28637 N N . ASP A 1 10 ? -10.043 3.318 -5.492 1.00 0.00 10 ASP A N 18
ATOM 28638 C CA . ASP A 1 10 ? -10.511 2.138 -4.774 1.00 0.00 10 ASP A CA 18
ATOM 28639 C C . ASP A 1 10 ? -9.964 2.103 -3.359 1.00 0.00 10 ASP A C 18
ATOM 28640 O O . ASP A 1 10 ? -8.817 2.489 -3.109 1.00 0.00 10 ASP A O 18
ATOM 28649 N N . ARG A 1 11 ? -10.789 1.633 -2.440 1.00 0.00 11 ARG A N 18
ATOM 28650 C CA . ARG A 1 11 ? -10.416 1.539 -1.041 1.00 0.00 11 ARG A CA 18
ATOM 28651 C C . ARG A 1 11 ? -10.330 0.077 -0.635 1.00 0.00 11 ARG A C 18
ATOM 28652 O O . ARG A 1 11 ? -11.259 -0.695 -0.871 1.00 0.00 11 ARG A O 18
ATOM 28673 N N . ALA A 1 12 ? -9.220 -0.304 -0.032 1.00 0.00 12 ALA A N 18
ATOM 28674 C CA . ALA A 1 12 ? -8.999 -1.690 0.330 1.00 0.00 12 ALA A CA 18
ATOM 28675 C C . ALA A 1 12 ? -8.398 -1.796 1.721 1.00 0.00 12 ALA A C 18
ATOM 28676 O O . ALA A 1 12 ? -8.072 -0.788 2.350 1.00 0.00 12 ALA A O 18
ATOM 28683 N N . GLU A 1 13 ? -8.270 -3.018 2.198 1.00 0.00 13 GLU A N 18
ATOM 28684 C CA . GLU A 1 13 ? -7.642 -3.279 3.480 1.00 0.00 13 GLU A CA 18
ATOM 28685 C C . GLU A 1 13 ? -6.500 -4.274 3.290 1.00 0.00 13 GLU A C 18
ATOM 28686 O O . GLU A 1 13 ? -6.657 -5.279 2.595 1.00 0.00 13 GLU A O 18
ATOM 28698 N N . VAL A 1 14 ? -5.351 -3.976 3.878 1.00 0.00 14 VAL A N 18
ATOM 28699 C CA . VAL A 1 14 ? -4.173 -4.823 3.725 1.00 0.00 14 VAL A CA 18
ATOM 28700 C C . VAL A 1 14 ? -4.353 -6.147 4.453 1.00 0.00 14 VAL A C 18
ATOM 28701 O O . VAL A 1 14 ? -4.593 -6.175 5.663 1.00 0.00 14 VAL A O 18
ATOM 28714 N N . THR A 1 15 ? -4.232 -7.239 3.712 1.00 0.00 15 THR A N 18
ATOM 28715 C CA . THR A 1 15 ? -4.331 -8.565 4.292 1.00 0.00 15 THR A CA 18
ATOM 28716 C C . THR A 1 15 ? -2.945 -9.125 4.591 1.00 0.00 15 THR A C 18
ATOM 28717 O O . THR A 1 15 ? -2.718 -9.710 5.648 1.00 0.00 15 THR A O 18
ATOM 28728 N N . SER A 1 16 ? -2.011 -8.913 3.675 1.00 0.00 16 SER A N 18
ATOM 28729 C CA . SER A 1 16 ? -0.647 -9.408 3.837 1.00 0.00 16 SER A CA 18
ATOM 28730 C C . SER A 1 16 ? 0.330 -8.531 3.059 1.00 0.00 16 SER A C 18
ATOM 28731 O O . SER A 1 16 ? -0.023 -7.962 2.029 1.00 0.00 16 SER A O 18
ATOM 28739 N N . VAL A 1 17 ? 1.552 -8.412 3.564 1.00 0.00 17 VAL A N 18
ATOM 28740 C CA . VAL A 1 17 ? 2.581 -7.606 2.916 1.00 0.00 17 VAL A CA 18
ATOM 28741 C C . VAL A 1 17 ? 3.818 -8.456 2.645 1.00 0.00 17 VAL A C 18
ATOM 28742 O O . VAL A 1 17 ? 4.426 -8.989 3.573 1.00 0.00 17 VAL A O 18
ATOM 28755 N N . ALA A 1 18 ? 4.164 -8.607 1.377 1.00 0.00 18 ALA A N 18
ATOM 28756 C CA . ALA A 1 18 ? 5.364 -9.335 0.993 1.00 0.00 18 ALA A CA 18
ATOM 28757 C C . ALA A 1 18 ? 6.454 -8.368 0.545 1.00 0.00 18 ALA A C 18
ATOM 28758 O O . ALA A 1 18 ? 6.421 -7.858 -0.576 1.00 0.00 18 ALA A O 18
ATOM 28765 N N . ALA A 1 19 ? 7.407 -8.103 1.425 1.00 0.00 19 ALA A N 18
ATOM 28766 C CA . ALA A 1 19 ? 8.496 -7.186 1.121 1.00 0.00 19 ALA A CA 18
ATOM 28767 C C . ALA A 1 19 ? 9.708 -7.496 1.983 1.00 0.00 19 ALA A C 18
ATOM 28768 O O . ALA A 1 19 ? 9.705 -8.463 2.748 1.00 0.00 19 ALA A O 18
ATOM 28775 N N . GLU A 1 20 ? 10.749 -6.688 1.845 1.00 0.00 20 GLU A N 18
ATOM 28776 C CA . GLU A 1 20 ? 11.909 -6.794 2.713 1.00 0.00 20 GLU A CA 18
ATOM 28777 C C . GLU A 1 20 ? 11.505 -6.441 4.140 1.00 0.00 20 GLU A C 18
ATOM 28778 O O . GLU A 1 20 ? 10.674 -5.556 4.346 1.00 0.00 20 GLU A O 18
ATOM 28790 N N . PRO A 1 21 ? 12.088 -7.115 5.144 1.00 0.00 21 PRO A N 18
ATOM 28791 C CA . PRO A 1 21 ? 11.734 -6.906 6.554 1.00 0.00 21 PRO A CA 18
ATOM 28792 C C . PRO A 1 21 ? 11.852 -5.443 6.971 1.00 0.00 21 PRO A C 18
ATOM 28793 O O . PRO A 1 21 ? 10.988 -4.912 7.672 1.00 0.00 21 PRO A O 18
ATOM 28804 N N . ALA A 1 22 ? 12.918 -4.798 6.521 1.00 0.00 22 ALA A N 18
ATOM 28805 C CA . ALA A 1 22 ? 13.158 -3.395 6.827 1.00 0.00 22 ALA A CA 18
ATOM 28806 C C . ALA A 1 22 ? 12.077 -2.508 6.223 1.00 0.00 22 ALA A C 18
ATOM 28807 O O . ALA A 1 22 ? 11.527 -1.636 6.894 1.00 0.00 22 ALA A O 18
ATOM 28814 N N . VAL A 1 23 ? 11.761 -2.753 4.957 1.00 0.00 23 VAL A N 18
ATOM 28815 C CA . VAL A 1 23 ? 10.809 -1.923 4.238 1.00 0.00 23 VAL A CA 18
ATOM 28816 C C . VAL A 1 23 ? 9.395 -2.172 4.744 1.00 0.00 23 VAL A C 18
ATOM 28817 O O . VAL A 1 23 ? 8.585 -1.249 4.833 1.00 0.00 23 VAL A O 18
ATOM 28830 N N . ARG A 1 24 ? 9.110 -3.417 5.097 1.00 0.00 24 ARG A N 18
ATOM 28831 C CA . ARG A 1 24 ? 7.813 -3.760 5.649 1.00 0.00 24 ARG A CA 18
ATOM 28832 C C . ARG A 1 24 ? 7.603 -3.034 6.971 1.00 0.00 24 ARG A C 18
ATOM 28833 O O . ARG A 1 24 ? 6.580 -2.388 7.174 1.00 0.00 24 ARG A O 18
ATOM 28854 N N . ARG A 1 25 ? 8.594 -3.114 7.857 1.00 0.00 25 ARG A N 18
ATOM 28855 C CA . ARG A 1 25 ? 8.522 -2.435 9.146 1.00 0.00 25 ARG A CA 18
ATOM 28856 C C . ARG A 1 25 ? 8.485 -0.921 8.969 1.00 0.00 25 ARG A C 18
ATOM 28857 O O . ARG A 1 25 ? 7.864 -0.216 9.760 1.00 0.00 25 ARG A O 18
ATOM 28878 N N . ARG A 1 26 ? 9.141 -0.433 7.926 1.00 0.00 26 ARG A N 18
ATOM 28879 C CA . ARG A 1 26 ? 9.094 0.980 7.577 1.00 0.00 26 ARG A CA 18
ATOM 28880 C C . ARG A 1 26 ? 7.642 1.394 7.326 1.00 0.00 26 ARG A C 18
ATOM 28881 O O . ARG A 1 26 ? 7.190 2.444 7.788 1.00 0.00 26 ARG A O 18
ATOM 28902 N N . LEU A 1 27 ? 6.912 0.547 6.611 1.00 0.00 27 LEU A N 18
ATOM 28903 C CA . LEU A 1 27 ? 5.507 0.796 6.315 1.00 0.00 27 LEU A CA 18
ATOM 28904 C C . LEU A 1 27 ? 4.636 0.524 7.540 1.00 0.00 27 LEU A C 18
ATOM 28905 O O . LEU A 1 27 ? 3.682 1.252 7.811 1.00 0.00 27 LEU A O 18
ATOM 28921 N N . MET A 1 28 ? 4.973 -0.532 8.274 1.00 0.00 28 MET A N 18
ATOM 28922 C CA . MET A 1 28 ? 4.250 -0.900 9.489 1.00 0.00 28 MET A CA 18
ATOM 28923 C C . MET A 1 28 ? 4.349 0.208 10.532 1.00 0.00 28 MET A C 18
ATOM 28924 O O . MET A 1 28 ? 3.387 0.485 11.253 1.00 0.00 28 MET A O 18
ATOM 28938 N N . ASP A 1 29 ? 5.519 0.836 10.601 1.00 0.00 29 ASP A N 18
ATOM 28939 C CA . ASP A 1 29 ? 5.734 1.974 11.487 1.00 0.00 29 ASP A CA 18
ATOM 28940 C C . ASP A 1 29 ? 4.800 3.121 11.128 1.00 0.00 29 ASP A C 18
ATOM 28941 O O . ASP A 1 29 ? 4.336 3.852 12.003 1.00 0.00 29 ASP A O 18
ATOM 28950 N N . LEU A 1 30 ? 4.528 3.269 9.832 1.00 0.00 30 LEU A N 18
ATOM 28951 C CA . LEU A 1 30 ? 3.600 4.286 9.360 1.00 0.00 30 LEU A CA 18
ATOM 28952 C C . LEU A 1 30 ? 2.175 3.899 9.722 1.00 0.00 30 LEU A C 18
ATOM 28953 O O . LEU A 1 30 ? 1.380 4.739 10.141 1.00 0.00 30 LEU A O 18
ATOM 28969 N N . GLY A 1 31 ? 1.863 2.622 9.566 1.00 0.00 31 GLY A N 18
ATOM 28970 C CA . GLY A 1 31 ? 0.540 2.136 9.901 1.00 0.00 31 GLY A CA 18
ATOM 28971 C C . GLY A 1 31 ? 0.064 1.046 8.963 1.00 0.00 31 GLY A C 18
ATOM 28972 O O . GLY A 1 31 ? -1.034 0.513 9.125 1.00 0.00 31 GLY A O 18
ATOM 28976 N N . LEU A 1 32 ? 0.894 0.707 7.985 1.00 0.00 32 LEU A N 18
ATOM 28977 C CA . LEU A 1 32 ? 0.534 -0.290 6.988 1.00 0.00 32 LEU A CA 18
ATOM 28978 C C . LEU A 1 32 ? 0.784 -1.697 7.536 1.00 0.00 32 LEU A C 18
ATOM 28979 O O . LEU A 1 32 ? 1.895 -2.220 7.463 1.00 0.00 32 LEU A O 18
ATOM 28995 N N . VAL A 1 33 ? -0.255 -2.274 8.122 1.00 0.00 33 VAL A N 18
ATOM 28996 C CA . VAL A 1 33 ? -0.197 -3.625 8.672 1.00 0.00 33 VAL A CA 18
ATOM 28997 C C . VAL A 1 33 ? -1.423 -4.424 8.232 1.00 0.00 33 VAL A C 18
ATOM 28998 O O . VAL A 1 33 ? -2.244 -3.931 7.459 1.00 0.00 33 VAL A O 18
ATOM 29011 N N . ARG A 1 34 ? -1.556 -5.652 8.721 1.00 0.00 34 ARG A N 18
ATOM 29012 C CA . ARG A 1 34 ? -2.740 -6.448 8.430 1.00 0.00 34 ARG A CA 18
ATOM 29013 C C . ARG A 1 34 ? -3.946 -5.839 9.133 1.00 0.00 34 ARG A C 18
ATOM 29014 O O . ARG A 1 34 ? -3.994 -5.770 10.364 1.00 0.00 34 ARG A O 18
ATOM 29035 N N . GLY A 1 35 ? -4.908 -5.390 8.344 1.00 0.00 35 GLY A N 18
ATOM 29036 C CA . GLY A 1 35 ? -6.067 -4.720 8.895 1.00 0.00 35 GLY A CA 18
ATOM 29037 C C . GLY A 1 35 ? -6.024 -3.224 8.649 1.00 0.00 35 GLY A C 18
ATOM 29038 O O . GLY A 1 35 ? -6.934 -2.496 9.043 1.00 0.00 35 GLY A O 18
ATOM 29042 N N . ALA A 1 36 ? -4.957 -2.762 8.007 1.00 0.00 36 ALA A N 18
ATOM 29043 C CA . ALA A 1 36 ? -4.823 -1.353 7.673 1.00 0.00 36 ALA A CA 18
ATOM 29044 C C . ALA A 1 36 ? -5.722 -0.993 6.499 1.00 0.00 36 ALA A C 18
ATOM 29045 O O . ALA A 1 36 ? -5.631 -1.602 5.431 1.00 0.00 36 ALA A O 18
ATOM 29052 N N . LYS A 1 37 ? -6.587 -0.014 6.705 1.00 0.00 37 LYS A N 18
ATOM 29053 C CA . LYS A 1 37 ? -7.485 0.442 5.658 1.00 0.00 37 LYS A CA 18
ATOM 29054 C C . LYS A 1 37 ? -6.836 1.573 4.880 1.00 0.00 37 LYS A C 18
ATOM 29055 O O . LYS A 1 37 ? -6.384 2.561 5.463 1.00 0.00 37 LYS A O 18
ATOM 29074 N N . LEU A 1 38 ? -6.777 1.424 3.571 1.00 0.00 38 LEU A N 18
ATOM 29075 C CA . LEU A 1 38 ? -6.136 2.411 2.729 1.00 0.00 38 LEU A CA 18
ATOM 29076 C C . LEU A 1 38 ? -6.915 2.606 1.441 1.00 0.00 38 LEU A C 18
ATOM 29077 O O . LEU A 1 38 ? -7.562 1.684 0.946 1.00 0.00 38 LEU A O 18
ATOM 29093 N N . LYS A 1 39 ? -6.858 3.808 0.904 1.00 0.00 39 LYS A N 18
ATOM 29094 C CA . LYS A 1 39 ? -7.461 4.079 -0.385 1.00 0.00 39 LYS A CA 18
ATOM 29095 C C . LYS A 1 39 ? -6.389 4.512 -1.368 1.00 0.00 39 LYS A C 18
ATOM 29096 O O . LYS A 1 39 ? -5.517 5.317 -1.027 1.00 0.00 39 LYS A O 18
ATOM 29115 N N . VAL A 1 40 ? -6.445 3.971 -2.570 1.00 0.00 40 VAL A N 18
ATOM 29116 C CA . VAL A 1 40 ? -5.510 4.347 -3.614 1.00 0.00 40 VAL A CA 18
ATOM 29117 C C . VAL A 1 40 ? -5.801 5.765 -4.080 1.00 0.00 40 VAL A C 18
ATOM 29118 O O . VAL A 1 40 ? -6.894 6.060 -4.566 1.00 0.00 40 VAL A O 18
ATOM 29131 N N . LEU A 1 41 ? -4.833 6.646 -3.906 1.00 0.00 41 LEU A N 18
ATOM 29132 C CA . LEU A 1 41 ? -5.012 8.044 -4.247 1.00 0.00 41 LEU A CA 18
ATOM 29133 C C . LEU A 1 41 ? -4.591 8.300 -5.683 1.00 0.00 41 LEU A C 18
ATOM 29134 O O . LEU A 1 41 ? -5.383 8.775 -6.497 1.00 0.00 41 LEU A O 18
ATOM 29150 N N . ARG A 1 42 ? -3.348 7.960 -5.998 1.00 0.00 42 ARG A N 18
ATOM 29151 C CA . ARG A 1 42 ? -2.780 8.286 -7.294 1.00 0.00 42 ARG A CA 18
ATOM 29152 C C . ARG A 1 42 ? -1.793 7.231 -7.764 1.00 0.00 42 ARG A C 18
ATOM 29153 O O . ARG A 1 42 ? -1.054 6.653 -6.965 1.00 0.00 42 ARG A O 18
ATOM 29174 N N . PHE A 1 43 ? -1.806 6.983 -9.061 1.00 0.00 43 PHE A N 18
ATOM 29175 C CA . PHE A 1 43 ? -0.737 6.256 -9.717 1.00 0.00 43 PHE A CA 18
ATOM 29176 C C . PHE A 1 43 ? 0.017 7.228 -10.606 1.00 0.00 43 PHE A C 18
ATOM 29177 O O . PHE A 1 43 ? -0.602 8.017 -11.331 1.00 0.00 43 PHE A O 18
ATOM 29194 N N . ALA A 1 44 ? 1.338 7.200 -10.542 1.00 0.00 44 ALA A N 18
ATOM 29195 C CA . ALA A 1 44 ? 2.144 8.009 -11.440 1.00 0.00 44 ALA A CA 18
ATOM 29196 C C . ALA A 1 44 ? 1.910 7.571 -12.883 1.00 0.00 44 ALA A C 18
ATOM 29197 O O . ALA A 1 44 ? 1.416 6.469 -13.120 1.00 0.00 44 ALA A O 18
ATOM 29204 N N . PRO A 1 45 ? 2.262 8.419 -13.868 1.00 0.00 45 PRO A N 18
ATOM 29205 C CA . PRO A 1 45 ? 2.030 8.135 -15.302 1.00 0.00 45 PRO A CA 18
ATOM 29206 C C . PRO A 1 45 ? 2.753 6.883 -15.820 1.00 0.00 45 PRO A C 18
ATOM 29207 O O . PRO A 1 45 ? 2.719 6.593 -17.016 1.00 0.00 45 PRO A O 18
ATOM 29218 N N . LEU A 1 46 ? 3.388 6.146 -14.922 1.00 0.00 46 LEU A N 18
ATOM 29219 C CA . LEU A 1 46 ? 4.083 4.918 -15.277 1.00 0.00 46 LEU A CA 18
ATOM 29220 C C . LEU A 1 46 ? 3.701 3.806 -14.301 1.00 0.00 46 LEU A C 18
ATOM 29221 O O . LEU A 1 46 ? 4.291 2.726 -14.303 1.00 0.00 46 LEU A O 18
ATOM 29237 N N . GLY A 1 47 ? 2.691 4.077 -13.476 1.00 0.00 47 GLY A N 18
ATOM 29238 C CA . GLY A 1 47 ? 2.260 3.117 -12.472 1.00 0.00 47 GLY A CA 18
ATOM 29239 C C . GLY A 1 47 ? 3.254 2.994 -11.337 1.00 0.00 47 GLY A C 18
ATOM 29240 O O . GLY A 1 47 ? 3.259 2.003 -10.605 1.00 0.00 47 GLY A O 18
ATOM 29244 N N . ASP A 1 48 ? 4.086 4.017 -11.193 1.00 0.00 48 ASP A N 18
ATOM 29245 C CA . ASP A 1 48 ? 5.158 4.033 -10.205 1.00 0.00 48 ASP A CA 18
ATOM 29246 C C . ASP A 1 48 ? 5.767 5.430 -10.129 1.00 0.00 48 ASP A C 18
ATOM 29247 O O . ASP A 1 48 ? 6.143 5.998 -11.154 1.00 0.00 48 ASP A O 18
ATOM 29256 N N . PRO A 1 49 ? 5.865 6.015 -8.924 1.00 0.00 49 PRO A N 18
ATOM 29257 C CA . PRO A 1 49 ? 5.439 5.373 -7.676 1.00 0.00 49 PRO A CA 18
ATOM 29258 C C . PRO A 1 49 ? 3.922 5.421 -7.466 1.00 0.00 49 PRO A C 18
ATOM 29259 O O . PRO A 1 49 ? 3.175 5.896 -8.327 1.00 0.00 49 PRO A O 18
ATOM 29270 N N . ILE A 1 50 ? 3.480 4.930 -6.312 1.00 0.00 50 ILE A N 18
ATOM 29271 C CA . ILE A 1 50 ? 2.060 4.865 -5.994 1.00 0.00 50 ILE A CA 18
ATOM 29272 C C . ILE A 1 50 ? 1.766 5.634 -4.707 1.00 0.00 50 ILE A C 18
ATOM 29273 O O . ILE A 1 50 ? 2.515 5.542 -3.730 1.00 0.00 50 ILE A O 18
ATOM 29289 N N . GLU A 1 51 ? 0.681 6.396 -4.719 1.00 0.00 51 GLU A N 18
ATOM 29290 C CA . GLU A 1 51 ? 0.283 7.198 -3.571 1.00 0.00 51 GLU A CA 18
ATOM 29291 C C . GLU A 1 51 ? -1.010 6.651 -2.971 1.00 0.00 51 GLU A C 18
ATOM 29292 O O . GLU A 1 51 ? -2.032 6.565 -3.656 1.00 0.00 51 GLU A O 18
ATOM 29304 N N . VAL A 1 52 ? -0.963 6.270 -1.699 1.00 0.00 52 VAL A N 18
ATOM 29305 C CA . VAL A 1 52 ? -2.130 5.704 -1.026 1.00 0.00 52 VAL A CA 18
ATOM 29306 C C . VAL A 1 52 ? -2.337 6.346 0.344 1.00 0.00 52 VAL A C 18
ATOM 29307 O O . VAL A 1 52 ? -1.382 6.774 0.986 1.00 0.00 52 VAL A O 18
ATOM 29320 N N . ASN A 1 53 ? -3.586 6.417 0.781 1.00 0.00 53 ASN A N 18
ATOM 29321 C CA . ASN A 1 53 ? -3.908 6.949 2.104 1.00 0.00 53 ASN A CA 18
ATOM 29322 C C . ASN A 1 53 ? -4.187 5.796 3.058 1.00 0.00 53 ASN A C 18
ATOM 29323 O O . ASN A 1 53 ? -5.244 5.172 2.985 1.00 0.00 53 ASN A O 18
ATOM 29334 N N . CYS A 1 54 ? -3.241 5.518 3.945 1.00 0.00 54 CYS A N 18
ATOM 29335 C CA . CYS A 1 54 ? -3.344 4.375 4.840 1.00 0.00 54 CYS A CA 18
ATOM 29336 C C . CYS A 1 54 ? -3.627 4.822 6.269 1.00 0.00 54 CYS A C 18
ATOM 29337 O O . CYS A 1 54 ? -2.759 5.391 6.930 1.00 0.00 54 CYS A O 18
ATOM 29345 N N . ASN A 1 55 ? -4.854 4.572 6.729 1.00 0.00 55 ASN A N 18
ATOM 29346 C CA . ASN A 1 55 ? -5.271 4.881 8.103 1.00 0.00 55 ASN A CA 18
ATOM 29347 C C . ASN A 1 55 ? -5.069 6.359 8.447 1.00 0.00 55 ASN A C 18
ATOM 29348 O O . ASN A 1 55 ? -4.884 6.712 9.613 1.00 0.00 55 ASN A O 18
ATOM 29359 N N . GLY A 1 56 ? -5.137 7.222 7.441 1.00 0.00 56 GLY A N 18
ATOM 29360 C CA . GLY A 1 56 ? -4.967 8.645 7.673 1.00 0.00 56 GLY A CA 18
ATOM 29361 C C . GLY A 1 56 ? -3.548 9.113 7.405 1.00 0.00 56 GLY A C 18
ATOM 29362 O O . GLY A 1 56 ? -3.253 10.308 7.488 1.00 0.00 56 GLY A O 18
ATOM 29366 N N . MET A 1 57 ? -2.670 8.174 7.093 1.00 0.00 57 MET A N 18
ATOM 29367 C CA . MET A 1 57 ? -1.307 8.499 6.699 1.00 0.00 57 MET A CA 18
ATOM 29368 C C . MET A 1 57 ? -1.154 8.331 5.195 1.00 0.00 57 MET A C 18
ATOM 29369 O O . MET A 1 57 ? -1.328 7.236 4.663 1.00 0.00 57 MET A O 18
ATOM 29383 N N . LEU A 1 58 ? -0.846 9.417 4.507 1.00 0.00 58 LEU A N 18
ATOM 29384 C CA . LEU A 1 58 ? -0.686 9.375 3.064 1.00 0.00 58 LEU A CA 18
ATOM 29385 C C . LEU A 1 58 ? 0.715 8.898 2.717 1.00 0.00 58 LEU A C 18
ATOM 29386 O O . LEU A 1 58 ? 1.692 9.637 2.857 1.00 0.00 58 LEU A O 18
ATOM 29402 N N . LEU A 1 59 ? 0.800 7.656 2.270 1.00 0.00 59 LEU A N 18
ATOM 29403 C CA . LEU A 1 59 ? 2.076 7.004 2.049 1.00 0.00 59 LEU A CA 18
ATOM 29404 C C . LEU A 1 59 ? 2.416 7.014 0.566 1.00 0.00 59 LEU A C 18
ATOM 29405 O O . LEU A 1 59 ? 1.537 6.894 -0.286 1.00 0.00 59 LEU A O 18
ATOM 29421 N N . THR A 1 60 ? 3.692 7.159 0.267 1.00 0.00 60 THR A N 18
ATOM 29422 C CA . THR A 1 60 ? 4.168 7.094 -1.102 1.00 0.00 60 THR A CA 18
ATOM 29423 C C . THR A 1 60 ? 5.326 6.106 -1.206 1.00 0.00 60 THR A C 18
ATOM 29424 O O . THR A 1 60 ? 6.349 6.266 -0.539 1.00 0.00 60 THR A O 18
ATOM 29435 N N . MET A 1 61 ? 5.151 5.087 -2.031 1.00 0.00 61 MET A N 18
ATOM 29436 C CA . MET A 1 61 ? 6.174 4.066 -2.220 1.00 0.00 61 MET A CA 18
ATOM 29437 C C . MET A 1 61 ? 6.218 3.626 -3.674 1.00 0.00 61 MET A C 18
ATOM 29438 O O . MET A 1 61 ? 5.458 4.133 -4.501 1.00 0.00 61 MET A O 18
ATOM 29452 N N . ARG A 1 62 ? 7.100 2.690 -3.987 1.00 0.00 62 ARG A N 18
ATOM 29453 C CA . ARG A 1 62 ? 7.286 2.257 -5.361 1.00 0.00 62 ARG A CA 18
ATOM 29454 C C . ARG A 1 62 ? 6.378 1.074 -5.666 1.00 0.00 62 ARG A C 18
ATOM 29455 O O . ARG A 1 62 ? 5.899 0.401 -4.751 1.00 0.00 62 ARG A O 18
ATOM 29476 N N . ARG A 1 63 ? 6.154 0.816 -6.948 1.00 0.00 63 ARG A N 18
ATOM 29477 C CA . ARG A 1 63 ? 5.267 -0.263 -7.360 1.00 0.00 63 ARG A CA 18
ATOM 29478 C C . ARG A 1 63 ? 5.745 -1.609 -6.822 1.00 0.00 63 ARG A C 18
ATOM 29479 O O . ARG A 1 63 ? 4.932 -2.443 -6.433 1.00 0.00 63 ARG A O 18
ATOM 29500 N N . ASN A 1 64 ? 7.058 -1.811 -6.780 1.00 0.00 64 ASN A N 18
ATOM 29501 C CA . ASN A 1 64 ? 7.616 -3.082 -6.321 1.00 0.00 64 ASN A CA 18
ATOM 29502 C C . ASN A 1 64 ? 7.184 -3.386 -4.889 1.00 0.00 64 ASN A C 18
ATOM 29503 O O . ASN A 1 64 ? 7.001 -4.549 -4.527 1.00 0.00 64 ASN A O 18
ATOM 29514 N N . GLU A 1 65 ? 7.009 -2.343 -4.077 1.00 0.00 65 GLU A N 18
ATOM 29515 C CA . GLU A 1 65 ? 6.491 -2.517 -2.728 1.00 0.00 65 GLU A CA 18
ATOM 29516 C C . GLU A 1 65 ? 5.022 -2.921 -2.782 1.00 0.00 65 GLU A C 18
ATOM 29517 O O . GLU A 1 65 ? 4.597 -3.863 -2.111 1.00 0.00 65 GLU A O 18
ATOM 29529 N N . ALA A 1 66 ? 4.260 -2.213 -3.605 1.00 0.00 66 ALA A N 18
ATOM 29530 C CA . ALA A 1 66 ? 2.824 -2.425 -3.712 1.00 0.00 66 ALA A CA 18
ATOM 29531 C C . ALA A 1 66 ? 2.483 -3.797 -4.285 1.00 0.00 66 ALA A C 18
ATOM 29532 O O . ALA A 1 66 ? 1.477 -4.397 -3.904 1.00 0.00 66 ALA A O 18
ATOM 29539 N N . GLU A 1 67 ? 3.309 -4.286 -5.205 1.00 0.00 67 GLU A N 18
ATOM 29540 C CA . GLU A 1 67 ? 3.088 -5.602 -5.802 1.00 0.00 67 GLU A CA 18
ATOM 29541 C C . GLU A 1 67 ? 3.190 -6.688 -4.742 1.00 0.00 67 GLU A C 18
ATOM 29542 O O . GLU A 1 67 ? 2.468 -7.686 -4.780 1.00 0.00 67 GLU A O 18
ATOM 29554 N N . GLY A 1 68 ? 4.099 -6.491 -3.801 1.00 0.00 68 GLY A N 18
ATOM 29555 C CA . GLY A 1 68 ? 4.249 -7.426 -2.707 1.00 0.00 68 GLY A CA 18
ATOM 29556 C C . GLY A 1 68 ? 3.045 -7.440 -1.779 1.00 0.00 68 GLY A C 18
ATOM 29557 O O . GLY A 1 68 ? 2.777 -8.437 -1.113 1.00 0.00 68 GLY A O 18
ATOM 29561 N N . ILE A 1 69 ? 2.313 -6.337 -1.743 1.00 0.00 69 ILE A N 18
ATOM 29562 C CA . ILE A 1 69 ? 1.215 -6.180 -0.800 1.00 0.00 69 ILE A CA 18
ATOM 29563 C C . ILE A 1 69 ? -0.085 -6.763 -1.345 1.00 0.00 69 ILE A C 18
ATOM 29564 O O . ILE A 1 69 ? -0.469 -6.514 -2.488 1.00 0.00 69 ILE A O 18
ATOM 29580 N N . THR A 1 70 ? -0.752 -7.542 -0.511 1.00 0.00 70 THR A N 18
ATOM 29581 C CA . THR A 1 70 ? -2.038 -8.117 -0.844 1.00 0.00 70 THR A CA 18
ATOM 29582 C C . THR A 1 70 ? -3.140 -7.375 -0.090 1.00 0.00 70 THR A C 18
ATOM 29583 O O . THR A 1 70 ? -3.036 -7.155 1.118 1.00 0.00 70 THR A O 18
ATOM 29594 N N . VAL A 1 71 ? -4.178 -6.969 -0.806 1.00 0.00 71 VAL A N 18
ATOM 29595 C CA . VAL A 1 71 ? -5.265 -6.211 -0.206 1.00 0.00 71 VAL A CA 18
ATOM 29596 C C . VAL A 1 71 ? -6.621 -6.820 -0.543 1.00 0.00 71 VAL A C 18
ATOM 29597 O O . VAL A 1 71 ? -6.760 -7.564 -1.521 1.00 0.00 71 VAL A O 18
ATOM 29610 N N . HIS A 1 72 ? -7.608 -6.496 0.279 1.00 0.00 72 HIS A N 18
ATOM 29611 C CA . HIS A 1 72 ? -8.984 -6.895 0.042 1.00 0.00 72 HIS A CA 18
ATOM 29612 C C . HIS A 1 72 ? -9.857 -5.646 -0.033 1.00 0.00 72 HIS A C 18
ATOM 29613 O O . HIS A 1 72 ? -9.886 -4.849 0.902 1.00 0.00 72 HIS A O 18
ATOM 29627 N N . ILE A 1 73 ? -10.538 -5.473 -1.158 1.00 0.00 73 ILE A N 18
ATOM 29628 C CA . ILE A 1 73 ? -11.322 -4.267 -1.413 1.00 0.00 73 ILE A CA 18
ATOM 29629 C C . ILE A 1 73 ? -12.435 -4.083 -0.379 1.00 0.00 73 ILE A C 18
ATOM 29630 O O . ILE A 1 73 ? -13.172 -5.018 -0.057 1.00 0.00 73 ILE A O 18
ATOM 29646 N N . LEU A 1 74 ? -12.557 -2.859 0.123 1.00 0.00 74 LEU A N 18
ATOM 29647 C CA . LEU A 1 74 ? -13.563 -2.523 1.124 1.00 0.00 74 LEU A CA 18
ATOM 29648 C C . LEU A 1 74 ? -14.824 -2.008 0.459 1.00 0.00 74 LEU A C 18
ATOM 29649 O O . LEU A 1 74 ? -15.362 -0.955 0.812 1.00 0.00 74 LEU A O 18
ATOM 29665 N N . ALA A 1 75 ? -15.289 -2.781 -0.497 1.00 0.00 75 ALA A N 18
ATOM 29666 C CA . ALA A 1 75 ? -16.483 -2.458 -1.253 1.00 0.00 75 ALA A CA 18
ATOM 29667 C C . ALA A 1 75 ? -17.109 -3.741 -1.773 1.00 0.00 75 ALA A C 18
ATOM 29668 O O . ALA A 1 75 ? -17.782 -3.752 -2.807 1.00 0.00 75 ALA A O 18
ATOM 29675 N N . GLY A 1 76 ? -16.885 -4.824 -1.045 1.00 0.00 76 GLY A N 18
ATOM 29676 C CA . GLY A 1 76 ? -17.393 -6.112 -1.464 1.00 0.00 76 GLY A CA 18
ATOM 29677 C C . GLY A 1 76 ? -18.061 -6.870 -0.339 1.00 0.00 76 GLY A C 18
ATOM 29678 O O . GLY A 1 76 ? -19.021 -7.601 -0.569 1.00 0.00 76 GLY A O 18
ATOM 29682 N N . ASP A 1 77 ? -17.543 -6.694 0.877 1.00 0.00 77 ASP A N 18
ATOM 29683 C CA . ASP A 1 77 ? -18.072 -7.359 2.075 1.00 0.00 77 ASP A CA 18
ATOM 29684 C C . ASP A 1 77 ? -17.862 -8.874 1.986 1.00 0.00 77 ASP A C 18
ATOM 29685 O O . ASP A 1 77 ? -18.471 -9.653 2.720 1.00 0.00 77 ASP A O 18
ATOM 29694 N N . GLU A 1 78 ? -16.971 -9.278 1.090 1.00 0.00 78 GLU A N 18
ATOM 29695 C CA . GLU A 1 78 ? -16.666 -10.686 0.885 1.00 0.00 78 GLU A CA 18
ATOM 29696 C C . GLU A 1 78 ? -15.655 -11.180 1.912 1.00 0.00 78 GLU A C 18
ATOM 29697 O O . GLU A 1 78 ? -14.963 -10.383 2.550 1.00 0.00 78 GLU A O 18
ATOM 29709 N N . GLY A 1 79 ? -15.559 -12.493 2.047 1.00 0.00 79 GLY A N 18
ATOM 29710 C CA . GLY A 1 79 ? -14.695 -13.083 3.043 1.00 0.00 79 GLY A CA 18
ATOM 29711 C C . GLY A 1 79 ? -15.500 -13.665 4.180 1.00 0.00 79 GLY A C 18
ATOM 29712 O O . GLY A 1 79 ? -16.275 -14.601 3.979 1.00 0.00 79 GLY A O 18
ATOM 29716 N N . HIS A 1 80 ? -15.330 -13.108 5.368 1.00 0.00 80 HIS A N 18
ATOM 29717 C CA . HIS A 1 80 ? -16.109 -13.514 6.529 1.00 0.00 80 HIS A CA 18
ATOM 29718 C C . HIS A 1 80 ? -15.844 -12.542 7.677 1.00 0.00 80 HIS A C 18
ATOM 29719 O O . HIS A 1 80 ? -14.729 -12.039 7.809 1.00 0.00 80 HIS A O 18
ATOM 29733 N N . PRO A 1 81 ? -16.869 -12.236 8.490 1.00 0.00 81 PRO A N 18
ATOM 29734 C CA . PRO A 1 81 ? -16.707 -11.405 9.684 1.00 0.00 81 PRO A CA 18
ATOM 29735 C C . PRO A 1 81 ? -15.625 -11.948 10.610 1.00 0.00 81 PRO A C 18
ATOM 29736 O O . PRO A 1 81 ? -15.655 -13.119 10.998 1.00 0.00 81 PRO A O 18
ATOM 29747 N N . HIS A 1 82 ? -14.673 -11.092 10.957 1.00 0.00 82 HIS A N 18
ATOM 29748 C CA . HIS A 1 82 ? -13.548 -11.484 11.797 1.00 0.00 82 HIS A CA 18
ATOM 29749 C C . HIS A 1 82 ? -14.020 -11.892 13.189 1.00 0.00 82 HIS A C 18
ATOM 29750 O O . HIS A 1 82 ? -15.150 -11.599 13.590 1.00 0.00 82 HIS A O 18
ATOM 29764 N N . GLY A 1 83 ? -13.153 -12.570 13.922 1.00 0.00 83 GLY A N 18
ATOM 29765 C CA . GLY A 1 83 ? -13.504 -13.014 15.249 1.00 0.00 83 GLY A CA 18
ATOM 29766 C C . GLY A 1 83 ? -12.415 -12.721 16.255 1.00 0.00 83 GLY A C 18
ATOM 29767 O O . GLY A 1 83 ? -11.496 -11.947 15.971 1.00 0.00 83 GLY A O 18
ATOM 29771 N N . TRP A 1 84 ? -12.529 -13.347 17.423 1.00 0.00 84 TRP A N 18
ATOM 29772 C CA . TRP A 1 84 ? -11.577 -13.188 18.520 1.00 0.00 84 TRP A CA 18
ATOM 29773 C C . TRP A 1 84 ? -11.691 -11.814 19.174 1.00 0.00 84 TRP A C 18
ATOM 29774 O O . TRP A 1 84 ? -11.984 -10.814 18.517 1.00 0.00 84 TRP A O 18
ATOM 29795 N N . PRO A 1 85 ? -11.499 -11.766 20.502 1.00 0.00 85 PRO A N 18
ATOM 29796 C CA . PRO A 1 85 ? -11.479 -10.511 21.259 1.00 0.00 85 PRO A CA 18
ATOM 29797 C C . PRO A 1 85 ? -10.386 -9.564 20.769 1.00 0.00 85 PRO A C 18
ATOM 29798 O O . PRO A 1 85 ? -10.592 -8.351 20.684 1.00 0.00 85 PRO A O 18
ATOM 29809 N N . GLY A 1 86 ? -9.226 -10.128 20.451 1.00 0.00 86 GLY A N 18
ATOM 29810 C CA . GLY A 1 86 ? -8.128 -9.335 19.938 1.00 0.00 86 GLY A CA 18
ATOM 29811 C C . GLY A 1 86 ? -7.171 -8.906 21.031 1.00 0.00 86 GLY A C 18
ATOM 29812 O O . GLY A 1 86 ? -7.566 -8.763 22.191 1.00 0.00 86 GLY A O 18
ATOM 29816 N N . PHE A 1 87 ? -5.912 -8.710 20.670 1.00 0.00 87 PHE A N 18
ATOM 29817 C CA . PHE A 1 87 ? -4.901 -8.293 21.629 1.00 0.00 87 PHE A CA 18
ATOM 29818 C C . PHE A 1 87 ? -3.817 -7.480 20.932 1.00 0.00 87 PHE A C 18
ATOM 29819 O O . PHE A 1 87 ? -3.092 -7.993 20.076 1.00 0.00 87 PHE A O 18
ATOM 29836 N N . ARG A 1 88 ? -3.723 -6.215 21.292 1.00 0.00 88 ARG A N 18
ATOM 29837 C CA . ARG A 1 88 ? -2.733 -5.325 20.714 1.00 0.00 88 ARG A CA 18
ATOM 29838 C C . ARG A 1 88 ? -1.862 -4.745 21.821 1.00 0.00 88 ARG A C 18
ATOM 29839 O O . ARG A 1 88 ? -2.366 -4.397 22.889 1.00 0.00 88 ARG A O 18
ATOM 29860 N N . ARG A 1 89 ? -0.563 -4.653 21.565 1.00 0.00 89 ARG A N 18
ATOM 29861 C CA . ARG A 1 89 ? 0.381 -4.161 22.562 1.00 0.00 89 ARG A CA 18
ATOM 29862 C C . ARG A 1 89 ? 0.035 -2.750 23.026 1.00 0.00 89 ARG A C 18
ATOM 29863 O O . ARG A 1 89 ? -0.097 -1.824 22.221 1.00 0.00 89 ARG A O 18
ATOM 29884 N N . ARG A 1 90 ? -0.122 -2.611 24.333 1.00 0.00 90 ARG A N 18
ATOM 29885 C CA . ARG A 1 90 ? -0.431 -1.336 24.959 1.00 0.00 90 ARG A CA 18
ATOM 29886 C C . ARG A 1 90 ? 0.475 -1.118 26.163 1.00 0.00 90 ARG A C 18
ATOM 29887 O O . ARG A 1 90 ? 1.457 -1.843 26.344 1.00 0.00 90 ARG A O 18
ATOM 29908 N N . HIS A 1 91 ? 0.138 -0.116 26.972 1.00 0.00 91 HIS A N 18
ATOM 29909 C CA . HIS A 1 91 ? 0.883 0.213 28.188 1.00 0.00 91 HIS A CA 18
ATOM 29910 C C . HIS A 1 91 ? 2.266 0.754 27.834 1.00 0.00 91 HIS A C 18
ATOM 29911 O O . HIS A 1 91 ? 2.545 1.062 26.673 1.00 0.00 91 HIS A O 18
ATOM 29925 N N . ARG A 1 92 ? 3.123 0.881 28.835 1.00 0.00 92 ARG A N 18
ATOM 29926 C CA . ARG A 1 92 ? 4.477 1.366 28.622 1.00 0.00 92 ARG A CA 18
ATOM 29927 C C . ARG A 1 92 ? 5.414 0.729 29.633 1.00 0.00 92 ARG A C 18
ATOM 29928 O O . ARG A 1 92 ? 4.966 0.185 30.641 1.00 0.00 92 ARG A O 18
ATOM 29949 N N . PHE A 1 93 ? 6.706 0.788 29.366 1.00 0.00 93 PHE A N 18
ATOM 29950 C CA . PHE A 1 93 ? 7.686 0.245 30.290 1.00 0.00 93 PHE A CA 18
ATOM 29951 C C . PHE A 1 93 ? 8.663 1.335 30.704 1.00 0.00 93 PHE A C 18
ATOM 29952 O O . PHE A 1 93 ? 9.283 1.983 29.857 1.00 0.00 93 PHE A O 18
ATOM 29969 N N . GLY A 1 94 ? 8.787 1.539 32.003 1.00 0.00 94 GLY A N 18
ATOM 29970 C CA . GLY A 1 94 ? 9.667 2.565 32.516 1.00 0.00 94 GLY A CA 18
ATOM 29971 C C . GLY A 1 94 ? 9.107 3.205 33.765 1.00 0.00 94 GLY A C 18
ATOM 29972 O O . GLY A 1 94 ? 7.893 3.361 33.892 1.00 0.00 94 GLY A O 18
ATOM 29976 N N . LYS A 1 95 ? 9.987 3.566 34.689 1.00 0.00 95 LYS A N 18
ATOM 29977 C CA . LYS A 1 95 ? 9.581 4.166 35.952 1.00 0.00 95 LYS A CA 18
ATOM 29978 C C . LYS A 1 95 ? 10.818 4.628 36.712 1.00 0.00 95 LYS A C 18
ATOM 29979 O O . LYS A 1 95 ? 11.548 3.814 37.281 1.00 0.00 95 LYS A O 18
ATOM 29998 N N . ARG A 1 96 ? 11.058 5.929 36.698 1.00 0.00 96 ARG A N 18
ATOM 29999 C CA . ARG A 1 96 ? 12.203 6.499 37.390 1.00 0.00 96 ARG A CA 18
ATOM 30000 C C . ARG A 1 96 ? 11.874 6.717 38.856 1.00 0.00 96 ARG A C 18
ATOM 30001 O O . ARG A 1 96 ? 10.978 7.496 39.191 1.00 0.00 96 ARG A O 18
ATOM 30022 N N . ALA A 1 97 ? 12.582 6.011 39.721 1.00 0.00 97 ALA A N 18
ATOM 30023 C CA . ALA A 1 97 ? 12.414 6.174 41.153 1.00 0.00 97 ALA A CA 18
ATOM 30024 C C . ALA A 1 97 ? 13.193 7.391 41.632 1.00 0.00 97 ALA A C 18
ATOM 30025 O O . ALA A 1 97 ? 14.387 7.524 41.359 1.00 0.00 97 ALA A O 18
ATOM 30032 N N . LEU A 1 98 ? 12.511 8.281 42.331 1.00 0.00 98 LEU A N 18
ATOM 30033 C CA . LEU A 1 98 ? 13.136 9.495 42.834 1.00 0.00 98 LEU A CA 18
ATOM 30034 C C . LEU A 1 98 ? 13.695 9.251 44.227 1.00 0.00 98 LEU A C 18
ATOM 30035 O O . LEU A 1 98 ? 14.389 10.102 44.789 1.00 0.00 98 LEU A O 18
ATOM 30051 N N . GLU A 1 99 ? 13.381 8.075 44.770 1.00 0.00 99 GLU A N 18
ATOM 30052 C CA . GLU A 1 99 ? 13.810 7.685 46.109 1.00 0.00 99 GLU A CA 18
ATOM 30053 C C . GLU A 1 99 ? 13.182 8.596 47.157 1.00 0.00 99 GLU A C 18
ATOM 30054 O O . GLU A 1 99 ? 12.259 9.360 46.865 1.00 0.00 99 GLU A O 18
ATOM 30066 N N . HIS A 1 100 ? 13.669 8.501 48.379 1.00 0.00 100 HIS A N 18
ATOM 30067 C CA . HIS A 1 100 ? 13.146 9.308 49.464 1.00 0.00 100 HIS A CA 18
ATOM 30068 C C . HIS A 1 100 ? 14.180 10.325 49.911 1.00 0.00 100 HIS A C 18
ATOM 30069 O O . HIS A 1 100 ? 15.384 10.115 49.745 1.00 0.00 100 HIS A O 18
ATOM 30083 N N . HIS A 1 101 ? 13.711 11.435 50.449 1.00 0.00 101 HIS A N 18
ATOM 30084 C CA . HIS A 1 101 ? 14.601 12.441 50.996 1.00 0.00 101 HIS A CA 18
ATOM 30085 C C . HIS A 1 101 ? 14.766 12.217 52.490 1.00 0.00 101 HIS A C 18
ATOM 30086 O O . HIS A 1 101 ? 14.030 12.774 53.304 1.00 0.00 101 HIS A O 18
ATOM 30100 N N . HIS A 1 102 ? 15.711 11.361 52.836 1.00 0.00 102 HIS A N 18
ATOM 30101 C CA . HIS A 1 102 ? 15.975 11.026 54.225 1.00 0.00 102 HIS A CA 18
ATOM 30102 C C . HIS A 1 102 ? 16.669 12.180 54.941 1.00 0.00 102 HIS A C 18
ATOM 30103 O O . HIS A 1 102 ? 16.578 12.301 56.164 1.00 0.00 102 HIS A O 18
ATOM 30117 N N . HIS A 1 103 ? 17.352 13.025 54.162 1.00 0.00 103 HIS A N 18
ATOM 30118 C CA . HIS A 1 103 ? 18.090 14.176 54.690 1.00 0.00 103 HIS A CA 18
ATOM 30119 C C . HIS A 1 103 ? 19.265 13.733 55.554 1.00 0.00 103 HIS A C 18
ATOM 30120 O O . HIS A 1 103 ? 19.456 12.543 55.818 1.00 0.00 103 HIS A O 18
ATOM 30134 N N . HIS A 1 104 ? 20.062 14.693 55.982 1.00 0.00 104 HIS A N 18
ATOM 30135 C CA . HIS A 1 104 ? 21.207 14.404 56.826 1.00 0.00 104 HIS A CA 18
ATOM 30136 C C . HIS A 1 104 ? 21.007 15.032 58.201 1.00 0.00 104 HIS A C 18
ATOM 30137 O O . HIS A 1 104 ? 21.318 14.424 59.227 1.00 0.00 104 HIS A O 18
ATOM 30151 N N . HIS A 1 105 ? 20.463 16.240 58.210 1.00 0.00 105 HIS A N 18
ATOM 30152 C CA . HIS A 1 105 ? 20.197 16.951 59.448 1.00 0.00 105 HIS A CA 18
ATOM 30153 C C . HIS A 1 105 ? 19.168 18.048 59.196 1.00 0.00 105 HIS A C 18
ATOM 30154 O O . HIS A 1 105 ? 19.557 19.144 58.741 1.00 0.00 105 HIS A O 18
ATOM 30169 N N . MET A 1 1 ? -5.407 -10.587 -4.074 1.00 0.00 1 MET A N 19
ATOM 30170 C CA . MET A 1 1 ? -5.177 -9.518 -5.074 1.00 0.00 1 MET A CA 19
ATOM 30171 C C . MET A 1 1 ? -4.122 -8.545 -4.567 1.00 0.00 1 MET A C 19
ATOM 30172 O O . MET A 1 1 ? -4.005 -8.316 -3.366 1.00 0.00 1 MET A O 19
ATOM 30188 N N . LYS A 1 2 ? -3.358 -7.973 -5.484 1.00 0.00 2 LYS A N 19
ATOM 30189 C CA . LYS A 1 2 ? -2.251 -7.104 -5.123 1.00 0.00 2 LYS A CA 19
ATOM 30190 C C . LYS A 1 2 ? -2.688 -5.661 -4.929 1.00 0.00 2 LYS A C 19
ATOM 30191 O O . LYS A 1 2 ? -3.677 -5.216 -5.507 1.00 0.00 2 LYS A O 19
ATOM 30210 N N . LEU A 1 3 ? -1.929 -4.944 -4.112 1.00 0.00 3 LEU A N 19
ATOM 30211 C CA . LEU A 1 3 ? -2.111 -3.512 -3.936 1.00 0.00 3 LEU A CA 19
ATOM 30212 C C . LEU A 1 3 ? -1.782 -2.787 -5.241 1.00 0.00 3 LEU A C 19
ATOM 30213 O O . LEU A 1 3 ? -2.408 -1.790 -5.591 1.00 0.00 3 LEU A O 19
ATOM 30229 N N . SER A 1 4 ? -0.817 -3.327 -5.982 1.00 0.00 4 SER A N 19
ATOM 30230 C CA . SER A 1 4 ? -0.452 -2.778 -7.282 1.00 0.00 4 SER A CA 19
ATOM 30231 C C . SER A 1 4 ? -1.501 -3.144 -8.335 1.00 0.00 4 SER A C 19
ATOM 30232 O O . SER A 1 4 ? -1.465 -2.647 -9.462 1.00 0.00 4 SER A O 19
ATOM 30240 N N . GLU A 1 5 ? -2.435 -4.011 -7.959 1.00 0.00 5 GLU A N 19
ATOM 30241 C CA . GLU A 1 5 ? -3.502 -4.419 -8.861 1.00 0.00 5 GLU A CA 19
ATOM 30242 C C . GLU A 1 5 ? -4.763 -3.612 -8.607 1.00 0.00 5 GLU A C 19
ATOM 30243 O O . GLU A 1 5 ? -5.795 -3.834 -9.245 1.00 0.00 5 GLU A O 19
ATOM 30255 N N . LEU A 1 6 ? -4.676 -2.685 -7.670 1.00 0.00 6 LEU A N 19
ATOM 30256 C CA . LEU A 1 6 ? -5.767 -1.753 -7.428 1.00 0.00 6 LEU A CA 19
ATOM 30257 C C . LEU A 1 6 ? -5.744 -0.637 -8.461 1.00 0.00 6 LEU A C 19
ATOM 30258 O O . LEU A 1 6 ? -4.869 -0.596 -9.328 1.00 0.00 6 LEU A O 19
ATOM 30274 N N . LYS A 1 7 ? -6.710 0.262 -8.371 1.00 0.00 7 LYS A N 19
ATOM 30275 C CA . LYS A 1 7 ? -6.799 1.378 -9.296 1.00 0.00 7 LYS A CA 19
ATOM 30276 C C . LYS A 1 7 ? -7.054 2.661 -8.521 1.00 0.00 7 LYS A C 19
ATOM 30277 O O . LYS A 1 7 ? -7.572 2.623 -7.401 1.00 0.00 7 LYS A O 19
ATOM 30296 N N . ALA A 1 8 ? -6.683 3.790 -9.113 1.00 0.00 8 ALA A N 19
ATOM 30297 C CA . ALA A 1 8 ? -6.814 5.084 -8.456 1.00 0.00 8 ALA A CA 19
ATOM 30298 C C . ALA A 1 8 ? -8.261 5.363 -8.070 1.00 0.00 8 ALA A C 19
ATOM 30299 O O . ALA A 1 8 ? -9.142 5.436 -8.930 1.00 0.00 8 ALA A O 19
ATOM 30306 N N . GLY A 1 9 ? -8.503 5.484 -6.774 1.00 0.00 9 GLY A N 19
ATOM 30307 C CA . GLY A 1 9 ? -9.833 5.773 -6.287 1.00 0.00 9 GLY A CA 19
ATOM 30308 C C . GLY A 1 9 ? -10.321 4.733 -5.301 1.00 0.00 9 GLY A C 19
ATOM 30309 O O . GLY A 1 9 ? -11.056 5.051 -4.364 1.00 0.00 9 GLY A O 19
ATOM 30313 N N . ASP A 1 10 ? -9.886 3.496 -5.496 1.00 0.00 10 ASP A N 19
ATOM 30314 C CA . ASP A 1 10 ? -10.402 2.368 -4.730 1.00 0.00 10 ASP A CA 19
ATOM 30315 C C . ASP A 1 10 ? -9.850 2.325 -3.315 1.00 0.00 10 ASP A C 19
ATOM 30316 O O . ASP A 1 10 ? -8.744 2.797 -3.044 1.00 0.00 10 ASP A O 19
ATOM 30325 N N . ARG A 1 11 ? -10.640 1.759 -2.416 1.00 0.00 11 ARG A N 19
ATOM 30326 C CA . ARG A 1 11 ? -10.222 1.570 -1.038 1.00 0.00 11 ARG A CA 19
ATOM 30327 C C . ARG A 1 11 ? -10.111 0.086 -0.731 1.00 0.00 11 ARG A C 19
ATOM 30328 O O . ARG A 1 11 ? -10.927 -0.717 -1.193 1.00 0.00 11 ARG A O 19
ATOM 30349 N N . ALA A 1 12 ? -9.108 -0.283 0.042 1.00 0.00 12 ALA A N 19
ATOM 30350 C CA . ALA A 1 12 ? -8.868 -1.683 0.334 1.00 0.00 12 ALA A CA 19
ATOM 30351 C C . ALA A 1 12 ? -8.328 -1.875 1.740 1.00 0.00 12 ALA A C 19
ATOM 30352 O O . ALA A 1 12 ? -7.913 -0.921 2.401 1.00 0.00 12 ALA A O 19
ATOM 30359 N N . GLU A 1 13 ? -8.358 -3.116 2.188 1.00 0.00 13 GLU A N 19
ATOM 30360 C CA . GLU A 1 13 ? -7.811 -3.496 3.473 1.00 0.00 13 GLU A CA 19
ATOM 30361 C C . GLU A 1 13 ? -6.614 -4.405 3.256 1.00 0.00 13 GLU A C 19
ATOM 30362 O O . GLU A 1 13 ? -6.680 -5.345 2.463 1.00 0.00 13 GLU A O 19
ATOM 30374 N N . VAL A 1 14 ? -5.518 -4.112 3.935 1.00 0.00 14 VAL A N 19
ATOM 30375 C CA . VAL A 1 14 ? -4.314 -4.915 3.813 1.00 0.00 14 VAL A CA 19
ATOM 30376 C C . VAL A 1 14 ? -4.476 -6.235 4.552 1.00 0.00 14 VAL A C 19
ATOM 30377 O O . VAL A 1 14 ? -4.699 -6.258 5.766 1.00 0.00 14 VAL A O 19
ATOM 30390 N N . THR A 1 15 ? -4.383 -7.329 3.816 1.00 0.00 15 THR A N 19
ATOM 30391 C CA . THR A 1 15 ? -4.498 -8.649 4.404 1.00 0.00 15 THR A CA 19
ATOM 30392 C C . THR A 1 15 ? -3.120 -9.225 4.709 1.00 0.00 15 THR A C 19
ATOM 30393 O O . THR A 1 15 ? -2.942 -9.939 5.693 1.00 0.00 15 THR A O 19
ATOM 30404 N N . SER A 1 16 ? -2.146 -8.899 3.865 1.00 0.00 16 SER A N 19
ATOM 30405 C CA . SER A 1 16 ? -0.782 -9.374 4.046 1.00 0.00 16 SER A CA 19
ATOM 30406 C C . SER A 1 16 ? 0.195 -8.534 3.229 1.00 0.00 16 SER A C 19
ATOM 30407 O O . SER A 1 16 ? -0.151 -8.028 2.163 1.00 0.00 16 SER A O 19
ATOM 30415 N N . VAL A 1 17 ? 1.405 -8.367 3.742 1.00 0.00 17 VAL A N 19
ATOM 30416 C CA . VAL A 1 17 ? 2.425 -7.578 3.063 1.00 0.00 17 VAL A CA 19
ATOM 30417 C C . VAL A 1 17 ? 3.649 -8.433 2.769 1.00 0.00 17 VAL A C 19
ATOM 30418 O O . VAL A 1 17 ? 4.265 -8.969 3.683 1.00 0.00 17 VAL A O 19
ATOM 30431 N N . ALA A 1 18 ? 3.985 -8.583 1.496 1.00 0.00 18 ALA A N 19
ATOM 30432 C CA . ALA A 1 18 ? 5.204 -9.284 1.117 1.00 0.00 18 ALA A CA 19
ATOM 30433 C C . ALA A 1 18 ? 6.263 -8.285 0.666 1.00 0.00 18 ALA A C 19
ATOM 30434 O O . ALA A 1 18 ? 6.183 -7.729 -0.427 1.00 0.00 18 ALA A O 19
ATOM 30441 N N . ALA A 1 19 ? 7.244 -8.045 1.518 1.00 0.00 19 ALA A N 19
ATOM 30442 C CA . ALA A 1 19 ? 8.306 -7.101 1.208 1.00 0.00 19 ALA A CA 19
ATOM 30443 C C . ALA A 1 19 ? 9.565 -7.449 1.970 1.00 0.00 19 ALA A C 19
ATOM 30444 O O . ALA A 1 19 ? 9.553 -8.331 2.832 1.00 0.00 19 ALA A O 19
ATOM 30451 N N . GLU A 1 20 ? 10.642 -6.753 1.645 1.00 0.00 20 GLU A N 19
ATOM 30452 C CA . GLU A 1 20 ? 11.899 -6.897 2.357 1.00 0.00 20 GLU A CA 19
ATOM 30453 C C . GLU A 1 20 ? 11.663 -6.575 3.835 1.00 0.00 20 GLU A C 19
ATOM 30454 O O . GLU A 1 20 ? 10.884 -5.677 4.148 1.00 0.00 20 GLU A O 19
ATOM 30466 N N . PRO A 1 21 ? 12.311 -7.308 4.758 1.00 0.00 21 PRO A N 19
ATOM 30467 C CA . PRO A 1 21 ? 12.085 -7.161 6.202 1.00 0.00 21 PRO A CA 19
ATOM 30468 C C . PRO A 1 21 ? 12.188 -5.718 6.689 1.00 0.00 21 PRO A C 19
ATOM 30469 O O . PRO A 1 21 ? 11.355 -5.265 7.478 1.00 0.00 21 PRO A O 19
ATOM 30480 N N . ALA A 1 22 ? 13.187 -4.993 6.208 1.00 0.00 22 ALA A N 19
ATOM 30481 C CA . ALA A 1 22 ? 13.385 -3.611 6.619 1.00 0.00 22 ALA A CA 19
ATOM 30482 C C . ALA A 1 22 ? 12.292 -2.721 6.051 1.00 0.00 22 ALA A C 19
ATOM 30483 O O . ALA A 1 22 ? 11.722 -1.894 6.761 1.00 0.00 22 ALA A O 19
ATOM 30490 N N . VAL A 1 23 ? 11.980 -2.913 4.775 1.00 0.00 23 VAL A N 19
ATOM 30491 C CA . VAL A 1 23 ? 10.978 -2.094 4.118 1.00 0.00 23 VAL A CA 19
ATOM 30492 C C . VAL A 1 23 ? 9.602 -2.372 4.717 1.00 0.00 23 VAL A C 19
ATOM 30493 O O . VAL A 1 23 ? 8.817 -1.457 4.961 1.00 0.00 23 VAL A O 19
ATOM 30506 N N . ARG A 1 24 ? 9.346 -3.646 4.987 1.00 0.00 24 ARG A N 19
ATOM 30507 C CA . ARG A 1 24 ? 8.105 -4.080 5.615 1.00 0.00 24 ARG A CA 19
ATOM 30508 C C . ARG A 1 24 ? 7.967 -3.439 6.993 1.00 0.00 24 ARG A C 19
ATOM 30509 O O . ARG A 1 24 ? 6.882 -3.007 7.387 1.00 0.00 24 ARG A O 19
ATOM 30530 N N . ARG A 1 25 ? 9.086 -3.364 7.707 1.00 0.00 25 ARG A N 19
ATOM 30531 C CA . ARG A 1 25 ? 9.129 -2.762 9.032 1.00 0.00 25 ARG A CA 19
ATOM 30532 C C . ARG A 1 25 ? 8.774 -1.284 8.955 1.00 0.00 25 ARG A C 19
ATOM 30533 O O . ARG A 1 25 ? 8.043 -0.771 9.795 1.00 0.00 25 ARG A O 19
ATOM 30554 N N . ARG A 1 26 ? 9.290 -0.612 7.933 1.00 0.00 26 ARG A N 19
ATOM 30555 C CA . ARG A 1 26 ? 9.041 0.814 7.754 1.00 0.00 26 ARG A CA 19
ATOM 30556 C C . ARG A 1 26 ? 7.597 1.064 7.337 1.00 0.00 26 ARG A C 19
ATOM 30557 O O . ARG A 1 26 ? 6.971 2.025 7.787 1.00 0.00 26 ARG A O 19
ATOM 30578 N N . LEU A 1 27 ? 7.070 0.197 6.479 1.00 0.00 27 LEU A N 19
ATOM 30579 C CA . LEU A 1 27 ? 5.674 0.282 6.072 1.00 0.00 27 LEU A CA 19
ATOM 30580 C C . LEU A 1 27 ? 4.770 0.129 7.287 1.00 0.00 27 LEU A C 19
ATOM 30581 O O . LEU A 1 27 ? 3.836 0.910 7.486 1.00 0.00 27 LEU A O 19
ATOM 30597 N N . MET A 1 28 ? 5.071 -0.861 8.120 1.00 0.00 28 MET A N 19
ATOM 30598 C CA . MET A 1 28 ? 4.291 -1.088 9.330 1.00 0.00 28 MET A CA 19
ATOM 30599 C C . MET A 1 28 ? 4.540 0.019 10.349 1.00 0.00 28 MET A C 19
ATOM 30600 O O . MET A 1 28 ? 3.672 0.331 11.164 1.00 0.00 28 MET A O 19
ATOM 30614 N N . ASP A 1 29 ? 5.721 0.619 10.280 1.00 0.00 29 ASP A N 19
ATOM 30615 C CA . ASP A 1 29 ? 6.079 1.732 11.155 1.00 0.00 29 ASP A CA 19
ATOM 30616 C C . ASP A 1 29 ? 5.211 2.947 10.843 1.00 0.00 29 ASP A C 19
ATOM 30617 O O . ASP A 1 29 ? 4.797 3.678 11.743 1.00 0.00 29 ASP A O 19
ATOM 30626 N N . LEU A 1 30 ? 4.930 3.145 9.561 1.00 0.00 30 LEU A N 19
ATOM 30627 C CA . LEU A 1 30 ? 4.032 4.207 9.129 1.00 0.00 30 LEU A CA 19
ATOM 30628 C C . LEU A 1 30 ? 2.615 3.913 9.599 1.00 0.00 30 LEU A C 19
ATOM 30629 O O . LEU A 1 30 ? 1.944 4.771 10.170 1.00 0.00 30 LEU A O 19
ATOM 30645 N N . GLY A 1 31 ? 2.176 2.686 9.367 1.00 0.00 31 GLY A N 19
ATOM 30646 C CA . GLY A 1 31 ? 0.848 2.286 9.772 1.00 0.00 31 GLY A CA 19
ATOM 30647 C C . GLY A 1 31 ? 0.221 1.318 8.793 1.00 0.00 31 GLY A C 19
ATOM 30648 O O . GLY A 1 31 ? -0.990 1.090 8.821 1.00 0.00 31 GLY A O 19
ATOM 30652 N N . LEU A 1 32 ? 1.046 0.751 7.920 1.00 0.00 32 LEU A N 19
ATOM 30653 C CA . LEU A 1 32 ? 0.577 -0.208 6.937 1.00 0.00 32 LEU A CA 19
ATOM 30654 C C . LEU A 1 32 ? 0.840 -1.622 7.447 1.00 0.00 32 LEU A C 19
ATOM 30655 O O . LEU A 1 32 ? 1.908 -2.191 7.220 1.00 0.00 32 LEU A O 19
ATOM 30671 N N . VAL A 1 33 ? -0.127 -2.159 8.174 1.00 0.00 33 VAL A N 19
ATOM 30672 C CA . VAL A 1 33 ? -0.017 -3.497 8.741 1.00 0.00 33 VAL A CA 19
ATOM 30673 C C . VAL A 1 33 ? -1.213 -4.348 8.321 1.00 0.00 33 VAL A C 19
ATOM 30674 O O . VAL A 1 33 ? -2.067 -3.896 7.555 1.00 0.00 33 VAL A O 19
ATOM 30687 N N . ARG A 1 34 ? -1.278 -5.572 8.825 1.00 0.00 34 ARG A N 19
ATOM 30688 C CA . ARG A 1 34 ? -2.415 -6.440 8.562 1.00 0.00 34 ARG A CA 19
ATOM 30689 C C . ARG A 1 34 ? -3.662 -5.883 9.246 1.00 0.00 34 ARG A C 19
ATOM 30690 O O . ARG A 1 34 ? -3.734 -5.817 10.475 1.00 0.00 34 ARG A O 19
ATOM 30711 N N . GLY A 1 35 ? -4.632 -5.481 8.443 1.00 0.00 35 GLY A N 19
ATOM 30712 C CA . GLY A 1 35 ? -5.838 -4.875 8.975 1.00 0.00 35 GLY A CA 19
ATOM 30713 C C . GLY A 1 35 ? -5.893 -3.380 8.723 1.00 0.00 35 GLY A C 19
ATOM 30714 O O . GLY A 1 35 ? -6.868 -2.718 9.081 1.00 0.00 35 GLY A O 19
ATOM 30718 N N . ALA A 1 36 ? -4.846 -2.848 8.105 1.00 0.00 36 ALA A N 19
ATOM 30719 C CA . ALA A 1 36 ? -4.800 -1.431 7.769 1.00 0.00 36 ALA A CA 19
ATOM 30720 C C . ALA A 1 36 ? -5.701 -1.138 6.577 1.00 0.00 36 ALA A C 19
ATOM 30721 O O . ALA A 1 36 ? -5.715 -1.884 5.597 1.00 0.00 36 ALA A O 19
ATOM 30728 N N . LYS A 1 37 ? -6.455 -0.054 6.669 1.00 0.00 37 LYS A N 19
ATOM 30729 C CA . LYS A 1 37 ? -7.377 0.330 5.610 1.00 0.00 37 LYS A CA 19
ATOM 30730 C C . LYS A 1 37 ? -6.840 1.549 4.872 1.00 0.00 37 LYS A C 19
ATOM 30731 O O . LYS A 1 37 ? -6.481 2.549 5.494 1.00 0.00 37 LYS A O 19
ATOM 30750 N N . LEU A 1 38 ? -6.775 1.466 3.551 1.00 0.00 38 LEU A N 19
ATOM 30751 C CA . LEU A 1 38 ? -6.197 2.540 2.760 1.00 0.00 38 LEU A CA 19
ATOM 30752 C C . LEU A 1 38 ? -7.046 2.856 1.533 1.00 0.00 38 LEU A C 19
ATOM 30753 O O . LEU A 1 38 ? -7.865 2.046 1.100 1.00 0.00 38 LEU A O 19
ATOM 30769 N N . LYS A 1 39 ? -6.837 4.046 0.989 1.00 0.00 39 LYS A N 19
ATOM 30770 C CA . LYS A 1 39 ? -7.481 4.471 -0.243 1.00 0.00 39 LYS A CA 19
ATOM 30771 C C . LYS A 1 39 ? -6.421 4.834 -1.270 1.00 0.00 39 LYS A C 19
ATOM 30772 O O . LYS A 1 39 ? -5.558 5.671 -1.006 1.00 0.00 39 LYS A O 19
ATOM 30791 N N . VAL A 1 40 ? -6.476 4.205 -2.429 1.00 0.00 40 VAL A N 19
ATOM 30792 C CA . VAL A 1 40 ? -5.550 4.522 -3.502 1.00 0.00 40 VAL A CA 19
ATOM 30793 C C . VAL A 1 40 ? -5.891 5.887 -4.086 1.00 0.00 40 VAL A C 19
ATOM 30794 O O . VAL A 1 40 ? -6.985 6.088 -4.608 1.00 0.00 40 VAL A O 19
ATOM 30807 N N . LEU A 1 41 ? -4.964 6.824 -3.977 1.00 0.00 41 LEU A N 19
ATOM 30808 C CA . LEU A 1 41 ? -5.193 8.175 -4.467 1.00 0.00 41 LEU A CA 19
ATOM 30809 C C . LEU A 1 41 ? -4.906 8.253 -5.957 1.00 0.00 41 LEU A C 19
ATOM 30810 O O . LEU A 1 41 ? -5.802 8.516 -6.762 1.00 0.00 41 LEU A O 19
ATOM 30826 N N . ARG A 1 42 ? -3.656 7.997 -6.324 1.00 0.00 42 ARG A N 19
ATOM 30827 C CA . ARG A 1 42 ? -3.227 8.132 -7.704 1.00 0.00 42 ARG A CA 19
ATOM 30828 C C . ARG A 1 42 ? -1.928 7.377 -7.948 1.00 0.00 42 ARG A C 19
ATOM 30829 O O . ARG A 1 42 ? -1.129 7.175 -7.032 1.00 0.00 42 ARG A O 19
ATOM 30850 N N . PHE A 1 43 ? -1.741 6.950 -9.182 1.00 0.00 43 PHE A N 19
ATOM 30851 C CA . PHE A 1 43 ? -0.492 6.342 -9.607 1.00 0.00 43 PHE A CA 19
ATOM 30852 C C . PHE A 1 43 ? 0.280 7.339 -10.454 1.00 0.00 43 PHE A C 19
ATOM 30853 O O . PHE A 1 43 ? -0.309 8.249 -11.044 1.00 0.00 43 PHE A O 19
ATOM 30870 N N . ALA A 1 44 ? 1.590 7.183 -10.508 1.00 0.00 44 ALA A N 19
ATOM 30871 C CA . ALA A 1 44 ? 2.403 7.973 -11.416 1.00 0.00 44 ALA A CA 19
ATOM 30872 C C . ALA A 1 44 ? 2.188 7.474 -12.844 1.00 0.00 44 ALA A C 19
ATOM 30873 O O . ALA A 1 44 ? 1.640 6.389 -13.033 1.00 0.00 44 ALA A O 19
ATOM 30880 N N . PRO A 1 45 ? 2.606 8.245 -13.867 1.00 0.00 45 PRO A N 19
ATOM 30881 C CA . PRO A 1 45 ? 2.421 7.865 -15.277 1.00 0.00 45 PRO A CA 19
ATOM 30882 C C . PRO A 1 45 ? 2.877 6.437 -15.576 1.00 0.00 45 PRO A C 19
ATOM 30883 O O . PRO A 1 45 ? 2.291 5.749 -16.408 1.00 0.00 45 PRO A O 19
ATOM 30894 N N . LEU A 1 46 ? 3.913 5.997 -14.876 1.00 0.00 46 LEU A N 19
ATOM 30895 C CA . LEU A 1 46 ? 4.503 4.687 -15.120 1.00 0.00 46 LEU A CA 19
ATOM 30896 C C . LEU A 1 46 ? 3.929 3.635 -14.172 1.00 0.00 46 LEU A C 19
ATOM 30897 O O . LEU A 1 46 ? 4.318 2.467 -14.213 1.00 0.00 46 LEU A O 19
ATOM 30913 N N . GLY A 1 47 ? 3.001 4.050 -13.317 1.00 0.00 47 GLY A N 19
ATOM 30914 C CA . GLY A 1 47 ? 2.448 3.146 -12.322 1.00 0.00 47 GLY A CA 19
ATOM 30915 C C . GLY A 1 47 ? 3.289 3.112 -11.062 1.00 0.00 47 GLY A C 19
ATOM 30916 O O . GLY A 1 47 ? 2.976 2.401 -10.111 1.00 0.00 47 GLY A O 19
ATOM 30920 N N . ASP A 1 48 ? 4.359 3.890 -11.072 1.00 0.00 48 ASP A N 19
ATOM 30921 C CA . ASP A 1 48 ? 5.286 3.967 -9.950 1.00 0.00 48 ASP A CA 19
ATOM 30922 C C . ASP A 1 48 ? 5.939 5.346 -9.921 1.00 0.00 48 ASP A C 19
ATOM 30923 O O . ASP A 1 48 ? 6.394 5.830 -10.958 1.00 0.00 48 ASP A O 19
ATOM 30932 N N . PRO A 1 49 ? 5.983 6.011 -8.752 1.00 0.00 49 PRO A N 19
ATOM 30933 C CA . PRO A 1 49 ? 5.456 5.472 -7.490 1.00 0.00 49 PRO A CA 19
ATOM 30934 C C . PRO A 1 49 ? 3.931 5.577 -7.370 1.00 0.00 49 PRO A C 19
ATOM 30935 O O . PRO A 1 49 ? 3.232 5.916 -8.330 1.00 0.00 49 PRO A O 19
ATOM 30946 N N . ILE A 1 50 ? 3.430 5.280 -6.176 1.00 0.00 50 ILE A N 19
ATOM 30947 C CA . ILE A 1 50 ? 2.000 5.258 -5.905 1.00 0.00 50 ILE A CA 19
ATOM 30948 C C . ILE A 1 50 ? 1.674 6.143 -4.705 1.00 0.00 50 ILE A C 19
ATOM 30949 O O . ILE A 1 50 ? 2.418 6.170 -3.719 1.00 0.00 50 ILE A O 19
ATOM 30965 N N . GLU A 1 51 ? 0.573 6.872 -4.804 1.00 0.00 51 GLU A N 19
ATOM 30966 C CA . GLU A 1 51 ? 0.095 7.707 -3.713 1.00 0.00 51 GLU A CA 19
ATOM 30967 C C . GLU A 1 51 ? -1.157 7.091 -3.107 1.00 0.00 51 GLU A C 19
ATOM 30968 O O . GLU A 1 51 ? -2.149 6.882 -3.808 1.00 0.00 51 GLU A O 19
ATOM 30980 N N . VAL A 1 52 ? -1.116 6.790 -1.817 1.00 0.00 52 VAL A N 19
ATOM 30981 C CA . VAL A 1 52 ? -2.260 6.184 -1.146 1.00 0.00 52 VAL A CA 19
ATOM 30982 C C . VAL A 1 52 ? -2.520 6.841 0.204 1.00 0.00 52 VAL A C 19
ATOM 30983 O O . VAL A 1 52 ? -1.598 7.289 0.880 1.00 0.00 52 VAL A O 19
ATOM 30996 N N . ASN A 1 53 ? -3.784 6.916 0.580 1.00 0.00 53 ASN A N 19
ATOM 30997 C CA . ASN A 1 53 ? -4.158 7.357 1.913 1.00 0.00 53 ASN A CA 19
ATOM 30998 C C . ASN A 1 53 ? -4.287 6.127 2.792 1.00 0.00 53 ASN A C 19
ATOM 30999 O O . ASN A 1 53 ? -5.297 5.428 2.743 1.00 0.00 53 ASN A O 19
ATOM 31010 N N . CYS A 1 54 ? -3.265 5.856 3.584 1.00 0.00 54 CYS A N 19
ATOM 31011 C CA . CYS A 1 54 ? -3.220 4.632 4.362 1.00 0.00 54 CYS A CA 19
ATOM 31012 C C . CYS A 1 54 ? -3.369 4.922 5.844 1.00 0.00 54 CYS A C 19
ATOM 31013 O O . CYS A 1 54 ? -2.562 5.644 6.433 1.00 0.00 54 CYS A O 19
ATOM 31021 N N . ASN A 1 55 ? -4.430 4.374 6.428 1.00 0.00 55 ASN A N 19
ATOM 31022 C CA . ASN A 1 55 ? -4.674 4.461 7.867 1.00 0.00 55 ASN A CA 19
ATOM 31023 C C . ASN A 1 55 ? -4.838 5.918 8.309 1.00 0.00 55 ASN A C 19
ATOM 31024 O O . ASN A 1 55 ? -4.567 6.268 9.458 1.00 0.00 55 ASN A O 19
ATOM 31035 N N . GLY A 1 56 ? -5.305 6.755 7.389 1.00 0.00 56 GLY A N 19
ATOM 31036 C CA . GLY A 1 56 ? -5.567 8.148 7.699 1.00 0.00 56 GLY A CA 19
ATOM 31037 C C . GLY A 1 56 ? -4.428 9.077 7.320 1.00 0.00 56 GLY A C 19
ATOM 31038 O O . GLY A 1 56 ? -4.546 10.294 7.458 1.00 0.00 56 GLY A O 19
ATOM 31042 N N . MET A 1 57 ? -3.329 8.518 6.832 1.00 0.00 57 MET A N 19
ATOM 31043 C CA . MET A 1 57 ? -2.185 9.324 6.427 1.00 0.00 57 MET A CA 19
ATOM 31044 C C . MET A 1 57 ? -1.852 9.104 4.961 1.00 0.00 57 MET A C 19
ATOM 31045 O O . MET A 1 57 ? -1.897 7.981 4.465 1.00 0.00 57 MET A O 19
ATOM 31059 N N . LEU A 1 58 ? -1.532 10.189 4.269 1.00 0.00 58 LEU A N 19
ATOM 31060 C CA . LEU A 1 58 ? -1.149 10.118 2.864 1.00 0.00 58 LEU A CA 19
ATOM 31061 C C . LEU A 1 58 ? 0.274 9.591 2.742 1.00 0.00 58 LEU A C 19
ATOM 31062 O O . LEU A 1 58 ? 1.233 10.295 3.063 1.00 0.00 58 LEU A O 19
ATOM 31078 N N . LEU A 1 59 ? 0.412 8.356 2.288 1.00 0.00 59 LEU A N 19
ATOM 31079 C CA . LEU A 1 59 ? 1.715 7.714 2.240 1.00 0.00 59 LEU A CA 19
ATOM 31080 C C . LEU A 1 59 ? 2.163 7.529 0.795 1.00 0.00 59 LEU A C 19
ATOM 31081 O O . LEU A 1 59 ? 1.366 7.165 -0.074 1.00 0.00 59 LEU A O 19
ATOM 31097 N N . THR A 1 60 ? 3.430 7.804 0.540 1.00 0.00 60 THR A N 19
ATOM 31098 C CA . THR A 1 60 ? 4.009 7.559 -0.768 1.00 0.00 60 THR A CA 19
ATOM 31099 C C . THR A 1 60 ? 4.795 6.251 -0.751 1.00 0.00 60 THR A C 19
ATOM 31100 O O . THR A 1 60 ? 5.612 6.018 0.141 1.00 0.00 60 THR A O 19
ATOM 31111 N N . MET A 1 61 ? 4.539 5.405 -1.734 1.00 0.00 61 MET A N 19
ATOM 31112 C CA . MET A 1 61 ? 5.181 4.097 -1.814 1.00 0.00 61 MET A CA 19
ATOM 31113 C C . MET A 1 61 ? 5.472 3.746 -3.263 1.00 0.00 61 MET A C 19
ATOM 31114 O O . MET A 1 61 ? 4.977 4.410 -4.171 1.00 0.00 61 MET A O 19
ATOM 31128 N N . ARG A 1 62 ? 6.285 2.725 -3.486 1.00 0.00 62 ARG A N 19
ATOM 31129 C CA . ARG A 1 62 ? 6.618 2.318 -4.840 1.00 0.00 62 ARG A CA 19
ATOM 31130 C C . ARG A 1 62 ? 5.717 1.176 -5.280 1.00 0.00 62 ARG A C 19
ATOM 31131 O O . ARG A 1 62 ? 5.074 0.524 -4.451 1.00 0.00 62 ARG A O 19
ATOM 31152 N N . ARG A 1 63 ? 5.668 0.938 -6.582 1.00 0.00 63 ARG A N 19
ATOM 31153 C CA . ARG A 1 63 ? 4.917 -0.188 -7.119 1.00 0.00 63 ARG A CA 19
ATOM 31154 C C . ARG A 1 63 ? 5.489 -1.498 -6.588 1.00 0.00 63 ARG A C 19
ATOM 31155 O O . ARG A 1 63 ? 4.752 -2.450 -6.333 1.00 0.00 63 ARG A O 19
ATOM 31176 N N . ASN A 1 64 ? 6.804 -1.517 -6.400 1.00 0.00 64 ASN A N 19
ATOM 31177 C CA . ASN A 1 64 ? 7.516 -2.699 -5.919 1.00 0.00 64 ASN A CA 19
ATOM 31178 C C . ASN A 1 64 ? 6.890 -3.258 -4.642 1.00 0.00 64 ASN A C 19
ATOM 31179 O O . ASN A 1 64 ? 6.606 -4.458 -4.559 1.00 0.00 64 ASN A O 19
ATOM 31190 N N . GLU A 1 65 ? 6.660 -2.394 -3.656 1.00 0.00 65 GLU A N 19
ATOM 31191 C CA . GLU A 1 65 ? 6.030 -2.824 -2.414 1.00 0.00 65 GLU A CA 19
ATOM 31192 C C . GLU A 1 65 ? 4.611 -3.298 -2.685 1.00 0.00 65 GLU A C 19
ATOM 31193 O O . GLU A 1 65 ? 4.188 -4.335 -2.181 1.00 0.00 65 GLU A O 19
ATOM 31205 N N . ALA A 1 66 ? 3.894 -2.543 -3.510 1.00 0.00 66 ALA A N 19
ATOM 31206 C CA . ALA A 1 66 ? 2.490 -2.815 -3.790 1.00 0.00 66 ALA A CA 19
ATOM 31207 C C . ALA A 1 66 ? 2.298 -4.158 -4.491 1.00 0.00 66 ALA A C 19
ATOM 31208 O O . ALA A 1 66 ? 1.239 -4.780 -4.375 1.00 0.00 66 ALA A O 19
ATOM 31215 N N . GLU A 1 67 ? 3.303 -4.589 -5.244 1.00 0.00 67 GLU A N 19
ATOM 31216 C CA . GLU A 1 67 ? 3.275 -5.913 -5.855 1.00 0.00 67 GLU A CA 19
ATOM 31217 C C . GLU A 1 67 ? 3.324 -6.985 -4.773 1.00 0.00 67 GLU A C 19
ATOM 31218 O O . GLU A 1 67 ? 2.640 -8.001 -4.854 1.00 0.00 67 GLU A O 19
ATOM 31230 N N . GLY A 1 68 ? 4.169 -6.761 -3.781 1.00 0.00 68 GLY A N 19
ATOM 31231 C CA . GLY A 1 68 ? 4.239 -7.657 -2.644 1.00 0.00 68 GLY A CA 19
ATOM 31232 C C . GLY A 1 68 ? 2.994 -7.612 -1.770 1.00 0.00 68 GLY A C 19
ATOM 31233 O O . GLY 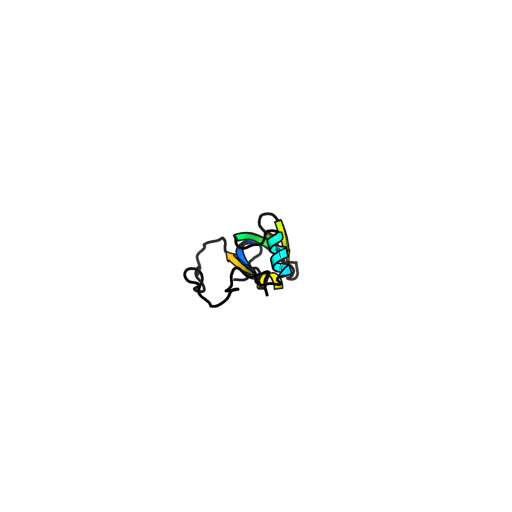A 1 68 ? 2.563 -8.632 -1.231 1.00 0.00 68 GLY A O 19
ATOM 31237 N N . ILE A 1 69 ? 2.424 -6.425 -1.618 1.00 0.00 69 ILE A N 19
ATOM 31238 C CA . ILE A 1 69 ? 1.303 -6.226 -0.709 1.00 0.00 69 ILE A CA 19
ATOM 31239 C C . ILE A 1 69 ? 0.014 -6.808 -1.278 1.00 0.00 69 ILE A C 19
ATOM 31240 O O . ILE A 1 69 ? -0.333 -6.586 -2.441 1.00 0.00 69 ILE A O 19
ATOM 31256 N N . THR A 1 70 ? -0.685 -7.555 -0.442 1.00 0.00 70 THR A N 19
ATOM 31257 C CA . THR A 1 70 ? -1.944 -8.168 -0.809 1.00 0.00 70 THR A CA 19
ATOM 31258 C C . THR A 1 70 ? -3.090 -7.482 -0.067 1.00 0.00 70 THR A C 19
ATOM 31259 O O . THR A 1 70 ? -3.041 -7.324 1.156 1.00 0.00 70 THR A O 19
ATOM 31270 N N . VAL A 1 71 ? -4.109 -7.058 -0.806 1.00 0.00 71 VAL A N 19
ATOM 31271 C CA . VAL A 1 71 ? -5.214 -6.311 -0.222 1.00 0.00 71 VAL A CA 19
ATOM 31272 C C . VAL A 1 71 ? -6.559 -6.862 -0.677 1.00 0.00 71 VAL A C 19
ATOM 31273 O O . VAL A 1 71 ? -6.654 -7.559 -1.689 1.00 0.00 71 VAL A O 19
ATOM 31286 N N . HIS A 1 72 ? -7.590 -6.539 0.081 1.00 0.00 72 HIS A N 19
ATOM 31287 C CA . HIS A 1 72 ? -8.959 -6.862 -0.285 1.00 0.00 72 HIS A CA 19
ATOM 31288 C C . HIS A 1 72 ? -9.784 -5.582 -0.319 1.00 0.00 72 HIS A C 19
ATOM 31289 O O . HIS A 1 72 ? -9.749 -4.794 0.623 1.00 0.00 72 HIS A O 19
ATOM 31303 N N . ILE A 1 73 ? -10.507 -5.372 -1.410 1.00 0.00 73 ILE A N 19
ATOM 31304 C CA . ILE A 1 73 ? -11.296 -4.157 -1.587 1.00 0.00 73 ILE A CA 19
ATOM 31305 C C . ILE A 1 73 ? -12.428 -4.080 -0.566 1.00 0.00 73 ILE A C 19
ATOM 31306 O O . ILE A 1 73 ? -13.199 -5.027 -0.401 1.00 0.00 73 ILE A O 19
ATOM 31322 N N . LEU A 1 74 ? -12.518 -2.945 0.112 1.00 0.00 74 LEU A N 19
ATOM 31323 C CA . LEU A 1 74 ? -13.521 -2.750 1.148 1.00 0.00 74 LEU A CA 19
ATOM 31324 C C . LEU A 1 74 ? -14.853 -2.328 0.549 1.00 0.00 74 LEU A C 19
ATOM 31325 O O . LEU A 1 74 ? -15.186 -1.144 0.525 1.00 0.00 74 LEU A O 19
ATOM 31341 N N . ALA A 1 75 ? -15.594 -3.303 0.051 1.00 0.00 75 ALA A N 19
ATOM 31342 C CA . ALA A 1 75 ? -16.904 -3.058 -0.536 1.00 0.00 75 ALA A CA 19
ATOM 31343 C C . ALA A 1 75 ? -17.591 -4.371 -0.860 1.00 0.00 75 ALA A C 19
ATOM 31344 O O . ALA A 1 75 ? -16.996 -5.441 -0.718 1.00 0.00 75 ALA A O 19
ATOM 31351 N N . GLY A 1 76 ? -18.840 -4.287 -1.295 1.00 0.00 76 GLY A N 19
ATOM 31352 C CA . GLY A 1 76 ? -19.561 -5.468 -1.728 1.00 0.00 76 GLY A CA 19
ATOM 31353 C C . GLY A 1 76 ? -19.299 -5.775 -3.185 1.00 0.00 76 GLY A C 19
ATOM 31354 O O . GLY A 1 76 ? -20.216 -6.097 -3.942 1.00 0.00 76 GLY A O 19
ATOM 31358 N N . ASP A 1 77 ? -18.040 -5.678 -3.572 1.00 0.00 77 ASP A N 19
ATOM 31359 C CA . ASP A 1 77 ? -17.641 -5.872 -4.954 1.00 0.00 77 ASP A CA 19
ATOM 31360 C C . ASP A 1 77 ? -16.525 -6.903 -5.023 1.00 0.00 77 ASP A C 19
ATOM 31361 O O . ASP A 1 77 ? -15.377 -6.612 -4.693 1.00 0.00 77 ASP A O 19
ATOM 31370 N N . GLU A 1 78 ? -16.871 -8.114 -5.430 1.00 0.00 78 GLU A N 19
ATOM 31371 C CA . GLU A 1 78 ? -15.916 -9.208 -5.448 1.00 0.00 78 GLU A CA 19
ATOM 31372 C C . GLU A 1 78 ? -16.211 -10.167 -6.594 1.00 0.00 78 GLU A C 19
ATOM 31373 O O . GLU A 1 78 ? -17.164 -9.976 -7.352 1.00 0.00 78 GLU A O 19
ATOM 31385 N N . GLY A 1 79 ? -15.390 -11.198 -6.703 1.00 0.00 79 GLY A N 19
ATOM 31386 C CA . GLY A 1 79 ? -15.562 -12.190 -7.740 1.00 0.00 79 GLY A CA 19
ATOM 31387 C C . GLY A 1 79 ? -14.434 -13.191 -7.730 1.00 0.00 79 GLY A C 19
ATOM 31388 O O . GLY A 1 79 ? -14.528 -14.233 -7.084 1.00 0.00 79 GLY A O 19
ATOM 31392 N N . HIS A 1 80 ? -13.356 -12.868 -8.424 1.00 0.00 80 HIS A N 19
ATOM 31393 C CA . HIS A 1 80 ? -12.182 -13.730 -8.460 1.00 0.00 80 HIS A CA 19
ATOM 31394 C C . HIS A 1 80 ? -10.944 -12.953 -8.916 1.00 0.00 80 HIS A C 19
ATOM 31395 O O . HIS A 1 80 ? -10.547 -13.004 -10.080 1.00 0.00 80 HIS A O 19
ATOM 31409 N N . PRO A 1 81 ? -10.335 -12.186 -8.000 1.00 0.00 81 PRO A N 19
ATOM 31410 C CA . PRO A 1 81 ? -9.121 -11.425 -8.288 1.00 0.00 81 PRO A CA 19
ATOM 31411 C C . PRO A 1 81 ? -7.907 -12.339 -8.388 1.00 0.00 81 PRO A C 19
ATOM 31412 O O . PRO A 1 81 ? -7.662 -13.146 -7.485 1.00 0.00 81 PRO A O 19
ATOM 31423 N N . HIS A 1 82 ? -7.157 -12.193 -9.483 1.00 0.00 82 HIS A N 19
ATOM 31424 C CA . HIS A 1 82 ? -6.034 -13.079 -9.808 1.00 0.00 82 HIS A CA 19
ATOM 31425 C C . HIS A 1 82 ? -6.528 -14.483 -10.150 1.00 0.00 82 HIS A C 19
ATOM 31426 O O . HIS A 1 82 ? -7.195 -15.144 -9.351 1.00 0.00 82 HIS A O 19
ATOM 31440 N N . GLY A 1 83 ? -6.192 -14.933 -11.349 1.00 0.00 83 GLY A N 19
ATOM 31441 C CA . GLY A 1 83 ? -6.713 -16.187 -11.847 1.00 0.00 83 GLY A CA 19
ATOM 31442 C C . GLY A 1 83 ? -5.780 -17.358 -11.623 1.00 0.00 83 GLY A C 19
ATOM 31443 O O . GLY A 1 83 ? -5.390 -17.653 -10.493 1.00 0.00 83 GLY A O 19
ATOM 31447 N N . TRP A 1 84 ? -5.423 -18.023 -12.708 1.00 0.00 84 TRP A N 19
ATOM 31448 C CA . TRP A 1 84 ? -4.659 -19.261 -12.641 1.00 0.00 84 TRP A CA 19
ATOM 31449 C C . TRP A 1 84 ? -3.238 -19.041 -13.169 1.00 0.00 84 TRP A C 19
ATOM 31450 O O . TRP A 1 84 ? -3.042 -18.295 -14.130 1.00 0.00 84 TRP A O 19
ATOM 31471 N N . PRO A 1 85 ? -2.231 -19.684 -12.545 1.00 0.00 85 PRO A N 19
ATOM 31472 C CA . PRO A 1 85 ? -0.834 -19.604 -12.990 1.00 0.00 85 PRO A CA 19
ATOM 31473 C C . PRO A 1 85 ? -0.657 -20.066 -14.434 1.00 0.00 85 PRO A C 19
ATOM 31474 O O . PRO A 1 85 ? -0.091 -19.346 -15.257 1.00 0.00 85 PRO A O 19
ATOM 31485 N N . GLY A 1 86 ? -1.146 -21.263 -14.739 1.00 0.00 86 GLY A N 19
ATOM 31486 C CA . GLY A 1 86 ? -1.109 -21.751 -16.104 1.00 0.00 86 GLY A CA 19
ATOM 31487 C C . GLY A 1 86 ? -0.032 -22.791 -16.344 1.00 0.00 86 GLY A C 19
ATOM 31488 O O . GLY A 1 86 ? 0.267 -23.113 -17.495 1.00 0.00 86 GLY A O 19
ATOM 31492 N N . PHE A 1 87 ? 0.529 -23.325 -15.255 1.00 0.00 87 PHE A N 19
ATOM 31493 C CA . PHE A 1 87 ? 1.592 -24.331 -15.315 1.00 0.00 87 PHE A CA 19
ATOM 31494 C C . PHE A 1 87 ? 2.875 -23.757 -15.913 1.00 0.00 87 PHE A C 19
ATOM 31495 O O . PHE A 1 87 ? 2.904 -23.310 -17.060 1.00 0.00 87 PHE A O 19
ATOM 31512 N N . ARG A 1 88 ? 3.939 -23.768 -15.128 1.00 0.00 88 ARG A N 19
ATOM 31513 C CA . ARG A 1 88 ? 5.229 -23.292 -15.600 1.00 0.00 88 ARG A CA 19
ATOM 31514 C C . ARG A 1 88 ? 5.876 -24.370 -16.464 1.00 0.00 88 ARG A C 19
ATOM 31515 O O . ARG A 1 88 ? 6.114 -25.488 -16.003 1.00 0.00 88 ARG A O 19
ATOM 31536 N N . ARG A 1 89 ? 6.142 -24.036 -17.718 1.00 0.00 89 ARG A N 19
ATOM 31537 C CA . ARG A 1 89 ? 6.663 -25.006 -18.672 1.00 0.00 89 ARG A CA 19
ATOM 31538 C C . ARG A 1 89 ? 8.136 -25.296 -18.418 1.00 0.00 89 ARG A C 19
ATOM 31539 O O . ARG A 1 89 ? 8.908 -24.400 -18.077 1.00 0.00 89 ARG A O 19
ATOM 31560 N N . ARG A 1 90 ? 8.515 -26.555 -18.587 1.00 0.00 90 ARG A N 19
ATOM 31561 C CA . ARG A 1 90 ? 9.900 -26.977 -18.441 1.00 0.00 90 ARG A CA 19
ATOM 31562 C C . ARG A 1 90 ? 10.175 -28.137 -19.394 1.00 0.00 90 ARG A C 19
ATOM 31563 O O . ARG A 1 90 ? 9.282 -28.948 -19.661 1.00 0.00 90 ARG A O 19
ATOM 31584 N N . HIS A 1 91 ? 11.388 -28.209 -19.922 1.00 0.00 91 HIS A N 19
ATOM 31585 C CA . HIS A 1 91 ? 11.746 -29.268 -20.859 1.00 0.00 91 HIS A CA 19
ATOM 31586 C C . HIS A 1 91 ? 13.250 -29.311 -21.086 1.00 0.00 91 HIS A C 19
ATOM 31587 O O . HIS A 1 91 ? 13.964 -28.349 -20.785 1.00 0.00 91 HIS A O 19
ATOM 31601 N N . ARG A 1 92 ? 13.722 -30.430 -21.622 1.00 0.00 92 ARG A N 19
ATOM 31602 C CA . ARG A 1 92 ? 15.134 -30.603 -21.918 1.00 0.00 92 ARG A CA 19
ATOM 31603 C C . ARG A 1 92 ? 15.326 -31.670 -22.990 1.00 0.00 92 ARG A C 19
ATOM 31604 O O . ARG A 1 92 ? 15.821 -31.376 -24.077 1.00 0.00 92 ARG A O 19
ATOM 31625 N N . PHE A 1 93 ? 14.912 -32.898 -22.668 1.00 0.00 93 PHE A N 19
ATOM 31626 C CA . PHE A 1 93 ? 15.070 -34.049 -23.559 1.00 0.00 93 PHE A CA 19
ATOM 31627 C C . PHE A 1 93 ? 16.544 -34.278 -23.895 1.00 0.00 93 PHE A C 19
ATOM 31628 O O . PHE A 1 93 ? 17.062 -33.770 -24.893 1.00 0.00 93 PHE A O 19
ATOM 31645 N N . GLY A 1 94 ? 17.221 -35.027 -23.035 1.00 0.00 94 GLY A N 19
ATOM 31646 C CA . GLY A 1 94 ? 18.631 -35.294 -23.228 1.00 0.00 94 GLY A CA 19
ATOM 31647 C C . GLY A 1 94 ? 18.889 -36.303 -24.329 1.00 0.00 94 GLY A C 19
ATOM 31648 O O . GLY A 1 94 ? 19.654 -36.028 -25.253 1.00 0.00 94 GLY A O 19
ATOM 31652 N N . LYS A 1 95 ? 18.236 -37.465 -24.226 1.00 0.00 95 LYS A N 19
ATOM 31653 C CA . LYS A 1 95 ? 18.419 -38.567 -25.176 1.00 0.00 95 LYS A CA 19
ATOM 31654 C C . LYS A 1 95 ? 19.879 -39.021 -25.208 1.00 0.00 95 LYS A C 19
ATOM 31655 O O . LYS A 1 95 ? 20.701 -38.487 -25.954 1.00 0.00 95 LYS A O 19
ATOM 31674 N N . ARG A 1 96 ? 20.202 -40.001 -24.380 1.00 0.00 96 ARG A N 19
ATOM 31675 C CA . ARG A 1 96 ? 21.570 -40.481 -24.269 1.00 0.00 96 ARG A CA 19
ATOM 31676 C C . ARG A 1 96 ? 21.770 -41.740 -25.102 1.00 0.00 96 ARG A C 19
ATOM 31677 O O . ARG A 1 96 ? 20.975 -42.675 -25.027 1.00 0.00 96 ARG A O 19
ATOM 31698 N N . ALA A 1 97 ? 22.825 -41.754 -25.905 1.00 0.00 97 ALA A N 19
ATOM 31699 C CA . ALA A 1 97 ? 23.174 -42.931 -26.686 1.00 0.00 97 ALA A CA 19
ATOM 31700 C C . ALA A 1 97 ? 24.304 -43.694 -26.008 1.00 0.00 97 ALA A C 19
ATOM 31701 O O . ALA A 1 97 ? 25.461 -43.272 -26.044 1.00 0.00 97 ALA A O 19
ATOM 31708 N N . LEU A 1 98 ? 23.964 -44.806 -25.377 1.00 0.00 98 LEU A N 19
ATOM 31709 C CA . LEU A 1 98 ? 24.943 -45.593 -24.643 1.00 0.00 98 LEU A CA 19
ATOM 31710 C C . LEU A 1 98 ? 25.277 -46.857 -25.429 1.00 0.00 98 LEU A C 19
ATOM 31711 O O . LEU A 1 98 ? 24.413 -47.703 -25.660 1.00 0.00 98 LEU A O 19
ATOM 31727 N N . GLU A 1 99 ? 26.527 -46.969 -25.854 1.00 0.00 99 GLU A N 19
ATOM 31728 C CA . GLU A 1 99 ? 26.979 -48.135 -26.598 1.00 0.00 99 GLU A CA 19
ATOM 31729 C C . GLU A 1 99 ? 27.429 -49.235 -25.645 1.00 0.00 99 GLU A C 19
ATOM 31730 O O . GLU A 1 99 ? 28.445 -49.103 -24.957 1.00 0.00 99 GLU A O 19
ATOM 31742 N N . HIS A 1 100 ? 26.664 -50.313 -25.611 1.00 0.00 100 HIS A N 19
ATOM 31743 C CA . HIS A 1 100 ? 26.958 -51.438 -24.740 1.00 0.00 100 HIS A CA 19
ATOM 31744 C C . HIS A 1 100 ? 26.697 -52.741 -25.484 1.00 0.00 100 HIS A C 19
ATOM 31745 O O . HIS A 1 100 ? 25.551 -53.062 -25.805 1.00 0.00 100 HIS A O 19
ATOM 31759 N N . HIS A 1 101 ? 27.760 -53.470 -25.789 1.00 0.00 101 HIS A N 19
ATOM 31760 C CA . HIS A 1 101 ? 27.628 -54.738 -26.488 1.00 0.00 101 HIS A CA 19
ATOM 31761 C C . HIS A 1 101 ? 27.246 -55.839 -25.505 1.00 0.00 101 HIS A C 19
ATOM 31762 O O . HIS A 1 101 ? 27.554 -55.749 -24.313 1.00 0.00 101 HIS A O 19
ATOM 31776 N N . HIS A 1 102 ? 26.567 -56.863 -26.011 1.00 0.00 102 HIS A N 19
ATOM 31777 C CA . HIS A 1 102 ? 26.108 -57.975 -25.190 1.00 0.00 102 HIS A CA 19
ATOM 31778 C C . HIS A 1 102 ? 27.279 -58.598 -24.437 1.00 0.00 102 HIS A C 19
ATOM 31779 O O . HIS A 1 102 ? 27.220 -58.759 -23.219 1.00 0.00 102 HIS A O 19
ATOM 31793 N N . HIS A 1 103 ? 28.327 -58.958 -25.186 1.00 0.00 103 HIS A N 19
ATOM 31794 C CA . HIS A 1 103 ? 29.563 -59.529 -24.631 1.00 0.00 103 HIS A CA 19
ATOM 31795 C C . HIS A 1 103 ? 29.360 -60.960 -24.116 1.00 0.00 103 HIS A C 19
ATOM 31796 O O . HIS A 1 103 ? 30.317 -61.733 -24.056 1.00 0.00 103 HIS A O 19
ATOM 31810 N N . HIS A 1 104 ? 28.122 -61.301 -23.758 1.00 0.00 104 HIS A N 19
ATOM 31811 C CA . HIS A 1 104 ? 27.783 -62.615 -23.206 1.00 0.00 104 HIS A CA 19
ATOM 31812 C C . HIS A 1 104 ? 28.326 -62.748 -21.788 1.00 0.00 104 HIS A C 19
ATOM 31813 O O . HIS A 1 104 ? 28.678 -61.748 -21.161 1.00 0.00 104 HIS A O 19
ATOM 31827 N N . HIS A 1 105 ? 28.373 -63.971 -21.276 1.00 0.00 105 HIS A N 19
ATOM 31828 C CA . HIS A 1 105 ? 28.796 -64.199 -19.896 1.00 0.00 105 HIS A CA 19
ATOM 31829 C C . HIS A 1 105 ? 30.317 -64.140 -19.774 1.00 0.00 105 HIS A C 19
ATOM 31830 O O . HIS A 1 105 ? 30.952 -65.210 -19.683 1.00 0.00 105 HIS A O 19
ATOM 31845 N N . MET A 1 1 ? -5.981 -10.026 -3.673 1.00 0.00 1 MET A N 20
ATOM 31846 C CA . MET A 1 1 ? -5.797 -8.834 -4.528 1.00 0.00 1 MET A CA 20
ATOM 31847 C C . MET A 1 1 ? -4.479 -8.155 -4.176 1.00 0.00 1 MET A C 20
ATOM 31848 O O . MET A 1 1 ? -4.102 -8.104 -3.010 1.00 0.00 1 MET A O 20
ATOM 31864 N N . LYS A 1 2 ? -3.761 -7.666 -5.176 1.00 0.00 2 LYS A N 20
ATOM 31865 C CA . LYS A 1 2 ? -2.530 -6.926 -4.925 1.00 0.00 2 LYS A CA 20
ATOM 31866 C C . LYS A 1 2 ? -2.857 -5.468 -4.648 1.00 0.00 2 LYS A C 20
ATOM 31867 O O . LYS A 1 2 ? -3.805 -4.924 -5.215 1.00 0.00 2 LYS A O 20
ATOM 31886 N N . LEU A 1 3 ? -2.087 -4.842 -3.774 1.00 0.00 3 LEU A N 20
ATOM 31887 C CA . LEU A 1 3 ? -2.242 -3.419 -3.512 1.00 0.00 3 LEU A CA 20
ATOM 31888 C C . LEU A 1 3 ? -1.884 -2.622 -4.763 1.00 0.00 3 LEU A C 20
ATOM 31889 O O . LEU A 1 3 ? -2.462 -1.574 -5.040 1.00 0.00 3 LEU A O 20
ATOM 31905 N N . SER A 1 4 ? -0.941 -3.152 -5.527 1.00 0.00 4 SER A N 20
ATOM 31906 C CA . SER A 1 4 ? -0.536 -2.551 -6.790 1.00 0.00 4 SER A CA 20
ATOM 31907 C C . SER A 1 4 ? -1.594 -2.793 -7.871 1.00 0.00 4 SER A C 20
ATOM 31908 O O . SER A 1 4 ? -1.593 -2.148 -8.920 1.00 0.00 4 SER A O 20
ATOM 31916 N N . GLU A 1 5 ? -2.502 -3.722 -7.599 1.00 0.00 5 GLU A N 20
ATOM 31917 C CA . GLU A 1 5 ? -3.562 -4.054 -8.538 1.00 0.00 5 GLU A CA 20
ATOM 31918 C C . GLU A 1 5 ? -4.778 -3.165 -8.329 1.00 0.00 5 GLU A C 20
ATOM 31919 O O . GLU A 1 5 ? -5.760 -3.252 -9.070 1.00 0.00 5 GLU A O 20
ATOM 31931 N N . LEU A 1 6 ? -4.707 -2.302 -7.324 1.00 0.00 6 LEU A N 20
ATOM 31932 C CA . LEU A 1 6 ? -5.787 -1.368 -7.051 1.00 0.00 6 LEU A CA 20
ATOM 31933 C C . LEU A 1 6 ? -5.768 -0.215 -8.044 1.00 0.00 6 LEU A C 20
ATOM 31934 O O . LEU A 1 6 ? -4.861 -0.106 -8.870 1.00 0.00 6 LEU A O 20
ATOM 31950 N N . LYS A 1 7 ? -6.781 0.639 -7.966 1.00 0.00 7 LYS A N 20
ATOM 31951 C CA . LYS A 1 7 ? -6.905 1.760 -8.886 1.00 0.00 7 LYS A CA 20
ATOM 31952 C C . LYS A 1 7 ? -7.240 3.029 -8.110 1.00 0.00 7 LYS A C 20
ATOM 31953 O O . LYS A 1 7 ? -7.720 2.954 -6.978 1.00 0.00 7 LYS A O 20
ATOM 31972 N N . ALA A 1 8 ? -6.985 4.185 -8.713 1.00 0.00 8 ALA A N 20
ATOM 31973 C CA . ALA A 1 8 ? -7.195 5.465 -8.044 1.00 0.00 8 ALA A CA 20
ATOM 31974 C C . ALA A 1 8 ? -8.661 5.659 -7.678 1.00 0.00 8 ALA A C 20
ATOM 31975 O O . ALA A 1 8 ? -9.514 5.848 -8.550 1.00 0.00 8 ALA A O 20
ATOM 31982 N N . GLY A 1 9 ? -8.947 5.586 -6.385 1.00 0.00 9 GLY A N 20
ATOM 31983 C CA . GLY A 1 9 ? -10.306 5.719 -5.909 1.00 0.00 9 GLY A CA 20
ATOM 31984 C C . GLY A 1 9 ? -10.732 4.515 -5.097 1.00 0.00 9 GLY A C 20
ATOM 31985 O O . GLY A 1 9 ? -11.581 4.620 -4.211 1.00 0.00 9 GLY A O 20
ATOM 31989 N N . ASP A 1 10 ? -10.117 3.375 -5.392 1.00 0.00 10 ASP A N 20
ATOM 31990 C CA . ASP A 1 10 ? -10.477 2.117 -4.748 1.00 0.00 10 ASP A CA 20
ATOM 31991 C C . ASP A 1 10 ? -9.979 2.063 -3.310 1.00 0.00 10 ASP A C 20
ATOM 31992 O O . ASP A 1 10 ? -8.960 2.669 -2.961 1.00 0.00 10 ASP A O 20
ATOM 32001 N N . ARG A 1 11 ? -10.716 1.340 -2.481 1.00 0.00 11 ARG A N 20
ATOM 32002 C CA . ARG A 1 11 ? -10.371 1.156 -1.081 1.00 0.00 11 ARG A CA 20
ATOM 32003 C C . ARG A 1 11 ? -10.236 -0.329 -0.786 1.00 0.00 11 ARG A C 20
ATOM 32004 O O . ARG A 1 11 ? -11.052 -1.131 -1.238 1.00 0.00 11 ARG A O 20
ATOM 32025 N N . ALA A 1 12 ? -9.211 -0.695 -0.039 1.00 0.00 12 ALA A N 20
ATOM 32026 C CA . ALA A 1 12 ? -8.961 -2.096 0.267 1.00 0.00 12 ALA A CA 20
ATOM 32027 C C . ALA A 1 12 ? -8.458 -2.263 1.695 1.00 0.00 12 ALA A C 20
ATOM 32028 O O . ALA A 1 12 ? -8.030 -1.294 2.327 1.00 0.00 12 ALA A O 20
ATOM 32035 N N . GLU A 1 13 ? -8.528 -3.488 2.199 1.00 0.00 13 GLU A N 20
ATOM 32036 C CA . GLU A 1 13 ? -7.974 -3.824 3.500 1.00 0.00 13 GLU A CA 20
ATOM 32037 C C . GLU A 1 13 ? -6.755 -4.719 3.320 1.00 0.00 13 GLU A C 20
ATOM 32038 O O . GLU A 1 13 ? -6.825 -5.739 2.634 1.00 0.00 13 GLU A O 20
ATOM 32050 N N . VAL A 1 14 ? -5.639 -4.321 3.913 1.00 0.00 14 VAL A N 20
ATOM 32051 C CA . VAL A 1 14 ? -4.405 -5.093 3.826 1.00 0.00 14 VAL A CA 20
ATOM 32052 C C . VAL A 1 14 ? -4.513 -6.374 4.642 1.00 0.00 14 VAL A C 20
ATOM 32053 O O . VAL A 1 14 ? -4.732 -6.331 5.854 1.00 0.00 14 VAL A O 20
ATOM 32066 N N . THR A 1 15 ? -4.363 -7.511 3.981 1.00 0.00 15 THR A N 20
ATOM 32067 C CA . THR A 1 15 ? -4.442 -8.789 4.660 1.00 0.00 15 THR A CA 20
ATOM 32068 C C . THR A 1 15 ? -3.051 -9.345 4.949 1.00 0.00 15 THR A C 20
ATOM 32069 O O . THR A 1 15 ? -2.861 -10.092 5.908 1.00 0.00 15 THR A O 20
ATOM 32080 N N . SER A 1 16 ? -2.078 -8.973 4.126 1.00 0.00 16 SER A N 20
ATOM 32081 C CA . SER A 1 16 ? -0.705 -9.422 4.317 1.00 0.00 16 SER A CA 20
ATOM 32082 C C . SER A 1 16 ? 0.263 -8.549 3.527 1.00 0.00 16 SER A C 20
ATOM 32083 O O . SER A 1 16 ? -0.102 -7.970 2.507 1.00 0.00 16 SER A O 20
ATOM 32091 N N . VAL A 1 17 ? 1.492 -8.447 4.010 1.00 0.00 17 VAL A N 20
ATOM 32092 C CA . VAL A 1 17 ? 2.516 -7.649 3.348 1.00 0.00 17 VAL A CA 20
ATOM 32093 C C . VAL A 1 17 ? 3.762 -8.497 3.109 1.00 0.00 17 VAL A C 20
ATOM 32094 O O . VAL A 1 17 ? 4.240 -9.175 4.019 1.00 0.00 17 VAL A O 20
ATOM 32107 N N . ALA A 1 18 ? 4.299 -8.443 1.899 1.00 0.00 18 ALA A N 20
ATOM 32108 C CA . ALA A 1 18 ? 5.480 -9.219 1.564 1.00 0.00 18 ALA A CA 20
ATOM 32109 C C . ALA A 1 18 ? 6.516 -8.351 0.864 1.00 0.00 18 ALA A C 20
ATOM 32110 O O . ALA A 1 18 ? 6.352 -7.963 -0.291 1.00 0.00 18 ALA A O 20
ATOM 32117 N N . ALA A 1 19 ? 7.569 -8.041 1.596 1.00 0.00 19 ALA A N 20
ATOM 32118 C CA . ALA A 1 19 ? 8.665 -7.229 1.102 1.00 0.00 19 ALA A CA 20
ATOM 32119 C C . ALA A 1 19 ? 9.864 -7.464 1.997 1.00 0.00 19 ALA A C 20
ATOM 32120 O O . ALA A 1 19 ? 9.744 -8.171 2.998 1.00 0.00 19 ALA A O 20
ATOM 32127 N N . GLU A 1 20 ? 11.007 -6.883 1.648 1.00 0.00 20 GLU A N 20
ATOM 32128 C CA . GLU A 1 20 ? 12.196 -6.995 2.483 1.00 0.00 20 GLU A CA 20
ATOM 32129 C C . GLU A 1 20 ? 11.895 -6.465 3.883 1.00 0.00 20 GLU A C 20
ATOM 32130 O O . GLU A 1 20 ? 11.143 -5.499 4.037 1.00 0.00 20 GLU A O 20
ATOM 32142 N N . PRO A 1 21 ? 12.477 -7.092 4.917 1.00 0.00 21 PRO A N 20
ATOM 32143 C CA . PRO A 1 21 ? 12.166 -6.786 6.319 1.00 0.00 21 PRO A CA 20
ATOM 32144 C C . PRO A 1 21 ? 12.311 -5.302 6.648 1.00 0.00 21 PRO A C 20
ATOM 32145 O O . PRO A 1 21 ? 11.463 -4.728 7.335 1.00 0.00 21 PRO A O 20
ATOM 32156 N N . ALA A 1 22 ? 13.370 -4.685 6.135 1.00 0.00 22 ALA A N 20
ATOM 32157 C CA . ALA A 1 22 ? 13.628 -3.271 6.373 1.00 0.00 22 ALA A CA 20
ATOM 32158 C C . ALA A 1 22 ? 12.550 -2.405 5.733 1.00 0.00 22 ALA A C 20
ATOM 32159 O O . ALA A 1 22 ? 12.127 -1.394 6.298 1.00 0.00 22 ALA A O 20
ATOM 32166 N N . VAL A 1 23 ? 12.096 -2.825 4.561 1.00 0.00 23 VAL A N 20
ATOM 32167 C CA . VAL A 1 23 ? 11.102 -2.082 3.808 1.00 0.00 23 VAL A CA 20
ATOM 32168 C C . VAL A 1 23 ? 9.729 -2.252 4.443 1.00 0.00 23 VAL A C 20
ATOM 32169 O O . VAL A 1 23 ? 9.001 -1.281 4.656 1.00 0.00 23 VAL A O 20
ATOM 32182 N N . ARG A 1 24 ? 9.399 -3.492 4.775 1.00 0.00 24 ARG A N 20
ATOM 32183 C CA . ARG A 1 24 ? 8.126 -3.808 5.404 1.00 0.00 24 ARG A CA 20
ATOM 32184 C C . ARG A 1 24 ? 8.022 -3.133 6.770 1.00 0.00 24 ARG A C 20
ATOM 32185 O O . ARG A 1 24 ? 6.945 -2.696 7.171 1.00 0.00 24 ARG A O 20
ATOM 32206 N N . ARG A 1 25 ? 9.150 -3.022 7.462 1.00 0.00 25 ARG A N 20
ATOM 32207 C CA . ARG A 1 25 ? 9.196 -2.330 8.744 1.00 0.00 25 ARG A CA 20
ATOM 32208 C C . ARG A 1 25 ? 8.814 -0.867 8.566 1.00 0.00 25 ARG A C 20
ATOM 32209 O O . ARG A 1 25 ? 8.064 -0.317 9.365 1.00 0.00 25 ARG A O 20
ATOM 32230 N N . ARG A 1 26 ? 9.320 -0.249 7.505 1.00 0.00 26 ARG A N 20
ATOM 32231 C CA . ARG A 1 26 ? 9.003 1.142 7.207 1.00 0.00 26 ARG A CA 20
ATOM 32232 C C . ARG A 1 26 ? 7.525 1.302 6.867 1.00 0.00 26 ARG A C 20
ATOM 32233 O O . ARG A 1 26 ? 6.891 2.279 7.259 1.00 0.00 26 ARG A O 20
ATOM 32254 N N . LEU A 1 27 ? 6.980 0.331 6.146 1.00 0.00 27 LEU A N 20
ATOM 32255 C CA . LEU A 1 27 ? 5.565 0.336 5.799 1.00 0.00 27 LEU A CA 20
ATOM 32256 C C . LEU A 1 27 ? 4.714 0.198 7.055 1.00 0.00 27 LEU A C 20
ATOM 32257 O O . LEU A 1 27 ? 3.774 0.969 7.272 1.00 0.00 27 LEU A O 20
ATOM 32273 N N . MET A 1 28 ? 5.067 -0.771 7.893 1.00 0.00 28 MET A N 20
ATOM 32274 C CA . MET A 1 28 ? 4.353 -1.006 9.145 1.00 0.00 28 MET A CA 20
ATOM 32275 C C . MET A 1 28 ? 4.494 0.188 10.081 1.00 0.00 28 MET A C 20
ATOM 32276 O O . MET A 1 28 ? 3.552 0.545 10.790 1.00 0.00 28 MET A O 20
ATOM 32290 N N . ASP A 1 29 ? 5.673 0.798 10.076 1.00 0.00 29 ASP A N 20
ATOM 32291 C CA . ASP A 1 29 ? 5.934 1.980 10.892 1.00 0.00 29 ASP A CA 20
ATOM 32292 C C . ASP A 1 29 ? 4.965 3.098 10.537 1.00 0.00 29 ASP A C 20
ATOM 32293 O O . ASP A 1 29 ? 4.374 3.723 11.416 1.00 0.00 29 ASP A O 20
ATOM 32302 N N . LEU A 1 30 ? 4.783 3.323 9.240 1.00 0.00 30 LEU A N 20
ATOM 32303 C CA . LEU A 1 30 ? 3.915 4.390 8.761 1.00 0.00 30 LEU A CA 20
ATOM 32304 C C . LEU A 1 30 ? 2.471 4.124 9.162 1.00 0.00 30 LEU A C 20
ATOM 32305 O O . LEU A 1 30 ? 1.747 5.039 9.557 1.00 0.00 30 LEU A O 20
ATOM 32321 N N . GLY A 1 31 ? 2.068 2.867 9.073 1.00 0.00 31 GLY A N 20
ATOM 32322 C CA . GLY A 1 31 ? 0.733 2.488 9.476 1.00 0.00 31 GLY A CA 20
ATOM 32323 C C . GLY A 1 31 ? 0.153 1.393 8.606 1.00 0.00 31 GLY A C 20
ATOM 32324 O O . GLY A 1 31 ? -0.983 0.965 8.812 1.00 0.00 31 GLY A O 20
ATOM 32328 N N . LEU A 1 32 ? 0.931 0.934 7.635 1.00 0.00 32 LEU A N 20
ATOM 32329 C CA . LEU A 1 32 ? 0.470 -0.093 6.715 1.00 0.00 32 LEU A CA 20
ATOM 32330 C C . LEU A 1 32 ? 0.697 -1.475 7.319 1.00 0.00 32 LEU A C 20
ATOM 32331 O O . LEU A 1 32 ? 1.799 -2.026 7.260 1.00 0.00 32 LEU A O 20
ATOM 32347 N N . VAL A 1 33 ? -0.348 -2.010 7.930 1.00 0.00 33 VAL A N 20
ATOM 32348 C CA . VAL A 1 33 ? -0.288 -3.318 8.566 1.00 0.00 33 VAL A CA 20
ATOM 32349 C C . VAL A 1 33 ? -1.517 -4.141 8.203 1.00 0.00 33 VAL A C 20
ATOM 32350 O O . VAL A 1 33 ? -2.416 -3.655 7.518 1.00 0.00 33 VAL A O 20
ATOM 32363 N N . ARG A 1 34 ? -1.553 -5.387 8.656 1.00 0.00 34 ARG A N 20
ATOM 32364 C CA . ARG A 1 34 ? -2.717 -6.238 8.452 1.00 0.00 34 ARG A CA 20
ATOM 32365 C C . ARG A 1 34 ? -3.936 -5.641 9.149 1.00 0.00 34 ARG A C 20
ATOM 32366 O O . ARG A 1 34 ? -3.908 -5.379 10.354 1.00 0.00 34 ARG A O 20
ATOM 32387 N N . GLY A 1 35 ? -4.991 -5.413 8.384 1.00 0.00 35 GLY A N 20
ATOM 32388 C CA . GLY A 1 35 ? -6.192 -4.816 8.927 1.00 0.00 35 GLY A CA 20
ATOM 32389 C C . GLY A 1 35 ? -6.342 -3.369 8.512 1.00 0.00 35 GLY A C 20
ATOM 32390 O O . GLY A 1 35 ? -7.410 -2.771 8.670 1.00 0.00 35 GLY A O 20
ATOM 32394 N N . ALA A 1 36 ? -5.267 -2.808 7.972 1.00 0.00 36 ALA A N 20
ATOM 32395 C CA . ALA A 1 36 ? -5.264 -1.419 7.547 1.00 0.00 36 ALA A CA 20
ATOM 32396 C C . ALA A 1 36 ? -6.086 -1.242 6.282 1.00 0.00 36 ALA A C 20
ATOM 32397 O O . ALA A 1 36 ? -5.872 -1.934 5.287 1.00 0.00 36 ALA A O 20
ATOM 32404 N N . LYS A 1 37 ? -7.034 -0.326 6.336 1.00 0.00 37 LYS A N 20
ATOM 32405 C CA . LYS A 1 37 ? -7.856 -0.007 5.184 1.00 0.00 37 LYS A CA 20
ATOM 32406 C C . LYS A 1 37 ? -7.418 1.326 4.608 1.00 0.00 37 LYS A C 20
ATOM 32407 O O . LYS A 1 37 ? -7.293 2.313 5.333 1.00 0.00 37 LYS A O 20
ATOM 32426 N N . LEU A 1 38 ? -7.170 1.352 3.313 1.00 0.00 38 LEU A N 20
ATOM 32427 C CA . LEU A 1 38 ? -6.584 2.521 2.685 1.00 0.00 38 LEU A CA 20
ATOM 32428 C C . LEU A 1 38 ? -7.289 2.872 1.381 1.00 0.00 38 LEU A C 20
ATOM 32429 O O . LEU A 1 38 ? -7.866 2.006 0.717 1.00 0.00 38 LEU A O 20
ATOM 32445 N N . LYS A 1 39 ? -7.235 4.150 1.032 1.00 0.00 39 LYS A N 20
ATOM 32446 C CA . LYS A 1 39 ? -7.780 4.642 -0.226 1.00 0.00 39 LYS A CA 20
ATOM 32447 C C . LYS A 1 39 ? -6.644 4.974 -1.184 1.00 0.00 39 LYS A C 20
ATOM 32448 O O . LYS A 1 39 ? -5.743 5.741 -0.841 1.00 0.00 39 LYS A O 20
ATOM 32467 N N . VAL A 1 40 ? -6.673 4.396 -2.373 1.00 0.00 40 VAL A N 20
ATOM 32468 C CA . VAL A 1 40 ? -5.670 4.706 -3.379 1.00 0.00 40 VAL A CA 20
ATOM 32469 C C . VAL A 1 40 ? -5.911 6.105 -3.931 1.00 0.00 40 VAL A C 20
ATOM 32470 O O . VAL A 1 40 ? -6.992 6.398 -4.444 1.00 0.00 40 VAL A O 20
ATOM 32483 N N . LEU A 1 41 ? -4.913 6.969 -3.812 1.00 0.00 41 LEU A N 20
ATOM 32484 C CA . LEU A 1 41 ? -5.069 8.364 -4.190 1.00 0.00 41 LEU A CA 20
ATOM 32485 C C . LEU A 1 41 ? -4.636 8.612 -5.629 1.00 0.00 41 LEU A C 20
ATOM 32486 O O . LEU A 1 41 ? -5.456 8.976 -6.475 1.00 0.00 41 LEU A O 20
ATOM 32502 N N . ARG A 1 42 ? -3.357 8.403 -5.915 1.00 0.00 42 ARG A N 20
ATOM 32503 C CA . ARG A 1 42 ? -2.815 8.773 -7.210 1.00 0.00 42 ARG A CA 20
ATOM 32504 C C . ARG A 1 42 ? -1.755 7.785 -7.664 1.00 0.00 42 ARG A C 20
ATOM 32505 O O . ARG A 1 42 ? -1.150 7.081 -6.853 1.00 0.00 42 ARG A O 20
ATOM 32526 N N . PHE A 1 43 ? -1.545 7.748 -8.964 1.00 0.00 43 PHE A N 20
ATOM 32527 C CA . PHE A 1 43 ? -0.464 6.980 -9.558 1.00 0.00 43 PHE A CA 20
ATOM 32528 C C . PHE A 1 43 ? 0.402 7.905 -10.391 1.00 0.00 43 PHE A C 20
ATOM 32529 O O . PHE A 1 43 ? -0.112 8.819 -11.047 1.00 0.00 43 PHE A O 20
ATOM 32546 N N . ALA A 1 44 ? 1.705 7.688 -10.360 1.00 0.00 44 ALA A N 20
ATOM 32547 C CA . ALA A 1 44 ? 2.605 8.415 -11.237 1.00 0.00 44 ALA A CA 20
ATOM 32548 C C . ALA A 1 44 ? 2.346 8.003 -12.684 1.00 0.00 44 ALA A C 20
ATOM 32549 O O . ALA A 1 44 ? 1.717 6.970 -12.926 1.00 0.00 44 ALA A O 20
ATOM 32556 N N . PRO A 1 45 ? 2.823 8.787 -13.667 1.00 0.00 45 PRO A N 20
ATOM 32557 C CA . PRO A 1 45 ? 2.557 8.529 -15.091 1.00 0.00 45 PRO A CA 20
ATOM 32558 C C . PRO A 1 45 ? 3.128 7.199 -15.597 1.00 0.00 45 PRO A C 20
ATOM 32559 O O . PRO A 1 45 ? 2.979 6.862 -16.772 1.00 0.00 45 PRO A O 20
ATOM 32570 N N . LEU A 1 46 ? 3.762 6.442 -14.710 1.00 0.00 46 LEU A N 20
ATOM 32571 C CA . LEU A 1 46 ? 4.328 5.148 -15.071 1.00 0.00 46 LEU A CA 20
ATOM 32572 C C . LEU A 1 46 ? 3.958 4.083 -14.041 1.00 0.00 46 LEU A C 20
ATOM 32573 O O . LEU A 1 46 ? 4.573 3.018 -13.990 1.00 0.00 46 LEU A O 20
ATOM 32589 N N . GLY A 1 47 ? 2.943 4.372 -13.228 1.00 0.00 47 GLY A N 20
ATOM 32590 C CA . GLY A 1 47 ? 2.470 3.406 -12.244 1.00 0.00 47 GLY A CA 20
ATOM 32591 C C . GLY A 1 47 ? 3.423 3.250 -11.073 1.00 0.00 47 GLY A C 20
ATOM 32592 O O . GLY A 1 47 ? 3.367 2.262 -10.341 1.00 0.00 47 GLY A O 20
ATOM 32596 N N . ASP A 1 48 ? 4.286 4.235 -10.895 1.00 0.00 48 ASP A N 20
ATOM 32597 C CA . ASP A 1 48 ? 5.299 4.210 -9.847 1.00 0.00 48 ASP A CA 20
ATOM 32598 C C . ASP A 1 48 ? 5.935 5.588 -9.733 1.00 0.00 48 ASP A C 20
ATOM 32599 O O . ASP A 1 48 ? 6.438 6.125 -10.721 1.00 0.00 48 ASP A O 20
ATOM 32608 N N . PRO A 1 49 ? 5.921 6.190 -8.535 1.00 0.00 49 PRO A N 20
ATOM 32609 C CA . PRO A 1 49 ? 5.384 5.564 -7.329 1.00 0.00 49 PRO A CA 20
ATOM 32610 C C . PRO A 1 49 ? 3.859 5.648 -7.226 1.00 0.00 49 PRO A C 20
ATOM 32611 O O . PRO A 1 49 ? 3.188 6.250 -8.072 1.00 0.00 49 PRO A O 20
ATOM 32622 N N . ILE A 1 50 ? 3.328 5.026 -6.181 1.00 0.00 50 ILE A N 20
ATOM 32623 C CA . ILE A 1 50 ? 1.900 5.029 -5.904 1.00 0.00 50 ILE A CA 20
ATOM 32624 C C . ILE A 1 50 ? 1.629 5.802 -4.620 1.00 0.00 50 ILE A C 20
ATOM 32625 O O . ILE A 1 50 ? 2.351 5.643 -3.632 1.00 0.00 50 ILE A O 20
ATOM 32641 N N . GLU A 1 51 ? 0.608 6.643 -4.644 1.00 0.00 51 GLU A N 20
ATOM 32642 C CA . GLU A 1 51 ? 0.228 7.429 -3.479 1.00 0.00 51 GLU A CA 20
ATOM 32643 C C . GLU A 1 51 ? -1.100 6.930 -2.919 1.00 0.00 51 GLU A C 20
ATOM 32644 O O . GLU A 1 51 ? -2.120 6.938 -3.613 1.00 0.00 51 GLU A O 20
ATOM 32656 N N . VAL A 1 52 ? -1.083 6.481 -1.674 1.00 0.00 52 VAL A N 20
ATOM 32657 C CA . VAL A 1 52 ? -2.280 5.943 -1.039 1.00 0.00 52 VAL A CA 20
ATOM 32658 C C . VAL A 1 52 ? -2.484 6.546 0.346 1.00 0.00 52 VAL A C 20
ATOM 32659 O O . VAL A 1 52 ? -1.525 6.901 1.024 1.00 0.00 52 VAL A O 20
ATOM 32672 N N . ASN A 1 53 ? -3.736 6.671 0.753 1.00 0.00 53 ASN A N 20
ATOM 32673 C CA . ASN A 1 53 ? -4.060 7.161 2.088 1.00 0.00 53 ASN A CA 20
ATOM 32674 C C . ASN A 1 53 ? -4.313 5.980 3.011 1.00 0.00 53 ASN A C 20
ATOM 32675 O O . ASN A 1 53 ? -5.372 5.354 2.949 1.00 0.00 53 ASN A O 20
ATOM 32686 N N . CYS A 1 54 ? -3.343 5.669 3.853 1.00 0.00 54 CYS A N 20
ATOM 32687 C CA . CYS A 1 54 ? -3.447 4.528 4.743 1.00 0.00 54 CYS A CA 20
ATOM 32688 C C . CYS A 1 54 ? -3.704 4.982 6.174 1.00 0.00 54 CYS A C 20
ATOM 32689 O O . CYS A 1 54 ? -2.794 5.455 6.854 1.00 0.00 54 CYS A O 20
ATOM 32697 N N . ASN A 1 55 ? -4.963 4.874 6.603 1.00 0.00 55 ASN A N 20
ATOM 32698 C CA . ASN A 1 55 ? -5.358 5.182 7.982 1.00 0.00 55 ASN A CA 20
ATOM 32699 C C . ASN A 1 55 ? -5.075 6.640 8.340 1.00 0.00 55 ASN A C 20
ATOM 32700 O O . ASN A 1 55 ? -4.830 6.965 9.503 1.00 0.00 55 ASN A O 20
ATOM 32711 N N . GLY A 1 56 ? -5.135 7.516 7.345 1.00 0.00 56 GLY A N 20
ATOM 32712 C CA . GLY A 1 56 ? -4.898 8.927 7.582 1.00 0.00 56 GLY A CA 20
ATOM 32713 C C . GLY A 1 56 ? -3.468 9.336 7.284 1.00 0.00 56 GLY A C 20
ATOM 32714 O O . GLY A 1 56 ? -3.118 10.512 7.389 1.00 0.00 56 GLY A O 20
ATOM 32718 N N . MET A 1 57 ? -2.638 8.364 6.923 1.00 0.00 57 MET A N 20
ATOM 32719 C CA . MET A 1 57 ? -1.264 8.636 6.529 1.00 0.00 57 MET A CA 20
ATOM 32720 C C . MET A 1 57 ? -1.100 8.432 5.030 1.00 0.00 57 MET A C 20
ATOM 32721 O O . MET A 1 57 ? -1.301 7.330 4.520 1.00 0.00 57 MET A O 20
ATOM 32735 N N . LEU A 1 58 ? -0.759 9.502 4.328 1.00 0.00 58 LEU A N 20
ATOM 32736 C CA . LEU A 1 58 ? -0.522 9.429 2.894 1.00 0.00 58 LEU A CA 20
ATOM 32737 C C . LEU A 1 58 ? 0.840 8.808 2.628 1.00 0.00 58 LEU A C 20
ATOM 32738 O O . LEU A 1 58 ? 1.879 9.393 2.947 1.00 0.00 58 LEU A O 20
ATOM 32754 N N . LEU A 1 59 ? 0.831 7.609 2.072 1.00 0.00 59 LEU A N 20
ATOM 32755 C CA . LEU A 1 59 ? 2.056 6.868 1.843 1.00 0.00 59 LEU A CA 20
ATOM 32756 C C . LEU A 1 59 ? 2.377 6.825 0.355 1.00 0.00 59 LEU A C 20
ATOM 32757 O O . LEU A 1 59 ? 1.523 6.479 -0.464 1.00 0.00 59 LEU A O 20
ATOM 32773 N N . THR A 1 60 ? 3.598 7.187 0.015 1.00 0.00 60 THR A N 20
ATOM 32774 C CA . THR A 1 60 ? 4.069 7.106 -1.355 1.00 0.00 60 THR A CA 20
ATOM 32775 C C . THR A 1 60 ? 5.188 6.074 -1.450 1.00 0.00 60 THR A C 20
ATOM 32776 O O . THR A 1 60 ? 6.207 6.191 -0.768 1.00 0.00 60 THR A O 20
ATOM 32787 N N . MET A 1 61 ? 4.991 5.053 -2.271 1.00 0.00 61 MET A N 20
ATOM 32788 C CA . MET A 1 61 ? 5.954 3.960 -2.363 1.00 0.00 61 MET A CA 20
ATOM 32789 C C . MET A 1 61 ? 5.984 3.369 -3.759 1.00 0.00 61 MET A C 20
ATOM 32790 O O . MET A 1 61 ? 5.228 3.786 -4.634 1.00 0.00 61 MET A O 20
ATOM 32804 N N . ARG A 1 62 ? 6.850 2.387 -3.953 1.00 0.00 62 ARG A N 20
ATOM 32805 C CA . ARG A 1 62 ? 7.102 1.853 -5.278 1.00 0.00 62 ARG A CA 20
ATOM 32806 C C . ARG A 1 62 ? 6.211 0.659 -5.576 1.00 0.00 62 ARG A C 20
ATOM 32807 O O . ARG A 1 62 ? 5.646 0.044 -4.667 1.00 0.00 62 ARG A O 20
ATOM 32828 N N . ARG A 1 63 ? 6.090 0.342 -6.856 1.00 0.00 63 ARG A N 20
ATOM 32829 C CA . ARG A 1 63 ? 5.178 -0.697 -7.307 1.00 0.00 63 ARG A CA 20
ATOM 32830 C C . ARG A 1 63 ? 5.536 -2.060 -6.714 1.00 0.00 63 ARG A C 20
ATOM 32831 O O . ARG A 1 63 ? 4.648 -2.827 -6.349 1.00 0.00 63 ARG A O 20
ATOM 32852 N N . ASN A 1 64 ? 6.833 -2.353 -6.604 1.00 0.00 64 ASN A N 20
ATOM 32853 C CA . ASN A 1 64 ? 7.284 -3.642 -6.069 1.00 0.00 64 ASN A CA 20
ATOM 32854 C C . ASN A 1 64 ? 6.752 -3.856 -4.655 1.00 0.00 64 ASN A C 20
ATOM 32855 O O . ASN A 1 64 ? 6.395 -4.972 -4.275 1.00 0.00 64 ASN A O 20
ATOM 32866 N N . GLU A 1 65 ? 6.683 -2.773 -3.891 1.00 0.00 65 GLU A N 20
ATOM 32867 C CA . GLU A 1 65 ? 6.206 -2.833 -2.522 1.00 0.00 65 GLU A CA 20
ATOM 32868 C C . GLU A 1 65 ? 4.722 -3.166 -2.501 1.00 0.00 65 GLU A C 20
ATOM 32869 O O . GLU A 1 65 ? 4.278 -4.022 -1.743 1.00 0.00 65 GLU A O 20
ATOM 32881 N N . ALA A 1 66 ? 3.972 -2.516 -3.380 1.00 0.00 66 ALA A N 20
ATOM 32882 C CA . ALA A 1 66 ? 2.530 -2.711 -3.452 1.00 0.00 66 ALA A CA 20
ATOM 32883 C C . ALA A 1 66 ? 2.176 -4.062 -4.076 1.00 0.00 66 ALA A C 20
ATOM 32884 O O . ALA A 1 66 ? 1.103 -4.609 -3.816 1.00 0.00 66 ALA A O 20
ATOM 32891 N N . GLU A 1 67 ? 3.065 -4.585 -4.915 1.00 0.00 67 GLU A N 20
ATOM 32892 C CA . GLU A 1 67 ? 2.889 -5.922 -5.484 1.00 0.00 67 GLU A CA 20
ATOM 32893 C C . GLU A 1 67 ? 2.946 -6.971 -4.379 1.00 0.00 67 GLU A C 20
ATOM 32894 O O . GLU A 1 67 ? 2.127 -7.893 -4.332 1.00 0.00 67 GLU A O 20
ATOM 32906 N N . GLY A 1 68 ? 3.925 -6.820 -3.496 1.00 0.00 68 GLY A N 20
ATOM 32907 C CA . GLY A 1 68 ? 4.092 -7.742 -2.389 1.00 0.00 68 GLY A CA 20
ATOM 32908 C C . GLY A 1 68 ? 2.958 -7.676 -1.382 1.00 0.00 68 GLY A C 20
ATOM 32909 O O . GLY A 1 68 ? 2.731 -8.623 -0.631 1.00 0.00 68 GLY A O 20
ATOM 32913 N N . ILE A 1 69 ? 2.244 -6.562 -1.362 1.00 0.00 69 ILE A N 20
ATOM 32914 C CA . ILE A 1 69 ? 1.166 -6.367 -0.402 1.00 0.00 69 ILE A CA 20
ATOM 32915 C C . ILE A 1 69 ? -0.143 -6.968 -0.908 1.00 0.00 69 ILE A C 20
ATOM 32916 O O . ILE A 1 69 ? -0.625 -6.625 -1.990 1.00 0.00 69 ILE A O 20
ATOM 32932 N N . THR A 1 70 ? -0.704 -7.866 -0.115 1.00 0.00 70 THR A N 20
ATOM 32933 C CA . THR A 1 70 ? -1.977 -8.486 -0.430 1.00 0.00 70 THR A CA 20
ATOM 32934 C C . THR A 1 70 ? -3.104 -7.755 0.289 1.00 0.00 70 THR A C 20
ATOM 32935 O O . THR A 1 70 ? -3.062 -7.567 1.509 1.00 0.00 70 THR A O 20
ATOM 32946 N N . VAL A 1 71 ? -4.096 -7.329 -0.470 1.00 0.00 71 VAL A N 20
ATOM 32947 C CA . VAL A 1 71 ? -5.238 -6.615 0.075 1.00 0.00 71 VAL A CA 20
ATOM 32948 C C . VAL A 1 71 ? -6.537 -7.225 -0.433 1.00 0.00 71 VAL A C 20
ATOM 32949 O O . VAL A 1 71 ? -6.529 -8.082 -1.320 1.00 0.00 71 VAL A O 20
ATOM 32962 N N . HIS A 1 72 ? -7.642 -6.800 0.151 1.00 0.00 72 HIS A N 20
ATOM 32963 C CA . HIS A 1 72 ? -8.961 -7.142 -0.354 1.00 0.00 72 HIS A CA 20
ATOM 32964 C C . HIS A 1 72 ? -9.782 -5.870 -0.513 1.00 0.00 72 HIS A C 20
ATOM 32965 O O . HIS A 1 72 ? -9.881 -5.072 0.417 1.00 0.00 72 HIS A O 20
ATOM 32979 N N . ILE A 1 73 ? -10.352 -5.688 -1.691 1.00 0.00 73 ILE A N 20
ATOM 32980 C CA . ILE A 1 73 ? -11.094 -4.476 -2.007 1.00 0.00 73 ILE A CA 20
ATOM 32981 C C . ILE A 1 73 ? -12.401 -4.413 -1.232 1.00 0.00 73 ILE A C 20
ATOM 32982 O O . ILE A 1 73 ? -13.153 -5.385 -1.174 1.00 0.00 73 ILE A O 20
ATOM 32998 N N . LEU A 1 74 ? -12.665 -3.257 -0.649 1.00 0.00 74 LEU A N 20
ATOM 32999 C CA . LEU A 1 74 ? -13.893 -3.032 0.087 1.00 0.00 74 LEU A CA 20
ATOM 33000 C C . LEU A 1 74 ? -15.018 -2.715 -0.885 1.00 0.00 74 LEU A C 20
ATOM 33001 O O . LEU A 1 74 ? -15.397 -1.559 -1.066 1.00 0.00 74 LEU A O 20
ATOM 33017 N N . ALA A 1 75 ? -15.512 -3.749 -1.538 1.00 0.00 75 ALA A N 20
ATOM 33018 C CA . ALA A 1 75 ? -16.533 -3.587 -2.559 1.00 0.00 75 ALA A CA 20
ATOM 33019 C C . ALA A 1 75 ? -17.738 -4.467 -2.267 1.00 0.00 75 ALA A C 20
ATOM 33020 O O . ALA A 1 75 ? -17.768 -5.188 -1.266 1.00 0.00 75 ALA A O 20
ATOM 33027 N N . GLY A 1 76 ? -18.721 -4.413 -3.152 1.00 0.00 76 GLY A N 20
ATOM 33028 C CA . GLY A 1 76 ? -19.960 -5.124 -2.932 1.00 0.00 76 GLY A CA 20
ATOM 33029 C C . GLY A 1 76 ? -21.065 -4.170 -2.545 1.00 0.00 76 GLY A C 20
ATOM 33030 O O . GLY A 1 76 ? -22.129 -4.588 -2.087 1.00 0.00 76 GLY A O 20
ATOM 33034 N N . ASP A 1 77 ? -20.786 -2.880 -2.737 1.00 0.00 77 ASP A N 20
ATOM 33035 C CA . ASP A 1 77 ? -21.720 -1.800 -2.417 1.00 0.00 77 ASP A CA 20
ATOM 33036 C C . ASP A 1 77 ? -22.134 -1.854 -0.953 1.00 0.00 77 ASP A C 20
ATOM 33037 O O . ASP A 1 77 ? -23.177 -2.410 -0.601 1.00 0.00 77 ASP A O 20
ATOM 33046 N N . GLU A 1 78 ? -21.294 -1.288 -0.102 1.00 0.00 78 GLU A N 20
ATOM 33047 C CA . GLU A 1 78 ? -21.528 -1.295 1.332 1.00 0.00 78 GLU A CA 20
ATOM 33048 C C . GLU A 1 78 ? -22.157 0.027 1.760 1.00 0.00 78 GLU A C 20
ATOM 33049 O O . GLU A 1 78 ? -21.993 1.047 1.083 1.00 0.00 78 GLU A O 20
ATOM 33061 N N . GLY A 1 79 ? -22.890 0.005 2.863 1.00 0.00 79 GLY A N 20
ATOM 33062 C CA . GLY A 1 79 ? -23.543 1.203 3.345 1.00 0.00 79 GLY A CA 20
ATOM 33063 C C . GLY A 1 79 ? -22.565 2.193 3.941 1.00 0.00 79 GLY A C 20
ATOM 33064 O O . GLY A 1 79 ? -21.497 1.803 4.423 1.00 0.00 79 GLY A O 20
ATOM 33068 N N . HIS A 1 80 ? -22.936 3.473 3.905 1.00 0.00 80 HIS A N 20
ATOM 33069 C CA . HIS A 1 80 ? -22.101 4.553 4.429 1.00 0.00 80 HIS A CA 20
ATOM 33070 C C . HIS A 1 80 ? -20.774 4.627 3.678 1.00 0.00 80 HIS A C 20
ATOM 33071 O O . HIS A 1 80 ? -19.745 4.138 4.155 1.00 0.00 80 HIS A O 20
ATOM 33085 N N . PRO A 1 81 ? -20.787 5.218 2.473 1.00 0.00 81 PRO A N 20
ATOM 33086 C CA . PRO A 1 81 ? -19.589 5.339 1.641 1.00 0.00 81 PRO A CA 20
ATOM 33087 C C . PRO A 1 81 ? -18.534 6.230 2.286 1.00 0.00 81 PRO A C 20
ATOM 33088 O O . PRO A 1 81 ? -17.345 5.927 2.239 1.00 0.00 81 PRO A O 20
ATOM 33099 N N . HIS A 1 82 ? -18.981 7.320 2.899 1.00 0.00 82 HIS A N 20
ATOM 33100 C CA . HIS A 1 82 ? -18.081 8.260 3.553 1.00 0.00 82 HIS A CA 20
ATOM 33101 C C . HIS A 1 82 ? -18.878 9.313 4.317 1.00 0.00 82 HIS A C 20
ATOM 33102 O O . HIS A 1 82 ? -20.107 9.381 4.204 1.00 0.00 82 HIS A O 20
ATOM 33116 N N . GLY A 1 83 ? -18.172 10.119 5.092 1.00 0.00 83 GLY A N 20
ATOM 33117 C CA . GLY A 1 83 ? -18.780 11.237 5.783 1.00 0.00 83 GLY A CA 20
ATOM 33118 C C . GLY A 1 83 ? -17.846 12.426 5.786 1.00 0.00 83 GLY A C 20
ATOM 33119 O O . GLY A 1 83 ? -17.827 13.223 6.726 1.00 0.00 83 GLY A O 20
ATOM 33123 N N . TRP A 1 84 ? -17.067 12.531 4.720 1.00 0.00 84 TRP A N 20
ATOM 33124 C CA . TRP A 1 84 ? -16.025 13.537 4.612 1.00 0.00 84 TRP A CA 20
ATOM 33125 C C . TRP A 1 84 ? -16.527 14.739 3.815 1.00 0.00 84 TRP A C 20
ATOM 33126 O O . TRP A 1 84 ? -17.279 14.582 2.849 1.00 0.00 84 TRP A O 20
ATOM 33147 N N . PRO A 1 85 ? -16.130 15.957 4.213 1.00 0.00 85 PRO A N 20
ATOM 33148 C CA . PRO A 1 85 ? -16.422 17.164 3.454 1.00 0.00 85 PRO A CA 20
ATOM 33149 C C . PRO A 1 85 ? -15.468 17.315 2.279 1.00 0.00 85 PRO A C 20
ATOM 33150 O O . PRO A 1 85 ? -14.354 17.820 2.432 1.00 0.00 85 PRO A O 20
ATOM 33161 N N . GLY A 1 86 ? -15.888 16.845 1.115 1.00 0.00 86 GLY A N 20
ATOM 33162 C CA . GLY A 1 86 ? -15.036 16.899 -0.053 1.00 0.00 86 GLY A CA 20
ATOM 33163 C C . GLY A 1 86 ? -15.682 16.277 -1.270 1.00 0.00 86 GLY A C 20
ATOM 33164 O O . GLY A 1 86 ? -15.406 15.127 -1.611 1.00 0.00 86 GLY A O 20
ATOM 33168 N N . PHE A 1 87 ? -16.558 17.034 -1.915 1.00 0.00 87 PHE A N 20
ATOM 33169 C CA . PHE A 1 87 ? -17.203 16.584 -3.138 1.00 0.00 87 PHE A CA 20
ATOM 33170 C C . PHE A 1 87 ? -16.249 16.730 -4.320 1.00 0.00 87 PHE A C 20
ATOM 33171 O O . PHE A 1 87 ? -15.315 17.538 -4.277 1.00 0.00 87 PHE A O 20
ATOM 33188 N N . ARG A 1 88 ? -16.480 15.953 -5.367 1.00 0.00 88 ARG A N 20
ATOM 33189 C CA . ARG A 1 88 ? -15.637 16.014 -6.550 1.00 0.00 88 ARG A CA 20
ATOM 33190 C C . ARG A 1 88 ? -16.393 16.636 -7.719 1.00 0.00 88 ARG A C 20
ATOM 33191 O O . ARG A 1 88 ? -17.196 15.976 -8.382 1.00 0.00 88 ARG A O 20
ATOM 33212 N N . ARG A 1 89 ? -16.148 17.916 -7.946 1.00 0.00 89 ARG A N 20
ATOM 33213 C CA . ARG A 1 89 ? -16.728 18.628 -9.074 1.00 0.00 89 ARG A CA 20
ATOM 33214 C C . ARG A 1 89 ? -15.678 19.505 -9.729 1.00 0.00 89 ARG A C 20
ATOM 33215 O O . ARG A 1 89 ? -14.886 20.153 -9.039 1.00 0.00 89 ARG A O 20
ATOM 33236 N N . ARG A 1 90 ? -15.668 19.510 -11.053 1.00 0.00 90 ARG A N 20
ATOM 33237 C CA . ARG A 1 90 ? -14.753 20.344 -11.816 1.00 0.00 90 ARG A CA 20
ATOM 33238 C C . ARG A 1 90 ? -15.133 20.286 -13.288 1.00 0.00 90 ARG A C 20
ATOM 33239 O O . ARG A 1 90 ? -15.629 19.264 -13.768 1.00 0.00 90 ARG A O 20
ATOM 33260 N N . HIS A 1 91 ? -14.922 21.381 -13.993 1.00 0.00 91 HIS A N 20
ATOM 33261 C CA . HIS A 1 91 ? -15.199 21.426 -15.419 1.00 0.00 91 HIS A CA 20
ATOM 33262 C C . HIS A 1 91 ? -13.901 21.523 -16.202 1.00 0.00 91 HIS A C 20
ATOM 33263 O O . HIS A 1 91 ? -13.148 22.489 -16.063 1.00 0.00 91 HIS A O 20
ATOM 33277 N N . ARG A 1 92 ? -13.634 20.500 -16.999 1.00 0.00 92 ARG A N 20
ATOM 33278 C CA . ARG A 1 92 ? -12.431 20.462 -17.813 1.00 0.00 92 ARG A CA 20
ATOM 33279 C C . ARG A 1 92 ? -12.612 21.314 -19.059 1.00 0.00 92 ARG A C 20
ATOM 33280 O O . ARG A 1 92 ? -13.637 21.231 -19.739 1.00 0.00 92 ARG A O 20
ATOM 33301 N N . PHE A 1 93 ? -11.621 22.145 -19.334 1.00 0.00 93 PHE A N 20
ATOM 33302 C CA . PHE A 1 93 ? -11.681 23.069 -20.456 1.00 0.00 93 PHE A CA 20
ATOM 33303 C C . PHE A 1 93 ? -11.339 22.353 -21.757 1.00 0.00 93 PHE A C 20
ATOM 33304 O O . PHE A 1 93 ? -10.679 21.313 -21.743 1.00 0.00 93 PHE A O 20
ATOM 33321 N N . GLY A 1 94 ? -11.795 22.905 -22.870 1.00 0.00 94 GLY A N 20
ATOM 33322 C CA . GLY A 1 94 ? -11.528 22.300 -24.156 1.00 0.00 94 GLY A CA 20
ATOM 33323 C C . GLY A 1 94 ? -11.752 23.267 -25.295 1.00 0.00 94 GLY A C 20
ATOM 33324 O O . GLY A 1 94 ? -12.177 24.406 -25.074 1.00 0.00 94 GLY A O 20
ATOM 33328 N N . LYS A 1 95 ? -11.465 22.817 -26.507 1.00 0.00 95 LYS A N 20
ATOM 33329 C CA . LYS A 1 95 ? -11.647 23.635 -27.699 1.00 0.00 95 LYS A CA 20
ATOM 33330 C C . LYS A 1 95 ? -13.125 23.912 -27.950 1.00 0.00 95 LYS A C 20
ATOM 33331 O O . LYS A 1 95 ? -13.985 23.084 -27.643 1.00 0.00 95 LYS A O 20
ATOM 33350 N N . ARG A 1 96 ? -13.412 25.079 -28.497 1.00 0.00 96 ARG A N 20
ATOM 33351 C CA . ARG A 1 96 ? -14.768 25.419 -28.897 1.00 0.00 96 ARG A CA 20
ATOM 33352 C C . ARG A 1 96 ? -15.076 24.845 -30.274 1.00 0.00 96 ARG A C 20
ATOM 33353 O O . ARG A 1 96 ? -14.181 24.696 -31.110 1.00 0.00 96 ARG A O 20
ATOM 33374 N N . ALA A 1 97 ? -16.337 24.524 -30.508 1.00 0.00 97 ALA A N 20
ATOM 33375 C CA . ALA A 1 97 ? -16.760 24.032 -31.808 1.00 0.00 97 ALA A CA 20
ATOM 33376 C C . ALA A 1 97 ? -16.873 25.189 -32.799 1.00 0.00 97 ALA A C 20
ATOM 33377 O O . ALA A 1 97 ? -17.815 25.981 -32.740 1.00 0.00 97 ALA A O 20
ATOM 33384 N N . LEU A 1 98 ? -15.892 25.301 -33.686 1.00 0.00 98 LEU A N 20
ATOM 33385 C CA . LEU A 1 98 ? -15.886 26.361 -34.687 1.00 0.00 98 LEU A CA 20
ATOM 33386 C C . LEU A 1 98 ? -16.532 25.874 -35.978 1.00 0.00 98 LEU A C 20
ATOM 33387 O O . LEU A 1 98 ? -16.331 24.728 -36.386 1.00 0.00 98 LEU A O 20
ATOM 33403 N N . GLU A 1 99 ? -17.318 26.757 -36.597 1.00 0.00 99 GLU A N 20
ATOM 33404 C CA . GLU A 1 99 ? -18.034 26.457 -37.835 1.00 0.00 99 GLU A CA 20
ATOM 33405 C C . GLU A 1 99 ? -19.038 25.329 -37.632 1.00 0.00 99 GLU A C 20
ATOM 33406 O O . GLU A 1 99 ? -18.695 24.148 -37.701 1.00 0.00 99 GLU A O 20
ATOM 33418 N N . HIS A 1 100 ? -20.279 25.700 -37.359 1.00 0.00 100 HIS A N 20
ATOM 33419 C CA . HIS A 1 100 ? -21.329 24.719 -37.159 1.00 0.00 100 HIS A CA 20
ATOM 33420 C C . HIS A 1 100 ? -21.943 24.331 -38.499 1.00 0.00 100 HIS A C 20
ATOM 33421 O O . HIS A 1 100 ? -22.010 25.148 -39.422 1.00 0.00 100 HIS A O 20
ATOM 33435 N N . HIS A 1 101 ? -22.376 23.086 -38.601 1.00 0.00 101 HIS A N 20
ATOM 33436 C CA . HIS A 1 101 ? -22.900 22.558 -39.852 1.00 0.00 101 HIS A CA 20
ATOM 33437 C C . HIS A 1 101 ? -24.374 22.899 -40.016 1.00 0.00 101 HIS A C 20
ATOM 33438 O O . HIS A 1 101 ? -25.204 22.561 -39.169 1.00 0.00 101 HIS A O 20
ATOM 33452 N N . HIS A 1 102 ? -24.692 23.575 -41.108 1.00 0.00 102 HIS A N 20
ATOM 33453 C CA . HIS A 1 102 ? -26.069 23.939 -41.413 1.00 0.00 102 HIS A CA 20
ATOM 33454 C C . HIS A 1 102 ? -26.713 22.883 -42.307 1.00 0.00 102 HIS A C 20
ATOM 33455 O O . HIS A 1 102 ? -27.939 22.715 -42.313 1.00 0.00 102 HIS A O 20
ATOM 33469 N N . HIS A 1 103 ? -25.868 22.167 -43.050 1.00 0.00 103 HIS A N 20
ATOM 33470 C CA . HIS A 1 103 ? -26.308 21.070 -43.916 1.00 0.00 103 HIS A CA 20
ATOM 33471 C C . HIS A 1 103 ? -27.269 21.556 -45.001 1.00 0.00 103 HIS A C 20
ATOM 33472 O O . HIS A 1 103 ? -27.423 22.757 -45.226 1.00 0.00 103 HIS A O 20
ATOM 33486 N N . HIS A 1 104 ? -27.907 20.616 -45.676 1.00 0.00 104 HIS A N 20
ATOM 33487 C CA . HIS A 1 104 ? -28.825 20.942 -46.758 1.00 0.00 104 HIS A CA 20
ATOM 33488 C C . HIS A 1 104 ? -30.145 20.199 -46.579 1.00 0.00 104 HIS A C 20
ATOM 33489 O O . HIS A 1 104 ? -30.412 19.644 -45.510 1.00 0.00 104 HIS A O 20
ATOM 33503 N N . HIS A 1 105 ? -30.976 20.214 -47.609 1.00 0.00 105 HIS A N 20
ATOM 33504 C CA . HIS A 1 105 ? -32.246 19.504 -47.579 1.00 0.00 105 HIS A CA 20
ATOM 33505 C C . HIS A 1 105 ? -32.390 18.630 -48.820 1.00 0.00 105 HIS A C 20
ATOM 33506 O O . HIS A 1 105 ? -32.452 17.390 -48.669 1.00 0.00 105 HIS A O 20
#

Radius of gyration: 15.26 Å; Cα contacts (8 Å, |Δi|>4): 159; chains: 1; bounding box: 41×35×37 Å

CATH classification: 2.30.30.90